Protein 5NKM (pdb70)

CATH classification: 3.40.50.300

Structure (mmCIF, N/CA/C/O backbone):
data_5NKM
#
_entry.id   5NKM
#
_cell.length_a   111.085
_cell.length_b   111.085
_cell.length_c   374.474
_cell.angle_alpha   90.000
_cell.angle_beta   90.000
_cell.angle_gamma   120.000
#
_symmetry.space_group_name_H-M   'P 32 2 1'
#
loop_
_entity.id
_entity.type
_entity.pdbx_description
1 polymer 'Protein smg-8'
2 polymer 'Protein smg-9'
3 polymer 'Protein smg-9'
4 polymer 'Protein smg-8'
5 non-polymer 1,2-ETHANEDIOL
6 non-polymer 2-AMINO-2-HYDROXYMETHYL-PROPANE-1,3-DIOL
7 non-polymer DI(HYDROXYETHYL)ETHER
8 water water
#
loop_
_atom_site.group_PDB
_atom_site.id
_atom_site.type_symbol
_atom_site.label_atom_id
_atom_site.label_alt_id
_atom_site.label_comp_id
_atom_site.label_asym_id
_atom_site.label_entity_id
_atom_site.label_seq_id
_atom_site.pdbx_PDB_ins_code
_atom_site.Cartn_x
_atom_site.Cartn_y
_atom_site.Cartn_z
_atom_site.occupancy
_atom_site.B_iso_or_equiv
_atom_site.auth_seq_id
_atom_site.auth_comp_id
_atom_site.auth_asym_id
_atom_site.auth_atom_id
_atom_site.pdbx_PDB_model_num
ATOM 20 N N . ASP A 1 2 ? 102.995 194.194 419.199 1.00 95.86 2 ASP A N 1
ATOM 21 C CA . ASP A 1 2 ? 102.189 193.326 420.048 1.00 90.30 2 ASP A CA 1
ATOM 22 C C . ASP A 1 2 ? 101.100 194.134 420.738 1.00 87.00 2 ASP A C 1
ATOM 23 O O . ASP A 1 2 ? 101.368 195.193 421.314 1.00 88.75 2 ASP A O 1
ATOM 32 N N . ILE A 1 3 ? 99.868 193.620 420.694 1.00 82.72 3 ILE A N 1
ATOM 33 C CA . ILE A 1 3 ? 98.741 194.360 421.251 1.00 83.99 3 ILE A CA 1
ATOM 34 C C . ILE A 1 3 ? 98.892 194.530 422.755 1.00 90.60 3 ILE A C 1
ATOM 35 O O . ILE A 1 3 ? 98.430 195.526 423.324 1.00 90.67 3 ILE A O 1
ATOM 51 N N . ALA A 1 4 ? 99.524 193.564 423.426 1.00 98.59 4 ALA A N 1
ATOM 52 C CA . ALA A 1 4 ? 99.745 193.690 424.863 1.00 109.44 4 ALA A CA 1
ATOM 53 C C . ALA A 1 4 ? 100.622 194.895 425.181 1.00 119.53 4 ALA A C 1
ATOM 54 O O . ALA A 1 4 ? 100.364 195.623 426.147 1.00 122.20 4 ALA A O 1
ATOM 61 N N . LYS A 1 5 ? 101.666 195.121 424.380 1.00 127.02 5 LYS A N 1
ATOM 62 C CA . LYS A 1 5 ? 102.522 196.287 424.573 1.00 131.80 5 LYS A CA 1
ATOM 63 C C . LYS A 1 5 ? 101.888 197.552 424.010 1.00 120.78 5 LYS A C 1
ATOM 64 O O . LYS A 1 5 ? 102.205 198.656 424.464 1.00 125.03 5 LYS A O 1
ATOM 68 N N . TRP A 1 6 ? 100.994 197.408 423.030 1.00 107.41 6 TRP A N 1
ATOM 69 C CA . TRP A 1 6 ? 100.379 198.570 422.399 1.00 101.65 6 TRP A CA 1
ATOM 70 C C . TRP A 1 6 ? 99.548 199.365 423.398 1.00 104.30 6 TRP A C 1
ATOM 71 O O . TRP A 1 6 ? 99.525 200.599 423.359 1.00 106.54 6 TRP A O 1
ATOM 92 N N . VAL A 1 7 ? 98.860 198.669 424.301 1.00 94.76 7 VAL A N 1
ATOM 93 C CA . VAL A 1 7 ? 97.971 199.327 425.253 1.00 100.03 7 VAL A CA 1
ATOM 94 C C . VAL A 1 7 ? 98.745 200.193 426.240 1.00 110.45 7 VAL A C 1
ATOM 95 O O . VAL A 1 7 ? 98.329 201.314 426.555 1.00 111.40 7 VAL A O 1
ATOM 108 N N . GLU A 1 8 ? 99.872 199.693 426.751 1.00 119.98 8 GLU A N 1
ATOM 109 C CA . GLU A 1 8 ? 100.568 200.404 427.820 1.00 131.34 8 GLU A CA 1
ATOM 110 C C . GLU A 1 8 ? 100.953 201.827 427.432 1.00 138.43 8 GLU A C 1
ATOM 111 O O . GLU A 1 8 ? 100.970 202.712 428.295 1.00 144.76 8 GLU A O 1
ATOM 115 N N . HIS A 1 9 ? 101.265 202.075 426.161 1.00 137.89 9 HIS A N 1
ATOM 116 C CA . HIS A 1 9 ? 101.720 203.393 425.737 1.00 143.80 9 HIS A CA 1
ATOM 117 C C . HIS A 1 9 ? 100.744 204.096 424.802 1.00 140.21 9 HIS A C 1
ATOM 118 O O . HIS A 1 9 ? 100.977 205.257 424.448 1.00 142.53 9 HIS A O 1
ATOM 132 N N . ALA A 1 10 ? 99.657 203.437 424.394 1.00 137.11 10 ALA A N 1
ATOM 133 C CA . ALA A 1 10 ? 98.763 204.035 423.407 1.00 133.41 10 ALA A CA 1
ATOM 134 C C . ALA A 1 10 ? 98.089 205.290 423.940 1.00 129.46 10 ALA A C 1
ATOM 135 O O . ALA A 1 10 ? 97.777 206.199 423.163 1.00 130.16 10 ALA A O 1
ATOM 142 N N . ARG A 1 11 ? 97.857 205.369 425.251 1.00 127.25 11 ARG A N 1
ATOM 143 C CA . ARG A 1 11 ? 97.106 206.500 425.779 1.00 126.99 11 ARG A CA 1
ATOM 144 C C . ARG A 1 11 ? 97.879 207.797 425.568 1.00 131.04 11 ARG A C 1
ATOM 145 O O . ARG A 1 11 ? 97.275 208.856 425.366 1.00 132.65 11 ARG A O 1
ATOM 166 N N . THR A 1 12 ? 99.212 207.733 425.614 1.00 133.86 12 THR A N 1
ATOM 167 C CA . THR A 1 12 ? 100.045 208.921 425.468 1.00 138.60 12 THR A CA 1
ATOM 168 C C . THR A 1 12 ? 100.521 209.146 424.039 1.00 137.47 12 THR A C 1
ATOM 169 O O . THR A 1 12 ? 100.677 210.301 423.626 1.00 142.95 12 THR A O 1
ATOM 180 N N . CYS A 1 13 ? 100.751 208.080 423.268 1.00 130.72 13 CYS A N 1
ATOM 181 C CA . CYS A 1 13 ? 101.203 208.258 421.891 1.00 127.66 13 CYS A CA 1
ATOM 182 C C . CYS A 1 13 ? 100.132 208.923 421.038 1.00 123.40 13 CYS A C 1
ATOM 183 O O . CYS A 1 13 ? 100.457 209.669 420.107 1.00 124.16 13 CYS A O 1
ATOM 191 N N . TYR A 1 14 ? 98.861 208.659 421.331 1.00 117.37 14 TYR A N 1
ATOM 192 C CA . TYR A 1 14 ? 97.733 209.270 420.637 1.00 112.30 14 TYR A CA 1
ATOM 193 C C . TYR A 1 14 ? 96.931 210.153 421.587 1.00 115.84 14 TYR A C 1
ATOM 194 O O . TYR A 1 14 ? 95.704 210.234 421.506 1.00 113.63 14 TYR A O 1
ATOM 212 N N . SER A 1 15 ? 97.634 210.824 422.504 1.00 121.39 15 SER A N 1
ATOM 213 C CA . SER A 1 15 ? 96.975 211.662 423.500 1.00 125.07 15 SER A CA 1
ATOM 214 C C . SER A 1 15 ? 96.068 212.697 422.850 1.00 125.19 15 SER A C 1
ATOM 215 O O . SER A 1 15 ? 95.106 213.159 423.473 1.00 126.17 15 SER A O 1
ATOM 223 N N . THR A 1 16 ? 96.359 213.077 421.607 1.00 124.66 16 THR A N 1
ATOM 224 C CA . THR A 1 16 ? 95.593 214.105 420.918 1.00 125.43 16 THR A CA 1
ATOM 225 C C . THR A 1 16 ? 94.373 213.547 420.198 1.00 119.81 16 THR A C 1
ATOM 226 O O . THR A 1 16 ? 93.534 214.330 419.740 1.00 121.21 16 THR A O 1
ATOM 237 N N . GLN A 1 17 ? 94.252 212.223 420.087 1.00 113.45 17 GLN A N 1
ATOM 238 C CA . GLN A 1 17 ? 93.171 211.600 419.334 1.00 107.82 17 GLN A CA 1
ATOM 239 C C . GLN A 1 17 ? 92.376 210.618 420.189 1.00 101.92 17 GLN A C 1
ATOM 240 O O . GLN A 1 17 ? 91.855 209.626 419.676 1.00 98.03 17 GLN A O 1
ATOM 254 N N . LEU A 1 18 ? 92.250 210.886 421.490 1.00 100.64 18 LEU A N 1
ATOM 255 C CA . LEU A 1 18 ? 91.538 209.950 422.353 1.00 95.73 18 LEU A CA 1
ATOM 256 C C . LEU A 1 18 ? 90.035 209.975 422.112 1.00 91.89 18 LEU A C 1
ATOM 257 O O . LEU A 1 18 ? 89.350 209.006 422.456 1.00 88.77 18 LEU A O 1
ATOM 273 N N . ASP A 1 19 ? 89.510 211.050 421.523 1.00 91.70 19 ASP A N 1
ATOM 274 C CA . ASP A 1 19 ? 88.090 211.174 421.233 1.00 89.67 19 ASP A CA 1
ATOM 275 C C . ASP A 1 19 ? 87.746 210.815 419.794 1.00 86.55 19 ASP A C 1
ATOM 276 O O . ASP A 1 19 ? 86.562 210.805 419.441 1.00 84.54 19 ASP A O 1
ATOM 285 N N . THR A 1 20 ? 88.746 210.517 418.965 1.00 87.92 20 THR A N 1
ATOM 286 C CA . THR A 1 20 ? 88.503 210.145 417.574 1.00 89.21 20 THR A CA 1
ATOM 287 C C . THR A 1 20 ? 87.710 208.847 417.495 1.00 86.58 20 THR A C 1
ATOM 288 O O . THR A 1 20 ? 87.983 207.892 418.227 1.00 81.53 20 THR A O 1
ATOM 299 N N . LYS A 1 21 ? 86.728 208.817 416.597 1.00 90.69 21 LYS A N 1
ATOM 300 C CA . LYS A 1 21 ? 85.904 207.634 416.369 1.00 90.15 21 LYS A CA 1
ATOM 301 C C . LYS A 1 21 ? 86.566 206.767 415.301 1.00 88.79 21 LYS A C 1
ATOM 302 O O . LYS A 1 21 ? 86.918 207.274 414.238 1.00 91.28 21 LYS A O 1
ATOM 321 N N . ILE A 1 22 ? 86.724 205.469 415.571 1.00 84.78 22 ILE A N 1
ATOM 322 C CA . ILE A 1 22 ? 87.492 204.564 414.718 1.00 81.61 22 ILE A CA 1
ATOM 323 C C . ILE A 1 22 ? 86.736 203.249 414.539 1.00 78.39 22 ILE A C 1
ATOM 324 O O . ILE A 1 22 ? 85.669 203.025 415.118 1.00 78.22 22 ILE A O 1
ATOM 340 N N . LYS A 1 23 ? 87.293 202.383 413.692 1.00 76.59 23 LYS A N 1
ATOM 341 C CA . LYS A 1 23 ? 86.899 200.988 413.584 1.00 74.87 23 LYS A CA 1
ATOM 342 C C . LYS A 1 23 ? 88.089 200.107 413.939 1.00 74.29 23 LYS A C 1
ATOM 343 O O . LYS A 1 23 ? 89.246 200.532 413.871 1.00 74.89 23 LYS A O 1
ATOM 362 N N . VAL A 1 24 ? 87.787 198.872 414.326 1.00 74.22 24 VAL A N 1
ATOM 363 C CA . VAL A 1 24 ? 88.790 197.855 414.618 1.00 73.66 24 VAL A CA 1
ATOM 364 C C . VAL A 1 24 ? 88.615 196.739 413.597 1.00 73.36 24 VAL A C 1
ATOM 365 O O . VAL A 1 24 ? 87.519 196.178 413.468 1.00 74.15 24 VAL A O 1
ATOM 378 N N . ILE A 1 25 ? 89.683 196.428 412.864 1.00 72.59 25 ILE A N 1
ATOM 379 C CA . ILE A 1 25 ? 89.641 195.468 411.762 1.00 69.84 25 ILE A CA 1
ATOM 380 C C . ILE A 1 25 ? 90.598 194.325 412.076 1.00 67.01 25 ILE A C 1
ATOM 381 O O . ILE A 1 25 ? 91.790 194.554 412.317 1.00 67.11 25 ILE A O 1
ATOM 397 N N . GLY A 1 26 ? 90.076 193.098 412.059 1.00 64.15 26 GLY A N 1
ATOM 398 C CA . GLY A 1 26 ? 90.891 191.916 412.258 1.00 59.33 26 GLY A CA 1
ATOM 399 C C . GLY A 1 26 ? 91.368 191.336 410.939 1.00 57.81 26 GLY A C 1
ATOM 400 O O . GLY A 1 26 ? 90.737 191.509 409.901 1.00 54.00 26 GLY A O 1
ATOM 404 N N . VAL A 1 27 ? 92.506 190.643 410.988 1.00 61.99 27 VAL A N 1
ATOM 405 C CA . VAL A 1 27 ? 93.152 190.129 409.784 1.00 61.54 27 VAL A CA 1
ATOM 406 C C . VAL A 1 27 ? 93.638 188.713 410.053 1.00 60.16 27 VAL A C 1
ATOM 407 O O . VAL A 1 27 ? 94.400 188.486 410.999 1.00 59.24 27 VAL A O 1
ATOM 420 N N . ILE A 1 28 ? 93.217 187.771 409.211 1.00 60.52 28 ILE A N 1
ATOM 421 C CA . ILE A 1 28 ? 93.610 186.368 409.308 1.00 58.91 28 ILE A CA 1
ATOM 422 C C . ILE A 1 28 ? 94.296 185.981 408.005 1.00 61.37 28 ILE A C 1
ATOM 423 O O . ILE A 1 28 ? 93.716 186.138 406.922 1.00 62.54 28 ILE A O 1
ATOM 439 N N . GLY A 1 29 ? 95.518 185.467 408.108 1.00 61.20 29 GLY A N 1
ATOM 440 C CA . GLY A 1 29 ? 96.250 185.036 406.931 1.00 62.41 29 GLY A CA 1
ATOM 441 C C . GLY A 1 29 ? 97.451 184.209 407.330 1.00 62.97 29 GLY A C 1
ATOM 442 O O . GLY A 1 29 ? 97.742 184.022 408.514 1.00 62.35 29 GLY A O 1
ATOM 446 N N . LYS A 1 30 ? 98.151 183.709 406.312 1.00 64.70 30 LYS A N 1
ATOM 447 C CA . LYS A 1 30 ? 99.361 182.921 406.494 1.00 66.24 30 LYS A CA 1
ATOM 448 C C . LYS A 1 30 ? 100.525 183.576 405.764 1.00 66.50 30 LYS A C 1
ATOM 449 O O . LYS A 1 30 ? 100.344 184.226 404.732 1.00 68.27 30 LYS A O 1
ATOM 468 N N . ASP A 1 31 ? 101.727 183.378 406.299 1.00 66.56 31 ASP A N 1
ATOM 469 C CA . ASP A 1 31 ? 102.934 183.860 405.644 1.00 66.81 31 ASP A CA 1
ATOM 470 C C . ASP A 1 31 ? 103.302 182.960 404.472 1.00 65.57 31 ASP A C 1
ATOM 471 O O . ASP A 1 31 ? 103.059 181.751 404.485 1.00 64.57 31 ASP A O 1
ATOM 480 N N . TYR A 1 32 ? 103.888 183.569 403.452 1.00 67.36 32 TYR A N 1
ATOM 481 C CA . TYR A 1 32 ? 104.383 182.847 402.290 1.00 71.85 32 TYR A CA 1
ATOM 482 C C . TYR A 1 32 ? 105.717 183.449 401.865 1.00 76.86 32 TYR A C 1
ATOM 483 O O . TYR A 1 32 ? 106.093 184.524 402.352 1.00 75.72 32 TYR A O 1
ATOM 501 N N . PRO A 1 33 ? 106.474 182.785 400.994 1.00 84.84 33 PRO A N 1
ATOM 502 C CA . PRO A 1 33 ? 107.743 183.370 400.538 1.00 91.45 33 PRO A CA 1
ATOM 503 C C . PRO A 1 33 ? 107.509 184.715 399.869 1.00 95.79 33 PRO A C 1
ATOM 504 O O . PRO A 1 33 ? 106.753 184.826 398.902 1.00 96.87 33 PRO A O 1
ATOM 515 N N . ASP A 1 34 ? 108.164 185.745 400.402 1.00 101.09 34 ASP A N 1
ATOM 516 C CA . ASP A 1 34 ? 108.083 187.096 399.850 1.00 105.89 34 ASP A CA 1
ATOM 517 C C . ASP A 1 34 ? 106.652 187.631 399.859 1.00 104.42 34 ASP A C 1
ATOM 518 O O . ASP A 1 34 ? 106.266 188.412 398.986 1.00 107.85 34 ASP A O 1
ATOM 527 N N . HIS A 1 35 ? 105.846 187.222 400.844 1.00 97.20 35 HIS A N 1
ATOM 528 C CA . HIS A 1 35 ? 104.467 187.706 400.939 1.00 93.54 35 HIS A CA 1
ATOM 529 C C . HIS A 1 35 ? 103.944 187.378 402.338 1.00 87.14 35 HIS A C 1
ATOM 530 O O . HIS A 1 35 ? 103.590 186.228 402.613 1.00 84.25 35 HIS A O 1
ATOM 544 N N . GLY A 1 36 ? 103.902 188.391 403.204 1.00 85.64 36 GLY A N 1
ATOM 545 C CA . GLY A 1 36 ? 103.354 188.219 404.532 1.00 82.26 36 GLY A CA 1
ATOM 546 C C . GLY A 1 36 ? 101.844 188.381 404.569 1.00 77.97 36 GLY A C 1
ATOM 547 O O . GLY A 1 36 ? 101.207 188.806 403.606 1.00 78.97 36 GLY A O 1
ATOM 551 N N . LYS A 1 37 ? 101.275 188.031 405.725 1.00 73.21 37 LYS A N 1
ATOM 552 C CA . LYS A 1 37 ? 99.828 188.094 405.915 1.00 71.29 37 LYS A CA 1
ATOM 553 C C . LYS A 1 37 ? 99.272 189.451 405.507 1.00 72.76 37 LYS A C 1
ATOM 554 O O . LYS A 1 37 ? 98.366 189.547 404.672 1.00 72.01 37 LYS A O 1
ATOM 573 N N . GLY A 1 38 ? 99.809 190.514 406.100 1.00 74.84 38 GLY A N 1
ATOM 574 C CA . GLY A 1 38 ? 99.255 191.844 405.948 1.00 76.84 38 GLY A CA 1
ATOM 575 C C . GLY A 1 38 ? 99.868 192.641 404.820 1.00 79.53 38 GLY A C 1
ATOM 576 O O . GLY A 1 38 ? 99.822 193.874 404.832 1.00 81.76 38 GLY A O 1
ATOM 580 N N . ASP A 1 39 ? 100.464 191.955 403.843 1.00 81.01 39 ASP A N 1
ATOM 581 C CA . ASP A 1 39 ? 101.047 192.667 402.712 1.00 84.98 39 ASP A CA 1
ATOM 582 C C . ASP A 1 39 ? 99.988 193.400 401.894 1.00 87.63 39 ASP A C 1
ATOM 583 O O . ASP A 1 39 ? 100.274 194.457 401.323 1.00 90.18 39 ASP A O 1
ATOM 592 N N . ASN A 1 40 ? 98.769 192.859 401.812 1.00 89.63 40 ASN A N 1
ATOM 593 C CA . ASN A 1 40 ? 97.690 193.587 401.150 1.00 93.18 40 ASN A CA 1
ATOM 594 C C . ASN A 1 40 ? 97.140 194.721 402.007 1.00 93.69 40 ASN A C 1
ATOM 595 O O . ASN A 1 40 ? 96.712 195.746 401.463 1.00 95.49 40 ASN A O 1
ATOM 606 N N . ILE A 1 41 ? 97.146 194.571 403.333 1.00 93.07 41 ILE A N 1
ATOM 607 C CA . ILE A 1 41 ? 96.628 195.634 404.189 1.00 92.95 41 ILE A CA 1
ATOM 608 C C . ILE A 1 41 ? 97.650 196.746 404.386 1.00 94.77 41 ILE A C 1
ATOM 609 O O . ILE A 1 41 ? 97.301 197.931 404.350 1.00 95.80 41 ILE A O 1
ATOM 625 N N . ASN A 1 42 ? 98.923 196.411 404.598 1.00 92.62 42 ASN A N 1
ATOM 626 C CA . ASN A 1 42 ? 99.921 197.474 404.637 1.00 94.38 42 ASN A CA 1
ATOM 627 C C . ASN A 1 42 ? 100.009 198.166 403.283 1.00 96.99 42 ASN A C 1
ATOM 628 O O . ASN A 1 42 ? 100.354 199.351 403.208 1.00 98.45 42 ASN A O 1
ATOM 639 N N . CYS A 1 43 ? 99.694 197.441 402.205 1.00 97.17 43 CYS A N 1
ATOM 640 C CA . CYS A 1 43 ? 99.591 198.055 400.886 1.00 100.65 43 CYS A CA 1
ATOM 641 C C . CYS A 1 43 ? 98.414 199.022 400.818 1.00 99.48 43 CYS A C 1
ATOM 642 O O . CYS A 1 43 ? 98.451 199.994 400.054 1.00 100.84 43 CYS A O 1
ATOM 650 N N . TYR A 1 44 ? 97.356 198.754 401.588 1.00 96.34 44 TYR A N 1
ATOM 651 C CA . TYR A 1 44 ? 96.245 199.694 401.701 1.00 96.89 44 TYR A CA 1
ATOM 652 C C . TYR A 1 44 ? 96.674 200.947 402.449 1.00 96.95 44 TYR A C 1
ATOM 653 O O . TYR A 1 44 ? 96.222 202.053 402.133 1.00 98.65 44 TYR A O 1
ATOM 671 N N . LEU A 1 45 ? 97.541 200.790 403.447 1.00 96.07 45 LEU A N 1
ATOM 672 C CA . LEU A 1 45 ? 98.116 201.918 404.164 1.00 97.54 45 LEU A CA 1
ATOM 673 C C . LEU A 1 45 ? 99.254 202.582 403.401 1.00 102.85 45 LEU A C 1
ATOM 674 O O . LEU A 1 45 ? 99.705 203.656 403.811 1.00 107.11 45 LEU A O 1
ATOM 690 N N . ARG A 1 46 ? 99.729 201.975 402.312 1.00 104.22 46 ARG A N 1
ATOM 691 C CA . ARG A 1 46 ? 100.895 202.481 401.589 1.00 110.40 46 ARG A CA 1
ATOM 692 C C . ARG A 1 46 ? 102.063 202.712 402.541 1.00 113.17 46 ARG A C 1
ATOM 693 O O . ARG A 1 46 ? 102.808 203.689 402.434 1.00 117.69 46 ARG A O 1
ATOM 714 N N . GLU A 1 47 ? 102.225 201.783 403.478 1.00 111.97 47 GLU A N 1
ATOM 715 C CA . GLU A 1 47 ? 103.302 201.825 404.461 1.00 115.23 47 GLU A CA 1
ATOM 716 C C . GLU A 1 47 ? 103.549 200.395 404.904 1.00 113.10 47 GLU A C 1
ATOM 717 O O . GLU A 1 47 ? 102.666 199.782 405.510 1.00 109.37 47 GLU A O 1
ATOM 729 N N . ASN A 1 48 ? 104.734 199.864 404.615 1.00 115.51 48 ASN A N 1
ATOM 730 C CA . ASN A 1 48 ? 105.025 198.481 404.969 1.00 114.37 48 ASN A CA 1
ATOM 731 C C . ASN A 1 48 ? 105.119 198.338 406.482 1.00 112.71 48 ASN A C 1
ATOM 732 O O . ASN A 1 48 ? 106.209 198.412 407.058 1.00 115.77 48 ASN A O 1
ATOM 743 N N . VAL A 1 49 ? 103.975 198.127 407.126 1.00 104.65 49 VAL A N 1
ATOM 744 C CA . VAL A 1 49 ? 103.904 198.048 408.582 1.00 98.84 49 VAL A CA 1
ATOM 745 C C . VAL A 1 49 ? 104.203 196.639 409.071 1.00 93.25 49 VAL A C 1
ATOM 746 O O . VAL A 1 49 ? 104.996 196.446 409.996 1.00 94.57 49 VAL A O 1
ATOM 759 N N . PHE A 1 50 ? 103.576 195.632 408.460 1.00 86.08 50 PHE A N 1
ATOM 760 C CA . PHE A 1 50 ? 103.750 194.282 408.966 1.00 80.63 50 PHE A CA 1
ATOM 761 C C . PHE A 1 50 ? 104.827 193.544 408.175 1.00 80.48 50 PHE A C 1
ATOM 762 O O . PHE A 1 50 ? 105.051 193.834 406.996 1.00 80.75 50 PHE A O 1
ATOM 779 N N . PRO A 1 51 ? 105.519 192.589 408.791 1.00 80.40 51 PRO A N 1
ATOM 780 C CA . PRO A 1 51 ? 106.682 191.977 408.141 1.00 83.36 51 PRO A CA 1
ATOM 781 C C . PRO A 1 51 ? 106.302 190.966 407.069 1.00 81.65 51 PRO A C 1
ATOM 782 O O . PRO A 1 51 ? 105.168 190.492 406.985 1.00 78.69 51 PRO A O 1
ATOM 793 N N . VAL A 1 52 ? 107.296 190.643 406.237 1.00 84.37 52 VAL A N 1
ATOM 794 C CA . VAL A 1 52 ? 107.144 189.565 405.265 1.00 85.42 52 VAL A CA 1
ATOM 795 C C . VAL A 1 52 ? 106.961 188.234 405.978 1.00 83.25 52 VAL A C 1
ATOM 796 O O . VAL A 1 52 ? 106.262 187.342 405.482 1.00 83.12 52 VAL A O 1
ATOM 809 N N . ALA A 1 53 ? 107.599 188.068 407.132 1.00 82.72 53 ALA A N 1
ATOM 810 C CA . ALA A 1 53 ? 107.479 186.850 407.918 1.00 81.69 53 ALA A CA 1
ATOM 811 C C . ALA A 1 53 ? 107.626 187.219 409.384 1.00 80.73 53 ALA A C 1
ATOM 812 O O . ALA A 1 53 ? 108.547 187.955 409.748 1.00 84.00 53 ALA A O 1
ATOM 819 N N . ALA A 1 54 ? 106.726 186.712 410.217 1.00 77.40 54 ALA A N 1
ATOM 820 C CA . ALA A 1 54 ? 106.792 187.001 411.641 1.00 77.05 54 ALA A CA 1
ATOM 821 C C . ALA A 1 54 ? 108.038 186.360 412.244 1.00 78.44 54 ALA A C 1
ATOM 822 O O . ALA A 1 54 ? 108.326 185.186 411.997 1.00 76.83 54 ALA A O 1
ATOM 829 N N . THR A 1 55 ? 108.780 187.137 413.028 1.00 81.43 55 THR A N 1
ATOM 830 C CA . THR A 1 55 ? 109.958 186.627 413.709 1.00 84.37 55 THR A CA 1
ATOM 831 C C . THR A 1 55 ? 109.552 185.854 414.962 1.00 84.74 55 THR A C 1
ATOM 832 O O . THR A 1 55 ? 108.392 185.854 415.379 1.00 81.60 55 THR A O 1
ATOM 843 N N . GLU A 1 56 ? 110.535 185.187 415.569 1.00 90.25 56 GLU A N 1
ATOM 844 C CA . GLU A 1 56 ? 110.247 184.362 416.738 1.00 91.98 56 GLU A CA 1
ATOM 845 C C . GLU A 1 56 ? 109.618 185.185 417.855 1.00 91.34 56 GLU A C 1
ATOM 846 O O . GLU A 1 56 ? 108.700 184.717 418.538 1.00 89.73 56 GLU A O 1
ATOM 858 N N . ASP A 1 57 ? 110.091 186.416 418.054 1.00 93.71 57 ASP A N 1
ATOM 859 C CA . ASP A 1 57 ? 109.538 187.261 419.105 1.00 94.59 57 ASP A CA 1
ATOM 860 C C . ASP A 1 57 ? 108.095 187.660 418.828 1.00 89.67 57 ASP A C 1
ATOM 861 O O . ASP A 1 57 ? 107.380 188.036 419.764 1.00 89.63 57 ASP A O 1
ATOM 870 N N . GLU A 1 58 ? 107.646 187.570 417.577 1.00 85.59 58 GLU A N 1
ATOM 871 C CA . GLU A 1 58 ? 106.308 187.997 417.192 1.00 81.37 58 GLU A CA 1
ATOM 872 C C . GLU A 1 58 ? 105.318 186.848 417.064 1.00 77.54 58 GLU A C 1
ATOM 873 O O . GLU A 1 58 ? 104.147 187.097 416.754 1.00 74.59 58 GLU A O 1
ATOM 885 N N . THR A 1 59 ? 105.748 185.606 417.287 1.00 77.11 59 THR A N 1
ATOM 886 C CA . THR A 1 59 ? 104.864 184.464 417.094 1.00 75.15 59 THR A CA 1
ATOM 887 C C . THR A 1 59 ? 103.763 184.439 418.150 1.00 72.39 59 THR A C 1
ATOM 888 O O . THR A 1 59 ? 103.956 184.853 419.296 1.00 72.37 59 THR A O 1
ATOM 899 N N . CYS A 1 60 ? 102.601 183.927 417.750 1.00 73.66 60 CYS A N 1
ATOM 900 C CA . CYS A 1 60 ? 101.457 183.755 418.647 1.00 73.60 60 CYS A CA 1
ATOM 901 C C . CYS A 1 60 ? 101.111 185.055 419.367 1.00 72.39 60 CYS A C 1
ATOM 902 O O . CYS A 1 60 ? 100.902 185.089 420.581 1.00 74.41 60 CYS A O 1
ATOM 910 N N . THR A 1 61 ? 101.065 186.141 418.603 1.00 68.67 61 THR A N 1
ATOM 911 C CA . THR A 1 61 ? 100.651 187.430 419.132 1.00 68.04 61 THR A CA 1
ATOM 912 C C . THR A 1 61 ? 99.777 188.134 418.107 1.00 64.42 61 THR A C 1
ATOM 913 O O . THR A 1 61 ? 99.921 187.927 416.899 1.00 61.51 61 THR A O 1
ATOM 924 N N . ILE A 1 62 ? 98.870 188.971 418.599 1.00 65.40 62 ILE A N 1
ATOM 925 C CA . ILE A 1 62 ? 98.127 189.881 417.738 1.00 65.22 62 ILE A CA 1
ATOM 926 C C . ILE A 1 62 ? 98.962 191.142 417.589 1.00 67.41 62 ILE A C 1
ATOM 927 O O . ILE A 1 62 ? 99.406 191.725 418.586 1.00 67.81 62 ILE A O 1
ATOM 943 N N . ARG A 1 63 ? 99.177 191.567 416.350 1.00 70.14 63 ARG A N 1
ATOM 944 C CA . ARG A 1 63 ? 100.002 192.729 416.055 1.00 76.55 63 ARG A CA 1
ATOM 945 C C . ARG A 1 63 ? 99.084 193.858 415.614 1.00 78.31 63 ARG A C 1
ATOM 946 O O . ARG A 1 63 ? 98.366 193.726 414.617 1.00 75.89 63 ARG A O 1
ATOM 967 N N . GLY A 1 64 ? 99.108 194.956 416.357 1.00 82.28 64 GLY A N 1
ATOM 968 C CA . GLY A 1 64 ? 98.220 196.083 416.125 1.00 82.44 64 GLY A CA 1
ATOM 969 C C . GLY A 1 64 ? 98.968 197.266 415.538 1.00 85.04 64 GLY A C 1
ATOM 970 O O . GLY A 1 64 ? 100.101 197.556 415.932 1.00 86.13 64 GLY A O 1
ATOM 974 N N . HIS A 1 65 ? 98.323 197.938 414.589 1.00 83.29 65 HIS A N 1
ATOM 975 C CA . HIS A 1 65 ? 98.805 199.202 414.055 1.00 84.09 65 HIS A CA 1
ATOM 976 C C . HIS A 1 65 ? 97.607 200.108 413.836 1.00 83.92 65 HIS A C 1
ATOM 977 O O . HIS A 1 65 ? 96.643 199.714 413.173 1.00 81.31 65 HIS A O 1
ATOM 991 N N . PHE A 1 66 ? 97.672 201.314 414.390 1.00 84.51 66 PHE A N 1
ATOM 992 C CA . PHE A 1 66 ? 96.595 202.286 414.271 1.00 83.53 66 PHE A CA 1
ATOM 993 C C . PHE A 1 66 ? 96.949 203.282 413.175 1.00 83.99 66 PHE A C 1
ATOM 994 O O . PHE A 1 66 ? 97.923 204.031 413.299 1.00 86.94 66 PHE A O 1
ATOM 1011 N N . SER A 1 67 ? 96.168 203.275 412.099 1.00 82.28 67 SER A N 1
ATOM 1012 C CA . SER A 1 67 ? 96.317 204.266 411.044 1.00 84.91 67 SER A CA 1
ATOM 1013 C C . SER A 1 67 ? 95.525 205.509 411.434 1.00 85.24 67 SER A C 1
ATOM 1014 O O . SER A 1 67 ? 94.296 205.456 411.554 1.00 82.65 67 SER A O 1
ATOM 1022 N N . GLU A 1 68 ? 96.225 206.627 411.635 1.00 89.49 68 GLU A N 1
ATOM 1023 C CA . GLU A 1 68 ? 95.551 207.839 412.087 1.00 92.77 68 GLU A CA 1
ATOM 1024 C C . GLU A 1 68 ? 94.749 208.489 410.968 1.00 93.45 68 GLU A C 1
ATOM 1025 O O . GLU A 1 68 ? 93.691 209.074 411.227 1.00 92.57 68 GLU A O 1
ATOM 1037 N N . ASP A 1 69 ? 95.222 208.382 409.725 1.00 95.49 69 ASP A N 1
ATOM 1038 C CA . ASP A 1 69 ? 94.504 208.976 408.602 1.00 97.87 69 ASP A CA 1
ATOM 1039 C C . ASP A 1 69 ? 93.204 208.234 408.318 1.00 94.89 69 ASP A C 1
ATOM 1040 O O . ASP A 1 69 ? 92.188 208.856 407.988 1.00 95.69 69 ASP A O 1
ATOM 1049 N N . ASP A 1 70 ? 93.212 206.910 408.450 1.00 91.86 70 ASP A N 1
ATOM 1050 C CA . ASP A 1 70 ? 92.048 206.095 408.134 1.00 90.22 70 ASP A CA 1
ATOM 1051 C C . ASP A 1 70 ? 91.151 205.852 409.340 1.00 86.01 70 ASP A C 1
ATOM 1052 O O . ASP A 1 70 ? 90.045 205.328 409.173 1.00 82.91 70 ASP A O 1
ATOM 1061 N N . GLN A 1 71 ? 91.595 206.217 410.541 1.00 85.49 71 GLN A N 1
ATOM 1062 C CA . GLN A 1 71 ? 90.831 205.976 411.761 1.00 82.46 71 GLN A CA 1
ATOM 1063 C C . GLN A 1 71 ? 90.474 204.496 411.885 1.00 77.86 71 GLN A C 1
ATOM 1064 O O . GLN A 1 71 ? 89.328 204.122 412.147 1.00 75.75 71 GLN A O 1
ATOM 1078 N N . ILE A 1 72 ? 91.484 203.648 411.699 1.00 76.14 72 ILE A N 1
ATOM 1079 C CA . ILE A 1 72 ? 91.325 202.200 411.754 1.00 74.22 72 ILE A CA 1
ATOM 1080 C C . ILE A 1 72 ? 92.454 201.615 412.588 1.00 74.85 72 ILE A C 1
ATOM 1081 O O . ILE A 1 72 ? 93.625 201.959 412.388 1.00 76.61 72 ILE A O 1
ATOM 1097 N N . LEU A 1 73 ? 92.100 200.735 413.518 1.00 72.75 73 LEU A N 1
ATOM 1098 C CA . LEU A 1 73 ? 93.066 199.921 414.242 1.00 72.18 73 LEU A CA 1
ATOM 1099 C C . LEU A 1 73 ? 93.055 198.532 413.616 1.00 69.57 73 LEU A C 1
ATOM 1100 O O . LEU A 1 73 ? 92.078 197.790 413.759 1.00 68.62 73 LEU A O 1
ATOM 1116 N N . PHE A 1 74 ? 94.132 198.184 412.920 1.00 69.59 74 PHE A N 1
ATOM 1117 C CA . PHE A 1 74 ? 94.247 196.875 412.294 1.00 67.67 74 PHE A CA 1
ATOM 1118 C C . PHE A 1 74 ? 94.854 195.883 413.274 1.00 68.10 74 PHE A C 1
ATOM 1119 O O . PHE A 1 74 ? 95.779 196.214 414.020 1.00 69.58 74 PHE A O 1
ATOM 1136 N N . LEU A 1 75 ? 94.319 194.665 413.267 1.00 67.19 75 LEU A N 1
ATOM 1137 C CA . LEU A 1 75 ? 94.809 193.572 414.101 1.00 66.92 75 LEU A CA 1
ATOM 1138 C C . LEU A 1 75 ? 95.152 192.403 413.188 1.00 65.85 75 LEU A C 1
ATOM 1139 O O . LEU A 1 75 ? 94.258 191.791 412.594 1.00 64.08 75 LEU A O 1
ATOM 1155 N N . VAL A 1 76 ? 96.445 192.108 413.074 1.00 66.22 76 VAL A N 1
ATOM 1156 C CA . VAL A 1 76 ? 96.943 190.992 412.281 1.00 66.42 76 VAL A CA 1
ATOM 1157 C C . VAL A 1 76 ? 97.379 189.900 413.244 1.00 64.60 76 VAL A C 1
ATOM 1158 O O . VAL A 1 76 ? 98.130 190.161 414.192 1.00 63.96 76 VAL A O 1
ATOM 1188 N N . ASN A 1 78 ? 99.346 186.526 414.281 1.00 60.59 78 ASN A N 1
ATOM 1189 C CA . ASN A 1 78 ? 100.438 185.595 414.025 1.00 61.74 78 ASN A CA 1
ATOM 1190 C C . ASN A 1 78 ? 100.045 184.250 414.619 1.00 61.89 78 ASN A C 1
ATOM 1191 O O . ASN A 1 78 ? 100.076 184.070 415.840 1.00 60.00 78 ASN A O 1
ATOM 1202 N N . GLY A 1 79 ? 99.681 183.308 413.754 1.00 63.86 79 GLY A N 1
ATOM 1203 C CA . GLY A 1 79 ? 99.078 182.062 414.163 1.00 65.40 79 GLY A CA 1
ATOM 1204 C C . GLY A 1 79 ? 100.047 180.899 414.171 1.00 67.92 79 GLY A C 1
ATOM 1205 O O . GLY A 1 79 ? 101.272 181.066 414.151 1.00 67.42 79 GLY A O 1
ATOM 1209 N N . VAL A 1 80 ? 99.474 179.692 414.188 1.00 67.51 80 VAL A N 1
ATOM 1210 C CA . VAL A 1 80 ? 100.260 178.472 414.322 1.00 69.86 80 VAL A CA 1
ATOM 1211 C C . VAL A 1 80 ? 101.037 178.143 413.056 1.00 67.80 80 VAL A C 1
ATOM 1212 O O . VAL A 1 80 ? 101.980 177.346 413.108 1.00 68.15 80 VAL A O 1
ATOM 1225 N N . ASP A 1 81 ? 100.666 178.721 411.914 1.00 65.53 81 ASP A N 1
ATOM 1226 C CA . ASP A 1 81 ? 101.262 178.347 410.639 1.00 67.58 81 ASP A CA 1
ATOM 1227 C C . ASP A 1 81 ? 102.557 179.086 410.324 1.00 69.91 81 ASP A C 1
ATOM 1228 O O . ASP A 1 81 ? 103.224 178.736 409.343 1.00 72.55 81 ASP A O 1
ATOM 1237 N N . ASP A 1 82 ? 102.943 180.075 411.127 1.00 68.38 82 ASP A N 1
ATOM 1238 C CA . ASP A 1 82 ? 104.177 180.800 410.856 1.00 67.72 82 ASP A CA 1
ATOM 1239 C C . ASP A 1 82 ? 105.375 179.870 410.981 1.00 69.85 82 ASP A C 1
ATOM 1240 O O . ASP A 1 82 ? 105.474 179.084 411.927 1.00 69.41 82 ASP A O 1
ATOM 1249 N N . VAL A 1 83 ? 106.296 179.969 410.018 1.00 72.43 83 VAL A N 1
ATOM 1250 C CA . VAL A 1 83 ? 107.495 179.136 410.048 1.00 76.14 83 VAL A CA 1
ATOM 1251 C C . VAL A 1 83 ? 108.207 179.299 411.383 1.00 79.39 83 VAL A C 1
ATOM 1252 O O . VAL A 1 83 ? 108.704 178.328 411.965 1.00 82.47 83 VAL A O 1
ATOM 1265 N N . ALA A 1 84 ? 108.268 180.534 411.887 1.00 79.25 84 ALA A N 1
ATOM 1266 C CA . ALA A 1 84 ? 108.989 180.795 413.127 1.00 79.22 84 ALA A CA 1
ATOM 1267 C C . ALA A 1 84 ? 108.299 180.158 414.325 1.00 77.10 84 ALA A C 1
ATOM 1268 O O . ALA A 1 84 ? 108.964 179.805 415.304 1.00 78.10 84 ALA A O 1
ATOM 1275 N N . ASN A 1 85 ? 106.976 179.996 414.273 1.00 75.32 85 ASN A N 1
ATOM 1276 C CA . ASN A 1 85 ? 106.274 179.361 415.382 1.00 73.34 85 ASN A CA 1
ATOM 1277 C C . ASN A 1 85 ? 106.487 177.854 415.383 1.00 72.21 85 ASN A C 1
ATOM 1278 O O . ASN A 1 85 ? 106.667 177.248 416.445 1.00 72.48 85 ASN A O 1
ATOM 1289 N N . ILE A 1 86 ? 106.466 177.234 414.204 1.00 70.71 86 ILE A N 1
ATOM 1290 C CA . ILE A 1 86 ? 106.700 175.799 414.122 1.00 71.65 86 ILE A CA 1
ATOM 1291 C C . ILE A 1 86 ? 108.131 175.477 414.534 1.00 74.43 86 ILE A C 1
ATOM 1292 O O . ILE A 1 86 ? 108.384 174.481 415.222 1.00 76.58 86 ILE A O 1
ATOM 1308 N N . ARG A 1 87 ? 109.087 176.313 414.128 1.00 75.33 87 ARG A N 1
ATOM 1309 C CA . ARG A 1 87 ? 110.458 176.155 414.599 1.00 79.01 87 ARG A CA 1
ATOM 1310 C C . ARG A 1 87 ? 110.534 176.278 416.117 1.00 78.87 87 ARG A C 1
ATOM 1311 O O . ARG A 1 87 ? 111.155 175.449 416.791 1.00 80.10 87 ARG A O 1
ATOM 1332 N N . LYS A 1 88 ? 109.911 177.319 416.674 1.00 77.38 88 LYS A N 1
ATOM 1333 C CA . LYS A 1 88 ? 109.994 177.550 418.112 1.00 79.52 88 LYS A CA 1
ATOM 1334 C C . LYS A 1 88 ? 109.381 176.396 418.901 1.00 80.99 88 LYS A C 1
ATOM 1335 O O . LYS A 1 88 ? 109.948 175.954 419.908 1.00 84.12 88 LYS A O 1
ATOM 1354 N N . CYS A 1 89 ? 108.229 175.887 418.456 1.00 76.30 89 CYS A N 1
ATOM 1355 C CA . CYS A 1 89 ? 107.525 174.858 419.219 1.00 76.28 89 CYS A CA 1
ATOM 1356 C C . CYS A 1 89 ? 108.314 173.554 419.250 1.00 75.16 89 CYS A C 1
ATOM 1357 O O . CYS A 1 89 ? 108.466 172.932 420.308 1.00 74.69 89 CYS A O 1
ATOM 1365 N N . LEU A 1 90 ? 108.794 173.108 418.092 1.00 75.33 90 LEU A N 1
ATOM 1366 C CA . LEU A 1 90 ? 109.455 171.815 417.967 1.00 80.33 90 LEU A CA 1
ATOM 1367 C C . LEU A 1 90 ? 110.926 171.832 418.379 1.00 86.69 90 LEU A C 1
ATOM 1368 O O . LEU A 1 90 ? 111.568 170.779 418.327 1.00 89.41 90 LEU A O 1
ATOM 1384 N N . LYS A 1 91 ? 111.478 172.980 418.783 1.00 91.64 91 LYS A N 1
ATOM 1385 C CA . LYS A 1 91 ? 112.849 173.045 419.277 1.00 98.67 91 LYS A CA 1
ATOM 1386 C C . LYS A 1 91 ? 112.957 173.399 420.754 1.00 104.79 91 LYS A C 1
ATOM 1387 O O . LYS A 1 91 ? 114.046 173.259 421.322 1.00 106.73 91 LYS A O 1
ATOM 1406 N N . SER A 1 92 ? 111.875 173.855 421.389 1.00 109.32 92 SER A N 1
ATOM 1407 C CA . SER A 1 92 ? 111.967 174.273 422.785 1.00 118.88 92 SER A CA 1
ATOM 1408 C C . SER A 1 92 ? 112.471 173.140 423.669 1.00 130.23 92 SER A C 1
ATOM 1409 O O . SER A 1 92 ? 113.335 173.350 424.529 1.00 134.65 92 SER A O 1
ATOM 1417 N N . ASN A 1 93 ? 111.945 171.934 423.478 1.00 129.88 93 ASN A N 1
ATOM 1418 C CA . ASN A 1 93 ? 112.405 170.782 424.242 1.00 136.82 93 ASN A CA 1
ATOM 1419 C C . ASN A 1 93 ? 112.125 169.506 423.457 1.00 138.39 93 ASN A C 1
ATOM 1420 O O . ASN A 1 93 ? 110.990 169.012 423.466 1.00 136.83 93 ASN A O 1
ATOM 1431 N N . PRO A 1 94 ? 113.124 168.937 422.773 1.00 140.34 94 PRO A N 1
ATOM 1432 C CA . PRO A 1 94 ? 112.903 167.660 422.073 1.00 137.88 94 PRO A CA 1
ATOM 1433 C C . PRO A 1 94 ? 112.602 166.490 422.997 1.00 137.42 94 PRO A C 1
ATOM 1434 O O . PRO A 1 94 ? 112.272 165.407 422.496 1.00 135.26 94 PRO A O 1
ATOM 1445 N N . LYS A 1 95 ? 112.699 166.662 424.315 1.00 137.69 95 LYS A N 1
ATOM 1446 C CA . LYS A 1 95 ? 112.284 165.614 425.238 1.00 132.59 95 LYS A CA 1
ATOM 1447 C C . LYS A 1 95 ? 110.770 165.541 425.382 1.00 123.43 95 LYS A C 1
ATOM 1448 O O . LYS A 1 95 ? 110.270 164.667 426.099 1.00 123.80 95 LYS A O 1
ATOM 1452 N N . SER A 1 96 ? 110.041 166.436 424.723 1.00 113.93 96 SER A N 1
ATOM 1453 C CA . SER A 1 96 ? 108.589 166.394 424.680 1.00 103.52 96 SER A CA 1
ATOM 1454 C C . SER A 1 96 ? 108.174 165.634 423.419 1.00 95.17 96 SER A C 1
ATOM 1455 O O . SER A 1 96 ? 108.941 164.827 422.888 1.00 96.52 96 SER A O 1
ATOM 1463 N N . ASN A 1 97 ? 106.967 165.884 422.919 1.00 85.83 97 ASN A N 1
ATOM 1464 C CA . ASN A 1 97 ? 106.495 165.240 421.704 1.00 78.89 97 ASN A CA 1
ATOM 1465 C C . ASN A 1 97 ? 105.796 166.268 420.827 1.00 71.84 97 ASN A C 1
ATOM 1466 O O . ASN A 1 97 ? 105.517 167.393 421.247 1.00 68.90 97 ASN A O 1
ATOM 1477 N N . TYR A 1 98 ? 105.510 165.856 419.590 1.00 70.21 98 TYR A N 1
ATOM 1478 C CA . TYR A 1 98 ? 104.919 166.764 418.613 1.00 68.96 98 TYR A CA 1
ATOM 1479 C C . TYR A 1 98 ? 103.568 167.287 419.085 1.00 68.50 98 TYR A C 1
ATOM 1480 O O . TYR A 1 98 ? 103.265 168.476 418.933 1.00 68.35 98 TYR A O 1
ATOM 1498 N N . PHE A 1 99 ? 102.741 166.412 419.660 1.00 68.21 99 PHE A N 1
ATOM 1499 C CA . PHE A 1 99 ? 101.371 166.789 419.994 1.00 65.54 99 PHE A CA 1
ATOM 1500 C C . PHE A 1 99 ? 101.341 167.834 421.101 1.00 67.23 99 PHE A C 1
ATOM 1501 O O . PHE A 1 99 ? 100.693 168.877 420.965 1.00 67.16 99 PHE A O 1
ATOM 1518 N N . ASP A 1 100 ? 102.032 167.570 422.212 1.00 70.76 100 ASP A N 1
ATOM 1519 C CA . ASP A 1 100 ? 102.074 168.540 423.299 1.00 73.90 100 ASP A CA 1
ATOM 1520 C C . ASP A 1 100 ? 102.809 169.813 422.904 1.00 75.76 100 ASP A C 1
ATOM 1521 O O . ASP A 1 100 ? 102.562 170.866 423.501 1.00 76.63 100 ASP A O 1
ATOM 1530 N N . ALA A 1 101 ? 103.692 169.744 421.905 1.00 76.98 101 ALA A N 1
ATOM 1531 C CA . ALA A 1 101 ? 104.440 170.925 421.486 1.00 79.03 101 ALA A CA 1
ATOM 1532 C C . ALA A 1 101 ? 103.559 171.885 420.695 1.00 78.25 101 ALA A C 1
ATOM 1533 O O . ALA A 1 101 ? 103.557 173.095 420.951 1.00 80.07 101 ALA A O 1
ATOM 1557 N N . ALA A 1 103 ? 100.249 171.786 420.550 1.00 71.92 103 ALA A N 1
ATOM 1558 C CA . ALA A 1 103 ? 98.992 172.046 421.248 1.00 68.90 103 ALA A CA 1
ATOM 1559 C C . ALA A 1 103 ? 98.963 173.446 421.849 1.00 67.22 103 ALA A C 1
ATOM 1560 O O . ALA A 1 103 ? 97.952 174.151 421.747 1.00 67.01 103 ALA A O 1
ATOM 1567 N N . GLU A 1 104 ? 100.061 173.869 422.478 1.00 67.65 104 GLU A N 1
ATOM 1568 C CA . GLU A 1 104 ? 100.059 175.151 423.179 1.00 69.15 104 GLU A CA 1
ATOM 1569 C C . GLU A 1 104 ? 99.812 176.310 422.220 1.00 68.56 104 GLU A C 1
ATOM 1570 O O . GLU A 1 104 ? 99.055 177.233 422.537 1.00 69.96 104 GLU A O 1
ATOM 1574 N N . SER A 1 105 ? 100.447 176.287 421.044 1.00 68.57 105 SER A N 1
ATOM 1575 C CA . SER A 1 105 ? 100.212 177.339 420.060 1.00 69.88 105 SER A CA 1
ATOM 1576 C C . SER A 1 105 ? 98.808 177.246 419.474 1.00 69.54 105 SER A C 1
ATOM 1577 O O . SER A 1 105 ? 98.203 178.274 419.149 1.00 72.21 105 SER A O 1
ATOM 1585 N N . GLU A 1 106 ? 98.279 176.031 419.325 1.00 68.21 106 GLU A N 1
ATOM 1586 C CA . GLU A 1 106 ? 96.897 175.870 418.883 1.00 68.36 106 GLU A CA 1
ATOM 1587 C C . GLU A 1 106 ? 95.932 176.559 419.837 1.00 66.02 106 GLU A C 1
ATOM 1588 O O . GLU A 1 106 ? 94.995 177.239 419.404 1.00 64.49 106 GLU A O 1
ATOM 1600 N N . CYS A 1 107 ? 96.139 176.381 421.144 1.00 65.15 107 CYS A N 1
ATOM 1601 C CA . CYS A 1 107 ? 95.264 177.007 422.128 1.00 65.23 107 CYS A CA 1
ATOM 1602 C C . CYS A 1 107 ? 95.338 178.525 422.048 1.00 66.72 107 CYS A C 1
ATOM 1603 O O . CYS A 1 107 ? 94.313 179.211 422.139 1.00 66.64 107 CYS A O 1
ATOM 1611 N N . GLN A 1 108 ? 96.545 179.070 421.876 1.00 66.49 108 GLN A N 1
ATOM 1612 C CA . GLN A 1 108 ? 96.698 180.517 421.800 1.00 67.22 108 GLN A CA 1
ATOM 1613 C C . GLN A 1 108 ? 96.037 181.083 420.551 1.00 67.80 108 GLN A C 1
ATOM 1614 O O . GLN A 1 108 ? 95.516 182.204 420.581 1.00 65.21 108 GLN A O 1
ATOM 1628 N N . GLN A 1 109 ? 96.044 180.330 419.448 1.00 64.77 109 GLN A N 1
ATOM 1629 C CA . GLN A 1 109 ? 95.351 180.790 418.249 1.00 66.52 109 GLN A CA 1
ATOM 1630 C C . GLN A 1 109 ? 93.841 180.795 418.454 1.00 66.48 109 GLN A C 1
ATOM 1631 O O . GLN A 1 109 ? 93.141 181.633 417.876 1.00 67.79 109 GLN A O 1
ATOM 1645 N N . ILE A 1 110 ? 93.324 179.877 419.275 1.00 60.92 110 ILE A N 1
ATOM 1646 C CA . ILE A 1 110 ? 91.912 179.922 419.642 1.00 60.57 110 ILE A CA 1
ATOM 1647 C C . ILE A 1 110 ? 91.632 181.143 420.511 1.00 61.90 110 ILE A C 1
ATOM 1648 O O . ILE A 1 110 ? 90.637 181.850 420.314 1.00 55.53 110 ILE A O 1
ATOM 1664 N N . ARG A 1 111 ? 92.512 181.419 421.477 1.00 65.20 111 ARG A N 1
ATOM 1665 C CA . ARG A 1 111 ? 92.325 182.576 422.345 1.00 67.84 111 ARG A CA 1
ATOM 1666 C C . ARG A 1 111 ? 92.337 183.874 421.549 1.00 69.69 111 ARG A C 1
ATOM 1667 O O . ARG A 1 111 ? 91.539 184.782 421.811 1.00 70.46 111 ARG A O 1
ATOM 1705 N N . LEU A 1 113 ? 91.835 184.297 418.151 1.00 62.85 113 LEU A N 1
ATOM 1706 C CA . LEU A 1 113 ? 90.655 184.379 417.295 1.00 60.19 113 LEU A CA 1
ATOM 1707 C C . LEU A 1 113 ? 89.428 184.759 418.113 1.00 59.97 113 LEU A C 1
ATOM 1708 O O . LEU A 1 113 ? 88.598 185.565 417.671 1.00 58.46 113 LEU A O 1
ATOM 1724 N N . HIS A 1 114 ? 89.296 184.184 419.309 1.00 60.43 114 HIS A N 1
ATOM 1725 C CA . HIS A 1 114 ? 88.252 184.618 420.229 1.00 59.16 114 HIS A CA 1
ATOM 1726 C C . HIS A 1 114 ? 88.382 186.108 420.523 1.00 60.28 114 HIS A C 1
ATOM 1727 O O . HIS A 1 114 ? 87.379 186.829 420.580 1.00 59.58 114 HIS A O 1
ATOM 1741 N N . PHE A 1 115 ? 89.617 186.584 420.706 1.00 62.26 115 PHE A N 1
ATOM 1742 C CA . PHE A 1 115 ? 89.862 188.004 420.946 1.00 63.76 115 PHE A CA 1
ATOM 1743 C C . PHE A 1 115 ? 89.320 188.857 419.804 1.00 62.10 115 PHE A C 1
ATOM 1744 O O . PHE A 1 115 ? 88.607 189.842 420.032 1.00 63.05 115 PHE A O 1
ATOM 1761 N N . LEU A 1 116 ? 89.651 188.492 418.562 1.00 59.81 116 LEU A N 1
ATOM 1762 C CA . LEU A 1 116 ? 89.247 189.303 417.416 1.00 59.73 116 LEU A CA 1
ATOM 1763 C C . LEU A 1 116 ? 87.736 189.267 417.212 1.00 58.67 116 LEU A C 1
ATOM 1764 O O . LEU A 1 116 ? 87.101 190.312 417.032 1.00 61.09 116 LEU A O 1
ATOM 1780 N N . PHE A 1 117 ? 87.139 188.075 417.240 1.00 57.37 117 PHE A N 1
ATOM 1781 C CA . PHE A 1 117 ? 85.736 187.933 416.863 1.00 57.28 117 PHE A CA 1
ATOM 1782 C C . PHE A 1 117 ? 84.771 188.532 417.876 1.00 57.80 117 PHE A C 1
ATOM 1783 O O . PHE A 1 117 ? 83.560 188.471 417.644 1.00 59.18 117 PHE A O 1
ATOM 1800 N N . ILE A 1 118 ? 85.256 189.109 418.976 1.00 59.24 118 ILE A N 1
ATOM 1801 C CA . ILE A 1 118 ? 84.405 189.826 419.915 1.00 60.34 118 ILE A CA 1
ATOM 1802 C C . ILE A 1 118 ? 84.780 191.301 420.009 1.00 61.89 118 ILE A C 1
ATOM 1803 O O . ILE A 1 118 ? 84.276 192.008 420.884 1.00 62.67 118 ILE A O 1
ATOM 1819 N N . SER A 1 119 ? 85.653 191.788 419.116 1.00 62.18 119 SER A N 1
ATOM 1820 C CA . SER A 1 119 ? 86.137 193.158 419.246 1.00 67.48 119 SER A CA 1
ATOM 1821 C C . SER A 1 119 ? 86.444 193.841 417.916 1.00 67.90 119 SER A C 1
ATOM 1822 O O . SER A 1 119 ? 87.051 194.918 417.935 1.00 69.86 119 SER A O 1
ATOM 1830 N N . CYS A 1 120 ? 86.051 193.282 416.774 1.00 66.73 120 CYS A N 1
ATOM 1831 C CA . CYS A 1 120 ? 86.301 193.894 415.476 1.00 68.15 120 CYS A CA 1
ATOM 1832 C C . CYS A 1 120 ? 84.987 194.153 414.753 1.00 67.59 120 CYS A C 1
ATOM 1833 O O . CYS A 1 120 ? 84.077 193.319 414.782 1.00 65.79 120 CYS A O 1
ATOM 1841 N N . HIS A 1 121 ? 84.893 195.315 414.102 1.00 70.24 121 HIS A N 1
ATOM 1842 C CA . HIS A 1 121 ? 83.736 195.593 413.256 1.00 71.49 121 HIS A CA 1
ATOM 1843 C C . HIS A 1 121 ? 83.720 194.676 412.041 1.00 68.00 121 HIS A C 1
ATOM 1844 O O . HIS A 1 121 ? 82.663 194.162 411.655 1.00 67.26 121 HIS A O 1
ATOM 1858 N N . PHE A 1 122 ? 84.880 194.465 411.425 1.00 65.94 122 PHE A N 1
ATOM 1859 C CA . PHE A 1 122 ? 85.028 193.540 410.314 1.00 64.48 122 PHE A CA 1
ATOM 1860 C C . PHE A 1 122 ? 86.255 192.670 410.542 1.00 62.30 122 PHE A C 1
ATOM 1861 O O . PHE A 1 122 ? 87.247 193.106 411.135 1.00 60.65 122 PHE A O 1
ATOM 1878 N N . ILE A 1 123 ? 86.179 191.437 410.051 1.00 60.31 123 ILE A N 1
ATOM 1879 C CA . ILE A 1 123 ? 87.324 190.537 409.991 1.00 58.35 123 ILE A CA 1
ATOM 1880 C C . ILE A 1 123 ? 87.443 190.044 408.558 1.00 59.33 123 ILE A C 1
ATOM 1881 O O . ILE A 1 123 ? 86.448 189.626 407.957 1.00 60.87 123 ILE A O 1
ATOM 1897 N N . ILE A 1 124 ? 88.649 190.112 408.007 1.00 60.42 124 ILE A N 1
ATOM 1898 C CA . ILE A 1 124 ? 88.914 189.695 406.637 1.00 63.59 124 ILE A CA 1
ATOM 1899 C C . ILE A 1 124 ? 89.879 188.520 406.672 1.00 65.47 124 ILE A C 1
ATOM 1900 O O . ILE A 1 124 ? 90.933 188.591 407.316 1.00 67.49 124 ILE A O 1
ATOM 1916 N N . ILE A 1 125 ? 89.518 187.447 405.976 1.00 64.16 125 ILE A N 1
ATOM 1917 C CA . ILE A 1 125 ? 90.369 186.277 405.819 1.00 63.34 125 ILE A CA 1
ATOM 1918 C C . ILE A 1 125 ? 91.082 186.391 404.483 1.00 67.41 125 ILE A C 1
ATOM 1919 O O . ILE A 1 125 ? 90.438 186.564 403.441 1.00 69.62 125 ILE A O 1
ATOM 1935 N N . PHE A 1 126 ? 92.407 186.310 404.508 1.00 69.28 126 PHE A N 1
ATOM 1936 C CA . PHE A 1 126 ? 93.194 186.213 403.288 1.00 74.06 126 PHE A CA 1
ATOM 1937 C C . PHE A 1 126 ? 93.558 184.756 403.053 1.00 76.31 126 PHE A C 1
ATOM 1938 O O . PHE A 1 126 ? 94.072 184.085 403.954 1.00 75.12 126 PHE A O 1
ATOM 1955 N N . GLU A 1 127 ? 93.281 184.272 401.848 1.00 81.47 127 GLU A N 1
ATOM 1956 C CA . GLU A 1 127 ? 93.542 182.889 401.488 1.00 86.94 127 GLU A CA 1
ATOM 1957 C C . GLU A 1 127 ? 94.109 182.862 400.078 1.00 93.38 127 GLU A C 1
ATOM 1958 O O . GLU A 1 127 ? 93.633 183.585 399.199 1.00 93.82 127 GLU A O 1
ATOM 1970 N N . GLN A 1 128 ? 95.129 182.029 399.865 1.00 99.98 128 GLN A N 1
ATOM 1971 C CA . GLN A 1 128 ? 95.823 181.976 398.587 1.00 108.14 128 GLN A CA 1
ATOM 1972 C C . GLN A 1 128 ? 95.570 180.701 397.797 1.00 115.53 128 GLN A C 1
ATOM 1973 O O . GLN A 1 128 ? 95.942 180.644 396.620 1.00 120.69 128 GLN A O 1
ATOM 1987 N N . THR A 1 129 ? 94.956 179.683 398.399 1.00 119.05 129 THR A N 1
ATOM 1988 C CA . THR A 1 129 ? 94.865 178.381 397.747 1.00 125.30 129 THR A CA 1
ATOM 1989 C C . THR A 1 129 ? 93.801 178.347 396.655 1.00 127.67 129 THR A C 1
ATOM 1990 O O . THR A 1 129 ? 93.915 177.547 395.720 1.00 132.58 129 THR A O 1
ATOM 2001 N N . SER A 1 130 ? 92.767 179.183 396.755 1.00 125.10 130 SER A N 1
ATOM 2002 C CA . SER A 1 130 ? 91.598 179.232 395.878 1.00 124.28 130 SER A CA 1
ATOM 2003 C C . SER A 1 130 ? 90.469 178.355 396.406 1.00 118.41 130 SER A C 1
ATOM 2004 O O . SER A 1 130 ? 89.342 178.477 395.930 1.00 122.06 130 SER A O 1
ATOM 2012 N N . ARG A 1 131 ? 90.739 177.473 397.363 1.00 110.09 131 ARG A N 1
ATOM 2013 C CA . ARG A 1 131 ? 89.711 176.717 398.059 1.00 103.25 131 ARG A CA 1
ATOM 2014 C C . ARG A 1 131 ? 89.601 177.225 399.490 1.00 99.72 131 ARG A C 1
ATOM 2015 O O . ARG A 1 131 ? 90.584 177.673 400.085 1.00 97.60 131 ARG A O 1
ATOM 2019 N N . ILE A 1 132 ? 88.393 177.149 400.044 1.00 98.39 132 ILE A N 1
ATOM 2020 C CA . ILE A 1 132 ? 88.171 177.653 401.392 1.00 93.45 132 ILE A CA 1
ATOM 2021 C C . ILE A 1 132 ? 88.868 176.739 402.389 1.00 93.68 132 ILE A C 1
ATOM 2022 O O . ILE A 1 132 ? 88.746 175.508 402.326 1.00 96.62 132 ILE A O 1
ATOM 2038 N N . ASP A 1 133 ? 89.615 177.342 403.311 1.00 92.48 133 ASP A N 1
ATOM 2039 C CA . ASP A 1 133 ? 90.411 176.600 404.283 1.00 92.92 133 ASP A CA 1
ATOM 2040 C C . ASP A 1 133 ? 89.489 176.030 405.354 1.00 86.42 133 ASP A C 1
ATOM 2041 O O . ASP A 1 133 ? 89.016 176.766 406.227 1.00 84.61 133 ASP A O 1
ATOM 2050 N N . LEU A 1 134 ? 89.243 174.717 405.307 1.00 79.56 134 LEU A N 1
ATOM 2051 C CA . LEU A 1 134 ? 88.377 174.104 406.308 1.00 74.84 134 LEU A CA 1
ATOM 2052 C C . LEU A 1 134 ? 89.062 173.959 407.658 1.00 70.09 134 LEU A C 1
ATOM 2053 O O . LEU A 1 134 ? 88.372 173.930 408.683 1.00 68.94 134 LEU A O 1
ATOM 2069 N N . GLU A 1 135 ? 90.397 173.876 407.686 1.00 67.64 135 GLU A N 1
ATOM 2070 C CA . GLU A 1 135 ? 91.103 173.868 408.965 1.00 64.28 135 GLU A CA 1
ATOM 2071 C C . GLU A 1 135 ? 90.834 175.157 409.732 1.00 60.84 135 GLU A C 1
ATOM 2072 O O . GLU A 1 135 ? 90.708 175.143 410.962 1.00 58.81 135 GLU A O 1
ATOM 2084 N N . LEU A 1 136 ? 90.751 176.285 409.025 1.00 60.86 136 LEU A N 1
ATOM 2085 C CA . LEU A 1 136 ? 90.349 177.527 409.673 1.00 61.78 136 LEU A CA 1
ATOM 2086 C C . LEU A 1 136 ? 88.925 177.415 410.199 1.00 60.79 136 LEU A C 1
ATOM 2087 O O . LEU A 1 136 ? 88.638 177.786 411.343 1.00 59.32 136 LEU A O 1
ATOM 2120 N N . ARG A 1 138 ? 87.302 174.767 411.055 1.00 63.94 138 ARG A N 1
ATOM 2121 C CA . ARG A 1 138 ? 87.319 173.927 412.247 1.00 66.12 138 ARG A CA 1
ATOM 2122 C C . ARG A 1 138 ? 87.840 174.705 413.447 1.00 64.66 138 ARG A C 1
ATOM 2123 O O . ARG A 1 138 ? 87.337 174.550 414.566 1.00 65.42 138 ARG A O 1
ATOM 2144 N N . PHE A 1 139 ? 88.842 175.560 413.232 1.00 63.52 139 PHE A N 1
ATOM 2145 C CA . PHE A 1 139 ? 89.321 176.427 414.303 1.00 61.61 139 PHE A CA 1
ATOM 2146 C C . PHE A 1 139 ? 88.217 177.364 414.781 1.00 60.22 139 PHE A C 1
ATOM 2147 O O . PHE A 1 139 ? 87.964 177.482 415.986 1.00 59.89 139 PHE A O 1
ATOM 2164 N N . LEU A 1 140 ? 87.533 178.028 413.844 1.00 59.14 140 LEU A N 1
ATOM 2165 C CA . LEU A 1 140 ? 86.486 178.971 414.221 1.00 59.33 140 LEU A CA 1
ATOM 2166 C C . LEU A 1 140 ? 85.370 178.288 414.998 1.00 60.86 140 LEU A C 1
ATOM 2167 O O . LEU A 1 140 ? 84.755 178.908 415.874 1.00 60.04 140 LEU A O 1
ATOM 2183 N N . LYS A 1 141 ? 85.084 177.023 414.688 1.00 62.55 141 LYS A N 1
ATOM 2184 C CA . LYS A 1 141 ? 84.060 176.302 415.435 1.00 63.93 141 LYS A CA 1
ATOM 2185 C C . LYS A 1 141 ? 84.502 176.067 416.874 1.00 64.03 141 LYS A C 1
ATOM 2186 O O . LYS A 1 141 ? 83.700 176.201 417.805 1.00 63.73 141 LYS A O 1
ATOM 2205 N N . LYS A 1 142 ? 85.780 175.730 417.076 1.00 63.81 142 LYS A N 1
ATOM 2206 C CA . LYS A 1 142 ? 86.317 175.630 418.429 1.00 64.95 142 LYS A CA 1
ATOM 2207 C C . LYS A 1 142 ? 86.376 176.996 419.102 1.00 64.03 142 LYS A C 1
ATOM 2208 O O . LYS A 1 142 ? 86.183 177.098 420.319 1.00 63.54 142 LYS A O 1
ATOM 2227 N N . VAL A 1 143 ? 86.643 178.052 418.333 1.00 63.32 143 VAL A N 1
ATOM 2228 C CA . VAL A 1 143 ? 86.605 179.402 418.887 1.00 63.02 143 VAL A CA 1
ATOM 2229 C C . VAL A 1 143 ? 85.199 179.721 419.377 1.00 63.29 143 VAL A C 1
ATOM 2230 O O . VAL A 1 143 ? 85.000 180.170 420.513 1.00 62.70 143 VAL A O 1
ATOM 2243 N N . ASN A 1 144 ? 84.201 179.506 418.518 1.00 62.57 144 ASN A N 1
ATOM 2244 C CA . ASN A 1 144 ? 82.824 179.788 418.901 1.00 62.85 144 ASN A CA 1
ATOM 2245 C C . ASN A 1 144 ? 82.405 178.980 420.123 1.00 62.72 144 ASN A C 1
ATOM 2246 O O . ASN A 1 144 ? 81.636 179.471 420.957 1.00 63.98 144 ASN A O 1
ATOM 2257 N N . SER A 1 145 ? 82.915 177.755 420.262 1.00 63.21 145 SER A N 1
ATOM 2258 C CA . SER A 1 145 ? 82.570 176.938 421.421 1.00 63.68 145 SER A CA 1
ATOM 2259 C C . SER A 1 145 ? 83.191 177.499 422.694 1.00 63.51 145 SER A C 1
ATOM 2260 O O . SER A 1 145 ? 82.513 177.643 423.717 1.00 64.19 145 SER A O 1
ATOM 2268 N N . ALA A 1 146 ? 84.486 177.820 422.651 1.00 63.31 146 ALA A N 1
ATOM 2269 C CA . ALA A 1 146 ? 85.127 178.441 423.805 1.00 64.39 146 ALA A CA 1
ATOM 2270 C C . ALA A 1 146 ? 84.449 179.759 424.158 1.00 64.65 146 ALA A C 1
ATOM 2271 O O . ALA A 1 146 ? 84.278 180.085 425.339 1.00 64.85 146 ALA A O 1
ATOM 2278 N N . ARG A 1 147 ? 84.044 180.524 423.142 1.00 64.53 147 ARG A N 1
ATOM 2279 C CA . ARG A 1 147 ? 83.356 181.786 423.388 1.00 65.38 147 ARG A CA 1
ATOM 2280 C C . ARG A 1 147 ? 82.099 181.577 424.220 1.00 69.22 147 ARG A C 1
ATOM 2281 O O . ARG A 1 147 ? 81.808 182.365 425.128 1.00 69.46 147 ARG A O 1
ATOM 2302 N N . ILE A 1 148 ? 81.334 180.524 423.919 1.00 72.36 148 ILE A N 1
ATOM 2303 C CA . ILE A 1 148 ? 80.054 180.320 424.591 1.00 76.20 148 ILE A CA 1
ATOM 2304 C C . ILE A 1 148 ? 80.244 179.976 426.064 1.00 79.16 148 ILE A C 1
ATOM 2305 O O . ILE A 1 148 ? 79.384 180.294 426.893 1.00 81.68 148 ILE A O 1
ATOM 2321 N N . GLN A 1 149 ? 81.348 179.322 426.424 1.00 79.52 149 GLN A N 1
ATOM 2322 C CA . GLN A 1 149 ? 81.568 178.961 427.818 1.00 82.08 149 GLN A CA 1
ATOM 2323 C C . GLN A 1 149 ? 82.287 180.037 428.618 1.00 79.19 149 GLN A C 1
ATOM 2324 O O . GLN A 1 149 ? 82.284 179.966 429.852 1.00 80.34 149 GLN A O 1
ATOM 2338 N N . LEU A 1 150 ? 82.900 181.023 427.964 1.00 75.83 150 LEU A N 1
ATOM 2339 C CA . LEU A 1 150 ? 83.544 182.118 428.672 1.00 76.23 150 LEU A CA 1
ATOM 2340 C C . LEU A 1 150 ? 82.838 183.456 428.490 1.00 76.28 150 LEU A C 1
ATOM 2341 O O . LEU A 1 150 ? 83.289 184.454 429.064 1.00 77.20 150 LEU A O 1
ATOM 2357 N N . ARG A 1 151 ? 81.742 183.512 427.727 1.00 75.39 151 ARG A N 1
ATOM 2358 C CA . ARG A 1 151 ? 81.052 184.785 427.533 1.00 74.59 151 ARG A CA 1
ATOM 2359 C C . ARG A 1 151 ? 80.589 185.368 428.864 1.00 76.71 151 ARG A C 1
ATOM 2360 O O . ARG A 1 151 ? 80.703 186.578 429.091 1.00 76.72 151 ARG A O 1
ATOM 2381 N N . LYS A 1 152 ? 80.067 184.528 429.761 1.00 78.96 152 LYS A N 1
ATOM 2382 C CA . LYS A 1 152 ? 79.548 185.039 431.025 1.00 81.92 152 LYS A CA 1
ATOM 2383 C C . LYS A 1 152 ? 80.657 185.671 431.858 1.00 83.38 152 LYS A C 1
ATOM 2384 O O . LYS A 1 152 ? 80.464 186.740 432.448 1.00 86.46 152 LYS A O 1
ATOM 2403 N N . LYS A 1 153 ? 81.829 185.033 431.920 1.00 81.76 153 LYS A N 1
ATOM 2404 C CA . LYS A 1 153 ? 82.926 185.599 432.698 1.00 81.10 153 LYS A CA 1
ATOM 2405 C C . LYS A 1 153 ? 83.509 186.830 432.014 1.00 77.28 153 LYS A C 1
ATOM 2406 O O . LYS A 1 153 ? 83.865 187.807 432.682 1.00 77.83 153 LYS A O 1
ATOM 2425 N N . ILE A 1 154 ? 83.632 186.794 430.685 1.00 73.48 154 ILE A N 1
ATOM 2426 C CA . ILE A 1 154 ? 84.148 187.945 429.947 1.00 71.56 154 ILE A CA 1
ATOM 2427 C C . ILE A 1 154 ? 83.207 189.137 430.082 1.00 73.02 154 ILE A C 1
ATOM 2428 O O . ILE A 1 154 ? 83.652 190.282 430.223 1.00 73.19 154 ILE A O 1
ATOM 2444 N N . ASN A 1 155 ? 81.894 188.892 430.039 1.00 73.58 155 ASN A N 1
ATOM 2445 C CA . ASN A 1 155 ? 80.936 189.983 430.185 1.00 73.25 155 ASN A CA 1
ATOM 2446 C C . ASN A 1 155 ? 81.086 190.656 431.542 1.00 77.18 155 ASN A C 1
ATOM 2447 O O . ASN A 1 155 ? 80.934 191.878 431.661 1.00 77.41 155 ASN A O 1
ATOM 2458 N N . GLN A 1 156 ? 81.385 189.870 432.580 1.00 80.22 156 GLN A N 1
ATOM 2459 C CA . GLN A 1 156 ? 81.655 190.443 433.893 1.00 84.01 156 GLN A CA 1
ATOM 2460 C C . GLN A 1 156 ? 82.827 191.412 433.842 1.00 83.94 156 GLN A C 1
ATOM 2461 O O . GLN A 1 156 ? 82.833 192.420 434.558 1.00 85.31 156 GLN A O 1
ATOM 2475 N N . ARG A 1 157 ? 83.825 191.125 433.003 1.00 82.22 157 ARG A N 1
ATOM 2476 C CA . ARG A 1 157 ? 84.991 191.993 432.890 1.00 83.11 157 ARG A CA 1
ATOM 2477 C C . ARG A 1 157 ? 84.703 193.228 432.045 1.00 81.39 157 ARG A C 1
ATOM 2478 O O . ARG A 1 157 ? 85.317 194.278 432.265 1.00 82.95 157 ARG A O 1
ATOM 2499 N N . LEU A 1 158 ? 83.787 193.125 431.078 1.00 77.81 158 LEU A N 1
ATOM 2500 C CA . LEU A 1 158 ? 83.337 194.315 430.363 1.00 76.62 158 LEU A CA 1
ATOM 2501 C C . LEU A 1 158 ? 82.565 195.246 431.287 1.00 79.10 158 LEU A C 1
ATOM 2502 O O . LEU A 1 158 ? 82.624 196.471 431.125 1.00 78.49 158 LEU A O 1
ATOM 2518 N N . VAL A 1 159 ? 81.842 194.685 432.257 1.00 83.77 159 VAL A N 1
ATOM 2519 C CA . VAL A 1 159 ? 81.127 195.503 433.229 1.00 89.73 159 VAL A CA 1
ATOM 2520 C C . VAL A 1 159 ? 82.105 196.137 434.211 1.00 90.51 159 VAL A C 1
ATOM 2521 O O . VAL A 1 159 ? 81.983 197.319 434.555 1.00 94.39 159 VAL A O 1
ATOM 2534 N N . ALA A 1 160 ? 83.094 195.368 434.669 1.00 87.22 160 ALA A N 1
ATOM 2535 C CA . ALA A 1 160 ? 84.047 195.883 435.647 1.00 88.46 160 ALA A CA 1
ATOM 2536 C C . ALA A 1 160 ? 84.914 196.989 435.055 1.00 89.49 160 ALA A C 1
ATOM 2537 O O . ALA A 1 160 ? 85.194 197.988 435.726 1.00 91.26 160 ALA A O 1
ATOM 2544 N N . SER A 1 161 ? 85.354 196.826 433.808 1.00 88.03 161 SER A N 1
ATOM 2545 C CA . SER A 1 161 ? 86.145 197.847 433.130 1.00 89.28 161 SER A CA 1
ATOM 2546 C C . SER A 1 161 ? 85.308 199.014 432.618 1.00 90.36 161 SER A C 1
ATOM 2547 O O . SER A 1 161 ? 85.875 199.965 432.070 1.00 90.77 161 SER A O 1
ATOM 2555 N N . ASP A 1 162 ? 83.984 198.967 432.779 1.00 91.20 162 ASP A N 1
ATOM 2556 C CA . ASP A 1 162 ? 83.101 200.083 432.429 1.00 93.32 162 ASP A CA 1
ATOM 2557 C C . ASP A 1 162 ? 83.037 200.307 430.914 1.00 91.59 162 ASP A C 1
ATOM 2558 O O . ASP A 1 162 ? 83.125 201.436 430.428 1.00 92.83 162 ASP A O 1
ATOM 2567 N N . LEU A 1 163 ? 82.880 199.212 430.167 1.00 89.48 163 LEU A N 1
ATOM 2568 C CA . LEU A 1 163 ? 82.697 199.263 428.721 1.00 88.30 163 LEU A CA 1
ATOM 2569 C C . LEU A 1 163 ? 81.400 198.621 428.250 1.00 86.56 163 LEU A C 1
ATOM 2570 O O . LEU A 1 163 ? 81.110 198.667 427.049 1.00 84.83 163 LEU A O 1
ATOM 2586 N N . ARG A 1 164 ? 80.612 198.025 429.146 1.00 86.78 164 ARG A N 1
ATOM 2587 C CA . ARG A 1 164 ? 79.467 197.240 428.698 1.00 86.57 164 ARG A CA 1
ATOM 2588 C C . ARG A 1 164 ? 78.389 198.113 428.068 1.00 87.68 164 ARG A C 1
ATOM 2589 O O . ARG A 1 164 ? 77.668 197.650 427.177 1.00 85.76 164 ARG A O 1
ATOM 2610 N N . ASP A 1 165 ? 78.266 199.370 428.501 1.00 90.59 165 ASP A N 1
ATOM 2611 C CA . ASP A 1 165 ? 77.258 200.283 427.977 1.00 92.31 165 ASP A CA 1
ATOM 2612 C C . ASP A 1 165 ? 77.810 201.202 426.894 1.00 91.75 165 ASP A C 1
ATOM 2613 O O . ASP A 1 165 ? 77.217 202.249 426.615 1.00 93.82 165 ASP A O 1
ATOM 2622 N N . VAL A 1 166 ? 78.927 200.829 426.278 1.00 88.24 166 VAL A N 1
ATOM 2623 C CA . VAL A 1 166 ? 79.549 201.609 425.216 1.00 88.01 166 VAL A CA 1
ATOM 2624 C C . VAL A 1 166 ? 79.157 200.983 423.887 1.00 86.80 166 VAL A C 1
ATOM 2625 O O . VAL A 1 166 ? 79.406 199.795 423.654 1.00 85.15 166 VAL A O 1
ATOM 2638 N N . SER A 1 167 ? 78.540 201.773 423.014 1.00 88.92 167 SER A N 1
ATOM 2639 C CA . SER A 1 167 ? 78.115 201.246 421.728 1.00 87.20 167 SER A CA 1
ATOM 2640 C C . SER A 1 167 ? 79.324 201.067 420.820 1.00 84.38 167 SER A C 1
ATOM 2641 O O . SER A 1 167 ? 80.240 201.895 420.800 1.00 85.19 167 SER A O 1
ATOM 2649 N N . PHE A 1 168 ? 79.317 199.973 420.063 1.00 80.41 168 PHE A N 1
ATOM 2650 C CA . PHE A 1 168 ? 80.359 199.690 419.086 1.00 78.98 168 PHE A CA 1
ATOM 2651 C C . PHE A 1 168 ? 80.000 200.191 417.696 1.00 83.01 168 PHE A C 1
ATOM 2652 O O . PHE A 1 168 ? 80.895 200.485 416.896 1.00 81.75 168 PHE A O 1
ATOM 2669 N N . ASN A 1 169 ? 78.714 200.299 417.405 1.00 89.03 169 ASN A N 1
ATOM 2670 C CA . ASN A 1 169 ? 78.198 200.796 416.135 1.00 94.75 169 ASN A CA 1
ATOM 2671 C C . ASN A 1 169 ? 76.712 201.054 416.348 1.00 103.89 169 ASN A C 1
ATOM 2672 O O . ASN A 1 169 ? 76.233 201.082 417.488 1.00 103.17 169 ASN A O 1
ATOM 2683 N N . ASN A 1 170 ? 75.974 201.248 415.259 1.00 114.60 170 ASN A N 1
ATOM 2684 C CA . ASN A 1 170 ? 74.570 201.600 415.394 1.00 119.01 170 ASN A CA 1
ATOM 2685 C C . ASN A 1 170 ? 73.687 200.402 415.701 1.00 115.82 170 ASN A C 1
ATOM 2686 O O . ASN A 1 170 ? 72.527 200.593 416.086 1.00 116.98 170 ASN A O 1
ATOM 2697 N N . ARG A 1 171 ? 74.194 199.183 415.543 1.00 105.69 171 ARG A N 1
ATOM 2698 C CA . ARG A 1 171 ? 73.358 198.010 415.725 1.00 99.05 171 ARG A CA 1
ATOM 2699 C C . ARG A 1 171 ? 73.134 197.744 417.207 1.00 95.01 171 ARG A C 1
ATOM 2700 O O . ARG A 1 171 ? 74.041 197.905 418.028 1.00 92.94 171 ARG A O 1
ATOM 2721 N N . ILE A 1 172 ? 71.915 197.350 417.542 1.00 94.07 172 ILE A N 1
ATOM 2722 C CA . ILE A 1 172 ? 71.535 197.006 418.907 1.00 92.79 172 ILE A CA 1
ATOM 2723 C C . ILE A 1 172 ? 71.542 195.490 419.028 1.00 90.44 172 ILE A C 1
ATOM 2724 O O . ILE A 1 172 ? 71.130 194.780 418.102 1.00 91.44 172 ILE A O 1
ATOM 2740 N N . LEU A 1 173 ? 72.014 194.989 420.165 1.00 87.25 173 LEU A N 1
ATOM 2741 C CA . LEU A 1 173 ? 72.047 193.559 420.427 1.00 84.86 173 LEU A CA 1
ATOM 2742 C C . LEU A 1 173 ? 71.392 193.268 421.768 1.00 86.46 173 LEU A C 1
ATOM 2743 O O . LEU A 1 173 ? 71.564 194.022 422.731 1.00 86.01 173 LEU A O 1
ATOM 2759 N N . SER A 1 174 ? 70.638 192.174 421.821 1.00 87.33 174 SER A N 1
ATOM 2760 C CA . SER A 1 174 ? 70.043 191.723 423.067 1.00 89.16 174 SER A CA 1
ATOM 2761 C C . SER A 1 174 ? 71.128 191.297 424.055 1.00 86.09 174 SER A C 1
ATOM 2762 O O . SER A 1 174 ? 72.300 191.119 423.705 1.00 82.29 174 SER A O 1
ATOM 2770 N N . SER A 1 175 ? 70.716 191.127 425.315 1.00 86.51 175 SER A N 1
ATOM 2771 C CA . SER A 1 175 ? 71.655 190.714 426.352 1.00 86.99 175 SER A CA 1
ATOM 2772 C C . SER A 1 175 ? 72.300 189.374 426.030 1.00 87.32 175 SER A C 1
ATOM 2773 O O . SER A 1 175 ? 73.455 189.135 426.404 1.00 85.83 175 SER A O 1
ATOM 2781 N N . ALA A 1 176 ? 71.584 188.493 425.329 1.00 88.89 176 ALA A N 1
ATOM 2782 C CA . ALA A 1 176 ? 72.148 187.195 424.987 1.00 88.97 176 ALA A CA 1
ATOM 2783 C C . ALA A 1 176 ? 73.088 187.298 423.792 1.00 86.22 176 ALA A C 1
ATOM 2784 O O . ALA A 1 176 ? 74.143 186.654 423.770 1.00 84.23 176 ALA A O 1
ATOM 2791 N N . GLU A 1 177 ? 72.721 188.103 422.791 1.00 84.96 177 GLU A N 1
ATOM 2792 C CA . GLU A 1 177 ? 73.586 188.291 421.632 1.00 81.43 177 GLU A CA 1
ATOM 2793 C C . GLU A 1 177 ? 74.890 188.982 422.006 1.00 77.58 177 GLU A C 1
ATOM 2794 O O . GLU A 1 177 ? 75.932 188.699 421.407 1.00 76.51 177 GLU A O 1
ATOM 2806 N N . SER A 1 178 ? 74.856 189.889 422.983 1.00 78.13 178 SER A N 1
ATOM 2807 C CA . SER A 1 178 ? 76.008 190.717 423.318 1.00 76.43 178 SER A CA 1
ATOM 2808 C C . SER A 1 178 ? 76.834 190.181 424.480 1.00 75.89 178 SER A C 1
ATOM 2809 O O . SER A 1 178 ? 77.912 190.725 424.747 1.00 74.26 178 SER A O 1
ATOM 2817 N N . GLU A 1 179 ? 76.366 189.149 425.179 1.00 76.76 179 GLU A N 1
ATOM 2818 C CA . GLU A 1 179 ? 77.082 188.665 426.352 1.00 76.80 179 GLU A CA 1
ATOM 2819 C C . GLU A 1 179 ? 78.499 188.259 425.971 1.00 74.08 179 GLU A C 1
ATOM 2820 O O . GLU A 1 179 ? 78.698 187.433 425.075 1.00 71.72 179 GLU A O 1
ATOM 2832 N N . GLY A 1 180 ? 79.484 188.850 426.649 1.00 74.02 180 GLY A N 1
ATOM 2833 C CA . GLY A 1 180 ? 80.868 188.491 426.447 1.00 72.32 180 GLY A CA 1
ATOM 2834 C C . GLY A 1 180 ? 81.523 189.127 425.245 1.00 69.94 180 GLY A C 1
ATOM 2835 O O . GLY A 1 180 ? 82.740 188.977 425.073 1.00 69.39 180 GLY A O 1
ATOM 2839 N N . ARG A 1 181 ? 80.769 189.839 424.412 1.00 69.50 181 ARG A N 1
ATOM 2840 C CA . ARG A 1 181 ? 81.294 190.418 423.187 1.00 69.83 181 ARG A CA 1
ATOM 2841 C C . ARG A 1 181 ? 80.849 191.870 423.071 1.00 70.30 181 ARG A C 1
ATOM 2842 O O . ARG A 1 181 ? 79.999 192.352 423.824 1.00 72.61 181 ARG A O 1
ATOM 2880 N N . VAL A 1 183 ? 80.447 193.104 419.723 1.00 70.34 183 VAL A N 1
ATOM 2881 C CA . VAL A 1 183 ? 79.965 193.194 418.352 1.00 71.59 183 VAL A CA 1
ATOM 2882 C C . VAL A 1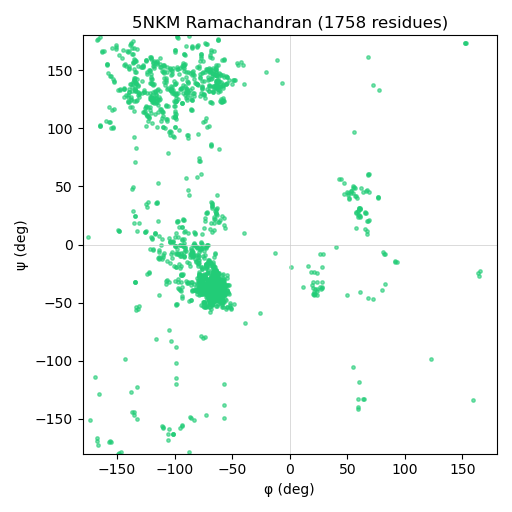 183 ? 79.894 191.798 417.751 1.00 70.70 183 VAL A C 1
ATOM 2883 O O . VAL A 1 183 ? 80.603 190.883 418.187 1.00 71.33 183 VAL A O 1
ATOM 2896 N N . VAL A 1 184 ? 79.029 191.622 416.758 1.00 70.19 184 VAL A N 1
ATOM 2897 C CA . VAL A 1 184 ? 79.060 190.438 415.904 1.00 68.15 184 VAL A CA 1
ATOM 2898 C C . VAL A 1 184 ? 79.767 190.840 414.615 1.00 65.20 184 VAL A C 1
ATOM 2899 O O . VAL A 1 184 ? 79.152 191.488 413.755 1.00 65.24 184 VAL A O 1
ATOM 2912 N N . PRO A 1 185 ? 81.045 190.502 414.439 1.00 61.53 185 PRO A N 1
ATOM 2913 C CA . PRO A 1 185 ? 81.792 191.043 413.297 1.00 60.22 185 PRO A CA 1
ATOM 2914 C C . PRO A 1 185 ? 81.235 190.570 411.965 1.00 59.46 185 PRO A C 1
ATOM 2915 O O . PRO A 1 185 ? 80.656 189.487 411.850 1.00 59.52 185 PRO A O 1
ATOM 2926 N N . ARG A 1 186 ? 81.412 191.415 410.955 1.00 59.30 186 ARG A N 1
ATOM 2927 C CA . ARG A 1 186 ? 81.041 191.085 409.587 1.00 60.97 186 ARG A CA 1
ATOM 2928 C C . ARG A 1 186 ? 82.269 190.512 408.892 1.00 62.93 186 ARG A C 1
ATOM 2929 O O . ARG A 1 186 ? 83.311 191.172 408.816 1.00 63.42 186 ARG A O 1
ATOM 2950 N N . LEU A 1 187 ? 82.148 189.284 408.395 1.00 63.94 187 LEU A N 1
ATOM 2951 C CA . LEU A 1 187 ? 83.294 188.511 407.934 1.00 61.47 187 LEU A CA 1
ATOM 2952 C C . LEU A 1 187 ? 83.478 188.683 406.433 1.00 61.49 187 LEU A C 1
ATOM 2953 O O . LEU A 1 187 ? 82.516 188.585 405.665 1.00 63.30 187 LEU A O 1
ATOM 2969 N N . LEU A 1 188 ? 84.716 188.927 406.024 1.00 61.75 188 LEU A N 1
ATOM 2970 C CA . LEU A 1 188 ? 85.081 189.056 404.624 1.00 63.56 188 LEU A CA 1
ATOM 2971 C C . LEU A 1 188 ? 86.199 188.072 404.313 1.00 62.64 188 LEU A C 1
ATOM 2972 O O . LEU A 1 188 ? 86.904 187.602 405.210 1.00 60.40 188 LEU A O 1
ATOM 2988 N N . ILE A 1 189 ? 86.349 187.746 403.033 1.00 64.56 189 ILE A N 1
ATOM 2989 C CA . ILE A 1 189 ? 87.397 186.832 402.595 1.00 66.30 189 ILE A CA 1
ATOM 2990 C C . ILE A 1 189 ? 87.909 187.301 401.241 1.00 67.48 189 ILE A C 1
ATOM 2991 O O . ILE A 1 189 ? 87.118 187.634 400.352 1.00 65.58 189 ILE A O 1
ATOM 3007 N N . ALA A 1 190 ? 89.230 187.335 401.091 1.00 70.12 190 ALA A N 1
ATOM 3008 C CA . ALA A 1 190 ? 89.879 187.726 399.848 1.00 73.45 190 ALA A CA 1
ATOM 3009 C C . ALA A 1 190 ? 90.732 186.566 399.364 1.00 74.61 190 ALA A C 1
ATOM 3010 O O . ALA A 1 190 ? 91.573 186.056 400.111 1.00 72.81 190 ALA A O 1
ATOM 3017 N N . PHE A 1 191 ? 90.504 186.146 398.125 1.00 78.03 191 PHE A N 1
ATOM 3018 C CA . PHE A 1 191 ? 91.223 185.026 397.538 1.00 81.20 191 PHE A CA 1
ATOM 3019 C C . PHE A 1 191 ? 92.300 185.542 396.594 1.00 86.11 191 PHE A C 1
ATOM 3020 O O . PHE A 1 191 ? 92.028 186.391 395.738 1.00 88.10 191 PHE A O 1
ATOM 3037 N N . GLN A 1 192 ? 93.518 185.034 396.755 1.00 93.45 192 GLN A N 1
ATOM 3038 C CA . GLN A 1 192 ? 94.623 185.388 395.880 1.00 95.91 192 GLN A CA 1
ATOM 3039 C C . GLN A 1 192 ? 94.631 184.473 394.662 1.00 101.52 192 GLN A C 1
ATOM 3040 O O . GLN A 1 192 ? 94.252 183.301 394.739 1.00 101.81 192 GLN A O 1
ATOM 3054 N N . ARG A 1 193 ? 95.063 185.020 393.532 1.00 107.01 193 ARG A N 1
ATOM 3055 C CA . ARG A 1 193 ? 95.112 184.263 392.286 1.00 111.71 193 ARG A CA 1
ATOM 3056 C C . ARG A 1 193 ? 96.400 184.564 391.528 1.00 115.46 193 ARG A C 1
ATOM 3057 O O . ARG A 1 193 ? 97.062 185.570 391.786 1.00 116.88 193 ARG A O 1
ATOM 3061 N N . LEU A 1 210 ? 83.773 186.583 382.945 1.00 136.33 210 LEU A N 1
ATOM 3062 C CA . LEU A 1 210 ? 83.359 185.386 383.671 1.00 133.58 210 LEU A CA 1
ATOM 3063 C C . LEU A 1 210 ? 83.794 185.445 385.134 1.00 127.14 210 LEU A C 1
ATOM 3064 O O . LEU A 1 210 ? 83.494 184.541 385.915 1.00 124.68 210 LEU A O 1
ATOM 3067 N N . TYR A 1 211 ? 84.504 186.515 385.500 1.00 124.98 211 TYR A N 1
ATOM 3068 C CA . TYR A 1 211 ? 84.953 186.678 386.880 1.00 120.19 211 TYR A CA 1
ATOM 3069 C C . TYR A 1 211 ? 83.781 186.822 387.842 1.00 119.94 211 TYR A C 1
ATOM 3070 O O . TYR A 1 211 ? 83.894 186.452 389.016 1.00 116.67 211 TYR A O 1
ATOM 3074 N N . GLU A 1 212 ? 82.653 187.358 387.370 1.00 124.08 212 GLU A N 1
ATOM 3075 C CA . GLU A 1 212 ? 81.505 187.568 388.247 1.00 123.91 212 GLU A CA 1
ATOM 3076 C C . GLU A 1 212 ? 80.872 186.245 388.666 1.00 123.96 212 GLU A C 1
ATOM 3077 O O . GLU A 1 212 ? 80.390 186.113 389.797 1.00 122.21 212 GLU A O 1
ATOM 3081 N N . LYS A 1 213 ? 80.855 185.258 387.767 1.00 126.38 213 LYS A N 1
ATOM 3082 C CA . LYS A 1 213 ? 80.254 183.967 388.091 1.00 126.28 213 LYS A CA 1
ATOM 3083 C C . LYS A 1 213 ? 81.016 183.250 389.200 1.00 122.25 213 LYS A C 1
ATOM 3084 O O . LYS A 1 213 ? 80.416 182.497 389.976 1.00 121.75 213 LYS A O 1
ATOM 3088 N N . LEU A 1 214 ? 82.329 183.470 389.295 1.00 119.40 214 LEU A N 1
ATOM 3089 C CA . LEU A 1 214 ? 83.129 182.789 390.308 1.00 115.44 214 LEU A CA 1
ATOM 3090 C C . LEU A 1 214 ? 82.930 183.398 391.692 1.00 111.63 214 LEU A C 1
ATOM 3091 O O . LEU A 1 214 ? 82.938 182.675 392.695 1.00 111.02 214 LEU A O 1
ATOM 3107 N N . GLU A 1 215 ? 82.764 184.720 391.771 1.00 109.11 215 GLU A N 1
ATOM 3108 C CA . GLU A 1 215 ? 82.519 185.353 393.064 1.0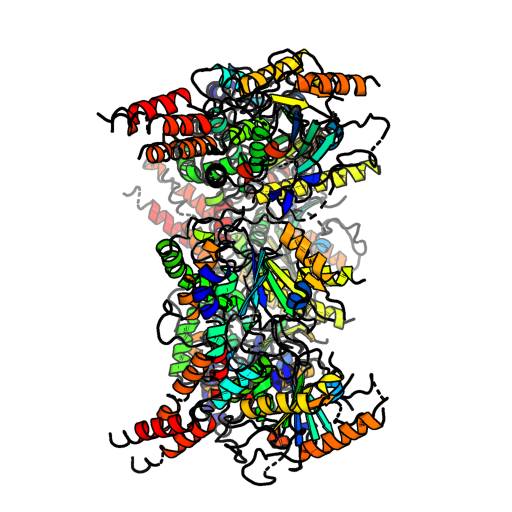0 106.12 215 GLU A CA 1
ATOM 3109 C C . GLU A 1 215 ? 81.181 184.917 393.651 1.00 108.22 215 GLU A C 1
ATOM 3110 O O . GLU A 1 215 ? 81.096 184.596 394.842 1.00 104.90 215 GLU A O 1
ATOM 3122 N N . LYS A 1 216 ? 80.124 184.897 392.833 1.00 114.16 216 LYS A N 1
ATOM 3123 C CA . LYS A 1 216 ? 78.824 184.450 393.322 1.00 118.79 216 LYS A CA 1
ATOM 3124 C C . LYS A 1 216 ? 78.878 182.996 393.777 1.00 116.22 216 LYS A C 1
ATOM 3125 O O . LYS A 1 216 ? 78.217 182.619 394.752 1.00 119.14 216 LYS A O 1
ATOM 3129 N N . ASN A 1 217 ? 79.663 182.166 393.087 1.00 110.83 217 ASN A N 1
ATOM 3130 C CA . ASN A 1 217 ? 79.773 180.761 393.470 1.00 110.13 217 ASN A CA 1
ATOM 3131 C C . ASN A 1 217 ? 80.489 180.617 394.807 1.00 106.70 217 ASN A C 1
ATOM 3132 O O . ASN A 1 217 ? 80.031 179.886 395.693 1.00 106.51 217 ASN A O 1
ATOM 3143 N N . LEU A 1 218 ? 81.615 181.316 394.975 1.00 102.57 218 LEU A N 1
ATOM 3144 C CA . LEU A 1 218 ? 82.343 181.249 396.236 1.00 99.02 218 LEU A CA 1
ATOM 3145 C C . LEU A 1 218 ? 81.560 181.909 397.362 1.00 97.95 218 LEU A C 1
ATOM 3146 O O . LEU A 1 218 ? 81.673 181.495 398.521 1.00 97.02 218 LEU A O 1
ATOM 3162 N N . ASP A 1 219 ? 80.766 182.934 397.044 1.00 98.18 219 ASP A N 1
ATOM 3163 C CA . ASP A 1 219 ? 79.886 183.521 398.047 1.00 99.12 219 ASP A CA 1
ATOM 3164 C C . ASP A 1 219 ? 78.903 182.485 398.576 1.00 102.25 219 ASP A C 1
ATOM 3165 O O . ASP A 1 219 ? 78.673 182.397 399.788 1.00 103.23 219 ASP A O 1
ATOM 3174 N N . ASN A 1 220 ? 78.314 181.688 397.681 1.00 104.64 220 ASN A N 1
ATOM 3175 C CA . ASN A 1 220 ? 77.405 180.631 398.113 1.00 108.26 220 ASN A CA 1
ATOM 3176 C C . ASN A 1 220 ? 78.143 179.580 398.932 1.00 106.65 220 ASN A C 1
ATOM 3177 O O . ASN A 1 220 ? 77.699 179.199 400.021 1.00 106.82 220 ASN A O 1
ATOM 3188 N N . GLN A 1 221 ? 79.282 179.102 398.423 1.00 105.51 221 GLN A N 1
ATOM 3189 C CA . GLN A 1 221 ? 80.101 178.164 399.183 1.00 107.37 221 GLN A CA 1
ATOM 3190 C C . GLN A 1 221 ? 80.443 178.731 400.554 1.00 107.11 221 GLN A C 1
ATOM 3191 O O . GLN A 1 221 ? 80.210 178.090 401.585 1.00 109.49 221 GLN A O 1
ATOM 3205 N N . PHE A 1 222 ? 81.016 179.935 400.576 1.00 75.28 222 PHE A N 1
ATOM 3206 C CA . PHE A 1 222 ? 81.445 180.545 401.829 1.00 74.66 222 PHE A CA 1
ATOM 3207 C C . PHE A 1 222 ? 80.316 180.552 402.855 1.00 73.52 222 PHE A C 1
ATOM 3208 O O . PHE A 1 222 ? 80.481 180.079 403.985 1.00 73.19 222 PHE A O 1
ATOM 3225 N N . SER A 1 223 ? 79.148 181.065 402.467 1.00 73.29 223 SER A N 1
ATOM 3226 C CA . SER A 1 223 ? 78.011 181.077 403.381 1.00 71.63 223 SER A CA 1
ATOM 3227 C C . SER A 1 223 ? 77.579 179.662 403.751 1.00 70.71 223 SER A C 1
ATOM 3228 O O . SER A 1 223 ? 77.251 179.389 404.912 1.00 68.72 223 SER A O 1
ATOM 3236 N N . ASP A 1 224 ? 77.561 178.749 402.777 1.00 71.51 224 ASP A N 1
ATOM 3237 C CA . ASP A 1 224 ? 77.146 177.381 403.067 1.00 72.31 224 ASP A CA 1
ATOM 3238 C C . ASP A 1 224 ? 78.080 176.734 404.079 1.00 70.77 224 ASP A C 1
ATOM 3239 O O . ASP A 1 224 ? 77.628 176.080 405.027 1.00 70.17 224 ASP A O 1
ATOM 3248 N N . ILE A 1 225 ? 79.388 176.909 403.897 1.00 70.32 225 ILE A N 1
ATOM 3249 C CA . ILE A 1 225 ? 80.350 176.334 404.831 1.00 70.22 225 ILE A CA 1
ATOM 3250 C C . ILE A 1 225 ? 80.188 176.962 406.210 1.00 69.53 225 ILE A C 1
ATOM 3251 O O . ILE A 1 225 ? 80.168 176.265 407.231 1.00 70.00 225 ILE A O 1
ATOM 3267 N N . LEU A 1 226 ? 80.081 178.294 406.262 1.00 68.40 226 LEU A N 1
ATOM 3268 C CA . LEU A 1 226 ? 79.895 178.967 407.544 1.00 69.77 226 LEU A CA 1
ATOM 3269 C C . LEU A 1 226 ? 78.642 178.466 408.249 1.00 72.13 226 LEU A C 1
ATOM 3270 O O . LEU A 1 226 ? 78.640 178.281 409.472 1.00 72.94 226 LEU A O 1
ATOM 3286 N N . LYS A 1 227 ? 77.562 178.247 407.495 1.00 73.08 227 LYS A N 1
ATOM 3287 C CA . LYS A 1 227 ? 76.350 177.678 408.077 1.00 75.11 227 LYS A CA 1
ATOM 3288 C C . LYS A 1 227 ? 76.595 176.255 408.553 1.00 75.86 227 LYS A C 1
ATOM 3289 O O . LYS A 1 227 ? 76.094 175.848 409.608 1.00 76.49 227 LYS A O 1
ATOM 3308 N N . LEU A 1 228 ? 77.365 175.486 407.782 1.00 76.19 228 LEU A N 1
ATOM 3309 C CA . LEU A 1 228 ? 77.568 174.077 408.090 1.00 76.92 228 LEU A CA 1
ATOM 3310 C C . LEU A 1 228 ? 78.320 173.898 409.404 1.00 74.16 228 LEU A C 1
ATOM 3311 O O . LEU A 1 228 ? 78.102 172.908 410.111 1.00 72.27 228 LEU A O 1
ATOM 3327 N N . TYR A 1 229 ? 79.203 174.837 409.746 1.00 73.51 229 TYR A N 1
ATOM 3328 C CA . TYR A 1 229 ? 79.885 174.850 411.034 1.00 71.94 229 TYR A CA 1
ATOM 3329 C C . TYR A 1 229 ? 79.145 175.672 412.087 1.00 70.21 229 TYR A C 1
ATOM 3330 O O . TYR A 1 229 ? 79.700 175.924 413.162 1.00 67.56 229 TYR A O 1
ATOM 3348 N N . ASP A 1 230 ? 77.909 176.087 411.809 1.00 73.15 230 ASP A N 1
ATOM 3349 C CA . ASP A 1 230 ? 77.097 176.833 412.774 1.00 74.26 230 ASP A CA 1
ATOM 3350 C C . ASP A 1 230 ? 77.796 178.116 413.217 1.00 72.23 230 ASP A C 1
ATOM 3351 O O . ASP A 1 230 ? 77.777 178.484 414.394 1.00 71.36 230 ASP A O 1
ATOM 3360 N N . LEU A 1 231 ? 78.414 178.810 412.263 1.00 70.39 231 LEU A N 1
ATOM 3361 C CA . LEU A 1 231 ? 79.097 180.062 412.545 1.00 70.65 231 LEU A CA 1
ATOM 3362 C C . LEU A 1 231 ? 78.253 181.281 412.202 1.00 71.61 231 LEU A C 1
ATOM 3363 O O . LEU A 1 231 ? 78.545 182.378 412.696 1.00 70.29 231 LEU A O 1
ATOM 3379 N N . ILE A 1 232 ? 77.224 181.114 411.365 1.00 71.91 232 ILE A N 1
ATOM 3380 C CA . ILE A 1 232 ? 76.274 182.173 411.051 1.00 72.00 232 ILE A CA 1
ATOM 3381 C C . ILE A 1 232 ? 74.864 181.594 411.063 1.00 75.44 232 ILE A C 1
ATOM 3382 O O . ILE A 1 232 ? 74.663 180.381 410.987 1.00 75.07 232 ILE A O 1
ATOM 3398 N N . ASP A 1 233 ? 73.879 182.490 411.132 1.00 78.31 233 ASP A N 1
ATOM 3399 C CA . ASP A 1 233 ? 72.467 182.112 411.235 1.00 82.52 233 ASP A CA 1
ATOM 3400 C C . ASP A 1 233 ? 72.212 181.210 412.444 1.00 81.90 233 ASP A C 1
ATOM 3401 O O . ASP A 1 233 ? 71.565 180.166 412.344 1.00 82.96 233 ASP A O 1
ATOM 3410 N N . CYS A 1 234 ? 72.722 181.632 413.607 1.00 78.49 234 CYS A N 1
ATOM 3411 C CA . CYS A 1 234 ? 72.486 180.903 414.849 1.00 77.15 234 CYS A CA 1
ATOM 3412 C C . CYS A 1 234 ? 72.113 181.833 415.998 1.00 74.60 234 CYS A C 1
ATOM 3413 O O . CYS A 1 234 ? 72.222 181.436 417.164 1.00 75.13 234 CYS A O 1
ATOM 3421 N N . GLY A 1 235 ? 71.683 183.055 415.701 1.00 72.00 235 GLY A N 1
ATOM 3422 C CA . GLY A 1 235 ? 71.260 183.961 416.754 1.00 71.61 235 GLY A CA 1
ATOM 3423 C C . GLY A 1 235 ? 72.414 184.298 417.674 1.00 70.46 235 GLY A C 1
ATOM 3424 O O . GLY A 1 235 ? 73.518 184.626 417.225 1.00 70.51 235 GLY A O 1
ATOM 3428 N N . ALA A 1 236 ? 72.170 184.220 418.984 1.00 70.62 236 ALA A N 1
ATOM 3429 C CA . ALA A 1 236 ? 73.206 184.570 419.949 1.00 71.42 236 ALA A CA 1
ATOM 3430 C C . ALA A 1 236 ? 74.381 183.599 419.921 1.00 70.73 236 ALA A C 1
ATOM 3431 O O . ALA A 1 236 ? 75.465 183.943 420.408 1.00 69.22 236 ALA A O 1
ATOM 3438 N N . SER A 1 237 ? 74.195 182.404 419.366 1.00 70.46 237 SER A N 1
ATOM 3439 C CA . SER A 1 237 ? 75.263 181.419 419.274 1.00 70.66 237 SER A CA 1
ATOM 3440 C C . SER A 1 237 ? 76.140 181.603 418.043 1.00 70.52 237 SER A C 1
ATOM 3441 O O . SER A 1 237 ? 77.107 180.853 417.875 1.00 70.36 237 SER A O 1
ATOM 3449 N N . SER A 1 238 ? 75.827 182.565 417.180 1.00 70.65 238 SER A N 1
ATOM 3450 C CA . SER A 1 238 ? 76.657 182.807 416.011 1.00 68.83 238 SER A CA 1
ATOM 3451 C C . SER A 1 238 ? 77.992 183.412 416.427 1.00 66.66 238 SER A C 1
ATOM 3452 O O . SER A 1 238 ? 78.095 184.112 417.438 1.00 66.32 238 SER A O 1
ATOM 3460 N N . LEU A 1 239 ? 79.023 183.129 415.634 1.00 65.63 239 LEU A N 1
ATOM 3461 C CA . LEU A 1 239 ? 80.330 183.737 415.840 1.00 65.71 239 LEU A CA 1
ATOM 3462 C C . LEU A 1 239 ? 80.493 185.041 415.074 1.00 66.24 239 LEU A C 1
ATOM 3463 O O . LEU A 1 239 ? 81.204 185.941 415.539 1.00 65.85 239 LEU A O 1
ATOM 3479 N N . CYS A 1 240 ? 79.853 185.162 413.918 1.00 65.93 240 CYS A N 1
ATOM 3480 C CA . CYS A 1 240 ? 80.023 186.324 413.060 1.00 65.32 240 CYS A CA 1
ATOM 3481 C C . CYS A 1 240 ? 78.779 186.462 412.192 1.00 65.58 240 CYS A C 1
ATOM 3482 O O . CYS A 1 240 ? 77.766 185.790 412.416 1.00 65.97 240 CYS A O 1
ATOM 3490 N N . GLN A 1 241 ? 78.855 187.343 411.200 1.00 66.05 241 GLN A N 1
ATOM 3491 C CA . GLN A 1 241 ? 77.762 187.532 410.263 1.00 66.66 241 GLN A CA 1
ATOM 3492 C C . GLN A 1 241 ? 78.330 187.992 408.929 1.00 66.15 241 GLN A C 1
ATOM 3493 O O . GLN A 1 241 ? 79.506 188.350 408.817 1.00 66.34 241 GLN A O 1
ATOM 3507 N N . LEU A 1 242 ? 77.476 187.968 407.912 1.00 65.50 242 LEU A N 1
ATOM 3508 C CA . LEU A 1 242 ? 77.841 188.388 406.571 1.00 66.31 242 LEU A CA 1
ATOM 3509 C C . LEU A 1 242 ? 76.975 189.562 406.146 1.00 66.97 242 LEU A C 1
ATOM 3510 O O . LEU A 1 242 ? 75.847 189.726 406.619 1.00 67.18 242 LEU A O 1
ATOM 3526 N N . ASN A 1 243 ? 77.514 190.378 405.245 1.00 67.51 243 ASN A N 1
ATOM 3527 C CA . ASN A 1 243 ? 76.751 191.493 404.717 1.00 68.01 243 ASN A CA 1
ATOM 3528 C C . ASN A 1 243 ? 75.463 190.988 404.081 1.00 68.39 243 ASN A C 1
ATOM 3529 O O . ASN A 1 243 ? 75.337 189.820 403.704 1.00 67.74 243 ASN A O 1
ATOM 3540 N N . GLU A 1 244 ? 74.495 191.893 403.961 1.00 69.40 244 GLU A N 1
ATOM 3541 C CA . GLU A 1 244 ? 73.236 191.533 403.324 1.00 70.47 244 GLU A CA 1
ATOM 3542 C C . GLU A 1 244 ? 73.334 191.665 401.807 1.00 69.63 244 GLU A C 1
ATOM 3543 O O . GLU A 1 244 ? 72.806 190.821 401.074 1.00 68.99 244 GLU A O 1
ATOM 3555 N N . THR A 1 245 ? 74.023 192.699 401.319 1.00 70.51 245 THR A N 1
ATOM 3556 C CA . THR A 1 245 ? 74.147 192.928 399.884 1.00 72.76 245 THR A CA 1
ATOM 3557 C C . THR A 1 245 ? 75.577 193.265 399.482 1.00 71.19 245 THR A C 1
ATOM 3558 O O . THR A 1 245 ? 76.010 192.921 398.379 1.00 71.52 245 THR A O 1
ATOM 3569 N N . ILE A 1 246 ? 76.314 193.936 400.358 1.00 70.13 246 ILE A N 1
ATOM 3570 C CA . ILE A 1 246 ? 77.668 194.382 400.003 1.00 70.60 246 ILE A CA 1
ATOM 3571 C C . ILE A 1 246 ? 78.567 193.164 399.822 1.00 71.47 246 ILE A C 1
ATOM 3572 O O . ILE A 1 246 ? 78.493 192.222 400.632 1.00 68.41 246 ILE A O 1
ATOM 3588 N N . PRO A 1 247 ? 79.411 193.126 398.789 1.00 74.87 247 PRO A N 1
ATOM 3589 C CA . PRO A 1 247 ? 80.232 191.932 398.549 1.00 74.84 247 PRO A CA 1
ATOM 3590 C C . PRO A 1 247 ? 80.931 191.447 399.811 1.00 74.31 247 PRO A C 1
ATOM 3591 O O . PRO A 1 247 ? 81.402 192.239 400.630 1.00 74.47 247 PRO A O 1
ATOM 3602 N N . VAL A 1 248 ? 80.995 190.124 399.957 1.00 74.82 248 VAL A N 1
ATOM 3603 C CA . VAL A 1 248 ? 81.728 189.498 401.045 1.00 74.74 248 VAL A CA 1
ATOM 3604 C C . VAL A 1 248 ? 83.014 188.832 400.564 1.00 75.95 248 VAL A C 1
ATOM 3605 O O . VAL A 1 248 ? 83.989 188.779 401.325 1.00 74.71 248 VAL A O 1
ATOM 3618 N N . VAL A 1 249 ? 83.051 188.328 399.333 1.00 78.08 249 VAL A N 1
ATOM 3619 C CA . VAL A 1 249 ? 84.227 187.668 398.780 1.00 79.15 249 VAL A CA 1
ATOM 3620 C C . VAL A 1 249 ? 84.849 188.599 397.750 1.00 79.55 249 VAL A C 1
ATOM 3621 O O . VAL A 1 249 ? 84.137 189.299 397.020 1.00 80.32 249 VAL A O 1
ATOM 3634 N N . HIS A 1 250 ? 86.179 188.609 397.696 1.00 79.10 250 HIS A N 1
ATOM 3635 C CA . HIS A 1 250 ? 86.921 189.403 396.727 1.00 79.71 250 HIS A CA 1
ATOM 3636 C C . HIS A 1 250 ? 88.018 188.559 396.098 1.00 77.71 250 HIS A C 1
ATOM 3637 O O . HIS A 1 250 ? 88.634 187.722 396.765 1.00 74.21 250 HIS A O 1
ATOM 3651 N N . LEU A 1 251 ? 88.256 188.785 394.809 1.00 79.07 251 LEU A N 1
ATOM 3652 C CA . LEU A 1 251 ? 89.312 188.106 394.068 1.00 79.41 251 LEU A CA 1
ATOM 3653 C C . LEU A 1 251 ? 90.443 189.094 393.816 1.00 82.30 251 LEU A C 1
ATOM 3654 O O . LEU A 1 251 ? 90.318 189.990 392.974 1.00 84.50 251 LEU A O 1
ATOM 3670 N N . LEU A 1 252 ? 91.546 188.923 394.537 1.00 82.52 252 LEU A N 1
ATOM 3671 C CA . LEU A 1 252 ? 92.693 189.800 394.367 1.00 85.23 252 LEU A CA 1
ATOM 3672 C C . LEU A 1 252 ? 93.364 189.514 393.032 1.00 90.15 252 LEU A C 1
ATOM 3673 O O . LEU A 1 252 ? 93.417 188.368 392.578 1.00 89.37 252 LEU A O 1
ATOM 3689 N N . ASN A 1 253 ? 93.870 190.562 392.399 1.00 96.88 253 ASN A N 1
ATOM 3690 C CA . ASN A 1 253 ? 94.573 190.398 391.142 1.00 104.07 253 ASN A CA 1
ATOM 3691 C C . ASN A 1 253 ? 95.963 189.820 391.387 1.00 107.84 253 ASN A C 1
ATOM 3692 O O . ASN A 1 253 ? 96.509 189.932 392.488 1.00 105.58 253 ASN A O 1
ATOM 3703 N N . PRO A 1 254 ? 96.566 189.190 390.368 1.00 113.66 254 PRO A N 1
ATOM 3704 C CA . PRO A 1 254 ? 97.908 188.619 390.531 1.00 115.49 254 PRO A CA 1
ATOM 3705 C C . PRO A 1 254 ? 98.984 189.683 390.727 1.00 118.17 254 PRO A C 1
ATOM 3706 O O . PRO A 1 254 ? 99.712 189.617 391.718 1.00 117.88 254 PRO A O 1
ATOM 3717 N N . ASN A 1 289 ? 92.070 201.023 392.642 1.00 113.01 289 ASN A N 1
ATOM 3718 C CA . ASN A 1 289 ? 92.475 199.715 393.146 1.00 110.50 289 ASN A CA 1
ATOM 3719 C C . ASN A 1 289 ? 91.247 198.881 393.508 1.00 106.85 289 ASN A C 1
ATOM 3720 O O . ASN A 1 289 ? 90.455 199.266 394.368 1.00 106.47 289 ASN A O 1
ATOM 3730 N N . SER A 1 290 ? 91.098 197.733 392.839 1.00 103.66 290 SER A N 1
ATOM 3731 C CA . SER A 1 290 ? 89.902 196.915 393.020 1.00 98.01 290 SER A CA 1
ATOM 3732 C C . SER A 1 290 ? 89.716 196.519 394.478 1.00 92.94 290 SER A C 1
ATOM 3733 O O . SER A 1 290 ? 88.585 196.481 394.979 1.00 90.96 290 SER A O 1
ATOM 3741 N N . PHE A 1 291 ? 90.812 196.221 395.179 1.00 88.30 291 PHE A N 1
ATOM 3742 C CA . PHE A 1 291 ? 90.708 195.753 396.555 1.00 83.32 291 PHE A CA 1
ATOM 3743 C C . PHE A 1 291 ? 90.386 196.887 397.518 1.00 82.28 291 PHE A C 1
ATOM 3744 O O . PHE A 1 291 ? 89.686 196.668 398.513 1.00 79.70 291 PHE A O 1
ATOM 3761 N N . VAL A 1 292 ? 90.881 198.097 397.248 1.00 84.89 292 VAL A N 1
ATOM 3762 C CA . VAL A 1 292 ? 90.536 199.238 398.091 1.00 85.80 292 VAL A CA 1
ATOM 3763 C C . VAL A 1 292 ? 89.041 199.517 398.012 1.00 84.75 292 VAL A C 1
ATOM 3764 O O . VAL A 1 292 ? 88.391 199.782 399.029 1.00 82.04 292 VAL A O 1
ATOM 3777 N N . LYS A 1 293 ? 88.466 199.441 396.809 1.00 87.39 293 LYS A N 1
ATOM 3778 C CA . LYS A 1 293 ? 87.026 199.636 396.674 1.00 86.91 293 LYS A CA 1
ATOM 3779 C C . LYS A 1 293 ? 86.255 198.560 397.428 1.00 83.91 293 LYS A C 1
ATOM 3780 O O . LYS A 1 293 ? 85.195 198.834 398.005 1.00 82.57 293 LYS A O 1
ATOM 3784 N N . PHE A 1 294 ? 86.770 197.327 397.435 1.00 81.69 294 PHE A N 1
ATOM 3785 C CA . PHE A 1 294 ? 86.111 196.254 398.172 1.00 80.00 294 PHE A CA 1
ATOM 3786 C C . PHE A 1 294 ? 86.032 196.573 399.660 1.00 80.32 294 PHE A C 1
ATOM 3787 O O . PHE A 1 294 ? 85.021 196.288 400.310 1.00 79.05 294 PHE A O 1
ATOM 3804 N N . LEU A 1 295 ? 87.094 197.155 400.221 1.00 83.13 295 LEU A N 1
ATOM 3805 C CA . LEU A 1 295 ? 87.092 197.488 401.642 1.00 84.86 295 LEU A CA 1
ATOM 3806 C C . LEU A 1 295 ? 86.306 198.760 401.925 1.00 90.04 295 LEU A C 1
ATOM 3807 O O . LEU A 1 295 ? 85.616 198.850 402.946 1.00 90.17 295 LEU A O 1
ATOM 3823 N N . GLU A 1 296 ? 86.393 199.752 401.036 1.00 93.84 296 GLU A N 1
ATOM 3824 C CA . GLU A 1 296 ? 85.695 201.011 401.274 1.00 96.87 296 GLU A CA 1
ATOM 3825 C C . GLU A 1 296 ? 84.186 200.810 401.259 1.00 96.19 296 GLU A C 1
ATOM 3826 O O . GLU A 1 296 ? 83.473 201.362 402.105 1.00 97.66 296 GLU A O 1
ATOM 3838 N N . ASP A 1 297 ? 83.677 200.022 400.310 1.00 93.22 297 ASP A N 1
ATOM 3839 C CA . ASP A 1 297 ? 82.247 199.736 400.294 1.00 91.85 297 ASP A CA 1
ATOM 3840 C C . ASP A 1 297 ? 81.807 199.116 401.614 1.00 87.74 297 ASP A C 1
ATOM 3841 O O . ASP A 1 297 ? 80.707 199.397 402.104 1.00 87.67 297 ASP A O 1
ATOM 3850 N N . ASN A 1 298 ? 82.663 198.285 402.216 1.00 83.45 298 ASN A N 1
ATOM 3851 C CA . ASN A 1 298 ? 82.348 197.704 403.517 1.00 79.67 298 ASN A CA 1
ATOM 3852 C C . ASN A 1 298 ? 82.477 198.742 404.627 1.00 79.23 298 ASN A C 1
ATOM 3853 O O . ASN A 1 298 ? 81.534 198.967 405.394 1.00 79.49 298 ASN A O 1
ATOM 3864 N N . PHE A 1 299 ? 83.637 199.399 404.715 1.00 78.08 299 PHE A N 1
ATOM 3865 C CA . PHE A 1 299 ? 83.886 200.333 405.811 1.00 78.05 299 PHE A CA 1
ATOM 3866 C C . PHE A 1 299 ? 82.904 201.499 405.792 1.00 78.17 299 PHE A C 1
ATOM 3867 O O . PHE A 1 299 ? 82.402 201.912 406.845 1.00 74.81 299 PHE A O 1
ATOM 3884 N N . ARG A 1 300 ? 82.627 202.055 404.614 1.00 81.75 300 ARG A N 1
ATOM 3885 C CA . ARG A 1 300 ? 81.760 203.223 404.522 1.00 72.26 300 ARG A CA 1
ATOM 3886 C C . ARG A 1 300 ? 80.282 202.892 404.691 1.00 80.01 300 ARG A C 1
ATOM 3887 O O . ARG A 1 300 ? 79.452 203.806 404.632 1.00 83.29 300 ARG A O 1
ATOM 3891 N N . SER A 1 301 ? 79.928 201.626 404.905 1.00 76.36 301 SER A N 1
ATOM 3892 C CA . SER A 1 301 ? 78.553 201.268 405.226 1.00 74.30 301 SER A CA 1
ATOM 3893 C C . SER A 1 301 ? 78.235 201.415 406.707 1.00 74.14 301 SER A C 1
ATOM 3894 O O . SER A 1 301 ? 77.097 201.154 407.108 1.00 74.21 301 SER A O 1
ATOM 3902 N N . GLU A 1 302 ? 79.201 201.831 407.523 1.00 75.63 302 GLU A N 1
ATOM 3903 C CA . GLU A 1 302 ? 79.025 201.894 408.969 1.00 77.69 302 GLU A CA 1
ATOM 3904 C C . GLU A 1 302 ? 79.703 203.153 409.485 1.00 79.59 302 GLU A C 1
ATOM 3905 O O . GLU A 1 302 ? 80.899 203.353 409.255 1.00 80.72 302 GLU A O 1
ATOM 3917 N N . LYS A 1 303 ? 78.942 204.005 410.165 1.00 81.79 303 LYS A N 1
ATOM 3918 C CA . LYS A 1 303 ? 79.477 205.248 410.703 1.00 86.13 303 LYS A CA 1
ATOM 3919 C C . LYS A 1 303 ? 80.292 204.969 411.961 1.00 84.49 303 LYS A C 1
ATOM 3920 O O . LYS A 1 303 ? 79.836 204.257 412.862 1.00 83.62 303 LYS A O 1
ATOM 3939 N N . ASN A 1 304 ? 81.507 205.511 412.011 1.00 84.71 304 ASN A N 1
ATOM 3940 C CA . ASN A 1 304 ? 82.357 205.350 413.183 1.00 84.42 304 ASN A CA 1
ATOM 3941 C C . ASN A 1 304 ? 81.631 205.818 414.437 1.00 85.01 304 ASN A C 1
ATOM 3942 O O . ASN A 1 304 ? 80.939 206.839 414.426 1.00 86.82 304 ASN A O 1
ATOM 3953 N N . GLU A 1 305 ? 81.793 205.064 415.526 1.00 83.98 305 GLU A N 1
ATOM 3954 C CA . GLU A 1 305 ? 81.025 205.326 416.738 1.00 87.00 305 GLU A CA 1
ATOM 3955 C C . GLU A 1 305 ? 81.929 205.306 417.968 1.00 90.56 305 GLU A C 1
ATOM 3956 O O . GLU A 1 305 ? 81.966 206.276 418.733 1.00 97.38 305 GLU A O 1
ATOM 3968 N N . ILE A 1 306 ? 82.679 204.212 418.152 1.00 86.47 306 ILE A N 1
ATOM 3969 C CA . ILE A 1 306 ? 83.453 203.998 419.373 1.00 84.61 306 ILE A CA 1
ATOM 3970 C C . ILE A 1 306 ? 84.740 204.807 419.320 1.00 84.35 306 ILE A C 1
ATOM 3971 O O . ILE A 1 306 ? 85.429 204.854 418.294 1.00 83.08 306 ILE A O 1
ATOM 3987 N N . SER A 1 307 ? 85.077 205.433 420.443 1.00 85.09 307 SER A N 1
ATOM 3988 C CA . SER A 1 307 ? 86.267 206.263 420.528 1.00 86.99 307 SER A CA 1
ATOM 3989 C C . SER A 1 307 ? 87.519 205.416 420.732 1.00 84.45 307 SER A C 1
ATOM 3990 O O . SER A 1 307 ? 87.473 204.316 421.290 1.00 80.90 307 SER A O 1
ATOM 3998 N N . LEU A 1 308 ? 88.652 205.953 420.273 1.00 85.40 308 LEU A N 1
ATOM 3999 C CA . LEU A 1 308 ? 89.931 205.290 420.500 1.00 85.48 308 LEU A CA 1
ATOM 4000 C C . LEU A 1 308 ? 90.183 205.061 421.985 1.00 87.48 308 LEU A C 1
ATOM 4001 O O . LEU A 1 308 ? 90.784 204.048 422.363 1.00 86.53 308 LEU A O 1
ATOM 4017 N N . GLU A 1 309 ? 89.733 205.983 422.839 1.00 90.89 309 GLU A N 1
ATOM 4018 C CA . GLU A 1 309 ? 89.940 205.825 424.275 1.00 92.16 309 GLU A CA 1
ATOM 4019 C C . GLU A 1 309 ? 89.271 204.557 424.792 1.00 88.62 309 GLU A C 1
ATOM 4020 O O . GLU A 1 309 ? 89.850 203.830 425.608 1.00 88.15 309 GLU A O 1
ATOM 4032 N N . ASN A 1 310 ? 88.048 204.275 424.333 1.00 85.66 310 ASN A N 1
ATOM 4033 C CA . ASN A 1 310 ? 87.360 203.063 424.768 1.00 83.83 310 ASN A CA 1
ATOM 4034 C C . ASN A 1 310 ? 87.953 201.817 424.126 1.00 80.90 310 ASN A C 1
ATOM 4035 O O . ASN A 1 310 ? 87.985 200.755 424.756 1.00 79.56 310 ASN A O 1
ATOM 4046 N N . VAL A 1 311 ? 88.423 201.920 422.880 1.00 80.17 311 VAL A N 1
ATOM 4047 C CA . VAL A 1 311 ? 89.103 200.791 422.254 1.00 78.07 311 VAL A CA 1
ATOM 4048 C C . VAL A 1 311 ? 90.356 200.428 423.041 1.00 79.31 311 VAL A C 1
ATOM 4049 O O . VAL A 1 311 ? 90.639 199.247 423.276 1.00 79.15 311 VAL A O 1
ATOM 4062 N N . ILE A 1 312 ? 91.122 201.435 423.468 1.00 81.93 312 ILE A N 1
ATOM 4063 C CA . ILE A 1 312 ? 92.327 201.175 424.254 1.00 82.03 312 ILE A CA 1
ATOM 4064 C C . ILE A 1 312 ? 91.969 200.426 425.531 1.00 81.66 312 ILE A C 1
ATOM 4065 O O . ILE A 1 312 ? 92.583 199.407 425.868 1.00 80.79 312 ILE A O 1
ATOM 4081 N N . GLU A 1 313 ? 90.976 200.928 426.268 1.00 82.63 313 GLU A N 1
ATOM 4082 C CA . GLU A 1 313 ? 90.544 200.246 427.482 1.00 83.59 313 GLU A CA 1
ATOM 4083 C C . GLU A 1 313 ? 90.012 198.857 427.167 1.00 81.29 313 GLU A C 1
ATOM 4084 O O . GLU A 1 313 ? 90.098 197.951 428.005 1.00 80.62 313 GLU A O 1
ATOM 4096 N N . LEU A 1 314 ? 89.470 198.664 425.962 1.00 80.05 314 LEU A N 1
ATOM 4097 C CA . LEU A 1 314 ? 88.958 197.354 425.582 1.00 77.96 314 LEU A CA 1
ATOM 4098 C C . LEU A 1 314 ? 90.090 196.364 425.349 1.00 74.92 314 LEU A C 1
ATOM 4099 O O . LEU A 1 314 ? 89.985 195.193 425.731 1.00 72.91 314 LEU A O 1
ATOM 4132 N N . ASN A 1 316 ? 92.911 196.534 426.800 1.00 78.22 316 ASN A N 1
ATOM 4133 C CA . ASN A 1 316 ? 93.386 196.248 428.148 1.00 79.71 316 ASN A CA 1
ATOM 4134 C C . ASN A 1 316 ? 92.470 195.256 428.849 1.00 78.56 316 ASN A C 1
ATOM 4135 O O . ASN A 1 316 ? 92.942 194.315 429.498 1.00 77.82 316 ASN A O 1
ATOM 4146 N N . CYS A 1 317 ? 91.155 195.448 428.722 1.00 78.21 317 CYS A N 1
ATOM 4147 C CA . CYS A 1 317 ? 90.205 194.572 429.398 1.00 77.57 317 CYS A CA 1
ATOM 4148 C C . CYS A 1 317 ? 90.300 193.141 428.884 1.00 76.19 317 CYS A C 1
ATOM 4149 O O . CYS A 1 317 ? 90.291 192.190 429.674 1.00 75.78 317 CYS A O 1
ATOM 4157 N N . LEU A 1 318 ? 90.408 192.967 427.568 1.00 76.19 318 LEU A N 1
ATOM 4158 C CA . LEU A 1 318 ? 90.350 191.644 426.959 1.00 76.15 318 LEU A CA 1
ATOM 4159 C C . LEU A 1 318 ? 91.679 190.899 427.000 1.00 77.43 318 LEU A C 1
ATOM 4160 O O . LEU A 1 318 ? 91.795 189.844 426.368 1.00 76.25 318 LEU A O 1
ATOM 4176 N N . GLN A 1 319 ? 92.681 191.404 427.722 1.00 79.59 319 GLN A N 1
ATOM 4177 C CA . GLN A 1 319 ? 93.932 190.663 427.843 1.00 80.54 319 GLN A CA 1
ATOM 4178 C C . GLN A 1 319 ? 93.745 189.371 428.627 1.00 79.23 319 GLN A C 1
ATOM 4179 O O . GLN A 1 319 ? 94.514 188.420 428.442 1.00 77.98 319 GLN A O 1
ATOM 4193 N N . CYS A 1 320 ? 92.737 189.314 429.502 1.00 79.15 320 CYS A N 1
ATOM 4194 C CA . CYS A 1 320 ? 92.474 188.085 430.242 1.00 78.88 320 CYS A CA 1
ATOM 4195 C C . CYS A 1 320 ? 92.108 186.941 429.306 1.00 77.58 320 CYS A C 1
ATOM 4196 O O . CYS A 1 320 ? 92.323 185.770 429.641 1.00 77.52 320 CYS A O 1
ATOM 4204 N N . VAL A 1 321 ? 91.561 187.258 428.131 1.00 76.03 321 VAL A N 1
ATOM 4205 C CA . VAL A 1 321 ? 91.281 186.227 427.137 1.00 73.73 321 VAL A CA 1
ATOM 4206 C C . VAL A 1 321 ? 92.584 185.644 426.604 1.00 73.20 321 VAL A C 1
ATOM 4207 O O . VAL A 1 321 ? 92.733 184.422 426.481 1.00 72.00 321 VAL A O 1
ATOM 4220 N N . LEU A 1 322 ? 93.544 186.510 426.270 1.00 74.46 322 LEU A N 1
ATOM 4221 C CA . LEU A 1 322 ? 94.823 186.035 425.755 1.00 76.36 322 LEU A CA 1
ATOM 4222 C C . LEU A 1 322 ? 95.648 185.357 426.840 1.00 78.98 322 LEU A C 1
ATOM 4223 O O . LEU A 1 322 ? 96.432 184.450 426.545 1.00 76.88 322 LEU A O 1
ATOM 4239 N N . ASP A 1 323 ? 95.491 185.784 428.093 1.00 83.90 323 ASP A N 1
ATOM 4240 C CA . ASP A 1 323 ? 96.220 185.185 429.203 1.00 87.43 323 ASP A CA 1
ATOM 4241 C C . ASP A 1 323 ? 95.550 183.928 429.741 1.00 88.81 323 ASP A C 1
ATOM 4242 O O . ASP A 1 323 ? 96.154 183.230 430.563 1.00 88.83 323 ASP A O 1
ATOM 4251 N N . GLY A 1 324 ? 94.327 183.630 429.310 1.00 90.45 324 GLY A N 1
ATOM 4252 C CA . GLY A 1 324 ? 93.618 182.462 429.798 1.00 92.68 324 GLY A CA 1
ATOM 4253 C C . GLY A 1 324 ? 93.272 182.513 431.268 1.00 91.26 324 GLY A C 1
ATOM 4254 O O . GLY A 1 324 ? 93.133 181.462 431.900 1.00 95.58 324 GLY A O 1
ATOM 4258 N N . ASP A 1 325 ? 93.117 183.712 431.832 1.00 87.55 325 ASP A N 1
ATOM 4259 C CA . ASP A 1 325 ? 92.843 183.837 433.258 1.00 87.29 325 ASP A CA 1
ATOM 4260 C C . ASP A 1 325 ? 91.456 183.333 433.632 1.00 87.71 325 ASP A C 1
ATOM 4261 O O . ASP A 1 325 ? 91.200 183.090 434.816 1.00 90.34 325 ASP A O 1
ATOM 4270 N N . LEU A 1 326 ? 90.563 183.163 432.659 1.00 85.07 326 LEU A N 1
ATOM 4271 C CA . LEU A 1 326 ? 89.194 182.751 432.931 1.00 84.94 326 LEU A CA 1
ATOM 4272 C C . LEU A 1 326 ? 88.936 181.289 432.597 1.00 84.09 326 LEU A C 1
ATOM 4273 O O . LEU A 1 326 ? 87.804 180.821 432.758 1.00 83.68 326 LEU A O 1
ATOM 4289 N N . GLU A 1 327 ? 89.950 180.558 432.148 1.00 84.12 327 GLU A N 1
ATOM 4290 C CA . GLU A 1 327 ? 89.776 179.173 431.742 1.00 85.04 327 GLU A CA 1
ATOM 4291 C C . GLU A 1 327 ? 90.046 178.241 432.914 1.00 89.79 327 GLU A C 1
ATOM 4292 O O . GLU A 1 327 ? 90.787 178.575 433.842 1.00 91.60 327 GLU A O 1
ATOM 4304 N N . GLU A 1 328 ? 89.434 177.062 432.863 1.00 92.32 328 GLU A N 1
ATOM 4305 C CA . GLU A 1 328 ? 89.714 176.037 433.858 1.00 97.38 328 GLU A CA 1
ATOM 4306 C C . GLU A 1 328 ? 91.117 175.481 433.655 1.00 96.93 328 GLU A C 1
ATOM 4307 O O . GLU A 1 328 ? 91.544 175.221 432.526 1.00 95.67 328 GLU A O 1
ATOM 4319 N N . LYS A 1 329 ? 91.838 175.302 434.758 1.00 99.17 329 LYS A N 1
ATOM 4320 C CA . LYS A 1 329 ? 93.221 174.858 434.674 1.00 100.52 329 LYS A CA 1
ATOM 4321 C C . LYS A 1 329 ? 93.297 173.462 434.071 1.00 101.40 329 LYS A C 1
ATOM 4322 O O . LYS A 1 329 ? 92.460 172.598 434.350 1.00 102.98 329 LYS A O 1
ATOM 4326 N N . HIS A 1 330 ? 94.306 173.250 433.228 1.00 135.33 330 HIS A N 1
ATOM 4327 C CA . HIS A 1 330 ? 94.611 171.931 432.688 1.00 128.74 330 HIS A CA 1
ATOM 4328 C C . HIS A 1 330 ? 93.529 171.441 431.732 1.00 124.77 330 HIS A C 1
ATOM 4329 O O . HIS A 1 330 ? 92.919 170.393 431.962 1.00 123.43 330 HIS A O 1
ATOM 4343 N N . GLU A 1 331 ? 93.287 172.188 430.658 1.00 123.85 331 GLU A N 1
ATOM 4344 C CA . GLU A 1 331 ? 92.393 171.761 429.591 1.00 120.80 331 GLU A CA 1
ATOM 4345 C C . GLU A 1 331 ? 93.232 171.299 428.407 1.00 113.91 331 GLU A C 1
ATOM 4346 O O . GLU A 1 331 ? 94.170 171.992 427.999 1.00 113.68 331 GLU A O 1
ATOM 4358 N N . LYS A 1 332 ? 92.888 170.140 427.855 1.00 102.83 332 LYS A N 1
ATOM 4359 C CA . LYS A 1 332 ? 93.636 169.550 426.757 1.00 91.75 332 LYS A CA 1
ATOM 4360 C C . LYS A 1 332 ? 92.828 169.612 425.468 1.00 86.06 332 LYS A C 1
ATOM 4361 O O . LYS A 1 332 ? 91.595 169.637 425.487 1.00 86.12 332 LYS A O 1
ATOM 4380 N N . THR A 1 333 ? 93.541 169.634 424.345 1.00 81.28 333 THR A N 1
ATOM 4381 C CA . THR A 1 333 ? 92.893 169.635 423.044 1.00 77.74 333 THR A CA 1
ATOM 4382 C C . THR A 1 333 ? 92.314 168.255 422.747 1.00 76.09 333 THR A C 1
ATOM 4383 O O . THR A 1 333 ? 92.515 167.289 423.488 1.00 77.61 333 THR A O 1
ATOM 4394 N N . ALA A 1 334 ? 91.581 168.166 421.638 1.00 74.39 334 ALA A N 1
ATOM 4395 C CA . ALA A 1 334 ? 90.959 166.898 421.274 1.00 73.64 334 ALA A CA 1
ATOM 4396 C C . ALA A 1 334 ? 92.012 165.837 420.981 1.00 70.72 334 ALA A C 1
ATOM 4397 O O . ALA A 1 334 ? 91.859 164.675 421.372 1.00 71.96 334 ALA A O 1
ATOM 4404 N N . ILE A 1 335 ? 93.092 166.217 420.298 1.00 68.99 335 ILE A N 1
ATOM 4405 C CA . ILE A 1 335 ? 94.133 165.250 419.967 1.00 67.20 335 ILE A CA 1
ATOM 4406 C C . ILE A 1 335 ? 94.855 164.782 421.226 1.00 67.69 335 ILE A C 1
ATOM 4407 O O . ILE A 1 335 ? 95.158 163.593 421.375 1.00 65.59 335 ILE A O 1
ATOM 4423 N N . GLN A 1 336 ? 95.131 165.699 422.156 1.00 69.05 336 GLN A N 1
ATOM 4424 C CA . GLN A 1 336 ? 95.790 165.300 423.397 1.00 70.28 336 GLN A CA 1
ATOM 4425 C C . GLN A 1 336 ? 94.932 164.324 424.192 1.00 71.80 336 GLN A C 1
ATOM 4426 O O . GLN A 1 336 ? 95.445 163.337 424.734 1.00 72.30 336 GLN A O 1
ATOM 4440 N N . THR A 1 337 ? 93.624 164.576 424.276 1.00 72.88 337 THR A N 1
ATOM 4441 C CA . THR A 1 337 ? 92.751 163.646 424.984 1.00 75.17 337 THR A CA 1
ATOM 4442 C C . THR A 1 337 ? 92.670 162.318 424.247 1.00 72.10 337 THR A C 1
ATOM 4443 O O . THR A 1 337 ? 92.604 161.255 424.874 1.00 72.47 337 THR A O 1
ATOM 4454 N N . PHE A 1 338 ? 92.695 162.356 422.913 1.00 69.30 338 PHE A N 1
ATOM 4455 C CA . PHE A 1 338 ? 92.748 161.118 422.145 1.00 67.19 338 PHE A CA 1
ATOM 4456 C C . PHE A 1 338 ? 94.009 160.334 422.471 1.00 66.46 338 PHE A C 1
ATOM 4457 O O . PHE A 1 338 ? 93.953 159.125 422.727 1.00 67.72 338 PHE A O 1
ATOM 4474 N N . ILE A 1 339 ? 95.161 161.007 422.467 1.00 65.76 339 ILE A N 1
ATOM 4475 C CA . ILE A 1 339 ? 96.409 160.335 422.811 1.00 66.38 339 ILE A CA 1
ATOM 4476 C C . ILE A 1 339 ? 96.307 159.735 424.206 1.00 69.21 339 ILE A C 1
ATOM 4477 O O . ILE A 1 339 ? 96.539 158.538 424.403 1.00 69.41 339 ILE A O 1
ATOM 4493 N N . LYS A 1 340 ? 95.942 160.554 425.194 1.00 72.03 340 LYS A N 1
ATOM 4494 C CA . LYS A 1 340 ? 95.937 160.069 426.569 1.00 76.47 340 LYS A CA 1
ATOM 4495 C C . LYS A 1 340 ? 94.957 158.916 426.763 1.00 78.19 340 LYS A C 1
ATOM 4496 O O . LYS A 1 340 ? 95.189 158.044 427.609 1.00 79.16 340 LYS A O 1
ATOM 4515 N N . ARG A 1 341 ? 93.861 158.886 426.000 1.00 78.03 341 ARG A N 1
ATOM 4516 C CA . ARG A 1 341 ? 92.883 157.815 426.167 1.00 80.87 341 ARG A CA 1
ATOM 4517 C C . ARG A 1 341 ? 93.422 156.495 425.629 1.00 79.11 341 ARG A C 1
ATOM 4518 O O . ARG A 1 341 ? 93.319 155.457 426.293 1.00 80.15 341 ARG A O 1
ATOM 4539 N N . ILE A 1 342 ? 93.994 156.512 424.424 1.00 75.88 342 ILE A N 1
ATOM 4540 C CA . ILE A 1 342 ? 94.479 155.270 423.834 1.00 75.73 342 ILE A CA 1
ATOM 4541 C C . ILE A 1 342 ? 95.653 154.717 424.632 1.00 76.48 342 ILE A C 1
ATOM 4542 O O . ILE A 1 342 ? 95.825 153.496 424.728 1.00 77.80 342 ILE A O 1
ATOM 4558 N N . GLN A 1 343 ? 96.478 155.588 425.218 1.00 76.28 343 GLN A N 1
ATOM 4559 C CA . GLN A 1 343 ? 97.575 155.101 426.046 1.00 77.71 343 GLN A CA 1
ATOM 4560 C C . GLN A 1 343 ? 97.068 154.569 427.380 1.00 78.23 343 GLN A C 1
ATOM 4561 O O . GLN A 1 343 ? 97.638 153.615 427.920 1.00 78.08 343 GLN A O 1
ATOM 4575 N N . ASN A 1 344 ? 96.000 155.158 427.920 1.00 79.59 344 ASN A N 1
ATOM 4576 C CA . ASN A 1 344 ? 95.388 154.599 429.121 1.00 82.71 344 ASN A CA 1
ATOM 4577 C C . ASN A 1 344 ? 94.788 153.229 428.830 1.00 81.57 344 ASN A C 1
ATOM 4578 O O . ASN A 1 344 ? 94.830 152.333 429.682 1.00 81.87 344 ASN A O 1
ATOM 4589 N N . ASP A 1 345 ? 94.228 153.047 427.630 1.00 80.25 345 ASP A N 1
ATOM 4590 C CA . ASP A 1 345 ? 93.742 151.729 427.236 1.00 81.17 345 ASP A CA 1
ATOM 4591 C C . ASP A 1 345 ? 94.905 150.778 426.972 1.00 79.30 345 ASP A C 1
ATOM 4592 O O . ASP A 1 345 ? 94.880 149.621 427.410 1.00 80.92 345 ASP A O 1
ATOM 4601 N N . HIS A 1 346 ? 95.933 151.248 426.259 1.00 76.03 346 HIS A N 1
ATOM 4602 C CA . HIS A 1 346 ? 97.090 150.404 425.978 1.00 75.52 346 HIS A CA 1
ATOM 4603 C C . HIS A 1 346 ? 97.755 149.918 427.259 1.00 77.29 346 HIS A C 1
ATOM 4604 O O . HIS A 1 346 ? 98.278 148.799 427.300 1.00 77.96 346 HIS A O 1
ATOM 4635 N N . GLU A 1 348 ? 96.120 149.632 430.266 1.00 86.47 348 GLU A N 1
ATOM 4636 C CA . GLU A 1 348 ? 95.171 148.737 430.917 1.00 90.73 348 GLU A CA 1
ATOM 4637 C C . GLU A 1 348 ? 95.151 147.369 430.252 1.00 92.38 348 GLU A C 1
ATOM 4638 O O . GLU A 1 348 ? 94.931 146.356 430.926 1.00 96.48 348 GLU A O 1
ATOM 4642 N N . GLU A 1 349 ? 95.390 147.315 428.941 1.00 89.68 349 GLU A N 1
ATOM 4643 C CA . GLU A 1 349 ? 95.461 146.033 428.250 1.00 91.95 349 GLU A CA 1
ATOM 4644 C C . GLU A 1 349 ? 96.773 145.316 428.548 1.00 91.57 349 GLU A C 1
ATOM 4645 O O . GLU A 1 349 ? 96.786 144.096 428.745 1.00 94.40 349 GLU A O 1
ATOM 4657 N N . ALA A 1 350 ? 97.885 146.055 428.580 1.00 88.67 350 ALA A N 1
ATOM 4658 C CA . ALA A 1 350 ? 99.172 145.442 428.893 1.00 88.61 350 ALA A CA 1
ATOM 4659 C C . ALA A 1 350 ? 99.173 144.825 430.287 1.00 91.14 350 ALA A C 1
ATOM 4660 O O . ALA A 1 350 ? 99.797 143.781 430.509 1.00 93.88 350 ALA A O 1
ATOM 4667 N N . ARG A 1 351 ? 98.482 145.453 431.243 1.00 90.75 351 ARG A N 1
ATOM 4668 C CA . ARG A 1 351 ? 98.336 144.840 432.560 1.00 93.50 351 ARG A CA 1
ATOM 4669 C C . ARG A 1 351 ? 97.469 143.590 432.496 1.00 96.88 351 ARG A C 1
ATOM 4670 O O . ARG A 1 351 ? 97.642 142.673 433.309 1.00 98.81 351 ARG A O 1
ATOM 4691 N N . ARG A 1 352 ? 96.532 143.537 431.547 1.00 98.69 352 ARG A N 1
ATOM 4692 C CA . ARG A 1 352 ? 95.722 142.338 431.364 1.00 103.98 352 ARG A CA 1
ATOM 4693 C C . ARG A 1 352 ? 96.560 141.162 430.881 1.00 106.79 352 ARG A C 1
ATOM 4694 O O . ARG A 1 352 ? 96.278 140.014 431.243 1.00 111.48 352 ARG A O 1
ATOM 4698 N N . LEU A 1 353 ? 97.600 141.420 430.083 1.00 104.34 353 LEU A N 1
ATOM 4699 C CA . LEU A 1 353 ? 98.438 140.329 429.594 1.00 105.58 353 LEU A CA 1
ATOM 4700 C C . LEU A 1 353 ? 99.236 139.687 430.721 1.00 107.73 353 LEU A C 1
ATOM 4701 O O . LEU A 1 353 ? 99.349 138.457 430.778 1.00 110.29 353 LEU A O 1
ATOM 4717 N N . TYR A 1 354 ? 99.797 140.489 431.629 1.00 107.67 354 TYR A N 1
ATOM 4718 C CA . TYR A 1 354 ? 100.602 139.907 432.697 1.00 110.76 354 TYR A CA 1
ATOM 4719 C C . TYR A 1 354 ? 99.789 138.927 433.532 1.00 114.82 354 TYR A C 1
ATOM 4720 O O . TYR A 1 354 ? 100.332 137.932 434.026 1.00 116.57 354 TYR A O 1
ATOM 4738 N N . THR A 1 355 ? 98.495 139.184 433.696 1.00 116.76 355 THR A N 1
ATOM 4739 C CA . THR A 1 355 ? 97.619 138.287 434.438 1.00 121.14 355 THR A CA 1
ATOM 4740 C C . THR A 1 355 ? 97.360 137.005 433.650 1.00 123.28 355 THR A C 1
ATOM 4741 O O . THR A 1 355 ? 96.214 136.582 433.492 1.00 126.72 355 THR A O 1
ATOM 4752 N N . LYS A 1 381 ? 103.760 131.087 438.560 1.00 145.77 381 LYS A N 1
ATOM 4753 C CA . LYS A 1 381 ? 104.311 132.147 439.395 1.00 143.75 381 LYS A CA 1
ATOM 4754 C C . LYS A 1 381 ? 105.779 132.398 439.062 1.00 143.16 381 LYS A C 1
ATOM 4755 O O . LYS A 1 381 ? 106.213 133.546 438.964 1.00 135.27 381 LYS A O 1
ATOM 4758 N N . GLU A 1 382 ? 106.546 131.316 438.896 1.00 149.29 382 GLU A N 1
ATOM 4759 C CA . GLU A 1 382 ? 107.974 131.459 438.634 1.00 152.41 382 GLU A CA 1
ATOM 4760 C C . GLU A 1 382 ? 108.222 132.252 437.357 1.00 149.62 382 GLU A C 1
ATOM 4761 O O . GLU A 1 382 ? 109.105 133.118 437.316 1.00 148.99 382 GLU A O 1
ATOM 4765 N N . GLU A 1 383 ? 107.456 131.970 436.303 1.00 145.19 383 GLU A N 1
ATOM 4766 C CA . GLU A 1 383 ? 107.611 132.652 435.019 1.00 141.97 383 GLU A CA 1
ATOM 4767 C C . GLU A 1 383 ? 106.990 134.051 435.079 1.00 139.61 383 GLU A C 1
ATOM 4768 O O . GLU A 1 383 ? 106.072 134.395 434.335 1.00 140.08 383 GLU A O 1
ATOM 4772 N N . HIS A 1 384 ? 107.520 134.871 435.988 1.00 134.61 384 HIS A N 1
ATOM 4773 C CA . HIS A 1 384 ? 107.099 136.266 436.052 1.00 128.35 384 HIS A CA 1
ATOM 4774 C C . HIS A 1 384 ? 107.742 137.082 434.940 1.00 122.54 384 HIS A C 1
ATOM 4775 O O . HIS A 1 384 ? 107.117 138.002 434.402 1.00 121.85 384 HIS A O 1
ATOM 4779 N N . LEU A 1 385 ? 108.987 136.759 434.583 1.00 119.24 385 LEU A N 1
ATOM 4780 C CA . LEU A 1 385 ? 109.627 137.420 433.452 1.00 114.08 385 LEU A CA 1
ATOM 4781 C C . LEU A 1 385 ? 108.958 137.037 432.138 1.00 113.85 385 LEU A C 1
ATOM 4782 O O . LEU A 1 385 ? 108.911 137.849 431.206 1.00 111.61 385 LEU A O 1
ATOM 4793 N N . ARG A 1 387 ? 105.641 136.341 431.568 1.00 115.05 387 ARG A N 1
ATOM 4794 C CA . ARG A 1 387 ? 104.438 137.150 431.422 1.00 113.43 387 ARG A CA 1
ATOM 4795 C C . ARG A 1 387 ? 104.723 138.644 431.525 1.00 111.44 387 ARG A C 1
ATOM 4796 O O . ARG A 1 387 ? 103.903 139.449 431.071 1.00 110.01 387 ARG A O 1
ATOM 4800 N N . PHE A 1 388 ? 105.864 139.031 432.100 1.00 111.36 388 PHE A N 1
ATOM 4801 C CA . PHE A 1 388 ? 106.229 140.442 432.155 1.00 106.70 388 PHE A CA 1
ATOM 4802 C C . PHE A 1 388 ? 106.750 140.933 430.812 1.00 102.93 388 PHE A C 1
ATOM 4803 O O . PHE A 1 388 ? 106.533 142.096 430.454 1.00 100.94 388 PHE A O 1
ATOM 4807 N N . ASN A 1 389 ? 107.433 140.068 430.062 1.00 139.09 389 ASN A N 1
ATOM 4808 C CA . ASN A 1 389 ? 108.073 140.488 428.822 1.00 131.28 389 ASN A CA 1
ATOM 4809 C C . ASN A 1 389 ? 107.056 140.599 427.693 1.00 123.01 389 ASN A C 1
ATOM 4810 O O . ASN A 1 389 ? 107.155 141.498 426.851 1.00 115.03 389 ASN A O 1
ATOM 4821 N N . GLU A 1 390 ? 106.074 139.695 427.658 1.00 124.67 390 GLU A N 1
ATOM 4822 C CA . GLU A 1 390 ? 105.071 139.743 426.601 1.00 121.00 390 GLU A CA 1
ATOM 4823 C C . GLU A 1 390 ? 104.283 141.047 426.643 1.00 112.64 390 GLU A C 1
ATOM 4824 O O . GLU A 1 390 ? 103.865 141.552 425.596 1.00 107.93 390 GLU A O 1
ATOM 4828 N N . ALA A 1 391 ? 104.061 141.598 427.839 1.00 108.21 391 ALA A N 1
ATOM 4829 C CA . ALA A 1 391 ? 103.384 142.887 427.952 1.00 100.45 391 ALA A CA 1
ATOM 4830 C C . ALA A 1 391 ? 104.243 144.018 427.397 1.00 97.27 391 ALA A C 1
ATOM 4831 O O . ALA A 1 391 ? 103.738 144.899 426.693 1.00 91.87 391 ALA A O 1
ATOM 4838 N N . THR A 1 392 ? 105.543 144.014 427.706 1.00 99.79 392 THR A N 1
ATOM 4839 C CA . THR A 1 392 ? 106.435 145.032 427.156 1.00 97.87 392 THR A CA 1
ATOM 4840 C C . THR A 1 392 ? 106.448 144.991 425.635 1.00 95.96 392 THR A C 1
ATOM 4841 O O . THR A 1 392 ? 106.462 146.040 424.979 1.00 91.11 392 THR A O 1
ATOM 4852 N N . HIS A 1 393 ? 106.443 143.790 425.052 1.00 96.76 393 HIS A N 1
ATOM 4853 C CA . HIS A 1 393 ? 106.408 143.693 423.598 1.00 94.51 393 HIS A CA 1
ATOM 4854 C C . HIS A 1 393 ? 105.151 144.340 423.039 1.00 90.55 393 HIS A C 1
ATOM 4855 O O . HIS A 1 393 ? 105.173 144.881 421.928 1.00 88.33 393 HIS A O 1
ATOM 4869 N N . TYR A 1 394 ? 104.050 144.299 423.791 1.00 89.63 394 TYR A N 1
ATOM 4870 C CA . TYR A 1 394 ? 102.834 144.985 423.368 1.00 85.34 394 TYR A CA 1
ATOM 4871 C C . TYR A 1 394 ? 103.021 146.498 423.427 1.00 80.58 394 TYR A C 1
ATOM 4872 O O . TYR A 1 394 ? 102.814 147.199 422.430 1.00 75.52 394 TYR A O 1
ATOM 4890 N N . ILE A 1 395 ? 103.434 147.018 424.587 1.00 82.94 395 ILE A N 1
ATOM 4891 C CA . ILE A 1 395 ? 103.568 148.463 424.758 1.00 82.97 395 ILE A CA 1
ATOM 4892 C C . ILE A 1 395 ? 104.597 149.030 423.792 1.00 83.97 395 ILE A C 1
ATOM 4893 O O . ILE A 1 395 ? 104.455 150.162 423.313 1.00 80.55 395 ILE A O 1
ATOM 4909 N N . ASP A 1 396 ? 105.639 148.264 423.484 1.00 91.08 396 ASP A N 1
ATOM 4910 C CA . ASP A 1 396 ? 106.615 148.683 422.490 1.00 93.47 396 ASP A CA 1
ATOM 4911 C C . ASP A 1 396 ? 106.088 148.551 421.068 1.00 90.76 396 ASP A C 1
ATOM 4912 O O . ASP A 1 396 ? 106.735 149.040 420.135 1.00 91.54 396 ASP A O 1
ATOM 4921 N N . SER A 1 397 ? 104.934 147.909 420.885 1.00 87.71 397 SER A N 1
ATOM 4922 C CA . SER A 1 397 ? 104.344 147.736 419.566 1.00 85.14 397 SER A CA 1
ATOM 4923 C C . SER A 1 397 ? 103.329 148.811 419.213 1.00 79.49 397 SER A C 1
ATOM 4924 O O . SER A 1 397 ? 103.120 149.085 418.025 1.00 77.83 397 SER A O 1
ATOM 4932 N N . VAL A 1 398 ? 102.700 149.430 420.208 1.00 77.29 398 VAL A N 1
ATOM 4933 C CA . VAL A 1 398 ? 101.506 150.228 419.971 1.00 74.84 398 VAL A CA 1
ATOM 4934 C C . VAL A 1 398 ? 101.644 151.670 420.439 1.00 72.57 398 VAL A C 1
ATOM 4935 O O . VAL A 1 398 ? 100.938 152.543 419.909 1.00 70.18 398 VAL A O 1
ATOM 4948 N N . VAL A 1 399 ? 102.514 151.966 421.398 1.00 74.63 399 VAL A N 1
ATOM 4949 C CA . VAL A 1 399 ? 102.613 153.303 421.971 1.00 76.02 399 VAL A CA 1
ATOM 4950 C C . VAL A 1 399 ? 103.625 154.107 421.167 1.00 77.30 399 VAL A C 1
ATOM 4951 O O . VAL A 1 399 ? 104.775 153.685 420.995 1.00 78.41 399 VAL A O 1
ATOM 4964 N N . GLY A 1 400 ? 103.203 155.273 420.686 1.00 78.02 400 GLY A N 1
ATOM 4965 C CA . GLY A 1 400 ? 104.049 156.098 419.847 1.00 80.60 400 GLY A CA 1
ATOM 4966 C C . GLY A 1 400 ? 104.747 157.198 420.616 1.00 85.29 400 GLY A C 1
ATOM 4967 O O . GLY A 1 400 ? 105.968 157.348 420.517 1.00 88.84 400 GLY A O 1
ATOM 4971 N N . VAL A 1 401 ? 103.992 157.974 421.383 1.00 88.78 401 VAL A N 1
ATOM 4972 C CA . VAL A 1 401 ? 104.550 159.073 422.160 1.00 93.44 401 VAL A CA 1
ATOM 4973 C C . VAL A 1 401 ? 104.660 158.654 423.618 1.00 97.94 401 VAL A C 1
ATOM 4974 O O . VAL A 1 401 ? 103.866 157.852 424.124 1.00 96.98 401 VAL A O 1
ATOM 4987 N N . ASN A 1 402 ? 105.662 159.207 424.303 1.00 103.96 402 ASN A N 1
ATOM 4988 C CA . ASN A 1 402 ? 105.928 158.885 425.705 1.00 105.79 402 ASN A CA 1
ATOM 4989 C C . ASN A 1 402 ? 106.166 157.392 425.907 1.00 104.10 402 ASN A C 1
ATOM 4990 O O . ASN A 1 402 ? 105.912 156.853 426.986 1.00 104.60 402 ASN A O 1
ATOM 5001 N N . SER A 1 403 ? 106.648 156.708 424.867 1.00 102.15 403 SER A N 1
ATOM 5002 C CA . SER A 1 403 ? 106.838 155.264 424.957 1.00 101.38 403 SER A CA 1
ATOM 5003 C C . SER A 1 403 ? 107.842 154.911 426.046 1.00 102.17 403 SER A C 1
ATOM 5004 O O . SER A 1 403 ? 107.641 153.950 426.799 1.00 102.91 403 SER A O 1
ATOM 5012 N N . ARG A 1 404 ? 108.931 155.677 426.148 1.00 101.58 404 ARG A N 1
ATOM 5013 C CA . ARG A 1 404 ? 109.934 155.413 427.175 1.00 103.63 404 ARG A CA 1
ATOM 5014 C C . ARG A 1 404 ? 109.322 155.482 428.569 1.00 105.53 404 ARG A C 1
ATOM 5015 O O . ARG A 1 404 ? 109.540 154.590 429.397 1.00 107.41 404 ARG A O 1
ATOM 5019 N N . GLU A 1 405 ? 108.553 156.541 428.852 1.00 104.96 405 GLU A N 1
ATOM 5020 C CA . GLU A 1 405 ? 107.904 156.651 430.156 1.00 107.62 405 GLU A CA 1
ATOM 5021 C C . GLU A 1 405 ? 106.818 155.594 430.328 1.00 108.73 405 GLU A C 1
ATOM 5022 O O . GLU A 1 405 ? 106.586 155.122 431.447 1.00 106.64 405 GLU A O 1
ATOM 5034 N N . ALA A 1 406 ? 106.153 155.202 429.237 1.00 109.66 406 ALA A N 1
ATOM 5035 C CA . ALA A 1 406 ? 105.105 154.191 429.327 1.00 114.73 406 ALA A CA 1
ATOM 5036 C C . ALA A 1 406 ? 105.690 152.845 429.738 1.00 118.41 406 ALA A C 1
ATOM 5037 O O . ALA A 1 406 ? 105.150 152.159 430.615 1.00 123.88 406 ALA A O 1
ATOM 5044 N N . LEU A 1 407 ? 106.805 152.453 429.120 1.00 113.25 407 LEU A N 1
ATOM 5045 C CA . LEU A 1 407 ? 107.429 151.185 429.468 1.00 117.40 407 LEU A CA 1
ATOM 5046 C C . LEU A 1 407 ? 107.909 151.189 430.913 1.00 122.81 407 LEU A C 1
ATOM 5047 O O . LEU A 1 407 ? 107.720 150.205 431.641 1.00 124.87 407 LEU A O 1
ATOM 5063 N N . SER A 1 408 ? 108.529 152.291 431.350 1.00 124.28 408 SER A N 1
ATOM 5064 C CA . SER A 1 408 ? 109.014 152.360 432.725 1.00 128.58 408 SER A CA 1
ATOM 5065 C C . SER A 1 408 ? 107.857 152.310 433.717 1.00 129.55 408 SER A C 1
ATOM 5066 O O . SER A 1 408 ? 107.972 151.702 434.786 1.00 136.79 408 SER A O 1
ATOM 5074 N N . GLN A 1 409 ? 106.725 152.927 433.375 1.00 124.03 409 GLN A N 1
ATOM 5075 C CA . GLN A 1 409 ? 105.592 152.957 434.295 1.00 125.83 409 GLN A CA 1
ATOM 5076 C C . GLN A 1 409 ? 104.942 151.586 434.433 1.00 126.85 409 GLN A C 1
ATOM 5077 O O . GLN A 1 409 ? 104.573 151.180 435.541 1.00 131.20 409 GLN A O 1
ATOM 5091 N N . LEU A 1 410 ? 104.788 150.858 433.325 1.00 123.46 410 LEU A N 1
ATOM 5092 C CA . LEU A 1 410 ? 104.115 149.565 433.386 1.00 124.19 410 LEU A CA 1
ATOM 5093 C C . LEU A 1 410 ? 104.940 148.549 434.164 1.00 127.96 410 LEU A C 1
ATOM 5094 O O . LEU A 1 410 ? 104.428 147.889 435.075 1.00 132.01 410 LEU A O 1
ATOM 5110 N N . GLN A 1 411 ? 106.218 148.401 433.815 1.00 127.18 411 GLN A N 1
ATOM 5111 C CA . GLN A 1 411 ? 107.052 147.412 434.489 1.00 132.38 411 GLN A CA 1
ATOM 5112 C C . GLN A 1 411 ? 107.136 147.692 435.983 1.00 134.86 411 GLN A C 1
ATOM 5113 O O . GLN A 1 411 ? 107.260 146.758 436.783 1.00 139.96 411 GLN A O 1
ATOM 5127 N N . ALA A 1 412 ? 107.078 148.965 436.381 1.00 131.41 412 ALA A N 1
ATOM 5128 C CA . ALA A 1 412 ? 106.921 149.273 437.797 1.00 134.31 412 ALA A CA 1
ATOM 5129 C C . ALA A 1 412 ? 105.605 148.710 438.314 1.00 136.26 412 ALA A C 1
ATOM 5130 O O . ALA A 1 412 ? 105.517 148.264 439.464 1.00 143.01 412 ALA A O 1
ATOM 5137 N N . GLN A 1 413 ? 104.568 148.724 437.472 1.00 129.89 413 GLN A N 1
ATOM 5138 C CA . GLN A 1 413 ? 103.289 148.133 437.849 1.00 130.30 413 GLN A CA 1
ATOM 5139 C C . GLN A 1 413 ? 103.379 146.612 437.878 1.00 133.66 413 GLN A C 1
ATOM 5140 O O . GLN A 1 413 ? 102.796 145.966 438.757 1.00 137.40 413 GLN A O 1
ATOM 5144 N N . CYS A 1 414 ? 104.103 146.021 436.923 1.00 156.37 414 CYS A N 1
ATOM 5145 C CA . CYS A 1 414 ? 104.217 144.567 436.867 1.00 156.65 414 CYS A CA 1
ATOM 5146 C C . CYS A 1 414 ? 105.062 144.037 438.018 1.00 152.90 414 CYS A C 1
ATOM 5147 O O . CYS A 1 414 ? 104.718 143.020 438.633 1.00 158.69 414 CYS A O 1
ATOM 5155 N N . ASN A 1 415 ? 106.174 144.710 438.324 1.00 145.12 415 ASN A N 1
ATOM 5156 C CA . ASN A 1 415 ? 106.998 144.297 439.454 1.00 142.75 415 ASN A CA 1
ATOM 5157 C C . ASN A 1 415 ? 106.234 144.405 440.766 1.00 148.66 415 ASN A C 1
ATOM 5158 O O . ASN A 1 415 ? 106.465 143.613 441.686 1.00 149.30 415 ASN A O 1
ATOM 5169 N N . GLU A 1 416 ? 105.323 145.374 440.872 1.00 155.92 416 GLU A N 1
ATOM 5170 C CA . GLU A 1 416 ? 104.498 145.487 442.070 1.00 161.99 416 GLU A CA 1
ATOM 5171 C C . GLU A 1 416 ? 103.572 144.285 442.209 1.00 164.31 416 GLU A C 1
ATOM 5172 O O . GLU A 1 416 ? 103.471 143.687 443.286 1.00 166.78 416 GLU A O 1
ATOM 5193 N N . TRP A 1 418 ? 104.022 141.488 440.694 1.00 161.58 418 TRP A N 1
ATOM 5194 C CA . TRP A 1 418 ? 104.894 140.320 440.748 1.00 156.99 418 TRP A CA 1
ATOM 5195 C C . TRP A 1 418 ? 105.461 140.073 442.139 1.00 155.70 418 TRP A C 1
ATOM 5196 O O . TRP A 1 418 ? 106.091 139.032 442.355 1.00 154.13 418 TRP A O 1
ATOM 5200 N N . GLN A 1 419 ? 105.257 140.997 443.078 1.00 157.88 419 GLN A N 1
ATOM 5201 C CA . GLN A 1 419 ? 105.574 140.755 444.479 1.00 158.80 419 GLN A CA 1
ATOM 5202 C C . GLN A 1 419 ? 104.364 140.245 445.249 1.00 157.44 419 GLN A C 1
ATOM 5203 O O . GLN A 1 419 ? 104.507 139.396 446.136 1.00 159.44 419 GLN A O 1
ATOM 5207 N N . SER A 1 420 ? 103.175 140.743 444.921 1.00 153.91 420 SER A N 1
ATOM 5208 C CA . SER A 1 420 ? 101.940 140.294 445.553 1.00 152.93 420 SER A CA 1
ATOM 5209 C C . SER A 1 420 ? 101.058 139.558 444.550 1.00 151.56 420 SER A C 1
ATOM 5210 O O . SER A 1 420 ? 100.725 138.388 444.740 1.00 151.66 420 SER A O 1
ATOM 5234 N N . LYS B 2 2 ? 97.778 145.943 382.766 1.00 117.47 60 LYS B N 1
ATOM 5235 C CA . LYS B 2 2 ? 97.688 147.064 381.837 1.00 116.04 60 LYS B CA 1
ATOM 5236 C C . LYS B 2 2 ? 97.424 148.387 382.543 1.00 108.11 60 LYS B C 1
ATOM 5237 O O . LYS B 2 2 ? 98.011 149.411 382.178 1.00 105.58 60 LYS B O 1
ATOM 5241 N N . GLU B 2 3 ? 96.556 148.387 383.550 1.00 103.78 61 GLU B N 1
ATOM 5242 C CA . GLU B 2 3 ? 96.176 149.607 384.244 1.00 98.70 61 GLU B CA 1
ATOM 5243 C C . GLU B 2 3 ? 95.916 149.266 385.705 1.00 97.63 61 GLU B C 1
ATOM 5244 O O . GLU B 2 3 ? 96.058 148.116 386.131 1.00 99.06 61 GLU B O 1
ATOM 5256 N N . SER B 2 4 ? 95.529 150.277 386.476 1.00 95.43 62 SER B N 1
ATOM 5257 C CA . SER B 2 4 ? 95.252 150.064 387.886 1.00 94.82 62 SER B CA 1
ATOM 5258 C C . SER B 2 4 ? 94.009 149.199 388.075 1.00 95.86 62 SER B C 1
ATOM 5259 O O . SER B 2 4 ? 93.169 149.051 387.183 1.00 100.22 62 SER B O 1
ATOM 5267 N N . VAL B 2 5 ? 93.912 148.620 389.272 1.00 92.54 63 VAL B N 1
ATOM 5268 C CA . VAL B 2 5 ? 92.773 147.819 389.695 1.00 91.12 63 VAL B CA 1
ATOM 5269 C C . VAL B 2 5 ? 92.443 148.256 391.114 1.00 84.98 63 VAL B C 1
ATOM 5270 O O . VAL B 2 5 ? 93.281 148.821 391.818 1.00 81.60 63 VAL B O 1
ATOM 5283 N N . ARG B 2 6 ? 91.197 148.038 391.524 1.00 83.56 64 ARG B N 1
ATOM 5284 C CA . ARG B 2 6 ? 90.804 148.439 392.867 1.00 80.18 64 ARG B CA 1
ATOM 5285 C C . ARG B 2 6 ? 91.316 147.427 393.886 1.00 77.79 64 ARG B C 1
ATOM 5286 O O . ARG B 2 6 ? 91.090 146.221 393.753 1.00 79.68 64 ARG B O 1
ATOM 5307 N N . PHE B 2 7 ? 92.014 147.933 394.904 1.00 74.99 65 PHE B N 1
ATOM 5308 C CA . PHE B 2 7 ? 92.598 147.089 395.938 1.00 73.70 65 PHE B CA 1
ATOM 5309 C C . PHE B 2 7 ? 91.554 146.617 396.939 1.00 71.53 65 PHE B C 1
ATOM 5310 O O . PHE B 2 7 ? 91.701 145.535 397.518 1.00 73.07 65 PHE B O 1
ATOM 5327 N N . LEU B 2 8 ? 90.499 147.400 397.145 1.00 68.47 66 LEU B N 1
ATOM 5328 C CA . LEU B 2 8 ? 89.440 147.067 398.082 1.00 66.68 66 LEU B CA 1
ATOM 5329 C C . LEU B 2 8 ? 88.146 146.795 397.329 1.00 67.14 66 LEU B C 1
ATOM 5330 O O . LEU B 2 8 ? 87.935 147.274 396.211 1.00 67.91 66 LEU B O 1
ATOM 5346 N N . THR B 2 9 ? 87.276 146.012 397.964 1.00 70.82 67 THR B N 1
ATOM 5347 C CA . THR B 2 9 ? 85.910 145.819 397.517 1.00 70.51 67 THR B CA 1
ATOM 5348 C C . THR B 2 9 ? 84.991 146.514 398.526 1.00 71.36 67 THR B C 1
ATOM 5349 O O . THR B 2 9 ? 85.424 147.427 399.244 1.00 72.22 67 THR B O 1
ATOM 5360 N N . ASP B 2 10 ? 83.734 146.087 398.590 1.00 72.48 68 ASP B N 1
ATOM 5361 C CA . ASP B 2 10 ? 82.778 146.775 399.445 1.00 73.45 68 ASP B CA 1
ATOM 5362 C C . ASP B 2 10 ? 83.230 146.736 400.901 1.00 71.51 68 ASP B C 1
ATOM 5363 O O . ASP B 2 10 ? 83.849 145.774 401.361 1.00 71.05 68 ASP B O 1
ATOM 5372 N N . PHE B 2 11 ? 82.915 147.809 401.626 1.00 71.23 69 PHE B N 1
ATOM 5373 C CA . PHE B 2 11 ? 83.174 147.904 403.062 1.00 72.14 69 PHE B CA 1
ATOM 5374 C C . PHE B 2 11 ? 84.661 147.792 403.389 1.00 76.12 69 PHE B C 1
ATOM 5375 O O . PHE B 2 11 ? 85.035 147.305 404.458 1.00 77.99 69 PHE B O 1
ATOM 5392 N N . GLY B 2 12 ? 85.520 148.247 402.480 1.00 77.59 70 GLY B N 1
ATOM 5393 C CA . GLY B 2 12 ? 86.941 148.307 402.759 1.00 77.69 70 GLY B CA 1
ATOM 5394 C C . GLY B 2 12 ? 87.632 146.969 402.900 1.00 78.34 70 GLY B C 1
ATOM 5395 O O . GLY B 2 12 ? 88.713 146.901 403.491 1.00 79.67 70 GLY B O 1
ATOM 5399 N N . GLU B 2 13 ? 87.044 145.900 402.371 1.00 77.21 71 GLU B N 1
ATOM 5400 C CA . GLU B 2 13 ? 87.693 144.598 402.365 1.00 77.26 71 GLU B CA 1
ATOM 5401 C C . GLU B 2 13 ? 88.628 144.488 401.164 1.00 75.38 71 GLU B C 1
ATOM 5402 O O . GLU B 2 13 ? 88.367 145.052 400.098 1.00 74.25 71 GLU B O 1
ATOM 5414 N N . ILE B 2 14 ? 89.734 143.760 401.345 1.00 74.33 72 ILE B N 1
ATOM 5415 C CA . ILE B 2 14 ? 90.643 143.507 400.231 1.00 74.34 72 ILE B CA 1
ATOM 5416 C C . ILE B 2 14 ? 89.912 142.754 399.135 1.00 75.40 72 ILE B C 1
ATOM 5417 O O . ILE B 2 14 ? 89.227 141.754 399.388 1.00 74.87 72 ILE B O 1
ATOM 5433 N N . SER B 2 15 ? 90.059 143.233 397.904 1.00 77.01 73 SER B N 1
ATOM 5434 C CA . SER B 2 15 ? 89.454 142.555 396.769 1.00 78.78 73 SER B CA 1
ATOM 5435 C C . SER B 2 15 ? 89.951 141.118 396.687 1.00 79.58 73 SER B C 1
ATOM 5436 O O . SER B 2 15 ? 91.098 140.812 397.021 1.00 79.27 73 SER B O 1
ATOM 5444 N N . ASP B 2 16 ? 89.064 140.227 396.242 1.00 80.99 74 ASP B N 1
ATOM 5445 C CA . ASP B 2 16 ? 89.412 138.822 396.079 1.00 82.71 74 ASP B CA 1
ATOM 5446 C C . ASP B 2 16 ? 90.376 138.585 394.923 1.00 83.23 74 ASP B C 1
ATOM 5447 O O . ASP B 2 16 ? 90.964 137.501 394.843 1.00 82.91 74 ASP B O 1
ATOM 5456 N N . ALA B 2 17 ? 90.565 139.569 394.048 1.00 83.37 75 ALA B N 1
ATOM 5457 C CA . ALA B 2 17 ? 91.340 139.399 392.826 1.00 84.65 75 ALA B CA 1
ATOM 5458 C C . ALA B 2 17 ? 92.809 139.779 392.974 1.00 86.85 75 ALA B C 1
ATOM 5459 O O . ALA B 2 17 ? 93.559 139.659 391.999 1.00 86.33 75 ALA B O 1
ATOM 5466 N N . ILE B 2 18 ? 93.241 140.228 394.152 1.00 91.61 76 ILE B N 1
ATOM 5467 C CA . ILE B 2 18 ? 94.590 140.770 394.281 1.00 95.76 76 ILE B CA 1
ATOM 5468 C C . ILE B 2 18 ? 95.616 139.655 394.427 1.00 94.44 76 ILE B C 1
ATOM 5469 O O . ILE B 2 18 ? 96.711 139.725 393.856 1.00 90.99 76 ILE B O 1
ATOM 5485 N N . SER B 2 19 ? 95.287 138.610 395.187 1.00 98.08 77 SER B N 1
ATOM 5486 C CA . SER B 2 19 ? 96.258 137.552 395.441 1.00 101.60 77 SER B CA 1
ATOM 5487 C C . SER B 2 19 ? 96.750 136.914 394.148 1.00 103.68 77 SER B C 1
ATOM 5488 O O . SER B 2 19 ? 97.927 136.555 394.046 1.00 104.90 77 SER B O 1
ATOM 5496 N N . ASP B 2 20 ? 95.885 136.800 393.138 1.00 103.60 78 ASP B N 1
ATOM 5497 C CA . ASP B 2 20 ? 96.285 136.164 391.887 1.00 105.07 78 ASP B CA 1
ATOM 5498 C C . ASP B 2 20 ? 97.257 137.007 391.071 1.00 104.74 78 ASP B C 1
ATOM 5499 O O . ASP B 2 20 ? 97.910 136.471 390.170 1.00 106.67 78 ASP B O 1
ATOM 5508 N N . LEU B 2 21 ? 97.370 138.302 391.356 1.00 102.41 79 LEU B N 1
ATOM 5509 C CA . LEU B 2 21 ? 98.291 139.175 390.637 1.00 101.69 79 LEU B CA 1
ATOM 5510 C C . LEU B 2 21 ? 99.660 139.277 391.293 1.00 99.22 79 LEU B C 1
ATOM 5511 O O . LEU B 2 21 ? 100.522 139.999 390.783 1.00 100.26 79 LEU B O 1
ATOM 5527 N N . LEU B 2 22 ? 99.883 138.578 392.396 1.00 96.68 80 LEU B N 1
ATOM 5528 C CA . LEU B 2 22 ? 101.124 138.682 393.143 1.00 96.91 80 LEU B CA 1
ATOM 5529 C C . LEU B 2 22 ? 101.994 137.475 392.824 1.00 98.53 80 LEU B C 1
ATOM 5530 O O . LEU B 2 22 ? 101.504 136.346 392.752 1.00 98.74 80 LEU B O 1
ATOM 5546 N N . THR B 2 23 ? 103.282 137.723 392.598 1.00 98.53 81 THR B N 1
ATOM 5547 C CA . THR B 2 23 ? 104.203 136.631 392.324 1.00 100.47 81 THR B CA 1
ATOM 5548 C C . THR B 2 23 ? 104.645 136.029 393.647 1.00 102.34 81 THR B C 1
ATOM 5549 O O . THR B 2 23 ? 103.900 136.080 394.631 1.00 100.86 81 THR B O 1
ATOM 5553 N N . SER B 2 24 ? 105.852 135.467 393.698 1.00 105.16 82 SER B N 1
ATOM 5554 C CA . SER B 2 24 ? 106.304 134.793 394.907 1.00 106.52 82 SER B CA 1
ATOM 5555 C C . SER B 2 24 ? 107.730 135.184 395.274 1.00 105.74 82 SER B C 1
ATOM 5556 O O . SER B 2 24 ? 108.413 134.429 395.972 1.00 105.61 82 SER B O 1
ATOM 5564 N N . SER B 2 25 ? 108.185 136.357 394.834 1.00 104.93 83 SER B N 1
ATOM 5565 C CA . SER B 2 25 ? 109.544 136.744 395.167 1.00 106.34 83 SER B CA 1
ATOM 5566 C C . SER B 2 25 ? 109.574 137.548 396.460 1.00 104.83 83 SER B C 1
ATOM 5567 O O . SER B 2 25 ? 108.621 138.267 396.777 1.00 103.02 83 SER B O 1
ATOM 5570 N N . PRO B 2 26 ? 110.670 137.436 397.211 1.00 106.82 84 PRO B N 1
ATOM 5571 C CA . PRO B 2 26 ? 110.875 138.301 398.377 1.00 105.59 84 PRO B CA 1
ATOM 5572 C C . PRO B 2 26 ? 111.344 139.703 398.027 1.00 104.14 84 PRO B C 1
ATOM 5573 O O . PRO B 2 26 ? 111.473 140.536 398.931 1.00 105.68 84 PRO B O 1
ATOM 5584 N N . ASN B 2 27 ? 111.611 139.983 396.752 1.00 95.27 85 ASN B N 1
ATOM 5585 C CA . ASN B 2 27 ? 112.112 141.285 396.315 1.00 95.67 85 ASN B CA 1
ATOM 5586 C C . ASN B 2 27 ? 110.937 142.074 395.750 1.00 93.17 85 ASN B C 1
ATOM 5587 O O . ASN B 2 27 ? 110.617 141.982 394.565 1.00 94.35 85 ASN B O 1
ATOM 5598 N N . PHE B 2 28 ? 110.293 142.864 396.607 1.00 88.41 86 PHE B N 1
ATOM 5599 C CA . PHE B 2 28 ? 109.190 143.710 396.178 1.00 84.43 86 PHE B CA 1
ATOM 5600 C C . PHE B 2 28 ? 109.226 145.020 396.950 1.00 82.52 86 PHE B C 1
ATOM 5601 O O . PHE B 2 28 ? 109.727 145.084 398.075 1.00 82.47 86 PHE B O 1
ATOM 5618 N N . ASN B 2 29 ? 108.668 146.061 396.337 1.00 81.90 87 ASN B N 1
ATOM 5619 C CA . ASN B 2 29 ? 108.697 147.413 396.879 1.00 80.53 87 ASN B CA 1
ATOM 5620 C C . ASN B 2 29 ? 107.289 147.984 396.835 1.00 76.90 87 ASN B C 1
ATOM 5621 O O . ASN B 2 29 ? 106.628 147.932 395.793 1.00 76.94 87 ASN B O 1
ATOM 5632 N N . VAL B 2 30 ? 106.834 148.523 397.963 1.00 74.09 88 VAL B N 1
ATOM 5633 C CA . VAL B 2 30 ? 105.479 149.047 398.107 1.00 71.45 88 VAL B CA 1
ATOM 5634 C C . VAL B 2 30 ? 105.574 150.560 398.262 1.00 70.00 88 VAL B C 1
ATOM 5635 O O . VAL B 2 30 ? 106.147 151.059 399.239 1.00 69.59 88 VAL B O 1
ATOM 5648 N N . ILE B 2 31 ? 105.009 151.286 397.299 1.00 69.13 89 ILE B N 1
ATOM 5649 C CA . ILE B 2 31 ? 104.961 152.743 397.324 1.00 68.51 89 ILE B CA 1
ATOM 5650 C C . ILE B 2 31 ? 103.500 153.166 397.293 1.00 67.37 89 ILE B C 1
ATOM 5651 O O . ILE B 2 31 ? 102.747 152.744 396.408 1.00 68.27 89 ILE B O 1
ATOM 5667 N N . SER B 2 32 ? 103.107 154.002 398.248 1.00 65.54 90 SER B N 1
ATOM 5668 C CA . SER B 2 32 ? 101.757 154.532 398.311 1.00 64.96 90 SER B CA 1
ATOM 5669 C C . SER B 2 32 ? 101.781 156.039 398.097 1.00 64.93 90 SER B C 1
ATOM 5670 O O . SER B 2 32 ? 102.795 156.704 398.320 1.00 66.96 90 SER B O 1
ATOM 5678 N N . ALA B 2 33 ? 100.640 156.575 397.670 1.00 64.22 91 ALA B N 1
ATOM 5679 C CA . ALA B 2 33 ? 100.489 158.003 397.429 1.00 65.97 91 ALA B CA 1
ATOM 5680 C C . ALA B 2 33 ? 99.224 158.491 398.115 1.00 66.49 91 ALA B C 1
ATOM 5681 O O . ALA B 2 33 ? 98.154 157.895 397.953 1.00 68.11 91 ALA B O 1
ATOM 5688 N N . ILE B 2 34 ? 99.352 159.574 398.880 1.00 64.67 92 ILE B N 1
ATOM 5689 C CA . ILE B 2 34 ? 98.231 160.174 399.585 1.00 63.02 92 ILE B CA 1
ATOM 5690 C C . ILE B 2 34 ? 98.294 161.679 399.374 1.00 64.09 92 ILE B C 1
ATOM 5691 O O . ILE B 2 34 ? 99.347 162.242 399.066 1.00 64.31 92 ILE B O 1
ATOM 5707 N N . GLY B 2 35 ? 97.147 162.330 399.550 1.00 64.81 93 GLY B N 1
ATOM 5708 C CA . GLY B 2 35 ? 97.093 163.768 399.468 1.00 68.73 93 GLY B CA 1
ATOM 5709 C C . GLY B 2 35 ? 95.745 164.311 399.043 1.00 69.73 93 GLY B C 1
ATOM 5710 O O . GLY B 2 35 ? 94.829 163.566 398.684 1.00 69.36 93 GLY B O 1
ATOM 5714 N N . PRO B 2 36 ? 95.603 165.640 399.077 1.00 71.21 94 PRO B N 1
ATOM 5715 C CA . PRO B 2 36 ? 94.334 166.262 398.665 1.00 71.83 94 PRO B CA 1
ATOM 5716 C C . PRO B 2 36 ? 93.991 165.989 397.208 1.00 72.38 94 PRO B C 1
ATOM 5717 O O . PRO B 2 36 ? 94.783 165.392 396.475 1.00 73.93 94 PRO B O 1
ATOM 5728 N N . GLN B 2 37 ? 92.813 166.446 396.778 1.00 73.07 95 GLN B N 1
ATOM 5729 C CA . GLN B 2 37 ? 92.281 166.045 395.479 1.00 72.09 95 GLN B CA 1
ATOM 5730 C C . GLN B 2 37 ? 93.032 166.700 394.324 1.00 75.88 95 GLN B C 1
ATOM 5731 O O . GLN B 2 37 ? 93.281 166.057 393.298 1.00 74.37 95 GLN B O 1
ATOM 5735 N N . GLY B 2 38 ? 93.389 167.978 394.459 1.00 79.67 96 GLY B N 1
ATOM 5736 C CA . GLY B 2 38 ? 93.874 168.728 393.313 1.00 84.34 96 GLY B CA 1
ATOM 5737 C C . GLY B 2 38 ? 95.324 168.495 392.943 1.00 81.84 96 GLY B C 1
ATOM 5738 O O . GLY B 2 38 ? 95.721 168.828 391.822 1.00 86.25 96 GLY B O 1
ATOM 5742 N N . ALA B 2 39 ? 96.124 167.923 393.846 1.00 78.98 97 ALA B N 1
ATOM 5743 C CA . ALA B 2 39 ? 97.567 167.868 393.629 1.00 78.34 97 ALA B CA 1
ATOM 5744 C C . ALA B 2 39 ? 97.955 167.023 392.421 1.00 81.04 97 ALA B C 1
ATOM 5745 O O . ALA B 2 39 ? 99.044 167.217 391.871 1.00 83.30 97 ALA B O 1
ATOM 5752 N N . GLY B 2 40 ? 97.104 166.095 391.998 1.00 82.30 98 GLY B N 1
ATOM 5753 C CA . GLY B 2 40 ? 97.415 165.271 390.844 1.00 82.53 98 GLY B CA 1
ATOM 5754 C C . GLY B 2 40 ? 98.406 164.160 391.111 1.00 82.65 98 GLY B C 1
ATOM 5755 O O . GLY B 2 40 ? 99.283 163.902 390.277 1.00 82.38 98 GLY B O 1
ATOM 5759 N N . LYS B 2 41 ? 98.295 163.490 392.259 1.00 82.89 99 LYS B N 1
ATOM 5760 C CA . LYS B 2 41 ? 99.203 162.390 392.560 1.00 83.32 99 LYS B CA 1
ATOM 5761 C C . LYS B 2 41 ? 98.948 161.187 391.663 1.00 84.98 99 LYS B C 1
ATOM 5762 O O . LYS B 2 41 ? 99.886 160.450 391.337 1.00 86.32 99 LYS B O 1
ATOM 5781 N N . SER B 2 42 ? 97.696 160.972 391.253 1.00 84.75 100 SER B N 1
ATOM 5782 C CA . SER B 2 42 ? 97.384 159.822 390.412 1.00 84.74 100 SER B CA 1
ATOM 5783 C C . SER B 2 42 ? 98.197 159.846 389.124 1.00 86.46 100 SER B C 1
ATOM 5784 O O . SER B 2 42 ? 98.734 158.816 388.701 1.00 88.01 100 SER B O 1
ATOM 5792 N N . THR B 2 43 ? 98.308 161.014 388.489 1.00 87.00 101 THR B N 1
ATOM 5793 C CA . THR B 2 43 ? 99.124 161.111 387.285 1.00 89.63 101 THR B CA 1
ATOM 5794 C C . THR B 2 43 ? 100.604 160.997 387.626 1.00 90.09 101 THR B C 1
ATOM 5795 O O . THR B 2 43 ? 101.369 160.367 386.889 1.00 91.55 101 THR B O 1
ATOM 5806 N N . LEU B 2 44 ? 101.018 161.580 388.753 1.00 88.92 102 LEU B N 1
ATOM 5807 C CA . LEU B 2 44 ? 102.422 161.530 389.149 1.00 89.32 102 LEU B CA 1
ATOM 5808 C C . LEU B 2 44 ? 102.842 160.114 389.527 1.00 89.23 102 LEU B C 1
ATOM 5809 O O . LEU B 2 44 ? 103.910 159.646 389.118 1.00 90.07 102 LEU B O 1
ATOM 5825 N N . LEU B 2 45 ? 102.014 159.419 390.310 1.00 88.43 103 LEU B N 1
ATOM 5826 C CA . LEU B 2 45 ? 102.353 158.062 390.727 1.00 89.07 103 LEU B CA 1
ATOM 5827 C C . LEU B 2 45 ? 102.457 157.124 389.532 1.00 93.21 103 LEU B C 1
ATOM 5828 O O . LEU B 2 45 ? 103.292 156.213 389.520 1.00 95.94 103 LEU B O 1
ATOM 5844 N N . SER B 2 46 ? 101.620 157.331 388.513 1.00 94.50 104 SER B N 1
ATOM 5845 C CA . SER B 2 46 ? 101.697 156.499 387.317 1.00 97.53 104 SER B CA 1
ATOM 5846 C C . SER B 2 46 ? 102.992 156.740 386.552 1.00 99.92 104 SER B C 1
ATOM 5847 O O . SER B 2 46 ? 103.572 155.800 385.995 1.00 101.55 104 SER B O 1
ATOM 5872 N N . LEU B 2 48 ? 105.836 157.350 387.778 1.00 99.92 106 LEU B N 1
ATOM 5873 C CA . LEU B 2 48 ? 106.780 156.488 388.476 1.00 98.82 106 LEU B CA 1
ATOM 5874 C C . LEU B 2 48 ? 106.495 155.014 388.233 1.00 97.18 106 LEU B C 1
ATOM 5875 O O . LEU B 2 48 ? 107.400 154.187 388.381 1.00 99.25 106 LEU B O 1
ATOM 5891 N N . ALA B 2 49 ? 105.258 154.669 387.875 1.00 92.28 107 ALA B N 1
ATOM 5892 C CA . ALA B 2 49 ? 104.910 153.280 387.604 1.00 89.90 107 ALA B CA 1
ATOM 5893 C C . ALA B 2 49 ? 105.407 152.807 386.243 1.00 96.03 107 ALA B C 1
ATOM 5894 O O . ALA B 2 49 ? 105.700 151.617 386.082 1.00 94.54 107 ALA B O 1
ATOM 5901 N N . GLY B 2 50 ? 105.501 153.697 385.254 1.00 101.21 108 GLY B N 1
ATOM 5902 C CA . GLY B 2 50 ? 105.995 153.278 383.956 1.00 108.98 108 GLY B CA 1
ATOM 5903 C C . GLY B 2 50 ? 105.752 154.229 382.801 1.00 110.18 108 GLY B C 1
ATOM 5904 O O . GLY B 2 50 ? 106.466 154.169 381.796 1.00 115.56 108 GLY B O 1
ATOM 5908 N N . ASN B 2 51 ? 104.759 155.106 382.915 1.00 106.87 109 ASN B N 1
ATOM 5909 C CA . ASN B 2 51 ? 104.398 155.963 381.794 1.00 108.52 109 ASN B CA 1
ATOM 5910 C C . ASN B 2 51 ? 105.562 156.871 381.413 1.00 117.98 109 ASN B C 1
ATOM 5911 O O . ASN B 2 51 ? 106.423 157.196 382.235 1.00 117.97 109 ASN B O 1
ATOM 5922 N N . ASN B 2 52 ? 105.572 157.295 380.144 1.00 130.72 110 ASN B N 1
ATOM 5923 C CA . ASN B 2 52 ? 106.764 157.860 379.504 1.00 134.66 110 ASN B CA 1
ATOM 5924 C C . ASN B 2 52 ? 106.381 159.142 378.764 1.00 136.70 110 ASN B C 1
ATOM 5925 O O . ASN B 2 52 ? 106.137 159.143 377.555 1.00 138.46 110 ASN B O 1
ATOM 5929 N N . SER B 2 53 ? 106.332 160.237 379.518 1.00 136.73 111 SER B N 1
ATOM 5930 C CA . SER B 2 53 ? 106.203 161.604 379.001 1.00 139.06 111 SER B CA 1
ATOM 5931 C C . SER B 2 53 ? 104.909 161.744 378.202 1.00 138.94 111 SER B C 1
ATOM 5932 O O . SER B 2 53 ? 103.828 161.544 378.775 1.00 135.85 111 SER B O 1
ATOM 5936 N N . ARG B 2 54 ? 104.968 162.054 376.904 1.00 142.62 112 ARG B N 1
ATOM 5937 C CA . ARG B 2 54 ? 103.788 162.399 376.104 1.00 142.86 112 ARG B CA 1
ATOM 5938 C C . ARG B 2 54 ? 103.003 161.171 375.630 1.00 142.84 112 ARG B C 1
ATOM 5939 O O . ARG B 2 54 ? 102.821 160.938 374.435 1.00 145.35 112 ARG B O 1
ATOM 5943 N N . GLN B 2 55 ? 102.552 160.363 376.584 1.00 139.29 113 GLN B N 1
ATOM 5944 C CA . GLN B 2 55 ? 101.685 159.234 376.274 1.00 138.18 113 GLN B CA 1
ATOM 5945 C C . GLN B 2 55 ? 100.242 159.636 376.554 1.00 133.56 113 GLN B C 1
ATOM 5946 O O . GLN B 2 55 ? 99.958 160.311 377.548 1.00 130.06 113 GLN B O 1
ATOM 5967 N N . TYR B 2 57 ? 96.547 160.344 377.611 1.00 118.30 115 TYR B N 1
ATOM 5968 C CA . TYR B 2 57 ? 95.947 160.230 378.936 1.00 111.80 115 TYR B CA 1
ATOM 5969 C C . TYR B 2 57 ? 95.175 158.926 379.091 1.00 110.34 115 TYR B C 1
ATOM 5970 O O . TYR B 2 57 ? 95.102 158.376 380.194 1.00 107.68 115 TYR B O 1
ATOM 5974 N N . ARG B 2 58 ? 94.595 158.415 378.003 1.00 112.67 116 ARG B N 1
ATOM 5975 C CA . ARG B 2 58 ? 93.867 157.153 378.065 1.00 112.90 116 ARG B CA 1
ATOM 5976 C C . ARG B 2 58 ? 94.763 155.988 378.469 1.00 110.98 116 ARG B C 1
ATOM 5977 O O . ARG B 2 58 ? 94.261 154.986 378.989 1.00 110.89 116 ARG B O 1
ATOM 5981 N N . GLU B 2 59 ? 96.069 156.094 378.239 1.00 109.02 117 GLU B N 1
ATOM 5982 C CA . GLU B 2 59 ? 97.014 155.026 378.542 1.00 107.02 117 GLU B CA 1
ATOM 5983 C C . GLU B 2 59 ? 97.608 155.115 379.944 1.00 102.96 117 GLU B C 1
ATOM 5984 O O . GLU B 2 59 ? 98.378 154.225 380.326 1.00 102.92 117 GLU B O 1
ATOM 5988 N N . TYR B 2 60 ? 97.285 156.152 380.717 1.00 121.81 118 TYR B N 1
ATOM 5989 C CA . TYR B 2 60 ? 97.832 156.261 382.064 1.00 116.25 118 TYR B CA 1
ATOM 5990 C C . TYR B 2 60 ? 97.340 155.117 382.939 1.00 110.27 118 TYR B C 1
ATOM 5991 O O . TYR B 2 60 ? 96.226 154.612 382.782 1.00 109.97 118 TYR B O 1
ATOM 6009 N N . VAL B 2 61 ? 98.198 154.714 383.875 1.00 105.69 119 VAL B N 1
ATOM 6010 C CA . VAL B 2 61 ? 97.931 153.536 384.689 1.00 100.95 119 VAL B CA 1
ATOM 6011 C C . VAL B 2 61 ? 96.987 153.858 385.840 1.00 94.08 119 VAL B C 1
ATOM 6012 O O . VAL B 2 61 ? 96.151 153.029 386.215 1.00 90.54 119 VAL B O 1
ATOM 6025 N N . PHE B 2 62 ? 97.105 155.045 386.429 1.00 93.26 120 PHE B N 1
ATOM 6026 C CA . PHE B 2 62 ? 96.189 155.492 387.474 1.00 90.80 120 PHE B CA 1
ATOM 6027 C C . PHE B 2 62 ? 95.363 156.638 386.906 1.00 96.56 120 PHE B C 1
ATOM 6028 O O . PHE B 2 62 ? 95.870 157.751 386.727 1.00 98.38 120 PHE B O 1
ATOM 6045 N N . ARG B 2 63 ? 94.097 156.355 386.620 1.00 100.46 121 ARG B N 1
ATOM 6046 C CA . ARG B 2 63 ? 93.140 157.356 386.153 1.00 105.49 121 ARG B CA 1
ATOM 6047 C C . ARG B 2 63 ? 91.942 157.339 387.090 1.00 106.60 121 ARG B C 1
ATOM 6048 O O . ARG B 2 63 ? 91.081 156.447 386.981 1.00 106.22 121 ARG B O 1
ATOM 6069 N N . PRO B 2 64 ? 91.826 158.291 388.017 1.00 109.61 122 PRO B N 1
ATOM 6070 C CA . PRO B 2 64 ? 90.658 158.302 388.905 1.00 111.21 122 PRO B CA 1
ATOM 6071 C C . PRO B 2 64 ? 89.365 158.541 388.142 1.00 116.15 122 PRO B C 1
ATOM 6072 O O . PRO B 2 64 ? 89.325 159.273 387.149 1.00 119.09 122 PRO B O 1
ATOM 6083 N N . VAL B 2 65 ? 88.300 157.906 388.623 1.00 117.82 123 VAL B N 1
ATOM 6084 C CA . VAL B 2 65 ? 86.985 158.014 388.004 1.00 122.58 123 VAL B CA 1
ATOM 6085 C C . VAL B 2 65 ? 86.134 159.032 388.755 1.00 122.96 123 VAL B C 1
ATOM 6086 O O . VAL B 2 65 ? 86.602 160.119 389.095 1.00 122.70 123 VAL B O 1
ATOM 6099 N N . GLN B 2 76 ? 81.136 153.183 396.741 1.00 96.30 134 GLN B N 1
ATOM 6100 C CA . GLN B 2 76 ? 82.093 152.671 397.715 1.00 94.96 134 GLN B CA 1
ATOM 6101 C C . GLN B 2 76 ? 82.628 153.806 398.584 1.00 95.84 134 GLN B C 1
ATOM 6102 O O . GLN B 2 76 ? 82.954 154.883 398.087 1.00 94.31 134 GLN B O 1
ATOM 6115 N N . THR B 2 77 ? 82.734 153.544 399.888 1.00 100.38 135 THR B N 1
ATOM 6116 C CA . THR B 2 77 ? 83.125 154.587 400.831 1.00 101.49 135 THR B CA 1
ATOM 6117 C C . THR B 2 77 ? 84.605 154.922 400.702 1.00 98.05 135 THR B C 1
ATOM 6118 O O . THR B 2 77 ? 84.975 156.087 400.514 1.00 97.28 135 THR B O 1
ATOM 6129 N N . ILE B 2 78 ? 85.464 153.912 400.799 1.00 94.47 136 ILE B N 1
ATOM 6130 C CA . ILE B 2 78 ? 86.909 154.083 400.747 1.00 89.87 136 ILE B CA 1
ATOM 6131 C C . ILE B 2 78 ? 87.452 153.210 399.628 1.00 84.54 136 ILE B C 1
ATOM 6132 O O . ILE B 2 78 ? 86.909 152.141 399.332 1.00 84.12 136 ILE B O 1
ATOM 6148 N N . GLN B 2 79 ? 88.533 153.666 399.001 1.00 80.71 137 GLN B N 1
ATOM 6149 C CA . GLN B 2 79 ? 89.085 152.915 397.886 1.00 79.61 137 GLN B CA 1
ATOM 6150 C C . GLN B 2 79 ? 90.565 153.218 397.722 1.00 76.13 137 GLN B C 1
ATOM 6151 O O . GLN B 2 79 ? 91.020 154.342 397.952 1.00 75.04 137 GLN B O 1
ATOM 6165 N N . ILE B 2 80 ? 91.304 152.190 397.313 1.00 76.25 138 ILE B N 1
ATOM 6166 C CA . ILE B 2 80 ? 92.718 152.284 396.983 1.00 75.76 138 ILE B CA 1
ATOM 6167 C C . ILE B 2 80 ? 92.927 151.556 395.665 1.00 76.82 138 ILE B C 1
ATOM 6168 O O . ILE B 2 80 ? 92.371 150.474 395.449 1.00 75.87 138 ILE B O 1
ATOM 6184 N N . ASP B 2 81 ? 93.739 152.138 394.791 1.00 82.12 139 ASP B N 1
ATOM 6185 C CA . ASP B 2 81 ? 94.068 151.523 393.515 1.00 84.02 139 ASP B CA 1
ATOM 6186 C C . ASP B 2 81 ? 95.419 150.828 393.607 1.00 84.32 139 ASP B C 1
ATOM 6187 O O . ASP B 2 81 ? 96.358 151.347 394.216 1.00 84.34 139 ASP B O 1
ATOM 6196 N N . ILE B 2 82 ? 95.503 149.648 393.002 1.00 83.63 140 ILE B N 1
ATOM 6197 C CA . ILE B 2 82 ? 96.675 148.787 393.073 1.00 83.25 140 ILE B CA 1
ATOM 6198 C C . ILE B 2 82 ? 97.220 148.618 391.663 1.00 83.04 140 ILE B C 1
ATOM 6199 O O . ILE B 2 82 ? 96.454 148.447 390.707 1.00 83.71 140 ILE B O 1
ATOM 6215 N N . TYR B 2 83 ? 98.542 148.675 391.534 1.00 82.97 141 TYR B N 1
ATOM 6216 C CA . TYR B 2 83 ? 99.189 148.411 390.258 1.00 84.41 141 TYR B CA 1
ATOM 6217 C C . TYR B 2 83 ? 100.592 147.887 390.517 1.00 85.92 141 TYR B C 1
ATOM 6218 O O . TYR B 2 83 ? 101.286 148.376 391.411 1.00 84.93 141 TYR B O 1
ATOM 6236 N N . ILE B 2 84 ? 101.004 146.897 389.725 1.00 88.98 142 ILE B N 1
ATOM 6237 C CA . ILE B 2 84 ? 102.253 146.181 389.967 1.00 91.06 142 ILE B CA 1
ATOM 6238 C C . ILE B 2 84 ? 102.950 145.901 388.642 1.00 93.96 142 ILE B C 1
ATOM 6239 O O . ILE B 2 84 ? 102.336 145.369 387.711 1.00 95.31 142 ILE B O 1
ATOM 6255 N N . VAL B 2 85 ? 104.230 146.261 388.561 1.00 95.38 143 VAL B N 1
ATOM 6256 C CA . VAL B 2 85 ? 105.125 145.816 387.496 1.00 100.39 143 VAL B CA 1
ATOM 6257 C C . VAL B 2 85 ? 106.443 145.422 388.139 1.00 102.50 143 VAL B C 1
ATOM 6258 O O . VAL B 2 85 ? 106.941 146.118 389.030 1.00 100.02 143 VAL B O 1
ATOM 6271 N N . ASN B 2 86 ? 107.013 144.312 387.680 1.00 108.12 144 ASN B N 1
ATOM 6272 C CA . ASN B 2 86 ? 108.327 143.871 388.132 1.00 112.73 144 ASN B CA 1
ATOM 6273 C C . ASN B 2 86 ? 108.431 143.924 389.656 1.00 110.13 144 ASN B C 1
ATOM 6274 O O . ASN B 2 86 ? 109.361 144.500 390.225 1.00 110.60 144 ASN B O 1
ATOM 6285 N N . HIS B 2 87 ? 107.471 143.289 390.327 1.00 108.06 145 HIS B N 1
ATOM 6286 C CA . HIS B 2 87 ? 107.491 143.186 391.783 1.00 107.61 145 HIS B CA 1
ATOM 6287 C C . HIS B 2 87 ? 107.480 144.553 392.465 1.00 100.67 145 HIS B C 1
ATOM 6288 O O . HIS B 2 87 ? 107.913 144.680 393.613 1.00 101.04 145 HIS B O 1
ATOM 6302 N N . GLN B 2 88 ? 106.980 145.583 391.783 1.00 94.92 146 GLN B N 1
ATOM 6303 C CA . GLN B 2 88 ? 106.882 146.928 392.343 1.00 90.15 146 GLN B CA 1
ATOM 6304 C C . GLN B 2 88 ? 105.408 147.243 392.550 1.00 86.41 146 GLN B C 1
ATOM 6305 O O . GLN B 2 88 ? 104.657 147.382 391.581 1.00 86.12 146 GLN B O 1
ATOM 6319 N N . ILE B 2 89 ? 105.003 147.384 393.807 1.00 83.74 147 ILE B N 1
ATOM 6320 C CA . ILE B 2 89 ? 103.601 147.564 394.164 1.00 80.61 147 ILE B CA 1
ATOM 6321 C C . ILE B 2 89 ? 103.343 149.047 394.397 1.00 78.18 147 ILE B C 1
ATOM 6322 O O . ILE B 2 89 ? 103.994 149.678 395.238 1.00 78.67 147 ILE B O 1
ATOM 6338 N N . PHE B 2 90 ? 102.384 149.597 393.655 1.00 76.66 148 PHE B N 1
ATOM 6339 C CA . PHE B 2 90 ? 101.997 150.997 393.758 1.00 74.82 148 PHE B CA 1
ATOM 6340 C C . PHE B 2 90 ? 100.554 151.076 394.230 1.00 71.18 148 PHE B C 1
ATOM 6341 O O . PHE B 2 90 ? 99.666 150.463 393.628 1.00 69.80 148 PHE B O 1
ATOM 6358 N N . LEU B 2 91 ? 100.325 151.830 395.302 1.00 70.82 149 LEU B N 1
ATOM 6359 C CA . LEU B 2 91 ? 99.003 151.978 395.896 1.00 70.19 149 LEU B CA 1
ATOM 6360 C C . LEU B 2 91 ? 98.602 153.443 395.812 1.00 69.57 149 LEU B C 1
ATOM 6361 O O . LEU B 2 91 ? 99.305 154.310 396.341 1.00 69.81 149 LEU B O 1
ATOM 6377 N N . ASP B 2 92 ? 97.476 153.720 395.156 1.00 70.39 150 ASP B N 1
ATOM 6378 C CA . ASP B 2 92 ? 96.988 155.088 394.975 1.00 71.99 150 ASP B CA 1
ATOM 6379 C C . ASP B 2 92 ? 95.733 155.272 395.824 1.00 71.42 150 ASP B C 1
ATOM 6380 O O . ASP B 2 92 ? 94.641 154.843 395.442 1.00 70.39 150 ASP B O 1
ATOM 6389 N N . CYS B 2 93 ? 95.901 155.915 396.975 1.00 70.91 151 CYS B N 1
ATOM 6390 C CA . CYS B 2 93 ? 94.795 156.166 397.885 1.00 70.13 151 CYS B CA 1
ATOM 6391 C C . CYS B 2 93 ? 93.856 157.233 397.334 1.00 69.54 151 CYS B C 1
ATOM 6392 O O . CYS B 2 93 ? 94.268 158.141 396.607 1.00 69.31 151 CYS B O 1
ATOM 6400 N N . GLN B 2 94 ? 92.581 157.120 397.694 1.00 70.67 152 GLN B N 1
ATOM 6401 C CA . GLN B 2 94 ? 91.639 158.179 397.378 1.00 71.24 1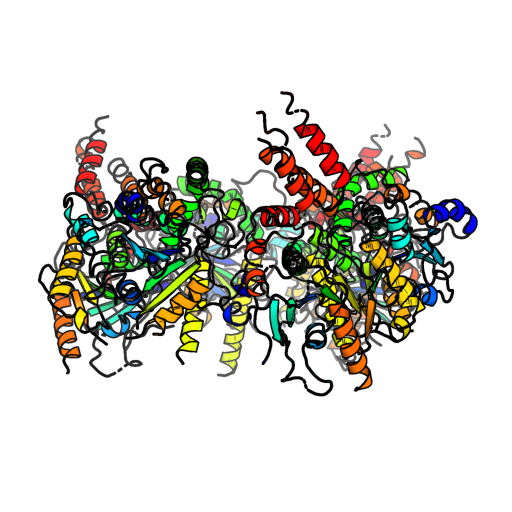52 GLN B CA 1
ATOM 6402 C C . GLN B 2 94 ? 92.049 159.454 398.118 1.00 69.83 152 GLN B C 1
ATOM 6403 O O . GLN B 2 94 ? 92.563 159.387 399.238 1.00 66.60 152 GLN B O 1
ATOM 6417 N N . PRO B 2 95 ? 91.836 160.628 397.522 1.00 73.37 153 PRO B N 1
ATOM 6418 C CA . PRO B 2 95 ? 92.300 161.870 398.156 1.00 78.48 153 PRO B CA 1
ATOM 6419 C C . PRO B 2 95 ? 91.736 162.048 399.559 1.00 82.18 153 PRO B C 1
ATOM 6420 O O . PRO B 2 95 ? 90.809 161.361 399.992 1.00 81.72 153 PRO B O 1
ATOM 6448 N N . TYR B 2 97 ? 90.018 164.354 402.724 1.00 103.65 155 TYR B N 1
ATOM 6449 C CA . TYR B 2 97 ? 88.972 165.360 402.903 1.00 110.04 155 TYR B CA 1
ATOM 6450 C C . TYR B 2 97 ? 89.111 166.040 404.262 1.00 114.88 155 TYR B C 1
ATOM 6451 O O . TYR B 2 97 ? 89.802 167.049 404.399 1.00 118.46 155 TYR B O 1
ATOM 6469 N N . ASP B 2 114 ? 79.474 164.231 406.392 1.00 149.19 172 ASP B N 1
ATOM 6470 C CA . ASP B 2 114 ? 79.852 164.778 407.689 1.00 148.58 172 ASP B CA 1
ATOM 6471 C C . ASP B 2 114 ? 81.357 165.014 407.751 1.00 142.03 172 ASP B C 1
ATOM 6472 O O . ASP B 2 114 ? 82.142 164.198 407.268 1.00 137.38 172 ASP B O 1
ATOM 6480 N N . ASP B 2 115 ? 81.756 166.140 408.347 1.00 135.67 173 ASP B N 1
ATOM 6481 C CA . ASP B 2 115 ? 83.178 166.413 408.524 1.00 125.38 173 ASP B CA 1
ATOM 6482 C C . ASP B 2 115 ? 83.827 165.359 409.413 1.00 116.60 173 ASP B C 1
ATOM 6483 O O . ASP B 2 115 ? 84.950 164.922 409.145 1.00 109.91 173 ASP B O 1
ATOM 6492 N N . SER B 2 116 ? 83.116 164.905 410.449 1.00 117.33 174 SER B N 1
ATOM 6493 C CA . SER B 2 116 ? 83.703 163.955 411.391 1.00 112.78 174 SER B CA 1
ATOM 6494 C C . SER B 2 116 ? 84.043 162.635 410.711 1.00 106.66 174 SER B C 1
ATOM 6495 O O . SER B 2 116 ? 85.128 162.081 410.923 1.00 101.59 174 SER B O 1
ATOM 6503 N N . THR B 2 117 ? 83.132 162.118 409.882 1.00 106.57 175 THR B N 1
ATOM 6504 C CA . THR B 2 117 ? 83.371 160.831 409.236 1.00 101.68 175 THR B CA 1
ATOM 6505 C C . THR B 2 117 ? 84.461 160.938 408.180 1.00 97.21 175 THR B C 1
ATOM 6506 O O . THR B 2 117 ? 85.207 159.978 407.959 1.00 95.00 175 THR B O 1
ATOM 6517 N N . ALA B 2 118 ? 84.568 162.091 407.518 1.00 97.04 176 ALA B N 1
ATOM 6518 C CA . ALA B 2 118 ? 85.618 162.280 406.525 1.00 94.63 176 ALA B CA 1
ATOM 6519 C C . ALA B 2 118 ? 87.004 162.246 407.157 1.00 88.95 176 ALA B C 1
ATOM 6520 O O . ALA B 2 118 ? 87.964 161.801 406.517 1.00 85.63 176 ALA B O 1
ATOM 6544 N N . SER B 2 120 ? 87.707 160.497 409.918 1.00 79.79 178 SER B N 1
ATOM 6545 C CA . SER B 2 120 ? 87.918 159.127 410.375 1.00 76.17 178 SER B CA 1
ATOM 6546 C C . SER B 2 120 ? 88.267 158.203 409.214 1.00 72.11 178 SER B C 1
ATOM 6547 O O . SER B 2 120 ? 89.101 157.302 409.361 1.00 68.87 178 SER B O 1
ATOM 6555 N N . ASP B 2 121 ? 87.647 158.411 408.050 1.00 73.23 179 ASP B N 1
ATOM 6556 C CA . ASP B 2 121 ? 87.964 157.585 406.889 1.00 72.54 179 ASP B CA 1
ATOM 6557 C C . ASP B 2 121 ? 89.334 157.928 406.315 1.00 68.81 179 ASP B C 1
ATOM 6558 O O . ASP B 2 121 ? 90.125 157.029 406.006 1.00 66.24 179 ASP B O 1
ATOM 6567 N N . THR B 2 122 ? 89.636 159.221 406.173 1.00 69.43 180 THR B N 1
ATOM 6568 C CA . THR B 2 122 ? 90.954 159.626 405.694 1.00 67.86 180 THR B CA 1
ATOM 6569 C C . THR B 2 122 ? 92.054 159.097 406.603 1.00 66.07 180 THR B C 1
ATOM 6570 O O . THR B 2 122 ? 93.129 158.705 406.130 1.00 64.54 180 THR B O 1
ATOM 6581 N N . LEU B 2 123 ? 91.813 159.095 407.913 1.00 66.76 181 LEU B N 1
ATOM 6582 C CA . LEU B 2 123 ? 92.822 158.623 408.851 1.00 66.77 181 LEU B CA 1
ATOM 6583 C C . LEU B 2 123 ? 92.972 157.109 408.792 1.00 67.52 181 LEU B C 1
ATOM 6584 O O . LEU B 2 123 ? 94.082 156.582 408.930 1.00 64.98 181 LEU B O 1
ATOM 6600 N N . ARG B 2 124 ? 91.867 156.392 408.592 1.00 70.22 182 ARG B N 1
ATOM 6601 C CA . ARG B 2 124 ? 91.933 154.939 408.513 1.00 71.00 182 ARG B CA 1
ATOM 6602 C C . ARG B 2 124 ? 92.781 154.494 407.329 1.00 69.09 182 ARG B C 1
ATOM 6603 O O . ARG B 2 124 ? 93.634 153.608 407.458 1.00 69.39 182 ARG B O 1
ATOM 6624 N N . LEU B 2 125 ? 92.567 155.105 406.162 1.00 66.74 183 LEU B N 1
ATOM 6625 C CA . LEU B 2 125 ? 93.352 154.735 404.991 1.00 66.12 183 LEU B CA 1
ATOM 6626 C C . LEU B 2 125 ? 94.809 155.140 405.162 1.00 65.70 183 LEU B C 1
ATOM 6627 O O . LEU B 2 125 ? 95.718 154.398 404.768 1.00 66.36 183 LEU B O 1
ATOM 6643 N N . THR B 2 126 ? 95.051 156.301 405.770 1.00 63.84 184 THR B N 1
ATOM 6644 C CA . THR B 2 126 ? 96.418 156.771 405.949 1.00 61.79 184 THR B CA 1
ATOM 6645 C C . THR B 2 126 ? 97.193 155.841 406.874 1.00 60.93 184 THR B C 1
ATOM 6646 O O . THR B 2 126 ? 98.321 155.441 406.565 1.00 60.96 184 THR B O 1
ATOM 6657 N N . ALA B 2 127 ? 96.600 155.478 408.014 1.00 60.68 185 ALA B N 1
ATOM 6658 C CA . ALA B 2 127 ? 97.271 154.566 408.933 1.00 61.60 185 ALA B CA 1
ATOM 6659 C C . ALA B 2 127 ? 97.534 153.214 408.278 1.00 62.69 185 ALA B C 1
ATOM 6660 O O . ALA B 2 127 ? 98.563 152.580 408.538 1.00 64.59 185 ALA B O 1
ATOM 6667 N N . PHE B 2 128 ? 96.619 152.754 407.423 1.00 62.40 186 PHE B N 1
ATOM 6668 C CA . PHE B 2 128 ? 96.813 151.460 406.777 1.00 61.68 186 PHE B CA 1
ATOM 6669 C C . PHE B 2 128 ? 97.975 151.499 405.795 1.00 62.54 186 PHE B C 1
ATOM 6670 O O . PHE B 2 128 ? 98.798 150.577 405.766 1.00 64.42 186 PHE B O 1
ATOM 6687 N N . LEU B 2 129 ? 98.067 152.559 404.989 1.00 62.23 187 LEU B N 1
ATOM 6688 C CA . LEU B 2 129 ? 99.117 152.627 403.979 1.00 63.68 187 LEU B CA 1
ATOM 6689 C C . LEU B 2 129 ? 100.485 152.887 404.596 1.00 62.46 187 LEU B C 1
ATOM 6690 O O . LEU B 2 129 ? 101.504 152.470 404.035 1.00 63.20 187 LEU B O 1
ATOM 6706 N N . LEU B 2 130 ? 100.534 153.572 405.739 1.00 60.76 188 LEU B N 1
ATOM 6707 C CA . LEU B 2 130 ? 101.803 153.744 406.435 1.00 62.31 188 LEU B CA 1
ATOM 6708 C C . LEU B 2 130 ? 102.360 152.403 406.899 1.00 63.48 188 LEU B C 1
ATOM 6709 O O . LEU B 2 130 ? 103.576 152.177 406.853 1.00 65.28 188 LEU B O 1
ATOM 6725 N N . TYR B 2 131 ? 101.486 151.498 407.345 1.00 61.85 189 TYR B N 1
ATOM 6726 C CA . TYR B 2 131 ? 101.934 150.228 407.905 1.00 60.94 189 TYR B CA 1
ATOM 6727 C C . TYR B 2 131 ? 102.317 149.216 406.833 1.00 62.43 189 TYR B C 1
ATOM 6728 O O . TYR B 2 131 ? 103.149 148.341 407.091 1.00 67.74 189 TYR B O 1
ATOM 6746 N N . VAL B 2 132 ? 101.732 149.311 405.637 1.00 61.29 190 VAL B N 1
ATOM 6747 C CA . VAL B 2 132 ? 101.944 148.309 404.594 1.00 62.51 190 VAL B CA 1
ATOM 6748 C C . VAL B 2 132 ? 102.925 148.768 403.526 1.00 62.84 190 VAL B C 1
ATOM 6749 O O . VAL B 2 132 ? 103.258 147.976 402.630 1.00 65.80 190 VAL B O 1
ATOM 6762 N N . SER B 2 133 ? 103.370 150.018 403.567 1.00 62.80 191 SER B N 1
ATOM 6763 C CA . SER B 2 133 ? 104.234 150.567 402.535 1.00 65.69 191 SER B CA 1
ATOM 6764 C C . SER B 2 133 ? 105.672 150.648 403.030 1.00 68.08 191 SER B C 1
ATOM 6765 O O . SER B 2 133 ? 105.930 150.794 404.226 1.00 68.48 191 SER B O 1
ATOM 6773 N N . HIS B 2 134 ? 106.610 150.541 402.092 1.00 71.42 192 HIS B N 1
ATOM 6774 C CA . HIS B 2 134 ? 107.996 150.878 402.393 1.00 76.19 192 HIS B CA 1
ATOM 6775 C C . HIS B 2 134 ? 108.170 152.390 402.453 1.00 74.88 192 HIS B C 1
ATOM 6776 O O . HIS B 2 134 ? 108.735 152.925 403.412 1.00 72.90 192 HIS B O 1
ATOM 6790 N N . THR B 2 135 ? 107.685 153.090 401.433 1.00 76.42 193 THR B N 1
ATOM 6791 C CA . THR B 2 135 ? 107.711 154.542 401.393 1.00 74.97 193 THR B CA 1
ATOM 6792 C C . THR B 2 135 ? 106.356 155.062 400.932 1.00 71.10 193 THR B C 1
ATOM 6793 O O . THR B 2 135 ? 105.734 154.488 400.033 1.00 71.12 193 THR B O 1
ATOM 6804 N N . VAL B 2 136 ? 105.903 156.148 401.554 1.00 67.32 194 VAL B N 1
ATOM 6805 C CA . VAL B 2 136 ? 104.644 156.800 401.207 1.00 65.66 194 VAL B CA 1
ATOM 6806 C C . VAL B 2 136 ? 104.953 158.180 400.647 1.00 65.80 194 VAL B C 1
ATOM 6807 O O . VAL B 2 136 ? 105.634 158.984 401.296 1.00 65.43 194 VAL B O 1
ATOM 6820 N N . LEU B 2 137 ? 104.449 158.456 399.448 1.00 67.35 195 LEU B N 1
ATOM 6821 C CA . LEU B 2 137 ? 104.549 159.780 398.851 1.00 67.39 195 LEU B CA 1
ATOM 6822 C C . LEU B 2 137 ? 103.391 160.632 399.361 1.00 68.19 195 LEU B C 1
ATOM 6823 O O . LEU B 2 137 ? 102.226 160.238 399.239 1.00 69.84 195 LEU B O 1
ATOM 6839 N N . VAL B 2 138 ? 103.710 161.783 399.946 1.00 67.30 196 VAL B N 1
ATOM 6840 C CA . VAL B 2 138 ? 102.714 162.712 400.466 1.00 65.27 196 VAL B CA 1
ATOM 6841 C C . VAL B 2 138 ? 102.637 163.866 399.473 1.00 66.58 196 VAL B C 1
ATOM 6842 O O . VAL B 2 138 ? 103.433 164.810 399.533 1.00 67.41 196 VAL B O 1
ATOM 6855 N N . VAL B 2 139 ? 101.661 163.808 398.574 1.00 67.45 197 VAL B N 1
ATOM 6856 C CA . VAL B 2 139 ? 101.558 164.733 397.452 1.00 68.87 197 VAL B CA 1
ATOM 6857 C C . VAL B 2 139 ? 100.548 165.816 397.801 1.00 70.20 197 VAL B C 1
ATOM 6858 O O . VAL B 2 139 ? 99.429 165.518 398.235 1.00 71.32 197 VAL B O 1
ATOM 6871 N N . SER B 2 140 ? 100.934 167.071 397.601 1.00 70.04 198 SER B N 1
ATOM 6872 C CA . SER B 2 140 ? 100.075 168.198 397.934 1.00 68.72 198 SER B CA 1
ATOM 6873 C C . SER B 2 140 ? 100.577 169.422 397.187 1.00 68.80 198 SER B C 1
ATOM 6874 O O . SER B 2 140 ? 101.673 169.426 396.625 1.00 69.58 198 SER B O 1
ATOM 6882 N N . GLU B 2 141 ? 99.738 170.453 397.158 1.00 69.59 199 GLU B N 1
ATOM 6883 C CA . GLU B 2 141 ? 100.122 171.754 396.637 1.00 71.50 199 GLU B CA 1
ATOM 6884 C C . GLU B 2 141 ? 100.483 172.741 397.739 1.00 71.54 199 GLU B C 1
ATOM 6885 O O . GLU B 2 141 ? 100.708 173.918 397.447 1.00 74.17 199 GLU B O 1
ATOM 6897 N N . THR B 2 142 ? 100.536 172.298 398.994 1.00 69.19 200 THR B N 1
ATOM 6898 C CA . THR B 2 142 ? 100.618 173.223 400.118 1.00 69.82 200 THR B CA 1
ATOM 6899 C C . THR B 2 142 ? 101.632 172.765 401.163 1.00 69.71 200 THR B C 1
ATOM 6900 O O . THR B 2 142 ? 101.383 172.851 402.364 1.00 71.36 200 THR B O 1
ATOM 6911 N N . HIS B 2 143 ? 102.834 172.390 400.748 1.00 69.22 201 HIS B N 1
ATOM 6912 C CA . HIS B 2 143 ? 103.870 172.062 401.719 1.00 67.17 201 HIS B CA 1
ATOM 6913 C C . HIS B 2 143 ? 104.686 173.324 401.972 1.00 67.48 201 HIS B C 1
ATOM 6914 O O . HIS B 2 143 ? 105.031 174.041 401.028 1.00 68.84 201 HIS B O 1
ATOM 6928 N N . TYR B 2 144 ? 104.979 173.622 403.242 1.00 66.60 202 TYR B N 1
ATOM 6929 C CA . TYR B 2 144 ? 104.591 172.863 404.439 1.00 64.09 202 TYR B CA 1
ATOM 6930 C C . TYR B 2 144 ? 103.118 173.062 404.841 1.00 64.45 202 TYR B C 1
ATOM 6931 O O . TYR B 2 144 ? 102.629 174.192 404.856 1.00 65.51 202 TYR B O 1
ATOM 6949 N N . ASP B 2 145 ? 102.419 171.974 405.182 1.00 62.93 203 ASP B N 1
ATOM 6950 C CA . ASP B 2 145 ? 101.009 172.032 405.580 1.00 63.66 203 ASP B CA 1
ATOM 6951 C C . ASP B 2 145 ? 100.849 171.349 406.931 1.00 62.85 203 ASP B C 1
ATOM 6952 O O . ASP B 2 145 ? 101.006 170.126 407.030 1.00 61.95 203 ASP B O 1
ATOM 6961 N N . LYS B 2 146 ? 100.490 172.121 407.961 1.00 64.82 204 LYS B N 1
ATOM 6962 C CA . LYS B 2 146 ? 100.393 171.546 409.300 1.00 65.01 204 LYS B CA 1
ATOM 6963 C C . LYS B 2 146 ? 99.287 170.499 409.375 1.00 66.82 204 LYS B C 1
ATOM 6964 O O . LYS B 2 146 ? 99.454 169.467 410.034 1.00 68.63 204 LYS B O 1
ATOM 6983 N N . VAL B 2 147 ? 98.147 170.743 408.722 1.00 66.90 205 VAL B N 1
ATOM 6984 C CA . VAL B 2 147 ? 97.037 169.800 408.830 1.00 68.21 205 VAL B CA 1
ATOM 6985 C C . VAL B 2 147 ? 97.430 168.457 408.228 1.00 65.11 205 VAL B C 1
ATOM 6986 O O . VAL B 2 147 ? 97.052 167.397 408.741 1.00 63.17 205 VAL B O 1
ATOM 6999 N N . ILE B 2 148 ? 98.186 168.478 407.126 1.00 65.07 206 ILE B N 1
ATOM 7000 C CA . ILE B 2 148 ? 98.692 167.235 406.551 1.00 64.18 206 ILE B CA 1
ATOM 7001 C C . ILE B 2 148 ? 99.632 166.551 407.535 1.00 63.86 206 ILE B C 1
ATOM 7002 O O . ILE B 2 148 ? 99.592 165.327 407.713 1.00 63.37 206 ILE B O 1
ATOM 7018 N N . ILE B 2 149 ? 100.497 167.332 408.182 1.00 64.43 207 ILE B N 1
ATOM 7019 C CA . ILE B 2 149 ? 101.433 166.775 409.151 1.00 63.44 207 ILE B CA 1
ATOM 7020 C C . ILE B 2 149 ? 100.684 166.268 410.376 1.00 63.52 207 ILE B C 1
ATOM 7021 O O . ILE B 2 149 ? 101.026 165.223 410.943 1.00 63.58 207 ILE B O 1
ATOM 7037 N N . ASP B 2 150 ? 99.659 167.004 410.809 1.00 63.52 208 ASP B N 1
ATOM 7038 C CA . ASP B 2 150 ? 98.812 166.534 411.900 1.00 63.49 208 ASP B CA 1
ATOM 7039 C C . ASP B 2 150 ? 98.200 165.178 411.574 1.00 60.42 208 ASP B C 1
ATOM 7040 O O . ASP B 2 150 ? 98.139 164.290 412.433 1.00 59.97 208 ASP B O 1
ATOM 7049 N N . THR B 2 151 ? 97.746 164.997 410.332 1.00 58.46 209 THR B N 1
ATOM 7050 C CA . THR B 2 151 ? 97.116 163.740 409.946 1.00 57.81 209 THR B CA 1
ATOM 7051 C C . THR B 2 151 ? 98.108 162.583 410.009 1.00 54.99 209 THR B C 1
ATOM 7052 O O . THR B 2 151 ? 97.761 161.482 410.452 1.00 52.77 209 THR B O 1
ATOM 7063 N N . LEU B 2 152 ? 99.347 162.813 409.574 1.00 54.02 210 LEU B N 1
ATOM 7064 C CA . LEU B 2 152 ? 100.327 161.732 409.528 1.00 53.57 210 LEU B CA 1
ATOM 7065 C C . LEU B 2 152 ? 100.704 161.265 410.930 1.00 54.47 210 LEU B C 1
ATOM 7066 O O . LEU B 2 152 ? 100.713 160.060 411.211 1.00 54.17 210 LEU B O 1
ATOM 7082 N N . ARG B 2 153 ? 100.989 162.204 411.836 1.00 55.33 211 ARG B N 1
ATOM 7083 C CA . ARG B 2 153 ? 101.423 161.824 413.176 1.00 57.31 211 ARG B CA 1
ATOM 7084 C C . ARG B 2 153 ? 100.291 161.238 414.008 1.00 59.49 211 ARG B C 1
ATOM 7085 O O . ARG B 2 153 ? 100.559 160.465 414.934 1.00 61.70 211 ARG B O 1
ATOM 7106 N N . VAL B 2 154 ? 99.040 161.575 413.702 1.00 60.02 212 VAL B N 1
ATOM 7107 C CA . VAL B 2 154 ? 97.925 160.911 414.366 1.00 60.54 212 VAL B CA 1
ATOM 7108 C C . VAL B 2 154 ? 97.724 159.517 413.786 1.00 59.13 212 VAL B C 1
ATOM 7109 O O . VAL B 2 154 ? 97.491 158.554 414.523 1.00 58.66 212 VAL B O 1
ATOM 7122 N N . ALA B 2 155 ? 97.829 159.383 412.461 1.00 59.38 213 ALA B N 1
ATOM 7123 C CA . ALA B 2 155 ? 97.734 158.069 411.836 1.00 60.86 213 ALA B CA 1
ATOM 7124 C C . ALA B 2 155 ? 98.817 157.127 412.348 1.00 63.61 213 ALA B C 1
ATOM 7125 O O . ALA B 2 155 ? 98.599 155.912 412.421 1.00 64.21 213 ALA B O 1
ATOM 7132 N N . GLU B 2 156 ? 99.984 157.666 412.713 1.00 64.79 214 GLU B N 1
ATOM 7133 C CA . GLU B 2 156 ? 101.063 156.837 413.242 1.00 66.97 214 GLU B CA 1
ATOM 7134 C C . GLU B 2 156 ? 100.625 156.058 414.473 1.00 68.29 214 GLU B C 1
ATOM 7135 O O . GLU B 2 156 ? 101.111 154.945 414.708 1.00 69.58 214 GLU B O 1
ATOM 7147 N N . GLN B 2 157 ? 99.706 156.613 415.262 1.00 67.40 215 GLN B N 1
ATOM 7148 C CA . GLN B 2 157 ? 99.298 155.988 416.512 1.00 67.52 215 GLN B CA 1
ATOM 7149 C C . GLN B 2 157 ? 98.214 154.938 416.316 1.00 65.02 215 GLN B C 1
ATOM 7150 O O . GLN B 2 157 ? 97.870 154.239 417.276 1.00 64.85 215 GLN B O 1
ATOM 7164 N N . ILE B 2 158 ? 97.675 154.809 415.105 1.00 63.13 216 ILE B N 1
ATOM 7165 C CA . ILE B 2 158 ? 96.646 153.810 414.810 1.00 63.85 216 ILE B CA 1
ATOM 7166 C C . ILE B 2 158 ? 97.392 152.542 414.410 1.00 62.37 216 ILE B C 1
ATOM 7167 O O . ILE B 2 158 ? 97.710 152.321 413.241 1.00 60.95 216 ILE B O 1
ATOM 7183 N N . ARG B 2 159 ? 97.653 151.686 415.397 1.00 64.50 217 ARG B N 1
ATOM 7184 C CA . ARG B 2 159 ? 98.537 150.553 415.205 1.00 68.12 217 ARG B CA 1
ATOM 7185 C C . ARG B 2 159 ? 97.815 149.241 415.484 1.00 72.15 217 ARG B C 1
ATOM 7186 O O . ARG B 2 159 ? 97.002 149.172 416.413 1.00 73.27 217 ARG B O 1
ATOM 7207 N N . PRO B 2 160 ? 98.087 148.188 414.720 1.00 73.59 218 PRO B N 1
ATOM 7208 C CA . PRO B 2 160 ? 97.628 146.856 415.109 1.00 75.39 218 PRO B CA 1
ATOM 7209 C C . PRO B 2 160 ? 98.675 146.149 415.964 1.00 76.15 218 PRO B C 1
ATOM 7210 O O . PRO B 2 160 ? 99.804 146.613 416.119 1.00 75.35 218 PRO B O 1
ATOM 7221 N N . TYR B 2 161 ? 98.269 145.015 416.530 1.00 77.31 219 TYR B N 1
ATOM 7222 C CA . TYR B 2 161 ? 99.174 144.123 417.253 1.00 80.05 219 TYR B CA 1
ATOM 7223 C C . TYR B 2 161 ? 99.231 142.814 416.468 1.00 81.35 219 TYR B C 1
ATOM 7224 O O . TYR B 2 161 ? 98.319 141.988 416.571 1.00 82.21 219 TYR B O 1
ATOM 7242 N N . LEU B 2 162 ? 100.293 142.615 415.690 1.00 81.63 220 LEU B N 1
ATOM 7243 C CA . LEU B 2 162 ? 100.469 141.378 414.933 1.00 82.43 220 LEU B CA 1
ATOM 7244 C C . LEU B 2 162 ? 101.677 140.588 415.424 1.00 83.78 220 LEU B C 1
ATOM 7245 O O . LEU B 2 162 ? 102.546 140.212 414.631 1.00 84.12 220 LEU B O 1
ATOM 7261 N N . ALA B 2 163 ? 101.733 140.318 416.729 1.00 84.95 221 ALA B N 1
ATOM 7262 C CA . ALA B 2 163 ? 102.853 139.561 417.278 1.00 89.43 221 ALA B CA 1
ATOM 7263 C C . ALA B 2 163 ? 102.772 138.082 416.924 1.00 92.33 221 ALA B C 1
ATOM 7264 O O . ALA B 2 163 ? 103.808 137.411 416.846 1.00 96.99 221 ALA B O 1
ATOM 7271 N N . ILE B 2 164 ? 101.566 137.550 416.706 1.00 90.02 222 ILE B N 1
ATOM 7272 C CA . ILE B 2 164 ? 101.433 136.146 416.324 1.00 93.33 222 ILE B CA 1
ATOM 7273 C C . ILE B 2 164 ? 101.718 135.922 414.849 1.00 91.46 222 ILE B C 1
ATOM 7274 O O . ILE B 2 164 ? 101.901 134.772 414.429 1.00 95.17 222 ILE B O 1
ATOM 7290 N N . PHE B 2 165 ? 101.774 136.989 414.055 1.00 85.79 223 PHE B N 1
ATOM 7291 C CA . PHE B 2 165 ? 102.011 136.864 412.623 1.00 84.82 223 PHE B CA 1
ATOM 7292 C C . PHE B 2 165 ? 103.373 136.235 412.344 1.00 87.98 223 PHE B C 1
ATOM 7293 O O . PHE B 2 165 ? 104.358 136.503 413.038 1.00 89.55 223 PHE B O 1
ATOM 7310 N N . ARG B 2 166 ? 103.416 135.385 411.318 1.00 89.15 224 ARG B N 1
ATOM 7311 C CA . ARG B 2 166 ? 104.612 134.629 410.948 1.00 94.35 224 ARG B CA 1
ATOM 7312 C C . ARG B 2 166 ? 104.738 134.740 409.434 1.00 95.75 224 ARG B C 1
ATOM 7313 O O . ARG B 2 166 ? 103.860 134.232 408.707 1.00 97.84 224 ARG B O 1
ATOM 7334 N N . PRO B 2 167 ? 105.787 135.387 408.897 1.00 95.39 225 PRO B N 1
ATOM 7335 C CA . PRO B 2 167 ? 107.070 135.654 409.557 1.00 96.59 225 PRO B CA 1
ATOM 7336 C C . PRO B 2 167 ? 107.074 136.886 410.444 1.00 91.59 225 PRO B C 1
ATOM 7337 O O . PRO B 2 167 ? 106.452 137.899 410.127 1.00 86.53 225 PRO B O 1
ATOM 7348 N N . LYS B 2 168 ? 107.784 136.767 411.564 1.00 93.94 226 LYS B N 1
ATOM 7349 C CA . LYS B 2 168 ? 107.829 137.827 412.559 1.00 92.24 226 LYS B CA 1
ATOM 7350 C C . LYS B 2 168 ? 108.151 139.161 411.902 1.00 91.62 226 LYS B C 1
ATOM 7351 O O . LYS B 2 168 ? 109.007 139.250 411.018 1.00 94.83 226 LYS B O 1
ATOM 7370 N N . LEU B 2 169 ? 107.453 140.199 412.341 1.00 88.18 227 LEU B N 1
ATOM 7371 C CA . LEU B 2 169 ? 107.506 141.502 411.702 1.00 87.32 227 LEU B CA 1
ATOM 7372 C C . LEU B 2 169 ? 108.393 142.442 412.504 1.00 90.93 227 LEU B C 1
ATOM 7373 O O . LEU B 2 169 ? 108.465 142.362 413.733 1.00 92.55 227 LEU B O 1
ATOM 7389 N N . ALA B 2 170 ? 109.069 143.340 411.795 1.00 91.70 228 ALA B N 1
ATOM 7390 C CA . ALA B 2 170 ? 109.932 144.311 412.452 1.00 95.16 228 ALA B CA 1
ATOM 7391 C C . ALA B 2 170 ? 109.071 145.274 413.257 1.00 93.51 228 ALA B C 1
ATOM 7392 O O . ALA B 2 170 ? 108.188 145.939 412.706 1.00 90.32 228 ALA B O 1
ATOM 7399 N N . ILE B 2 171 ? 109.322 145.344 414.561 1.00 96.84 229 ILE B N 1
ATOM 7400 C CA . ILE B 2 171 ? 108.475 146.146 415.432 1.00 94.45 229 ILE B CA 1
ATOM 7401 C C . ILE B 2 171 ? 108.911 147.609 415.476 1.00 92.12 229 ILE B C 1
ATOM 7402 O O . ILE B 2 171 ? 108.066 148.499 415.622 1.00 88.16 229 ILE B O 1
ATOM 7418 N N . ASP B 2 172 ? 110.209 147.882 415.347 1.00 93.72 230 ASP B N 1
ATOM 7419 C CA . ASP B 2 172 ? 110.721 149.244 415.339 1.00 91.41 230 ASP B CA 1
ATOM 7420 C C . ASP B 2 172 ? 110.853 149.798 413.925 1.00 86.04 230 ASP B C 1
ATOM 7421 O O . ASP B 2 172 ? 111.497 150.834 413.725 1.00 87.51 230 ASP B O 1
ATOM 7430 N N . ARG B 2 173 ? 110.230 149.140 412.952 1.00 81.76 231 ARG B N 1
ATOM 7431 C CA . ARG B 2 173 ? 110.288 149.572 411.563 1.00 79.64 231 ARG B CA 1
ATOM 7432 C C . ARG B 2 173 ? 109.763 150.993 411.397 1.00 76.65 231 ARG B C 1
ATOM 7433 O O . ARG B 2 173 ? 108.743 151.370 411.980 1.00 74.62 231 ARG B O 1
ATOM 7454 N N . LYS B 2 174 ? 110.457 151.773 410.571 1.00 76.51 232 LYS B N 1
ATOM 7455 C CA . LYS B 2 174 ? 110.051 153.128 410.219 1.00 72.97 232 LYS B CA 1
ATOM 7456 C C . LYS B 2 174 ? 109.701 153.189 408.738 1.00 71.24 232 LYS B C 1
ATOM 7457 O O . LYS B 2 174 ? 110.448 152.680 407.897 1.00 73.53 232 LYS B O 1
ATOM 7476 N N . THR B 2 175 ? 108.567 153.812 408.425 1.00 69.40 233 THR B N 1
ATOM 7477 C CA . THR B 2 175 ? 108.143 154.016 407.045 1.00 68.44 233 THR B CA 1
ATOM 7478 C C . THR B 2 175 ? 108.680 155.337 406.508 1.00 70.25 233 THR B C 1
ATOM 7479 O O . THR B 2 175 ? 108.600 156.376 407.172 1.00 69.17 233 THR B O 1
ATOM 7490 N N . ASN B 2 176 ? 109.208 155.293 405.288 1.00 71.43 234 ASN B N 1
ATOM 7491 C CA . ASN B 2 176 ? 109.788 156.476 404.672 1.00 71.83 234 ASN B CA 1
ATOM 7492 C C . ASN B 2 176 ? 108.696 157.358 404.081 1.00 68.82 234 ASN B C 1
ATOM 7493 O O . ASN B 2 176 ? 107.744 156.868 403.468 1.00 67.76 234 ASN B O 1
ATOM 7504 N N . LEU B 2 177 ? 108.833 158.668 404.283 1.00 67.83 235 LEU B N 1
ATOM 7505 C CA . LEU B 2 177 ? 107.915 159.656 403.732 1.00 64.94 235 LEU B CA 1
ATOM 7506 C C . LEU B 2 177 ? 108.676 160.597 402.810 1.00 65.90 235 LEU B C 1
ATOM 7507 O O . LEU B 2 177 ? 109.728 161.121 403.187 1.00 69.52 235 LEU B O 1
ATOM 7523 N N . VAL B 2 178 ? 108.141 160.813 401.612 1.00 64.19 236 VAL B N 1
ATOM 7524 C CA . VAL B 2 178 ? 108.687 161.773 400.659 1.00 65.07 236 VAL B CA 1
ATOM 7525 C C . VAL B 2 178 ? 107.573 162.753 400.322 1.00 65.29 236 VAL B C 1
ATOM 7526 O O . VAL B 2 178 ? 106.592 162.389 399.659 1.00 65.04 236 VAL B O 1
ATOM 7539 N N . PHE B 2 179 ? 107.718 163.991 400.784 1.00 64.29 237 PHE B N 1
ATOM 7540 C CA . PHE B 2 179 ? 106.736 165.028 400.515 1.00 62.43 237 PHE B CA 1
ATOM 7541 C C . PHE B 2 179 ? 106.993 165.648 399.148 1.00 64.72 237 PHE B C 1
ATOM 7542 O O . PHE B 2 179 ? 108.121 166.045 398.836 1.00 66.70 237 PHE B O 1
ATOM 7559 N N . ILE B 2 180 ? 105.942 165.736 398.338 1.00 64.35 238 ILE B N 1
ATOM 7560 C CA . ILE B 2 180 ? 106.034 166.213 396.963 1.00 67.69 238 ILE B CA 1
ATOM 7561 C C . ILE B 2 180 ? 105.080 167.387 396.810 1.00 69.56 238 ILE B C 1
ATOM 7562 O O . ILE B 2 180 ? 103.865 167.233 396.992 1.00 69.79 238 ILE B O 1
ATOM 7578 N N . LYS B 2 181 ? 105.625 168.559 396.483 1.00 71.00 239 LYS B N 1
ATOM 7579 C CA . LYS B 2 181 ? 104.818 169.746 396.223 1.00 72.12 239 LYS B CA 1
ATOM 7580 C C . LYS B 2 181 ? 104.687 169.905 394.715 1.00 74.77 239 LYS B C 1
ATOM 7581 O O . LYS B 2 181 ? 105.662 170.234 394.031 1.00 74.91 239 LYS B O 1
ATOM 7600 N N . THR B 2 182 ? 103.487 169.672 394.202 1.00 77.23 240 THR B N 1
ATOM 7601 C CA . THR B 2 182 ? 103.229 169.692 392.772 1.00 82.16 240 THR B CA 1
ATOM 7602 C C . THR B 2 182 ? 102.600 171.021 392.370 1.00 85.28 240 THR B C 1
ATOM 7603 O O . THR B 2 182 ? 102.170 171.817 393.208 1.00 83.70 240 THR B O 1
ATOM 7614 N N . LYS B 2 183 ? 102.559 171.258 391.059 1.00 90.35 241 LYS B N 1
ATOM 7615 C CA . LYS B 2 183 ? 101.966 172.477 390.515 1.00 95.54 241 LYS B CA 1
ATOM 7616 C C . LYS B 2 183 ? 102.541 173.703 391.218 1.00 94.62 241 LYS B C 1
ATOM 7617 O O . LYS B 2 183 ? 101.823 174.632 391.589 1.00 95.79 241 LYS B O 1
ATOM 7636 N N . ALA B 2 184 ? 103.857 173.700 391.400 1.00 92.97 242 ALA B N 1
ATOM 7637 C CA . ALA B 2 184 ? 104.527 174.698 392.216 1.00 92.51 242 ALA B CA 1
ATOM 7638 C C . ALA B 2 184 ? 104.963 175.893 391.375 1.00 95.54 242 ALA B C 1
ATOM 7639 O O . ALA B 2 184 ? 105.028 175.834 390.145 1.00 97.90 242 ALA B O 1
ATOM 7646 N N . SER B 2 185 ? 105.264 176.989 392.065 1.00 94.67 243 SER B N 1
ATOM 7647 C CA . SER B 2 185 ? 105.638 178.240 391.431 1.00 97.01 243 SER B CA 1
ATOM 7648 C C . SER B 2 185 ? 107.157 178.382 391.398 1.00 95.94 243 SER B C 1
ATOM 7649 O O . SER B 2 185 ? 107.905 177.535 391.892 1.00 94.32 243 SER B O 1
ATOM 7657 N N . SER B 2 186 ? 107.615 179.486 390.805 1.00 96.11 244 SER B N 1
ATOM 7658 C CA . SER B 2 186 ? 109.049 179.710 390.668 1.00 95.20 244 SER B CA 1
ATOM 7659 C C . SER B 2 186 ? 109.714 179.881 392.028 1.00 92.15 244 SER B C 1
ATOM 7660 O O . SER B 2 186 ? 110.839 179.411 392.238 1.00 93.10 244 SER B O 1
ATOM 7668 N N . ILE B 2 187 ? 109.036 180.541 392.969 1.00 88.96 245 ILE B N 1
ATOM 7669 C CA . ILE B 2 187 ? 109.636 180.772 394.277 1.00 86.73 245 ILE B CA 1
ATOM 7670 C C . ILE B 2 187 ? 109.614 179.511 395.129 1.00 83.10 245 ILE B C 1
ATOM 7671 O O . ILE B 2 187 ? 110.399 179.398 396.079 1.00 82.19 245 ILE B O 1
ATOM 7687 N N . ASP B 2 188 ? 108.734 178.556 394.817 1.00 81.29 246 ASP B N 1
ATOM 7688 C CA . ASP B 2 188 ? 108.764 177.263 395.489 1.00 78.86 246 ASP B CA 1
ATOM 7689 C C . ASP B 2 188 ? 110.013 176.466 395.135 1.00 78.72 246 ASP B C 1
ATOM 7690 O O . ASP B 2 188 ? 110.402 175.575 395.898 1.00 76.58 246 ASP B O 1
ATOM 7699 N N . LEU B 2 189 ? 110.648 176.766 394.003 1.00 81.49 247 LEU B N 1
ATOM 7700 C CA . LEU B 2 189 ? 111.876 176.095 393.596 1.00 83.93 247 LEU B CA 1
ATOM 7701 C C . LEU B 2 189 ? 113.123 176.716 394.207 1.00 85.23 247 LEU B C 1
ATOM 7702 O O . LEU B 2 189 ? 114.200 176.121 394.108 1.00 87.12 247 LEU B O 1
ATOM 7718 N N . ALA B 2 190 ? 113.006 177.877 394.838 1.00 88.46 248 ALA B N 1
ATOM 7719 C CA . ALA B 2 190 ? 114.159 178.528 395.443 1.00 89.39 248 ALA B CA 1
ATOM 7720 C C . ALA B 2 190 ? 114.785 177.606 396.485 1.00 88.73 248 ALA B C 1
ATOM 7721 O O . ALA B 2 190 ? 114.081 177.165 397.408 1.00 88.27 248 ALA B O 1
ATOM 7728 N N . PRO B 2 191 ? 116.075 177.274 396.378 1.00 87.72 249 PRO B N 1
ATOM 7729 C CA . PRO B 2 191 ? 116.675 176.384 397.386 1.00 85.06 249 PRO B CA 1
ATOM 7730 C C . PRO B 2 191 ? 116.467 176.873 398.806 1.00 82.41 249 PRO B C 1
ATOM 7731 O O . PRO B 2 191 ? 116.301 176.058 399.721 1.00 81.48 249 PRO B O 1
ATOM 7742 N N . THR B 2 192 ? 116.467 178.189 399.019 1.00 82.44 250 THR B N 1
ATOM 7743 C CA . THR B 2 192 ? 116.276 178.728 400.360 1.00 81.19 250 THR B CA 1
ATOM 7744 C C . THR B 2 192 ? 114.871 178.449 400.884 1.00 76.73 250 THR B C 1
ATOM 7745 O O . THR B 2 192 ? 114.681 178.310 402.098 1.00 74.98 250 THR B O 1
ATOM 7756 N N . VAL B 2 193 ? 113.877 178.378 399.997 1.00 75.43 251 VAL B N 1
ATOM 7757 C CA . VAL B 2 193 ? 112.518 178.073 400.435 1.00 73.74 251 VAL B CA 1
ATOM 7758 C C . VAL B 2 193 ? 112.368 176.580 400.703 1.00 71.81 251 VAL B C 1
ATOM 7759 O O . VAL B 2 193 ? 111.692 176.174 401.655 1.00 69.59 251 VAL B O 1
ATOM 7772 N N . ILE B 2 194 ? 112.985 175.741 399.867 1.00 71.86 252 ILE B N 1
ATOM 7773 C CA . ILE B 2 194 ? 112.932 174.299 400.091 1.00 70.01 252 ILE B CA 1
ATOM 7774 C C . ILE B 2 194 ? 113.627 173.941 401.397 1.00 69.96 252 ILE B C 1
ATOM 7775 O O . ILE B 2 194 ? 113.142 173.102 402.166 1.00 70.62 252 ILE B O 1
ATOM 7791 N N . ARG B 2 195 ? 114.771 174.568 401.673 1.00 71.05 253 ARG B N 1
ATOM 7792 C CA . ARG B 2 195 ? 115.478 174.281 402.917 1.00 72.58 253 ARG B CA 1
ATOM 7793 C C . ARG B 2 195 ? 114.637 174.672 404.125 1.00 70.28 253 ARG B C 1
ATOM 7794 O O . ARG B 2 195 ? 114.544 173.916 405.099 1.00 69.61 253 ARG B O 1
ATOM 7815 N N . GLU B 2 196 ? 114.014 175.848 404.079 1.00 69.94 254 GLU B N 1
ATOM 7816 C CA . GLU B 2 196 ? 113.161 176.275 405.182 1.00 70.27 254 GLU B CA 1
ATOM 7817 C C . GLU B 2 196 ? 112.019 175.291 405.412 1.00 67.32 254 GLU B C 1
ATOM 7818 O O . GLU B 2 196 ? 111.720 174.932 406.556 1.00 66.25 254 GLU B O 1
ATOM 7830 N N . ARG B 2 197 ? 111.377 174.833 404.337 1.00 66.23 255 ARG B N 1
ATOM 7831 C CA . ARG B 2 197 ? 110.258 173.909 404.487 1.00 65.56 255 ARG B CA 1
ATOM 7832 C C . ARG B 2 197 ? 110.728 172.514 404.891 1.00 66.89 255 ARG B C 1
ATOM 7833 O O . ARG B 2 197 ? 110.085 171.858 405.718 1.00 67.49 255 ARG B O 1
ATOM 7854 N N . GLU B 2 198 ? 111.846 172.043 404.331 1.00 69.71 256 GLU B N 1
ATOM 7855 C CA . GLU B 2 198 ? 112.367 170.733 404.719 1.00 71.89 256 GLU B CA 1
ATOM 7856 C C . GLU B 2 198 ? 112.723 170.684 406.199 1.00 71.78 256 GLU B C 1
ATOM 7857 O O . GLU B 2 198 ? 112.552 169.648 406.851 1.00 73.30 256 GLU B O 1
ATOM 7869 N N . GLU B 2 199 ? 113.243 171.785 406.745 1.00 71.63 257 GLU B N 1
ATOM 7870 C CA . GLU B 2 199 ? 113.567 171.811 408.167 1.00 71.62 257 GLU B CA 1
ATOM 7871 C C . GLU B 2 199 ? 112.324 171.542 409.005 1.00 69.49 257 GLU B C 1
ATOM 7872 O O . GLU B 2 199 ? 112.356 170.744 409.951 1.00 70.79 257 GLU B O 1
ATOM 7884 N N . LEU B 2 200 ? 111.216 172.208 408.673 1.00 69.03 258 LEU B N 1
ATOM 7885 C CA . LEU B 2 200 ? 109.965 171.976 409.389 1.00 67.54 258 LEU B CA 1
ATOM 7886 C C . LEU B 2 200 ? 109.534 170.521 409.269 1.00 62.96 258 LEU B C 1
ATOM 7887 O O . LEU B 2 200 ? 109.048 169.926 410.238 1.00 61.48 258 LEU B O 1
ATOM 7903 N N . LEU B 2 201 ? 109.700 169.933 408.083 1.00 60.10 259 LEU B N 1
ATOM 7904 C CA . LEU B 2 201 ? 109.340 168.535 407.890 1.00 58.66 259 LEU B CA 1
ATOM 7905 C C . LEU B 2 201 ? 110.192 167.622 408.764 1.00 62.92 259 LEU B C 1
ATOM 7906 O O . LEU B 2 201 ? 109.677 166.676 409.371 1.00 64.36 259 LEU B O 1
ATOM 7922 N N . ARG B 2 202 ? 111.497 167.888 408.845 1.00 65.44 260 ARG B N 1
ATOM 7923 C CA . ARG B 2 202 ? 112.360 167.075 409.695 1.00 66.76 260 ARG B CA 1
ATOM 7924 C C . ARG B 2 202 ? 112.033 167.266 411.171 1.00 66.99 260 ARG B C 1
ATOM 7925 O O . ARG B 2 202 ? 112.116 166.310 411.950 1.00 67.06 260 ARG B O 1
ATOM 7946 N N . LEU B 2 203 ? 111.634 168.476 411.567 1.00 68.24 261 LEU B N 1
ATOM 7947 C CA . LEU B 2 203 ? 111.216 168.707 412.945 1.00 69.50 261 LEU B CA 1
ATOM 7948 C C . LEU B 2 203 ? 109.916 167.985 413.267 1.00 67.62 261 LEU B C 1
ATOM 7949 O O . LEU B 2 203 ? 109.694 167.595 414.419 1.00 67.78 261 LEU B O 1
ATOM 7965 N N . SER B 2 204 ? 109.052 167.795 412.269 1.00 67.23 262 SER B N 1
ATOM 7966 C CA . SER B 2 204 ? 107.745 167.192 412.504 1.00 66.18 262 SER B CA 1
ATOM 7967 C C . SER B 2 204 ? 107.830 165.698 412.782 1.00 66.36 262 SER B C 1
ATOM 7968 O O . SER B 2 204 ? 106.869 165.123 413.303 1.00 65.16 262 SER B O 1
ATOM 7976 N N . PHE B 2 205 ? 108.953 165.057 412.457 1.00 69.09 263 PHE B N 1
ATOM 7977 C CA . PHE B 2 205 ? 109.093 163.618 412.626 1.00 69.16 263 PHE B CA 1
ATOM 7978 C C . PHE B 2 205 ? 110.305 163.237 413.465 1.00 69.55 263 PHE B C 1
ATOM 7979 O O . PHE B 2 205 ? 110.651 162.053 413.523 1.00 70.47 263 PHE B O 1
ATOM 7996 N N . GLN B 2 206 ? 110.943 164.201 414.133 1.00 71.15 264 GLN B N 1
ATOM 7997 C CA . GLN B 2 206 ? 112.133 163.900 414.924 1.00 73.68 264 GLN B CA 1
ATOM 7998 C C . GLN B 2 206 ? 111.820 163.015 416.126 1.00 73.43 264 GLN B C 1
ATOM 7999 O O . GLN B 2 206 ? 112.701 162.292 416.601 1.00 76.90 264 GLN B O 1
ATOM 8013 N N . ASP B 2 207 ? 110.590 163.057 416.634 1.00 71.18 265 ASP B N 1
ATOM 8014 C CA . ASP B 2 207 ? 110.170 162.200 417.736 1.00 70.84 265 ASP B CA 1
ATOM 8015 C C . ASP B 2 207 ? 109.321 161.022 417.277 1.00 69.28 265 ASP B C 1
ATOM 8016 O O . ASP B 2 207 ? 108.866 160.238 418.116 1.00 69.10 265 ASP B O 1
ATOM 8025 N N . SER B 2 208 ? 109.104 160.879 415.973 1.00 68.99 266 SER B N 1
ATOM 8026 C CA . SER B 2 208 ? 108.273 159.804 415.452 1.00 69.05 266 SER B CA 1
ATOM 8027 C C . SER B 2 208 ? 108.935 158.449 415.674 1.00 72.29 266 SER B C 1
ATOM 8028 O O . SER B 2 208 ? 110.160 158.320 415.608 1.00 74.81 266 SER B O 1
ATOM 8036 N N . ARG B 2 209 ? 108.115 157.431 415.941 1.00 72.67 267 ARG B N 1
ATOM 8037 C CA . ARG B 2 209 ? 108.609 156.080 416.184 1.00 75.72 267 ARG B CA 1
ATOM 8038 C C . ARG B 2 209 ? 108.604 155.205 414.940 1.00 73.71 267 ARG B C 1
ATOM 8039 O O . ARG B 2 209 ? 109.542 154.431 414.730 1.00 75.72 267 ARG B O 1
ATOM 8060 N N . TRP B 2 210 ? 107.571 155.312 414.106 1.00 71.80 268 TRP B N 1
ATOM 8061 C CA . TRP B 2 210 ? 107.406 154.438 412.951 1.00 71.06 268 TRP B CA 1
ATOM 8062 C C . TRP B 2 210 ? 107.363 155.203 411.632 1.00 71.43 268 TRP B C 1
ATOM 8063 O O . TRP B 2 210 ? 107.091 154.597 410.587 1.00 72.42 268 TRP B O 1
ATOM 8084 N N . LEU B 2 211 ? 107.606 156.512 411.650 1.00 69.45 269 LEU B N 1
ATOM 8085 C CA . LEU B 2 211 ? 107.763 157.301 410.439 1.00 69.48 269 LEU B CA 1
ATOM 8086 C C . LEU B 2 211 ? 109.141 157.951 410.423 1.00 72.53 269 LEU B C 1
ATOM 8087 O O . LEU B 2 211 ? 109.804 158.084 411.456 1.00 74.20 269 LEU B O 1
ATOM 8103 N N . LYS B 2 212 ? 109.574 158.357 409.232 1.00 73.04 270 LYS B N 1
ATOM 8104 C CA . LYS B 2 212 ? 110.865 159.014 409.093 1.00 74.04 270 LYS B CA 1
ATOM 8105 C C . LYS B 2 212 ? 110.887 159.813 407.799 1.00 74.90 270 LYS B C 1
ATOM 8106 O O . LYS B 2 212 ? 110.150 159.524 406.852 1.00 74.24 270 LYS B O 1
ATOM 8125 N N . VAL B 2 213 ? 111.747 160.829 407.780 1.00 76.70 271 VAL B N 1
ATOM 8126 C CA . VAL B 2 213 ? 112.038 161.593 406.577 1.00 76.20 271 VAL B CA 1
ATOM 8127 C C . VAL B 2 213 ? 113.545 161.603 406.395 1.00 78.15 271 VAL B C 1
ATOM 8128 O O . VAL B 2 213 ? 114.306 161.479 407.360 1.00 81.40 271 VAL B O 1
ATOM 8141 N N . SER B 2 214 ? 113.977 161.743 405.146 1.00 78.32 272 SER B N 1
ATOM 8142 C CA . SER B 2 214 ? 115.403 161.798 404.860 1.00 81.64 272 SER B CA 1
ATOM 8143 C C . SER B 2 214 ? 116.031 163.018 405.521 1.00 82.61 272 SER B C 1
ATOM 8144 O O . SER B 2 214 ? 115.449 164.106 405.538 1.00 81.11 272 SER B O 1
ATOM 8152 N N . GLN B 2 215 ? 117.231 162.834 406.064 1.00 85.50 273 GLN B N 1
ATOM 8153 C CA . GLN B 2 215 ? 117.985 163.933 406.648 1.00 86.19 273 GLN B CA 1
ATOM 8154 C C . GLN B 2 215 ? 118.918 164.587 405.638 1.00 88.78 273 GLN B C 1
ATOM 8155 O O . GLN B 2 215 ? 119.685 165.481 406.007 1.00 89.27 273 GLN B O 1
ATOM 8169 N N . GLU B 2 216 ? 118.858 164.168 404.372 1.00 92.10 274 GLU B N 1
ATOM 8170 C CA . GLU B 2 216 ? 119.695 164.724 403.316 1.00 94.94 274 GLU B CA 1
ATOM 8171 C C . GLU B 2 216 ? 118.970 165.887 402.644 1.00 91.68 274 GLU B C 1
ATOM 8172 O O . GLU B 2 216 ? 117.808 165.733 402.248 1.00 89.46 274 GLU B O 1
ATOM 8184 N N . PRO B 2 217 ? 119.600 167.054 402.501 1.00 92.92 275 PRO B N 1
ATOM 8185 C CA . PRO B 2 217 ? 118.905 168.194 401.887 1.00 90.33 275 PRO B CA 1
ATOM 8186 C C . PRO B 2 217 ? 118.342 167.845 400.516 1.00 88.17 275 PRO B C 1
ATOM 8187 O O . PRO B 2 217 ? 118.937 167.083 399.753 1.00 91.25 275 PRO B O 1
ATOM 8198 N N . PHE B 2 218 ? 117.171 168.404 400.214 1.00 84.89 276 PHE B N 1
ATOM 8199 C CA . PHE B 2 218 ? 116.507 168.276 398.921 1.00 84.64 276 PHE B CA 1
ATOM 8200 C C . PHE B 2 218 ? 116.036 166.858 398.615 1.00 85.31 276 PHE B C 1
ATOM 8201 O O . PHE B 2 218 ? 115.649 166.578 397.471 1.00 86.98 276 PHE B O 1
ATOM 8218 N N . LYS B 2 219 ? 116.037 165.956 399.599 1.00 83.80 277 LYS B N 1
ATOM 8219 C CA . LYS B 2 219 ? 115.497 164.617 399.413 1.00 83.09 277 LYS B CA 1
ATOM 8220 C C . LYS B 2 219 ? 114.209 164.374 400.186 1.00 80.81 277 LYS B C 1
ATOM 8221 O O . LYS B 2 219 ? 113.563 163.342 399.971 1.00 80.42 277 LYS B O 1
ATOM 8225 N N . THR B 2 220 ? 113.812 165.297 401.060 1.00 79.44 278 THR B N 1
ATOM 8226 C CA . THR B 2 220 ? 112.579 165.175 401.828 1.00 77.82 278 THR B CA 1
ATOM 8227 C C . THR B 2 220 ? 111.419 165.890 401.151 1.00 76.63 278 THR B C 1
ATOM 8228 O O . THR B 2 220 ? 110.291 165.386 401.156 1.00 73.99 278 THR B O 1
ATOM 8239 N N . LEU B 2 221 ? 111.670 167.068 400.585 1.00 77.54 279 LEU B N 1
ATOM 8240 C CA . LEU B 2 221 ? 110.642 167.841 399.897 1.00 74.77 279 LEU B CA 1
ATOM 8241 C C . LEU B 2 221 ? 111.049 167.973 398.436 1.00 77.01 279 LEU B C 1
ATOM 8242 O O . LEU B 2 221 ? 112.034 168.646 398.115 1.00 80.88 279 LEU B O 1
ATOM 8258 N N . ILE B 2 222 ? 110.281 167.328 397.564 1.00 75.53 280 ILE B N 1
ATOM 8259 C CA . ILE B 2 222 ? 110.483 167.354 396.120 1.00 75.76 280 ILE B CA 1
ATOM 8260 C C . ILE B 2 222 ? 109.446 168.304 395.542 1.00 74.40 280 ILE B C 1
ATOM 8261 O O . ILE B 2 222 ? 108.264 168.226 395.897 1.00 71.25 280 ILE B O 1
ATOM 8277 N N . VAL B 2 223 ? 109.878 169.214 394.677 1.00 78.29 281 VAL B N 1
ATOM 8278 C CA . VAL B 2 223 ? 109.003 170.236 394.117 1.00 80.67 281 VAL B CA 1
ATOM 8279 C C . VAL B 2 223 ? 109.011 170.105 392.599 1.00 86.91 281 VAL B C 1
ATOM 8280 O O . VAL B 2 223 ? 110.079 170.016 391.983 1.00 90.04 281 VAL B O 1
ATOM 8293 N N . LEU B 2 224 ? 107.820 170.080 392.004 1.00 91.46 282 LEU B N 1
ATOM 8294 C CA . LEU B 2 224 ? 107.656 169.974 390.562 1.00 98.06 282 LEU B CA 1
ATOM 8295 C C . LEU B 2 224 ? 106.739 171.094 390.093 1.00 106.12 282 LEU B C 1
ATOM 8296 O O . LEU B 2 224 ? 105.886 171.571 390.846 1.00 102.94 282 LEU B O 1
ATOM 8312 N N . GLU B 2 225 ? 106.917 171.506 388.841 1.00 120.79 283 GLU B N 1
ATOM 8313 C CA . GLU B 2 225 ? 106.179 172.626 388.270 1.00 124.42 283 GLU B CA 1
ATOM 8314 C C . GLU B 2 225 ? 105.263 172.142 387.153 1.00 124.79 283 GLU B C 1
ATOM 8315 O O . GLU B 2 225 ? 105.736 171.568 386.167 1.00 126.85 283 GLU B O 1
ATOM 8327 N N . GLU B 2 226 ? 103.961 172.376 387.322 1.00 121.19 284 GLU B N 1
ATOM 8328 C CA . GLU B 2 226 ? 102.946 172.234 386.272 1.00 121.27 284 GLU B CA 1
ATOM 8329 C C . GLU B 2 226 ? 101.571 172.076 386.906 1.00 120.21 284 GLU B C 1
ATOM 8330 O O . GLU B 2 226 ? 100.555 172.405 386.295 1.00 122.14 284 GLU B O 1
ATOM 8342 N N . LEU B 2 247 ? 110.020 168.453 378.578 1.00 144.26 305 LEU B N 1
ATOM 8343 C CA . LEU B 2 247 ? 109.445 167.123 378.407 1.00 143.00 305 LEU B CA 1
ATOM 8344 C C . LEU B 2 247 ? 110.420 166.050 378.880 1.00 145.46 305 LEU B C 1
ATOM 8345 O O . LEU B 2 247 ? 110.302 165.541 379.994 1.00 138.96 305 LEU B O 1
ATOM 8348 N N . ASN B 2 248 ? 111.385 165.709 378.022 1.00 153.03 306 ASN B N 1
ATOM 8349 C CA . ASN B 2 248 ? 112.373 164.699 378.384 1.00 156.33 306 ASN B CA 1
ATOM 8350 C C . ASN B 2 248 ? 113.121 165.077 379.655 1.00 151.51 306 ASN B C 1
ATOM 8351 O O . ASN B 2 248 ? 113.480 164.198 380.447 1.00 152.69 306 ASN B O 1
ATOM 8355 N N . GLU B 2 249 ? 113.369 166.372 379.868 1.00 146.60 307 GLU B N 1
ATOM 8356 C CA . GLU B 2 249 ? 114.019 166.800 381.101 1.00 144.10 307 GLU B CA 1
ATOM 8357 C C . GLU B 2 249 ? 113.163 166.498 382.325 1.00 138.76 307 GLU B C 1
ATOM 8358 O O . GLU B 2 249 ? 113.700 166.294 383.420 1.00 138.20 307 GLU B O 1
ATOM 8362 N N . PHE B 2 250 ? 111.838 166.463 382.166 1.00 159.38 308 PHE B N 1
ATOM 8363 C CA . PHE B 2 250 ? 110.965 166.162 383.298 1.00 148.87 308 PHE B CA 1
ATOM 8364 C C . PHE B 2 250 ? 111.093 164.704 383.719 1.00 145.87 308 PHE B C 1
ATOM 8365 O O . PHE B 2 250 ? 111.185 164.397 384.913 1.00 140.39 308 PHE B O 1
ATOM 8382 N N . ASP B 2 251 ? 111.092 163.790 382.747 1.00 149.56 309 ASP B N 1
ATOM 8383 C CA . ASP B 2 251 ? 111.137 162.368 383.064 1.00 146.20 309 ASP B CA 1
ATOM 8384 C C . ASP B 2 251 ? 112.470 161.977 383.685 1.00 142.78 309 ASP B C 1
ATOM 8385 O O . ASP B 2 251 ? 112.530 161.015 384.459 1.00 138.01 309 ASP B O 1
ATOM 8394 N N . GLU B 2 252 ? 113.545 162.697 383.356 1.00 144.62 310 GLU B N 1
ATOM 8395 C CA . GLU B 2 252 ? 114.828 162.429 383.995 1.00 142.03 310 GLU B CA 1
ATOM 8396 C C . GLU B 2 252 ? 114.711 162.534 385.511 1.00 133.05 310 GLU B C 1
ATOM 8397 O O . GLU B 2 252 ? 115.344 161.764 386.243 1.00 130.53 310 GLU B O 1
ATOM 8401 N N . GLN B 2 253 ? 113.902 163.478 386.004 1.00 127.46 311 GLN B N 1
ATOM 8402 C CA . GLN B 2 253 ? 113.660 163.556 387.442 1.00 118.59 311 GLN B CA 1
ATOM 8403 C C . GLN B 2 253 ? 112.864 162.353 387.927 1.00 112.51 311 GLN B C 1
ATOM 8404 O O . GLN B 2 253 ? 113.155 161.798 388.994 1.00 109.48 311 GLN B O 1
ATOM 8418 N N . ILE B 2 254 ? 111.853 161.939 387.162 1.00 110.97 312 ILE B N 1
ATOM 8419 C CA . ILE B 2 254 ? 111.049 160.788 387.559 1.00 105.91 312 ILE B CA 1
ATOM 8420 C C . ILE B 2 254 ? 111.920 159.541 387.623 1.00 107.71 312 ILE B C 1
ATOM 8421 O O . ILE B 2 254 ? 111.794 158.722 388.541 1.00 100.74 312 ILE B O 1
ATOM 8437 N N . ALA B 2 255 ? 112.822 159.379 386.654 1.00 114.78 313 ALA B N 1
ATOM 8438 C CA . ALA B 2 255 ? 113.747 158.255 386.697 1.00 118.26 313 ALA B CA 1
ATOM 8439 C C . ALA B 2 255 ? 114.687 158.369 387.890 1.00 113.22 313 ALA B C 1
ATOM 8440 O O . ALA B 2 255 ? 114.960 157.373 388.571 1.00 114.35 313 ALA B O 1
ATOM 8447 N N . GLU B 2 256 ? 115.195 159.575 388.155 1.00 108.64 314 GLU B N 1
ATOM 8448 C CA . GLU B 2 256 ? 116.062 159.775 389.310 1.00 104.42 314 GLU B CA 1
ATOM 8449 C C . GLU B 2 256 ? 115.290 159.611 390.614 1.00 99.02 314 GLU B C 1
ATOM 8450 O O . GLU B 2 256 ? 115.772 158.961 391.549 1.00 97.15 314 GLU B O 1
ATOM 8454 N N . LEU B 2 257 ? 114.085 160.178 390.693 1.00 98.48 315 LEU B N 1
ATOM 8455 C CA . LEU B 2 257 ? 113.269 160.002 391.891 1.00 93.28 315 LEU B CA 1
ATOM 8456 C C . LEU B 2 257 ? 112.883 158.540 392.071 1.00 92.49 315 LEU B C 1
ATOM 8457 O O . LEU B 2 257 ? 112.952 158.002 393.182 1.00 88.49 315 LEU B O 1
ATOM 8473 N N . ARG B 2 258 ? 112.480 157.881 390.984 1.00 96.47 316 ARG B N 1
ATOM 8474 C CA . ARG B 2 258 ? 112.144 156.464 391.040 1.00 96.99 316 ARG B CA 1
ATOM 8475 C C . ARG B 2 258 ? 113.292 155.642 391.614 1.00 98.22 316 ARG B C 1
ATOM 8476 O O . ARG B 2 258 ? 113.069 154.698 392.380 1.00 95.72 316 ARG B O 1
ATOM 8497 N N . GLU B 2 259 ? 114.532 155.985 391.255 1.00 102.88 317 GLU B N 1
ATOM 8498 C CA . GLU B 2 259 ? 115.679 155.251 391.780 1.00 105.62 317 GLU B CA 1
ATOM 8499 C C . GLU B 2 259 ? 115.876 155.518 393.268 1.00 102.73 317 GLU B C 1
ATOM 8500 O O . GLU B 2 259 ? 116.231 154.607 394.025 1.00 102.23 317 GLU B O 1
ATOM 8504 N N . GLU B 2 260 ? 115.644 156.756 393.708 1.00 101.17 318 GLU B N 1
ATOM 8505 C CA . GLU B 2 260 ? 115.841 157.084 395.116 1.00 99.01 318 GLU B CA 1
ATOM 8506 C C . GLU B 2 260 ? 114.810 156.398 396.003 1.00 94.89 318 GLU B C 1
ATOM 8507 O O . GLU B 2 260 ? 115.095 156.111 397.171 1.00 92.56 318 GLU B O 1
ATOM 8511 N N . LEU B 2 261 ? 113.619 156.119 395.470 1.00 94.80 319 LEU B N 1
ATOM 8512 C CA . LEU B 2 261 ? 112.570 155.474 396.253 1.00 93.81 319 LEU B CA 1
ATOM 8513 C C . LEU B 2 261 ? 112.840 153.999 396.507 1.00 102.28 319 LEU B C 1
ATOM 8514 O O . LEU B 2 261 ? 112.034 153.355 397.190 1.00 94.40 319 LEU B O 1
ATOM 8530 N N . GLN B 2 262 ? 113.932 153.449 395.975 1.00 116.35 320 GLN B N 1
ATOM 8531 C CA . GLN B 2 262 ? 114.358 152.099 396.309 1.00 127.89 320 GLN B CA 1
ATOM 8532 C C . GLN B 2 262 ? 115.429 152.076 397.389 1.00 133.27 320 GLN B C 1
ATOM 8533 O O . GLN B 2 262 ? 115.766 150.996 397.884 1.00 138.09 320 GLN B O 1
ATOM 8537 N N . LYS B 2 263 ? 115.964 153.238 397.764 1.00 153.94 321 LYS B N 1
ATOM 8538 C CA . LYS B 2 263 ? 117.054 153.326 398.727 1.00 157.37 321 LYS B CA 1
ATOM 8539 C C . LYS B 2 263 ? 116.573 153.135 400.161 1.00 152.80 321 LYS B C 1
ATOM 8540 O O . LYS B 2 263 ? 116.723 152.051 400.735 1.00 153.64 321 LYS B O 1
ATOM 8544 N N . ASN B 2 264 ? 115.991 154.185 400.745 1.00 139.14 322 ASN B N 1
ATOM 8545 C CA . ASN B 2 264 ? 115.682 154.221 402.175 1.00 126.58 322 ASN B CA 1
ATOM 8546 C C . ASN B 2 264 ? 114.426 153.398 402.468 1.00 116.54 322 ASN B C 1
ATOM 8547 O O . ASN B 2 264 ? 113.349 153.917 402.770 1.00 114.47 322 ASN B O 1
ATOM 8558 N N . ARG B 2 265 ? 114.585 152.080 402.383 1.00 110.69 323 ARG B N 1
ATOM 8559 C CA . ARG B 2 265 ? 113.540 151.135 402.749 1.00 101.24 323 ARG B CA 1
ATOM 8560 C C . ARG B 2 265 ? 113.941 150.338 403.983 1.00 99.62 323 ARG B C 1
ATOM 8561 O O . ARG B 2 265 ? 115.127 150.140 404.260 1.00 105.44 323 ARG B O 1
ATOM 8582 N N . GLU B 2 266 ? 112.933 149.885 404.723 1.00 95.24 324 GLU B N 1
ATOM 8583 C CA . GLU B 2 266 ? 113.119 148.992 405.861 1.00 94.29 324 GLU B CA 1
ATOM 8584 C C . GLU B 2 266 ? 112.103 147.865 405.741 1.00 94.12 324 GLU B C 1
ATOM 8585 O O . GLU B 2 266 ? 110.897 148.122 405.663 1.00 86.98 324 GLU B O 1
ATOM 8597 N N . ASP B 2 267 ? 112.589 146.625 405.721 1.00 104.36 325 ASP B N 1
ATOM 8598 C CA . ASP B 2 267 ? 111.723 145.476 405.483 1.00 102.10 325 ASP B CA 1
ATOM 8599 C C . ASP B 2 267 ? 110.709 145.305 406.608 1.00 96.06 325 ASP B C 1
ATOM 8600 O O . ASP B 2 267 ? 110.957 145.664 407.762 1.00 95.30 325 ASP B O 1
ATOM 8609 N N . PHE B 2 268 ? 109.549 144.741 406.257 1.00 88.74 326 PHE B N 1
ATOM 8610 C CA . PHE B 2 268 ? 108.535 144.429 407.257 1.00 81.50 326 PHE B CA 1
ATOM 8611 C C . PHE B 2 268 ? 108.954 143.279 408.159 1.00 79.43 326 PHE B C 1
ATOM 8612 O O . PHE B 2 268 ? 108.456 143.176 409.286 1.00 77.33 326 PHE B O 1
ATOM 8629 N N . THR B 2 269 ? 109.847 142.416 407.689 1.00 80.81 327 THR B N 1
ATOM 8630 C CA . THR B 2 269 ? 110.248 141.223 408.418 1.00 81.44 327 THR B CA 1
ATOM 8631 C C . THR B 2 269 ? 111.482 141.471 409.276 1.00 83.70 327 THR B C 1
ATOM 8632 O O . THR B 2 269 ? 112.294 142.360 409.002 1.00 82.97 327 THR B O 1
ATOM 8643 N N . VAL B 2 270 ? 111.603 140.670 410.336 1.00 85.92 328 VAL B N 1
ATOM 8644 C CA . VAL B 2 270 ? 112.838 140.627 411.111 1.00 90.58 328 VAL B CA 1
ATOM 8645 C C . VAL B 2 270 ? 113.945 139.972 410.292 1.00 97.23 328 VAL B C 1
ATOM 8646 O O . VAL B 2 270 ? 115.102 140.408 410.325 1.00 101.55 328 VAL B O 1
ATOM 8659 N N . GLU B 2 271 ? 113.610 138.922 409.546 1.00 99.41 329 GLU B N 1
ATOM 8660 C CA . GLU B 2 271 ? 114.569 138.222 408.704 1.00 106.70 329 GLU B CA 1
ATOM 8661 C C . GLU B 2 271 ? 114.592 138.829 407.311 1.00 107.14 329 GLU B C 1
ATOM 8662 O O . GLU B 2 271 ? 113.559 139.255 406.787 1.00 103.75 329 GLU B O 1
ATOM 8674 N N . THR B 2 272 ? 115.778 138.870 406.713 1.00 112.49 330 THR B N 1
ATOM 8675 C CA . THR B 2 272 ? 115.889 139.345 405.343 1.00 114.34 330 THR B CA 1
ATOM 8676 C C . THR B 2 272 ? 115.146 138.382 404.425 1.00 113.77 330 THR B C 1
ATOM 8677 O O . THR B 2 272 ? 115.281 137.161 404.550 1.00 116.82 330 THR B O 1
ATOM 8688 N N . ALA B 2 273 ? 114.357 138.930 403.503 1.00 106.65 331 ALA B N 1
ATOM 8689 C CA . ALA B 2 273 ? 113.734 138.137 402.442 1.00 105.12 331 ALA B CA 1
ATOM 8690 C C . ALA B 2 273 ? 112.840 137.031 402.998 1.00 103.06 331 ALA B C 1
ATOM 8691 O O . ALA B 2 273 ? 112.662 135.988 402.364 1.00 105.98 331 ALA B O 1
ATOM 8698 N N . ALA B 2 274 ? 112.264 137.241 404.180 1.00 99.01 332 ALA B N 1
ATOM 8699 C CA . ALA B 2 274 ? 111.402 136.236 404.786 1.00 99.24 332 ALA B CA 1
ATOM 8700 C C . ALA B 2 274 ? 109.951 136.360 404.354 1.00 98.21 332 ALA B C 1
ATOM 8701 O O . ALA B 2 274 ? 109.206 135.378 404.448 1.00 100.62 332 ALA B O 1
ATOM 8725 N N . ASP B 2 276 ? 107.088 136.965 401.458 1.00 90.04 334 ASP B N 1
ATOM 8726 C CA . ASP B 2 276 ? 106.703 137.006 400.060 1.00 93.02 334 ASP B CA 1
ATOM 8727 C C . ASP B 2 276 ? 105.655 138.095 399.844 1.00 89.25 334 ASP B C 1
ATOM 8728 O O . ASP B 2 276 ? 105.004 138.559 400.784 1.00 85.49 334 ASP B O 1
ATOM 8737 N N . GLU B 2 277 ? 105.502 138.514 398.584 1.00 88.70 335 GLU B N 1
ATOM 8738 C CA . GLU B 2 277 ? 104.531 139.565 398.295 1.00 84.78 335 GLU B CA 1
ATOM 8739 C C . GLU B 2 277 ? 103.114 139.076 398.545 1.00 84.89 335 GLU B C 1
ATOM 8740 O O . GLU B 2 277 ? 102.223 139.886 398.817 1.00 82.76 335 GLU B O 1
ATOM 8752 N N . LYS B 2 278 ? 102.871 137.771 398.419 1.00 87.20 336 LYS B N 1
ATOM 8753 C CA . LYS B 2 278 ? 101.568 137.250 398.820 1.00 87.89 336 LYS B CA 1
ATOM 8754 C C . LYS B 2 278 ? 101.425 137.223 400.337 1.00 86.46 336 LYS B C 1
ATOM 8755 O O . LYS B 2 278 ? 100.331 137.451 400.863 1.00 85.80 336 LYS B O 1
ATOM 8774 N N . LYS B 2 279 ? 102.500 136.929 401.064 1.00 86.82 337 LYS B N 1
ATOM 8775 C CA . LYS B 2 279 ? 102.441 137.054 402.511 1.00 85.81 337 LYS B CA 1
ATOM 8776 C C . LYS B 2 279 ? 102.290 138.505 402.939 1.00 81.00 337 LYS B C 1
ATOM 8777 O O . LYS B 2 279 ? 101.820 138.767 404.053 1.00 79.82 337 LYS B O 1
ATOM 8796 N N . TRP B 2 280 ? 102.709 139.444 402.084 1.00 78.57 338 TRP B N 1
ATOM 8797 C CA . TRP B 2 280 ? 102.438 140.855 402.327 1.00 75.25 338 TRP B CA 1
ATOM 8798 C C . TRP B 2 280 ? 100.945 141.133 402.243 1.00 74.18 338 TRP B C 1
ATOM 8799 O O . TRP B 2 280 ? 100.408 141.920 403.030 1.00 70.54 338 TRP B O 1
ATOM 8820 N N . LEU B 2 281 ? 100.258 140.498 401.294 1.00 76.89 339 LEU B N 1
ATOM 8821 C CA . LEU B 2 281 ? 98.811 140.652 401.217 1.00 76.31 339 LEU B CA 1
ATOM 8822 C C . LEU B 2 281 ? 98.133 140.034 402.431 1.00 76.04 339 LEU B C 1
ATOM 8823 O O . LEU B 2 281 ? 97.090 140.525 402.876 1.00 74.00 339 LEU B O 1
ATOM 8839 N N . ASP B 2 282 ? 98.710 138.963 402.984 1.00 78.70 340 ASP B N 1
ATOM 8840 C CA . ASP B 2 282 ? 98.172 138.398 404.215 1.00 79.26 340 ASP B CA 1
ATOM 8841 C C . ASP B 2 282 ? 98.360 139.351 405.387 1.00 77.00 340 ASP B C 1
ATOM 8842 O O . ASP B 2 282 ? 97.498 139.422 406.268 1.00 74.72 340 ASP B O 1
ATOM 8868 N N . CYS B 2 284 ? 98.333 142.585 405.075 1.00 71.22 342 CYS B N 1
ATOM 8869 C CA . CYS B 2 284 ? 97.344 143.633 404.841 1.00 68.14 342 CYS B CA 1
ATOM 8870 C C . CYS B 2 284 ? 95.975 143.233 405.375 1.00 71.44 342 CYS B C 1
ATOM 8871 O O . CYS B 2 284 ? 95.234 144.074 405.898 1.00 72.20 342 CYS B O 1
ATOM 8879 N N . ARG B 2 285 ? 95.611 141.956 405.240 1.00 73.33 343 ARG B N 1
ATOM 8880 C CA . ARG B 2 285 ? 94.336 141.501 405.777 1.00 73.10 343 ARG B CA 1
ATOM 8881 C C . ARG B 2 285 ? 94.347 141.487 407.300 1.00 73.92 343 ARG B C 1
ATOM 8882 O O . ARG B 2 285 ? 93.303 141.710 407.925 1.00 74.07 343 ARG B O 1
ATOM 8903 N N . GLU B 2 286 ? 95.509 141.238 407.911 1.00 75.09 344 GLU B N 1
ATOM 8904 C CA . GLU B 2 286 ? 95.584 141.153 409.366 1.00 78.26 344 GLU B CA 1
ATOM 8905 C C . GLU B 2 286 ? 95.593 142.526 410.033 1.00 78.97 344 GLU B C 1
ATOM 8906 O O . GLU B 2 286 ? 95.151 142.644 411.182 1.00 81.00 344 GLU B O 1
ATOM 8918 N N . VAL B 2 287 ? 96.087 143.570 409.358 1.00 77.92 345 VAL B N 1
ATOM 8919 C CA . VAL B 2 287 ? 96.004 144.912 409.935 1.00 77.17 345 VAL B CA 1
ATOM 8920 C C . VAL B 2 287 ? 94.553 145.397 409.944 1.00 75.39 345 VAL B C 1
ATOM 8921 O O . VAL B 2 287 ? 94.050 145.884 410.964 1.00 72.96 345 VAL B O 1
ATOM 8934 N N . ILE B 2 288 ? 93.855 145.258 408.815 1.00 77.41 346 ILE B N 1
ATOM 8935 C CA . ILE B 2 288 ? 92.478 145.727 408.717 1.00 79.97 346 ILE B CA 1
ATOM 8936 C C . ILE B 2 288 ? 91.567 144.942 409.640 1.00 78.93 346 ILE B C 1
ATOM 8937 O O . ILE B 2 288 ? 90.485 145.418 409.994 1.00 78.17 346 ILE B O 1
ATOM 8953 N N . ARG B 2 289 ? 91.999 143.763 410.075 1.00 79.73 347 ARG B N 1
ATOM 8954 C CA . ARG B 2 289 ? 91.202 142.940 410.968 1.00 80.77 347 ARG B CA 1
ATOM 8955 C C . ARG B 2 289 ? 91.554 143.139 412.437 1.00 78.47 347 ARG B C 1
ATOM 8956 O O . ARG B 2 289 ? 90.734 142.811 413.301 1.00 77.74 347 ARG B O 1
ATOM 8977 N N . ASP B 2 290 ? 92.743 143.658 412.746 1.00 77.46 348 ASP B N 1
ATOM 8978 C CA . ASP B 2 290 ? 93.204 143.675 414.129 1.00 78.45 348 ASP B CA 1
ATOM 8979 C C . ASP B 2 290 ? 92.256 144.480 415.012 1.00 78.46 348 ASP B C 1
ATOM 8980 O O . ASP B 2 290 ? 91.837 145.587 414.662 1.00 75.62 348 ASP B O 1
ATOM 8989 N N . LYS B 2 291 ? 91.940 143.919 416.183 1.00 81.60 349 LYS B N 1
ATOM 8990 C CA . LYS B 2 291 ? 90.947 144.512 417.074 1.00 83.50 349 LYS B CA 1
ATOM 8991 C C . LYS B 2 291 ? 91.478 145.732 417.820 1.00 82.09 349 LYS B C 1
ATOM 8992 O O . LYS B 2 291 ? 90.734 146.699 418.024 1.00 81.86 349 LYS B O 1
ATOM 9011 N N . THR B 2 292 ? 92.742 145.710 418.259 1.00 79.81 350 THR B N 1
ATOM 9012 C CA . THR B 2 292 ? 93.287 146.876 418.953 1.00 79.61 350 THR B CA 1
ATOM 9013 C C . THR B 2 292 ? 93.300 148.093 418.036 1.00 75.74 350 THR B C 1
ATOM 9014 O O . THR B 2 292 ? 93.022 149.215 418.476 1.00 74.16 350 THR B O 1
ATOM 9025 N N . LEU B 2 293 ? 93.612 147.888 416.755 1.00 74.30 351 LEU B N 1
ATOM 9026 C CA . LEU B 2 293 ? 93.547 148.981 415.792 1.00 73.22 351 LEU B CA 1
ATOM 9027 C C . LEU B 2 293 ? 92.130 149.525 415.699 1.00 74.64 351 LEU B C 1
ATOM 9028 O O . LEU B 2 293 ? 91.920 150.743 415.663 1.00 73.01 351 LEU B O 1
ATOM 9044 N N . HIS B 2 294 ? 91.143 148.632 415.660 1.00 77.12 352 HIS B N 1
ATOM 9045 C CA . HIS B 2 294 ? 89.755 149.065 415.583 1.00 79.17 352 HIS B CA 1
ATOM 9046 C C . HIS B 2 294 ? 89.368 149.869 416.817 1.00 76.86 352 HIS B C 1
ATOM 9047 O O . HIS B 2 294 ? 88.719 150.914 416.707 1.00 75.44 352 HIS B O 1
ATOM 9061 N N . LYS B 2 295 ? 89.777 149.406 418.003 1.00 77.87 353 LYS B N 1
ATOM 9062 C CA . LYS B 2 295 ? 89.426 150.105 419.235 1.00 80.21 353 LYS B CA 1
ATOM 9063 C C . LYS B 2 295 ? 90.013 151.512 419.265 1.00 79.20 353 LYS B C 1
ATOM 9064 O O . LYS B 2 295 ? 89.349 152.459 419.701 1.00 79.28 353 LYS B O 1
ATOM 9068 N N . THR B 2 296 ? 91.255 151.672 418.798 1.00 77.61 354 THR B N 1
ATOM 9069 C CA . THR B 2 296 ? 91.887 152.987 418.831 1.00 79.35 354 THR B CA 1
ATOM 9070 C C . THR B 2 296 ? 91.281 153.927 417.799 1.00 77.34 354 THR B C 1
ATOM 9071 O O . THR B 2 296 ? 91.184 155.134 418.048 1.00 78.14 354 THR B O 1
ATOM 9082 N N . LEU B 2 297 ? 90.870 153.404 416.641 1.00 75.09 355 LEU B N 1
ATOM 9083 C CA . LEU B 2 297 ? 90.169 154.236 415.668 1.00 75.04 355 LEU B CA 1
ATOM 9084 C C . LEU B 2 297 ? 88.889 154.806 416.265 1.00 75.91 355 LEU B C 1
ATOM 9085 O O . LEU B 2 297 ? 88.589 155.994 416.102 1.00 77.00 355 LEU B O 1
ATOM 9101 N N . LYS B 2 298 ? 88.114 153.968 416.956 1.00 77.68 356 LYS B N 1
ATOM 9102 C CA . LYS B 2 298 ? 86.845 154.429 417.509 1.00 81.70 356 LYS B CA 1
ATOM 9103 C C . LYS B 2 298 ? 87.054 155.523 418.547 1.00 82.13 356 LYS B C 1
ATOM 9104 O O . LYS B 2 298 ? 86.308 156.508 418.578 1.00 81.21 356 LYS B O 1
ATOM 9123 N N . GLU B 2 299 ? 88.065 155.374 419.407 1.00 83.59 357 GLU B N 1
ATOM 9124 C CA . GLU B 2 299 ? 88.332 156.409 420.400 1.00 86.08 357 GLU B CA 1
ATOM 9125 C C . GLU B 2 299 ? 88.752 157.712 419.735 1.00 84.30 357 GLU B C 1
ATOM 9126 O O . GLU B 2 299 ? 88.557 158.792 420.306 1.00 87.04 357 GLU B O 1
ATOM 9138 N N . TYR B 2 300 ? 89.326 157.632 418.533 1.00 78.13 358 TYR B N 1
ATOM 9139 C CA . TYR B 2 300 ? 89.625 158.841 417.775 1.00 75.27 358 TYR B CA 1
ATOM 9140 C C . TYR B 2 300 ? 88.341 159.489 417.282 1.00 73.67 358 TYR B C 1
ATOM 9141 O O . TYR B 2 300 ? 88.162 160.706 417.401 1.00 74.38 358 TYR B O 1
ATOM 9159 N N . GLN B 2 301 ? 87.440 158.688 416.708 1.00 114.99 359 GLN B N 1
ATOM 9160 C CA . GLN B 2 301 ? 86.161 159.220 416.256 1.00 113.07 359 GLN B CA 1
ATOM 9161 C C . GLN B 2 301 ? 85.419 159.893 417.402 1.00 108.97 359 GLN B C 1
ATOM 9162 O O . GLN B 2 301 ? 84.798 160.945 417.219 1.00 110.83 359 GLN B O 1
ATOM 9176 N N . ARG B 2 302 ? 85.491 159.309 418.601 1.00 102.64 360 ARG B N 1
ATOM 9177 C CA . ARG B 2 302 ? 84.861 159.924 419.764 1.00 103.13 360 ARG B CA 1
ATOM 9178 C C . ARG B 2 302 ? 85.543 161.235 420.138 1.00 107.86 360 ARG B C 1
ATOM 9179 O O . ARG B 2 302 ? 84.871 162.217 420.471 1.00 109.80 360 ARG B O 1
ATOM 9200 N N . ALA B 2 303 ? 86.875 161.270 420.092 1.00 112.15 361 ALA B N 1
ATOM 9201 C CA . ALA B 2 303 ? 87.595 162.484 420.460 1.00 118.88 361 ALA B CA 1
ATOM 9202 C C . ALA B 2 303 ? 87.283 163.640 419.520 1.00 125.26 361 ALA B C 1
ATOM 9203 O O . ALA B 2 303 ? 87.397 164.806 419.915 1.00 130.77 361 ALA B O 1
ATOM 9227 N N . THR B 2 305 ? 84.262 164.079 417.824 1.00 155.03 363 THR B N 1
ATOM 9228 C CA . THR B 2 305 ? 82.877 164.511 417.983 1.00 160.22 363 THR B CA 1
ATOM 9229 C C . THR B 2 305 ? 82.653 165.200 419.323 1.00 165.27 363 THR B C 1
ATOM 9230 O O . THR B 2 305 ? 81.875 166.156 419.410 1.00 169.92 363 THR B O 1
ATOM 9241 N N . ASP B 2 306 ? 83.321 164.728 420.372 1.00 158.72 364 ASP B N 1
ATOM 9242 C CA . ASP B 2 306 ? 83.134 165.263 421.716 1.00 164.11 364 ASP B CA 1
ATOM 9243 C C . ASP B 2 306 ? 83.329 166.776 421.743 1.00 169.32 364 ASP B C 1
ATOM 9244 O O . ASP B 2 306 ? 82.426 167.520 422.124 1.00 175.34 364 ASP B O 1
ATOM 9272 N N . ASP C 1 2 ? 67.233 119.888 411.606 1.00 77.84 2 ASP C N 1
ATOM 9273 C CA . ASP C 1 2 ? 66.858 120.879 412.606 1.00 76.51 2 ASP C CA 1
ATOM 9274 C C . ASP C 1 2 ? 68.108 121.459 413.256 1.00 74.83 2 ASP C C 1
ATOM 9275 O O . ASP C 1 2 ? 69.025 120.723 413.629 1.00 74.24 2 ASP C O 1
ATOM 9284 N N . ILE C 1 3 ? 68.145 122.786 413.394 1.00 74.43 3 ILE C N 1
ATOM 9285 C CA . ILE C 1 3 ? 69.346 123.426 413.922 1.00 75.84 3 ILE C CA 1
ATOM 9286 C C . ILE C 1 3 ? 69.622 122.977 415.349 1.00 80.47 3 ILE C C 1
ATOM 9287 O O . ILE C 1 3 ? 70.781 122.910 415.773 1.00 79.47 3 ILE C O 1
ATOM 9303 N N . ALA C 1 4 ? 68.575 122.668 416.114 1.00 87.92 4 ALA C N 1
ATOM 9304 C CA . ALA C 1 4 ? 68.776 122.188 417.476 1.00 92.23 4 ALA C CA 1
ATOM 9305 C C . ALA C 1 4 ? 69.555 120.881 417.487 1.00 94.05 4 ALA C C 1
ATOM 9306 O O . ALA C 1 4 ? 70.430 120.676 418.337 1.00 95.63 4 ALA C O 1
ATOM 9313 N N . LYS C 1 5 ? 69.253 119.983 416.548 1.00 93.15 5 LYS C N 1
ATOM 9314 C CA . LYS C 1 5 ? 69.972 118.718 416.461 1.00 95.87 5 LYS C CA 1
ATOM 9315 C C . LYS C 1 5 ? 71.326 118.872 415.781 1.00 95.85 5 LYS C C 1
ATOM 9316 O O . LYS C 1 5 ? 72.230 118.067 416.027 1.00 101.14 5 LYS C O 1
ATOM 9320 N N . TRP C 1 6 ? 71.488 119.886 414.928 1.00 90.97 6 TRP C N 1
ATOM 9321 C CA . TRP C 1 6 ? 72.739 120.039 414.188 1.00 89.04 6 TRP C CA 1
ATOM 9322 C C . TRP C 1 6 ? 73.913 120.288 415.127 1.00 91.58 6 TRP C C 1
ATOM 9323 O O . TRP C 1 6 ? 75.019 119.787 414.892 1.00 92.71 6 TRP C O 1
ATOM 9344 N N . VAL C 1 7 ? 73.696 121.055 416.198 1.00 92.92 7 VAL C N 1
ATOM 9345 C CA . VAL C 1 7 ? 74.785 121.344 417.127 1.00 96.31 7 VAL C CA 1
ATOM 9346 C C . VAL C 1 7 ? 75.246 120.059 417.798 1.00 101.86 7 VAL C C 1
ATOM 9347 O O . VAL C 1 7 ? 76.449 119.813 417.946 1.00 103.24 7 VAL C O 1
ATOM 9360 N N . GLU C 1 8 ? 74.295 119.221 418.216 1.00 107.02 8 GLU C N 1
ATOM 9361 C CA . GLU C 1 8 ? 74.634 117.933 418.814 1.00 114.58 8 GLU C CA 1
ATOM 9362 C C . GLU C 1 8 ? 75.459 117.089 417.852 1.00 116.57 8 GLU C C 1
ATOM 9363 O O . GLU C 1 8 ? 76.233 116.225 418.281 1.00 121.07 8 GLU C O 1
ATOM 9375 N N . HIS C 1 9 ? 75.315 117.343 416.550 1.00 113.33 9 HIS C N 1
ATOM 9376 C CA . HIS C 1 9 ? 75.949 116.563 415.498 1.00 114.75 9 HIS C CA 1
ATOM 9377 C C . HIS C 1 9 ? 77.147 117.259 414.868 1.00 113.75 9 HIS C C 1
ATOM 9378 O O . HIS C 1 9 ? 77.954 116.593 414.210 1.00 115.32 9 HIS C O 1
ATOM 9392 N N . ALA C 1 10 ? 77.300 118.567 415.073 1.00 111.72 10 ALA C N 1
ATOM 9393 C CA . ALA C 1 10 ? 78.453 119.276 414.532 1.00 110.30 10 ALA C CA 1
ATOM 9394 C C . ALA C 1 10 ? 79.706 119.062 415.373 1.00 112.27 10 ALA C C 1
ATOM 9395 O O . ALA C 1 10 ? 80.815 119.033 414.830 1.00 111.62 10 ALA C O 1
ATOM 9402 N N . ARG C 1 11 ? 79.549 118.901 416.691 1.00 116.75 11 ARG C N 1
ATOM 9403 C CA . ARG C 1 11 ? 80.697 118.882 417.594 1.00 122.82 11 ARG C CA 1
ATOM 9404 C C . ARG C 1 11 ? 81.598 117.679 417.350 1.00 130.05 11 ARG C C 1
ATOM 9405 O O . ARG C 1 11 ? 82.828 117.796 417.414 1.00 133.48 11 ARG C O 1
ATOM 9426 N N . THR C 1 12 ? 81.015 116.516 417.070 1.00 134.03 12 THR C N 1
ATOM 9427 C CA . THR C 1 12 ? 81.797 115.307 416.850 1.00 139.56 12 THR C CA 1
ATOM 9428 C C . THR C 1 12 ? 82.033 115.009 415.378 1.00 135.69 12 THR C C 1
ATOM 9429 O O . THR C 1 12 ? 83.081 114.455 415.029 1.00 138.35 12 THR C O 1
ATOM 9440 N N . CYS C 1 13 ? 81.090 115.370 414.507 1.00 125.55 13 CYS C N 1
ATOM 9441 C CA . CYS C 1 13 ? 81.253 115.095 413.085 1.00 119.20 13 CYS C CA 1
ATOM 9442 C C . CYS C 1 13 ? 82.406 115.888 412.481 1.00 112.20 13 CYS C C 1
ATOM 9443 O O . CYS C 1 13 ? 83.051 115.416 411.539 1.00 113.31 13 CYS C O 1
ATOM 9451 N N . TYR C 1 14 ? 82.672 117.087 412.992 1.00 104.12 14 TYR C N 1
ATOM 9452 C CA . TYR C 1 14 ? 83.741 117.952 412.506 1.00 98.47 14 TYR C CA 1
ATOM 9453 C C . TYR C 1 14 ? 84.798 118.171 413.584 1.00 98.55 14 TYR C C 1
ATOM 9454 O O . TYR C 1 14 ? 85.384 119.249 413.700 1.00 95.95 14 TYR C O 1
ATOM 9472 N N . SER C 1 15 ? 85.048 117.137 414.389 1.00 100.97 15 SER C N 1
ATOM 9473 C CA . SER C 1 15 ? 85.969 117.258 415.517 1.00 103.04 15 SER C CA 1
ATOM 9474 C C . SER C 1 15 ? 87.363 117.715 415.096 1.00 102.10 15 SER C C 1
ATOM 9475 O O . SER C 1 15 ? 88.066 118.357 415.886 1.00 101.78 15 SER C O 1
ATOM 9483 N N . THR C 1 16 ? 87.794 117.384 413.881 1.00 103.47 16 THR C N 1
ATOM 9484 C CA . THR C 1 16 ? 89.142 117.722 413.436 1.00 105.50 16 THR C CA 1
ATOM 9485 C C . THR C 1 16 ? 89.228 119.061 412.713 1.00 99.25 16 THR C C 1
ATOM 9486 O O . THR C 1 16 ? 90.340 119.530 412.447 1.00 99.74 16 THR C O 1
ATOM 9497 N N . GLN C 1 17 ? 88.099 119.679 412.383 1.00 92.41 17 GLN C N 1
ATOM 9498 C CA . GLN C 1 17 ? 88.058 120.888 411.568 1.00 89.33 17 GLN C CA 1
ATOM 9499 C C . GLN C 1 17 ? 87.343 122.021 412.298 1.00 83.78 17 GLN C C 1
ATOM 9500 O O . GLN C 1 17 ? 86.634 122.831 411.694 1.00 78.10 17 GLN C O 1
ATOM 9514 N N . LEU C 1 18 ? 87.532 122.092 413.616 1.00 85.92 18 LEU C N 1
ATOM 9515 C CA . LEU C 1 18 ? 86.843 123.086 414.428 1.00 83.89 18 LEU C CA 1
ATOM 9516 C C . LEU C 1 18 ? 87.363 124.498 414.190 1.00 82.76 18 LEU C C 1
ATOM 9517 O O . LEU C 1 18 ? 86.665 125.461 414.523 1.00 80.69 18 LEU C O 1
ATOM 9533 N N . ASP C 1 19 ? 88.558 124.644 413.620 1.00 84.13 19 ASP C N 1
ATOM 9534 C CA . ASP C 1 19 ? 89.142 125.951 413.351 1.00 82.98 19 ASP C CA 1
ATOM 9535 C C . ASP C 1 19 ? 88.882 126.440 411.934 1.00 80.16 19 ASP C C 1
ATOM 9536 O O . ASP C 1 19 ? 89.321 127.539 411.584 1.00 80.08 19 ASP C O 1
ATOM 9545 N N . THR C 1 20 ? 88.191 125.661 411.110 1.00 79.91 20 THR C N 1
ATOM 9546 C CA . THR C 1 20 ? 87.886 126.111 409.761 1.00 80.34 20 THR C CA 1
ATOM 9547 C C . THR C 1 20 ? 87.053 127.388 409.816 1.00 76.47 20 THR C C 1
ATOM 9548 O O . THR C 1 20 ? 86.111 127.505 410.605 1.00 73.52 20 THR C O 1
ATOM 9559 N N . LYS C 1 21 ? 87.409 128.352 408.971 1.00 75.82 21 LYS C N 1
ATOM 9560 C CA . LYS C 1 21 ? 86.692 129.617 408.892 1.00 74.13 21 LYS C CA 1
ATOM 9561 C C . LYS C 1 21 ? 85.582 129.492 407.857 1.00 72.77 21 LYS C C 1
ATOM 9562 O O . LYS C 1 21 ? 85.822 129.050 406.727 1.00 74.03 21 LYS C O 1
ATOM 9581 N N . ILE C 1 22 ? 84.369 129.892 408.241 1.00 70.87 22 ILE C N 1
ATOM 9582 C CA . ILE C 1 22 ? 83.177 129.648 407.440 1.00 70.86 22 ILE C CA 1
ATOM 9583 C C . ILE C 1 22 ? 82.299 130.891 407.443 1.00 69.20 22 ILE C C 1
ATOM 9584 O O . ILE C 1 22 ? 82.553 131.865 408.154 1.00 69.66 22 ILE C O 1
ATOM 9600 N N . LYS C 1 23 ? 81.250 130.834 406.631 1.00 68.42 23 LYS C N 1
ATOM 9601 C CA . LYS C 1 23 ? 80.159 131.791 406.661 1.00 68.37 23 LYS C CA 1
ATOM 9602 C C . LYS C 1 23 ? 78.858 131.077 406.996 1.00 67.02 23 LYS C C 1
ATOM 9603 O O . LYS C 1 23 ? 78.720 129.866 406.803 1.00 67.32 23 LYS C O 1
ATOM 9622 N N . VAL C 1 24 ? 77.907 131.849 407.508 1.00 65.47 24 VAL C N 1
ATOM 9623 C CA . VAL C 1 24 ? 76.560 131.376 407.793 1.00 65.73 24 VAL C CA 1
ATOM 9624 C C . VAL C 1 24 ? 75.627 132.155 406.880 1.00 64.95 24 VAL C C 1
ATOM 9625 O O . VAL C 1 24 ? 75.612 133.392 406.913 1.00 64.66 24 VAL C O 1
ATOM 9638 N N . ILE C 1 25 ? 74.869 131.440 406.053 1.00 64.28 25 ILE C N 1
ATOM 9639 C CA . ILE C 1 25 ? 74.017 132.052 405.040 1.00 63.85 25 ILE C CA 1
ATOM 9640 C C . ILE C 1 25 ? 72.578 131.651 405.333 1.00 63.99 25 ILE C C 1
ATOM 9641 O O . ILE C 1 25 ? 72.261 130.455 405.394 1.00 64.01 25 ILE C O 1
ATOM 9657 N N . GLY C 1 26 ? 71.714 132.644 405.514 1.00 62.95 26 GLY C N 1
ATOM 9658 C CA . GLY C 1 26 ? 70.299 132.414 405.727 1.00 62.31 26 GLY C CA 1
ATOM 9659 C C . GLY C 1 26 ? 69.501 132.509 404.440 1.00 61.67 26 GLY C C 1
ATOM 9660 O O . GLY C 1 26 ? 69.874 133.219 403.508 1.00 61.12 26 GLY C O 1
ATOM 9664 N N . VAL C 1 27 ? 68.388 131.780 404.402 1.00 61.21 27 VAL C N 1
ATOM 9665 C CA . VAL C 1 27 ? 67.539 131.700 403.218 1.00 61.94 27 VAL C CA 1
ATOM 9666 C C . VAL C 1 27 ? 66.084 131.771 403.659 1.00 61.31 27 VAL C C 1
ATOM 9667 O O . VAL C 1 27 ? 65.657 131.017 404.540 1.00 60.64 27 VAL C O 1
ATOM 9680 N N . ILE C 1 28 ? 65.336 132.695 403.062 1.00 60.59 28 ILE C N 1
ATOM 9681 C CA . ILE C 1 28 ? 63.916 132.884 403.330 1.00 60.03 28 ILE C CA 1
ATOM 9682 C C . ILE C 1 28 ? 63.176 132.640 402.023 1.00 60.05 28 ILE C C 1
ATOM 9683 O O . ILE C 1 28 ? 63.493 133.262 401.002 1.00 58.91 28 ILE C O 1
ATOM 9699 N N . GLY C 1 29 ? 62.194 131.744 402.054 1.00 61.91 29 GLY C N 1
ATOM 9700 C CA . GLY C 1 29 ? 61.457 131.423 400.845 1.00 63.59 29 GLY C CA 1
ATOM 9701 C C . GLY C 1 29 ? 60.177 130.680 401.156 1.00 64.26 29 GLY C C 1
ATOM 9702 O O . GLY C 1 29 ? 59.865 130.381 402.312 1.00 63.59 29 GLY C O 1
ATOM 9706 N N . LYS C 1 30 ? 59.433 130.384 400.091 1.00 66.70 30 LYS C N 1
ATOM 9707 C CA . LYS C 1 30 ? 58.158 129.689 400.178 1.00 70.20 30 LYS C CA 1
ATOM 9708 C C . LYS C 1 30 ? 58.206 128.401 399.366 1.00 67.58 30 LYS C C 1
ATOM 9709 O O . LYS C 1 30 ? 58.894 128.323 398.345 1.00 65.75 30 LYS C O 1
ATOM 9728 N N . ASP C 1 31 ? 57.459 127.394 399.813 1.00 68.19 31 ASP C N 1
ATOM 9729 C CA . ASP C 1 31 ? 57.333 126.162 399.045 1.00 68.90 31 ASP C CA 1
ATOM 9730 C C . ASP C 1 31 ? 56.353 126.345 397.893 1.00 69.64 31 ASP C C 1
ATOM 9731 O O . ASP C 1 31 ? 55.366 127.079 397.998 1.00 70.10 31 ASP C O 1
ATOM 9740 N N . TYR C 1 32 ? 56.630 125.660 396.790 1.00 70.84 32 TYR C N 1
ATOM 9741 C CA . TYR C 1 32 ? 55.731 125.662 395.643 1.00 73.42 32 TYR C CA 1
ATOM 9742 C C . TYR C 1 32 ? 55.669 124.274 395.017 1.00 76.02 32 TYR C C 1
ATOM 9743 O O . TYR C 1 32 ? 56.501 123.413 395.331 1.00 74.47 32 TYR C O 1
ATOM 9761 N N . PRO C 1 33 ? 54.698 124.015 394.141 1.00 80.49 33 PRO C N 1
ATOM 9762 C CA . PRO C 1 33 ? 54.631 122.703 393.478 1.00 84.05 33 PRO C CA 1
ATOM 9763 C C . PRO C 1 33 ? 55.896 122.425 392.682 1.00 86.96 33 PRO C C 1
ATOM 9764 O O . PRO C 1 33 ? 56.279 123.196 391.799 1.00 88.44 33 PRO C O 1
ATOM 9775 N N . ASP C 1 34 ? 56.550 121.310 393.006 1.00 88.62 34 ASP C N 1
ATOM 9776 C CA . ASP C 1 34 ? 57.767 120.888 392.316 1.00 94.61 34 ASP C CA 1
ATOM 9777 C C . ASP C 1 34 ? 58.879 121.927 392.440 1.00 96.35 34 ASP C C 1
ATOM 9778 O O . ASP C 1 34 ? 59.721 122.058 391.549 1.00 99.66 34 ASP C O 1
ATOM 9787 N N . HIS C 1 35 ? 58.896 122.676 393.544 1.00 93.73 35 HIS C N 1
ATOM 9788 C CA . HIS C 1 35 ? 59.951 123.656 393.773 1.00 92.80 35 HIS C CA 1
ATOM 9789 C C . HIS C 1 35 ? 59.945 124.099 395.230 1.00 88.12 35 HIS C C 1
ATOM 9790 O O . HIS C 1 35 ? 59.111 124.915 395.633 1.00 85.60 35 HIS C O 1
ATOM 9804 N N . GLY C 1 36 ? 60.869 123.562 396.026 1.00 88.43 36 GLY C N 1
ATOM 9805 C CA . GLY C 1 36 ? 60.990 123.951 397.414 1.00 87.08 36 GLY C CA 1
ATOM 9806 C C . GLY C 1 36 ? 61.841 125.193 397.609 1.00 85.04 36 GLY C C 1
ATOM 9807 O O . GLY C 1 36 ? 62.494 125.687 396.690 1.00 86.92 36 GLY C O 1
ATOM 9811 N N . LYS C 1 37 ? 61.819 125.699 398.845 1.00 81.08 37 LYS C N 1
ATOM 9812 C CA . LYS C 1 37 ? 62.556 126.919 399.172 1.00 77.80 37 LYS C CA 1
ATOM 9813 C C . LYS C 1 37 ? 64.002 126.830 398.708 1.00 77.75 37 LYS C C 1
ATOM 9814 O O . LYS C 1 37 ? 64.496 127.708 397.991 1.00 78.32 37 LYS C O 1
ATOM 9833 N N . GLY C 1 38 ? 64.702 125.777 399.127 1.00 77.30 38 GLY C N 1
ATOM 9834 C CA . GLY C 1 38 ? 66.129 125.679 398.907 1.00 76.46 38 GLY C CA 1
ATOM 9835 C C . GLY C 1 38 ? 66.510 124.955 397.634 1.00 79.31 38 GLY C C 1
ATOM 9836 O O . GLY C 1 38 ? 67.635 124.461 397.518 1.00 80.95 38 GLY C O 1
ATOM 9840 N N . ASP C 1 39 ? 65.590 124.874 396.671 1.00 79.63 39 ASP C N 1
ATOM 9841 C CA . ASP C 1 39 ? 65.933 124.243 395.402 1.00 82.65 39 ASP C CA 1
ATOM 9842 C C . ASP C 1 39 ? 67.024 125.022 394.683 1.00 81.97 39 ASP C C 1
ATOM 9843 O O . ASP C 1 39 ? 67.836 124.433 393.962 1.00 84.61 39 ASP C O 1
ATOM 9852 N N . ASN C 1 40 ? 67.067 126.341 394.873 1.00 78.65 40 ASN C N 1
ATOM 9853 C CA . ASN C 1 40 ? 68.159 127.128 394.317 1.00 78.39 40 ASN C CA 1
ATOM 9854 C C . ASN C 1 40 ? 69.447 126.882 395.088 1.00 75.87 40 ASN C C 1
ATOM 9855 O O . ASN C 1 40 ? 70.541 126.977 394.518 1.00 76.87 40 ASN C O 1
ATOM 9866 N N . ILE C 1 41 ? 69.335 126.563 396.378 1.00 72.84 41 ILE C N 1
ATOM 9867 C CA . ILE C 1 41 ? 70.508 126.245 397.182 1.00 72.25 41 ILE C CA 1
ATOM 9868 C C . ILE C 1 41 ? 70.980 124.829 396.885 1.00 74.89 41 ILE C C 1
ATOM 9869 O O . ILE C 1 41 ? 72.185 124.566 396.814 1.00 76.68 41 ILE C O 1
ATOM 9885 N N . ASN C 1 42 ? 70.043 123.895 396.709 1.00 76.79 42 ASN C N 1
ATOM 9886 C CA . ASN C 1 42 ? 70.421 122.548 396.301 1.00 80.48 42 ASN C CA 1
ATOM 9887 C C . ASN C 1 42 ? 71.097 122.558 394.939 1.00 83.74 42 ASN C C 1
ATOM 9888 O O . ASN C 1 42 ? 72.001 121.755 394.687 1.00 85.48 42 ASN C O 1
ATOM 9899 N N . CYS C 1 43 ? 70.688 123.474 394.057 1.00 85.12 43 CYS C N 1
ATOM 9900 C CA . CYS C 1 43 ? 71.359 123.621 392.771 1.00 90.08 43 CYS C CA 1
ATOM 9901 C C . CYS C 1 43 ? 72.761 124.189 392.935 1.00 90.30 43 CYS C C 1
ATOM 9902 O O . CYS C 1 43 ? 73.663 123.841 392.165 1.00 93.93 43 CYS C O 1
ATOM 9910 N N . TYR C 1 44 ? 72.965 125.051 393.932 1.00 86.56 44 TYR C N 1
ATOM 9911 C CA . TYR C 1 44 ? 74.301 125.573 394.194 1.00 87.87 44 TYR C CA 1
ATOM 9912 C C . TYR C 1 44 ? 75.200 124.491 394.784 1.00 88.36 44 TYR C C 1
ATOM 9913 O O . TYR C 1 44 ? 76.387 124.407 394.447 1.00 89.62 44 TYR C O 1
ATOM 9931 N N . LEU C 1 45 ? 74.646 123.648 395.657 1.00 86.68 45 LEU C N 1
ATOM 9932 C CA . LEU C 1 45 ? 75.366 122.504 396.198 1.00 87.81 45 LEU C CA 1
ATOM 9933 C C . LEU C 1 45 ? 75.366 121.309 395.252 1.00 93.53 45 LEU C C 1
ATOM 9934 O O . LEU C 1 45 ? 76.149 120.375 395.457 1.00 97.58 45 LEU C O 1
ATOM 9950 N N . ARG C 1 46 ? 74.512 121.325 394.227 1.00 94.62 46 ARG C N 1
ATOM 9951 C CA . ARG C 1 46 ? 74.279 120.164 393.366 1.00 99.60 46 ARG C CA 1
ATOM 9952 C C . ARG C 1 46 ? 74.070 118.913 394.215 1.00 100.12 46 ARG C C 1
ATOM 9953 O O . ARG C 1 46 ? 74.611 117.840 393.937 1.00 103.38 46 ARG C O 1
ATOM 9974 N N . GLU C 1 47 ? 73.280 119.072 395.274 1.00 97.85 47 GLU C N 1
ATOM 9975 C CA . GLU C 1 47 ? 72.944 117.987 396.189 1.00 99.05 47 GLU C CA 1
ATOM 9976 C C . GLU C 1 47 ? 71.586 118.322 396.782 1.00 96.28 47 GLU C C 1
ATOM 9977 O O . GLU C 1 47 ? 71.443 119.340 397.466 1.00 93.83 47 GLU C O 1
ATOM 9989 N N . ASN C 1 48 ? 70.588 117.484 396.503 1.00 96.85 48 ASN C N 1
ATOM 9990 C CA . ASN C 1 48 ? 69.238 117.751 396.981 1.00 93.83 48 ASN C CA 1
ATOM 9991 C C . ASN C 1 48 ? 69.188 117.613 398.496 1.00 91.28 48 ASN C C 1
ATOM 9992 O O . ASN C 1 48 ? 68.829 116.554 399.021 1.00 93.66 48 ASN C O 1
ATOM 10003 N N . VAL C 1 49 ? 69.533 118.686 399.201 1.00 86.41 49 VAL C N 1
ATOM 10004 C CA . VAL C 1 49 ? 69.604 118.655 400.657 1.00 83.61 49 VAL C CA 1
ATOM 10005 C C . VAL C 1 49 ? 68.244 118.935 401.278 1.00 81.45 49 VAL C C 1
ATOM 10006 O O . VAL C 1 49 ? 67.805 118.226 402.186 1.00 82.47 49 VAL C O 1
ATOM 10019 N N . PHE C 1 50 ? 67.571 119.960 400.810 1.00 78.58 50 PHE C N 1
ATOM 10020 C CA . PHE C 1 50 ? 66.318 120.351 401.427 1.00 77.30 50 PHE C CA 1
ATOM 10021 C C . PHE C 1 50 ? 65.135 119.786 400.646 1.00 77.69 50 PHE C C 1
ATOM 10022 O O . PHE C 1 50 ? 65.225 119.592 399.430 1.00 76.73 50 PHE C O 1
ATOM 10039 N N . PRO C 1 51 ? 64.006 119.516 401.297 1.00 79.04 51 PRO C N 1
ATOM 10040 C CA . PRO C 1 51 ? 62.906 118.835 400.610 1.00 81.58 51 PRO C CA 1
ATOM 10041 C C . PRO C 1 51 ? 62.140 119.777 399.693 1.00 80.62 51 PRO C C 1
ATOM 10042 O O . PRO C 1 51 ? 62.247 121.001 399.775 1.00 77.41 51 PRO C O 1
ATOM 10053 N N . VAL C 1 52 ? 61.361 119.170 398.795 1.00 82.70 52 VAL C N 1
ATOM 10054 C CA . VAL C 1 52 ? 60.452 119.944 397.957 1.00 82.93 52 VAL C CA 1
ATOM 10055 C C . VAL C 1 52 ? 59.374 120.600 398.807 1.00 81.40 52 VAL C C 1
ATOM 10056 O O . VAL C 1 52 ? 58.902 121.699 398.487 1.00 80.79 52 VAL C O 1
ATOM 10069 N N . ALA C 1 53 ? 58.967 119.948 399.895 1.00 80.97 53 ALA C N 1
ATOM 10070 C CA . ALA C 1 53 ? 57.927 120.472 400.771 1.00 78.58 53 ALA C CA 1
ATOM 10071 C C . ALA C 1 53 ? 58.222 120.043 402.198 1.00 77.78 53 ALA C C 1
ATOM 10072 O O . ALA C 1 53 ? 58.503 118.868 402.451 1.00 79.73 53 ALA C O 1
ATOM 10079 N N . ALA C 1 54 ? 58.142 120.993 403.124 1.00 75.98 54 ALA C N 1
ATOM 10080 C CA . ALA C 1 54 ? 58.416 120.702 404.523 1.00 76.42 54 ALA C CA 1
ATOM 10081 C C . ALA C 1 54 ? 57.357 119.766 405.094 1.00 79.48 54 ALA C C 1
ATOM 10082 O O . ALA C 1 54 ? 56.156 119.989 404.920 1.00 80.39 54 ALA C O 1
ATOM 10089 N N . THR C 1 55 ? 57.805 118.715 405.773 1.00 82.25 55 THR C N 1
ATOM 10090 C CA . THR C 1 55 ? 56.892 117.809 406.445 1.00 86.37 55 THR C CA 1
ATOM 10091 C C . THR C 1 55 ? 56.468 118.403 407.786 1.00 87.15 55 THR C C 1
ATOM 10092 O O . THR C 1 55 ? 57.012 119.407 408.250 1.00 84.53 55 THR C O 1
ATOM 10103 N N . GLU C 1 56 ? 55.482 117.764 408.417 1.00 93.52 56 GLU C N 1
ATOM 10104 C CA . GLU C 1 56 ? 54.970 118.280 409.683 1.00 96.02 56 GLU C CA 1
ATOM 10105 C C . GLU C 1 56 ? 56.074 118.375 410.729 1.00 96.02 56 GLU C C 1
ATOM 10106 O O . GLU C 1 56 ? 56.142 119.355 411.481 1.00 96.23 56 GLU C O 1
ATOM 10118 N N . ASP C 1 57 ? 56.955 117.373 410.788 1.00 93.52 57 ASP C N 1
ATOM 10119 C CA . ASP C 1 57 ? 58.039 117.392 411.762 1.00 91.69 57 ASP C CA 1
ATOM 10120 C C . ASP C 1 57 ? 59.051 118.495 411.479 1.00 85.34 57 ASP C C 1
ATOM 10121 O O . ASP C 1 57 ? 59.805 118.872 412.383 1.00 86.52 57 ASP C O 1
ATOM 10130 N N . GLU C 1 58 ? 59.077 119.024 410.258 1.00 79.08 58 GLU C N 1
ATOM 10131 C CA . GLU C 1 58 ? 60.036 120.045 409.863 1.00 73.85 58 GLU C CA 1
ATOM 10132 C C . GLU C 1 58 ? 59.454 121.453 409.913 1.00 70.86 58 GLU C C 1
ATOM 10133 O O . GLU C 1 58 ? 60.171 122.415 409.626 1.00 68.93 58 GLU C O 1
ATOM 10145 N N . THR C 1 59 ? 58.180 121.598 410.269 1.00 70.54 59 THR C N 1
ATOM 10146 C CA . THR C 1 59 ? 57.544 122.908 410.274 1.00 70.29 59 THR C CA 1
ATOM 10147 C C . THR C 1 59 ? 58.085 123.787 411.400 1.00 68.19 59 THR C C 1
ATOM 10148 O O . THR C 1 59 ? 58.450 123.309 412.477 1.00 69.85 59 THR C O 1
ATOM 10159 N N . CYS C 1 60 ? 58.117 125.092 411.141 1.00 65.63 60 CYS C N 1
ATOM 10160 C CA . CYS C 1 60 ? 58.510 126.089 412.138 1.00 66.88 60 CYS C CA 1
ATOM 10161 C C . CYS C 1 60 ? 59.868 125.764 412.761 1.00 68.60 60 CYS C C 1
ATOM 10162 O O . CYS C 1 60 ? 60.064 125.860 413.975 1.00 71.56 60 CYS C O 1
ATOM 10170 N N . THR C 1 61 ? 60.824 125.393 411.911 1.00 64.79 61 THR C N 1
ATOM 10171 C CA . THR C 1 61 ? 62.188 125.130 412.345 1.00 65.80 61 THR C CA 1
ATOM 10172 C C . THR C 1 61 ? 63.155 125.693 411.317 1.00 62.26 61 THR C C 1
ATOM 10173 O O . THR C 1 61 ? 62.818 125.840 410.139 1.00 59.36 61 THR C O 1
ATOM 10184 N N . ILE C 1 62 ? 64.354 126.023 411.782 1.00 63.29 62 ILE C N 1
ATOM 10185 C CA . ILE C 1 62 ? 65.463 126.381 410.905 1.00 63.41 62 ILE C CA 1
ATOM 10186 C C . ILE C 1 62 ? 66.180 125.103 410.492 1.00 65.03 62 ILE C C 1
ATOM 10187 O O . ILE C 1 62 ? 66.471 124.241 411.331 1.00 66.14 62 ILE C O 1
ATOM 10203 N N . ARG C 1 63 ? 66.454 124.975 409.197 1.00 65.90 63 ARG C N 1
ATOM 10204 C CA . ARG C 1 63 ? 67.059 123.781 408.620 1.00 69.22 63 ARG C CA 1
ATOM 10205 C C . ARG C 1 63 ? 68.514 124.080 408.289 1.00 70.08 63 ARG C C 1
ATOM 10206 O O . ARG C 1 63 ? 68.795 124.951 407.458 1.00 69.39 63 ARG C O 1
ATOM 10227 N N . GLY C 1 64 ? 69.431 123.349 408.910 1.00 71.52 64 GLY C N 1
ATOM 10228 C CA . GLY C 1 64 ? 70.859 123.586 408.747 1.00 71.98 64 GLY C CA 1
ATOM 10229 C C . GLY C 1 64 ? 71.526 122.501 407.930 1.00 75.62 64 GLY C C 1
ATOM 10230 O O . GLY C 1 64 ? 71.246 121.308 408.106 1.00 78.00 64 GLY C O 1
ATOM 10234 N N . HIS C 1 65 ? 72.411 122.922 407.024 1.00 75.04 65 HIS C N 1
ATOM 10235 C CA . HIS C 1 65 ? 73.300 122.030 406.293 1.00 73.69 65 HIS C CA 1
ATOM 10236 C C . HIS C 1 65 ? 74.636 122.729 406.101 1.00 73.31 65 HIS C C 1
ATOM 10237 O O . HIS C 1 65 ? 74.681 123.848 405.582 1.00 71.57 65 HIS C O 1
ATOM 10251 N N . PHE C 1 66 ? 75.718 122.068 406.503 1.00 77.11 66 PHE C N 1
ATOM 10252 C CA . PHE C 1 66 ? 77.063 122.618 406.379 1.00 78.55 66 PHE C CA 1
ATOM 10253 C C . PHE C 1 66 ? 77.727 122.014 405.147 1.00 82.33 66 PHE C C 1
ATOM 10254 O O . PHE C 1 66 ? 78.015 120.813 405.115 1.00 86.86 66 PHE C O 1
ATOM 10271 N N . SER C 1 67 ? 77.976 122.847 404.141 1.00 80.00 67 SER C N 1
ATOM 10272 C CA . SER C 1 67 ? 78.687 122.424 402.943 1.00 81.90 67 SER C CA 1
ATOM 10273 C C . SER C 1 67 ? 80.185 122.548 403.185 1.00 84.51 67 SER C C 1
ATOM 10274 O O . SER C 1 67 ? 80.697 123.652 403.396 1.00 83.30 67 SER C O 1
ATOM 10282 N N . GLU C 1 68 ? 80.881 121.413 403.156 1.00 88.97 68 GLU C N 1
ATOM 10283 C CA . GLU C 1 68 ? 82.317 121.406 403.402 1.00 92.88 68 GLU C CA 1
ATOM 10284 C C . GLU C 1 68 ? 83.103 121.933 402.207 1.00 96.80 68 GLU C C 1
ATOM 10285 O O . GLU C 1 68 ? 84.186 122.501 402.391 1.00 95.50 68 GLU C O 1
ATOM 10297 N N . ASP C 1 69 ? 82.585 121.764 400.986 1.00 102.60 69 ASP C N 1
ATOM 10298 C CA . ASP C 1 69 ? 83.287 122.277 399.812 1.00 107.43 69 ASP C CA 1
ATOM 10299 C C . ASP C 1 69 ? 83.310 123.799 399.810 1.00 105.27 69 ASP C C 1
ATOM 10300 O O . ASP C 1 69 ? 84.322 124.411 399.450 1.00 107.26 69 ASP C O 1
ATOM 10309 N N . ASP C 1 70 ? 82.202 124.424 400.199 1.00 97.73 70 ASP C N 1
ATOM 10310 C CA . ASP C 1 70 ? 82.079 125.873 400.190 1.00 92.64 70 ASP C CA 1
ATOM 10311 C C . ASP C 1 70 ? 82.392 126.510 401.536 1.00 86.72 70 ASP C C 1
ATOM 10312 O O . ASP C 1 70 ? 82.510 127.736 401.607 1.00 85.21 70 ASP C O 1
ATOM 10321 N N . GLN C 1 71 ? 82.532 125.717 402.597 1.00 86.50 71 GLN C N 1
ATOM 10322 C CA . GLN C 1 71 ? 82.736 126.249 403.941 1.00 86.04 71 GLN C CA 1
ATOM 10323 C C . GLN C 1 71 ? 81.621 127.229 404.295 1.00 80.77 71 GLN C C 1
ATOM 10324 O O . GLN C 1 71 ? 81.856 128.353 404.747 1.00 79.05 71 GLN C O 1
ATOM 10338 N N . ILE C 1 72 ? 80.385 126.783 404.083 1.00 79.09 72 ILE C N 1
ATOM 10339 C CA . ILE C 1 72 ? 79.194 127.589 404.320 1.00 75.07 72 ILE C CA 1
ATOM 10340 C C . ILE C 1 72 ? 78.189 126.752 405.095 1.00 72.38 72 ILE C C 1
ATOM 10341 O O . ILE C 1 72 ? 77.916 125.603 404.732 1.00 71.72 72 ILE C O 1
ATOM 10357 N N . LEU C 1 73 ? 77.632 127.335 406.149 1.00 71.63 73 LEU C N 1
ATOM 10358 C CA . LEU C 1 73 ? 76.509 126.755 406.873 1.00 71.25 73 LEU C CA 1
ATOM 10359 C C . LEU C 1 73 ? 75.239 127.450 406.397 1.00 68.42 73 LEU C C 1
ATOM 10360 O O . LEU C 1 73 ? 75.024 128.629 406.691 1.00 68.13 73 LEU C O 1
ATOM 10376 N N . PHE C 1 74 ? 74.406 126.721 405.659 1.00 67.80 74 PHE C N 1
ATOM 10377 C CA . PHE C 1 74 ? 73.153 127.257 405.148 1.00 65.01 74 PHE C CA 1
ATOM 10378 C C . PHE C 1 74 ? 72.039 127.037 406.162 1.00 65.24 74 PHE C C 1
ATOM 10379 O O . PHE C 1 74 ? 71.974 125.990 406.814 1.00 66.40 74 PHE C O 1
ATOM 10396 N N . LEU C 1 75 ? 71.172 128.041 406.300 1.00 64.22 75 LEU C N 1
ATOM 10397 C CA . LEU C 1 75 ? 70.020 127.996 407.198 1.00 64.24 75 LEU C CA 1
ATOM 10398 C C . LEU C 1 75 ? 68.758 128.290 406.400 1.00 64.46 75 LEU C C 1
ATOM 10399 O O . LEU C 1 75 ? 68.565 129.417 405.929 1.00 65.93 75 LEU C O 1
ATOM 10415 N N . VAL C 1 76 ? 67.897 127.289 406.259 1.00 64.31 76 VAL C N 1
ATOM 10416 C CA . VAL C 1 76 ? 66.625 127.435 405.562 1.00 64.05 76 VAL C CA 1
ATOM 10417 C C . VAL C 1 76 ? 65.514 127.484 406.602 1.00 63.43 76 VAL C C 1
ATOM 10418 O O . VAL C 1 76 ? 65.384 126.574 407.430 1.00 63.40 76 VAL C O 1
ATOM 10448 N N . ASN C 1 78 ? 61.770 127.113 407.715 1.00 62.50 78 ASN C N 1
ATOM 10449 C CA . ASN C 1 78 ? 60.434 126.585 407.459 1.00 62.23 78 ASN C CA 1
ATOM 10450 C C . ASN C 1 78 ? 59.440 127.451 408.222 1.00 62.16 78 ASN C C 1
ATOM 10451 O O . ASN C 1 78 ? 59.333 127.352 409.448 1.00 62.76 78 ASN C O 1
ATOM 10462 N N . GLY C 1 79 ? 58.719 128.303 407.497 1.00 61.89 79 GLY C N 1
ATOM 10463 C CA . GLY C 1 79 ? 57.904 129.339 408.089 1.00 62.76 79 GLY C CA 1
ATOM 10464 C C . GLY C 1 79 ? 56.427 129.003 408.130 1.00 64.89 79 GLY C C 1
ATOM 10465 O O . GLY C 1 79 ? 56.012 127.845 407.996 1.00 65.49 79 GLY C O 1
ATOM 10469 N N . VAL C 1 80 ? 55.618 130.048 408.323 1.00 65.08 80 VAL C N 1
ATOM 10470 C CA . VAL C 1 80 ? 54.182 129.879 408.503 1.00 66.87 80 VAL C CA 1
ATOM 10471 C C . VAL C 1 80 ? 53.475 129.512 407.207 1.00 65.54 80 VAL C C 1
ATOM 10472 O O . VAL C 1 80 ? 52.343 129.017 407.245 1.00 65.73 80 VAL C O 1
ATOM 10485 N N . ASP C 1 81 ? 54.105 129.743 406.056 1.00 65.31 81 ASP C N 1
ATOM 10486 C CA . ASP C 1 81 ? 53.430 129.557 404.779 1.00 67.69 81 ASP C CA 1
ATOM 10487 C C . ASP C 1 81 ? 53.468 128.119 404.279 1.00 70.07 81 ASP C C 1
ATOM 10488 O O . ASP C 1 81 ? 52.805 127.814 403.282 1.00 73.04 81 ASP C O 1
ATOM 10497 N N . ASP C 1 82 ? 54.195 127.228 404.949 1.00 68.25 82 ASP C N 1
ATOM 10498 C CA . ASP C 1 82 ? 54.267 125.843 404.506 1.00 67.82 82 ASP C CA 1
ATOM 10499 C C . ASP C 1 82 ? 52.899 125.176 404.576 1.00 68.06 82 ASP C C 1
ATOM 10500 O O . ASP C 1 82 ? 52.142 125.364 405.532 1.00 69.49 82 ASP C O 1
ATOM 10509 N N . VAL C 1 83 ? 52.583 124.403 403.533 1.00 65.84 83 VAL C N 1
ATOM 10510 C CA . VAL C 1 83 ? 51.315 123.680 403.479 1.00 66.84 83 VAL C CA 1
ATOM 10511 C C . VAL C 1 83 ? 51.120 122.855 404.742 1.00 69.14 83 VAL C C 1
ATOM 10512 O O . VAL C 1 83 ? 50.025 122.817 405.318 1.00 71.93 83 VAL C O 1
ATOM 10525 N N . ALA C 1 84 ? 52.179 122.185 405.197 1.00 67.95 84 ALA C N 1
ATOM 10526 C CA . ALA C 1 84 ? 52.058 121.311 406.357 1.00 68.36 84 ALA C CA 1
ATOM 10527 C C . ALA C 1 84 ? 51.815 122.097 407.638 1.00 67.69 84 ALA C C 1
ATOM 10528 O O . ALA C 1 84 ? 51.200 121.574 408.574 1.00 71.19 84 ALA C O 1
ATOM 10535 N N . ASN C 1 85 ? 52.293 123.339 407.711 1.00 65.68 85 ASN C N 1
ATOM 10536 C CA . ASN C 1 85 ? 52.067 124.137 408.911 1.00 67.11 85 ASN C CA 1
ATOM 10537 C C . ASN C 1 85 ? 50.640 124.667 408.969 1.00 68.11 85 ASN C C 1
ATOM 10538 O O . ASN C 1 85 ? 50.010 124.645 410.032 1.00 69.37 85 ASN C O 1
ATOM 10549 N N . ILE C 1 86 ? 50.114 125.140 407.838 1.00 67.81 86 ILE C N 1
ATOM 10550 C CA . ILE C 1 86 ? 48.741 125.634 407.805 1.00 70.37 86 ILE C CA 1
ATOM 10551 C C . ILE C 1 86 ? 47.763 124.486 408.022 1.00 73.53 86 ILE C C 1
ATOM 10552 O O . ILE C 1 86 ? 46.772 124.624 408.749 1.00 75.90 86 ILE C O 1
ATOM 10568 N N . ARG C 1 87 ? 48.028 123.335 407.404 1.00 83.62 87 ARG C N 1
ATOM 10569 C CA . ARG C 1 87 ? 47.239 122.139 407.682 1.00 92.25 87 ARG C CA 1
ATOM 10570 C C . ARG C 1 87 ? 47.335 121.773 409.157 1.00 92.78 87 ARG C C 1
ATOM 10571 O O . ARG C 1 87 ? 46.327 121.464 409.804 1.00 94.42 87 ARG C O 1
ATOM 10592 N N . LYS C 1 88 ? 48.553 121.798 409.703 1.00 91.44 88 LYS C N 1
ATOM 10593 C CA . LYS C 1 88 ? 48.758 121.501 411.117 1.00 92.34 88 LYS C CA 1
ATOM 10594 C C . LYS C 1 88 ? 47.976 122.461 412.005 1.00 89.70 88 LYS C C 1
ATOM 10595 O O . LYS C 1 88 ? 47.334 122.039 412.975 1.00 92.95 88 LYS C O 1
ATOM 10614 N N . CYS C 1 89 ? 48.014 123.755 411.687 1.00 83.27 89 CYS C N 1
ATOM 10615 C CA . CYS C 1 89 ? 47.396 124.751 412.555 1.00 80.41 89 CYS C CA 1
ATOM 10616 C C . CYS C 1 89 ? 45.875 124.628 412.546 1.00 82.35 89 CYS C C 1
ATOM 10617 O O . CYS C 1 89 ? 45.238 124.609 413.606 1.00 83.45 89 CYS C O 1
ATOM 10625 N N . LEU C 1 90 ? 45.274 124.539 411.360 1.00 81.97 90 LEU C N 1
ATOM 10626 C CA . LEU C 1 90 ? 43.822 124.577 411.238 1.00 83.35 90 LEU C CA 1
ATOM 10627 C C . LEU C 1 90 ? 43.151 123.241 411.531 1.00 89.05 90 LEU C C 1
ATOM 10628 O O . LEU C 1 90 ? 41.917 123.170 411.496 1.00 90.87 90 LEU C O 1
ATOM 10644 N N . LYS C 1 91 ? 43.916 122.188 411.819 1.00 92.41 91 LYS C N 1
ATOM 10645 C CA . LYS C 1 91 ? 43.345 120.908 412.214 1.00 98.64 91 LYS C CA 1
ATOM 10646 C C . LYS C 1 91 ? 43.667 120.525 413.650 1.00 101.64 91 LYS C C 1
ATOM 10647 O O . LYS C 1 91 ? 43.075 119.570 414.164 1.00 106.77 91 LYS C O 1
ATOM 10666 N N . SER C 1 92 ? 44.580 121.241 414.311 1.00 100.99 92 SER C N 1
ATOM 10667 C CA . SER C 1 92 ? 44.968 120.880 415.670 1.00 108.29 92 SER C CA 1
ATOM 10668 C C . SER C 1 92 ? 43.758 120.835 416.596 1.00 116.64 92 SER C C 1
ATOM 10669 O O . SER C 1 92 ? 43.637 119.928 417.427 1.00 121.27 92 SER C O 1
ATOM 10677 N N . ASN C 1 93 ? 42.855 121.808 416.472 1.00 120.11 93 ASN C N 1
ATOM 10678 C CA . ASN C 1 93 ? 41.640 121.853 417.287 1.00 130.15 93 ASN C CA 1
ATOM 10679 C C . ASN C 1 93 ? 40.568 122.612 416.520 1.00 135.54 93 ASN C C 1
ATOM 10680 O O . ASN C 1 93 ? 40.569 123.855 416.499 1.00 130.21 93 ASN C O 1
ATOM 10691 N N . PRO C 1 94 ? 39.628 121.912 415.875 1.00 144.70 94 PRO C N 1
ATOM 10692 C CA . PRO C 1 94 ? 38.520 122.615 415.210 1.00 145.79 94 PRO C CA 1
ATOM 10693 C C . PRO C 1 94 ? 37.592 123.341 416.172 1.00 148.42 94 PRO C C 1
ATOM 10694 O O . PRO C 1 94 ? 36.746 124.121 415.715 1.00 146.39 94 PRO C O 1
ATOM 10705 N N . LYS C 1 95 ? 37.718 123.111 417.480 1.00 147.20 95 LYS C N 1
ATOM 10706 C CA . LYS C 1 95 ? 36.968 123.860 418.481 1.00 144.42 95 LYS C CA 1
ATOM 10707 C C . LYS C 1 95 ? 37.586 125.217 418.794 1.00 134.85 95 LYS C C 1
ATOM 10708 O O . LYS C 1 95 ? 37.010 125.972 419.586 1.00 134.17 95 LYS C O 1
ATOM 10712 N N . SER C 1 96 ? 38.731 125.543 418.200 1.00 126.90 96 SER C N 1
ATOM 10713 C CA . SER C 1 96 ? 39.373 126.837 418.379 1.00 116.48 96 SER C CA 1
ATOM 10714 C C . SER C 1 96 ? 38.928 127.772 417.252 1.00 108.90 96 SER C C 1
ATOM 10715 O O . SER C 1 96 ? 37.861 127.584 416.662 1.00 111.90 96 SER C O 1
ATOM 10723 N N . ASN C 1 97 ? 39.734 128.783 416.936 1.00 98.91 97 ASN C N 1
ATOM 10724 C CA . ASN C 1 97 ? 39.421 129.695 415.847 1.00 92.68 97 ASN C CA 1
ATOM 10725 C C . ASN C 1 97 ? 40.678 129.931 415.021 1.00 85.19 97 ASN C C 1
ATOM 10726 O O . ASN C 1 97 ? 41.789 129.570 415.414 1.00 83.60 97 ASN C O 1
ATOM 10737 N N . TYR C 1 98 ? 40.481 130.560 413.861 1.00 82.16 98 TYR C N 1
ATOM 10738 C CA . TYR C 1 98 ? 41.570 130.740 412.907 1.00 78.93 98 TYR C CA 1
ATOM 10739 C C . TYR C 1 98 ? 42.712 131.561 413.496 1.00 75.84 98 TYR C C 1
ATOM 10740 O O . TYR C 1 98 ? 43.886 131.218 413.317 1.00 76.35 98 TYR C O 1
ATOM 10758 N N . PHE C 1 99 ? 42.392 132.640 414.213 1.00 73.17 99 PHE C N 1
ATOM 10759 C CA . PHE C 1 99 ? 43.431 133.565 414.655 1.00 69.35 99 PHE C CA 1
ATOM 10760 C C . PHE C 1 99 ? 44.355 132.914 415.677 1.00 70.58 99 PHE C C 1
ATOM 10761 O O . PHE C 1 99 ? 45.582 132.961 415.536 1.00 70.06 99 PHE C O 1
ATOM 10778 N N . ASP C 1 100 ? 43.788 132.309 416.722 1.00 73.25 100 ASP C N 1
ATOM 10779 C CA . ASP C 1 100 ? 44.613 131.634 417.717 1.00 75.01 100 ASP C CA 1
ATOM 10780 C C . ASP C 1 100 ? 45.335 130.423 417.144 1.00 76.74 100 ASP C C 1
ATOM 10781 O O . ASP C 1 100 ? 46.344 129.994 417.714 1.00 77.66 100 ASP C O 1
ATOM 10790 N N . ALA C 1 101 ? 44.846 129.863 416.037 1.00 78.38 101 ALA C N 1
ATOM 10791 C CA . ALA C 1 101 ? 45.491 128.689 415.459 1.00 82.07 101 ALA C CA 1
ATOM 10792 C C . ALA C 1 101 ? 46.799 129.056 414.770 1.00 78.13 101 ALA C C 1
ATOM 10793 O O . ALA C 1 101 ? 47.777 128.304 414.844 1.00 78.66 101 ALA C O 1
ATOM 10817 N N . ALA C 1 103 ? 48.537 131.864 415.366 1.00 73.48 103 ALA C N 1
ATOM 10818 C CA . ALA C 1 103 ? 49.305 132.840 416.131 1.00 72.94 103 ALA C CA 1
ATOM 10819 C C . ALA C 1 103 ? 50.665 132.289 416.536 1.00 74.38 103 ALA C C 1
ATOM 10820 O O . ALA C 1 103 ? 51.689 132.965 416.388 1.00 73.10 103 ALA C O 1
ATOM 10827 N N . GLU C 1 104 ? 50.702 131.055 417.041 1.00 78.35 104 GLU C N 1
ATOM 10828 C CA . GLU C 1 104 ? 51.952 130.529 417.581 1.00 79.72 104 GLU C CA 1
ATOM 10829 C C . GLU C 1 104 ? 53.019 130.390 416.501 1.00 75.28 104 GLU C C 1
ATOM 10830 O O . GLU C 1 104 ? 54.192 130.706 416.736 1.00 72.99 104 GLU C O 1
ATOM 10842 N N . SER C 1 105 ? 52.640 129.912 415.313 1.00 73.28 105 SER C N 1
ATOM 10843 C CA . SER C 1 105 ? 53.620 129.790 414.239 1.00 70.97 105 SER C CA 1
ATOM 10844 C C . SER C 1 105 ? 54.078 131.159 413.749 1.00 67.43 105 SER C C 1
ATOM 10845 O O . SER C 1 105 ? 55.250 131.323 413.385 1.00 67.13 105 SER C O 1
ATOM 10853 N N . GLU C 1 106 ? 53.185 132.154 413.746 1.00 80.80 106 GLU C N 1
ATOM 10854 C CA . GLU C 1 106 ? 53.604 133.515 413.424 1.00 76.07 106 GLU C CA 1
ATOM 10855 C C . GLU C 1 106 ? 54.669 133.994 414.400 1.00 70.32 106 GLU C C 1
ATOM 10856 O O . GLU C 1 106 ? 55.694 134.555 413.996 1.00 65.34 106 GLU C O 1
ATOM 10868 N N . CYS C 1 107 ? 54.447 133.766 415.696 1.00 71.15 107 CYS C N 1
ATOM 10869 C CA . CYS C 1 107 ? 55.434 134.170 416.689 1.00 70.24 107 CYS C CA 1
ATOM 10870 C C . CYS C 1 107 ? 56.748 133.440 416.472 1.00 68.60 107 CYS C C 1
ATOM 10871 O O . CYS C 1 107 ? 57.824 134.042 416.555 1.00 66.55 107 CYS C O 1
ATOM 10879 N N . GLN C 1 108 ? 56.682 132.140 416.179 1.00 69.54 108 GLN C N 1
ATOM 10880 C CA . GLN C 1 108 ? 57.904 131.378 415.964 1.00 66.22 108 GLN C CA 1
ATOM 10881 C C . GLN C 1 108 ? 58.628 131.831 414.706 1.00 62.57 108 GLN C C 1
ATOM 10882 O O . GLN C 1 108 ? 59.862 131.790 414.657 1.00 61.48 108 GLN C O 1
ATOM 10896 N N . GLN C 1 109 ? 57.890 132.263 413.681 1.00 61.73 109 GLN C N 1
ATOM 10897 C CA . GLN C 1 109 ? 58.545 132.778 412.485 1.00 60.73 109 GLN C CA 1
ATOM 10898 C C . GLN C 1 109 ? 59.282 134.077 412.779 1.00 58.91 109 GLN C C 1
ATOM 10899 O O . GLN C 1 109 ? 60.326 134.346 412.175 1.00 57.73 109 GLN C O 1
ATOM 10913 N N . ILE C 1 110 ? 58.772 134.879 413.717 1.00 58.63 110 ILE C N 1
ATOM 10914 C CA . ILE C 1 110 ? 59.497 136.069 414.147 1.00 58.54 110 ILE C CA 1
ATOM 10915 C C . ILE C 1 110 ? 60.769 135.669 414.884 1.00 58.08 110 ILE C C 1
ATOM 10916 O O . ILE C 1 110 ? 61.837 136.254 414.669 1.00 55.01 110 ILE C O 1
ATOM 10932 N N . ARG C 1 111 ? 60.680 134.658 415.749 1.00 61.22 111 ARG C N 1
ATOM 10933 C CA . ARG C 1 111 ? 61.855 134.201 416.485 1.00 65.33 111 ARG C CA 1
ATOM 10934 C C . ARG C 1 111 ? 62.943 133.719 415.532 1.00 65.40 111 ARG C C 1
ATOM 10935 O O . ARG C 1 111 ? 64.117 134.075 415.680 1.00 64.46 111 ARG C O 1
ATOM 10973 N N . LEU C 1 113 ? 63.325 134.439 412.335 1.00 61.29 113 LEU C N 1
ATOM 10974 C CA . LEU C 1 113 ? 63.852 135.552 411.556 1.00 57.61 113 LEU C CA 1
ATOM 10975 C C . LEU C 1 113 ? 64.806 136.392 412.393 1.00 55.88 113 LEU C C 1
ATOM 10976 O O . LEU C 1 113 ? 65.867 136.804 411.912 1.00 55.16 113 LEU C O 1
ATOM 10992 N N . HIS C 1 114 ? 64.449 136.650 413.652 1.00 55.83 114 HIS C N 1
ATOM 10993 C CA . HIS C 1 114 ? 65.381 137.308 414.557 1.00 56.23 114 HIS C CA 1
ATOM 10994 C C . HIS C 1 114 ? 66.659 136.494 414.689 1.00 56.89 114 HIS C C 1
ATOM 10995 O O . HIS C 1 114 ? 67.763 137.049 414.688 1.00 55.02 114 HIS C O 1
ATOM 11009 N N . PHE C 1 115 ? 66.523 135.168 414.780 1.00 59.71 115 PHE C N 1
ATOM 11010 C CA . PHE C 1 115 ? 67.683 134.289 414.873 1.00 58.56 115 PHE C CA 1
ATOM 11011 C C . PHE C 1 115 ? 68.622 134.495 413.691 1.00 56.23 115 PHE C C 1
ATOM 11012 O O . PHE C 1 115 ? 69.829 134.692 413.871 1.00 56.87 115 PHE C O 1
ATOM 11029 N N . LEU C 1 116 ? 68.080 134.477 412.471 1.00 54.88 116 LEU C N 1
ATOM 11030 C CA . LEU C 1 116 ? 68.922 134.586 411.283 1.00 55.78 116 LEU C CA 1
ATOM 11031 C C . LEU C 1 116 ? 69.575 135.963 411.189 1.00 56.21 116 LEU C C 1
ATOM 11032 O O . LEU C 1 116 ? 70.777 136.071 410.917 1.00 57.47 116 LEU C O 1
ATOM 11048 N N . PHE C 1 117 ? 68.798 137.029 411.388 1.00 55.88 117 PHE C N 1
ATOM 11049 C CA . PHE C 1 117 ? 69.308 138.377 411.142 1.00 57.81 117 PHE C CA 1
ATOM 11050 C C . PHE C 1 117 ? 70.321 138.842 412.181 1.00 58.34 117 PHE C C 1
ATOM 11051 O O . PHE C 1 117 ? 70.832 139.959 412.049 1.00 58.95 117 PHE C O 1
ATOM 11068 N N . ILE C 1 118 ? 70.636 138.033 413.192 1.00 58.54 118 ILE C N 1
ATOM 11069 C CA . ILE C 1 118 ? 71.688 138.361 414.142 1.00 60.02 118 ILE C CA 1
ATOM 11070 C C . ILE C 1 118 ? 72.833 137.357 414.090 1.00 59.97 118 ILE C C 1
ATOM 11071 O O . ILE C 1 118 ? 73.724 137.396 414.939 1.00 61.60 118 ILE C O 1
ATOM 11087 N N . SER C 1 119 ? 72.835 136.457 413.097 1.00 57.71 119 SER C N 1
ATOM 11088 C CA . SER C 1 119 ? 73.830 135.392 413.081 1.00 59.89 119 SER C CA 1
ATOM 11089 C C . SER C 1 119 ? 74.235 134.940 411.681 1.00 59.44 119 SER C C 1
ATOM 11090 O O . SER C 1 119 ? 74.918 133.916 411.568 1.00 60.16 119 SER C O 1
ATOM 11098 N N . CYS C 1 120 ? 73.867 135.654 410.621 1.00 58.59 120 CYS C N 1
ATOM 11099 C CA . CYS C 1 120 ? 74.226 135.277 409.261 1.00 59.86 120 CYS C CA 1
ATOM 11100 C C . CYS C 1 120 ? 75.049 136.380 408.613 1.00 62.10 120 CYS C C 1
ATOM 11101 O O . CYS C 1 120 ? 74.759 137.566 408.786 1.00 62.38 120 CYS C O 1
ATOM 11109 N N . HIS C 1 121 ? 76.087 135.985 407.872 1.00 64.23 121 HIS C N 1
ATOM 11110 C CA . HIS C 1 121 ? 76.818 136.963 407.075 1.00 62.52 121 HIS C CA 1
ATOM 11111 C C . HIS C 1 121 ? 75.939 137.508 405.961 1.00 61.90 121 HIS C C 1
ATOM 11112 O O . HIS C 1 121 ? 75.960 138.711 405.673 1.00 61.28 121 HIS C O 1
ATOM 11126 N N . PHE C 1 122 ? 75.175 136.632 405.313 1.00 62.15 122 PHE C N 1
ATOM 11127 C CA . PHE C 1 122 ? 74.235 137.029 404.279 1.00 63.11 122 PHE C CA 1
ATOM 11128 C C . PHE C 1 122 ? 72.914 136.308 404.500 1.00 61.04 122 PHE C C 1
ATOM 11129 O O . PHE C 1 122 ? 72.874 135.207 405.054 1.00 60.84 122 PHE C O 1
ATOM 11146 N N . ILE C 1 123 ? 71.831 136.954 404.080 1.00 58.22 123 ILE C N 1
ATOM 11147 C CA . ILE C 1 123 ? 70.513 136.341 404.022 1.00 57.35 123 ILE C CA 1
ATOM 11148 C C . ILE C 1 123 ? 69.978 136.536 402.613 1.00 58.93 123 ILE C C 1
ATOM 11149 O O . ILE C 1 123 ? 70.043 137.645 402.070 1.00 60.48 123 ILE C O 1
ATOM 11165 N N . ILE C 1 124 ? 69.448 135.467 402.025 1.00 58.78 124 ILE C N 1
ATOM 11166 C CA . ILE C 1 124 ? 68.924 135.490 400.665 1.00 61.55 124 ILE C CA 1
ATOM 11167 C C . ILE C 1 124 ? 67.419 135.284 400.735 1.00 63.72 124 ILE C C 1
ATOM 11168 O O . ILE C 1 124 ? 66.948 134.312 401.340 1.00 65.76 124 ILE C O 1
ATOM 11184 N N . ILE C 1 125 ? 66.669 136.193 400.120 1.00 62.55 125 ILE C N 1
ATOM 11185 C CA . ILE C 1 125 ? 65.226 136.054 399.968 1.00 61.68 125 ILE C CA 1
ATOM 11186 C C . ILE C 1 125 ? 64.960 135.558 398.556 1.00 64.44 125 ILE C C 1
ATOM 11187 O O . ILE C 1 125 ? 65.391 136.183 397.580 1.00 65.43 125 ILE C O 1
ATOM 11203 N N . PHE C 1 126 ? 64.264 134.433 398.444 1.00 65.65 126 PHE C N 1
ATOM 11204 C CA . PHE C 1 126 ? 63.782 133.943 397.162 1.00 69.64 126 PHE C CA 1
ATOM 11205 C C . PHE C 1 126 ? 62.309 134.304 397.018 1.00 69.51 126 PHE C C 1
ATOM 11206 O O . PHE C 1 126 ? 61.516 134.078 397.937 1.00 67.46 126 PHE C O 1
ATOM 11223 N N . GLU C 1 127 ? 61.959 134.891 395.876 1.00 71.84 127 GLU C N 1
ATOM 11224 C CA . GLU C 1 127 ? 60.604 135.349 395.612 1.00 77.00 127 GLU C CA 1
ATOM 11225 C C . GLU C 1 127 ? 60.230 134.989 394.183 1.00 86.12 127 GLU C C 1
ATOM 11226 O O . GLU C 1 127 ? 61.045 135.137 393.269 1.00 81.68 127 GLU C O 1
ATOM 11238 N N . GLN C 1 128 ? 58.999 134.509 393.993 1.00 99.63 128 GLN C N 1
ATOM 11239 C CA . GLN C 1 128 ? 58.543 134.068 392.683 1.00 115.65 128 GLN C CA 1
ATOM 11240 C C . GLN C 1 128 ? 57.480 134.966 392.064 1.00 124.80 128 GLN C C 1
ATOM 11241 O O . GLN C 1 128 ? 57.196 134.819 390.871 1.00 132.64 128 GLN C O 1
ATOM 11245 N N . THR C 1 129 ? 56.893 135.888 392.829 1.00 120.98 129 THR C N 1
ATOM 11246 C CA . THR C 1 129 ? 55.733 136.633 392.343 1.00 128.13 129 THR C CA 1
ATOM 11247 C C . THR C 1 129 ? 56.108 137.755 391.377 1.00 130.69 129 THR C C 1
ATOM 11248 O O . THR C 1 129 ? 55.280 138.138 390.542 1.00 136.45 129 THR C O 1
ATOM 11259 N N . SER C 1 130 ? 57.326 138.295 391.476 1.00 127.63 130 SER C N 1
ATOM 11260 C CA . SER C 1 130 ? 57.856 139.438 390.727 1.00 126.67 130 SER C CA 1
ATOM 11261 C C . SER C 1 130 ? 57.657 140.757 391.470 1.00 118.94 130 SER C C 1
ATOM 11262 O O . SER C 1 130 ? 58.276 141.753 391.100 1.00 117.97 130 SER C O 1
ATOM 11270 N N . ARG C 1 131 ? 56.809 140.796 392.491 1.00 113.59 131 ARG C N 1
ATOM 11271 C CA . ARG C 1 131 ? 56.684 141.934 393.387 1.00 109.19 131 ARG C CA 1
ATOM 11272 C C . ARG C 1 131 ? 57.238 141.559 394.755 1.00 101.36 131 ARG C C 1
ATOM 11273 O O . ARG C 1 131 ? 57.167 140.402 395.174 1.00 100.46 131 ARG C O 1
ATOM 11294 N N . ILE C 1 132 ? 57.801 142.544 395.451 1.00 97.06 132 ILE C N 1
ATOM 11295 C CA . ILE C 1 132 ? 58.358 142.284 396.772 1.00 92.99 132 ILE C CA 1
ATOM 11296 C C . ILE C 1 132 ? 57.231 142.051 397.767 1.00 92.98 132 ILE C C 1
ATOM 11297 O O . ILE C 1 132 ? 56.249 142.803 397.811 1.00 96.61 132 ILE C O 1
ATOM 11313 N N . ASP C 1 133 ? 57.378 141.006 398.576 1.00 89.92 133 ASP C N 1
ATOM 11314 C CA . ASP C 1 133 ? 56.351 140.601 399.528 1.00 89.14 133 ASP C CA 1
ATOM 11315 C C . ASP C 1 133 ? 56.314 141.596 400.681 1.00 84.51 133 ASP C C 1
ATOM 11316 O O . ASP C 1 133 ? 57.230 141.632 401.509 1.00 82.89 133 ASP C O 1
ATOM 11325 N N . LEU C 1 134 ? 55.255 142.407 400.737 1.00 82.72 134 LEU C N 1
ATOM 11326 C CA . LEU C 1 134 ? 55.153 143.406 401.794 1.00 78.80 134 LEU C CA 1
ATOM 11327 C C . LEU C 1 134 ? 54.818 142.770 403.134 1.00 75.40 134 LEU C C 1
ATOM 11328 O O . LEU C 1 134 ? 55.170 143.321 404.184 1.00 74.43 134 LEU C O 1
ATOM 11344 N N . GLU C 1 135 ? 54.155 141.613 403.126 1.00 74.51 135 GLU C N 1
ATOM 11345 C CA . GLU C 1 135 ? 53.916 140.905 404.378 1.00 71.75 135 GLU C CA 1
ATOM 11346 C C . GLU C 1 135 ? 55.235 140.509 405.028 1.00 68.21 135 GLU C C 1
ATOM 11347 O O . GLU C 1 135 ? 55.376 140.568 406.255 1.00 66.70 135 GLU C O 1
ATOM 11359 N N . LEU C 1 136 ? 56.214 140.106 404.216 1.00 67.31 136 LEU C N 1
ATOM 11360 C CA . LEU C 1 136 ? 57.546 139.833 404.741 1.00 66.53 136 LEU C CA 1
ATOM 11361 C C . LEU C 1 136 ? 58.182 141.094 405.309 1.00 64.44 136 LEU C C 1
ATOM 11362 O O . LEU C 1 136 ? 58.780 141.064 406.391 1.00 61.46 136 LEU C O 1
ATOM 11395 N N . ARG C 1 138 ? 56.644 143.633 406.525 1.00 61.32 138 ARG C N 1
ATOM 11396 C CA . ARG C 1 138 ? 55.975 143.864 407.801 1.00 63.91 138 ARG C CA 1
ATOM 11397 C C . ARG C 1 138 ? 56.479 142.893 408.861 1.00 60.89 138 ARG C C 1
ATOM 11398 O O . ARG C 1 138 ? 56.645 143.270 410.028 1.00 60.17 138 ARG C O 1
ATOM 11419 N N . PHE C 1 139 ? 56.739 141.641 408.478 1.00 59.45 139 PHE C N 1
ATOM 11420 C CA . PHE C 1 139 ? 57.365 140.708 409.410 1.00 59.59 139 PHE C CA 1
ATOM 11421 C C . PHE C 1 139 ? 58.735 141.215 409.836 1.00 57.65 139 PHE C C 1
ATOM 11422 O O . PHE C 1 139 ? 59.058 141.240 411.029 1.00 57.93 139 PHE C O 1
ATOM 11439 N N . LEU C 1 140 ? 59.556 141.635 408.870 1.00 56.70 140 LEU C N 1
ATOM 11440 C CA . LEU C 1 140 ? 60.895 142.106 409.202 1.00 57.40 140 LEU C CA 1
ATOM 11441 C C . LEU C 1 140 ? 60.848 143.301 410.141 1.00 61.73 140 LEU C C 1
ATOM 11442 O O . LEU C 1 140 ? 61.725 143.448 411.001 1.00 64.38 140 LEU C O 1
ATOM 11458 N N . LYS C 1 141 ? 59.842 144.165 409.996 1.00 63.66 141 LYS C N 1
ATOM 11459 C CA . LYS C 1 141 ? 59.716 145.299 410.903 1.00 65.34 141 LYS C CA 1
ATOM 11460 C C . LYS C 1 141 ? 59.353 144.829 412.308 1.00 65.79 141 LYS C C 1
ATOM 11461 O O . LYS C 1 141 ? 59.849 145.376 413.299 1.00 68.35 141 LYS C O 1
ATOM 11480 N N . LYS C 1 142 ? 58.494 143.814 412.415 1.00 66.43 142 LYS C N 1
ATOM 11481 C CA . LYS C 1 142 ? 58.208 143.231 413.722 1.00 69.39 142 LYS C CA 1
ATOM 11482 C C . LYS C 1 142 ? 59.432 142.522 414.289 1.00 69.28 142 LYS C C 1
ATOM 11483 O O . LYS C 1 142 ? 59.667 142.549 415.503 1.00 71.41 142 LYS C O 1
ATOM 11502 N N . VAL C 1 143 ? 60.226 141.884 413.428 1.00 67.25 143 VAL C N 1
ATOM 11503 C CA . VAL C 1 143 ? 61.459 141.249 413.886 1.00 67.33 143 VAL C CA 1
ATOM 11504 C C . VAL C 1 143 ? 62.419 142.299 414.428 1.00 68.25 143 VAL C C 1
ATOM 11505 O O . VAL C 1 143 ? 62.905 142.201 415.562 1.00 70.58 143 VAL C O 1
ATOM 11518 N N . ASN C 1 144 ? 62.691 143.333 413.629 1.00 66.05 144 ASN C N 1
ATOM 11519 C CA . ASN C 1 144 ? 63.628 144.369 414.048 1.00 66.17 144 ASN C CA 1
ATOM 11520 C C . ASN C 1 144 ? 63.191 145.022 415.350 1.00 67.85 144 ASN C C 1
ATOM 11521 O O . ASN C 1 144 ? 64.036 145.432 416.153 1.00 70.55 144 ASN C O 1
ATOM 11532 N N . SER C 1 145 ? 61.882 145.130 415.577 1.00 66.34 145 SER C N 1
ATOM 11533 C CA . SER C 1 145 ? 61.389 145.687 416.831 1.00 67.25 145 SER C CA 1
ATOM 11534 C C . SER C 1 145 ? 61.653 144.737 417.993 1.00 67.44 145 SER C C 1
ATOM 11535 O O . SER C 1 145 ? 62.124 145.154 419.058 1.00 69.43 145 SER C O 1
ATOM 11543 N N . ALA C 1 146 ? 61.336 143.452 417.813 1.00 65.10 146 ALA C N 1
ATOM 11544 C CA . ALA C 1 146 ? 61.630 142.472 418.852 1.00 66.03 146 ALA C CA 1
ATOM 11545 C C . ALA C 1 146 ? 63.123 142.436 419.152 1.00 63.98 146 ALA C C 1
ATOM 11546 O O . ALA C 1 146 ? 63.532 142.295 420.312 1.00 64.44 146 ALA C O 1
ATOM 11553 N N . ARG C 1 147 ? 63.952 142.568 418.116 1.00 61.68 147 ARG C N 1
ATOM 11554 C CA . ARG C 1 147 ? 65.395 142.599 418.320 1.00 65.78 147 ARG C CA 1
ATOM 11555 C C . ARG C 1 147 ? 65.789 143.730 419.260 1.00 74.47 147 ARG C C 1
ATOM 11556 O O . ARG C 1 147 ? 66.610 143.536 420.163 1.00 77.92 147 ARG C O 1
ATOM 11577 N N . ILE C 1 148 ? 65.178 144.906 419.093 1.00 78.49 148 ILE C N 1
ATOM 11578 C CA . ILE C 1 148 ? 65.580 146.078 419.865 1.00 85.52 148 ILE C CA 1
ATOM 11579 C C . ILE C 1 148 ? 65.258 145.897 421.343 1.00 94.56 148 ILE C C 1
ATOM 11580 O O . ILE C 1 148 ? 65.955 146.444 422.206 1.00 98.53 148 ILE C O 1
ATOM 11596 N N . GLN C 1 149 ? 64.217 145.132 421.666 1.00 98.31 149 GLN C N 1
ATOM 11597 C CA . GLN C 1 149 ? 63.822 144.935 423.055 1.00 99.91 149 GLN C CA 1
ATOM 11598 C C . GLN C 1 149 ? 64.551 143.784 423.729 1.00 96.71 149 GLN C C 1
ATOM 11599 O O . GLN C 1 149 ? 64.533 143.697 424.962 1.00 99.84 149 GLN C O 1
ATOM 11613 N N . LEU C 1 150 ? 65.194 142.909 422.959 1.00 90.46 150 LEU C N 1
ATOM 11614 C CA . LEU C 1 150 ? 65.952 141.791 423.502 1.00 86.00 150 LEU C CA 1
ATOM 11615 C C . LEU C 1 150 ? 67.451 141.958 423.293 1.00 82.04 150 LEU C C 1
ATOM 11616 O O . LEU C 1 150 ? 68.221 141.059 423.649 1.00 82.07 150 LEU C O 1
ATOM 11632 N N . ARG C 1 151 ? 67.883 143.098 422.748 1.00 79.76 151 ARG C N 1
ATOM 11633 C CA . ARG C 1 151 ? 69.302 143.303 422.482 1.00 78.16 151 ARG C CA 1
ATOM 11634 C C . ARG C 1 151 ? 70.136 143.105 423.741 1.00 80.22 151 ARG C C 1
ATOM 11635 O O . ARG C 1 151 ? 71.152 142.401 423.719 1.00 79.22 151 ARG C O 1
ATOM 11656 N N . LYS C 1 152 ? 69.723 143.713 424.856 1.00 83.71 152 LYS C N 1
ATOM 11657 C CA . LYS C 1 152 ? 70.556 143.626 426.053 1.00 86.65 152 LYS C CA 1
ATOM 11658 C C . LYS C 1 152 ? 70.595 142.214 426.619 1.00 85.97 152 LYS C C 1
ATOM 11659 O O . LYS C 1 152 ? 71.655 141.753 427.058 1.00 85.47 152 LYS C O 1
ATOM 11678 N N . LYS C 1 153 ? 69.462 141.513 426.636 1.00 85.96 153 LYS C N 1
ATOM 11679 C CA . LYS C 1 153 ? 69.461 140.178 427.222 1.00 86.88 153 LYS C CA 1
ATOM 11680 C C . LYS C 1 153 ? 70.260 139.201 426.366 1.00 84.26 153 LYS C C 1
ATOM 11681 O O . LYS C 1 153 ? 71.012 138.374 426.896 1.00 84.05 153 LYS C O 1
ATOM 11700 N N . ILE C 1 154 ? 70.121 139.288 425.042 1.00 82.12 154 ILE C N 1
ATOM 11701 C CA . ILE C 1 154 ? 70.895 138.425 424.157 1.00 80.77 154 ILE C CA 1
ATOM 11702 C C . ILE C 1 154 ? 72.381 138.731 424.284 1.00 81.68 154 ILE C C 1
ATOM 11703 O O . ILE C 1 154 ? 73.219 137.822 424.277 1.00 81.55 154 ILE C O 1
ATOM 11719 N N . ASN C 1 155 ? 72.732 140.013 424.401 1.00 82.88 155 ASN C N 1
ATOM 11720 C CA . ASN C 1 155 ? 74.137 140.388 424.520 1.00 84.18 155 ASN C CA 1
ATOM 11721 C C . ASN C 1 155 ? 74.758 139.805 425.784 1.00 87.91 155 ASN C C 1
ATOM 11722 O O . ASN C 1 155 ? 75.920 139.383 425.774 1.00 88.42 155 ASN C O 1
ATOM 11733 N N . GLN C 1 156 ? 73.997 139.766 426.882 1.00 91.50 156 GLN C N 1
ATOM 11734 C CA . GLN C 1 156 ? 74.496 139.133 428.099 1.00 96.06 156 GLN C CA 1
ATOM 11735 C C . GLN C 1 156 ? 74.823 137.665 427.866 1.00 95.38 156 GLN C C 1
ATOM 11736 O O . GLN C 1 156 ? 75.775 137.140 428.455 1.00 97.42 156 GLN C O 1
ATOM 11750 N N . ARG C 1 157 ? 74.049 136.988 427.016 1.00 93.17 157 ARG C N 1
ATOM 11751 C CA . ARG C 1 157 ? 74.308 135.582 426.732 1.00 93.46 157 ARG C CA 1
ATOM 11752 C C . ARG C 1 157 ? 75.480 135.404 425.778 1.00 90.68 157 ARG C C 1
ATOM 11753 O O . ARG C 1 157 ? 76.179 134.387 425.849 1.00 92.82 157 ARG C O 1
ATOM 11774 N N . LEU C 1 158 ? 75.714 136.370 424.886 1.00 86.30 158 LEU C N 1
ATOM 11775 C CA . LEU C 1 158 ? 76.922 136.326 424.070 1.00 83.90 158 LEU C CA 1
ATOM 11776 C C . LEU C 1 158 ? 78.163 136.524 424.929 1.00 83.33 158 LEU C C 1
ATOM 11777 O O . LEU C 1 158 ? 79.219 135.951 424.637 1.00 82.43 158 LEU C O 1
ATOM 11793 N N . VAL C 1 159 ? 78.053 137.327 425.989 1.00 83.45 159 VAL C N 1
ATOM 11794 C CA . VAL C 1 159 ? 79.165 137.503 426.915 1.00 85.39 159 VAL C CA 1
ATOM 11795 C C . VAL C 1 159 ? 79.333 136.261 427.780 1.00 87.71 159 VAL C C 1
ATOM 11796 O O . VAL C 1 159 ? 80.455 135.797 428.016 1.00 89.55 159 VAL C O 1
ATOM 11809 N N . ALA C 1 160 ? 78.222 135.697 428.260 1.00 87.78 160 ALA C N 1
ATOM 11810 C CA . ALA C 1 160 ? 78.304 134.516 429.112 1.00 90.45 160 ALA C CA 1
ATOM 11811 C C . ALA C 1 160 ? 78.841 133.321 428.335 1.00 91.03 160 ALA C C 1
ATOM 11812 O O . ALA C 1 160 ? 79.659 132.552 428.855 1.00 92.58 160 ALA C O 1
ATOM 11819 N N . SER C 1 161 ? 78.401 133.153 427.089 1.00 89.99 161 SER C N 1
ATOM 11820 C CA . SER C 1 161 ? 78.925 132.101 426.228 1.00 91.78 161 SER C CA 1
ATOM 11821 C C . SER C 1 161 ? 80.297 132.444 425.663 1.00 92.17 161 SER C C 1
ATOM 11822 O O . SER C 1 161 ? 80.888 131.614 424.965 1.00 92.29 161 SER C O 1
ATOM 11830 N N . ASP C 1 162 ? 80.806 133.646 425.942 1.00 93.22 162 ASP C N 1
ATOM 11831 C CA . ASP C 1 162 ? 82.158 134.046 425.551 1.00 94.52 162 ASP C CA 1
ATOM 11832 C C . ASP C 1 162 ? 82.278 134.158 424.028 1.00 91.58 162 ASP C C 1
ATOM 11833 O O . ASP C 1 162 ? 83.230 133.669 423.421 1.00 92.39 162 ASP C O 1
ATOM 11842 N N . LEU C 1 163 ? 81.298 134.823 423.415 1.00 88.48 163 LEU C N 1
ATOM 11843 C CA . LEU C 1 163 ? 81.292 135.065 421.980 1.00 85.15 163 LEU C CA 1
ATOM 11844 C C . LEU C 1 163 ? 81.306 136.546 421.631 1.00 82.89 163 LEU C C 1
ATOM 11845 O O . LEU C 1 163 ? 81.386 136.886 420.445 1.00 80.60 163 LEU C O 1
ATOM 11861 N N . ARG C 1 164 ? 81.250 137.436 422.626 1.00 83.62 164 ARG C N 1
ATOM 11862 C CA . ARG C 1 164 ? 81.042 138.853 422.349 1.00 82.70 164 ARG C CA 1
ATOM 11863 C C . ARG C 1 164 ? 82.232 139.478 421.631 1.00 83.89 164 ARG C C 1
ATOM 11864 O O . ARG C 1 164 ? 82.054 140.417 420.847 1.00 81.42 164 ARG C O 1
ATOM 11885 N N . ASP C 1 165 ? 83.444 138.977 421.872 1.00 86.61 165 ASP C N 1
ATOM 11886 C CA . ASP C 1 165 ? 84.646 139.511 421.246 1.00 88.11 165 ASP C CA 1
ATOM 11887 C C . ASP C 1 165 ? 85.087 138.698 420.032 1.00 86.38 165 ASP C C 1
ATOM 11888 O O . ASP C 1 165 ? 86.253 138.783 419.629 1.00 85.68 165 ASP C O 1
ATOM 11897 N N . VAL C 1 166 ? 84.185 137.919 419.439 1.00 85.71 166 VAL C N 1
ATOM 11898 C CA . VAL C 1 166 ? 84.495 137.100 418.272 1.00 87.27 166 VAL C CA 1
ATOM 11899 C C . VAL C 1 166 ? 83.986 137.821 417.031 1.00 84.91 166 VAL C C 1
ATOM 11900 O O . VAL C 1 166 ? 82.782 138.063 416.892 1.00 83.20 166 VAL C O 1
ATOM 11913 N N . SER C 1 167 ? 84.900 138.141 416.120 1.00 88.26 167 SER C N 1
ATOM 11914 C CA . SER C 1 167 ? 84.549 138.859 414.903 1.00 87.69 167 SER C CA 1
ATOM 11915 C C . SER C 1 167 ? 83.900 137.933 413.883 1.00 85.83 167 SER C C 1
ATOM 11916 O O . SER C 1 167 ? 84.272 136.764 413.750 1.00 88.17 167 SER C O 1
ATOM 11924 N N . PHE C 1 168 ? 82.922 138.473 413.163 1.00 79.70 168 PHE C N 1
ATOM 11925 C CA . PHE C 1 168 ? 82.275 137.765 412.068 1.00 76.06 168 PHE C CA 1
ATOM 11926 C C . PHE C 1 168 ? 82.922 138.090 410.727 1.00 74.46 168 PHE C C 1
ATOM 11927 O O . PHE C 1 168 ? 82.880 137.264 409.808 1.00 71.93 168 PHE C O 1
ATOM 11944 N N . ASN C 1 169 ? 83.533 139.264 410.606 1.00 78.05 169 ASN C N 1
ATOM 11945 C CA . ASN C 1 169 ? 84.239 139.688 409.398 1.00 82.18 169 ASN C CA 1
ATOM 11946 C C . ASN C 1 169 ? 85.051 140.933 409.756 1.00 88.54 169 ASN C C 1
ATOM 11947 O O . ASN C 1 169 ? 85.184 141.284 410.935 1.00 90.73 169 ASN C O 1
ATOM 11958 N N . ASN C 1 170 ? 85.587 141.613 408.739 1.00 93.88 170 ASN C N 1
ATOM 11959 C CA . ASN C 1 170 ? 86.503 142.729 408.954 1.00 98.76 170 ASN C CA 1
ATOM 11960 C C . ASN C 1 170 ? 85.808 144.049 409.278 1.00 97.46 170 ASN C C 1
ATOM 11961 O O . ASN C 1 170 ? 86.496 145.012 409.636 1.00 99.67 170 ASN C O 1
ATOM 11972 N N . ARG C 1 171 ? 84.486 144.127 409.161 1.00 90.68 171 ARG C N 1
ATOM 11973 C CA . ARG C 1 171 ? 83.785 145.394 409.332 1.00 85.85 171 ARG C CA 1
ATOM 11974 C C . ARG C 1 171 ? 83.727 145.826 410.796 1.00 85.52 171 ARG C C 1
ATOM 11975 O O . ARG C 1 171 ? 83.671 145.004 411.715 1.00 85.55 171 ARG C O 1
ATOM 11996 N N . ILE C 1 172 ? 83.732 147.147 410.999 1.00 85.71 172 ILE C N 1
ATOM 11997 C CA . ILE C 1 172 ? 83.669 147.752 412.326 1.00 86.27 172 ILE C CA 1
ATOM 11998 C C . ILE C 1 172 ? 82.223 148.038 412.689 1.00 83.18 172 ILE C C 1
ATOM 11999 O O . ILE C 1 172 ? 81.437 148.528 411.867 1.00 83.30 172 ILE C O 1
ATOM 12015 N N . LEU C 1 173 ? 81.878 147.736 413.937 1.00 81.06 173 LEU C N 1
ATOM 12016 C CA . LEU C 1 173 ? 80.575 148.054 414.496 1.00 79.76 173 LEU C CA 1
ATOM 12017 C C . LEU C 1 173 ? 80.792 148.717 415.844 1.00 79.93 173 LEU C C 1
ATOM 12018 O O . LEU C 1 173 ? 81.618 148.260 416.640 1.00 79.70 173 LEU C O 1
ATOM 12034 N N . SER C 1 174 ? 80.049 149.788 416.101 1.00 79.63 174 SER C N 1
ATOM 12035 C CA . SER C 1 174 ? 80.074 150.393 417.419 1.00 80.58 174 SER C CA 1
ATOM 12036 C C . SER C 1 174 ? 79.429 149.448 418.431 1.00 77.30 174 SER C C 1
ATOM 12037 O O . SER C 1 174 ? 78.774 148.463 418.077 1.00 73.21 174 SER C O 1
ATOM 12045 N N . SER C 1 175 ? 79.623 149.755 419.714 1.00 79.50 175 SER C N 1
ATOM 12046 C CA . SER C 1 175 ? 79.008 148.940 420.754 1.00 81.07 175 SER C CA 1
ATOM 12047 C C . SER C 1 175 ? 77.491 148.922 420.615 1.00 81.12 175 SER C C 1
ATOM 12048 O O . SER C 1 175 ? 76.847 147.926 420.965 1.00 79.09 175 SER C O 1
ATOM 12056 N N . ALA C 1 176 ? 76.905 150.002 420.090 1.00 84.82 176 ALA C N 1
ATOM 12057 C CA . ALA C 1 176 ? 75.457 150.057 419.916 1.00 86.22 176 ALA C CA 1
ATOM 12058 C C . ALA C 1 176 ? 75.013 149.298 418.672 1.00 84.59 176 ALA C C 1
ATOM 12059 O O . ALA C 1 176 ? 73.982 148.618 418.693 1.00 84.16 176 ALA C O 1
ATOM 12066 N N . GLU C 1 177 ? 75.772 149.405 417.578 1.00 84.81 177 GLU C N 1
ATOM 12067 C CA . GLU C 1 177 ? 75.428 148.663 416.370 1.00 81.80 177 GLU C CA 1
ATOM 12068 C C . GLU C 1 177 ? 75.515 147.160 416.594 1.00 78.37 177 GLU C C 1
ATOM 12069 O O . GLU C 1 177 ? 74.750 146.398 415.993 1.00 76.36 177 GLU C O 1
ATOM 12081 N N . SER C 1 178 ? 76.430 146.713 417.453 1.00 79.17 178 SER C N 1
ATOM 12082 C CA . SER C 1 178 ? 76.690 145.291 417.632 1.00 77.34 178 SER C CA 1
ATOM 12083 C C . SER C 1 178 ? 75.908 144.679 418.787 1.00 76.18 178 SER C C 1
ATOM 12084 O O . SER C 1 178 ? 75.931 143.454 418.947 1.00 74.69 178 SER C O 1
ATOM 12092 N N . GLU C 1 179 ? 75.231 145.492 419.592 1.00 76.44 179 GLU C N 1
ATOM 12093 C CA . GLU C 1 179 ? 74.532 144.982 420.764 1.00 76.66 179 GLU C CA 1
ATOM 12094 C C . GLU C 1 179 ? 73.484 143.954 420.355 1.00 74.80 179 GLU C C 1
ATOM 12095 O O . GLU C 1 179 ? 72.610 144.234 419.529 1.00 74.61 179 GLU C O 1
ATOM 12107 N N . GLY C 1 180 ? 73.574 142.762 420.942 1.00 74.83 180 GLY C N 1
ATOM 12108 C CA . GLY C 1 180 ? 72.605 141.712 420.720 1.00 73.42 180 GLY C CA 1
ATOM 12109 C C . GLY C 1 180 ? 72.808 140.873 419.476 1.00 70.80 180 GLY C C 1
ATOM 12110 O O . GLY C 1 180 ? 72.112 139.862 419.319 1.00 70.64 180 GLY C O 1
ATOM 12114 N N . ARG C 1 181 ? 73.729 141.240 418.586 1.00 69.71 181 ARG C N 1
ATOM 12115 C CA . ARG C 1 181 ? 73.956 140.473 417.369 1.00 68.61 181 ARG C CA 1
ATOM 12116 C C . ARG C 1 181 ? 75.451 140.295 417.139 1.00 69.06 181 ARG C C 1
ATOM 12117 O O . ARG C 1 181 ? 76.287 140.910 417.806 1.00 71.39 181 ARG C O 1
ATOM 12155 N N . VAL C 1 183 ? 76.688 140.347 413.787 1.00 65.75 183 VAL C N 1
ATOM 12156 C CA . VAL C 1 183 ? 76.980 140.908 412.471 1.00 65.60 183 VAL C CA 1
ATOM 12157 C C . VAL C 1 183 ? 75.765 141.700 412.012 1.00 66.48 183 VAL C C 1
ATOM 12158 O O . VAL C 1 183 ? 74.645 141.468 412.494 1.00 66.86 183 VAL C O 1
ATOM 12171 N N . VAL C 1 184 ? 75.986 142.637 411.099 1.00 66.89 184 VAL C N 1
ATOM 12172 C CA . VAL C 1 184 ? 74.928 143.299 410.348 1.00 68.88 184 VAL C CA 1
ATOM 12173 C C . VAL C 1 184 ? 74.826 142.540 409.031 1.00 68.00 184 VAL C C 1
ATOM 12174 O O . VAL C 1 184 ? 75.653 142.725 408.137 1.00 65.59 184 VAL C O 1
ATOM 12187 N N . PRO C 1 185 ? 73.872 141.621 408.892 1.00 71.75 185 PRO C N 1
ATOM 12188 C CA . PRO C 1 185 ? 73.851 140.763 407.699 1.00 77.09 185 PRO C CA 1
ATOM 12189 C C . PRO C 1 185 ? 73.556 141.572 406.444 1.00 83.30 185 PRO C C 1
ATOM 12190 O O . PRO C 1 185 ? 72.760 142.516 406.448 1.00 96.97 185 PRO C O 1
ATOM 12201 N N . ARG C 1 186 ? 74.150 141.138 405.343 1.00 77.19 186 ARG C N 1
ATOM 12202 C CA . ARG C 1 186 ? 73.917 141.753 404.046 1.00 70.53 186 ARG C CA 1
ATOM 12203 C C . ARG C 1 186 ? 72.806 140.990 403.336 1.00 68.46 186 ARG C C 1
ATOM 12204 O O . ARG C 1 186 ? 72.912 139.775 403.130 1.00 67.23 186 ARG C O 1
ATOM 12225 N N . LEU C 1 187 ? 71.741 141.699 402.979 1.00 70.25 187 LEU C N 1
ATOM 12226 C CA . LEU C 1 187 ? 70.513 141.080 402.502 1.00 68.01 187 LEU C CA 1
ATOM 12227 C C . LEU C 1 187 ? 70.522 141.019 400.981 1.00 65.97 187 LEU C C 1
ATOM 12228 O O . LEU C 1 187 ? 70.877 141.997 400.315 1.00 67.23 187 LEU C O 1
ATOM 12244 N N . LEU C 1 188 ? 70.144 139.865 400.442 1.00 64.66 188 LEU C N 1
ATOM 12245 C CA . LEU C 1 188 ? 70.029 139.649 399.009 1.00 64.27 188 LEU C CA 1
ATOM 12246 C C . LEU C 1 188 ? 68.626 139.154 398.683 1.00 63.13 188 LEU C C 1
ATOM 12247 O O . LEU C 1 188 ? 67.922 138.605 399.536 1.00 61.40 188 LEU C O 1
ATOM 12263 N N . ILE C 1 189 ? 68.225 139.343 397.428 1.00 62.90 189 ILE C N 1
ATOM 12264 C CA . ILE C 1 189 ? 66.907 138.923 396.965 1.00 62.24 189 ILE C CA 1
ATOM 12265 C C . ILE C 1 189 ? 67.034 138.437 395.528 1.00 62.64 189 ILE C C 1
ATOM 12266 O O . ILE C 1 189 ? 67.692 139.079 394.703 1.00 61.35 189 ILE C O 1
ATOM 12282 N N . ALA C 1 190 ? 66.423 137.293 395.237 1.00 64.61 190 ALA C N 1
ATOM 12283 C CA . ALA C 1 190 ? 66.417 136.718 393.900 1.00 68.07 190 ALA C CA 1
ATOM 12284 C C . ALA C 1 190 ? 64.976 136.555 393.441 1.00 72.41 190 ALA C C 1
ATOM 12285 O O . ALA C 1 190 ? 64.160 135.953 394.148 1.00 70.97 190 ALA C O 1
ATOM 12292 N N . PHE C 1 191 ? 64.663 137.100 392.270 1.00 77.21 191 PHE C N 1
ATOM 12293 C CA . PHE C 1 191 ? 63.319 137.035 391.713 1.00 81.63 191 PHE C CA 1
ATOM 12294 C C . PHE C 1 191 ? 63.264 135.958 390.637 1.00 88.67 191 PHE C C 1
ATOM 12295 O O . PHE C 1 191 ? 64.135 135.900 389.763 1.00 89.71 191 PHE C O 1
ATOM 12312 N N . GLN C 1 192 ? 62.240 135.113 390.701 1.00 97.70 192 GLN C N 1
ATOM 12313 C CA . GLN C 1 192 ? 62.068 134.059 389.717 1.00 105.97 192 GLN C CA 1
ATOM 12314 C C . GLN C 1 192 ? 61.340 134.590 388.488 1.00 115.60 192 GLN C C 1
ATOM 12315 O O . GLN C 1 192 ? 60.498 135.487 388.575 1.00 116.53 192 GLN C O 1
ATOM 12329 N N . ARG C 1 193 ? 61.676 134.022 387.334 1.00 124.21 193 ARG C N 1
ATOM 12330 C CA . ARG C 1 193 ? 61.083 134.445 386.071 1.00 129.13 193 ARG C CA 1
ATOM 12331 C C . ARG C 1 193 ? 60.731 133.241 385.207 1.00 132.33 193 ARG C C 1
ATOM 12332 O O . ARG C 1 193 ? 59.578 132.812 385.162 1.00 134.05 193 ARG C O 1
ATOM 12336 N N . LEU C 1 210 ? 66.072 146.377 378.079 1.00 146.12 210 LEU C N 1
ATOM 12337 C CA . LEU C 1 210 ? 67.129 145.445 378.453 1.00 145.77 210 LEU C CA 1
ATOM 12338 C C . LEU C 1 210 ? 66.922 144.936 379.878 1.00 142.39 210 LEU C C 1
ATOM 12339 O O . LEU C 1 210 ? 66.268 145.586 380.692 1.00 139.36 210 LEU C O 1
ATOM 12342 N N . TYR C 1 211 ? 67.489 143.761 380.166 1.00 143.37 211 TYR C N 1
ATOM 12343 C CA . TYR C 1 211 ? 67.377 143.184 381.502 1.00 142.81 211 TYR C CA 1
ATOM 12344 C C . TYR C 1 211 ? 68.065 144.049 382.550 1.00 143.71 211 TYR C C 1
ATOM 12345 O O . TYR C 1 211 ? 67.663 144.044 383.719 1.00 140.60 211 TYR C O 1
ATOM 12349 N N . GLU C 1 212 ? 69.098 144.796 382.155 1.00 147.48 212 GLU C N 1
ATOM 12350 C CA . GLU C 1 212 ? 69.831 145.616 383.115 1.00 148.09 212 GLU C CA 1
ATOM 12351 C C . GLU C 1 212 ? 68.982 146.776 383.619 1.00 150.08 212 GLU C C 1
ATOM 12352 O O . GLU C 1 212 ? 69.073 147.154 384.793 1.00 147.18 212 GLU C O 1
ATOM 12356 N N . LYS C 1 213 ? 68.151 147.356 382.750 1.00 153.12 213 LYS C N 1
ATOM 12357 C CA . LYS C 1 213 ? 67.311 148.472 383.172 1.00 155.29 213 LYS C CA 1
ATOM 12358 C C . LYS C 1 213 ? 66.297 148.041 384.225 1.00 152.34 213 LYS C C 1
ATOM 12359 O O . LYS C 1 213 ? 65.934 148.837 385.098 1.00 155.27 213 LYS C O 1
ATOM 12363 N N . LEU C 1 214 ? 65.831 146.791 384.161 1.00 146.59 214 LEU C N 1
ATOM 12364 C CA . LEU C 1 214 ? 64.854 146.300 385.129 1.00 144.04 214 LEU C CA 1
ATOM 12365 C C . LEU C 1 214 ? 65.508 145.940 386.459 1.00 143.35 214 LEU C C 1
ATOM 12366 O O . LEU C 1 214 ? 64.910 146.143 387.521 1.00 140.24 214 LEU C O 1
ATOM 12370 N N . GLU C 1 215 ? 66.729 145.400 386.421 1.00 145.21 215 GLU C N 1
ATOM 12371 C CA . GLU C 1 215 ? 67.427 145.065 387.658 1.00 145.25 215 GLU C CA 1
ATOM 12372 C C . GLU C 1 215 ? 67.719 146.315 388.478 1.00 143.43 215 GLU C C 1
ATOM 12373 O O . GLU C 1 215 ? 67.518 146.329 389.698 1.00 141.68 215 GLU C O 1
ATOM 12377 N N . LYS C 1 216 ? 68.191 147.377 387.822 1.00 142.98 216 LYS C N 1
ATOM 12378 C CA . LYS C 1 216 ? 68.450 148.630 388.522 1.00 142.25 216 LYS C CA 1
ATOM 12379 C C . LYS C 1 216 ? 67.180 149.195 389.143 1.00 141.76 216 LYS C C 1
ATOM 12380 O O . LYS C 1 216 ? 67.237 149.823 390.206 1.00 141.90 216 LYS C O 1
ATOM 12384 N N . ASN C 1 217 ? 66.029 148.990 388.498 1.00 140.74 217 ASN C N 1
ATOM 12385 C CA . ASN C 1 217 ? 64.782 149.538 389.021 1.00 139.51 217 ASN C CA 1
ATOM 12386 C C . ASN C 1 217 ? 64.380 148.863 390.328 1.00 134.49 217 ASN C C 1
ATOM 12387 O O . ASN C 1 217 ? 64.047 149.540 391.308 1.00 134.44 217 ASN C O 1
ATOM 12391 N N . LEU C 1 218 ? 64.401 147.527 390.368 1.00 129.56 218 LEU C N 1
ATOM 12392 C CA . LEU C 1 218 ? 64.030 146.832 391.598 1.00 124.16 218 LEU C CA 1
ATOM 12393 C C . LEU C 1 218 ? 65.079 147.002 392.689 1.00 120.88 218 LEU C C 1
ATOM 12394 O O . LEU C 1 218 ? 64.735 147.002 393.877 1.00 118.58 218 LEU C O 1
ATOM 12410 N N . ASP C 1 219 ? 66.353 147.142 392.321 1.00 120.22 219 ASP C N 1
ATOM 12411 C CA . ASP C 1 219 ? 67.367 147.422 393.331 1.00 118.25 219 ASP C CA 1
ATOM 12412 C C . ASP C 1 219 ? 67.054 148.722 394.060 1.00 118.08 219 ASP C C 1
ATOM 12413 O O . ASP C 1 219 ? 67.159 148.795 395.290 1.00 117.94 219 ASP C O 1
ATOM 12422 N N . ASN C 1 220 ? 66.662 149.759 393.317 1.00 118.17 220 ASN C N 1
ATOM 12423 C CA . ASN C 1 220 ? 66.282 151.020 393.944 1.00 117.83 220 ASN C CA 1
ATOM 12424 C C . ASN C 1 220 ? 65.032 150.849 394.798 1.00 115.16 220 ASN C C 1
ATOM 12425 O O . ASN C 1 220 ? 64.992 151.291 395.952 1.00 114.04 220 ASN C O 1
ATOM 12436 N N . GLN C 1 221 ? 63.995 150.213 394.245 1.00 115.06 221 GLN C N 1
ATOM 12437 C CA . GLN C 1 221 ? 62.807 149.909 395.037 1.00 112.25 221 GLN C CA 1
ATOM 12438 C C . GLN C 1 221 ? 63.178 149.132 396.292 1.00 107.16 221 GLN C C 1
ATOM 12439 O O . GLN C 1 221 ? 62.842 149.537 397.409 1.00 107.32 221 GLN C O 1
ATOM 12453 N N . PHE C 1 222 ? 63.895 148.019 396.126 1.00 96.71 222 PHE C N 1
ATOM 12454 C CA . PHE C 1 222 ? 64.235 147.184 397.270 1.00 84.94 222 PHE C CA 1
ATOM 12455 C C . PHE C 1 222 ? 64.808 148.032 398.397 1.00 78.65 222 PHE C C 1
ATOM 12456 O O . PHE C 1 222 ? 64.337 147.974 399.538 1.00 77.47 222 PHE C O 1
ATOM 12473 N N . SER C 1 223 ? 65.801 148.862 398.083 1.00 72.44 223 SER C N 1
ATOM 12474 C CA . SER C 1 223 ? 66.353 149.748 399.099 1.00 69.95 223 SER C CA 1
ATOM 12475 C C . SER C 1 223 ? 65.294 150.719 399.611 1.00 70.30 223 SER C C 1
ATOM 12476 O O . SER C 1 223 ? 65.189 150.954 400.821 1.00 68.92 223 SER C O 1
ATOM 12484 N N . ASP C 1 224 ? 64.482 151.279 398.709 1.00 72.01 224 ASP C N 1
ATOM 12485 C CA . ASP C 1 224 ? 63.465 152.237 399.132 1.00 76.29 224 ASP C CA 1
ATOM 12486 C C . ASP C 1 224 ? 62.435 151.591 400.056 1.00 73.85 224 ASP C C 1
ATOM 12487 O O . ASP C 1 224 ? 62.084 152.163 401.095 1.00 73.11 224 ASP C O 1
ATOM 12496 N N . ILE C 1 225 ? 61.951 150.394 399.712 1.00 73.25 225 ILE C N 1
ATOM 12497 C CA . ILE C 1 225 ? 60.978 149.723 400.574 1.00 73.26 225 ILE C CA 1
ATOM 12498 C C . ILE C 1 225 ? 61.603 149.416 401.930 1.00 71.04 225 ILE C C 1
ATOM 12499 O O . ILE C 1 225 ? 60.999 149.656 402.982 1.00 69.84 225 ILE C O 1
ATOM 12515 N N . LEU C 1 226 ? 62.825 148.879 401.926 1.00 70.05 226 LEU C N 1
ATOM 12516 C CA . LEU C 1 226 ? 63.508 148.607 403.186 1.00 70.37 226 LEU C CA 1
ATOM 12517 C C . LEU C 1 226 ? 63.647 149.875 404.020 1.00 72.13 226 LEU C C 1
ATOM 12518 O O . LEU C 1 226 ? 63.531 149.832 405.250 1.00 73.07 226 LEU C O 1
ATOM 12534 N N . LYS C 1 227 ? 63.897 151.016 403.368 1.00 72.34 227 LYS C N 1
ATOM 12535 C CA . LYS C 1 227 ? 64.031 152.271 404.101 1.00 75.23 227 LYS C CA 1
ATOM 12536 C C . LYS C 1 227 ? 62.733 152.663 404.797 1.00 75.18 227 LYS C C 1
ATOM 12537 O O . LYS C 1 227 ? 62.755 153.124 405.944 1.00 74.28 227 LYS C O 1
ATOM 12556 N N . LEU C 1 228 ? 61.588 152.494 404.128 1.00 77.12 228 LEU C N 1
ATOM 12557 C CA . LEU C 1 228 ? 60.342 152.949 404.736 1.00 82.70 228 LEU C CA 1
ATOM 12558 C C . LEU C 1 228 ? 59.991 152.128 405.968 1.00 83.04 228 LEU C C 1
ATOM 12559 O O . LEU C 1 228 ? 59.371 152.649 406.903 1.00 82.27 228 LEU C O 1
ATOM 12575 N N . TYR C 1 229 ? 60.393 150.861 406.005 1.00 85.56 229 TYR C N 1
ATOM 12576 C CA . TYR C 1 229 ? 60.209 150.041 407.191 1.00 89.41 229 TYR C CA 1
ATOM 12577 C C . TYR C 1 229 ? 61.383 150.166 408.153 1.00 95.92 229 TYR C C 1
ATOM 12578 O O . TYR C 1 229 ? 61.468 149.399 409.117 1.00 112.52 229 TYR C O 1
ATOM 12596 N N . ASP C 1 230 ? 62.283 151.120 407.907 1.00 89.04 230 ASP C N 1
ATOM 12597 C CA . ASP C 1 230 ? 63.392 151.417 408.813 1.00 84.20 230 ASP C CA 1
ATOM 12598 C C . ASP C 1 230 ? 64.244 150.177 409.070 1.00 75.63 230 ASP C C 1
ATOM 12599 O O . ASP C 1 230 ? 64.673 149.917 410.196 1.00 74.35 230 ASP C O 1
ATOM 12608 N N . LEU C 1 231 ? 64.497 149.407 408.013 1.00 70.20 231 LEU C N 1
ATOM 12609 C CA . LEU C 1 231 ? 65.302 148.200 408.125 1.00 68.96 231 LEU C CA 1
ATOM 12610 C C . LEU C 1 231 ? 66.752 148.407 407.705 1.00 68.38 231 LEU C C 1
ATOM 12611 O O . LEU C 1 231 ? 67.606 147.601 408.085 1.00 66.88 231 LEU C O 1
ATOM 12627 N N . ILE C 1 232 ? 67.052 149.464 406.942 1.00 69.07 232 ILE C N 1
ATOM 12628 C CA . ILE C 1 232 ? 68.421 149.803 406.575 1.00 68.75 232 ILE C CA 1
ATOM 12629 C C . ILE C 1 232 ? 68.630 151.304 406.722 1.00 73.25 232 ILE C C 1
ATOM 12630 O O . ILE C 1 232 ? 67.680 152.085 406.800 1.00 75.66 232 ILE C O 1
ATOM 12646 N N . ASP C 1 233 ? 69.904 151.699 406.752 1.00 74.55 233 ASP C N 1
ATOM 12647 C CA . ASP C 1 233 ? 70.296 153.104 406.900 1.00 78.57 233 ASP C CA 1
ATOM 12648 C C . ASP C 1 233 ? 69.679 153.746 408.140 1.00 78.14 233 ASP C C 1
ATOM 12649 O O . ASP C 1 233 ? 69.182 154.873 408.100 1.00 80.74 233 ASP C O 1
ATOM 12658 N N . CYS C 1 234 ? 69.722 153.022 409.261 1.00 76.31 234 CYS C N 1
ATOM 12659 C CA . CYS C 1 234 ? 69.259 153.540 410.544 1.00 78.73 234 CYS C CA 1
ATOM 12660 C C . CYS C 1 234 ? 70.291 153.316 411.644 1.00 78.84 234 CYS C C 1
ATOM 12661 O O . CYS C 1 234 ? 69.951 153.383 412.829 1.00 80.50 234 CYS C O 1
ATOM 12669 N N . GLY C 1 235 ? 71.544 153.065 411.274 1.00 77.64 235 GLY C N 1
ATOM 12670 C CA . GLY C 1 235 ? 72.586 152.877 412.268 1.00 76.06 235 GLY C CA 1
ATOM 12671 C C . GLY C 1 235 ? 72.319 151.640 413.102 1.00 73.39 235 GLY C C 1
ATOM 12672 O O . GLY C 1 235 ? 72.006 150.567 412.577 1.00 67.34 235 GLY C O 1
ATOM 12676 N N . ALA C 1 236 ? 72.437 151.784 414.425 1.00 76.97 236 ALA C N 1
ATOM 12677 C CA . ALA C 1 236 ? 72.257 150.645 415.317 1.00 78.13 236 ALA C CA 1
ATOM 12678 C C . ALA C 1 236 ? 70.830 150.118 415.311 1.00 76.81 236 ALA C C 1
ATOM 12679 O O . ALA C 1 236 ? 70.603 148.980 415.739 1.00 72.78 236 ALA C O 1
ATOM 12686 N N . SER C 1 237 ? 69.866 150.912 414.846 1.00 78.68 237 SER C N 1
ATOM 12687 C CA . SER C 1 237 ? 68.484 150.460 414.780 1.00 79.85 237 SER C CA 1
ATOM 12688 C C . SER C 1 237 ? 68.165 149.691 413.504 1.00 76.91 237 SER C C 1
ATOM 12689 O O . SER C 1 237 ? 67.056 149.161 413.382 1.00 75.11 237 SER C O 1
ATOM 12697 N N . SER C 1 238 ? 69.105 149.598 412.570 1.00 73.61 238 SER C N 1
ATOM 12698 C CA . SER C 1 238 ? 68.866 148.856 411.343 1.00 70.02 238 SER C CA 1
ATOM 12699 C C . SER C 1 238 ? 68.810 147.359 411.624 1.00 67.27 238 SER C C 1
ATOM 12700 O O . SER C 1 238 ? 69.429 146.855 412.564 1.00 66.52 238 SER C O 1
ATOM 12708 N N . LEU C 1 239 ? 68.053 146.647 410.792 1.00 66.24 239 LEU C N 1
ATOM 12709 C CA . LEU C 1 239 ? 68.032 145.192 410.847 1.00 64.74 239 LEU C CA 1
ATOM 12710 C C . LEU C 1 239 ? 69.111 144.578 409.974 1.00 65.82 239 LEU C C 1
ATOM 12711 O O . LEU C 1 239 ? 69.656 143.522 410.318 1.00 65.84 239 LEU C O 1
ATOM 12727 N N . CYS C 1 240 ? 69.433 145.223 408.859 1.00 66.72 240 CYS C N 1
ATOM 12728 C CA . CYS C 1 240 ? 70.386 144.691 407.898 1.00 65.71 240 CYS C CA 1
ATOM 12729 C C . CYS C 1 240 ? 70.948 145.853 407.087 1.00 66.26 240 CYS C C 1
ATOM 12730 O O . CYS C 1 240 ? 70.734 147.025 407.416 1.00 66.58 240 CYS C O 1
ATOM 12738 N N . GLN C 1 241 ? 71.676 145.524 406.021 1.00 70.50 241 GLN C N 1
ATOM 12739 C CA . GLN C 1 241 ? 72.231 146.528 405.126 1.00 68.67 241 GLN C CA 1
ATOM 12740 C C . GLN C 1 241 ? 72.335 145.914 403.739 1.00 66.52 241 GLN C C 1
ATOM 12741 O O . GLN C 1 241 ? 72.108 144.717 403.549 1.00 67.56 241 GLN C O 1
ATOM 12755 N N . LEU C 1 242 ? 72.667 146.753 402.765 1.00 67.63 242 LEU C N 1
ATOM 12756 C CA . LEU C 1 242 ? 72.848 146.323 401.389 1.00 67.50 242 LEU C CA 1
ATOM 12757 C C . LEU C 1 242 ? 74.282 146.589 400.954 1.00 69.68 242 LEU C C 1
ATOM 12758 O O . LEU C 1 242 ? 74.950 147.486 401.476 1.00 72.15 242 LEU C O 1
ATOM 12774 N N . ASN C 1 243 ? 74.755 145.798 399.994 1.00 71.33 243 ASN C N 1
ATOM 12775 C CA . ASN C 1 243 ? 76.086 146.017 399.453 1.00 72.29 243 ASN C CA 1
ATOM 12776 C C . ASN C 1 243 ? 76.197 147.434 398.897 1.00 73.54 243 ASN C C 1
ATOM 12777 O O . ASN C 1 243 ? 75.199 148.097 398.601 1.00 73.78 243 ASN C O 1
ATOM 12788 N N . GLU C 1 244 ? 77.439 147.900 398.764 1.00 72.91 244 GLU C N 1
ATOM 12789 C CA . GLU C 1 244 ? 77.679 149.232 398.221 1.00 74.75 244 GLU C CA 1
ATOM 12790 C C . GLU C 1 244 ? 77.697 149.218 396.699 1.00 75.15 244 GLU C C 1
ATOM 12791 O O . GLU C 1 244 ? 77.198 150.152 396.062 1.00 77.09 244 GLU C O 1
ATOM 12803 N N . THR C 1 245 ? 78.280 148.180 396.102 1.00 73.48 245 THR C N 1
ATOM 12804 C CA . THR C 1 245 ? 78.384 148.090 394.652 1.00 74.23 245 THR C CA 1
ATOM 12805 C C . THR C 1 245 ? 78.008 146.699 394.167 1.00 72.11 245 THR C C 1
ATOM 12806 O O . THR C 1 245 ? 77.474 146.544 393.065 1.00 73.62 245 THR C O 1
ATOM 12817 N N . ILE C 1 246 ? 78.288 145.684 394.974 1.00 70.06 246 ILE C N 1
ATOM 12818 C CA . ILE C 1 246 ? 78.045 144.303 394.539 1.00 69.72 246 ILE C CA 1
ATOM 12819 C C . ILE C 1 246 ? 76.546 144.092 394.368 1.00 67.56 246 ILE C C 1
ATOM 12820 O O . ILE C 1 246 ? 75.764 144.537 395.228 1.00 63.91 246 ILE C O 1
ATOM 12836 N N . PRO C 1 247 ? 76.096 143.441 393.293 1.00 71.31 247 PRO C N 1
ATOM 12837 C CA . PRO C 1 247 ? 74.653 143.288 393.070 1.00 72.12 247 PRO C CA 1
ATOM 12838 C C . PRO C 1 247 ? 73.925 142.806 394.316 1.00 71.23 247 PRO C C 1
ATOM 12839 O O . PRO C 1 247 ? 74.430 141.975 395.073 1.00 68.96 247 PRO C O 1
ATOM 12850 N N . VAL C 1 248 ? 72.724 143.347 394.525 1.00 74.19 248 VAL C N 1
ATOM 12851 C CA . VAL C 1 248 ? 71.861 142.910 395.608 1.00 72.12 248 VAL C CA 1
ATOM 12852 C C . VAL C 1 248 ? 70.674 142.094 395.110 1.00 71.72 248 VAL C C 1
ATOM 12853 O O . VAL C 1 248 ? 70.252 141.157 395.799 1.00 69.91 248 VAL C O 1
ATOM 12866 N N . VAL C 1 249 ? 70.139 142.402 393.932 1.00 73.11 249 VAL C N 1
ATOM 12867 C CA . VAL C 1 249 ? 68.982 141.708 393.380 1.00 73.80 249 VAL C CA 1
ATOM 12868 C C . VAL C 1 249 ? 69.446 140.865 392.204 1.00 74.79 249 VAL C C 1
ATOM 12869 O O . VAL C 1 249 ? 70.336 141.272 391.448 1.00 76.31 249 VAL C O 1
ATOM 12882 N N . HIS C 1 250 ? 68.841 139.690 392.050 1.00 74.24 250 HIS C N 1
ATOM 12883 C CA . HIS C 1 250 ? 69.134 138.803 390.935 1.00 75.34 250 HIS C CA 1
ATOM 12884 C C . HIS C 1 250 ? 67.831 138.311 390.327 1.00 75.90 250 HIS C C 1
ATOM 12885 O O . HIS C 1 250 ? 66.863 138.041 391.043 1.00 73.86 250 HIS C O 1
ATOM 12899 N N . LEU C 1 251 ? 67.818 138.189 389.003 1.00 79.34 251 LEU C N 1
ATOM 12900 C CA . LEU C 1 251 ? 66.671 137.677 388.263 1.00 82.12 251 LEU C CA 1
ATOM 12901 C C . LEU C 1 251 ? 67.017 136.270 387.797 1.00 85.66 251 LEU C C 1
ATOM 12902 O O . LEU C 1 251 ? 67.838 136.093 386.891 1.00 88.05 251 LEU C O 1
ATOM 12918 N N . LEU C 1 252 ? 66.389 135.275 388.415 1.00 87.50 252 LEU C N 1
ATOM 12919 C CA . LEU C 1 252 ? 66.675 133.888 388.083 1.00 92.63 252 LEU C CA 1
ATOM 12920 C C . LEU C 1 252 ? 66.137 133.543 386.700 1.00 102.89 252 LEU C C 1
ATOM 12921 O O . LEU C 1 252 ? 65.067 134.004 386.294 1.00 102.90 252 LEU C O 1
ATOM 12937 N N . ASN C 1 253 ? 66.897 132.729 385.975 1.00 114.04 253 ASN C N 1
ATOM 12938 C CA . ASN C 1 253 ? 66.490 132.241 384.670 1.00 120.59 253 ASN C CA 1
ATOM 12939 C C . ASN C 1 253 ? 65.463 131.122 384.809 1.00 122.06 253 ASN C C 1
ATOM 12940 O O . ASN C 1 253 ? 65.333 130.512 385.873 1.00 121.26 253 ASN C O 1
ATOM 12951 N N . PRO C 1 254 ? 64.700 130.848 383.739 1.00 125.10 254 PRO C N 1
ATOM 12952 C CA . PRO C 1 254 ? 63.652 129.837 383.553 1.00 127.00 254 PRO C CA 1
ATOM 12953 C C . PRO C 1 254 ? 62.317 130.262 384.153 1.00 126.06 254 PRO C C 1
ATOM 12954 O O . PRO C 1 254 ? 61.636 131.083 383.539 1.00 128.25 254 PRO C O 1
ATOM 12957 N N . ASN C 1 289 ? 76.730 129.784 385.056 1.00 114.49 289 ASN C N 1
ATOM 12958 C CA . ASN C 1 289 ? 75.423 129.955 385.680 1.00 110.96 289 ASN C CA 1
ATOM 12959 C C . ASN C 1 289 ? 75.333 131.326 386.349 1.00 105.96 289 ASN C C 1
ATOM 12960 O O . ASN C 1 289 ? 76.092 131.628 387.271 1.00 102.93 289 ASN C O 1
ATOM 12970 N N . SER C 1 290 ? 74.392 132.147 385.875 1.00 104.47 290 SER C N 1
ATOM 12971 C CA . SER C 1 290 ? 74.295 133.527 386.346 1.00 99.45 290 SER C CA 1
ATOM 12972 C C . SER C 1 290 ? 74.088 133.593 387.854 1.00 92.20 290 SER C C 1
ATOM 12973 O O . SER C 1 290 ? 74.649 134.467 388.526 1.00 90.47 290 SER C O 1
ATOM 12981 N N . PHE C 1 291 ? 73.293 132.675 388.408 1.00 88.07 291 PHE C N 1
ATOM 12982 C CA . PHE C 1 291 ? 72.969 132.742 389.829 1.00 81.51 291 PHE C CA 1
ATOM 12983 C C . PHE C 1 291 ? 74.128 132.294 390.707 1.00 81.98 291 PHE C C 1
ATOM 12984 O O . PHE C 1 291 ? 74.313 132.836 391.803 1.00 80.09 291 PHE C O 1
ATOM 13001 N N . VAL C 1 292 ? 74.916 131.318 390.254 1.00 84.30 292 VAL C N 1
ATOM 13002 C CA . VAL C 1 292 ? 76.081 130.903 391.027 1.00 84.53 292 VAL C CA 1
ATOM 13003 C C . VAL C 1 292 ? 77.076 132.053 391.124 1.00 84.01 292 VAL C C 1
ATOM 13004 O O . VAL C 1 292 ? 77.652 132.310 392.188 1.00 81.49 292 VAL C O 1
ATOM 13017 N N . LYS C 1 293 ? 77.287 132.769 390.018 1.00 86.71 293 LYS C N 1
ATOM 13018 C CA . LYS C 1 293 ? 78.164 133.934 390.050 1.00 87.73 293 LYS C CA 1
ATOM 13019 C C . LYS C 1 293 ? 77.603 135.023 390.955 1.00 84.47 293 LYS C C 1
ATOM 13020 O O . LYS C 1 293 ? 78.360 135.729 391.631 1.00 83.78 293 LYS C O 1
ATOM 13039 N N . PHE C 1 294 ? 76.278 135.176 390.980 1.00 82.77 294 PHE C N 1
ATOM 13040 C CA . PHE C 1 294 ? 75.669 136.178 391.847 1.00 79.31 294 PHE C CA 1
ATOM 13041 C C . PHE C 1 294 ? 76.035 135.925 393.303 1.00 76.87 294 PHE C C 1
ATOM 13042 O O . PHE C 1 294 ? 76.307 136.866 394.057 1.00 75.87 294 PHE C O 1
ATOM 13059 N N . LEU C 1 295 ? 76.061 134.656 393.713 1.00 76.96 295 LEU C N 1
ATOM 13060 C CA . LEU C 1 295 ? 76.411 134.320 395.088 1.00 74.90 295 LEU C CA 1
ATOM 13061 C C . LEU C 1 295 ? 77.918 134.381 395.317 1.00 75.91 295 LEU C C 1
ATOM 13062 O O . LEU C 1 295 ? 78.366 134.794 396.393 1.00 73.11 295 LEU C O 1
ATOM 13078 N N . GLU C 1 296 ? 78.716 133.970 394.328 1.00 79.10 296 GLU C N 1
ATOM 13079 C CA . GLU C 1 296 ? 80.166 133.977 394.505 1.00 82.19 296 GLU C CA 1
ATOM 13080 C C . GLU C 1 296 ? 80.707 135.397 394.623 1.00 82.52 296 GLU C C 1
ATOM 13081 O O . GLU C 1 296 ? 81.528 135.683 395.502 1.00 82.07 296 GLU C O 1
ATOM 13085 N N . ASP C 1 297 ? 80.244 136.308 393.761 1.00 82.38 297 ASP C N 1
ATOM 13086 C CA . ASP C 1 297 ? 80.679 137.698 393.851 1.00 82.37 297 ASP C CA 1
ATOM 13087 C C . ASP C 1 297 ? 80.379 138.272 395.227 1.00 81.36 297 ASP C C 1
ATOM 13088 O O . ASP C 1 297 ? 81.152 139.078 395.757 1.00 80.89 297 ASP C O 1
ATOM 13097 N N . ASN C 1 298 ? 79.255 137.871 395.816 1.00 81.56 298 ASN C N 1
ATOM 13098 C CA . ASN C 1 298 ? 78.912 138.323 397.157 1.00 81.24 298 ASN C CA 1
ATOM 13099 C C . ASN C 1 298 ? 79.758 137.611 398.207 1.00 75.25 298 ASN C C 1
ATOM 13100 O O . ASN C 1 298 ? 80.396 138.256 399.046 1.00 73.83 298 ASN C O 1
ATOM 13111 N N . PHE C 1 299 ? 79.773 136.275 398.178 1.00 72.83 299 PHE C N 1
ATOM 13112 C CA . PHE C 1 299 ? 80.495 135.522 399.199 1.00 72.05 299 PHE C CA 1
ATOM 13113 C C . PHE C 1 299 ? 81.988 135.824 399.160 1.00 73.92 299 PHE C C 1
ATOM 13114 O O . PHE C 1 299 ? 82.615 136.022 400.207 1.00 76.63 299 PHE C O 1
ATOM 13131 N N . ARG C 1 300 ? 82.580 135.863 397.972 1.00 74.65 300 ARG C N 1
ATOM 13132 C CA . ARG C 1 300 ? 84.016 136.089 397.873 1.00 76.42 300 ARG C CA 1
ATOM 13133 C C . ARG C 1 300 ? 84.410 137.548 398.078 1.00 76.58 300 ARG C C 1
ATOM 13134 O O . ARG C 1 300 ? 85.598 137.870 397.974 1.00 78.08 300 ARG C O 1
ATOM 13155 N N . SER C 1 301 ? 83.458 138.438 398.363 1.00 74.14 301 SER C N 1
ATOM 13156 C CA . SER C 1 301 ? 83.801 139.806 398.734 1.00 75.24 301 SER C CA 1
ATOM 13157 C C . SER C 1 301 ? 84.151 139.937 400.209 1.00 74.81 301 SER C C 1
ATOM 13158 O O . SER C 1 301 ? 84.455 141.044 400.663 1.00 75.07 301 SER C O 1
ATOM 13166 N N . GLU C 1 302 ? 84.122 138.838 400.958 1.00 74.73 302 GLU C N 1
ATOM 13167 C CA . GLU C 1 302 ? 84.322 138.863 402.400 1.00 74.68 302 GLU C CA 1
ATOM 13168 C C . GLU C 1 302 ? 85.180 137.665 402.773 1.00 75.97 302 GLU C C 1
ATOM 13169 O O . GLU C 1 302 ? 84.808 136.524 402.485 1.00 75.68 302 GLU C O 1
ATOM 13181 N N . LYS C 1 303 ? 86.321 137.920 403.405 1.00 76.87 303 LYS C N 1
ATOM 13182 C CA . LYS C 1 303 ? 87.222 136.846 403.793 1.00 77.01 303 LYS C CA 1
ATOM 13183 C C . LYS C 1 303 ? 86.653 136.124 405.005 1.00 74.78 303 LYS C C 1
ATOM 13184 O O . LYS C 1 303 ? 86.276 136.758 405.995 1.00 73.98 303 LYS C O 1
ATOM 13188 N N . ASN C 1 304 ? 86.572 134.798 404.919 1.00 73.92 304 ASN C N 1
ATOM 13189 C CA . ASN C 1 304 ? 86.064 134.015 406.035 1.00 71.70 304 ASN C CA 1
ATOM 13190 C C . ASN C 1 304 ? 86.867 134.320 407.292 1.00 68.75 304 ASN C C 1
ATOM 13191 O O . ASN C 1 304 ? 88.096 134.421 407.257 1.00 68.32 304 ASN C O 1
ATOM 13202 N N . GLU C 1 305 ? 86.158 134.444 408.412 1.00 67.17 305 GLU C N 1
ATOM 13203 C CA . GLU C 1 305 ? 86.746 134.962 409.639 1.00 68.95 305 GLU C CA 1
ATOM 13204 C C . GLU C 1 305 ? 86.402 134.074 410.828 1.00 67.58 305 GLU C C 1
ATOM 13205 O O . GLU C 1 305 ? 87.300 133.606 411.534 1.00 69.17 305 GLU C O 1
ATOM 13217 N N . ILE C 1 306 ? 85.114 133.839 411.056 1.00 65.20 306 ILE C N 1
ATOM 13218 C CA . ILE C 1 306 ? 84.670 133.130 412.250 1.00 67.62 306 ILE C CA 1
ATOM 13219 C C . ILE C 1 306 ? 84.837 131.630 412.045 1.00 70.32 306 ILE C C 1
ATOM 13220 O O . ILE C 1 306 ? 84.511 131.086 410.981 1.00 69.65 306 ILE C O 1
ATOM 13236 N N . SER C 1 307 ? 85.325 130.953 413.080 1.00 72.15 307 SER C N 1
ATOM 13237 C CA . SER C 1 307 ? 85.575 129.523 413.005 1.00 73.87 307 SER C CA 1
ATOM 13238 C C . SER C 1 307 ? 84.283 128.732 413.156 1.00 72.61 307 SER C C 1
ATOM 13239 O O . SER C 1 307 ? 83.314 129.184 413.775 1.00 70.02 307 SER C O 1
ATOM 13247 N N . LEU C 1 308 ? 84.279 127.532 412.573 1.00 73.79 308 LEU C N 1
ATOM 13248 C CA . LEU C 1 308 ? 83.150 126.627 412.745 1.00 74.41 308 LEU C CA 1
ATOM 13249 C C . LEU C 1 308 ? 82.880 126.368 414.219 1.00 76.89 308 LEU C C 1
ATOM 13250 O O . LEU C 1 308 ? 81.721 126.211 414.622 1.00 75.89 308 LEU C O 1
ATOM 13266 N N . GLU C 1 309 ? 83.934 126.324 415.037 1.00 80.22 309 GLU C N 1
ATOM 13267 C CA . GLU C 1 309 ? 83.763 126.078 416.464 1.00 83.42 309 GLU C CA 1
ATOM 13268 C C . GLU C 1 309 ? 82.929 127.170 417.119 1.00 80.26 309 GLU C C 1
ATOM 13269 O O . GLU C 1 309 ? 82.059 126.882 417.949 1.00 81.20 309 GLU C O 1
ATOM 13281 N N . ASN C 1 310 ? 83.189 128.432 416.773 1.00 76.68 310 ASN C N 1
ATOM 13282 C CA . ASN C 1 310 ? 82.419 129.522 417.359 1.00 73.06 310 ASN C CA 1
ATOM 13283 C C . ASN C 1 310 ? 81.017 129.601 416.769 1.00 68.28 310 ASN C C 1
ATOM 13284 O O . ASN C 1 310 ? 80.071 129.965 417.475 1.00 66.72 310 ASN C O 1
ATOM 13295 N N . VAL C 1 311 ? 80.858 129.266 415.486 1.00 67.21 311 VAL C N 1
ATOM 13296 C CA . VAL C 1 311 ? 79.518 129.198 414.909 1.00 65.49 311 VAL C CA 1
ATOM 13297 C C . VAL C 1 311 ? 78.685 128.153 415.639 1.00 67.83 311 VAL C C 1
ATOM 13298 O O . VAL C 1 311 ? 77.509 128.380 415.948 1.00 69.15 311 VAL C O 1
ATOM 13311 N N . ILE C 1 312 ? 79.277 126.995 415.932 1.00 70.53 312 ILE C N 1
ATOM 13312 C CA . ILE C 1 312 ? 78.558 125.959 416.669 1.00 72.45 312 ILE C CA 1
ATOM 13313 C C . ILE C 1 312 ? 78.103 126.497 418.020 1.00 73.48 312 ILE C C 1
ATOM 13314 O O . ILE C 1 312 ? 76.937 126.355 418.405 1.00 72.64 312 ILE C O 1
ATOM 13330 N N . GLU C 1 313 ? 79.021 127.122 418.761 1.00 75.90 313 GLU C N 1
ATOM 13331 C CA . GLU C 1 313 ? 78.664 127.692 420.055 1.00 78.65 313 GLU C CA 1
ATOM 13332 C C . GLU C 1 313 ? 77.618 128.790 419.910 1.00 77.04 313 GLU C C 1
ATOM 13333 O O . GLU C 1 313 ? 76.828 129.019 420.832 1.00 77.68 313 GLU C O 1
ATOM 13345 N N . LEU C 1 314 ? 77.601 129.479 418.766 1.00 75.35 314 LEU C N 1
ATOM 13346 C CA . LEU C 1 314 ? 76.617 130.533 418.547 1.00 74.32 314 LEU C CA 1
ATOM 13347 C C . LEU C 1 314 ? 75.229 129.946 418.318 1.00 74.42 314 LEU C C 1
ATOM 13348 O O . LEU C 1 314 ? 74.231 130.483 418.816 1.00 73.47 314 LEU C O 1
ATOM 13381 N N . ASN C 1 316 ? 74.194 127.107 419.471 1.00 76.61 316 ASN C N 1
ATOM 13382 C CA . ASN C 1 316 ? 73.775 126.644 420.788 1.00 78.91 316 ASN C CA 1
ATOM 13383 C C . ASN C 1 316 ? 73.355 127.809 421.671 1.00 78.51 316 ASN C C 1
ATOM 13384 O O . ASN C 1 316 ? 72.333 127.735 422.364 1.00 79.93 316 ASN C O 1
ATOM 13395 N N . CYS C 1 317 ? 74.131 128.895 421.657 1.00 76.97 317 CYS C N 1
ATOM 13396 C CA . CYS C 1 317 ? 73.821 130.042 422.502 1.00 76.28 317 CYS C CA 1
ATOM 13397 C C . CYS C 1 317 ? 72.491 130.672 422.111 1.00 72.92 317 CYS C C 1
ATOM 13398 O O . CYS C 1 317 ? 71.688 131.031 422.980 1.00 72.87 317 CYS C O 1
ATOM 13406 N N . LEU C 1 318 ? 72.238 130.810 420.812 1.00 70.34 318 LEU C N 1
ATOM 13407 C CA . LEU C 1 318 ? 71.061 131.518 420.326 1.00 68.88 318 LEU C CA 1
ATOM 13408 C C . LEU C 1 318 ? 69.805 130.654 420.312 1.00 70.10 318 LEU C C 1
ATOM 13409 O O . LEU C 1 318 ? 68.786 131.084 419.759 1.00 67.94 318 LEU C O 1
ATOM 13425 N N . GLN C 1 319 ? 69.845 129.457 420.901 1.00 72.56 319 GLN C N 1
ATOM 13426 C CA . GLN C 1 319 ? 68.637 128.645 420.988 1.00 73.60 319 GLN C CA 1
ATOM 13427 C C . GLN C 1 319 ? 67.601 129.289 421.900 1.00 75.67 319 GLN C C 1
ATOM 13428 O O . GLN C 1 319 ? 66.399 129.049 421.734 1.00 76.27 319 GLN C O 1
ATOM 13442 N N . CYS C 1 320 ? 68.041 130.113 422.856 1.00 77.33 320 CYS C N 1
ATOM 13443 C CA . CYS C 1 320 ? 67.099 130.802 423.732 1.00 79.91 320 CYS C CA 1
ATOM 13444 C C . CYS C 1 320 ? 66.203 131.749 422.945 1.00 78.15 320 CYS C C 1
ATOM 13445 O O . CYS C 1 320 ? 65.085 132.054 423.379 1.00 79.84 320 CYS C O 1
ATOM 13453 N N . VAL C 1 321 ? 66.674 132.224 421.792 1.00 74.90 321 VAL C N 1
ATOM 13454 C CA . VAL C 1 321 ? 65.841 133.068 420.942 1.00 73.41 321 VAL C CA 1
ATOM 13455 C C . VAL C 1 321 ? 64.672 132.265 420.386 1.00 73.61 321 VAL C C 1
ATOM 13456 O O . VAL C 1 321 ? 63.519 132.714 420.411 1.00 74.76 321 VAL C O 1
ATOM 13469 N N . LEU C 1 322 ? 64.950 131.060 419.880 1.00 72.11 322 LEU C N 1
ATOM 13470 C CA . LEU C 1 322 ? 63.896 130.233 419.304 1.00 72.86 322 LEU C CA 1
ATOM 13471 C C . LEU C 1 322 ? 62.954 129.692 420.371 1.00 75.13 322 LEU C C 1
ATOM 13472 O O . LEU C 1 322 ? 61.766 129.488 420.099 1.00 75.88 322 LEU C O 1
ATOM 13488 N N . ASP C 1 323 ? 63.456 129.461 421.584 1.00 76.77 323 ASP C N 1
ATOM 13489 C CA . ASP C 1 323 ? 62.622 128.956 422.667 1.00 81.30 323 ASP C CA 1
ATOM 13490 C C . ASP C 1 323 ? 61.849 130.055 423.385 1.00 84.86 323 ASP C C 1
ATOM 13491 O O . ASP C 1 323 ? 60.978 129.741 424.203 1.00 85.45 323 ASP C O 1
ATOM 13500 N N . GLY C 1 324 ? 62.139 131.322 423.101 1.00 88.30 324 GLY C N 1
ATOM 13501 C CA . GLY C 1 324 ? 61.469 132.415 423.780 1.00 93.63 324 GLY C CA 1
ATOM 13502 C C . GLY C 1 324 ? 61.780 132.502 425.257 1.00 95.80 324 GLY C C 1
ATOM 13503 O O . GLY C 1 324 ? 60.960 133.010 426.028 1.00 98.54 324 GLY C O 1
ATOM 13507 N N . ASP C 1 325 ? 62.952 132.017 425.675 1.00 95.26 325 ASP C N 1
ATOM 13508 C CA . ASP C 1 325 ? 63.311 132.026 427.088 1.00 101.73 325 ASP C CA 1
ATOM 13509 C C . ASP C 1 325 ? 63.563 133.433 427.614 1.00 103.41 325 ASP C C 1
ATOM 13510 O O . ASP C 1 325 ? 63.595 133.627 428.833 1.00 107.59 325 ASP C O 1
ATOM 13519 N N . LEU C 1 326 ? 63.744 134.412 426.730 1.00 98.23 326 LEU C N 1
ATOM 13520 C CA . LEU C 1 326 ? 64.039 135.783 427.123 1.00 97.47 326 LEU C CA 1
ATOM 13521 C C . LEU C 1 326 ? 62.837 136.709 426.996 1.00 98.05 326 LEU C C 1
ATOM 13522 O O . LEU C 1 326 ? 62.966 137.909 427.257 1.00 99.48 326 LEU C O 1
ATOM 13538 N N . GLU C 1 327 ? 61.677 136.186 426.610 1.00 97.75 327 GLU C N 1
ATOM 13539 C CA . GLU C 1 327 ? 60.498 137.007 426.384 1.00 98.30 327 GLU C CA 1
ATOM 13540 C C . GLU C 1 327 ? 59.661 137.115 427.651 1.00 106.19 327 GLU C C 1
ATOM 13541 O O . GLU C 1 327 ? 59.702 136.245 428.525 1.00 106.62 327 GLU C O 1
ATOM 13553 N N . GLU C 1 328 ? 58.901 138.203 427.742 1.00 113.37 328 GLU C N 1
ATOM 13554 C CA . GLU C 1 328 ? 57.936 138.353 428.820 1.00 123.25 328 GLU C CA 1
ATOM 13555 C C . GLU C 1 328 ? 56.782 137.381 428.613 1.00 127.57 328 GLU C C 1
ATOM 13556 O O . GLU C 1 328 ? 56.284 137.210 427.496 1.00 125.33 328 GLU C O 1
ATOM 13560 N N . LYS C 1 329 ? 56.355 136.741 429.697 1.00 133.31 329 LYS C N 1
ATOM 13561 C CA . LYS C 1 329 ? 55.336 135.707 429.597 1.00 133.97 329 LYS C CA 1
ATOM 13562 C C . LYS C 1 329 ? 54.021 136.283 429.085 1.00 133.78 329 LYS C C 1
ATOM 13563 O O . LYS C 1 329 ? 53.628 137.397 429.442 1.00 137.28 329 LYS C O 1
ATOM 13567 N N . HIS C 1 330 ? 53.344 135.511 428.235 1.00 141.71 330 HIS C N 1
ATOM 13568 C CA . HIS C 1 330 ? 51.998 135.842 427.780 1.00 135.63 330 HIS C CA 1
ATOM 13569 C C . HIS C 1 330 ? 51.969 137.059 426.862 1.00 131.13 330 HIS C C 1
ATOM 13570 O O . HIS C 1 330 ? 51.324 138.064 427.179 1.00 131.23 330 HIS C O 1
ATOM 13574 N N . GLU C 1 331 ? 52.662 136.981 425.729 1.00 127.68 331 GLU C N 1
ATOM 13575 C CA . GLU C 1 331 ? 52.602 138.009 424.698 1.00 122.61 331 GLU C CA 1
ATOM 13576 C C . GLU C 1 331 ? 51.734 137.516 423.547 1.00 114.85 331 GLU C C 1
ATOM 13577 O O . GLU C 1 331 ? 51.896 136.383 423.083 1.00 114.57 331 GLU C O 1
ATOM 13581 N N . LYS C 1 332 ? 50.819 138.367 423.090 1.00 108.03 332 LYS C N 1
ATOM 13582 C CA . LYS C 1 332 ? 49.891 138.035 422.019 1.00 99.36 332 LYS C CA 1
ATOM 13583 C C . LYS C 1 332 ? 50.244 138.819 420.762 1.00 95.80 332 LYS C C 1
ATOM 13584 O O . LYS C 1 332 ? 50.844 139.896 420.832 1.00 97.33 332 LYS C O 1
ATOM 13588 N N . THR C 1 333 ? 49.862 138.276 419.609 1.00 90.88 333 THR C N 1
ATOM 13589 C CA . THR C 1 333 ? 50.117 138.972 418.358 1.00 87.88 333 THR C CA 1
ATOM 13590 C C . THR C 1 333 ? 49.192 140.183 418.235 1.00 86.92 333 THR C C 1
ATOM 13591 O O . THR C 1 333 ? 48.281 140.393 419.043 1.00 86.85 333 THR C O 1
ATOM 13602 N N . ALA C 1 334 ? 49.439 140.993 417.203 1.00 84.16 334 ALA C N 1
ATOM 13603 C CA . ALA C 1 334 ? 48.638 142.197 417.003 1.00 81.39 334 ALA C CA 1
ATOM 13604 C C . ALA C 1 334 ? 47.185 141.852 416.701 1.00 77.69 334 ALA C C 1
ATOM 13605 O O . ALA C 1 334 ? 46.265 142.506 417.208 1.00 76.99 334 ALA C O 1
ATOM 13612 N N . ILE C 1 335 ? 46.955 140.826 415.878 1.00 75.84 335 ILE C N 1
ATOM 13613 C CA . ILE C 1 335 ? 45.589 140.446 415.532 1.00 74.17 335 ILE C CA 1
ATOM 13614 C C . ILE C 1 335 ? 44.869 139.900 416.757 1.00 79.10 335 ILE C C 1
ATOM 13615 O O . ILE C 1 335 ? 43.687 140.190 416.981 1.00 80.82 335 ILE C O 1
ATOM 13631 N N . GLN C 1 336 ? 45.564 139.104 417.572 1.00 80.81 336 GLN C N 1
ATOM 13632 C CA . GLN C 1 336 ? 44.965 138.622 418.812 1.00 80.68 336 GLN C CA 1
ATOM 13633 C C . GLN C 1 336 ? 44.631 139.784 419.736 1.00 83.35 336 GLN C C 1
ATOM 13634 O O . GLN C 1 336 ? 43.580 139.787 420.389 1.00 84.07 336 GLN C O 1
ATOM 13648 N N . THR C 1 337 ? 45.520 140.777 419.811 1.00 86.97 337 THR C N 1
ATOM 13649 C CA . THR C 1 337 ? 45.248 141.955 420.628 1.00 91.75 337 THR C CA 1
ATOM 13650 C C . THR C 1 337 ? 44.079 142.750 420.061 1.00 88.84 337 THR C C 1
ATOM 13651 O O . THR C 1 337 ? 43.276 143.308 420.818 1.00 87.95 337 THR C O 1
ATOM 13662 N N . PHE C 1 338 ? 43.968 142.813 418.733 1.00 87.03 338 PHE C N 1
ATOM 13663 C CA . PHE C 1 338 ? 42.810 143.452 418.119 1.00 86.74 338 PHE C CA 1
ATOM 13664 C C . PHE C 1 338 ? 41.532 142.714 418.487 1.00 84.13 338 PHE C C 1
ATOM 13665 O O . PHE C 1 338 ? 40.538 143.328 418.892 1.00 85.22 338 PHE C O 1
ATOM 13682 N N . ILE C 1 339 ? 41.543 141.386 418.352 1.00 79.26 339 ILE C N 1
ATOM 13683 C CA . ILE C 1 339 ? 40.370 140.587 418.698 1.00 78.18 339 ILE C CA 1
ATOM 13684 C C . ILE C 1 339 ? 39.996 140.799 420.160 1.00 81.65 339 ILE C C 1
ATOM 13685 O O . ILE C 1 339 ? 38.856 141.148 420.482 1.00 82.15 339 ILE C O 1
ATOM 13701 N N . LYS C 1 340 ? 40.956 140.609 421.067 1.00 84.49 340 LYS C N 1
ATOM 13702 C CA . LYS C 1 340 ? 40.632 140.656 422.490 1.00 88.40 340 LYS C CA 1
ATOM 13703 C C . LYS C 1 340 ? 40.058 142.008 422.898 1.00 88.95 340 LYS C C 1
ATOM 13704 O O . LYS C 1 340 ? 39.220 142.076 423.803 1.00 90.65 340 LYS C O 1
ATOM 13708 N N . ARG C 1 341 ? 40.489 143.090 422.250 1.00 86.50 341 ARG C N 1
ATOM 13709 C CA . ARG C 1 341 ? 40.009 144.414 422.630 1.00 89.95 341 ARG C CA 1
ATOM 13710 C C . ARG C 1 341 ? 38.580 144.641 422.148 1.00 89.65 341 ARG C C 1
ATOM 13711 O O . ARG C 1 341 ? 37.709 145.049 422.925 1.00 89.93 341 ARG C O 1
ATOM 13732 N N . ILE C 1 342 ? 38.313 144.359 420.870 1.00 90.46 342 ILE C N 1
ATOM 13733 C CA . ILE C 1 342 ? 36.986 144.605 420.317 1.00 91.04 342 ILE C CA 1
ATOM 13734 C C . ILE C 1 342 ? 35.955 143.691 420.959 1.00 94.89 342 ILE C C 1
ATOM 13735 O O . ILE C 1 342 ? 34.788 144.070 421.113 1.00 97.18 342 ILE C O 1
ATOM 13751 N N . GLN C 1 343 ? 36.357 142.479 421.342 1.00 95.29 343 GLN C N 1
ATOM 13752 C CA . GLN C 1 343 ? 35.421 141.574 421.993 1.00 98.75 343 GLN C CA 1
ATOM 13753 C C . GLN C 1 343 ? 35.105 142.052 423.403 1.00 103.74 343 GLN C C 1
ATOM 13754 O O . GLN C 1 343 ? 33.981 141.872 423.884 1.00 104.47 343 GLN C O 1
ATOM 13768 N N . ASN C 1 344 ? 36.080 142.672 424.071 1.00 106.87 344 ASN C N 1
ATOM 13769 C CA . ASN C 1 344 ? 35.825 143.282 425.371 1.00 111.38 344 ASN C CA 1
ATOM 13770 C C . ASN C 1 344 ? 34.881 144.472 425.248 1.00 110.82 344 ASN C C 1
ATOM 13771 O O . ASN C 1 344 ? 34.041 144.697 426.126 1.00 113.60 344 ASN C O 1
ATOM 13782 N N . ASP C 1 345 ? 35.003 145.246 424.165 1.00 106.89 345 ASP C N 1
ATOM 13783 C CA . ASP C 1 345 ? 34.091 146.366 423.950 1.00 105.59 345 ASP C CA 1
ATOM 13784 C C . ASP C 1 345 ? 32.694 145.884 423.579 1.00 101.92 345 ASP C C 1
ATOM 13785 O O . ASP C 1 345 ? 31.697 146.398 424.101 1.00 103.47 345 ASP C O 1
ATOM 13794 N N . HIS C 1 346 ? 32.596 144.901 422.681 1.00 96.93 346 HIS C N 1
ATOM 13795 C CA . HIS C 1 346 ? 31.285 144.404 422.275 1.00 94.61 346 HIS C CA 1
ATOM 13796 C C . HIS C 1 346 ? 30.492 143.907 423.475 1.00 97.29 346 HIS C C 1
ATOM 13797 O O . HIS C 1 346 ? 29.292 144.181 423.594 1.00 100.33 346 HIS C O 1
ATOM 13828 N N . GLU C 1 348 ? 31.027 144.845 426.580 1.00 104.54 348 GLU C N 1
ATOM 13829 C CA . GLU C 1 348 ? 30.760 146.024 427.398 1.00 110.26 348 GLU C CA 1
ATOM 13830 C C . GLU C 1 348 ? 29.533 146.782 426.907 1.00 109.90 348 GLU C C 1
ATOM 13831 O O . GLU C 1 348 ? 28.812 147.379 427.713 1.00 112.07 348 GLU C O 1
ATOM 13843 N N . GLU C 1 349 ? 29.277 146.772 425.597 1.00 108.07 349 GLU C N 1
ATOM 13844 C CA . GLU C 1 349 ? 28.074 147.417 425.082 1.00 110.49 349 GLU C CA 1
ATOM 13845 C C . GLU C 1 349 ? 26.836 146.581 425.372 1.00 113.65 349 GLU C C 1
ATOM 13846 O O . GLU C 1 349 ? 25.798 147.124 425.766 1.00 113.27 349 GLU C O 1
ATOM 13858 N N . ALA C 1 350 ? 26.925 145.262 425.195 1.00 118.05 350 ALA C N 1
ATOM 13859 C CA . ALA C 1 350 ? 25.798 144.406 425.541 1.00 124.19 350 ALA C CA 1
ATOM 13860 C C . ALA C 1 350 ? 25.467 144.524 427.019 1.00 128.64 350 ALA C C 1
ATOM 13861 O O . ALA C 1 350 ? 24.298 144.425 427.406 1.00 133.15 350 ALA C O 1
ATOM 13868 N N . ARG C 1 351 ? 26.485 144.724 427.859 1.00 128.51 351 ARG C N 1
ATOM 13869 C CA . ARG C 1 351 ? 26.243 145.008 429.267 1.00 136.81 351 ARG C CA 1
ATOM 13870 C C . ARG C 1 351 ? 25.583 146.369 429.453 1.00 144.62 351 ARG C C 1
ATOM 13871 O O . ARG C 1 351 ? 24.775 146.542 430.372 1.00 150.84 351 ARG C O 1
ATOM 13892 N N . ARG C 1 352 ? 25.907 147.343 428.598 1.00 141.48 352 ARG C N 1
ATOM 13893 C CA . ARG C 1 352 ? 25.218 148.627 428.658 1.00 141.53 352 ARG C CA 1
ATOM 13894 C C . ARG C 1 352 ? 23.777 148.495 428.184 1.00 142.68 352 ARG C C 1
ATOM 13895 O O . ARG C 1 352 ? 22.873 149.137 428.734 1.00 143.51 352 ARG C O 1
ATOM 13899 N N . LEU C 1 353 ? 23.546 147.679 427.159 1.00 141.07 353 LEU C N 1
ATOM 13900 C CA . LEU C 1 353 ? 22.190 147.408 426.712 1.00 143.54 353 LEU C CA 1
ATOM 13901 C C . LEU C 1 353 ? 21.498 146.504 427.725 1.00 154.51 353 LEU C C 1
ATOM 13902 O O . LEU C 1 353 ? 22.139 145.714 428.423 1.00 153.40 353 LEU C O 1
ATOM 13918 N N . TYR C 1 354 ? 20.175 146.643 427.814 1.00 163.33 354 TYR C N 1
ATOM 13919 C CA . TYR C 1 354 ? 19.373 145.926 428.801 1.00 164.17 354 TYR C CA 1
ATOM 13920 C C . TYR C 1 354 ? 19.423 146.667 430.130 1.00 166.42 354 TYR C C 1
ATOM 13921 O O . TYR C 1 354 ? 18.443 146.681 430.883 1.00 171.73 354 TYR C O 1
ATOM 13925 N N . THR C 1 355 ? 20.569 147.283 430.425 1.00 158.91 355 THR C N 1
ATOM 13926 C CA . THR C 1 355 ? 20.702 148.086 431.634 1.00 154.01 355 THR C CA 1
ATOM 13927 C C . THR C 1 355 ? 19.912 149.383 431.509 1.00 150.94 355 THR C C 1
ATOM 13928 O O . THR C 1 355 ? 19.118 149.728 432.393 1.00 155.40 355 THR C O 1
ATOM 13939 N N . ASN C 1 356 ? 20.112 150.109 430.414 1.00 143.03 356 ASN C N 1
ATOM 13940 C CA . ASN C 1 356 ? 19.412 151.367 430.177 1.00 139.80 356 ASN C CA 1
ATOM 13941 C C . ASN C 1 356 ? 18.326 151.191 429.120 1.00 136.87 356 ASN C C 1
ATOM 13942 O O . ASN C 1 356 ? 17.369 150.443 429.316 1.00 136.73 356 ASN C O 1
ATOM 13946 N N . SER C 1 380 ? 10.080 146.113 436.355 1.00 168.88 380 SER C N 1
ATOM 13947 C CA . SER C 1 380 ? 11.505 145.867 436.168 1.00 165.27 380 SER C CA 1
ATOM 13948 C C . SER C 1 380 ? 11.765 144.376 435.980 1.00 166.02 380 SER C C 1
ATOM 13949 O O . SER C 1 380 ? 12.408 143.963 435.016 1.00 158.77 380 SER C O 1
ATOM 13956 N N . LYS C 1 381 ? 11.267 143.581 436.928 1.00 170.85 381 LYS C N 1
ATOM 13957 C CA . LYS C 1 381 ? 11.288 142.126 436.837 1.00 172.81 381 LYS C CA 1
ATOM 13958 C C . LYS C 1 381 ? 11.013 141.656 435.414 1.00 167.81 381 LYS C C 1
ATOM 13959 O O . LYS C 1 381 ? 11.893 141.090 434.758 1.00 166.94 381 LYS C O 1
ATOM 13963 N N . GLU C 1 382 ? 9.788 141.880 434.934 1.00 165.03 382 GLU C N 1
ATOM 13964 C CA . GLU C 1 382 ? 9.395 141.375 433.622 1.00 161.62 382 GLU C CA 1
ATOM 13965 C C . GLU C 1 382 ? 10.312 141.890 432.518 1.00 159.18 382 GLU C C 1
ATOM 13966 O O . GLU C 1 382 ? 10.687 141.132 431.616 1.00 156.10 382 GLU C O 1
ATOM 13970 N N . GLU C 1 383 ? 10.686 143.169 432.560 1.00 161.52 383 GLU C N 1
ATOM 13971 C CA . GLU C 1 383 ? 11.527 143.711 431.499 1.00 158.93 383 GLU C CA 1
ATOM 13972 C C . GLU C 1 383 ? 12.985 143.276 431.618 1.00 157.06 383 GLU C C 1
ATOM 13973 O O . GLU C 1 383 ? 13.833 143.799 430.888 1.00 153.95 383 GLU C O 1
ATOM 13977 N N . HIS C 1 384 ? 13.291 142.339 432.518 1.00 159.30 384 HIS C N 1
ATOM 13978 C CA . HIS C 1 384 ? 14.615 141.729 432.570 1.00 157.18 384 HIS C CA 1
ATOM 13979 C C . HIS C 1 384 ? 14.754 140.595 431.565 1.00 156.84 384 HIS C C 1
ATOM 13980 O O . HIS C 1 384 ? 15.841 140.384 431.015 1.00 150.38 384 HIS C O 1
ATOM 13984 N N . LEU C 1 385 ? 13.669 139.859 431.317 1.00 195.03 385 LEU C N 1
ATOM 13985 C CA . LEU C 1 385 ? 13.709 138.760 430.358 1.00 197.81 385 LEU C CA 1
ATOM 13986 C C . LEU C 1 385 ? 13.939 139.267 428.941 1.00 196.58 385 LEU C C 1
ATOM 13987 O O . LEU C 1 385 ? 14.803 138.751 428.222 1.00 193.24 385 LEU C O 1
ATOM 14008 N N . ARG C 1 387 ? 14.893 142.333 428.139 1.00 187.01 387 ARG C N 1
ATOM 14009 C CA . ARG C 1 387 ? 16.145 143.078 428.163 1.00 176.48 387 ARG C CA 1
ATOM 14010 C C . ARG C 1 387 ? 17.349 142.159 428.012 1.00 164.49 387 ARG C C 1
ATOM 14011 O O . ARG C 1 387 ? 18.436 142.627 427.664 1.00 163.70 387 ARG C O 1
ATOM 14015 N N . PHE C 1 388 ? 17.185 140.863 428.270 1.00 157.22 388 PHE C N 1
ATOM 14016 C CA . PHE C 1 388 ? 18.278 139.925 428.052 1.00 146.01 388 PHE C CA 1
ATOM 14017 C C . PHE C 1 388 ? 18.424 139.557 426.580 1.00 143.48 388 PHE C C 1
ATOM 14018 O O . PHE C 1 388 ? 19.545 139.333 426.112 1.00 140.40 388 PHE C O 1
ATOM 14022 N N . ASN C 1 389 ? 17.314 139.496 425.840 1.00 147.94 389 ASN C N 1
ATOM 14023 C CA . ASN C 1 389 ? 17.342 138.954 424.485 1.00 147.64 389 ASN C CA 1
ATOM 14024 C C . ASN C 1 389 ? 17.857 139.955 423.453 1.00 147.22 389 ASN C C 1
ATOM 14025 O O . ASN C 1 389 ? 18.584 139.565 422.533 1.00 144.11 389 ASN C O 1
ATOM 14036 N N . GLU C 1 390 ? 17.496 141.238 423.561 1.00 150.06 390 GLU C N 1
ATOM 14037 C CA . GLU C 1 390 ? 17.979 142.197 422.569 1.00 150.32 390 GLU C CA 1
ATOM 14038 C C . GLU C 1 390 ? 19.497 142.303 422.608 1.00 145.00 390 GLU C C 1
ATOM 14039 O O . GLU C 1 390 ? 20.130 142.541 421.573 1.00 141.75 390 GLU C O 1
ATOM 14051 N N . ALA C 1 391 ? 20.096 142.139 423.790 1.00 140.21 391 ALA C N 1
ATOM 14052 C CA . ALA C 1 391 ? 21.550 142.142 423.890 1.00 131.51 391 ALA C CA 1
ATOM 14053 C C . ALA C 1 391 ? 22.146 140.936 423.176 1.00 124.39 391 ALA C C 1
ATOM 14054 O O . ALA C 1 391 ? 23.158 141.060 422.478 1.00 120.83 391 ALA C O 1
ATOM 14061 N N . THR C 1 392 ? 21.537 139.758 423.341 1.00 121.46 392 THR C N 1
ATOM 14062 C CA . THR C 1 392 ? 21.997 138.590 422.597 1.00 114.66 392 THR C CA 1
ATOM 14063 C C . THR C 1 392 ? 21.907 138.842 421.100 1.00 111.50 392 THR C C 1
ATOM 14064 O O . THR C 1 392 ? 22.804 138.457 420.342 1.00 106.66 392 THR C O 1
ATOM 14075 N N . HIS C 1 393 ? 20.836 139.505 420.654 1.00 115.27 393 HIS C N 1
ATOM 14076 C CA . HIS C 1 393 ? 20.725 139.844 419.241 1.00 115.71 393 HIS C CA 1
ATOM 14077 C C . HIS C 1 393 ? 21.880 140.732 418.801 1.00 113.67 393 HIS C C 1
ATOM 14078 O O . HIS C 1 393 ? 22.314 140.658 417.646 1.00 112.30 393 HIS C O 1
ATOM 14092 N N . TYR C 1 394 ? 22.396 141.568 419.704 1.00 121.42 394 TYR C N 1
ATOM 14093 C CA . TYR C 1 394 ? 23.567 142.377 419.385 1.00 115.35 394 TYR C CA 1
ATOM 14094 C C . TYR C 1 394 ? 24.812 141.508 419.250 1.00 110.54 394 TYR C C 1
ATOM 14095 O O . TYR C 1 394 ? 25.453 141.479 418.193 1.00 103.81 394 TYR C O 1
ATOM 14113 N N . ILE C 1 395 ? 25.154 140.769 420.307 1.00 113.83 395 ILE C N 1
ATOM 14114 C CA . ILE C 1 395 ? 26.361 139.952 420.280 1.00 110.99 395 ILE C CA 1
ATOM 14115 C C . ILE C 1 395 ? 26.251 138.852 419.237 1.00 108.63 395 ILE C C 1
ATOM 14116 O O . ILE C 1 395 ? 27.254 138.461 418.628 1.00 103.53 395 ILE C O 1
ATOM 14132 N N . ASP C 1 396 ? 25.046 138.341 418.998 1.00 113.27 396 ASP C N 1
ATOM 14133 C CA . ASP C 1 396 ? 24.863 137.385 417.919 1.00 112.36 396 ASP C CA 1
ATOM 14134 C C . ASP C 1 396 ? 24.918 138.064 416.558 1.00 105.92 396 ASP C C 1
ATOM 14135 O O . ASP C 1 396 ? 24.947 137.373 415.534 1.00 103.79 396 ASP C O 1
ATOM 14144 N N . SER C 1 397 ? 24.931 139.399 416.533 1.00 103.19 397 SER C N 1
ATOM 14145 C CA . SER C 1 397 ? 25.009 140.186 415.309 1.00 97.46 397 SER C CA 1
ATOM 14146 C C . SER C 1 397 ? 26.429 140.588 414.943 1.00 89.64 397 SER C C 1
ATOM 14147 O O . SER C 1 397 ? 26.712 140.833 413.764 1.00 83.47 397 SER C O 1
ATOM 14150 N N . VAL C 1 398 ? 27.323 140.678 415.921 1.00 90.90 398 VAL C N 1
ATOM 14151 C CA . VAL C 1 398 ? 28.615 141.315 415.713 1.00 87.32 398 VAL C CA 1
ATOM 14152 C C . VAL C 1 398 ? 29.798 140.406 416.014 1.00 86.91 398 VAL C C 1
ATOM 14153 O O . VAL C 1 398 ? 30.882 140.643 415.466 1.00 81.82 398 VAL C O 1
ATOM 14166 N N . VAL C 1 399 ? 29.652 139.372 416.837 1.00 93.05 399 VAL C N 1
ATOM 14167 C CA . VAL C 1 399 ? 30.785 138.547 417.250 1.00 95.03 399 VAL C CA 1
ATOM 14168 C C . VAL C 1 399 ? 30.978 137.403 416.264 1.00 95.13 399 VAL C C 1
ATOM 14169 O O . VAL C 1 399 ? 30.041 136.651 415.975 1.00 96.48 399 VAL C O 1
ATOM 14182 N N . GLY C 1 400 ? 32.200 137.279 415.748 1.00 95.04 400 GLY C N 1
ATOM 14183 C CA . GLY C 1 400 ? 32.541 136.278 414.757 1.00 94.36 400 GLY C CA 1
ATOM 14184 C C . GLY C 1 400 ? 33.220 135.074 415.373 1.00 96.72 400 GLY C C 1
ATOM 14185 O O . GLY C 1 400 ? 32.816 133.932 415.127 1.00 100.13 400 GLY C O 1
ATOM 14189 N N . VAL C 1 401 ? 34.261 135.312 416.166 1.00 96.21 401 VAL C N 1
ATOM 14190 C CA . VAL C 1 401 ? 34.996 134.240 416.826 1.00 99.78 401 VAL C CA 1
ATOM 14191 C C . VAL C 1 401 ? 34.573 134.189 418.285 1.00 106.97 401 VAL C C 1
ATOM 14192 O O . VAL C 1 401 ? 34.205 135.207 418.886 1.00 109.29 401 VAL C O 1
ATOM 14205 N N . ASN C 1 402 ? 34.625 132.990 418.865 1.00 112.01 402 ASN C N 1
ATOM 14206 C CA . ASN C 1 402 ? 34.266 132.785 420.266 1.00 120.60 402 ASN C CA 1
ATOM 14207 C C . ASN C 1 402 ? 32.831 133.212 420.555 1.00 123.29 402 ASN C C 1
ATOM 14208 O O . ASN C 1 402 ? 32.492 133.554 421.691 1.00 127.41 402 ASN C O 1
ATOM 14219 N N . SER C 1 403 ? 31.970 133.196 419.534 1.00 112.99 403 SER C N 1
ATOM 14220 C CA . SER C 1 403 ? 30.602 133.670 419.721 1.00 112.93 403 SER C CA 1
ATOM 14221 C C . SER C 1 403 ? 29.855 132.815 420.738 1.00 117.34 403 SER C C 1
ATOM 14222 O O . SER C 1 403 ? 29.122 133.342 421.583 1.00 122.32 403 SER C O 1
ATOM 14230 N N . ARG C 1 404 ? 30.027 131.493 420.673 1.00 119.35 404 ARG C N 1
ATOM 14231 C CA . ARG C 1 404 ? 29.363 130.609 421.626 1.00 127.74 404 ARG C CA 1
ATOM 14232 C C . ARG C 1 404 ? 29.772 130.949 423.054 1.00 128.84 404 ARG C C 1
ATOM 14233 O O . ARG C 1 404 ? 28.924 131.077 423.945 1.00 135.46 404 ARG C O 1
ATOM 14237 N N . GLU C 1 405 ? 31.077 131.101 423.288 1.00 124.13 405 GLU C N 1
ATOM 14238 C CA . GLU C 1 405 ? 31.561 131.471 424.613 1.00 126.27 405 GLU C CA 1
ATOM 14239 C C . GLU C 1 405 ? 31.146 132.889 424.982 1.00 128.82 405 GLU C C 1
ATOM 14240 O O . GLU C 1 405 ? 30.978 133.198 426.168 1.00 132.01 405 GLU C O 1
ATOM 14244 N N . ALA C 1 406 ? 30.977 133.760 423.987 1.00 126.41 406 ALA C N 1
ATOM 14245 C CA . ALA C 1 406 ? 30.643 135.155 424.258 1.00 110.74 406 ALA C CA 1
ATOM 14246 C C . ALA C 1 406 ? 29.264 135.278 424.890 1.00 144.20 406 ALA C C 1
ATOM 14247 O O . ALA C 1 406 ? 29.072 136.028 425.855 1.00 122.33 406 ALA C O 1
ATOM 14254 N N . LEU C 1 407 ? 28.285 134.545 424.355 1.00 144.36 407 LEU C N 1
ATOM 14255 C CA . LEU C 1 407 ? 26.929 134.622 424.890 1.00 135.81 407 LEU C CA 1
ATOM 14256 C C . LEU C 1 407 ? 26.871 134.142 426.336 1.00 140.35 407 LEU C C 1
ATOM 14257 O O . LEU C 1 407 ? 26.196 134.753 427.173 1.00 137.37 407 LEU C O 1
ATOM 14273 N N . SER C 1 408 ? 27.573 133.053 426.650 1.00 145.97 408 SER C N 1
ATOM 14274 C CA . SER C 1 408 ? 27.527 132.504 428.002 1.00 149.48 408 SER C CA 1
ATOM 14275 C C . SER C 1 408 ? 28.123 133.461 429.028 1.00 147.47 408 SER C C 1
ATOM 14276 O O . SER C 1 408 ? 27.647 133.531 430.167 1.00 152.31 408 SER C O 1
ATOM 14284 N N . GLN C 1 409 ? 29.166 134.202 428.652 1.00 141.26 409 GLN C N 1
ATOM 14285 C CA . GLN C 1 409 ? 29.808 135.097 429.612 1.00 140.53 409 GLN C CA 1
ATOM 14286 C C . GLN C 1 409 ? 28.936 136.309 429.928 1.00 137.11 409 GLN C C 1
ATOM 14287 O O . GLN C 1 409 ? 28.801 136.696 431.095 1.00 137.27 409 GLN C O 1
ATOM 14291 N N . LEU C 1 410 ? 28.330 136.919 428.908 1.00 134.72 410 LEU C N 1
ATOM 14292 C CA . LEU C 1 410 ? 27.521 138.113 429.134 1.00 131.42 410 LEU C CA 1
ATOM 14293 C C . LEU C 1 410 ? 26.245 137.773 429.892 1.00 133.35 410 LEU C C 1
ATOM 14294 O O . LEU C 1 410 ? 25.911 138.418 430.892 1.00 133.54 410 LEU C O 1
ATOM 14298 N N . GLN C 1 411 ? 25.516 136.759 429.422 1.00 133.34 411 GLN C N 1
ATOM 14299 C CA . GLN C 1 411 ? 24.239 136.403 430.029 1.00 134.72 411 GLN C CA 1
ATOM 14300 C C . GLN C 1 411 ? 24.405 136.007 431.493 1.00 138.46 411 GLN C C 1
ATOM 14301 O O . GLN C 1 411 ? 23.532 136.290 432.322 1.00 137.34 411 GLN C O 1
ATOM 14315 N N . ALA C 1 412 ? 25.513 135.344 431.832 1.00 142.28 412 ALA C N 1
ATOM 14316 C CA . ALA C 1 412 ? 25.818 135.094 433.237 1.00 148.03 412 ALA C CA 1
ATOM 14317 C C . ALA C 1 412 ? 26.081 136.395 433.984 1.00 143.61 412 ALA C C 1
ATOM 14318 O O . ALA C 1 412 ? 25.708 136.535 435.155 1.00 147.95 412 ALA C O 1
ATOM 14325 N N . GLN C 1 413 ? 26.720 137.361 433.320 1.00 135.38 413 GLN C N 1
ATOM 14326 C CA . GLN C 1 413 ? 26.999 138.642 433.961 1.00 131.66 413 GLN C CA 1
ATOM 14327 C C . GLN C 1 413 ? 25.727 139.464 434.140 1.00 131.11 413 GLN C C 1
ATOM 14328 O O . GLN C 1 413 ? 25.544 140.114 435.176 1.00 130.46 413 GLN C O 1
ATOM 14332 N N . CYS C 1 414 ? 24.836 139.448 433.144 1.00 130.11 414 CYS C N 1
ATOM 14333 C CA . CYS C 1 414 ? 23.615 140.245 433.230 1.00 129.03 414 CYS C CA 1
ATOM 14334 C C . CYS C 1 414 ? 22.643 139.672 434.254 1.00 133.54 414 CYS C C 1
ATOM 14335 O O . CYS C 1 414 ? 22.012 140.428 435.003 1.00 134.02 414 CYS C O 1
ATOM 14343 N N . ASN C 1 415 ? 22.495 138.346 434.301 1.00 137.03 415 ASN C N 1
ATOM 14344 C CA . ASN C 1 415 ? 21.622 137.760 435.313 1.00 142.98 415 ASN C CA 1
ATOM 14345 C C . ASN C 1 415 ? 22.124 138.083 436.712 1.00 147.62 415 ASN C C 1
ATOM 14346 O O . ASN C 1 415 ? 21.321 138.272 437.633 1.00 151.39 415 ASN C O 1
ATOM 14357 N N . GLU C 1 416 ? 23.444 138.150 436.893 1.00 146.33 416 GLU C N 1
ATOM 14358 C CA . GLU C 1 416 ? 23.995 138.615 438.158 1.00 147.34 416 GLU C CA 1
ATOM 14359 C C . GLU C 1 416 ? 23.719 140.096 438.376 1.00 144.12 416 GLU C C 1
ATOM 14360 O O . GLU C 1 416 ? 23.753 140.562 439.520 1.00 145.37 416 GLU C O 1
ATOM 14371 N N . TRP C 1 418 ? 20.786 142.392 437.562 1.00 146.15 418 TRP C N 1
ATOM 14372 C CA . TRP C 1 418 ? 19.544 142.699 438.262 1.00 149.64 418 TRP C CA 1
ATOM 14373 C C . TRP C 1 418 ? 19.260 141.723 439.396 1.00 154.53 418 TRP C C 1
ATOM 14374 O O . TRP C 1 418 ? 18.304 141.940 440.149 1.00 157.28 418 TRP C O 1
ATOM 14395 N N . GLN C 1 419 ? 20.055 140.659 439.532 1.00 155.70 419 GLN C N 1
ATOM 14396 C CA . GLN C 1 419 ? 20.008 139.834 440.732 1.00 161.52 419 GLN C CA 1
ATOM 14397 C C . GLN C 1 419 ? 20.675 140.514 441.921 1.00 161.77 419 GLN C C 1
ATOM 14398 O O . GLN C 1 419 ? 20.627 139.974 443.031 1.00 169.03 419 GLN C O 1
ATOM 14402 N N . SER C 1 420 ? 21.296 141.673 441.712 1.00 154.56 420 SER C N 1
ATOM 14403 C CA . SER C 1 420 ? 21.914 142.438 442.789 1.00 153.03 420 SER C CA 1
ATOM 14404 C C . SER C 1 420 ? 22.161 143.877 442.347 1.00 146.60 420 SER C C 1
ATOM 14405 O O . SER C 1 420 ? 21.379 144.448 441.586 1.00 143.70 420 SER C O 1
ATOM 14429 N N . LYS D 3 2 ? 27.558 152.695 379.611 1.00 120.24 60 LYS D N 1
ATOM 14430 C CA . LYS D 3 2 ? 28.655 152.496 378.671 1.00 120.48 60 LYS D CA 1
ATOM 14431 C C . LYS D 3 2 ? 29.875 151.897 379.361 1.00 113.51 60 LYS D C 1
ATOM 14432 O O . LYS D 3 2 ? 30.519 150.995 378.815 1.00 115.23 60 LYS D O 1
ATOM 14436 N N . GLU D 3 3 ? 30.202 152.384 380.555 1.00 105.95 61 GLU D N 1
ATOM 14437 C CA . GLU D 3 3 ? 31.373 151.927 381.287 1.00 100.76 61 GLU D CA 1
ATOM 14438 C C . GLU D 3 3 ? 31.083 152.038 382.778 1.00 94.19 61 GLU D C 1
ATOM 14439 O O . GLU D 3 3 ? 30.000 152.463 383.191 1.00 92.74 61 GLU D O 1
ATOM 14451 N N . SER D 3 4 ? 32.066 151.658 383.587 1.00 91.30 62 SER D N 1
ATOM 14452 C CA . SER D 3 4 ? 31.931 151.773 385.029 1.00 87.66 62 SER D CA 1
ATOM 14453 C C . SER D 3 4 ? 31.938 153.239 385.451 1.00 87.13 62 SER D C 1
ATOM 14454 O O . SER D 3 4 ? 32.341 154.134 384.702 1.00 88.91 62 SER D O 1
ATOM 14462 N N . VAL D 3 5 ? 31.466 153.476 386.675 1.00 85.07 63 VAL D N 1
ATOM 14463 C CA . VAL D 3 5 ? 31.463 154.798 387.285 1.00 83.92 63 VAL D CA 1
ATOM 14464 C C . VAL D 3 5 ? 31.950 154.645 388.721 1.00 81.35 63 VAL D C 1
ATOM 14465 O O . VAL D 3 5 ? 31.948 153.553 389.292 1.00 79.66 63 VAL D O 1
ATOM 14478 N N . ARG D 3 6 ? 32.409 155.754 389.287 1.00 81.73 64 ARG D N 1
ATOM 14479 C CA . ARG D 3 6 ? 32.964 155.749 390.632 1.00 81.11 64 ARG D CA 1
ATOM 14480 C C . ARG D 3 6 ? 31.847 155.607 391.661 1.00 77.48 64 ARG D C 1
ATOM 14481 O O . ARG D 3 6 ? 30.887 156.384 391.665 1.00 77.96 64 ARG D O 1
ATOM 14502 N N . PHE D 3 7 ? 31.976 154.606 392.535 1.00 74.68 65 PHE D N 1
ATOM 14503 C CA . PHE D 3 7 ? 30.959 154.335 393.545 1.00 72.09 65 PHE D CA 1
ATOM 14504 C C . PHE D 3 7 ? 31.056 155.295 394.720 1.00 69.84 65 PHE D C 1
ATOM 14505 O O . PHE D 3 7 ? 30.039 155.603 395.349 1.00 69.48 65 PHE D O 1
ATOM 14522 N N . LEU D 3 8 ? 32.260 155.768 395.034 1.00 68.28 66 LEU D N 1
ATOM 14523 C CA . LEU D 3 8 ? 32.480 156.695 396.131 1.00 66.28 66 LEU D CA 1
ATOM 14524 C C . LEU D 3 8 ? 32.972 158.030 395.595 1.00 66.27 66 LEU D C 1
ATOM 14525 O O . LEU D 3 8 ? 33.554 158.106 394.510 1.00 67.53 66 LEU D O 1
ATOM 14541 N N . THR D 3 9 ? 32.728 159.082 396.373 1.00 65.33 67 THR D N 1
ATOM 14542 C CA . THR D 3 9 ? 33.305 160.395 396.153 1.00 65.50 67 THR D CA 1
ATOM 14543 C C . THR D 3 9 ? 34.303 160.677 397.281 1.00 62.72 67 THR D C 1
ATOM 14544 O O . THR D 3 9 ? 34.820 159.746 397.911 1.00 63.00 67 THR D O 1
ATOM 14555 N N . ASP D 3 10 ? 34.563 161.954 397.547 1.00 62.62 68 ASP D N 1
ATOM 14556 C CA . ASP D 3 10 ? 35.602 162.310 398.505 1.00 63.46 68 ASP D CA 1
ATOM 14557 C C . ASP D 3 10 ? 35.307 161.726 399.883 1.00 62.89 68 ASP D C 1
ATOM 14558 O O . ASP D 3 10 ? 34.154 161.593 400.297 1.00 61.67 68 ASP D O 1
ATOM 14567 N N . PHE D 3 11 ? 36.381 161.364 400.588 1.00 64.58 69 PHE D N 1
ATOM 14568 C CA . PHE D 3 11 ? 36.313 160.887 401.970 1.00 65.60 69 PHE D CA 1
ATOM 14569 C C . PHE D 3 11 ? 35.460 159.631 402.112 1.00 67.48 69 PHE D C 1
ATOM 14570 O O . PHE D 3 11 ? 34.837 159.404 403.153 1.00 69.27 69 PHE D O 1
ATOM 14587 N N . GLY D 3 12 ? 35.433 158.798 401.077 1.00 68.66 70 GLY D N 1
ATOM 14588 C CA . GLY D 3 12 ? 34.761 157.518 401.182 1.00 69.87 70 GLY D CA 1
ATOM 14589 C C . GLY D 3 12 ? 33.257 157.581 401.303 1.00 69.15 70 GLY D C 1
ATOM 14590 O O . GLY D 3 12 ? 32.647 156.624 401.783 1.00 70.23 70 GLY D O 1
ATOM 14594 N N . GLU D 3 13 ? 32.637 158.679 400.889 1.00 67.97 71 GLU D N 1
ATOM 14595 C CA . GLU D 3 13 ? 31.182 158.756 400.848 1.00 66.07 71 GLU D CA 1
ATOM 14596 C C . GLU D 3 13 ? 30.660 158.136 399.560 1.00 65.98 71 GLU D C 1
ATOM 14597 O O . GLU D 3 13 ? 31.301 158.203 398.507 1.00 65.55 71 GLU D O 1
ATOM 14609 N N . ILE D 3 14 ? 29.492 157.501 399.658 1.00 66.69 72 ILE D N 1
ATOM 14610 C CA . ILE D 3 14 ? 28.863 156.943 398.472 1.00 68.52 72 ILE D CA 1
ATOM 14611 C C . ILE D 3 14 ? 28.539 158.078 397.513 1.00 70.39 72 ILE D C 1
ATOM 14612 O O . ILE D 3 14 ? 27.968 159.102 397.907 1.00 72.64 72 ILE D O 1
ATOM 14628 N N . SER D 3 15 ? 28.911 157.905 396.247 1.00 70.81 73 SER D N 1
ATOM 14629 C CA . SER D 3 15 ? 28.645 158.936 395.253 1.00 72.90 73 SER D CA 1
ATOM 14630 C C . SER D 3 15 ? 27.154 159.240 395.187 1.00 75.27 73 SER D C 1
ATOM 14631 O O . SER D 3 15 ? 26.310 158.353 395.342 1.00 74.61 73 SER D O 1
ATOM 14639 N N . ASP D 3 16 ? 26.834 160.511 394.955 1.00 78.71 74 ASP D N 1
ATOM 14640 C CA . ASP D 3 16 ? 25.450 160.947 394.837 1.00 82.85 74 ASP D CA 1
ATOM 14641 C C . ASP D 3 16 ? 24.791 160.474 393.546 1.00 85.14 74 ASP D C 1
ATOM 14642 O O . ASP D 3 16 ? 23.563 160.554 393.435 1.00 88.29 74 ASP D O 1
ATOM 14651 N N . ALA D 3 17 ? 25.564 159.979 392.580 1.00 83.98 75 ALA D N 1
ATOM 14652 C CA . ALA D 3 17 ? 25.051 159.640 391.258 1.00 86.88 75 ALA D CA 1
ATOM 14653 C C . ALA D 3 17 ? 24.609 158.186 391.129 1.00 87.36 75 ALA D C 1
ATOM 14654 O O . ALA D 3 17 ? 24.120 157.799 390.062 1.00 90.63 75 ALA D O 1
ATOM 14661 N N . ILE D 3 18 ? 24.753 157.377 392.178 1.00 84.31 76 ILE D N 1
ATOM 14662 C CA . ILE D 3 18 ? 24.516 155.942 392.038 1.00 84.26 76 ILE D CA 1
ATOM 14663 C C . ILE D 3 18 ? 23.032 155.616 392.132 1.00 88.02 76 ILE D C 1
ATOM 14664 O O . ILE D 3 18 ? 22.532 154.744 391.412 1.00 90.48 76 ILE D O 1
ATOM 14680 N N . SER D 3 19 ? 22.304 156.297 393.020 1.00 88.89 77 SER D N 1
ATOM 14681 C CA . SER D 3 19 ? 20.894 155.975 393.213 1.00 91.89 77 SER D CA 1
ATOM 14682 C C . SER D 3 19 ? 20.106 156.105 391.917 1.00 95.68 77 SER D C 1
ATOM 14683 O O . SER D 3 19 ? 19.157 155.346 391.689 1.00 99.30 77 SER D O 1
ATOM 14691 N N . ASP D 3 20 ? 20.478 157.054 391.057 1.00 96.44 78 ASP D N 1
ATOM 14692 C CA . ASP D 3 20 ? 19.777 157.228 389.790 1.00 103.60 78 ASP D CA 1
ATOM 14693 C C . ASP D 3 20 ? 20.063 156.100 388.809 1.00 104.20 78 ASP D C 1
ATOM 14694 O O . ASP D 3 20 ? 19.342 155.964 387.815 1.00 110.19 78 ASP D O 1
ATOM 14703 N N . LEU D 3 21 ? 21.095 155.300 389.058 1.00 98.76 79 LEU D N 1
ATOM 14704 C CA . LEU D 3 21 ? 21.440 154.184 388.189 1.00 99.06 79 LEU D CA 1
ATOM 14705 C C . LEU D 3 21 ? 20.757 152.884 388.594 1.00 100.79 79 LEU D C 1
ATOM 14706 O O . LEU D 3 21 ? 20.924 151.874 387.903 1.00 103.12 79 LEU D O 1
ATOM 14722 N N . LEU D 3 22 ? 19.987 152.885 389.679 1.00 100.27 80 LEU D N 1
ATOM 14723 C CA . LEU D 3 22 ? 19.377 151.677 390.216 1.00 102.14 80 LEU D CA 1
ATOM 14724 C C . LEU D 3 22 ? 17.884 151.645 389.917 1.00 110.48 80 LEU D C 1
ATOM 14725 O O . LEU D 3 22 ? 17.183 152.649 390.082 1.00 112.80 80 LEU D O 1
ATOM 14741 N N . THR D 3 23 ? 17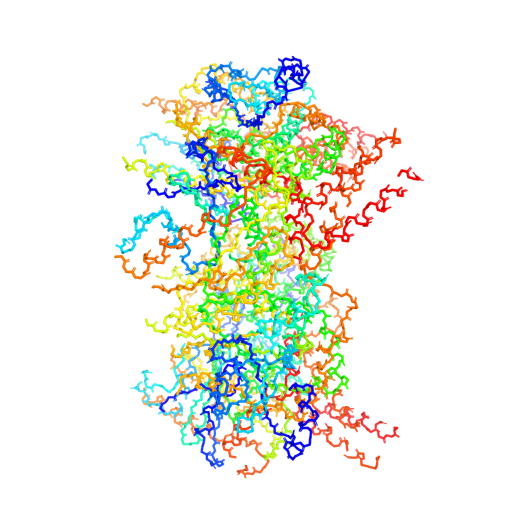.406 150.483 389.473 1.00 114.81 81 THR D N 1
ATOM 14742 C CA . THR D 3 23 ? 15.987 150.282 389.213 1.00 120.95 81 THR D CA 1
ATOM 14743 C C . THR D 3 23 ? 15.290 149.879 390.508 1.00 122.47 81 THR D C 1
ATOM 14744 O O . THR D 3 23 ? 15.709 150.299 391.591 1.00 117.67 81 THR D O 1
ATOM 14755 N N . SER D 3 24 ? 14.225 149.075 390.421 1.00 128.30 82 SER D N 1
ATOM 14756 C CA . SER D 3 24 ? 13.435 148.751 391.604 1.00 129.29 82 SER D CA 1
ATOM 14757 C C . SER D 3 24 ? 13.069 147.268 391.672 1.00 131.39 82 SER D C 1
ATOM 14758 O O . SER D 3 24 ? 12.037 146.912 392.250 1.00 134.76 82 SER D O 1
ATOM 14766 N N . SER D 3 25 ? 13.919 146.362 391.090 1.00 127.83 83 SER D N 1
ATOM 14767 C CA . SER D 3 25 ? 13.530 144.956 391.092 1.00 132.47 83 SER D CA 1
ATOM 14768 C C . SER D 3 25 ? 14.006 144.243 392.357 1.00 129.17 83 SER D C 1
ATOM 14769 O O . SER D 3 25 ? 15.051 144.589 392.916 1.00 116.16 83 SER D O 1
ATOM 14773 N N . PRO D 3 26 ? 13.259 143.238 392.832 1.00 140.23 84 PRO D N 1
ATOM 14774 C CA . PRO D 3 26 ? 13.748 142.424 393.955 1.00 143.34 84 PRO D CA 1
ATOM 14775 C C . PRO D 3 26 ? 14.758 141.363 393.553 1.00 146.10 84 PRO D C 1
ATOM 14776 O O . PRO D 3 26 ? 15.346 140.726 394.438 1.00 143.75 84 PRO D O 1
ATOM 14781 N N . ASN D 3 27 ? 14.962 141.144 392.256 1.00 145.80 85 ASN D N 1
ATOM 14782 C CA . ASN D 3 27 ? 15.904 140.144 391.756 1.00 141.47 85 ASN D CA 1
ATOM 14783 C C . ASN D 3 27 ? 17.146 140.881 391.265 1.00 133.14 85 ASN D C 1
ATOM 14784 O O . ASN D 3 27 ? 17.209 141.337 390.122 1.00 136.97 85 ASN D O 1
ATOM 14795 N N . PHE D 3 28 ? 18.144 140.998 392.137 1.00 120.47 86 PHE D N 1
ATOM 14796 C CA . PHE D 3 28 ? 19.400 141.633 391.776 1.00 110.00 86 PHE D CA 1
ATOM 14797 C C . PHE D 3 28 ? 20.540 140.880 392.442 1.00 103.15 86 PHE D C 1
ATOM 14798 O O . PHE D 3 28 ? 20.364 140.255 393.491 1.00 103.30 86 PHE D O 1
ATOM 14815 N N . ASN D 3 29 ? 21.712 140.950 391.819 1.00 98.01 87 ASN D N 1
ATOM 14816 C CA . ASN D 3 29 ? 22.876 140.192 392.251 1.00 91.87 87 ASN D CA 1
ATOM 14817 C C . ASN D 3 29 ? 24.075 141.124 392.331 1.00 85.61 87 ASN D C 1
ATOM 14818 O O . ASN D 3 29 ? 24.374 141.836 391.367 1.00 85.10 87 ASN D O 1
ATOM 14829 N N . VAL D 3 30 ? 24.759 141.113 393.472 1.00 83.50 88 VAL D N 1
ATOM 14830 C CA . VAL D 3 30 ? 25.894 141.995 393.731 1.00 81.78 88 VAL D CA 1
ATOM 14831 C C . VAL D 3 30 ? 27.146 141.134 393.815 1.00 80.15 88 VAL D C 1
ATOM 14832 O O . VAL D 3 30 ? 27.268 140.289 394.711 1.00 78.71 88 VAL D O 1
ATOM 14845 N N . ILE D 3 31 ? 28.080 141.356 392.894 1.00 82.01 89 ILE D N 1
ATOM 14846 C CA . ILE D 3 31 ? 29.351 140.643 392.862 1.00 82.35 89 ILE D CA 1
ATOM 14847 C C . ILE D 3 31 ? 30.471 141.663 392.994 1.00 79.75 89 ILE D C 1
ATOM 14848 O O . ILE D 3 31 ? 30.521 142.638 392.234 1.00 80.04 89 ILE D O 1
ATOM 14864 N N . SER D 3 32 ? 31.365 141.439 393.953 1.00 77.67 90 SER D N 1
ATOM 14865 C CA . SER D 3 32 ? 32.521 142.296 394.162 1.00 74.95 90 SER D CA 1
ATOM 14866 C C . SER D 3 32 ? 33.802 141.522 393.886 1.00 73.52 90 SER D C 1
ATOM 14867 O O . SER D 3 32 ? 33.835 140.290 393.943 1.00 74.27 90 SER D O 1
ATOM 14875 N N . ALA D 3 33 ? 34.864 142.268 393.586 1.00 71.61 91 ALA D N 1
ATOM 14876 C CA . ALA D 3 33 ? 36.172 141.694 393.298 1.00 70.77 91 ALA D CA 1
ATOM 14877 C C . ALA D 3 33 ? 37.235 142.429 394.100 1.00 69.89 91 ALA D C 1
ATOM 14878 O O . ALA D 3 33 ? 37.274 143.665 394.103 1.00 68.03 91 ALA D O 1
ATOM 14885 N N . ILE D 3 34 ? 38.097 141.664 394.774 1.00 69.34 92 ILE D N 1
ATOM 14886 C CA . ILE D 3 34 ? 39.188 142.205 395.571 1.00 67.84 92 ILE D CA 1
ATOM 14887 C C . ILE D 3 34 ? 40.454 141.428 395.238 1.00 70.74 92 ILE D C 1
ATOM 14888 O O . ILE D 3 34 ? 40.408 140.296 394.752 1.00 72.83 92 ILE D O 1
ATOM 14904 N N . GLY D 3 35 ? 41.598 142.057 395.506 1.00 69.91 93 GLY D N 1
ATOM 14905 C CA . GLY D 3 35 ? 42.873 141.415 395.307 1.00 71.87 93 GLY D CA 1
ATOM 14906 C C . GLY D 3 35 ? 43.993 142.392 395.011 1.00 77.06 93 GLY D C 1
ATOM 14907 O O . GLY D 3 35 ? 43.774 143.594 394.840 1.00 75.95 93 GLY D O 1
ATOM 14911 N N . PRO D 3 36 ? 45.225 141.885 394.944 1.00 83.71 94 PRO D N 1
ATOM 14912 C CA . PRO D 3 36 ? 46.372 142.753 394.639 1.00 90.30 94 PRO D CA 1
ATOM 14913 C C . PRO D 3 36 ? 46.278 143.397 393.264 1.00 94.79 94 PRO D C 1
ATOM 14914 O O . PRO D 3 36 ? 45.349 143.117 392.499 1.00 94.50 94 PRO D O 1
ATOM 14925 N N . GLN D 3 37 ? 47.253 144.253 392.940 1.00 100.61 95 GLN D N 1
ATOM 14926 C CA . GLN D 3 37 ? 47.158 145.094 391.750 1.00 103.89 95 GLN D CA 1
ATOM 14927 C C . GLN D 3 37 ? 47.349 144.286 390.472 1.00 105.79 95 GLN D C 1
ATOM 14928 O O . GLN D 3 37 ? 46.612 144.474 389.496 1.00 106.58 95 GLN D O 1
ATOM 14942 N N . GLY D 3 38 ? 48.317 143.365 390.464 1.00 104.17 96 GLY D N 1
ATOM 14943 C CA . GLY D 3 38 ? 48.746 142.748 389.221 1.00 104.25 96 GLY D CA 1
ATOM 14944 C C . GLY D 3 38 ? 47.844 141.650 388.707 1.00 100.02 96 GLY D C 1
ATOM 14945 O O . GLY D 3 38 ? 47.947 141.281 387.533 1.00 101.89 96 GLY D O 1
ATOM 14949 N N . ALA D 3 39 ? 46.957 141.124 389.552 1.00 94.54 97 ALA D N 1
ATOM 14950 C CA . ALA D 3 39 ? 46.193 139.939 389.182 1.00 91.64 97 ALA D CA 1
ATOM 14951 C C . ALA D 3 39 ? 45.274 140.188 387.995 1.00 88.61 97 ALA D C 1
ATOM 14952 O O . ALA D 3 39 ? 44.885 139.232 387.316 1.00 89.99 97 ALA D O 1
ATOM 14959 N N . GLY D 3 40 ? 44.915 141.438 387.731 1.00 86.06 98 GLY D N 1
ATOM 14960 C CA . GLY D 3 40 ? 44.046 141.734 386.610 1.00 85.36 98 GLY D CA 1
ATOM 14961 C C . GLY D 3 40 ? 42.589 141.415 386.858 1.00 82.72 98 GLY D C 1
ATOM 14962 O O . GLY D 3 40 ? 41.908 140.903 385.960 1.00 82.78 98 GLY D O 1
ATOM 14966 N N . LYS D 3 41 ? 42.085 141.703 388.060 1.00 80.92 99 LYS D N 1
ATOM 14967 C CA . LYS D 3 41 ? 40.676 141.455 388.344 1.00 80.50 99 LYS D CA 1
ATOM 14968 C C . LYS D 3 41 ? 39.777 142.393 387.553 1.00 81.43 99 LYS D C 1
ATOM 14969 O O . LYS D 3 41 ? 38.659 142.014 387.185 1.00 82.76 99 LYS D O 1
ATOM 14988 N N . SER D 3 42 ? 40.243 143.613 387.281 1.00 81.44 100 SER D N 1
ATOM 14989 C CA . SER D 3 42 ? 39.435 144.563 386.526 1.00 83.05 100 SER D CA 1
ATOM 14990 C C . SER D 3 42 ? 39.067 144.004 385.159 1.00 85.86 100 SER D C 1
ATOM 14991 O O . SER D 3 42 ? 37.928 144.158 384.702 1.00 87.18 100 SER D O 1
ATOM 14999 N N . THR D 3 43 ? 40.018 143.352 384.487 1.00 87.38 101 THR D N 1
ATOM 15000 C CA . THR D 3 43 ? 39.723 142.765 383.185 1.00 91.35 101 THR D CA 1
ATOM 15001 C C . THR D 3 43 ? 38.798 141.560 383.314 1.00 91.56 101 THR D C 1
ATOM 15002 O O . THR D 3 43 ? 37.878 141.392 382.506 1.00 94.29 101 THR D O 1
ATOM 15013 N N . LEU D 3 44 ? 39.006 140.723 384.332 1.00 89.27 102 LEU D N 1
ATOM 15014 C CA . LEU D 3 44 ? 38.173 139.533 384.482 1.00 90.52 102 LEU D CA 1
ATOM 15015 C C . LEU D 3 44 ? 36.750 139.907 384.872 1.00 89.46 102 LEU D C 1
ATOM 15016 O O . LEU D 3 44 ? 35.782 139.383 384.308 1.00 92.67 102 LEU D O 1
ATOM 15032 N N . LEU D 3 45 ? 36.602 140.814 385.839 1.00 85.38 103 LEU D N 1
ATOM 15033 C CA . LEU D 3 45 ? 35.267 141.213 386.266 1.00 84.32 103 LEU D CA 1
ATOM 15034 C C . LEU D 3 45 ? 34.514 141.884 385.126 1.00 87.04 103 LEU D C 1
ATOM 15035 O O . LEU D 3 45 ? 33.284 141.789 385.051 1.00 87.77 103 LEU D O 1
ATOM 15051 N N . SER D 3 46 ? 35.235 142.567 384.233 1.00 89.19 104 SER D N 1
ATOM 15052 C CA . SER D 3 46 ? 34.598 143.207 383.086 1.00 93.97 104 SER D CA 1
ATOM 15053 C C . SER D 3 46 ? 33.971 142.178 382.156 1.00 98.04 104 SER D C 1
ATOM 15054 O O . SER D 3 46 ? 32.921 142.432 381.555 1.00 101.30 104 SER D O 1
ATOM 15079 N N . LEU D 3 48 ? 32.884 139.213 383.012 1.00 101.33 106 LEU D N 1
ATOM 15080 C CA . LEU D 3 48 ? 31.674 138.736 383.668 1.00 103.76 106 LEU D CA 1
ATOM 15081 C C . LEU D 3 48 ? 30.543 139.745 383.547 1.00 107.27 106 LEU D C 1
ATOM 15082 O O . LEU D 3 48 ? 29.371 139.364 383.641 1.00 110.40 106 LEU D O 1
ATOM 15098 N N . ALA D 3 49 ? 30.871 141.023 383.346 1.00 106.29 107 ALA D N 1
ATOM 15099 C CA . ALA D 3 49 ? 29.847 142.042 383.164 1.00 109.02 107 ALA D CA 1
ATOM 15100 C C . ALA D 3 49 ? 29.244 141.998 381.766 1.00 117.65 107 ALA D C 1
ATOM 15101 O O . ALA D 3 49 ? 28.064 142.324 381.599 1.00 119.54 107 ALA D O 1
ATOM 15108 N N . GLY D 3 50 ? 30.022 141.612 380.754 1.00 131.77 108 GLY D N 1
ATOM 15109 C CA . GLY D 3 50 ? 29.474 141.464 379.420 1.00 142.11 108 GLY D CA 1
ATOM 15110 C C . GLY D 3 50 ? 30.473 141.378 378.281 1.00 138.37 108 GLY D C 1
ATOM 15111 O O . GLY D 3 50 ? 30.167 140.774 377.249 1.00 147.92 108 GLY D O 1
ATOM 15115 N N . ASN D 3 51 ? 31.656 141.969 378.432 1.00 125.13 109 ASN D N 1
ATOM 15116 C CA . ASN D 3 51 ? 32.623 141.964 377.341 1.00 124.17 109 ASN D CA 1
ATOM 15117 C C . ASN D 3 51 ? 33.117 140.543 377.076 1.00 126.96 109 ASN D C 1
ATOM 15118 O O . ASN D 3 51 ? 33.150 139.697 377.974 1.00 124.04 109 ASN D O 1
ATOM 15129 N N . ASN D 3 52 ? 33.512 140.284 375.829 1.00 169.56 110 ASN D N 1
ATOM 15130 C CA . ASN D 3 52 ? 33.675 138.916 375.343 1.00 174.65 110 ASN D CA 1
ATOM 15131 C C . ASN D 3 52 ? 34.951 138.768 374.526 1.00 177.77 110 ASN D C 1
ATOM 15132 O O . ASN D 3 52 ? 35.105 139.414 373.486 1.00 180.57 110 ASN D O 1
ATOM 15136 N N . SER D 3 53 ? 35.851 137.912 374.996 1.00 180.76 111 SER D N 1
ATOM 15137 C CA . SER D 3 53 ? 37.014 137.437 374.221 1.00 187.83 111 SER D CA 1
ATOM 15138 C C . SER D 3 53 ? 37.883 138.633 373.813 1.00 184.03 111 SER D C 1
ATOM 15139 O O . SER D 3 53 ? 38.068 139.567 374.606 1.00 175.69 111 SER D O 1
ATOM 15143 N N . ARG D 3 54 ? 38.439 138.632 372.602 1.00 191.56 112 ARG D N 1
ATOM 15144 C CA . ARG D 3 54 ? 39.427 139.624 372.178 1.00 191.72 112 ARG D CA 1
ATOM 15145 C C . ARG D 3 54 ? 38.732 140.918 371.778 1.00 193.56 112 ARG D C 1
ATOM 15146 O O . ARG D 3 54 ? 38.281 141.087 370.643 1.00 199.21 112 ARG D O 1
ATOM 15150 N N . GLN D 3 55 ? 38.640 141.847 372.726 1.00 191.23 113 GLN D N 1
ATOM 15151 C CA . GLN D 3 55 ? 38.142 143.185 372.455 1.00 187.81 113 GLN D CA 1
ATOM 15152 C C . GLN D 3 55 ? 39.099 144.194 373.075 1.00 180.14 113 GLN D C 1
ATOM 15153 O O . GLN D 3 55 ? 39.878 143.869 373.975 1.00 175.65 113 GLN D O 1
ATOM 15184 N N . TYR D 3 57 ? 41.028 147.102 375.092 1.00 153.75 115 TYR D N 1
ATOM 15185 C CA . TYR D 3 57 ? 41.040 147.516 376.490 1.00 140.97 115 TYR D CA 1
ATOM 15186 C C . TYR D 3 57 ? 40.247 148.800 376.691 1.00 131.28 115 TYR D C 1
ATOM 15187 O O . TYR D 3 57 ? 39.647 148.997 377.753 1.00 125.72 115 TYR D O 1
ATOM 15191 N N . ARG D 3 58 ? 40.231 149.680 375.685 1.00 128.46 116 ARG D N 1
ATOM 15192 C CA . ARG D 3 58 ? 39.458 150.913 375.787 1.00 121.23 116 ARG D CA 1
ATOM 15193 C C . ARG D 3 58 ? 37.968 150.627 375.917 1.00 121.63 116 ARG D C 1
ATOM 15194 O O . ARG D 3 58 ? 37.223 151.454 376.455 1.00 116.66 116 ARG D O 1
ATOM 15198 N N . GLU D 3 59 ? 37.517 149.470 375.434 1.00 128.78 117 GLU D N 1
ATOM 15199 C CA . GLU D 3 59 ? 36.107 149.110 375.487 1.00 131.30 117 GLU D CA 1
ATOM 15200 C C . GLU D 3 59 ? 35.735 148.359 376.758 1.00 124.68 117 GLU D C 1
ATOM 15201 O O . GLU D 3 59 ? 34.549 148.086 376.972 1.00 125.32 117 GLU D O 1
ATOM 15205 N N . TYR D 3 60 ? 36.710 148.022 377.600 1.00 118.69 118 TYR D N 1
ATOM 15206 C CA . TYR D 3 60 ? 36.421 147.344 378.854 1.00 113.39 118 TYR D CA 1
ATOM 15207 C C . TYR D 3 60 ? 35.642 148.258 379.792 1.00 106.98 118 TYR D C 1
ATOM 15208 O O . TYR D 3 60 ? 35.819 149.478 379.800 1.00 104.02 118 TYR D O 1
ATOM 15226 N N . VAL D 3 61 ? 34.774 147.645 380.596 1.00 92.08 119 VAL D N 1
ATOM 15227 C CA . VAL D 3 61 ? 33.916 148.420 381.484 1.00 91.16 119 VAL D CA 1
ATOM 15228 C C . VAL D 3 61 ? 34.675 148.845 382.737 1.00 88.10 119 VAL D C 1
ATOM 15229 O O . VAL D 3 61 ? 34.417 149.924 383.283 1.00 86.21 119 VAL D O 1
ATOM 15242 N N . PHE D 3 62 ? 35.607 148.018 383.216 1.00 88.70 120 PHE D N 1
ATOM 15243 C CA . PHE D 3 62 ? 36.458 148.352 384.356 1.00 87.73 120 PHE D CA 1
ATOM 15244 C C . PHE D 3 62 ? 37.881 148.549 383.846 1.00 93.67 120 PHE D C 1
ATOM 15245 O O . PHE D 3 62 ? 38.546 147.580 383.463 1.00 94.44 120 PHE D O 1
ATOM 15262 N N . ARG D 3 63 ? 38.343 149.795 383.835 1.00 98.70 121 ARG D N 1
ATOM 15263 C CA . ARG D 3 63 ? 39.717 150.120 383.450 1.00 104.45 121 ARG D CA 1
ATOM 15264 C C . ARG D 3 63 ? 40.379 150.878 384.593 1.00 107.87 121 ARG D C 1
ATOM 15265 O O . ARG D 3 63 ? 40.054 152.062 384.808 1.00 107.64 121 ARG D O 1
ATOM 15286 N N . PRO D 3 64 ? 41.295 150.278 385.354 1.00 112.35 122 PRO D N 1
ATOM 15287 C CA . PRO D 3 64 ? 41.950 151.036 386.428 1.00 112.91 122 PRO D CA 1
ATOM 15288 C C . PRO D 3 64 ? 42.753 152.204 385.876 1.00 115.52 122 PRO D C 1
ATOM 15289 O O . PRO D 3 64 ? 43.340 152.131 384.794 1.00 117.43 122 PRO D O 1
ATOM 15300 N N . VAL D 3 65 ? 42.770 153.292 386.639 1.00 114.11 123 VAL D N 1
ATOM 15301 C CA . VAL D 3 65 ? 43.486 154.498 386.244 1.00 115.97 123 VAL D CA 1
ATOM 15302 C C . VAL D 3 65 ? 44.839 154.550 386.942 1.00 114.66 123 VAL D C 1
ATOM 15303 O O . VAL D 3 65 ? 45.751 153.794 386.607 1.00 115.13 123 VAL D O 1
ATOM 15307 N N . ARG D 3 74 ? 46.321 166.839 395.730 1.00 106.00 132 ARG D N 1
ATOM 15308 C CA . ARG D 3 74 ? 45.371 166.043 396.500 1.00 103.78 132 ARG D CA 1
ATOM 15309 C C . ARG D 3 74 ? 44.682 165.013 395.610 1.00 102.52 132 ARG D C 1
ATOM 15310 O O . ARG D 3 74 ? 44.470 165.250 394.421 1.00 104.78 132 ARG D O 1
ATOM 15330 N N . HIS D 3 75 ? 44.340 163.866 396.191 1.00 98.83 133 HIS D N 1
ATOM 15331 C CA . HIS D 3 75 ? 43.721 162.781 395.442 1.00 98.56 133 HIS D CA 1
ATOM 15332 C C . HIS D 3 75 ? 42.902 161.937 396.408 1.00 94.19 133 HIS D C 1
ATOM 15333 O O . HIS D 3 75 ? 42.995 162.087 397.629 1.00 92.51 133 HIS D O 1
ATOM 15337 N N . GLN D 3 76 ? 42.096 161.039 395.844 1.00 91.60 134 GLN D N 1
ATOM 15338 C CA . GLN D 3 76 ? 41.219 160.201 396.650 1.00 87.39 134 GLN D CA 1
ATOM 15339 C C . GLN D 3 76 ? 41.960 158.972 397.158 1.00 85.10 134 GLN D C 1
ATOM 15340 O O . GLN D 3 76 ? 42.685 158.307 396.412 1.00 86.69 134 GLN D O 1
ATOM 15354 N N . THR D 3 77 ? 41.766 158.672 398.442 1.00 81.31 135 THR D N 1
ATOM 15355 C CA . THR D 3 77 ? 42.463 157.555 399.071 1.00 78.23 135 THR D CA 1
ATOM 15356 C C . THR D 3 77 ? 41.843 156.213 398.693 1.00 75.63 135 THR D C 1
ATOM 15357 O O . THR D 3 77 ? 42.546 155.301 398.243 1.00 74.99 135 THR D O 1
ATOM 15368 N N . ILE D 3 78 ? 40.527 156.079 398.861 1.00 72.14 136 ILE D N 1
ATOM 15369 C CA . ILE D 3 78 ? 39.826 154.818 398.661 1.00 69.80 136 ILE D CA 1
ATOM 15370 C C . ILE D 3 78 ? 38.765 154.995 397.585 1.00 68.20 136 ILE D C 1
ATOM 15371 O O . ILE D 3 78 ? 38.157 156.062 397.457 1.00 68.17 136 ILE D O 1
ATOM 15387 N N . GLN D 3 79 ? 38.536 153.935 396.812 1.00 66.52 137 GLN D N 1
ATOM 15388 C CA . GLN D 3 79 ? 37.589 154.025 395.711 1.00 65.33 137 GLN D CA 1
ATOM 15389 C C . GLN D 3 79 ? 37.077 152.639 395.339 1.00 63.41 137 GLN D C 1
ATOM 15390 O O . GLN D 3 79 ? 37.787 151.639 395.470 1.00 61.06 137 GLN D O 1
ATOM 15404 N N . ILE D 3 80 ? 35.824 152.600 394.887 1.00 64.15 138 ILE D N 1
ATOM 15405 C CA . ILE D 3 80 ? 35.195 151.401 394.350 1.00 63.15 138 ILE D CA 1
ATOM 15406 C C . ILE D 3 80 ? 34.503 151.792 393.054 1.00 66.76 138 ILE D C 1
ATOM 15407 O O . ILE D 3 80 ? 33.875 152.853 392.976 1.00 69.43 138 ILE D O 1
ATOM 15423 N N . ASP D 3 81 ? 34.611 150.941 392.041 1.00 68.29 139 ASP D N 1
ATOM 15424 C CA . ASP D 3 81 ? 33.947 151.173 390.766 1.00 73.40 139 ASP D CA 1
ATOM 15425 C C . ASP D 3 81 ? 32.669 150.348 390.681 1.00 74.15 139 ASP D C 1
ATOM 15426 O O . ASP D 3 81 ? 32.641 149.178 391.073 1.00 72.78 139 ASP D O 1
ATOM 15435 N N . ILE D 3 82 ? 31.614 150.970 390.159 1.00 75.80 140 ILE D N 1
ATOM 15436 C CA . ILE D 3 82 ? 30.280 150.386 390.094 1.00 77.29 140 ILE D CA 1
ATOM 15437 C C . ILE D 3 82 ? 29.875 150.276 388.633 1.00 80.51 140 ILE D C 1
ATOM 15438 O O . ILE D 3 82 ? 30.087 151.205 387.845 1.00 81.90 140 ILE D O 1
ATOM 15454 N N . TYR D 3 83 ? 29.278 149.143 388.277 1.00 81.78 141 TYR D N 1
ATOM 15455 C CA . TYR D 3 83 ? 28.756 148.936 386.935 1.00 85.92 141 TYR D CA 1
ATOM 15456 C C . TYR D 3 83 ? 27.616 147.934 387.024 1.00 91.23 141 TYR D C 1
ATOM 15457 O O . TYR D 3 83 ? 27.695 146.969 387.789 1.00 89.00 141 TYR D O 1
ATOM 15475 N N . ILE D 3 84 ? 26.560 148.164 386.247 1.00 99.30 142 ILE D N 1
ATOM 15476 C CA . ILE D 3 84 ? 25.331 147.387 386.366 1.00 106.14 142 ILE D CA 1
ATOM 15477 C C . ILE D 3 84 ? 24.798 147.094 384.973 1.00 116.34 142 ILE D C 1
ATOM 15478 O O . ILE D 3 84 ? 24.700 147.998 384.137 1.00 128.66 142 ILE D O 1
ATOM 15494 N N . VAL D 3 85 ? 24.461 145.830 384.720 1.00 114.77 143 VAL D N 1
ATOM 15495 C CA . VAL D 3 85 ? 23.715 145.432 383.533 1.00 117.43 143 VAL D CA 1
ATOM 15496 C C . VAL D 3 85 ? 22.617 144.478 383.977 1.00 117.45 143 VAL D C 1
ATOM 15497 O O . VAL D 3 85 ? 22.876 143.548 384.749 1.00 114.77 143 VAL D O 1
ATOM 15510 N N . ASN D 3 86 ? 21.405 144.700 383.483 1.00 120.78 144 ASN D N 1
ATOM 15511 C CA . ASN D 3 86 ? 20.272 143.807 383.717 1.00 122.94 144 ASN D CA 1
ATOM 15512 C C . ASN D 3 86 ? 20.205 143.376 385.182 1.00 118.45 144 ASN D C 1
ATOM 15513 O O . ASN D 3 86 ? 20.207 142.191 385.518 1.00 118.16 144 ASN D O 1
ATOM 15524 N N . HIS D 3 87 ? 20.150 144.373 386.061 1.00 115.00 145 HIS D N 1
ATOM 15525 C CA . HIS D 3 87 ? 20.012 144.144 387.497 1.00 111.33 145 HIS D CA 1
ATOM 15526 C C . HIS D 3 87 ? 21.174 143.342 388.083 1.00 104.31 145 HIS D C 1
ATOM 15527 O O . HIS D 3 87 ? 21.023 142.703 389.129 1.00 101.61 145 HIS D O 1
ATOM 15541 N N . GLN D 3 88 ? 22.337 143.371 387.435 1.00 101.46 146 GLN D N 1
ATOM 15542 C CA . GLN D 3 88 ? 23.543 142.708 387.925 1.00 98.01 146 GLN D CA 1
ATOM 15543 C C . GLN D 3 88 ? 24.528 143.791 388.345 1.00 93.65 146 GLN D C 1
ATOM 15544 O O . GLN D 3 88 ? 25.013 144.552 387.504 1.00 93.83 146 GLN D O 1
ATOM 15558 N N . ILE D 3 89 ? 24.826 143.855 389.639 1.00 90.20 147 ILE D N 1
ATOM 15559 C CA . ILE D 3 89 ? 25.675 144.898 390.204 1.00 87.77 147 ILE D CA 1
ATOM 15560 C C . ILE D 3 89 ? 27.083 144.341 390.369 1.00 84.90 147 ILE D C 1
ATOM 15561 O O . ILE D 3 89 ? 27.284 143.324 391.043 1.00 83.65 147 ILE D O 1
ATOM 15577 N N . PHE D 3 90 ? 28.059 145.010 389.758 1.00 83.98 148 PHE D N 1
ATOM 15578 C CA . PHE D 3 90 ? 29.460 144.616 389.825 1.00 82.25 148 PHE D CA 1
ATOM 15579 C C . PHE D 3 90 ? 30.257 145.717 390.510 1.00 81.18 148 PHE D C 1
ATOM 15580 O O . PHE D 3 90 ? 30.199 146.880 390.097 1.00 82.57 148 PHE D O 1
ATOM 15597 N N . LEU D 3 91 ? 30.997 145.349 391.554 1.00 77.88 149 LEU D N 1
ATOM 15598 C CA . LEU D 3 91 ? 31.796 146.288 392.333 1.00 76.20 149 LEU D CA 1
ATOM 15599 C C . LEU D 3 91 ? 33.258 145.885 392.231 1.00 74.56 149 LEU D C 1
ATOM 15600 O O . LEU D 3 91 ? 33.617 144.753 392.571 1.00 74.65 149 LEU D O 1
ATOM 15616 N N . ASP D 3 92 ? 34.097 146.803 391.761 1.00 74.42 150 ASP D N 1
ATOM 15617 C CA . ASP D 3 92 ? 35.524 146.549 391.585 1.00 74.19 150 ASP D CA 1
ATOM 15618 C C . ASP D 3 92 ? 36.281 147.361 392.630 1.00 70.84 150 ASP D C 1
ATOM 15619 O O . ASP D 3 92 ? 36.496 148.564 392.460 1.00 69.10 150 ASP D O 1
ATOM 15628 N N . CYS D 3 93 ? 36.711 146.691 393.694 1.00 70.96 151 CYS D N 1
ATOM 15629 C CA . CYS D 3 93 ? 37.445 147.361 394.753 1.00 69.97 151 CYS D CA 1
ATOM 15630 C C . CYS D 3 93 ? 38.805 147.807 394.242 1.00 72.93 151 CYS D C 1
ATOM 15631 O O . CYS D 3 93 ? 39.396 147.181 393.358 1.00 74.27 151 CYS D O 1
ATOM 15639 N N . GLN D 3 94 ? 39.311 148.894 394.813 1.00 73.81 152 GLN D N 1
ATOM 15640 C CA . GLN D 3 94 ? 40.662 149.300 394.477 1.00 77.14 152 GLN D CA 1
ATOM 15641 C C . GLN D 3 94 ? 41.623 148.190 394.891 1.00 77.21 152 GLN D C 1
ATOM 15642 O O . GLN D 3 94 ? 41.399 147.525 395.909 1.00 75.27 152 GLN D O 1
ATOM 15656 N N . PRO D 3 95 ? 42.692 147.959 394.135 1.00 81.08 153 PRO D N 1
ATOM 15657 C CA . PRO D 3 95 ? 43.568 146.822 394.440 1.00 83.19 153 PRO D CA 1
ATOM 15658 C C . PRO D 3 95 ? 44.107 146.886 395.859 1.00 82.62 153 PRO D C 1
ATOM 15659 O O . PRO D 3 95 ? 44.254 147.958 396.447 1.00 79.84 153 PRO D O 1
ATOM 15687 N N . TYR D 3 97 ? 46.617 147.066 398.723 1.00 135.63 155 TYR D N 1
ATOM 15688 C CA . TYR D 3 97 ? 47.950 147.587 398.992 1.00 139.32 155 TYR D CA 1
ATOM 15689 C C . TYR D 3 97 ? 48.439 147.205 400.380 1.00 136.06 155 TYR D C 1
ATOM 15690 O O . TYR D 3 97 ? 49.510 147.663 400.795 1.00 136.73 155 TYR D O 1
ATOM 15708 N N . SER D 3 98 ? 47.694 146.374 401.101 1.00 129.71 156 SER D N 1
ATOM 15709 C CA . SER D 3 98 ? 48.065 145.997 402.456 1.00 123.82 156 SER D CA 1
ATOM 15710 C C . SER D 3 98 ? 47.136 144.912 402.995 1.00 120.03 156 SER D C 1
ATOM 15711 O O . SER D 3 98 ? 46.772 144.921 404.172 1.00 117.11 156 SER D O 1
ATOM 15715 N N . PHE D 3 113 ? 55.153 155.966 408.466 1.00 134.91 171 PHE D N 1
ATOM 15716 C CA . PHE D 3 113 ? 53.966 155.941 409.312 1.00 133.54 171 PHE D CA 1
ATOM 15717 C C . PHE D 3 113 ? 52.709 155.668 408.489 1.00 130.86 171 PHE D C 1
ATOM 15718 O O . PHE D 3 113 ? 51.591 155.776 408.994 1.00 130.75 171 PHE D O 1
ATOM 15721 N N . ASP D 3 114 ? 52.899 155.305 407.221 1.00 128.38 172 ASP D N 1
ATOM 15722 C CA . ASP D 3 114 ? 51.792 155.116 406.295 1.00 126.21 172 ASP D CA 1
ATOM 15723 C C . ASP D 3 114 ? 51.386 153.658 406.123 1.00 120.63 172 ASP D C 1
ATOM 15724 O O . ASP D 3 114 ? 50.375 153.389 405.465 1.00 119.54 172 ASP D O 1
ATOM 15733 N N . ASP D 3 115 ? 52.138 152.714 406.693 1.00 115.05 173 ASP D N 1
ATOM 15734 C CA . ASP D 3 115 ? 51.760 151.309 406.578 1.00 107.83 173 ASP D CA 1
ATOM 15735 C C . ASP D 3 115 ? 50.413 151.042 407.239 1.00 102.63 173 ASP D C 1
ATOM 15736 O O . ASP D 3 115 ? 49.590 150.293 406.702 1.00 95.76 173 ASP D O 1
ATOM 15745 N N . SER D 3 116 ? 50.156 151.670 408.389 1.00 106.70 174 SER D N 1
ATOM 15746 C CA . SER D 3 116 ? 48.921 151.405 409.120 1.00 105.29 174 SER D CA 1
ATOM 15747 C C . SER D 3 116 ? 47.693 151.860 408.338 1.00 104.47 174 SER D C 1
ATOM 15748 O O . SER D 3 116 ? 46.680 151.152 408.297 1.00 101.23 174 SER D O 1
ATOM 15756 N N . THR D 3 117 ? 47.757 153.040 407.716 1.00 77.77 175 THR D N 1
ATOM 15757 C CA . THR D 3 117 ? 46.585 153.572 407.029 1.00 75.65 175 THR D CA 1
ATOM 15758 C C . THR D 3 117 ? 46.265 152.787 405.763 1.00 70.86 175 THR D C 1
ATOM 15759 O O . THR D 3 117 ? 45.091 152.656 405.402 1.00 67.29 175 THR D O 1
ATOM 15770 N N . ALA D 3 118 ? 47.281 152.268 405.072 1.00 71.68 176 ALA D N 1
ATOM 15771 C CA . ALA D 3 118 ? 47.019 151.447 403.895 1.00 69.48 176 ALA D CA 1
ATOM 15772 C C . ALA D 3 118 ? 46.308 150.156 404.279 1.00 66.75 176 ALA D C 1
ATOM 15773 O O . ALA D 3 118 ? 45.441 149.673 403.540 1.00 63.80 176 ALA D O 1
ATOM 15797 N N . SER D 3 120 ? 44.380 149.660 407.115 1.00 63.76 178 SER D N 1
ATOM 15798 C CA . SER D 3 120 ? 43.031 149.979 407.574 1.00 63.68 178 SER D CA 1
ATOM 15799 C C . SER D 3 120 ? 42.116 150.302 406.400 1.00 60.29 178 SER D C 1
ATOM 15800 O O . SER D 3 120 ? 40.924 149.972 406.424 1.00 59.09 178 SER D O 1
ATOM 15808 N N . ASP D 3 121 ? 42.652 150.943 405.359 1.00 59.58 179 ASP D N 1
ATOM 15809 C CA . ASP D 3 121 ? 41.831 151.247 404.193 1.00 61.00 179 ASP D CA 1
ATOM 15810 C C . ASP D 3 121 ? 41.490 149.978 403.423 1.00 61.50 179 ASP D C 1
ATOM 15811 O O . ASP D 3 121 ? 40.341 149.789 403.005 1.00 60.00 179 ASP D O 1
ATOM 15820 N N . THR D 3 122 ? 42.475 149.102 403.213 1.00 61.39 180 THR D N 1
ATOM 15821 C CA . THR D 3 122 ? 42.192 147.820 402.578 1.00 60.23 180 THR D CA 1
ATOM 15822 C C . THR D 3 122 ? 41.180 147.025 403.393 1.00 58.56 180 THR D C 1
ATOM 15823 O O . THR D 3 122 ? 40.278 146.391 402.833 1.00 56.68 180 THR D O 1
ATOM 15834 N N . LEU D 3 123 ? 41.299 147.065 404.721 1.00 59.44 181 LEU D N 1
ATOM 15835 C CA . LEU D 3 123 ? 40.395 146.292 405.564 1.00 61.08 181 LEU D CA 1
ATOM 15836 C C . LEU D 3 123 ? 39.000 146.903 405.572 1.00 61.89 181 LEU D C 1
ATOM 15837 O O . LEU D 3 123 ? 37.996 146.181 405.582 1.00 61.31 181 LEU D O 1
ATOM 15853 N N . ARG D 3 124 ? 38.922 148.236 405.566 1.00 63.04 182 ARG D N 1
ATOM 15854 C CA . ARG D 3 124 ? 37.631 148.916 405.565 1.00 64.51 182 ARG D CA 1
ATOM 15855 C C . ARG D 3 124 ? 36.846 148.608 404.296 1.00 61.07 182 ARG D C 1
ATOM 15856 O O . ARG D 3 124 ? 35.650 148.302 404.352 1.00 60.90 182 ARG D O 1
ATOM 15877 N N . LEU D 3 125 ? 37.504 148.687 403.138 1.00 59.54 183 LEU D N 1
ATOM 15878 C CA . LEU D 3 125 ? 36.825 148.403 401.880 1.00 59.53 183 LEU D CA 1
ATOM 15879 C C . LEU D 3 125 ? 36.460 146.929 401.772 1.00 60.42 183 LEU D C 1
ATOM 15880 O O . LEU D 3 125 ? 35.393 146.583 401.250 1.00 61.58 183 LEU D O 1
ATOM 15896 N N . THR D 3 126 ? 37.336 146.044 402.249 1.00 59.31 184 THR D N 1
ATOM 15897 C CA . THR D 3 126 ? 37.060 144.613 402.164 1.00 57.97 184 THR D CA 1
ATOM 15898 C C . THR D 3 126 ? 35.869 144.239 403.034 1.00 56.77 184 THR D C 1
ATOM 15899 O O . THR D 3 126 ? 34.941 143.563 402.577 1.00 58.13 184 THR D O 1
ATOM 15910 N N . ALA D 3 127 ? 35.862 144.696 404.287 1.00 57.07 185 ALA D N 1
ATOM 15911 C CA . ALA D 3 127 ? 34.743 144.394 405.171 1.00 60.20 185 ALA D CA 1
ATOM 15912 C C . ALA D 3 127 ? 33.436 144.950 404.618 1.00 62.60 185 ALA D C 1
ATOM 15913 O O . ALA D 3 127 ? 32.379 144.326 404.764 1.00 65.43 185 ALA D O 1
ATOM 15920 N N . PHE D 3 128 ? 33.485 146.119 403.975 1.00 61.64 186 PHE D N 1
ATOM 15921 C CA . PHE D 3 128 ? 32.263 146.709 403.438 1.00 63.68 186 PHE D CA 1
ATOM 15922 C C . PHE D 3 128 ? 31.717 145.885 402.280 1.00 64.68 186 PHE D C 1
ATOM 15923 O O . PHE D 3 128 ? 30.505 145.661 402.191 1.00 67.19 186 PHE D O 1
ATOM 15940 N N . LEU D 3 129 ? 32.591 145.432 401.379 1.00 62.88 187 LEU D N 1
ATOM 15941 C CA . LEU D 3 129 ? 32.118 144.676 400.225 1.00 65.53 187 LEU D CA 1
ATOM 15942 C C . LEU D 3 129 ? 31.676 143.272 400.613 1.00 68.89 187 LEU D C 1
ATOM 15943 O O . LEU D 3 129 ? 30.806 142.695 399.951 1.00 71.73 187 LEU D O 1
ATOM 15959 N N . LEU D 3 130 ? 32.258 142.703 401.671 1.00 67.54 188 LEU D N 1
ATOM 15960 C CA . LEU D 3 130 ? 31.780 141.414 402.161 1.00 67.80 188 LEU D CA 1
ATOM 15961 C C . LEU D 3 130 ? 30.341 141.519 402.649 1.00 69.68 188 LEU D C 1
ATOM 15962 O O . LEU D 3 130 ? 29.537 140.602 402.443 1.00 72.05 188 LEU D O 1
ATOM 15978 N N . TYR D 3 131 ? 29.998 142.636 403.296 1.00 68.19 189 TYR D N 1
ATOM 15979 C CA . TYR D 3 131 ? 28.674 142.783 403.893 1.00 69.77 189 TYR D CA 1
ATOM 15980 C C . TYR D 3 131 ? 27.600 143.141 402.873 1.00 69.79 189 TYR D C 1
ATOM 15981 O O . TYR D 3 131 ? 26.429 142.813 403.083 1.00 73.67 189 TYR D O 1
ATOM 15999 N N . VAL D 3 132 ? 27.965 143.804 401.774 1.00 67.31 190 VAL D N 1
ATOM 16000 C CA . VAL D 3 132 ? 26.976 144.307 400.823 1.00 68.95 190 VAL D CA 1
ATOM 16001 C C . VAL D 3 132 ? 26.869 143.447 399.572 1.00 69.51 190 VAL D C 1
ATOM 16002 O O . VAL D 3 132 ? 25.964 143.679 398.754 1.00 73.03 190 VAL D O 1
ATOM 16015 N N . SER D 3 133 ? 27.751 142.473 399.394 1.00 68.13 191 SER D N 1
ATOM 16016 C CA . SER D 3 133 ? 27.775 141.654 398.192 1.00 69.35 191 SER D CA 1
ATOM 16017 C C . SER D 3 133 ? 27.172 140.289 398.484 1.00 73.28 191 SER D C 1
ATOM 16018 O O . SER D 3 133 ? 27.213 139.804 399.616 1.00 73.54 191 SER D O 1
ATOM 16026 N N . HIS D 3 134 ? 26.607 139.671 397.447 1.00 78.86 192 HIS D N 1
ATOM 16027 C CA . HIS D 3 134 ? 26.222 138.268 397.553 1.00 85.50 192 HIS D CA 1
ATOM 16028 C C . HIS D 3 134 ? 27.452 137.369 397.508 1.00 87.82 192 HIS D C 1
ATOM 16029 O O . HIS D 3 134 ? 27.624 136.488 398.359 1.00 89.57 192 HIS D O 1
ATOM 16043 N N . THR D 3 135 ? 28.323 137.580 396.523 1.00 88.80 193 THR D N 1
ATOM 16044 C CA . THR D 3 135 ? 29.565 136.832 396.418 1.00 86.34 193 THR D CA 1
ATOM 16045 C C . THR D 3 135 ? 30.707 137.788 396.105 1.00 80.15 193 THR D C 1
ATOM 16046 O O . THR D 3 135 ? 30.535 138.740 395.339 1.00 77.38 193 THR D O 1
ATOM 16057 N N . VAL D 3 136 ? 31.865 137.537 396.713 1.00 78.03 194 VAL D N 1
ATOM 16058 C CA . VAL D 3 136 ? 33.073 138.324 396.486 1.00 75.48 194 VAL D CA 1
ATOM 16059 C C . VAL D 3 136 ? 34.106 137.434 395.806 1.00 74.99 194 VAL D C 1
ATOM 16060 O O . VAL D 3 136 ? 34.452 136.365 396.322 1.00 74.77 194 VAL D O 1
ATOM 16073 N N . LEU D 3 137 ? 34.601 137.880 394.655 1.00 74.85 195 LEU D N 1
ATOM 16074 C CA . LEU D 3 137 ? 35.683 137.197 393.959 1.00 75.20 195 LEU D CA 1
ATOM 16075 C C . LEU D 3 137 ? 37.023 137.671 394.511 1.00 70.49 195 LEU D C 1
ATOM 16076 O O . LEU D 3 137 ? 37.299 138.874 394.539 1.00 68.36 195 LEU D O 1
ATOM 16092 N N . VAL D 3 138 ? 37.844 136.727 394.954 1.00 69.07 196 VAL D N 1
ATOM 16093 C CA . VAL D 3 138 ? 39.164 137.020 395.501 1.00 67.96 196 VAL D CA 1
ATOM 16094 C C . VAL D 3 138 ? 40.176 136.649 394.424 1.00 70.09 196 VAL D C 1
ATOM 16095 O O . VAL D 3 138 ? 40.556 135.482 394.282 1.00 71.06 196 VAL D O 1
ATOM 16108 N N . VAL D 3 139 ? 40.623 137.649 393.670 1.00 70.12 197 VAL D N 1
ATOM 16109 C CA . VAL D 3 139 ? 41.459 137.445 392.494 1.00 73.50 197 VAL D CA 1
ATOM 16110 C C . VAL D 3 139 ? 42.907 137.696 392.883 1.00 74.58 197 VAL D C 1
ATOM 16111 O O . VAL D 3 139 ? 43.231 138.735 393.470 1.00 74.56 197 VAL D O 1
ATOM 16124 N N . SER D 3 140 ? 43.780 136.752 392.548 1.00 76.64 198 SER D N 1
ATOM 16125 C CA . SER D 3 140 ? 45.188 136.861 392.896 1.00 78.00 198 SER D CA 1
ATOM 16126 C C . SER D 3 140 ? 45.976 135.888 392.032 1.00 82.05 198 SER D C 1
ATOM 16127 O O . SER D 3 140 ? 45.414 135.005 391.382 1.00 83.54 198 SER D O 1
ATOM 16135 N N . GLU D 3 141 ? 47.292 136.079 392.020 1.00 81.32 199 GLU D N 1
ATOM 16136 C CA . GLU D 3 141 ? 48.222 135.142 391.410 1.00 83.69 199 GLU D CA 1
ATOM 16137 C C . GLU D 3 141 ? 48.873 134.220 392.435 1.00 81.31 199 GLU D C 1
ATOM 16138 O O . GLU D 3 141 ? 49.805 133.488 392.087 1.00 84.34 199 GLU D O 1
ATOM 16150 N N . THR D 3 142 ? 48.399 134.224 393.685 1.00 75.73 200 THR D N 1
ATOM 16151 C CA . THR D 3 142 ? 49.151 133.637 394.787 1.00 73.99 200 THR D CA 1
ATOM 16152 C C . THR D 3 142 ? 48.328 132.722 395.691 1.00 74.00 200 THR D C 1
ATOM 16153 O O . THR D 3 142 ? 48.822 132.327 396.754 1.00 74.65 200 THR D O 1
ATOM 16164 N N . HIS D 3 143 ? 47.109 132.350 395.305 1.00 73.12 201 HIS D N 1
ATOM 16165 C CA . HIS D 3 143 ? 46.359 131.377 396.094 1.00 70.43 201 HIS D CA 1
ATOM 16166 C C . HIS D 3 143 ? 47.105 130.042 396.094 1.00 72.43 201 HIS D C 1
ATOM 16167 O O . HIS D 3 143 ? 47.555 129.582 395.040 1.00 74.41 201 HIS D O 1
ATOM 16182 N N . TYR D 3 144 ? 47.252 129.408 397.263 1.00 72.65 202 TYR D N 1
ATOM 16183 C CA . TYR D 3 144 ? 46.801 129.885 398.577 1.00 71.57 202 TYR D CA 1
ATOM 16184 C C . TYR D 3 144 ? 47.736 130.973 399.119 1.00 72.31 202 TYR D C 1
ATOM 16185 O O . TYR D 3 144 ? 48.956 130.821 399.081 1.00 71.09 202 TYR D O 1
ATOM 16203 N N . ASP D 3 145 ? 47.164 132.065 399.631 1.00 73.54 203 ASP D N 1
ATOM 16204 C CA . ASP D 3 145 ? 47.937 133.186 400.161 1.00 72.64 203 ASP D CA 1
ATOM 16205 C C . ASP D 3 145 ? 47.442 133.502 401.564 1.00 69.72 203 ASP D C 1
ATOM 16206 O O . ASP D 3 145 ? 46.309 133.966 401.729 1.00 67.97 203 ASP D O 1
ATOM 16215 N N . LYS D 3 146 ? 48.300 133.297 402.569 1.00 67.90 204 LYS D N 1
ATOM 16216 C CA . LYS D 3 146 ? 47.859 133.461 403.953 1.00 65.98 204 LYS D CA 1
ATOM 16217 C C . LYS D 3 146 ? 47.436 134.898 404.241 1.00 64.77 204 LYS D C 1
ATOM 16218 O O . LYS D 3 146 ? 46.443 135.127 404.943 1.00 63.40 204 LYS D O 1
ATOM 16237 N N . VAL D 3 147 ? 48.165 135.881 403.706 1.00 65.36 205 VAL D N 1
ATOM 16238 C CA . VAL D 3 147 ? 47.858 137.273 404.023 1.00 66.36 205 VAL D CA 1
ATOM 16239 C C . VAL D 3 147 ? 46.470 137.646 403.511 1.00 64.19 205 VAL D C 1
ATOM 16240 O O . VAL D 3 147 ? 45.739 138.403 404.160 1.00 62.24 205 VAL D O 1
ATOM 16253 N N . ILE D 3 148 ? 46.088 137.131 402.339 1.00 66.06 206 ILE D N 1
ATOM 16254 C CA . ILE D 3 148 ? 44.741 137.377 401.822 1.00 65.83 206 ILE D CA 1
ATOM 16255 C C . ILE D 3 148 ? 43.691 136.780 402.753 1.00 66.09 206 ILE D C 1
ATOM 16256 O O . ILE D 3 148 ? 42.668 137.414 403.041 1.00 65.78 206 ILE D O 1
ATOM 16272 N N . ILE D 3 149 ? 43.921 135.559 403.240 1.00 66.91 207 ILE D N 1
ATOM 16273 C CA . ILE D 3 149 ? 42.976 134.951 404.175 1.00 67.63 207 ILE D CA 1
ATOM 16274 C C . ILE D 3 149 ? 42.964 135.715 405.494 1.00 63.80 207 ILE D C 1
ATOM 16275 O O . ILE D 3 149 ? 41.904 135.905 406.102 1.00 61.77 207 ILE D O 1
ATOM 16291 N N . ASP D 3 150 ? 44.129 136.169 405.958 1.00 62.96 208 ASP D N 1
ATOM 16292 C CA . ASP D 3 150 ? 44.158 137.014 407.148 1.00 62.92 208 ASP D CA 1
ATOM 16293 C C . ASP D 3 150 ? 43.274 138.239 406.956 1.00 59.17 208 ASP D C 1
ATOM 16294 O O . ASP D 3 150 ? 42.513 138.615 407.856 1.00 56.69 208 ASP D O 1
ATOM 16303 N N . THR D 3 151 ? 43.341 138.858 405.776 1.00 57.95 209 THR D N 1
ATOM 16304 C CA . THR D 3 151 ? 42.536 140.045 405.513 1.00 56.27 209 THR D CA 1
ATOM 16305 C C . THR D 3 151 ? 41.047 139.713 405.520 1.00 55.72 209 THR D C 1
ATOM 16306 O O . THR D 3 151 ? 40.239 140.479 406.058 1.00 55.40 209 THR D O 1
ATOM 16317 N N . LEU D 3 152 ? 40.666 138.577 404.935 1.00 55.27 210 LEU D N 1
ATOM 16318 C CA . LEU D 3 152 ? 39.250 138.230 404.847 1.00 58.21 210 LEU D CA 1
ATOM 16319 C C . LEU D 3 152 ? 38.664 137.939 406.224 1.00 59.61 210 LEU D C 1
ATOM 16320 O O . LEU D 3 152 ? 37.575 138.422 406.560 1.00 58.00 210 LEU D O 1
ATOM 16336 N N . ARG D 3 153 ? 39.371 137.152 407.037 1.00 61.03 211 ARG D N 1
ATOM 16337 C CA . ARG D 3 153 ? 38.836 136.781 408.343 1.00 64.23 211 ARG D CA 1
ATOM 16338 C C . ARG D 3 153 ? 38.878 137.942 409.330 1.00 64.85 211 ARG D C 1
ATOM 16339 O O . ARG D 3 153 ? 38.068 137.986 410.263 1.00 67.26 211 ARG D O 1
ATOM 16360 N N . VAL D 3 154 ? 39.798 138.889 409.149 1.00 63.41 212 VAL D N 1
ATOM 16361 C CA . VAL D 3 154 ? 39.787 140.079 409.995 1.00 64.30 212 VAL D CA 1
ATOM 16362 C C . VAL D 3 154 ? 38.690 141.036 409.546 1.00 62.81 212 VAL D C 1
ATOM 16363 O O . VAL D 3 154 ? 37.952 141.584 410.373 1.00 61.46 212 VAL D O 1
ATOM 16376 N N . ALA D 3 155 ? 38.546 141.227 408.231 1.00 61.62 213 ALA D N 1
ATOM 16377 C CA . ALA D 3 155 ? 37.457 142.051 407.720 1.00 61.82 213 ALA D CA 1
ATOM 16378 C C . ALA D 3 155 ? 36.109 141.487 408.141 1.00 64.81 213 ALA D C 1
ATOM 16379 O O . ALA D 3 155 ? 35.149 142.242 408.329 1.00 63.54 213 ALA D O 1
ATOM 16386 N N . GLU D 3 156 ? 36.025 140.165 408.305 1.00 69.71 214 GLU D N 1
ATOM 16387 C CA . GLU D 3 156 ? 34.788 139.543 408.760 1.00 74.53 214 GLU D CA 1
ATOM 16388 C C . GLU D 3 156 ? 34.351 140.110 410.101 1.00 78.86 214 GLU D C 1
ATOM 16389 O O . GLU D 3 156 ? 33.155 140.128 410.408 1.00 81.60 214 GLU D O 1
ATOM 16401 N N . GLN D 3 157 ? 35.301 140.556 410.915 1.00 83.21 215 GLN D N 1
ATOM 16402 C CA . GLN D 3 157 ? 35.010 141.040 412.253 1.00 91.22 215 GLN D CA 1
ATOM 16403 C C . GLN D 3 157 ? 34.601 142.509 412.274 1.00 104.12 215 GLN D C 1
ATOM 16404 O O . GLN D 3 157 ? 34.203 143.011 413.329 1.00 135.25 215 GLN D O 1
ATOM 16418 N N . ILE D 3 158 ? 34.692 143.206 411.144 1.00 93.05 216 ILE D N 1
ATOM 16419 C CA . ILE D 3 158 ? 34.307 144.616 411.059 1.00 85.59 216 ILE D CA 1
ATOM 16420 C C . ILE D 3 158 ? 32.822 144.631 410.704 1.00 81.18 216 ILE D C 1
ATOM 16421 O O . ILE D 3 158 ? 32.439 144.571 409.535 1.00 80.62 216 ILE D O 1
ATOM 16437 N N . ARG D 3 159 ? 31.970 144.721 411.728 1.00 79.38 217 ARG D N 1
ATOM 16438 C CA . ARG D 3 159 ? 30.549 144.512 411.510 1.00 77.36 217 ARG D CA 1
ATOM 16439 C C . ARG D 3 159 ? 29.716 145.737 411.870 1.00 77.69 217 ARG D C 1
ATOM 16440 O O . ARG D 3 159 ? 30.000 146.422 412.858 1.00 77.31 217 ARG D O 1
ATOM 16461 N N . PRO D 3 160 ? 28.662 146.014 411.101 1.00 79.83 218 PRO D N 1
ATOM 16462 C CA . PRO D 3 160 ? 27.664 146.997 411.532 1.00 84.92 218 PRO D CA 1
ATOM 16463 C C . PRO D 3 160 ? 26.588 146.343 412.383 1.00 91.30 218 PRO D C 1
ATOM 16464 O O . PRO D 3 160 ? 26.643 145.139 412.650 1.00 93.31 218 PRO D O 1
ATOM 16475 N N . TYR D 3 161 ? 25.604 147.128 412.814 1.00 96.22 219 TYR D N 1
ATOM 16476 C CA . TYR D 3 161 ? 24.481 146.602 413.579 1.00 101.90 219 TYR D CA 1
ATOM 16477 C C . TYR D 3 161 ? 23.261 146.481 412.674 1.00 103.93 219 TYR D C 1
ATOM 16478 O O . TYR D 3 161 ? 22.981 145.402 412.142 1.00 104.75 219 TYR D O 1
ATOM 16496 N N . LEU D 3 162 ? 22.534 147.577 412.490 1.00 99.76 220 LEU D N 1
ATOM 16497 C CA . LEU D 3 162 ? 21.413 147.630 411.552 1.00 99.80 220 LEU D CA 1
ATOM 16498 C C . LEU D 3 162 ? 20.282 146.681 411.945 1.00 100.75 220 LEU D C 1
ATOM 16499 O O . LEU D 3 162 ? 19.731 145.971 411.104 1.00 101.38 220 LEU D O 1
ATOM 16515 N N . ALA D 3 163 ? 19.923 146.665 413.227 1.00 101.37 221 ALA D N 1
ATOM 16516 C CA . ALA D 3 163 ? 18.754 145.899 413.640 1.00 103.77 221 ALA D CA 1
ATOM 16517 C C . ALA D 3 163 ? 17.472 146.667 413.359 1.00 107.45 221 ALA D C 1
ATOM 16518 O O . ALA D 3 163 ? 16.421 146.058 413.130 1.00 112.19 221 ALA D O 1
ATOM 16525 N N . ILE D 3 164 ? 17.543 148.000 413.374 1.00 104.74 222 ILE D N 1
ATOM 16526 C CA . ILE D 3 164 ? 16.368 148.820 413.110 1.00 107.06 222 ILE D CA 1
ATOM 16527 C C . ILE D 3 164 ? 16.107 148.959 411.616 1.00 106.46 222 ILE D C 1
ATOM 16528 O O . ILE D 3 164 ? 15.008 149.366 411.222 1.00 112.04 222 ILE D O 1
ATOM 16544 N N . PHE D 3 165 ? 17.084 148.628 410.776 1.00 100.94 223 PHE D N 1
ATOM 16545 C CA . PHE D 3 165 ? 16.900 148.723 409.336 1.00 100.07 223 PHE D CA 1
ATOM 16546 C C . PHE D 3 165 ? 15.822 147.759 408.855 1.00 105.08 223 PHE D C 1
ATOM 16547 O O . PHE D 3 165 ? 15.734 146.614 409.306 1.00 105.14 223 PHE D O 1
ATOM 16564 N N . ARG D 3 166 ? 14.993 148.236 407.927 1.00 109.10 224 ARG D N 1
ATOM 16565 C CA . ARG D 3 166 ? 13.929 147.432 407.343 1.00 114.39 224 ARG D CA 1
ATOM 16566 C C . ARG D 3 166 ? 13.928 147.688 405.840 1.00 114.64 224 ARG D C 1
ATOM 16567 O O . ARG D 3 166 ? 13.975 148.855 405.416 1.00 115.07 224 ARG D O 1
ATOM 16588 N N . PRO D 3 167 ? 13.889 146.631 405.007 1.00 115.20 225 PRO D N 1
ATOM 16589 C CA . PRO D 3 167 ? 13.432 145.285 405.384 1.00 116.89 225 PRO D CA 1
ATOM 16590 C C . PRO D 3 167 ? 14.437 144.486 406.200 1.00 114.72 225 PRO D C 1
ATOM 16591 O O . PRO D 3 167 ? 15.632 144.502 405.913 1.00 111.33 225 PRO D O 1
ATOM 16602 N N . LYS D 3 168 ? 13.917 143.825 407.239 1.00 118.02 226 LYS D N 1
ATOM 16603 C CA . LYS D 3 168 ? 14.730 143.082 408.193 1.00 117.06 226 LYS D CA 1
ATOM 16604 C C . LYS D 3 168 ? 15.857 142.339 407.492 1.00 112.98 226 LYS D C 1
ATOM 16605 O O . LYS D 3 168 ? 15.663 141.745 406.430 1.00 114.09 226 LYS D O 1
ATOM 16609 N N . LEU D 3 169 ? 17.040 142.375 408.094 1.00 109.16 227 LEU D N 1
ATOM 16610 C CA . LEU D 3 169 ? 18.235 141.841 407.464 1.00 106.45 227 LEU D CA 1
ATOM 16611 C C . LEU D 3 169 ? 18.590 140.486 408.060 1.00 110.53 227 LEU D C 1
ATOM 16612 O O . LEU D 3 169 ? 18.401 140.239 409.254 1.00 108.27 227 LEU D O 1
ATOM 16628 N N . ALA D 3 170 ? 19.122 139.614 407.210 1.00 117.62 228 ALA D N 1
ATOM 16629 C CA . ALA D 3 170 ? 19.522 138.280 407.631 1.00 125.23 228 ALA D CA 1
ATOM 16630 C C . ALA D 3 170 ? 20.733 138.367 408.551 1.00 127.41 228 ALA D C 1
ATOM 16631 O O . ALA D 3 170 ? 21.773 138.915 408.171 1.00 123.96 228 ALA D O 1
ATOM 16638 N N . ILE D 3 171 ? 20.597 137.832 409.761 1.00 132.55 229 ILE D N 1
ATOM 16639 C CA . ILE D 3 171 ? 21.664 137.936 410.746 1.00 130.08 229 ILE D CA 1
ATOM 16640 C C . ILE D 3 171 ? 22.693 136.824 410.569 1.00 127.01 229 ILE D C 1
ATOM 16641 O O . ILE D 3 171 ? 23.879 137.030 410.844 1.00 123.00 229 ILE D O 1
ATOM 16657 N N . ASP D 3 172 ? 22.261 135.647 410.119 1.00 123.16 230 ASP D N 1
ATOM 16658 C CA . ASP D 3 172 ? 23.142 134.515 409.875 1.00 115.55 230 ASP D CA 1
ATOM 16659 C C . ASP D 3 172 ? 23.607 134.451 408.425 1.00 108.89 230 ASP D C 1
ATOM 16660 O O . ASP D 3 172 ? 24.143 133.423 407.996 1.00 109.45 230 ASP D O 1
ATOM 16669 N N . ARG D 3 173 ? 23.432 135.534 407.675 1.00 103.46 231 ARG D N 1
ATOM 16670 C CA . ARG D 3 173 ? 23.815 135.559 406.272 1.00 98.69 231 ARG D CA 1
ATOM 16671 C C . ARG D 3 173 ? 25.297 135.249 406.094 1.00 92.04 231 ARG D C 1
ATOM 16672 O O . ARG D 3 173 ? 26.150 135.739 406.839 1.00 88.05 231 ARG D O 1
ATOM 16693 N N . LYS D 3 174 ? 25.600 134.427 405.092 1.00 89.64 232 LYS D N 1
ATOM 16694 C CA . LYS D 3 174 ? 26.969 134.133 404.698 1.00 85.63 232 LYS D CA 1
ATOM 16695 C C . LYS D 3 174 ? 27.213 134.652 403.289 1.00 82.84 232 LYS D C 1
ATOM 16696 O O . LYS D 3 174 ? 26.393 134.433 402.389 1.00 84.10 232 LYS D O 1
ATOM 16715 N N . THR D 3 175 ? 28.337 135.341 403.109 1.00 77.86 233 THR D N 1
ATOM 16716 C CA . THR D 3 175 ? 28.757 135.827 401.803 1.00 76.84 233 THR D CA 1
ATOM 16717 C C . THR D 3 175 ? 29.606 134.760 401.129 1.00 75.66 233 THR D C 1
ATOM 16718 O O . THR D 3 175 ? 30.516 134.201 401.748 1.00 73.76 233 THR D O 1
ATOM 16729 N N . ASN D 3 176 ? 29.318 134.490 399.860 1.00 77.36 234 ASN D N 1
ATOM 16730 C CA . ASN D 3 176 ? 30.051 133.464 399.137 1.00 79.47 234 ASN D CA 1
ATOM 16731 C C . ASN D 3 176 ? 31.372 134.029 398.636 1.00 76.53 234 ASN D C 1
ATOM 16732 O O . ASN D 3 176 ? 31.443 135.168 398.167 1.00 75.68 234 ASN D O 1
ATOM 16743 N N . LEU D 3 177 ? 32.424 133.226 398.749 1.00 75.99 235 LEU D N 1
ATOM 16744 C CA . LEU D 3 177 ? 33.749 133.591 398.272 1.00 73.45 235 LEU D CA 1
ATOM 16745 C C . LEU D 3 177 ? 34.151 132.626 397.171 1.00 74.82 235 LEU D C 1
ATOM 16746 O O . LEU D 3 177 ? 34.027 131.408 397.333 1.00 76.83 235 LEU D O 1
ATOM 16762 N N . VAL D 3 178 ? 34.627 133.172 396.059 1.00 74.93 236 VAL D N 1
ATOM 16763 C CA . VAL D 3 178 ? 35.145 132.385 394.948 1.00 76.97 236 VAL D CA 1
ATOM 16764 C C . VAL D 3 178 ? 36.581 132.830 394.726 1.00 73.59 236 VAL D C 1
ATOM 16765 O O . VAL D 3 178 ? 36.830 133.945 394.249 1.00 71.21 236 VAL D O 1
ATOM 16778 N N . PHE D 3 179 ? 37.526 131.962 395.072 1.00 74.03 237 PHE D N 1
ATOM 16779 C CA . PHE D 3 179 ? 38.934 132.269 394.884 1.00 73.67 237 PHE D CA 1
ATOM 16780 C C . PHE D 3 179 ? 39.333 131.956 393.450 1.00 75.43 237 PHE D C 1
ATOM 16781 O O . PHE D 3 179 ? 39.099 130.849 392.958 1.00 76.99 237 PHE D O 1
ATOM 16798 N N . ILE D 3 180 ? 39.937 132.934 392.783 1.00 76.28 238 ILE D N 1
ATOM 16799 C CA . ILE D 3 180 ? 40.304 132.819 391.378 1.00 79.25 238 ILE D CA 1
ATOM 16800 C C . ILE D 3 180 ? 41.787 133.132 391.255 1.00 78.27 238 ILE D C 1
ATOM 16801 O O . ILE D 3 180 ? 42.218 134.246 391.576 1.00 75.93 238 ILE D O 1
ATOM 16817 N N . LYS D 3 181 ? 42.563 132.152 390.799 1.00 80.39 239 LYS D N 1
ATOM 16818 C CA . LYS D 3 181 ? 43.990 132.327 390.561 1.00 82.48 239 LYS D CA 1
ATOM 16819 C C . LYS D 3 181 ? 44.200 132.557 389.069 1.00 85.79 239 LYS D C 1
ATOM 16820 O O . LYS D 3 181 ? 44.001 131.645 388.260 1.00 86.15 239 LYS D O 1
ATOM 16839 N N . THR D 3 182 ? 44.589 133.776 388.708 1.00 89.37 240 THR D N 1
ATOM 16840 C CA . THR D 3 182 ? 44.728 134.172 387.315 1.00 93.80 240 THR D CA 1
ATOM 16841 C C . THR D 3 182 ? 46.190 134.116 386.882 1.00 96.65 240 THR D C 1
ATOM 16842 O O . THR D 3 182 ? 47.110 134.035 387.699 1.00 94.87 240 THR D O 1
ATOM 16853 N N . LYS D 3 183 ? 46.390 134.170 385.566 1.00 102.60 241 LYS D N 1
ATOM 16854 C CA . LYS D 3 183 ? 47.726 134.176 384.973 1.00 106.69 241 LYS D CA 1
ATOM 16855 C C . LYS D 3 183 ? 48.581 133.046 385.545 1.00 106.26 241 LYS D C 1
ATOM 16856 O O . LYS D 3 183 ? 49.746 133.225 385.908 1.00 106.19 241 LYS D O 1
ATOM 16875 N N . ALA D 3 184 ? 47.976 131.865 385.622 1.00 102.64 242 ALA D N 1
ATOM 16876 C CA . ALA D 3 184 ? 48.561 130.705 386.274 1.00 99.78 242 ALA D CA 1
ATOM 16877 C C . ALA D 3 184 ? 49.352 129.862 385.275 1.00 101.45 242 ALA D C 1
ATOM 16878 O O . ALA D 3 184 ? 49.212 130.001 384.059 1.00 103.96 242 ALA D O 1
ATOM 16885 N N . SER D 3 185 ? 50.195 128.980 385.810 1.00 100.03 243 SER D N 1
ATOM 16886 C CA . SER D 3 185 ? 51.066 128.137 385.006 1.00 101.45 243 SER D CA 1
ATOM 16887 C C . SER D 3 185 ? 50.442 126.754 384.820 1.00 100.69 243 SER D C 1
ATOM 16888 O O . SER D 3 185 ? 49.361 126.452 385.331 1.00 99.43 243 SER D O 1
ATOM 16896 N N . SER D 3 186 ? 51.148 125.895 384.079 1.00 101.62 244 SER D N 1
ATOM 16897 C CA . SER D 3 186 ? 50.615 124.571 383.771 1.00 102.77 244 SER D CA 1
ATOM 16898 C C . SER D 3 186 ? 50.439 123.733 385.032 1.00 101.32 244 SER D C 1
ATOM 16899 O O . SER D 3 186 ? 49.465 122.981 385.153 1.00 101.49 244 SER D O 1
ATOM 16907 N N . ILE D 3 187 ? 51.365 123.850 385.985 1.00 100.37 245 ILE D N 1
ATOM 16908 C CA . ILE D 3 187 ? 51.267 123.058 387.207 1.00 99.32 245 ILE D CA 1
ATOM 16909 C C . ILE D 3 187 ? 50.214 123.605 388.165 1.00 97.08 245 ILE D C 1
ATOM 16910 O O . ILE D 3 187 ? 49.743 122.867 389.040 1.00 96.47 245 ILE D O 1
ATOM 16926 N N . ASP D 3 188 ? 49.816 124.871 388.022 1.00 95.81 246 ASP D N 1
ATOM 16927 C CA . ASP D 3 188 ? 48.718 125.389 388.828 1.00 94.88 246 ASP D CA 1
ATOM 16928 C C . ASP D 3 188 ? 47.397 124.709 388.498 1.00 95.61 246 ASP D C 1
ATOM 16929 O O . ASP D 3 188 ? 46.485 124.714 389.331 1.00 94.07 246 ASP D O 1
ATOM 16938 N N . LEU D 3 189 ? 47.274 124.133 387.305 1.00 98.03 247 LEU D N 1
ATOM 16939 C CA . LEU D 3 189 ? 46.069 123.422 386.908 1.00 100.41 247 LEU D CA 1
ATOM 16940 C C . LEU D 3 189 ? 46.068 121.962 387.344 1.00 100.88 247 LEU D C 1
ATOM 16941 O O . LEU D 3 189 ? 45.041 121.291 387.194 1.00 102.10 247 LEU D O 1
ATOM 16957 N N . ALA D 3 190 ? 47.179 121.457 387.869 1.00 99.65 248 ALA D N 1
ATOM 16958 C CA . ALA D 3 190 ? 47.257 120.066 388.294 1.00 100.63 248 ALA D CA 1
ATOM 16959 C C . ALA D 3 190 ? 46.182 119.773 389.339 1.00 100.09 248 ALA D C 1
ATOM 16960 O O . ALA D 3 190 ? 46.144 120.449 390.378 1.00 98.09 248 ALA D O 1
ATOM 16967 N N . PRO D 3 191 ? 45.299 118.794 389.118 1.00 102.53 249 PRO D N 1
ATOM 16968 C CA . PRO D 3 191 ? 44.238 118.537 390.110 1.00 101.96 249 PRO D CA 1
ATOM 16969 C C . PRO D 3 191 ? 44.751 118.297 391.522 1.00 100.26 249 PRO D C 1
ATOM 16970 O O . PRO D 3 191 ? 44.095 118.709 392.487 1.00 98.32 249 PRO D O 1
ATOM 16981 N N . THR D 3 192 ? 45.910 117.649 391.675 1.00 101.30 250 THR D N 1
ATOM 16982 C CA . THR D 3 192 ? 46.404 117.335 393.013 1.00 101.12 250 THR D CA 1
ATOM 16983 C C . THR D 3 192 ? 46.806 118.585 393.788 1.00 97.24 250 THR D C 1
ATOM 16984 O O . THR D 3 192 ? 46.647 118.621 395.014 1.00 97.13 250 THR D O 1
ATOM 16995 N N . VAL D 3 193 ? 47.320 119.615 393.111 1.00 94.52 251 VAL D N 1
ATOM 16996 C CA . VAL D 3 193 ? 47.668 120.844 393.819 1.00 91.25 251 VAL D CA 1
ATOM 16997 C C . VAL D 3 193 ? 46.419 121.682 394.068 1.00 89.22 251 VAL D C 1
ATOM 16998 O O . VAL D 3 193 ? 46.286 122.318 395.119 1.00 87.33 251 VAL D O 1
ATOM 17011 N N . ILE D 3 194 ? 45.483 121.695 393.115 1.00 89.16 252 ILE D N 1
ATOM 17012 C CA . ILE D 3 194 ? 44.236 122.427 393.322 1.00 88.09 252 ILE D CA 1
ATOM 17013 C C . ILE D 3 194 ? 43.491 121.853 394.518 1.00 89.23 252 ILE D C 1
ATOM 17014 O O . ILE D 3 194 ? 42.949 122.595 395.346 1.00 88.01 252 ILE D O 1
ATOM 17030 N N . ARG D 3 195 ? 43.455 120.523 394.630 1.00 92.33 253 ARG D N 1
ATOM 17031 C CA . ARG D 3 195 ? 42.823 119.899 395.786 1.00 94.55 253 ARG D CA 1
ATOM 17032 C C . ARG D 3 195 ? 43.569 120.259 397.063 1.00 93.46 253 ARG D C 1
ATOM 17033 O O . ARG D 3 195 ? 42.952 120.590 398.082 1.00 94.37 253 ARG D O 1
ATOM 17037 N N . GLU D 3 196 ? 44.902 120.203 397.024 1.00 91.77 254 GLU D N 1
ATOM 17038 C CA . GLU D 3 196 ? 45.695 120.578 398.189 1.00 90.56 254 GLU D CA 1
ATOM 17039 C C . GLU D 3 196 ? 45.421 122.021 398.593 1.00 87.72 254 GLU D C 1
ATOM 17040 O O . GLU D 3 196 ? 45.272 122.324 399.783 1.00 88.29 254 GLU D O 1
ATOM 17052 N N . ARG D 3 197 ? 45.348 122.929 397.616 1.00 84.56 255 ARG D N 1
ATOM 17053 C CA . ARG D 3 197 ? 45.064 124.326 397.928 1.00 80.58 255 ARG D CA 1
ATOM 17054 C C . ARG D 3 197 ? 43.606 124.514 398.328 1.00 79.69 255 ARG D C 1
ATOM 17055 O O . ARG D 3 197 ? 43.304 125.281 399.249 1.00 79.01 255 ARG D O 1
ATOM 17076 N N . GLU D 3 198 ? 42.689 123.819 397.653 1.00 81.07 256 GLU D N 1
ATOM 17077 C CA . GLU D 3 198 ? 41.281 123.913 398.020 1.00 82.62 256 GLU D CA 1
ATOM 17078 C C . GLU D 3 198 ? 41.060 123.449 399.454 1.00 82.72 256 GLU D C 1
ATOM 17079 O O . GLU D 3 198 ? 40.207 123.990 400.166 1.00 81.90 256 GLU D O 1
ATOM 17091 N N . GLU D 3 199 ? 41.810 122.436 399.892 1.00 83.97 257 GLU D N 1
ATOM 17092 C CA . GLU D 3 199 ? 41.685 121.964 401.267 1.00 84.97 257 GLU D CA 1
ATOM 17093 C C . GLU D 3 199 ? 42.031 123.067 402.260 1.00 79.33 257 GLU D C 1
ATOM 17094 O O . GLU D 3 199 ? 41.302 123.297 403.232 1.00 77.51 257 GLU D O 1
ATOM 17106 N N . LEU D 3 200 ? 43.151 123.761 402.032 1.00 76.31 258 LEU D N 1
ATOM 17107 C CA . LEU D 3 200 ? 43.551 124.844 402.926 1.00 72.64 258 LEU D CA 1
ATOM 17108 C C . LEU D 3 200 ? 42.489 125.932 402.984 1.00 68.81 258 LEU D C 1
ATOM 17109 O O . LEU D 3 200 ? 42.205 126.478 404.058 1.00 65.87 258 LEU D O 1
ATOM 17125 N N . LEU D 3 201 ? 41.892 126.265 401.839 1.00 68.99 259 LEU D N 1
ATOM 17126 C CA . LEU D 3 201 ? 40.859 127.291 401.821 1.00 68.88 259 LEU D CA 1
ATOM 17127 C C . LEU D 3 201 ? 39.654 126.871 402.650 1.00 73.06 259 LEU D C 1
ATOM 17128 O O . LEU D 3 201 ? 39.116 127.671 403.424 1.00 74.06 259 LEU D O 1
ATOM 17144 N N . ARG D 3 202 ? 39.227 125.614 402.523 1.00 76.70 260 ARG D N 1
ATOM 17145 C CA . ARG D 3 202 ? 38.077 125.157 403.294 1.00 80.86 260 ARG D CA 1
ATOM 17146 C C . ARG D 3 202 ? 38.379 125.113 404.788 1.00 83.09 260 ARG D C 1
ATOM 17147 O O . ARG D 3 202 ? 37.483 125.362 405.601 1.00 85.59 260 ARG D O 1
ATOM 17168 N N . LEU D 3 203 ? 39.621 124.804 405.176 1.00 82.68 261 LEU D N 1
ATOM 17169 C CA . LEU D 3 203 ? 39.972 124.884 406.591 1.00 82.72 261 LEU D CA 1
ATOM 17170 C C . LEU D 3 203 ? 40.011 126.328 407.071 1.00 79.90 261 LEU D C 1
ATOM 17171 O O . LEU D 3 203 ? 39.774 126.594 408.254 1.00 80.98 261 LEU D O 1
ATOM 17187 N N . SER D 3 204 ? 40.333 127.267 406.178 1.00 76.89 262 SER D N 1
ATOM 17188 C CA . SER D 3 204 ? 40.460 128.665 406.569 1.00 73.94 262 SER D CA 1
ATOM 17189 C C . SER D 3 204 ? 39.112 129.317 406.850 1.00 73.69 262 SER D C 1
ATOM 17190 O O . SER D 3 204 ? 39.072 130.378 407.483 1.00 71.30 262 SER D O 1
ATOM 17198 N N . PHE D 3 205 ? 38.012 128.716 406.394 1.00 76.16 263 PHE D N 1
ATOM 17199 C CA . PHE D 3 205 ? 36.686 129.285 406.595 1.00 75.80 263 PHE D CA 1
ATOM 17200 C C . PHE D 3 205 ? 35.729 128.301 407.256 1.00 83.12 263 PHE D C 1
ATOM 17201 O O . PHE D 3 205 ? 34.523 128.569 407.312 1.00 86.09 263 PHE D O 1
ATOM 17218 N N . GLN D 3 206 ? 36.235 127.175 407.768 1.00 85.74 264 GLN D N 1
ATOM 17219 C CA . GLN D 3 206 ? 35.368 126.208 408.431 1.00 89.55 264 GLN D CA 1
ATOM 17220 C C . GLN D 3 206 ? 34.786 126.782 409.714 1.00 88.95 264 GLN D C 1
ATOM 17221 O O . GLN D 3 206 ? 33.705 126.367 410.145 1.00 93.39 264 GLN D O 1
ATOM 17235 N N . ASP D 3 207 ? 35.482 127.734 410.332 1.00 85.03 265 ASP D N 1
ATOM 17236 C CA . ASP D 3 207 ? 34.996 128.422 411.517 1.00 86.01 265 ASP D CA 1
ATOM 17237 C C . ASP D 3 207 ? 34.441 129.801 411.196 1.00 82.48 265 ASP D C 1
ATOM 17238 O O . ASP D 3 207 ? 34.047 130.525 412.115 1.00 80.17 265 ASP D O 1
ATOM 17247 N N . SER D 3 208 ? 34.414 130.185 409.922 1.00 82.26 266 SER D N 1
ATOM 17248 C CA . SER D 3 208 ? 33.888 131.488 409.549 1.00 84.38 266 SER D CA 1
ATOM 17249 C C . SER D 3 208 ? 32.387 131.536 409.795 1.00 88.36 266 SER D C 1
ATOM 17250 O O . SER D 3 208 ? 31.670 130.556 409.572 1.00 89.68 266 SER D O 1
ATOM 17258 N N . ARG D 3 209 ? 31.912 132.689 410.251 1.00 90.24 267 ARG D N 1
ATOM 17259 C CA . ARG D 3 209 ? 30.499 132.876 410.540 1.00 93.18 267 ARG D CA 1
ATOM 17260 C C . ARG D 3 209 ? 29.745 133.537 409.397 1.00 90.86 267 ARG D C 1
ATOM 17261 O O . ARG D 3 209 ? 28.594 133.175 409.135 1.00 93.76 267 ARG D O 1
ATOM 17282 N N . TRP D 3 210 ? 30.362 134.499 408.711 1.00 85.03 268 TRP D N 1
ATOM 17283 C CA . TRP D 3 210 ? 29.683 135.242 407.661 1.00 83.42 268 TRP D CA 1
ATOM 17284 C C . TRP D 3 210 ? 30.340 135.116 406.291 1.00 82.98 268 TRP D C 1
ATOM 17285 O O . TRP D 3 210 ? 29.892 135.779 405.349 1.00 83.80 268 TRP D O 1
ATOM 17306 N N . LEU D 3 211 ? 31.375 134.288 406.147 1.00 81.58 269 LEU D N 1
ATOM 17307 C CA . LEU D 3 211 ? 31.919 133.916 404.848 1.00 79.87 269 LEU D CA 1
ATOM 17308 C C . LEU D 3 211 ? 31.823 132.408 404.668 1.00 78.72 269 LEU D C 1
ATOM 17309 O O . LEU D 3 211 ? 31.682 131.652 405.633 1.00 79.33 269 LEU D O 1
ATOM 17325 N N . LYS D 3 212 ? 31.910 131.979 403.412 1.00 78.09 270 LYS D N 1
ATOM 17326 C CA . LYS D 3 212 ? 31.859 130.563 403.085 1.00 80.81 270 LYS D CA 1
ATOM 17327 C C . LYS D 3 212 ? 32.501 130.348 401.724 1.00 80.81 270 LYS D C 1
ATOM 17328 O O . LYS D 3 212 ? 32.538 131.255 400.889 1.00 78.74 270 LYS D O 1
ATOM 17347 N N . VAL D 3 213 ? 33.000 129.133 401.514 1.00 82.84 271 VAL D N 1
ATOM 17348 C CA . VAL D 3 213 ? 33.511 128.703 400.221 1.00 83.89 271 VAL D CA 1
ATOM 17349 C C . VAL D 3 213 ? 32.834 127.392 399.856 1.00 88.07 271 VAL D C 1
ATOM 17350 O O . VAL D 3 213 ? 32.384 126.640 400.725 1.00 90.20 271 VAL D O 1
ATOM 17363 N N . SER D 3 214 ? 32.761 127.123 398.557 1.00 90.15 272 SER D N 1
ATOM 17364 C CA . SER D 3 214 ? 32.156 125.885 398.092 1.00 94.65 272 SER D CA 1
ATOM 17365 C C . SER D 3 214 ? 32.935 124.689 398.623 1.00 95.90 272 SER D C 1
ATOM 17366 O O . SER D 3 214 ? 34.168 124.705 398.678 1.00 93.41 272 SER D O 1
ATOM 17374 N N . GLN D 3 215 ? 32.207 123.650 399.026 1.00 100.64 273 GLN D N 1
ATOM 17375 C CA . GLN D 3 215 ? 32.822 122.414 399.487 1.00 101.56 273 GLN D CA 1
ATOM 17376 C C . GLN D 3 215 ? 32.978 121.389 398.373 1.00 104.94 273 GLN D C 1
ATOM 17377 O O . GLN D 3 215 ? 33.426 120.269 398.639 1.00 108.03 273 GLN D O 1
ATOM 17391 N N . GLU D 3 216 ? 32.631 121.747 397.134 1.00 105.22 274 GLU D N 1
ATOM 17392 C CA . GLU D 3 216 ? 32.737 120.839 395.996 1.00 108.48 274 GLU D CA 1
ATOM 17393 C C . GLU D 3 216 ? 34.090 121.011 395.309 1.00 106.04 274 GLU D C 1
ATOM 17394 O O . GLU D 3 216 ? 34.490 122.147 395.028 1.00 103.69 274 GLU D O 1
ATOM 17406 N N . PRO D 3 217 ? 34.827 119.932 395.038 1.00 108.20 275 PRO D N 1
ATOM 17407 C CA . PRO D 3 217 ? 36.129 120.081 394.375 1.00 106.46 275 PRO D CA 1
ATOM 17408 C C . PRO D 3 217 ? 36.008 120.867 393.076 1.00 106.60 275 PRO D C 1
ATOM 17409 O O . PRO D 3 217 ? 35.018 120.757 392.350 1.00 110.29 275 PRO D O 1
ATOM 17420 N N . PHE D 3 218 ? 37.031 121.671 392.790 1.00 103.19 276 PHE D N 1
ATOM 17421 C CA . PHE D 3 218 ? 37.133 122.472 391.574 1.00 103.09 276 PHE D CA 1
ATOM 17422 C C . PHE D 3 218 ? 36.085 123.575 391.518 1.00 102.90 276 PHE D C 1
ATOM 17423 O O . PHE D 3 218 ? 35.930 124.225 390.475 1.00 102.31 276 PHE D O 1
ATOM 17440 N N . LYS D 3 219 ? 35.354 123.800 392.609 1.00 104.06 277 LYS D N 1
ATOM 17441 C CA . LYS D 3 219 ? 34.435 124.918 392.731 1.00 105.54 277 LYS D CA 1
ATOM 17442 C C . LYS D 3 219 ? 34.887 125.923 393.776 1.00 101.00 277 LYS D C 1
ATOM 17443 O O . LYS D 3 219 ? 34.268 126.986 393.902 1.00 99.63 277 LYS D O 1
ATOM 17447 N N . THR D 3 220 ? 35.942 125.612 394.527 1.00 98.04 278 THR D N 1
ATOM 17448 C CA . THR D 3 220 ? 36.463 126.491 395.564 1.00 93.77 278 THR D CA 1
ATOM 17449 C C . THR D 3 220 ? 37.575 127.386 395.031 1.00 90.06 278 THR D C 1
ATOM 17450 O O . THR D 3 220 ? 37.588 128.592 395.294 1.00 88.55 278 THR D O 1
ATOM 17461 N N . LEU D 3 221 ? 38.511 126.813 394.285 1.00 89.95 279 LEU D N 1
ATOM 17462 C CA . LEU D 3 221 ? 39.606 127.560 393.684 1.00 86.92 279 LEU D CA 1
ATOM 17463 C C . LEU D 3 221 ? 39.553 127.373 392.178 1.00 89.10 279 LEU D C 1
ATOM 17464 O O . LEU D 3 221 ? 39.712 126.252 391.686 1.00 92.62 279 LEU D O 1
ATOM 17480 N N . ILE D 3 222 ? 39.323 128.462 391.449 1.00 87.34 280 ILE D N 1
ATOM 17481 C CA . ILE D 3 222 ? 39.280 128.421 389.995 1.00 88.56 280 ILE D CA 1
ATOM 17482 C C . ILE D 3 222 ? 40.586 128.999 389.473 1.00 86.84 280 ILE D C 1
ATOM 17483 O O . ILE D 3 222 ? 41.077 130.021 389.979 1.00 83.83 280 ILE D O 1
ATOM 17499 N N . VAL D 3 223 ? 41.159 128.340 388.468 1.00 89.93 281 VAL D N 1
ATOM 17500 C CA . VAL D 3 223 ? 42.496 128.673 387.982 1.00 91.40 281 VAL D CA 1
ATOM 17501 C C . VAL D 3 223 ? 42.377 129.098 386.530 1.00 96.63 281 VAL D C 1
ATOM 17502 O O . VAL D 3 223 ? 41.830 128.358 385.704 1.00 97.96 281 VAL D O 1
ATOM 17515 N N . LEU D 3 224 ? 42.893 130.290 386.225 1.00 102.38 282 LEU D N 1
ATOM 17516 C CA . LEU D 3 224 ? 42.867 130.855 384.885 1.00 111.39 282 LEU D CA 1
ATOM 17517 C C . LEU D 3 224 ? 44.253 131.370 384.529 1.00 119.56 282 LEU D C 1
ATOM 17518 O O . LEU D 3 224 ? 45.039 131.728 385.409 1.00 119.32 282 LEU D O 1
ATOM 17534 N N . GLU D 3 225 ? 44.551 131.402 383.232 1.00 129.58 283 GLU D N 1
ATOM 17535 C CA . GLU D 3 225 ? 45.828 131.898 382.741 1.00 134.55 283 GLU D CA 1
ATOM 17536 C C . GLU D 3 225 ? 45.580 133.059 381.784 1.00 138.12 283 GLU D C 1
ATOM 17537 O O . GLU D 3 225 ? 44.477 133.236 381.261 1.00 139.35 283 GLU D O 1
ATOM 17549 N N . GLU D 3 226 ? 46.622 133.856 381.566 1.00 138.57 284 GLU D N 1
ATOM 17550 C CA . GLU D 3 226 ? 46.517 135.061 380.744 1.00 141.00 284 GLU D CA 1
ATOM 17551 C C . GLU D 3 226 ? 46.114 134.732 379.308 1.00 145.55 284 GLU D C 1
ATOM 17552 O O . GLU D 3 226 ? 45.668 133.623 379.011 1.00 145.97 284 GLU D O 1
ATOM 17564 N N . LEU D 3 247 ? 34.573 131.773 370.308 1.00 166.01 305 LEU D N 1
ATOM 17565 C CA . LEU D 3 247 ? 34.247 131.481 371.698 1.00 162.57 305 LEU D CA 1
ATOM 17566 C C . LEU D 3 247 ? 35.509 131.171 372.497 1.00 160.86 305 LEU D C 1
ATOM 17567 O O . LEU D 3 247 ? 35.808 131.840 373.484 1.00 154.75 305 LEU D O 1
ATOM 17570 N N . ASN D 3 248 ? 36.244 130.148 372.067 1.00 165.66 306 ASN D N 1
ATOM 17571 C CA . ASN D 3 248 ? 37.478 129.758 372.737 1.00 166.28 306 ASN D CA 1
ATOM 17572 C C . ASN D 3 248 ? 37.187 129.185 374.118 1.00 165.13 306 ASN D C 1
ATOM 17573 O O . ASN D 3 248 ? 36.106 129.397 374.675 1.00 164.69 306 ASN D O 1
ATOM 17577 N N . GLU D 3 249 ? 38.150 128.454 374.678 1.00 166.66 307 GLU D N 1
ATOM 17578 C CA . GLU D 3 249 ? 38.001 127.924 376.028 1.00 164.51 307 GLU D CA 1
ATOM 17579 C C . GLU D 3 249 ? 37.876 129.023 377.075 1.00 157.30 307 GLU D C 1
ATOM 17580 O O . GLU D 3 249 ? 37.292 128.785 378.136 1.00 156.31 307 GLU D O 1
ATOM 17584 N N . PHE D 3 250 ? 38.396 130.222 376.804 1.00 151.87 308 PHE D N 1
ATOM 17585 C CA . PHE D 3 250 ? 38.336 131.288 377.798 1.00 144.37 308 PHE D CA 1
ATOM 17586 C C . PHE D 3 250 ? 36.903 131.755 378.030 1.00 142.28 308 PHE D C 1
ATOM 17587 O O . PHE D 3 250 ? 36.455 131.866 379.177 1.00 138.99 308 PHE D O 1
ATOM 17591 N N . ASP D 3 251 ? 36.163 132.036 376.954 1.00 145.11 309 ASP D N 1
ATOM 17592 C CA . ASP D 3 251 ? 34.804 132.540 377.126 1.00 143.72 309 ASP D CA 1
ATOM 17593 C C . ASP D 3 251 ? 33.851 131.455 377.613 1.00 146.23 309 ASP D C 1
ATOM 17594 O O . ASP D 3 251 ? 32.918 131.750 378.369 1.00 144.17 309 ASP D O 1
ATOM 17603 N N . GLU D 3 252 ? 34.063 130.203 377.199 1.00 151.56 310 GLU D N 1
ATOM 17604 C CA . GLU D 3 252 ? 33.247 129.115 377.727 1.00 154.29 310 GLU D CA 1
ATOM 17605 C C . GLU D 3 252 ? 33.389 129.027 379.239 1.00 150.92 310 GLU D C 1
ATOM 17606 O O . GLU D 3 252 ? 32.418 128.748 379.952 1.00 151.70 310 GLU D O 1
ATOM 17610 N N . GLN D 3 253 ? 34.600 129.268 379.745 1.00 146.92 311 GLN D N 1
ATOM 17611 C CA . GLN D 3 253 ? 34.822 129.301 381.186 1.00 142.39 311 GLN D CA 1
ATOM 17612 C C . GLN D 3 253 ? 34.135 130.507 381.815 1.00 136.46 311 GLN D C 1
ATOM 17613 O O . GLN D 3 253 ? 33.525 130.395 382.885 1.00 136.52 311 GLN D O 1
ATOM 17627 N N . ILE D 3 254 ? 34.225 131.667 381.161 1.00 130.63 312 ILE D N 1
ATOM 17628 C CA . ILE D 3 254 ? 33.615 132.881 381.698 1.00 124.40 312 ILE D CA 1
ATOM 17629 C C . ILE D 3 254 ? 32.098 132.742 381.753 1.00 123.65 312 ILE D C 1
ATOM 17630 O O . ILE D 3 254 ? 31.459 133.135 382.737 1.00 121.97 312 ILE D O 1
ATOM 17646 N N . ALA D 3 255 ? 31.496 132.180 380.702 1.00 124.45 313 ALA D N 1
ATOM 17647 C CA . ALA D 3 255 ? 30.051 131.981 380.703 1.00 125.13 313 ALA D CA 1
ATOM 17648 C C . ALA D 3 255 ? 29.630 130.971 381.764 1.00 126.20 313 ALA D C 1
ATOM 17649 O O . ALA D 3 255 ? 28.643 131.187 382.477 1.00 123.06 313 ALA D O 1
ATOM 17656 N N . GLU D 3 256 ? 30.372 129.868 381.893 1.00 129.32 314 GLU D N 1
ATOM 17657 C CA . GLU D 3 256 ? 30.047 128.876 382.913 1.00 130.95 314 GLU D CA 1
ATOM 17658 C C . GLU D 3 256 ? 30.252 129.445 384.309 1.00 124.91 314 GLU D C 1
ATOM 17659 O O . GLU D 3 256 ? 29.424 129.231 385.203 1.00 128.50 314 GLU D O 1
ATOM 17663 N N . LEU D 3 257 ? 31.346 130.180 384.514 1.00 114.86 315 LEU D N 1
ATOM 17664 C CA . LEU D 3 257 ? 31.572 130.825 385.803 1.00 109.71 315 LEU D CA 1
ATOM 17665 C C . LEU D 3 257 ? 30.500 131.868 386.082 1.00 107.68 315 LEU D C 1
ATOM 17666 O O . LEU D 3 257 ? 29.968 131.942 387.196 1.00 106.89 315 LEU D O 1
ATOM 17682 N N . ARG D 3 258 ? 30.161 132.676 385.076 1.00 107.61 316 ARG D N 1
ATOM 17683 C CA . ARG D 3 258 ? 29.130 133.689 385.257 1.00 106.77 316 ARG D CA 1
ATOM 17684 C C . ARG D 3 258 ? 27.832 133.082 385.768 1.00 109.17 316 ARG D C 1
ATOM 17685 O O . ARG D 3 258 ? 27.175 133.660 386.638 1.00 108.47 316 ARG D O 1
ATOM 17706 N N . GLU D 3 259 ? 27.453 131.908 385.254 1.00 112.14 317 GLU D N 1
ATOM 17707 C CA . GLU D 3 259 ? 26.212 131.275 385.694 1.00 113.85 317 GLU D CA 1
ATOM 17708 C C . GLU D 3 259 ? 26.317 130.760 387.124 1.00 112.56 317 GLU D C 1
ATOM 17709 O O . GLU D 3 259 ? 25.340 130.813 387.880 1.00 113.48 317 GLU D O 1
ATOM 17721 N N . GLU D 3 260 ? 27.482 130.240 387.514 1.00 111.02 318 GLU D N 1
ATOM 17722 C CA . GLU D 3 260 ? 27.618 129.708 388.865 1.00 111.94 318 GLU D CA 1
ATOM 17723 C C . GLU D 3 260 ? 27.557 130.809 389.917 1.00 110.59 318 GLU D C 1
ATOM 17724 O O . GLU D 3 260 ? 27.180 130.543 391.064 1.00 110.31 318 GLU D O 1
ATOM 17736 N N . LEU D 3 261 ? 27.919 132.040 389.555 1.00 110.96 319 LEU D N 1
ATOM 17737 C CA . LEU D 3 261 ? 27.909 133.133 390.522 1.00 111.19 319 LEU D CA 1
ATOM 17738 C C . LEU D 3 261 ? 26.503 133.605 390.889 1.00 117.19 319 LEU D C 1
ATOM 17739 O O . LEU D 3 261 ? 26.383 134.489 391.746 1.00 115.51 319 LEU D O 1
ATOM 17755 N N . GLN D 3 262 ? 25.449 133.060 390.276 1.00 125.51 320 GLN D N 1
ATOM 17756 C CA . GLN D 3 262 ? 24.081 133.314 390.718 1.00 132.22 320 GLN D CA 1
ATOM 17757 C C . GLN D 3 262 ? 23.534 132.198 391.595 1.00 137.70 320 GLN D C 1
ATOM 17758 O O . GLN D 3 262 ? 22.446 132.352 392.158 1.00 140.20 320 GLN D O 1
ATOM 17772 N N . LYS D 3 263 ? 24.256 131.085 391.723 1.00 146.49 321 LYS D N 1
ATOM 17773 C CA . LYS D 3 263 ? 23.751 129.931 392.453 1.00 148.90 321 LYS D CA 1
ATOM 17774 C C . LYS D 3 263 ? 23.804 130.160 393.957 1.00 145.74 321 LYS D C 1
ATOM 17775 O O . LYS D 3 263 ? 22.791 130.504 394.574 1.00 148.70 321 LYS D O 1
ATOM 17779 N N . ASN D 3 264 ? 24.981 129.979 394.555 1.00 134.18 322 ASN D N 1
ATOM 17780 C CA . ASN D 3 264 ? 25.118 129.985 396.011 1.00 125.89 322 ASN D CA 1
ATOM 17781 C C . ASN D 3 264 ? 25.122 131.427 396.522 1.00 117.20 322 ASN D C 1
ATOM 17782 O O . ASN D 3 264 ? 26.137 131.977 396.956 1.00 114.07 322 ASN D O 1
ATOM 17793 N N . ARG D 3 265 ? 23.944 132.040 396.467 1.00 114.24 323 ARG D N 1
ATOM 17794 C CA . ARG D 3 265 ? 23.710 133.363 397.023 1.00 110.00 323 ARG D CA 1
ATOM 17795 C C . ARG D 3 265 ? 22.772 133.255 398.218 1.00 102.39 323 ARG D C 1
ATOM 17796 O O . ARG D 3 265 ? 21.966 132.324 398.312 1.00 116.72 323 ARG D O 1
ATOM 17800 N N . GLU D 3 266 ? 22.896 134.204 399.145 1.00 99.16 324 GLU D N 1
ATOM 17801 C CA . GLU D 3 266 ? 22.012 134.288 400.302 1.00 107.25 324 GLU D CA 1
ATOM 17802 C C . GLU D 3 266 ? 21.540 135.725 400.454 1.00 104.24 324 GLU D C 1
ATOM 17803 O O . GLU D 3 266 ? 22.359 136.645 400.558 1.00 99.04 324 GLU D O 1
ATOM 17815 N N . ASP D 3 267 ? 20.222 135.909 400.475 1.00 110.23 325 ASP D N 1
ATOM 17816 C CA . ASP D 3 267 ? 19.643 137.244 400.490 1.00 108.46 325 ASP D CA 1
ATOM 17817 C C . ASP D 3 267 ? 20.025 137.987 401.765 1.00 105.35 325 ASP D C 1
ATOM 17818 O O . ASP D 3 267 ? 20.243 137.386 402.822 1.00 106.08 325 ASP D O 1
ATOM 17827 N N . PHE D 3 268 ? 20.113 139.315 401.652 1.00 100.85 326 PHE D N 1
ATOM 17828 C CA . PHE D 3 268 ? 20.364 140.154 402.820 1.00 99.13 326 PHE D CA 1
ATOM 17829 C C . PHE D 3 268 ? 19.160 140.204 403.748 1.00 100.25 326 PHE D C 1
ATOM 17830 O O . PHE D 3 268 ? 19.317 140.521 404.931 1.00 91.94 326 PHE D O 1
ATOM 17847 N N . THR D 3 269 ? 17.970 139.911 403.236 1.00 101.91 327 THR D N 1
ATOM 17848 C CA . THR D 3 269 ? 16.735 140.009 403.997 1.00 104.01 327 THR D CA 1
ATOM 17849 C C . THR D 3 269 ? 16.409 138.693 404.690 1.00 107.74 327 THR D C 1
ATOM 17850 O O . THR D 3 269 ? 16.843 137.615 404.276 1.00 108.34 327 THR D O 1
ATOM 17861 N N . VAL D 3 270 ? 15.644 138.802 405.777 1.00 110.45 328 VAL D N 1
ATOM 17862 C CA . VAL D 3 270 ? 15.094 137.612 406.416 1.00 113.04 328 VAL D CA 1
ATOM 17863 C C . VAL D 3 270 ? 14.022 136.989 405.530 1.00 128.78 328 VAL D C 1
ATOM 17864 O O . VAL D 3 270 ? 13.989 135.770 405.328 1.00 133.49 328 VAL D O 1
ATOM 17877 N N . GLU D 3 271 ? 13.140 137.819 404.982 1.00 128.40 329 GLU D N 1
ATOM 17878 C CA . GLU D 3 271 ? 12.060 137.382 404.110 1.00 133.01 329 GLU D CA 1
ATOM 17879 C C . GLU D 3 271 ? 12.449 137.510 402.640 1.00 132.42 329 GLU D C 1
ATOM 17880 O O . GLU D 3 271 ? 13.193 138.411 402.246 1.00 127.22 329 GLU D O 1
ATOM 17892 N N . THR D 3 272 ? 11.926 136.588 401.835 1.00 139.09 330 THR D N 1
ATOM 17893 C CA . THR D 3 272 ? 12.246 136.527 400.415 1.00 140.27 330 THR D CA 1
ATOM 17894 C C . THR D 3 272 ? 11.818 137.784 399.665 1.00 140.20 330 THR D C 1
ATOM 17895 O O . THR D 3 272 ? 10.712 138.301 399.849 1.00 143.75 330 THR D O 1
ATOM 17906 N N . ALA D 3 273 ? 12.721 138.274 398.812 1.00 132.50 331 ALA D N 1
ATOM 17907 C CA . ALA D 3 273 ? 12.422 139.304 397.815 1.00 130.89 331 ALA D CA 1
ATOM 17908 C C . ALA D 3 273 ? 11.863 140.582 398.431 1.00 130.96 331 ALA D C 1
ATOM 17909 O O . ALA D 3 273 ? 11.110 141.312 397.783 1.00 133.38 331 ALA D O 1
ATOM 17916 N N . ALA D 3 274 ? 12.217 140.872 399.680 1.00 129.94 332 ALA D N 1
ATOM 17917 C CA . ALA D 3 274 ? 11.728 142.075 400.338 1.00 132.07 332 ALA D CA 1
ATOM 17918 C C . ALA D 3 274 ? 12.630 143.285 400.135 1.00 128.49 332 ALA D C 1
ATOM 17919 O O . ALA D 3 274 ? 12.196 144.410 400.403 1.00 129.60 332 ALA D O 1
ATOM 17943 N N . ASP D 3 276 ? 14.605 145.993 397.880 1.00 124.31 334 ASP D N 1
ATOM 17944 C CA . ASP D 3 276 ? 14.656 146.620 396.573 1.00 125.76 334 ASP D CA 1
ATOM 17945 C C . ASP D 3 276 ? 16.098 146.971 396.213 1.00 119.86 334 ASP D C 1
ATOM 17946 O O . ASP D 3 276 ? 16.986 147.015 397.068 1.00 115.45 334 ASP D O 1
ATOM 17955 N N . GLU D 3 277 ? 16.323 147.218 394.919 1.00 118.14 335 GLU D N 1
ATOM 17956 C CA . GLU D 3 277 ? 17.654 147.600 394.458 1.00 110.69 335 GLU D CA 1
ATOM 17957 C C . GLU D 3 277 ? 18.084 148.933 395.057 1.00 107.48 335 GLU D C 1
ATOM 17958 O O . GLU D 3 277 ? 19.276 149.144 395.312 1.00 102.76 335 GLU D O 1
ATOM 17970 N N . LYS D 3 278 ? 17.128 149.836 395.291 1.00 108.71 336 LYS D N 1
ATOM 17971 C CA . LYS D 3 278 ? 17.414 151.109 395.941 1.00 105.19 336 LYS D CA 1
ATOM 17972 C C . LYS D 3 278 ? 17.641 150.924 397.436 1.00 98.33 336 LYS D C 1
ATOM 17973 O O . LYS D 3 278 ? 18.483 151.605 398.032 1.00 93.14 336 LYS D O 1
ATOM 17992 N N . LYS D 3 279 ? 16.893 150.003 398.051 1.00 99.75 337 LYS D N 1
ATOM 17993 C CA . LYS D 3 279 ? 17.100 149.662 399.451 1.00 96.33 337 LYS D CA 1
ATOM 17994 C C . LYS D 3 279 ? 18.464 149.034 399.685 1.00 90.40 337 LYS D C 1
ATOM 17995 O O . LYS D 3 279 ? 18.967 149.078 400.812 1.00 81.70 337 LYS D O 1
ATOM 17999 N N . TRP D 3 280 ? 19.063 148.432 398.656 1.00 84.40 338 TRP D N 1
ATOM 18000 C CA . TRP D 3 280 ? 20.423 147.930 398.799 1.00 91.10 338 TRP D CA 1
ATOM 18001 C C . TRP D 3 280 ? 21.411 149.083 398.939 1.00 86.13 338 TRP D C 1
ATOM 18002 O O . TRP D 3 280 ? 22.343 149.016 399.749 1.00 73.11 338 TRP D O 1
ATOM 18023 N N . LEU D 3 281 ? 21.222 150.152 398.161 1.00 84.21 339 LEU D N 1
ATOM 18024 C CA . LEU D 3 281 ? 22.087 151.317 398.302 1.00 79.06 339 LEU D CA 1
ATOM 18025 C C . LEU D 3 281 ? 21.869 152.013 399.637 1.00 77.78 339 LEU D C 1
ATOM 18026 O O . LEU D 3 281 ? 22.823 152.540 400.218 1.00 75.87 339 LEU D O 1
ATOM 18042 N N . ASP D 3 282 ? 20.638 152.007 400.149 1.00 80.29 340 ASP D N 1
ATOM 18043 C CA . ASP D 3 282 ? 20.391 152.569 401.472 1.00 80.55 340 ASP D CA 1
ATOM 18044 C C . ASP D 3 282 ? 21.057 151.738 402.562 1.00 79.54 340 ASP D C 1
ATOM 18045 O O . ASP D 3 282 ? 21.490 152.289 403.580 1.00 75.99 340 ASP D O 1
ATOM 18071 N N . CYS D 3 284 ? 23.871 150.185 402.072 1.00 77.09 342 CYS D N 1
ATOM 18072 C CA . CYS D 3 284 ? 25.273 150.563 401.937 1.00 73.21 342 CYS D CA 1
ATOM 18073 C C . CYS D 3 284 ? 25.564 151.859 402.682 1.00 70.10 342 CYS D C 1
ATOM 18074 O O . CYS D 3 284 ? 26.626 152.003 403.298 1.00 65.81 342 CYS D O 1
ATOM 18082 N N . ARG D 3 285 ? 24.626 152.813 402.650 1.00 73.10 343 ARG D N 1
ATOM 18083 C CA . ARG D 3 285 ? 24.830 154.060 403.379 1.00 73.17 343 ARG D CA 1
ATOM 18084 C C . ARG D 3 285 ? 24.767 153.838 404.884 1.00 72.72 343 ARG D C 1
ATOM 18085 O O . ARG D 3 285 ? 25.444 154.539 405.643 1.00 71.64 343 ARG D O 1
ATOM 18106 N N . GLU D 3 286 ? 23.967 152.872 405.331 1.00 74.47 344 GLU D N 1
ATOM 18107 C CA . GLU D 3 286 ? 23.852 152.604 406.758 1.00 76.53 344 GLU D CA 1
ATOM 18108 C C . GLU D 3 286 ? 25.053 151.829 407.283 1.00 75.81 344 GLU D C 1
ATOM 18109 O O . GLU D 3 286 ? 25.384 151.940 408.469 1.00 75.55 344 GLU D O 1
ATOM 18121 N N . VAL D 3 287 ? 25.720 151.053 406.425 1.00 75.82 345 VAL D N 1
ATOM 18122 C CA . VAL D 3 287 ? 26.907 150.321 406.858 1.00 74.35 345 VAL D CA 1
ATOM 18123 C C . VAL D 3 287 ? 28.063 151.279 407.112 1.00 72.65 345 VAL D C 1
ATOM 18124 O O . VAL D 3 287 ? 28.652 151.295 408.198 1.00 73.26 345 VAL D O 1
ATOM 18137 N N . ILE D 3 288 ? 28.384 152.115 406.122 1.00 72.03 346 ILE D N 1
ATOM 18138 C CA . ILE D 3 288 ? 29.527 153.010 406.247 1.00 71.98 346 ILE D CA 1
ATOM 18139 C C . ILE D 3 288 ? 29.294 154.050 407.330 1.00 73.54 346 ILE D C 1
ATOM 18140 O O . ILE D 3 288 ? 30.240 154.712 407.772 1.00 72.73 346 ILE D O 1
ATOM 18156 N N . ARG D 3 289 ? 28.049 154.215 407.764 1.00 75.23 347 ARG D N 1
ATOM 18157 C CA . ARG D 3 289 ? 27.704 155.151 408.821 1.00 75.43 347 ARG D CA 1
ATOM 18158 C C . ARG D 3 289 ? 27.665 154.501 410.197 1.00 76.04 347 ARG D C 1
ATOM 18159 O O . ARG D 3 289 ? 27.751 155.210 411.205 1.00 75.09 347 ARG D O 1
ATOM 18180 N N . ASP D 3 290 ? 27.560 153.176 410.261 1.00 77.58 348 ASP D N 1
ATOM 18181 C CA . ASP D 3 290 ? 27.294 152.503 411.525 1.00 78.39 348 ASP D CA 1
ATOM 18182 C C . ASP D 3 290 ? 28.369 152.825 412.556 1.00 75.16 348 ASP D C 1
ATOM 18183 O O . ASP D 3 290 ? 29.566 152.828 412.258 1.00 71.53 348 ASP D O 1
ATOM 18192 N N . LYS D 3 291 ? 27.923 153.102 413.784 1.00 76.30 349 LYS D N 1
ATOM 18193 C CA . LYS D 3 291 ? 28.843 153.518 414.836 1.00 75.43 349 LYS D CA 1
ATOM 18194 C C . LYS D 3 291 ? 29.652 152.340 415.359 1.00 75.95 349 LYS D C 1
ATOM 18195 O O . LYS D 3 291 ? 30.849 152.479 415.638 1.00 74.43 349 LYS D O 1
ATOM 18199 N N . THR D 3 292 ? 29.021 151.172 415.500 1.00 79.42 350 THR D N 1
ATOM 18200 C CA . THR D 3 292 ? 29.756 149.994 415.949 1.00 81.22 350 THR D CA 1
ATOM 18201 C C . THR D 3 292 ? 30.858 149.639 414.960 1.00 78.88 350 THR D C 1
ATOM 18202 O O . THR D 3 292 ? 31.965 149.258 415.358 1.00 79.62 350 THR D O 1
ATOM 18213 N N . LEU D 3 293 ? 30.577 149.779 413.663 1.00 76.49 351 LEU D N 1
ATOM 18214 C CA . LEU D 3 293 ? 31.593 149.527 412.648 1.00 75.16 351 LEU D CA 1
ATOM 18215 C C . LEU D 3 293 ? 32.761 150.493 412.797 1.00 72.71 351 LEU D C 1
ATOM 18216 O O . LEU D 3 293 ? 33.926 150.092 412.691 1.00 72.85 351 LEU D O 1
ATOM 18232 N N . HIS D 3 294 ? 32.470 151.774 413.039 1.00 73.93 352 HIS D N 1
ATOM 18233 C CA . HIS D 3 294 ? 33.539 152.756 413.188 1.00 72.80 352 HIS D CA 1
ATOM 18234 C C . HIS D 3 294 ? 34.426 152.438 414.385 1.00 71.97 352 HIS D C 1
ATOM 18235 O O . HIS D 3 294 ? 35.654 152.551 414.302 1.00 71.67 352 HIS D O 1
ATOM 18249 N N . LYS D 3 295 ? 33.826 152.044 415.510 1.00 71.91 353 LYS D N 1
ATOM 18250 C CA . LYS D 3 295 ? 34.616 151.769 416.704 1.00 73.27 353 LYS D CA 1
ATOM 18251 C C . LYS D 3 295 ? 35.603 150.631 416.468 1.00 75.57 353 LYS D C 1
ATOM 18252 O O . LYS D 3 295 ? 36.753 150.693 416.919 1.00 77.37 353 LYS D O 1
ATOM 18256 N N . THR D 3 296 ? 35.173 149.581 415.763 1.00 74.81 354 THR D N 1
ATOM 18257 C CA . THR D 3 296 ? 36.061 148.447 415.519 1.00 76.87 354 THR D CA 1
ATOM 18258 C C . THR D 3 296 ? 37.125 148.771 414.476 1.00 73.65 354 THR D C 1
ATOM 18259 O O . THR D 3 296 ? 38.256 148.285 414.582 1.00 74.90 354 THR D O 1
ATOM 18270 N N . LEU D 3 297 ? 36.793 149.583 413.469 1.00 70.22 355 LEU D N 1
ATOM 18271 C CA . LEU D 3 297 ? 37.796 149.978 412.483 1.00 69.86 355 LEU D CA 1
ATOM 18272 C C . LEU D 3 297 ? 38.947 150.721 413.147 1.00 72.62 355 LEU D C 1
ATOM 18273 O O . LEU D 3 297 ? 40.121 150.452 412.866 1.00 76.23 355 LEU D O 1
ATOM 18289 N N . LYS D 3 298 ? 38.630 151.678 414.019 1.00 71.86 356 LYS D N 1
ATOM 18290 C CA . LYS D 3 298 ? 39.682 152.444 414.675 1.00 74.73 356 LYS D CA 1
ATOM 18291 C C . LYS D 3 298 ? 40.534 151.549 415.562 1.00 77.28 356 LYS D C 1
ATOM 18292 O O . LYS D 3 298 ? 41.763 151.683 415.597 1.00 80.08 356 LYS D O 1
ATOM 18311 N N . GLU D 3 299 ? 39.900 150.621 416.279 1.00 78.17 357 GLU D N 1
ATOM 18312 C CA . GLU D 3 299 ? 40.644 149.715 417.143 1.00 83.22 357 GLU D CA 1
ATOM 18313 C C . GLU D 3 299 ? 41.575 148.807 416.351 1.00 86.22 357 GLU D C 1
ATOM 18314 O O . GLU D 3 299 ? 42.586 148.345 416.895 1.00 89.39 357 GLU D O 1
ATOM 18326 N N . TYR D 3 300 ? 41.268 148.554 415.077 1.00 86.32 358 TYR D N 1
ATOM 18327 C CA . TYR D 3 300 ? 42.174 147.773 414.243 1.00 89.35 358 TYR D CA 1
ATOM 18328 C C . TYR D 3 300 ? 43.448 148.552 413.944 1.00 92.96 358 TYR D C 1
ATOM 18329 O O . TYR D 3 300 ? 44.557 148.043 414.141 1.00 95.38 358 TYR D O 1
ATOM 18347 N N . GLN D 3 301 ? 43.311 149.795 413.478 1.00 95.09 359 GLN D N 1
ATOM 18348 C CA . GLN D 3 301 ? 44.492 150.603 413.192 1.00 98.56 359 GLN D CA 1
ATOM 18349 C C . GLN D 3 301 ? 45.346 150.788 414.440 1.00 99.21 359 GLN D C 1
ATOM 18350 O O . GLN D 3 301 ? 46.580 150.774 414.363 1.00 101.50 359 GLN D O 1
ATOM 18364 N N . ARG D 3 302 ? 44.709 150.948 415.602 1.00 97.55 360 ARG D N 1
ATOM 18365 C CA . ARG D 3 302 ? 45.468 151.068 416.842 1.00 100.40 360 ARG D CA 1
ATOM 18366 C C . ARG D 3 302 ? 46.220 149.779 417.146 1.00 102.97 360 ARG D C 1
ATOM 18367 O O . ARG D 3 302 ? 47.383 149.815 417.564 1.00 108.74 360 ARG D O 1
ATOM 18371 N N . ALA D 3 303 ? 45.575 148.629 416.941 1.00 99.82 361 ALA D N 1
ATOM 18372 C CA . ALA D 3 303 ? 46.243 147.359 417.194 1.00 103.84 361 ALA D CA 1
ATOM 18373 C C . ALA D 3 303 ? 47.428 147.160 416.258 1.00 109.42 361 ALA D C 1
ATOM 18374 O O . ALA D 3 303 ? 48.430 146.547 416.647 1.00 113.59 361 ALA D O 1
ATOM 18398 N N . THR D 3 305 ? 49.364 149.578 414.975 1.00 115.60 363 THR D N 1
ATOM 18399 C CA . THR D 3 305 ? 50.436 150.472 415.395 1.00 118.19 363 THR D CA 1
ATOM 18400 C C . THR D 3 305 ? 50.861 150.156 416.824 1.00 119.95 363 THR D C 1
ATOM 18401 O O . THR D 3 305 ? 51.914 149.559 417.050 1.00 125.04 363 THR D O 1
ATOM 18431 N N . ASP E 4 2 ? 19.709 186.820 414.389 1.00 74.20 2 ASP E N 1
ATOM 18432 C CA . ASP E 4 2 ? 20.699 186.410 415.376 1.00 73.44 2 ASP E CA 1
ATOM 18433 C C . ASP E 4 2 ? 20.478 184.956 415.767 1.00 72.44 2 ASP E C 1
ATOM 18434 O O . ASP E 4 2 ? 19.353 184.546 416.061 1.00 74.81 2 ASP E O 1
ATOM 18443 N N . ILE E 4 3 ? 21.564 184.177 415.783 1.00 69.63 3 ILE E N 1
ATOM 18444 C CA . ILE E 4 3 ? 21.436 182.747 416.049 1.00 69.68 3 ILE E CA 1
ATOM 18445 C C . ILE E 4 3 ? 20.907 182.505 417.456 1.00 73.59 3 ILE E C 1
ATOM 18446 O O . ILE E 4 3 ? 20.223 181.505 417.708 1.00 73.14 3 ILE E O 1
ATOM 18462 N N . ALA E 4 4 ? 21.219 183.402 418.394 1.00 77.74 4 ALA E N 1
ATOM 18463 C CA . ALA E 4 4 ? 20.714 183.259 419.756 1.00 83.76 4 ALA E CA 1
ATOM 18464 C C . ALA E 4 4 ? 19.190 183.295 419.786 1.00 87.81 4 ALA E C 1
ATOM 18465 O O . ALA E 4 4 ? 18.559 182.554 420.549 1.00 90.40 4 ALA E O 1
ATOM 18472 N N . LYS E 4 5 ? 18.580 184.166 418.978 1.00 88.51 5 LYS E N 1
ATOM 18473 C CA . LYS E 4 5 ? 17.124 184.217 418.901 1.00 92.50 5 LYS E CA 1
ATOM 18474 C C . LYS E 4 5 ? 16.564 183.094 418.040 1.00 90.85 5 LYS E C 1
ATOM 18475 O O . LYS E 4 5 ? 15.418 182.678 418.239 1.00 93.30 5 LYS E O 1
ATOM 18494 N N . TRP E 4 6 ? 17.356 182.589 417.092 1.00 87.14 6 TRP E N 1
ATOM 18495 C CA . TRP E 4 6 ? 16.861 181.567 416.176 1.00 87.16 6 TRP E CA 1
ATOM 18496 C C . TRP E 4 6 ? 16.524 180.277 416.914 1.00 88.26 6 TRP E C 1
ATOM 18497 O O . TRP E 4 6 ? 15.537 179.608 416.588 1.00 88.84 6 TRP E O 1
ATOM 18518 N N . VAL E 4 7 ? 17.330 179.909 417.912 1.00 89.93 7 VAL E N 1
ATOM 18519 C CA . VAL E 4 7 ? 17.068 178.672 418.642 1.00 96.51 7 VAL E CA 1
ATOM 18520 C C . VAL E 4 7 ? 15.748 178.775 419.395 1.00 110.29 7 VAL E C 1
ATOM 18521 O O . VAL E 4 7 ? 14.950 177.831 419.406 1.00 104.81 7 VAL E O 1
ATOM 18534 N N . GLU E 4 8 ? 15.495 179.920 420.035 1.00 121.60 8 GLU E N 1
ATOM 18535 C CA . GLU E 4 8 ? 14.239 180.107 420.755 1.00 139.50 8 GLU E CA 1
ATOM 18536 C C . GLU E 4 8 ? 13.042 179.945 419.828 1.00 143.79 8 GLU E C 1
ATOM 18537 O O . GLU E 4 8 ? 11.949 179.587 420.280 1.00 152.91 8 GLU E O 1
ATOM 18541 N N . HIS E 4 9 ? 13.232 180.200 418.533 1.00 132.09 9 HIS E N 1
ATOM 18542 C CA . HIS E 4 9 ? 12.151 180.192 417.560 1.00 135.82 9 HIS E CA 1
ATOM 18543 C C . HIS E 4 9 ? 12.170 178.975 416.645 1.00 132.26 9 HIS E C 1
ATOM 18544 O O . HIS E 4 9 ? 11.159 178.699 415.989 1.00 136.60 9 HIS E O 1
ATOM 18558 N N . ALA E 4 10 ? 13.269 178.220 416.614 1.00 130.76 10 ALA E N 1
ATOM 18559 C CA . ALA E 4 10 ? 13.352 177.052 415.746 1.00 125.62 10 ALA E CA 1
ATOM 18560 C C . ALA E 4 10 ? 12.572 175.861 416.287 1.00 120.12 10 ALA E C 1
ATOM 18561 O O . ALA E 4 10 ? 12.052 175.062 415.500 1.00 123.70 10 ALA E O 1
ATOM 18568 N N . ARG E 4 11 ? 12.480 175.715 417.611 1.00 109.33 11 ARG E N 1
ATOM 18569 C CA . ARG E 4 11 ? 11.927 174.484 418.168 1.00 110.99 11 ARG E CA 1
ATOM 18570 C C . ARG E 4 11 ? 10.450 174.333 417.827 1.00 110.62 11 ARG E C 1
ATOM 18571 O O . ARG E 4 11 ? 9.977 173.220 417.571 1.00 113.52 11 ARG E O 1
ATOM 18592 N N . THR E 4 12 ? 9.705 175.436 417.824 1.00 113.15 12 THR E N 1
ATOM 18593 C CA . THR E 4 12 ? 8.283 175.396 417.518 1.00 114.82 12 THR E CA 1
ATOM 18594 C C . THR E 4 12 ? 7.981 175.733 416.066 1.00 109.37 12 THR E C 1
ATOM 18595 O O . THR E 4 12 ? 6.993 175.235 415.519 1.00 111.69 12 THR E O 1
ATOM 18606 N N . CYS E 4 13 ? 8.808 176.566 415.430 1.00 102.29 13 CYS E N 1
ATOM 18607 C CA . CYS E 4 13 ? 8.557 176.946 414.045 1.00 99.65 13 CYS E CA 1
ATOM 18608 C C . CYS E 4 13 ? 8.665 175.758 413.100 1.00 94.53 13 CYS E C 1
ATOM 18609 O O . CYS E 4 13 ? 7.965 175.711 412.082 1.00 93.16 13 CYS E O 1
ATOM 18617 N N . TYR E 4 14 ? 9.537 174.801 413.405 1.00 90.34 14 TYR E N 1
ATOM 18618 C CA . TYR E 4 14 ? 9.714 173.599 412.598 1.00 89.28 14 TYR E CA 1
ATOM 18619 C C . TYR E 4 14 ? 9.303 172.355 413.381 1.00 92.86 14 TYR E C 1
ATOM 18620 O O . TYR E 4 14 ? 9.905 171.288 413.257 1.00 92.50 14 TYR E O 1
ATOM 18638 N N . SER E 4 15 ? 8.255 172.495 414.195 1.00 97.52 15 SER E N 1
ATOM 18639 C CA . SER E 4 15 ? 7.814 171.414 415.068 1.00 101.98 15 SER E CA 1
ATOM 18640 C C . SER E 4 15 ? 7.536 170.123 414.307 1.00 101.53 15 SER E C 1
ATOM 18641 O O . SER E 4 15 ? 7.668 169.031 414.872 1.00 89.04 15 SER E O 1
ATOM 18649 N N . THR E 4 16 ? 7.141 170.219 413.039 1.00 98.37 16 THR E N 1
ATOM 18650 C CA . THR E 4 16 ? 6.764 169.043 412.264 1.00 96.82 16 THR E CA 1
ATOM 18651 C C . THR E 4 16 ? 7.919 168.427 411.483 1.00 90.69 16 THR E C 1
ATOM 18652 O O . THR E 4 16 ? 7.762 167.321 410.955 1.00 91.03 16 THR E O 1
ATOM 18663 N N . GLN E 4 17 ? 9.061 169.106 411.388 1.00 85.22 17 GLN E N 1
ATOM 18664 C CA . GLN E 4 17 ? 10.172 168.673 410.547 1.00 82.95 17 GLN E CA 1
ATOM 18665 C C . GLN E 4 17 ? 11.461 168.543 411.354 1.00 80.63 17 GLN E C 1
ATOM 18666 O O . GLN E 4 17 ? 12.559 168.797 410.854 1.00 77.40 17 GLN E O 1
ATOM 18680 N N . LEU E 4 18 ? 11.344 168.122 412.614 1.00 82.17 18 LEU E N 1
ATOM 18681 C CA . LEU E 4 18 ? 12.503 168.049 413.497 1.00 79.06 18 LEU E CA 1
ATOM 18682 C C . LEU E 4 18 ? 13.459 166.915 413.141 1.00 78.24 18 LEU E C 1
ATOM 18683 O O . LEU E 4 18 ? 14.617 166.943 413.573 1.00 76.09 18 LEU E O 1
ATOM 18699 N N . ASP E 4 19 ? 13.013 165.924 412.374 1.00 79.77 19 ASP E N 1
ATOM 18700 C CA . ASP E 4 19 ? 13.863 164.804 411.989 1.00 79.75 19 ASP E CA 1
ATOM 18701 C C . ASP E 4 19 ? 14.509 164.992 410.624 1.00 78.03 19 ASP E C 1
ATOM 18702 O O . ASP E 4 19 ? 15.255 164.113 410.181 1.00 78.90 19 ASP E O 1
ATOM 18711 N N . THR E 4 20 ? 14.232 166.100 409.945 1.00 76.72 20 THR E N 1
ATOM 18712 C CA . THR E 4 20 ? 14.855 166.358 408.655 1.00 73.95 20 THR E CA 1
ATOM 18713 C C . THR E 4 20 ? 16.368 166.448 408.806 1.00 71.73 20 THR E C 1
ATOM 18714 O O . THR E 4 20 ? 16.879 167.084 409.730 1.00 71.25 20 THR E O 1
ATOM 18725 N N . LYS E 4 21 ? 17.086 165.820 407.879 1.00 72.51 21 LYS E N 1
ATOM 18726 C CA . LYS E 4 21 ? 18.541 165.877 407.859 1.00 72.82 21 LYS E CA 1
ATOM 18727 C C . LYS E 4 21 ? 18.993 167.080 407.043 1.00 71.44 21 LYS E C 1
ATOM 18728 O O . LYS E 4 21 ? 18.517 167.301 405.922 1.00 71.00 21 LYS E O 1
ATOM 18747 N N . ILE E 4 22 ? 19.911 167.858 407.617 1.00 70.47 22 ILE E N 1
ATOM 18748 C CA . ILE E 4 22 ? 20.312 169.144 407.067 1.00 70.56 22 ILE E CA 1
ATOM 18749 C C . ILE E 4 22 ? 21.824 169.280 407.164 1.00 69.73 22 ILE E C 1
ATOM 18750 O O . ILE E 4 22 ? 22.510 168.470 407.789 1.00 70.39 22 ILE E O 1
ATOM 18766 N N . LYS E 4 23 ? 22.331 170.340 406.550 1.00 69.55 23 LYS E N 1
ATOM 18767 C CA . LYS E 4 23 ? 23.702 170.775 406.739 1.00 67.51 23 LYS E CA 1
ATOM 18768 C C . LYS E 4 23 ? 23.715 172.182 407.319 1.00 65.27 23 LYS E C 1
ATOM 18769 O O . LYS E 4 23 ? 22.762 172.952 407.166 1.00 65.16 23 LYS E O 1
ATOM 18788 N N . VAL E 4 24 ? 24.815 172.505 407.991 1.00 63.08 24 VAL E N 1
ATOM 18789 C CA . VAL E 4 24 ? 25.057 173.831 408.544 1.00 62.48 24 VAL E CA 1
ATOM 18790 C C . VAL E 4 24 ? 26.262 174.410 407.820 1.00 60.94 24 VAL E C 1
ATOM 18791 O O . VAL E 4 24 ? 27.344 173.808 407.824 1.00 61.87 24 VAL E O 1
ATOM 18804 N N . ILE E 4 25 ? 26.075 175.571 407.200 1.00 58.19 25 ILE E N 1
ATOM 18805 C CA . ILE E 4 25 ? 27.082 176.190 406.349 1.00 57.73 25 ILE E CA 1
ATOM 18806 C C . ILE E 4 25 ? 27.454 177.536 406.952 1.00 57.14 25 ILE E C 1
ATOM 18807 O O . ILE E 4 25 ? 26.584 178.392 407.155 1.00 55.74 25 ILE E O 1
ATOM 18823 N N . GLY E 4 26 ? 28.744 177.725 407.220 1.00 57.08 26 GLY E N 1
ATOM 18824 C CA . GLY E 4 26 ? 29.238 178.991 407.719 1.00 58.19 26 GLY E CA 1
ATOM 18825 C C . GLY E 4 26 ? 29.702 179.887 406.585 1.00 59.48 26 GLY E C 1
ATOM 18826 O O . GLY E 4 26 ? 30.104 179.417 405.523 1.00 60.03 26 GLY E O 1
ATOM 18830 N N . VAL E 4 27 ? 29.641 181.197 406.823 1.00 59.54 27 VAL E N 1
ATOM 18831 C CA . VAL E 4 27 ? 29.922 182.184 405.787 1.00 58.88 27 VAL E CA 1
ATOM 18832 C C . VAL E 4 27 ? 30.770 183.293 406.390 1.00 59.65 27 VAL E C 1
ATOM 18833 O O . VAL E 4 27 ? 30.367 183.917 407.379 1.00 57.47 27 VAL E O 1
ATOM 18846 N N . ILE E 4 28 ? 31.930 183.551 405.790 1.00 61.37 28 ILE E N 1
ATOM 18847 C CA . ILE E 4 28 ? 32.840 184.603 406.230 1.00 61.11 28 ILE E CA 1
ATOM 18848 C C . ILE E 4 28 ? 33.036 18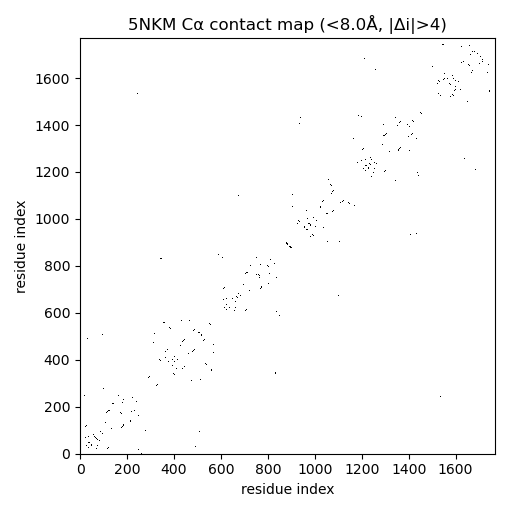5.573 405.075 1.00 63.43 28 ILE E C 1
ATOM 18849 O O . ILE E 4 28 ? 33.417 185.163 403.971 1.00 65.00 28 ILE E O 1
ATOM 18865 N N . GLY E 4 29 ? 32.774 186.850 405.327 1.00 63.12 29 GLY E N 1
ATOM 18866 C CA . GLY E 4 29 ? 32.973 187.869 404.313 1.00 65.48 29 GLY E CA 1
ATOM 18867 C C . GLY E 4 29 ? 32.904 189.244 404.936 1.00 68.33 29 GLY E C 1
ATOM 18868 O O . GLY E 4 29 ? 32.630 189.398 406.130 1.00 67.33 29 GLY E O 1
ATOM 18872 N N . LYS E 4 30 ? 33.154 190.251 404.104 1.00 72.54 30 LYS E N 1
ATOM 18873 C CA . LYS E 4 30 ? 33.067 191.644 404.516 1.00 76.86 30 LYS E CA 1
ATOM 18874 C C . LYS E 4 30 ? 32.055 192.385 403.650 1.00 79.07 30 LYS E C 1
ATOM 18875 O O . LYS E 4 30 ? 31.844 192.050 402.481 1.00 76.82 30 LYS E O 1
ATOM 18894 N N . ASP E 4 31 ? 31.432 193.397 404.246 1.00 85.85 31 ASP E N 1
ATOM 18895 C CA . ASP E 4 31 ? 30.477 194.241 403.541 1.00 95.05 31 ASP E CA 1
ATOM 18896 C C . ASP E 4 31 ? 31.187 195.214 402.609 1.00 111.31 31 ASP E C 1
ATOM 18897 O O . ASP E 4 31 ? 32.308 195.658 402.871 1.00 135.24 31 ASP E O 1
ATOM 18906 N N . TYR E 4 32 ? 30.516 195.536 401.506 1.00 99.89 32 TYR E N 1
ATOM 18907 C CA . TYR E 4 32 ? 31.013 196.526 400.561 1.00 98.38 32 TYR E CA 1
ATOM 18908 C C . TYR E 4 32 ? 29.854 197.377 400.047 1.00 90.43 32 TYR E C 1
ATOM 18909 O O . TYR E 4 32 ? 28.685 197.019 400.248 1.00 86.64 32 TYR E O 1
ATOM 18927 N N . PRO E 4 33 ? 30.122 198.515 399.405 1.00 92.06 33 PRO E N 1
ATOM 18928 C CA . PRO E 4 33 ? 29.020 199.330 398.864 1.00 92.02 33 PRO E CA 1
ATOM 18929 C C . PRO E 4 33 ? 28.206 198.552 397.841 1.00 93.60 33 PRO E C 1
ATOM 18930 O O . PRO E 4 33 ? 28.738 198.049 396.848 1.00 92.79 33 PRO E O 1
ATOM 18941 N N . ASP E 4 34 ? 26.899 198.453 398.096 1.00 91.31 34 ASP E N 1
ATOM 18942 C CA . ASP E 4 34 ? 25.968 197.753 397.209 1.00 93.97 34 ASP E CA 1
ATOM 18943 C C . ASP E 4 34 ? 26.333 196.278 397.062 1.00 92.57 34 ASP E C 1
ATOM 18944 O O . ASP E 4 34 ? 26.080 195.664 396.023 1.00 94.69 34 ASP E O 1
ATOM 18953 N N . HIS E 4 35 ? 26.917 195.689 398.110 1.00 88.25 35 HIS E N 1
ATOM 18954 C CA . HIS E 4 35 ? 27.286 194.274 398.076 1.00 86.82 35 HIS E CA 1
ATOM 18955 C C . HIS E 4 35 ? 27.561 193.819 399.510 1.00 80.43 35 HIS E C 1
ATOM 18956 O O . HIS E 4 35 ? 28.637 194.090 400.049 1.00 75.12 35 HIS E O 1
ATOM 18970 N N . GLY E 4 36 ? 26.584 193.122 400.109 1.00 79.12 36 GLY E N 1
ATOM 18971 C CA . GLY E 4 36 ? 26.762 192.560 401.432 1.00 77.61 36 GLY E CA 1
ATOM 18972 C C . GLY E 4 36 ? 27.440 191.197 401.399 1.00 73.16 36 GLY E C 1
ATOM 18973 O O . GLY E 4 36 ? 27.603 190.585 400.345 1.00 74.89 36 GLY E O 1
ATOM 18977 N N . LYS E 4 37 ? 27.834 190.728 402.587 1.00 69.71 37 LYS E N 1
ATOM 18978 C CA . LYS E 4 37 ? 28.526 189.445 402.689 1.00 69.53 37 LYS E CA 1
ATOM 18979 C C . LYS E 4 37 ? 27.751 188.347 401.975 1.00 68.53 37 LYS E C 1
ATOM 18980 O O . LYS E 4 37 ? 28.290 187.643 401.113 1.00 68.20 37 LYS E O 1
ATOM 18999 N N . GLY E 4 38 ? 26.480 188.185 402.331 1.00 67.30 38 GLY E N 1
ATOM 19000 C CA . GLY E 4 38 ? 25.692 187.064 401.864 1.00 66.59 38 GLY E CA 1
ATOM 19001 C C . GLY E 4 38 ? 24.910 187.336 400.598 1.00 67.76 38 GLY E C 1
ATOM 19002 O O . GLY E 4 38 ? 23.931 186.640 400.314 1.00 68.06 38 GLY E O 1
ATOM 19006 N N . ASP E 4 39 ? 25.328 188.338 399.823 1.00 69.54 39 ASP E N 1
ATOM 19007 C CA . ASP E 4 39 ? 24.644 188.617 398.565 1.00 72.66 39 ASP E CA 1
ATOM 19008 C C . ASP E 4 39 ? 24.765 187.451 397.598 1.00 73.31 39 ASP E C 1
ATOM 19009 O O . ASP E 4 39 ? 23.862 187.221 396.787 1.00 75.95 39 ASP E O 1
ATOM 19018 N N . ASN E 4 40 ? 25.865 186.703 397.669 1.00 71.47 40 ASN E N 1
ATOM 19019 C CA . ASN E 4 40 ? 25.992 185.514 396.839 1.00 72.85 40 ASN E CA 1
ATOM 19020 C C . ASN E 4 40 ? 25.081 184.406 397.342 1.00 71.70 40 ASN E C 1
ATOM 19021 O O . ASN E 4 40 ? 24.616 183.575 396.554 1.00 73.73 40 ASN E O 1
ATOM 19032 N N . ILE E 4 41 ? 24.813 184.388 398.645 1.00 69.10 41 ILE E N 1
ATOM 19033 C CA . ILE E 4 41 ? 23.923 183.395 399.228 1.00 69.08 41 ILE E CA 1
ATOM 19034 C C . ILE E 4 41 ? 22.470 183.763 398.973 1.00 72.54 41 ILE E C 1
ATOM 19035 O O . ILE E 4 41 ? 21.636 182.888 398.717 1.00 74.35 41 ILE E O 1
ATOM 19051 N N . ASN E 4 42 ? 22.137 185.055 399.039 1.00 73.57 42 ASN E N 1
ATOM 19052 C CA . ASN E 4 42 ? 20.789 185.468 398.675 1.00 77.32 42 ASN E CA 1
ATOM 19053 C C . ASN E 4 42 ? 20.490 185.116 397.225 1.00 80.41 42 ASN E C 1
ATOM 19054 O O . ASN E 4 42 ? 19.353 184.768 396.891 1.00 83.35 42 ASN E O 1
ATOM 19065 N N . CYS E 4 43 ? 21.505 185.169 396.359 1.00 81.50 43 CYS E N 1
ATOM 19066 C CA . CYS E 4 43 ? 21.329 184.735 394.978 1.00 86.88 43 CYS E CA 1
ATOM 19067 C C . CYS E 4 43 ? 21.150 183.225 394.884 1.00 85.83 43 CYS E C 1
ATOM 19068 O O . CYS E 4 43 ? 20.419 182.741 394.013 1.00 89.27 43 CYS E O 1
ATOM 19076 N N . TYR E 4 44 ? 21.797 182.469 395.773 1.00 81.18 44 TYR E N 1
ATOM 19077 C CA . TYR E 4 44 ? 21.603 181.024 395.797 1.00 80.90 44 TYR E CA 1
ATOM 19078 C C . TYR E 4 44 ? 20.223 180.668 396.334 1.00 80.90 44 TYR E C 1
ATOM 19079 O O . TYR E 4 44 ? 19.574 179.739 395.837 1.00 82.98 44 TYR E O 1
ATOM 19097 N N . LEU E 4 45 ? 19.750 181.410 397.336 1.00 78.42 45 LEU E N 1
ATOM 19098 C CA . LEU E 4 45 ? 18.412 181.210 397.872 1.00 78.05 45 LEU E CA 1
ATOM 19099 C C . LEU E 4 45 ? 17.331 181.849 397.016 1.00 82.47 45 LEU E C 1
ATOM 19100 O O . LEU E 4 45 ? 16.148 181.575 397.246 1.00 84.30 45 LEU E O 1
ATOM 19116 N N . ARG E 4 46 ? 17.698 182.681 396.043 1.00 84.42 46 ARG E N 1
ATOM 19117 C CA . ARG E 4 46 ? 16.711 183.448 395.293 1.00 88.06 46 ARG E CA 1
ATOM 19118 C C . ARG E 4 46 ? 15.781 184.181 396.256 1.00 88.56 46 ARG E C 1
ATOM 19119 O O . ARG E 4 46 ? 14.575 184.295 396.033 1.00 91.37 46 ARG E O 1
ATOM 19140 N N . GLU E 4 47 ? 16.364 184.688 397.342 1.00 87.41 47 GLU E N 1
ATOM 19141 C CA . GLU E 4 47 ? 15.617 185.402 398.374 1.00 91.00 47 GLU E CA 1
ATOM 19142 C C . GLU E 4 47 ? 16.577 186.312 399.124 1.00 89.71 47 GLU E C 1
ATOM 19143 O O . GLU E 4 47 ? 17.539 185.825 399.728 1.00 86.76 47 GLU E O 1
ATOM 19155 N N . ASN E 4 48 ? 16.334 187.623 399.079 1.00 92.31 48 ASN E N 1
ATOM 19156 C CA . ASN E 4 48 ? 17.201 188.581 399.758 1.00 91.69 48 ASN E CA 1
ATOM 19157 C C . ASN E 4 48 ? 17.076 188.435 401.270 1.00 88.46 48 ASN E C 1
ATOM 19158 O O . ASN E 4 48 ? 16.292 189.146 401.906 1.00 89.94 48 ASN E O 1
ATOM 19169 N N . VAL E 4 49 ? 17.851 187.523 401.851 1.00 84.28 49 VAL E N 1
ATOM 19170 C CA . VAL E 4 49 ? 17.759 187.224 403.279 1.00 80.14 49 VAL E CA 1
ATOM 19171 C C . VAL E 4 49 ? 18.639 188.149 404.107 1.00 75.16 49 VAL E C 1
ATOM 19172 O O . VAL E 4 49 ? 18.198 188.702 405.117 1.00 74.55 49 VAL E O 1
ATOM 19185 N N . PHE E 4 50 ? 19.891 188.315 403.713 1.00 72.29 50 PHE E N 1
ATOM 19186 C CA . PHE E 4 50 ? 20.820 189.082 404.526 1.00 69.80 50 PHE E CA 1
ATOM 19187 C C . PHE E 4 50 ? 20.947 190.508 404.009 1.00 70.98 50 PHE E C 1
ATOM 19188 O O . PHE E 4 50 ? 20.760 190.764 402.815 1.00 71.80 50 PHE E O 1
ATOM 19205 N N . PRO E 4 51 ? 21.268 191.458 404.883 1.00 71.86 51 PRO E N 1
ATOM 19206 C CA . PRO E 4 51 ? 21.229 192.866 404.486 1.00 74.36 51 PRO E CA 1
ATOM 19207 C C . PRO E 4 51 ? 22.430 193.258 403.640 1.00 74.16 51 PRO E C 1
ATOM 19208 O O . PRO E 4 51 ? 23.460 192.585 403.608 1.00 73.46 51 PRO E O 1
ATOM 19219 N N . VAL E 4 52 ? 22.276 194.390 402.952 1.00 77.78 52 VAL E N 1
ATOM 19220 C CA . VAL E 4 52 ? 23.390 194.971 402.213 1.00 78.84 52 VAL E CA 1
ATOM 19221 C C . VAL E 4 52 ? 24.485 195.405 403.174 1.00 78.99 52 VAL E C 1
ATOM 19222 O O . VAL E 4 52 ? 25.678 195.334 402.847 1.00 78.67 52 VAL E O 1
ATOM 19235 N N . ALA E 4 53 ? 24.107 195.844 404.372 1.00 78.31 53 ALA E N 1
ATOM 19236 C CA . ALA E 4 53 ? 25.065 196.286 405.375 1.00 76.24 53 ALA E CA 1
ATOM 19237 C C . ALA E 4 53 ? 24.510 195.953 406.750 1.00 76.66 53 ALA E C 1
ATOM 19238 O O . ALA E 4 53 ? 23.330 196.195 407.018 1.00 80.47 53 ALA E O 1
ATOM 19245 N N . ALA E 4 54 ? 25.351 195.379 407.604 1.00 73.80 54 ALA E N 1
ATOM 19246 C CA . ALA E 4 54 ? 24.922 195.030 408.950 1.00 73.75 54 ALA E CA 1
ATOM 19247 C C . ALA E 4 54 ? 24.633 196.295 409.748 1.00 77.46 54 ALA E C 1
ATOM 19248 O O . ALA E 4 54 ? 25.440 197.228 409.766 1.00 80.89 54 ALA E O 1
ATOM 19255 N N . THR E 4 55 ? 23.477 196.326 410.407 1.00 77.56 55 THR E N 1
ATOM 19256 C CA . THR E 4 55 ? 23.120 197.455 411.251 1.00 78.94 55 THR E CA 1
ATOM 19257 C C . THR E 4 55 ? 23.799 197.332 412.614 1.00 78.25 55 THR E C 1
ATOM 19258 O O . THR E 4 55 ? 24.385 196.302 412.959 1.00 75.74 55 THR E O 1
ATOM 19269 N N . GLU E 4 56 ? 23.711 198.408 413.399 1.00 82.09 56 GLU E N 1
ATOM 19270 C CA . GLU E 4 56 ? 24.367 198.426 414.703 1.00 85.74 56 GLU E CA 1
ATOM 19271 C C . GLU E 4 56 ? 23.852 197.306 415.598 1.00 86.48 56 GLU E C 1
ATOM 19272 O O . GLU E 4 56 ? 24.630 196.661 416.311 1.00 85.57 56 GLU E O 1
ATOM 19284 N N . ASP E 4 57 ? 22.542 197.054 415.570 1.00 89.04 57 ASP E N 1
ATOM 19285 C CA . ASP E 4 57 ? 21.963 196.002 416.397 1.00 90.68 57 ASP E CA 1
ATOM 19286 C C . ASP E 4 57 ? 22.398 194.609 415.959 1.00 86.63 57 ASP E C 1
ATOM 19287 O O . ASP E 4 57 ? 22.283 193.663 416.746 1.00 87.81 57 ASP E O 1
ATOM 19296 N N . GLU E 4 58 ? 22.890 194.460 414.731 1.00 82.09 58 GLU E N 1
ATOM 19297 C CA . GLU E 4 58 ? 23.290 193.164 414.198 1.00 76.39 58 GLU E CA 1
ATOM 19298 C C . GLU E 4 58 ? 24.794 192.927 414.259 1.00 74.65 58 GLU E C 1
ATOM 19299 O O . GLU E 4 58 ? 25.251 191.850 413.859 1.00 72.09 58 GLU E O 1
ATOM 19311 N N . THR E 4 59 ? 25.572 193.888 414.750 1.00 75.72 59 THR E N 1
ATOM 19312 C CA . THR E 4 59 ? 27.022 193.749 414.740 1.00 73.43 59 THR E CA 1
ATOM 19313 C C . THR E 4 59 ? 27.486 192.669 415.712 1.00 70.53 59 THR E C 1
ATOM 19314 O O . THR E 4 59 ? 26.872 192.422 416.752 1.00 71.56 59 THR E O 1
ATOM 19325 N N . CYS E 4 60 ? 28.602 192.033 415.359 1.00 67.48 60 CYS E N 1
ATOM 19326 C CA . CYS E 4 60 ? 29.242 191.026 416.202 1.00 68.07 60 CYS E CA 1
ATOM 19327 C C . CYS E 4 60 ? 28.254 189.934 416.603 1.00 67.55 60 CYS E C 1
ATOM 19328 O O . CYS E 4 60 ? 28.179 189.519 417.761 1.00 70.89 60 CYS E O 1
ATOM 19336 N N . THR E 4 61 ? 27.493 189.463 415.619 1.00 63.58 61 THR E N 1
ATOM 19337 C CA . THR E 4 61 ? 26.557 188.370 415.817 1.00 63.71 61 THR E CA 1
ATOM 19338 C C . THR E 4 61 ? 26.622 187.452 414.608 1.00 60.23 61 THR E C 1
ATOM 19339 O O . THR E 4 61 ? 26.968 187.878 413.502 1.00 57.36 61 THR E O 1
ATOM 19350 N N . ILE E 4 62 ? 26.313 186.183 414.835 1.00 62.30 62 ILE E N 1
ATOM 19351 C CA . ILE E 4 62 ? 26.126 185.223 413.756 1.00 60.88 62 ILE E CA 1
ATOM 19352 C C . ILE E 4 62 ? 24.666 185.282 413.327 1.00 62.86 62 ILE E C 1
ATOM 19353 O O . ILE E 4 62 ? 23.762 185.279 414.171 1.00 64.63 62 ILE E O 1
ATOM 19369 N N . ARG E 4 63 ? 24.435 185.368 412.021 1.00 63.24 63 ARG E N 1
ATOM 19370 C CA . ARG E 4 63 ? 23.095 185.500 411.460 1.00 65.45 63 ARG E CA 1
ATOM 19371 C C . ARG E 4 63 ? 22.696 184.186 410.800 1.00 66.31 63 ARG E C 1
ATOM 19372 O O . ARG E 4 63 ? 23.367 183.724 409.870 1.00 65.13 63 ARG E O 1
ATOM 19393 N N . GLY E 4 64 ? 21.613 183.590 411.284 1.00 67.11 64 GLY E N 1
ATOM 19394 C CA . GLY E 4 64 ? 21.147 182.296 410.808 1.00 67.17 64 GLY E CA 1
ATOM 19395 C C . GLY E 4 64 ? 19.871 182.416 409.993 1.00 69.09 64 GLY E C 1
ATOM 19396 O O . GLY E 4 64 ? 18.976 183.197 410.333 1.00 70.54 64 GLY E O 1
ATOM 19400 N N . HIS E 4 65 ? 19.801 181.640 408.911 1.00 67.58 65 HIS E N 1
ATOM 19401 C CA . HIS E 4 65 ? 18.581 181.478 408.129 1.00 65.73 65 HIS E CA 1
ATOM 19402 C C . HIS E 4 65 ? 18.499 180.031 407.672 1.00 67.61 65 HIS E C 1
ATOM 19403 O O . HIS E 4 65 ? 19.458 179.506 407.097 1.00 66.39 65 HIS E O 1
ATOM 19417 N N . PHE E 4 66 ? 17.363 179.387 407.924 1.00 70.28 66 PHE E N 1
ATOM 19418 C CA . PHE E 4 66 ? 17.161 177.994 407.547 1.00 69.69 66 PHE E CA 1
ATOM 19419 C C . PHE E 4 66 ? 16.376 177.953 406.242 1.00 70.72 66 PHE E C 1
ATOM 19420 O O . PHE E 4 66 ? 15.200 178.327 406.205 1.00 73.23 66 PHE E O 1
ATOM 19437 N N . SER E 4 67 ? 17.029 177.498 405.175 1.00 69.82 67 SER E N 1
ATOM 19438 C CA . SER E 4 67 ? 16.377 177.310 403.886 1.00 72.17 67 SER E CA 1
ATOM 19439 C C . SER E 4 67 ? 15.729 175.933 403.854 1.00 75.05 67 SER E C 1
ATOM 19440 O O . SER E 4 67 ? 16.425 174.913 403.910 1.00 73.91 67 SER E O 1
ATOM 19448 N N . GLU E 4 68 ? 14.399 175.906 403.760 1.00 87.63 68 GLU E N 1
ATOM 19449 C CA . GLU E 4 68 ? 13.681 174.639 403.749 1.00 91.79 68 GLU E CA 1
ATOM 19450 C C . GLU E 4 68 ? 13.801 173.936 402.404 1.00 94.86 68 GLU E C 1
ATOM 19451 O O . GLU E 4 68 ? 13.798 172.701 402.354 1.00 95.67 68 GLU E O 1
ATOM 19463 N N . ASP E 4 69 ? 13.925 174.695 401.313 1.00 97.71 69 ASP E N 1
ATOM 19464 C CA . ASP E 4 69 ? 14.061 174.083 399.996 1.00 102.63 69 ASP E CA 1
ATOM 19465 C C . ASP E 4 69 ? 15.398 173.365 399.854 1.00 101.82 69 ASP E C 1
ATOM 19466 O O . ASP E 4 69 ? 15.467 172.284 399.258 1.00 103.69 69 ASP E O 1
ATOM 19475 N N . ASP E 4 70 ? 16.469 173.948 400.392 1.00 94.36 70 ASP E N 1
ATOM 19476 C CA . ASP E 4 70 ? 17.801 173.371 400.273 1.00 90.23 70 ASP E CA 1
ATOM 19477 C C . ASP E 4 70 ? 18.186 172.500 401.463 1.00 84.92 70 ASP E C 1
ATOM 19478 O O . ASP E 4 70 ? 19.203 171.802 401.392 1.00 85.88 70 ASP E O 1
ATOM 19487 N N . GLN E 4 71 ? 17.406 172.515 402.545 1.00 80.23 71 GLN E N 1
ATOM 19488 C CA . GLN E 4 71 ? 17.748 171.777 403.761 1.00 77.91 71 GLN E CA 1
ATOM 19489 C C . GLN E 4 71 ? 19.136 172.181 404.260 1.00 74.55 71 GLN E C 1
ATOM 19490 O O . GLN E 4 71 ? 19.990 171.342 404.554 1.00 75.86 71 GLN E O 1
ATOM 19504 N N . ILE E 4 72 ? 19.354 173.491 404.348 1.00 69.89 72 ILE E N 1
ATOM 19505 C CA . ILE E 4 72 ? 20.627 174.063 404.766 1.00 66.33 72 ILE E CA 1
ATOM 19506 C C . ILE E 4 72 ? 20.349 175.167 405.775 1.00 63.83 72 ILE E C 1
ATOM 19507 O O . ILE E 4 72 ? 19.496 176.029 405.537 1.00 63.71 72 ILE E O 1
ATOM 19523 N N . LEU E 4 73 ? 21.080 175.154 406.884 1.00 62.94 73 LEU E N 1
ATOM 19524 C CA . LEU E 4 73 ? 21.074 176.259 407.836 1.00 62.79 73 LEU E CA 1
ATOM 19525 C C . LEU E 4 73 ? 22.317 177.103 407.573 1.00 62.15 73 LEU E C 1
ATOM 19526 O O . LEU E 4 73 ? 23.440 176.671 407.851 1.00 63.23 73 LEU E O 1
ATOM 19542 N N . PHE E 4 74 ? 22.115 178.302 407.040 1.00 60.49 74 PHE E N 1
ATOM 19543 C CA . PHE E 4 74 ? 23.214 179.204 406.731 1.00 60.38 74 PHE E CA 1
ATOM 19544 C C . PHE E 4 74 ? 23.544 180.074 407.934 1.00 60.32 74 PHE E C 1
ATOM 19545 O O . PHE E 4 74 ? 22.649 180.562 408.629 1.00 61.13 74 PHE E O 1
ATOM 19562 N N . LEU E 4 75 ? 24.839 180.270 408.166 1.00 60.67 75 LEU E N 1
ATOM 19563 C CA . LEU E 4 75 ? 25.338 181.120 409.240 1.00 61.39 75 LEU E CA 1
ATOM 19564 C C . LEU E 4 75 ? 26.253 182.161 408.617 1.00 61.59 75 LEU E C 1
ATOM 19565 O O . LEU E 4 75 ? 27.344 181.829 408.141 1.00 62.87 75 LEU E O 1
ATOM 19581 N N . VAL E 4 76 ? 25.808 183.412 408.615 1.00 62.41 76 VAL E N 1
ATOM 19582 C CA . VAL E 4 76 ? 26.593 184.527 408.103 1.00 62.95 76 VAL E CA 1
ATOM 19583 C C . VAL E 4 76 ? 27.095 185.329 409.291 1.00 65.77 76 VAL E C 1
ATOM 19584 O O . VAL E 4 76 ? 26.327 185.650 410.207 1.00 65.90 76 VAL E O 1
ATOM 19614 N N . ASN E 4 78 ? 28.814 188.553 411.202 1.00 64.83 78 ASN E N 1
ATOM 19615 C CA . ASN E 4 78 ? 29.059 189.991 411.245 1.00 63.97 78 ASN E CA 1
ATOM 19616 C C . ASN E 4 78 ? 30.276 190.245 412.127 1.00 62.47 78 ASN E C 1
ATOM 19617 O O . ASN E 4 78 ? 30.194 190.139 413.354 1.00 62.24 78 ASN E O 1
ATOM 19628 N N . GLY E 4 79 ? 31.400 190.580 411.500 1.00 62.56 79 GLY E N 1
ATOM 19629 C CA . GLY E 4 79 ? 32.676 190.660 412.170 1.00 63.42 79 GLY E CA 1
ATOM 19630 C C . GLY E 4 79 ? 33.087 192.081 412.494 1.00 64.52 79 GLY E C 1
ATOM 19631 O O . GLY E 4 79 ? 32.277 193.014 412.488 1.00 66.14 79 GLY E O 1
ATOM 19635 N N . VAL E 4 80 ? 34.382 192.246 412.776 1.00 64.75 80 VAL E N 1
ATOM 19636 C CA . VAL E 4 80 ? 34.896 193.535 413.219 1.00 65.14 80 VAL E CA 1
ATOM 19637 C C . VAL E 4 80 ? 34.936 194.547 412.086 1.00 63.64 80 VAL E C 1
ATOM 19638 O O . VAL E 4 80 ? 35.011 195.754 412.339 1.00 62.73 80 VAL E O 1
ATOM 19651 N N . ASP E 4 81 ? 34.886 194.087 410.838 1.00 63.97 81 ASP E N 1
ATOM 19652 C CA . ASP E 4 81 ? 35.073 194.969 409.696 1.00 65.52 81 ASP E CA 1
ATOM 19653 C C . ASP E 4 81 ? 33.799 195.688 409.277 1.00 64.73 81 ASP E C 1
ATOM 19654 O O . ASP E 4 81 ? 33.862 196.556 408.400 1.00 66.21 81 ASP E O 1
ATOM 19663 N N . ASP E 4 82 ? 32.657 195.362 409.877 1.00 63.13 82 ASP E N 1
ATOM 19664 C CA . ASP E 4 82 ? 31.420 196.036 409.516 1.00 64.86 82 ASP E CA 1
ATOM 19665 C C . ASP E 4 82 ? 31.516 197.513 409.875 1.00 63.06 82 ASP E C 1
ATOM 19666 O O . ASP E 4 82 ? 31.957 197.868 410.971 1.00 61.01 82 ASP E O 1
ATOM 19675 N N . VAL E 4 83 ? 31.094 198.376 408.948 1.00 64.09 83 VAL E N 1
ATOM 19676 C CA . VAL E 4 83 ? 31.117 199.817 409.197 1.00 65.90 83 VAL E CA 1
ATOM 19677 C C . VAL E 4 83 ? 30.375 200.147 410.484 1.00 67.40 83 VAL E C 1
ATOM 19678 O O . VAL E 4 83 ? 30.826 200.976 411.285 1.00 70.70 83 VAL E O 1
ATOM 19691 N N . ALA E 4 84 ? 29.233 199.493 410.710 1.00 66.74 84 ALA E N 1
ATOM 19692 C CA . ALA E 4 84 ? 28.432 199.805 411.888 1.00 68.84 84 ALA E CA 1
ATOM 19693 C C . ALA E 4 84 ? 29.154 199.410 413.169 1.00 68.96 84 ALA E C 1
ATOM 19694 O O . ALA E 4 84 ? 28.958 200.046 414.211 1.00 71.50 84 ALA E O 1
ATOM 19701 N N . ASN E 4 85 ? 30.004 198.383 413.111 1.00 67.16 85 ASN E N 1
ATOM 19702 C CA . ASN E 4 85 ? 30.750 197.982 414.298 1.00 67.49 85 ASN E CA 1
ATOM 19703 C C . ASN E 4 85 ? 31.891 198.949 414.585 1.00 67.73 85 ASN E C 1
ATOM 19704 O O . ASN E 4 85 ? 32.139 199.293 415.746 1.00 67.94 85 ASN E O 1
ATOM 19715 N N . ILE E 4 86 ? 32.594 199.401 413.546 1.00 66.77 86 ILE E N 1
ATOM 19716 C CA . ILE E 4 86 ? 33.667 200.364 413.756 1.00 68.89 86 ILE E CA 1
ATOM 19717 C C . ILE E 4 86 ? 33.095 201.686 414.247 1.00 71.88 86 ILE E C 1
ATOM 19718 O O . ILE E 4 86 ? 33.653 202.319 415.151 1.00 72.05 86 ILE E O 1
ATOM 19734 N N . ARG E 4 87 ? 31.961 202.112 413.683 1.00 75.54 87 ARG E N 1
ATOM 19735 C CA . ARG E 4 87 ? 31.290 203.307 414.183 1.00 79.32 87 ARG E CA 1
ATOM 19736 C C . ARG E 4 87 ? 30.915 203.147 415.650 1.00 79.18 87 ARG E C 1
ATOM 19737 O O . ARG E 4 87 ? 31.212 204.014 416.479 1.00 80.35 87 ARG E O 1
ATOM 19758 N N . LYS E 4 88 ? 30.277 202.027 415.993 1.00 76.65 88 LYS E N 1
ATOM 19759 C CA . LYS E 4 88 ? 29.852 201.816 417.371 1.00 78.28 88 LYS E CA 1
ATOM 19760 C C . LYS E 4 88 ? 31.043 201.814 418.321 1.00 78.87 88 LYS E C 1
ATOM 19761 O O . LYS E 4 88 ? 30.984 202.413 419.402 1.00 82.79 88 LYS E O 1
ATOM 19780 N N . CYS E 4 89 ? 32.140 201.162 417.929 1.00 74.26 89 CYS E N 1
ATOM 19781 C CA . CYS E 4 89 ? 33.273 201.008 418.837 1.00 74.08 89 CYS E CA 1
ATOM 19782 C C . CYS E 4 89 ? 33.932 202.349 419.133 1.00 74.74 89 CYS E C 1
ATOM 19783 O O . CYS E 4 89 ? 34.161 202.695 420.298 1.00 76.53 89 CYS E O 1
ATOM 19791 N N . LEU E 4 90 ? 34.234 203.127 418.096 1.00 73.08 90 LEU E N 1
ATOM 19792 C CA . LEU E 4 90 ? 34.989 204.358 418.287 1.00 75.59 90 LEU E CA 1
ATOM 19793 C C . LEU E 4 90 ? 34.122 205.516 418.763 1.00 79.38 90 LEU E C 1
ATOM 19794 O O . LEU E 4 90 ? 34.657 206.601 419.014 1.00 80.72 90 LEU E O 1
ATOM 19810 N N . LYS E 4 91 ? 32.811 205.314 418.901 1.00 83.02 91 LYS E N 1
ATOM 19811 C CA . LYS E 4 91 ? 31.919 206.317 419.465 1.00 89.46 91 LYS E CA 1
ATOM 19812 C C . LYS E 4 91 ? 31.303 205.889 420.788 1.00 96.33 91 LYS E C 1
ATOM 19813 O O . LYS E 4 91 ? 30.713 206.728 421.477 1.00 99.00 91 LYS E O 1
ATOM 19832 N N . SER E 4 92 ? 31.428 204.613 421.161 1.00 100.58 92 SER E N 1
ATOM 19833 C CA . SER E 4 92 ? 30.777 204.117 422.369 1.00 110.80 92 SER E CA 1
ATOM 19834 C C . SER E 4 92 ? 31.199 204.909 423.600 1.00 120.96 92 SER E C 1
ATOM 19835 O O . SER E 4 92 ? 30.364 205.240 424.449 1.00 126.97 92 SER E O 1
ATOM 19843 N N . ASN E 4 93 ? 32.485 205.219 423.718 1.00 126.07 93 ASN E N 1
ATOM 19844 C CA . ASN E 4 93 ? 32.994 205.982 424.857 1.00 133.43 93 ASN E CA 1
ATOM 19845 C C . ASN E 4 93 ? 34.253 206.721 424.421 1.00 135.97 93 ASN E C 1
ATOM 19846 O O . ASN E 4 93 ? 35.336 206.123 424.342 1.00 132.22 93 ASN E O 1
ATOM 19857 N N . PRO E 4 94 ? 34.151 208.021 424.129 1.00 143.36 94 PRO E N 1
ATOM 19858 C CA . PRO E 4 94 ? 35.365 208.787 423.794 1.00 144.24 94 PRO E CA 1
ATOM 19859 C C . PRO E 4 94 ? 36.349 208.898 424.945 1.00 145.50 94 PRO E C 1
ATOM 19860 O O . PRO E 4 94 ? 37.467 209.384 424.730 1.00 144.68 94 PRO E O 1
ATOM 19871 N N . LYS E 4 95 ? 35.981 208.465 426.150 1.00 144.63 95 LYS E N 1
ATOM 19872 C CA . LYS E 4 95 ? 36.925 208.409 427.258 1.00 142.58 95 LYS E CA 1
ATOM 19873 C C . LYS E 4 95 ? 37.842 207.194 427.185 1.00 135.34 95 LYS E C 1
ATOM 19874 O O . LYS E 4 95 ? 38.729 207.058 428.034 1.00 136.04 95 LYS E O 1
ATOM 19878 N N . SER E 4 96 ? 37.651 206.316 426.204 1.00 128.42 96 SER E N 1
ATOM 19879 C CA . SER E 4 96 ? 38.519 205.172 425.989 1.00 120.08 96 SER E CA 1
ATOM 19880 C C . SER E 4 96 ? 39.580 205.524 424.941 1.00 112.53 96 SER E C 1
ATOM 19881 O O . SER E 4 96 ? 39.880 206.702 424.712 1.00 115.14 96 SER E O 1
ATOM 19889 N N . ASN E 4 97 ? 40.152 204.507 424.299 1.00 100.87 97 ASN E N 1
ATOM 19890 C CA . ASN E 4 97 ? 41.137 204.701 423.245 1.00 92.10 97 ASN E CA 1
ATOM 19891 C C . ASN E 4 97 ? 40.861 203.711 422.122 1.00 85.64 97 ASN E C 1
ATOM 19892 O O . ASN E 4 97 ? 40.039 202.799 422.253 1.00 85.59 97 ASN E O 1
ATOM 19903 N N . TYR E 4 98 ? 41.574 203.891 421.009 1.00 79.61 98 TYR E N 1
ATOM 19904 C CA . TYR E 4 98 ? 41.322 203.072 419.829 1.00 74.04 98 TYR E CA 1
ATOM 19905 C C . TYR E 4 98 ? 41.524 201.590 420.124 1.00 72.77 98 TYR E C 1
ATOM 19906 O O . TYR E 4 98 ? 40.720 200.753 419.698 1.00 71.85 98 TYR E O 1
ATOM 19924 N N . PHE E 4 99 ? 42.590 201.241 420.847 1.00 72.95 99 PHE E N 1
ATOM 19925 C CA . PHE E 4 99 ? 42.906 199.830 421.047 1.00 73.02 99 PHE E CA 1
ATOM 19926 C C . PHE E 4 99 ? 41.856 199.148 421.917 1.00 75.02 99 PHE E C 1
ATOM 19927 O O . PHE E 4 99 ? 41.299 198.112 421.537 1.00 73.47 99 PHE E O 1
ATOM 19944 N N . ASP E 4 100 ? 41.561 199.720 423.085 1.00 78.85 100 ASP E N 1
ATOM 19945 C CA . ASP E 4 100 ? 40.552 199.131 423.956 1.00 81.33 100 ASP E CA 1
ATOM 19946 C C . ASP E 4 100 ? 39.159 199.187 423.345 1.00 82.91 100 ASP E C 1
ATOM 19947 O O . ASP E 4 100 ? 38.299 198.386 423.724 1.00 83.92 100 ASP E O 1
ATOM 19956 N N . ALA E 4 101 ? 38.919 200.101 422.402 1.00 84.46 101 ALA E N 1
ATOM 19957 C CA . ALA E 4 101 ? 37.597 200.213 421.797 1.00 86.25 101 ALA E CA 1
ATOM 19958 C C . ALA E 4 101 ? 37.319 199.071 420.828 1.00 84.08 101 ALA E C 1
ATOM 19959 O O . ALA E 4 101 ? 36.167 198.646 420.690 1.00 85.61 101 ALA E O 1
ATOM 19983 N N . ALA E 4 103 ? 38.908 196.071 420.975 1.00 79.12 103 ALA E N 1
ATOM 19984 C CA . ALA E 4 103 ? 39.400 194.809 421.518 1.00 77.42 103 ALA E CA 1
ATOM 19985 C C . ALA E 4 103 ? 38.274 193.797 421.683 1.00 77.09 103 ALA E C 1
ATOM 19986 O O . ALA E 4 103 ? 38.413 192.629 421.302 1.00 75.52 103 ALA E O 1
ATOM 19993 N N . GLU E 4 104 ? 37.147 194.223 422.255 1.00 79.11 104 GLU E N 1
ATOM 19994 C CA . GLU E 4 104 ? 36.071 193.278 422.535 1.00 80.45 104 GLU E CA 1
ATOM 19995 C C . GLU E 4 104 ? 35.494 192.698 421.249 1.00 77.51 104 GLU E C 1
ATOM 19996 O O . GLU E 4 104 ? 35.174 191.505 421.188 1.00 75.98 104 GLU E O 1
ATOM 20008 N N . SER E 4 105 ? 35.343 193.523 420.210 1.00 77.41 105 SER E N 1
ATOM 20009 C CA . SER E 4 105 ? 34.810 193.016 418.950 1.00 77.36 105 SER E CA 1
ATOM 20010 C C . SER E 4 105 ? 35.782 192.041 418.295 1.00 73.85 105 SER E C 1
ATOM 20011 O O . SER E 4 105 ? 35.360 191.056 417.678 1.00 72.52 105 SER E O 1
ATOM 20019 N N . GLU E 4 106 ? 37.086 192.298 418.418 1.00 72.34 106 GLU E N 1
ATOM 20020 C CA . GLU E 4 106 ? 38.073 191.329 417.952 1.00 71.10 106 GLU E CA 1
ATOM 20021 C C . GLU E 4 106 ? 37.931 190.011 418.702 1.00 69.30 106 GLU E C 1
ATOM 20022 O O . GLU E 4 106 ? 37.975 188.934 418.096 1.00 67.55 106 GLU E O 1
ATOM 20034 N N . CYS E 4 107 ? 37.764 190.077 420.025 1.00 69.92 107 CYS E N 1
ATOM 20035 C CA . CYS E 4 107 ? 37.582 188.859 420.805 1.00 70.42 107 CYS E CA 1
ATOM 20036 C C . CYS E 4 107 ? 36.319 188.126 420.380 1.00 70.30 107 CYS E C 1
ATOM 20037 O O . CYS E 4 107 ? 36.311 186.893 420.279 1.00 70.27 107 CYS E O 1
ATOM 20045 N N . GLN E 4 108 ? 35.237 188.866 420.126 1.00 70.25 108 GLN E N 1
ATOM 20046 C CA . GLN E 4 108 ? 33.991 188.225 419.726 1.00 69.83 108 GLN E CA 1
ATOM 20047 C C . GLN E 4 108 ? 34.123 187.559 418.362 1.00 67.59 108 GLN E C 1
ATOM 20048 O O . GLN E 4 108 ? 33.486 186.529 418.112 1.00 67.28 108 GLN E O 1
ATOM 20062 N N . GLN E 4 109 ? 34.938 188.132 417.473 1.00 65.44 109 GLN E N 1
ATOM 20063 C CA . GLN E 4 109 ? 35.185 187.509 416.176 1.00 63.01 109 GLN E CA 1
ATOM 20064 C C . GLN E 4 109 ? 35.952 186.205 416.324 1.00 61.96 109 GLN E C 1
ATOM 20065 O O . GLN E 4 109 ? 35.792 185.294 415.503 1.00 61.20 109 GLN E O 1
ATOM 20079 N N . ILE E 4 110 ? 36.792 186.096 417.352 1.00 61.66 110 ILE E N 1
ATOM 20080 C CA . ILE E 4 110 ? 37.440 184.824 417.642 1.00 60.26 110 ILE E CA 1
ATOM 20081 C C . ILE E 4 110 ? 36.416 183.807 418.133 1.00 62.29 110 ILE E C 1
ATOM 20082 O O . ILE E 4 110 ? 36.420 182.647 417.705 1.00 64.42 110 ILE E O 1
ATOM 20098 N N . ARG E 4 111 ? 35.518 184.223 419.028 1.00 62.53 111 ARG E N 1
ATOM 20099 C CA . ARG E 4 111 ? 34.498 183.312 419.539 1.00 65.62 111 ARG E CA 1
ATOM 20100 C C . ARG E 4 111 ? 33.586 182.817 418.421 1.00 66.71 111 ARG E C 1
ATOM 20101 O O . ARG E 4 111 ? 33.312 181.617 418.309 1.00 67.53 111 ARG E O 1
ATOM 20139 N N . LEU E 4 113 ? 34.044 182.762 415.092 1.00 59.50 113 LEU E N 1
ATOM 20140 C CA . LEU E 4 113 ? 34.745 181.876 414.170 1.00 58.44 113 LEU E CA 1
ATOM 20141 C C . LEU E 4 113 ? 34.969 180.508 414.800 1.00 58.68 113 LEU E C 1
ATOM 20142 O O . LEU E 4 113 ? 34.785 179.475 414.146 1.00 58.01 113 LEU E O 1
ATOM 20158 N N . HIS E 4 114 ? 35.355 180.486 416.079 1.00 58.78 114 HIS E N 1
ATOM 20159 C CA . HIS E 4 114 ? 35.435 179.232 416.818 1.00 58.54 114 HIS E CA 1
ATOM 20160 C C . HIS E 4 114 ? 34.095 178.510 416.805 1.00 60.12 114 HIS E C 1
ATOM 20161 O O . HIS E 4 114 ? 34.040 177.285 416.640 1.00 60.97 114 HIS E O 1
ATOM 20175 N N . PHE E 4 115 ? 33.004 179.259 416.976 1.00 58.50 115 PHE E N 1
ATOM 20176 C CA . PHE E 4 115 ? 31.668 178.676 416.924 1.00 57.08 115 PHE E CA 1
ATOM 20177 C C . PHE E 4 115 ? 31.429 177.981 415.589 1.00 54.90 115 PHE E C 1
ATOM 20178 O O . PHE E 4 115 ? 30.971 176.833 415.545 1.00 57.06 115 PHE E O 1
ATOM 20195 N N . LEU E 4 116 ? 31.741 178.662 414.484 1.00 52.38 116 LEU E N 1
ATOM 20196 C CA . LEU E 4 116 ? 31.470 178.108 413.160 1.00 52.21 116 LEU E CA 1
ATOM 20197 C C . LEU E 4 116 ? 32.337 176.888 412.875 1.00 53.08 116 LEU E C 1
ATOM 20198 O O . LEU E 4 116 ? 31.838 175.857 412.409 1.00 52.15 116 LEU E O 1
ATOM 20214 N N . PHE E 4 117 ? 33.640 176.985 413.140 1.00 54.56 117 PHE E N 1
ATOM 20215 C CA . PHE E 4 117 ? 34.567 175.940 412.718 1.00 56.99 117 PHE E CA 1
ATOM 20216 C C . PHE E 4 117 ? 34.426 174.651 413.514 1.00 58.47 117 PHE E C 1
ATOM 20217 O O . PHE E 4 117 ? 35.153 173.697 413.223 1.00 62.73 117 PHE E O 1
ATOM 20234 N N . ILE E 4 118 ? 33.519 174.586 414.488 1.00 57.19 118 ILE E N 1
ATOM 20235 C CA . ILE E 4 118 ? 33.242 173.353 415.209 1.00 59.55 118 ILE E CA 1
ATOM 20236 C C . ILE E 4 118 ? 31.807 172.881 415.002 1.00 59.33 118 ILE E C 1
ATOM 20237 O O . ILE E 4 118 ? 31.367 171.944 415.670 1.00 60.01 118 ILE E O 1
ATOM 20253 N N . SER E 4 119 ? 31.068 173.503 414.071 1.00 57.46 119 SER E N 1
ATOM 20254 C CA . SER E 4 119 ? 29.651 173.189 413.923 1.00 57.58 119 SER E CA 1
ATOM 20255 C C . SER E 4 119 ? 29.125 173.327 412.496 1.00 56.34 119 SER E C 1
ATOM 20256 O O . SER E 4 119 ? 27.900 173.327 412.318 1.00 56.19 119 SER E O 1
ATOM 20264 N N . CYS E 4 120 ? 29.976 173.460 411.483 1.00 56.66 120 CYS E N 1
ATOM 20265 C CA . CYS E 4 120 ? 29.531 173.585 410.101 1.00 58.03 120 CYS E CA 1
ATOM 20266 C C . CYS E 4 120 ? 30.118 172.458 409.261 1.00 60.59 120 CYS E C 1
ATOM 20267 O O . CYS E 4 120 ? 31.282 172.091 409.431 1.00 61.22 120 CYS E O 1
ATOM 20275 N N . HIS E 4 121 ? 29.305 171.900 408.359 1.00 61.59 121 HIS E N 1
ATOM 20276 C CA . HIS E 4 121 ? 29.836 170.935 407.401 1.00 60.54 121 HIS E CA 1
ATOM 20277 C C . HIS E 4 121 ? 30.810 171.604 406.444 1.00 60.21 121 HIS E C 1
ATOM 20278 O O . HIS E 4 121 ? 31.867 171.045 406.129 1.00 61.68 121 HIS E O 1
ATOM 20292 N N . PHE E 4 122 ? 30.469 172.797 405.971 1.00 60.55 122 PHE E N 1
ATOM 20293 C CA . PHE E 4 122 ? 31.335 173.589 405.115 1.00 60.20 122 PHE E CA 1
ATOM 20294 C C . PHE E 4 122 ? 31.350 175.026 405.612 1.00 58.31 122 PHE E C 1
ATOM 20295 O O . PHE E 4 122 ? 30.359 175.526 406.152 1.00 57.61 122 PHE E O 1
ATOM 20312 N N . ILE E 4 123 ? 32.486 175.686 405.410 1.00 56.65 123 ILE E N 1
ATOM 20313 C CA . ILE E 4 123 ? 32.624 177.121 405.620 1.00 54.98 123 ILE E CA 1
ATOM 20314 C C . ILE E 4 123 ? 33.194 177.711 404.343 1.00 55.27 123 ILE E C 1
ATOM 20315 O O . ILE E 4 123 ? 34.179 177.194 403.804 1.00 55.37 123 ILE E O 1
ATOM 20331 N N . ILE E 4 124 ? 32.575 178.780 403.854 1.00 56.36 124 ILE E N 1
ATOM 20332 C CA . ILE E 4 124 ? 32.998 179.431 402.621 1.00 59.91 124 ILE E CA 1
ATOM 20333 C C . ILE E 4 124 ? 33.467 180.840 402.945 1.00 58.78 124 ILE E C 1
ATOM 20334 O O . ILE E 4 124 ? 32.766 181.596 403.628 1.00 57.18 124 ILE E O 1
ATOM 20350 N N . ILE E 4 125 ? 34.652 181.182 402.460 1.00 59.85 125 ILE E N 1
ATOM 20351 C CA . ILE E 4 125 ? 35.194 182.529 402.560 1.00 57.95 125 ILE E CA 1
ATOM 20352 C C . ILE E 4 125 ? 34.932 183.231 401.237 1.00 60.08 125 ILE E C 1
ATOM 20353 O O . ILE E 4 125 ? 35.284 182.711 400.171 1.00 61.56 125 ILE E O 1
ATOM 20369 N N . PHE E 4 126 ? 34.297 184.397 401.298 1.00 59.59 126 PHE E N 1
ATOM 20370 C CA . PHE E 4 126 ? 34.150 185.265 400.138 1.00 58.94 126 PHE E CA 1
ATOM 20371 C C . PHE E 4 126 ? 35.240 186.325 400.191 1.00 58.16 126 PHE E C 1
ATOM 20372 O O . PHE E 4 126 ? 35.442 186.959 401.231 1.00 55.95 126 PHE E O 1
ATOM 20389 N N . GLU E 4 127 ? 35.948 186.504 399.076 1.00 61.79 127 GLU E N 1
ATOM 20390 C CA . GLU E 4 127 ? 37.069 187.430 399.010 1.00 68.26 127 GLU E CA 1
ATOM 20391 C C . GLU E 4 127 ? 37.004 188.226 397.717 1.00 76.12 127 GLU E C 1
ATOM 20392 O O . GLU E 4 127 ? 36.765 187.666 396.644 1.00 65.09 127 GLU E O 1
ATOM 20404 N N . GLN E 4 128 ? 37.231 189.537 397.828 1.00 81.33 128 GLN E N 1
ATOM 20405 C CA . GLN E 4 128 ? 37.157 190.442 396.691 1.00 91.23 128 GLN E CA 1
ATOM 20406 C C . GLN E 4 128 ? 38.502 191.031 396.291 1.00 99.17 128 GLN E C 1
ATOM 20407 O O . GLN E 4 128 ? 38.596 191.630 395.215 1.00 104.34 128 GLN E O 1
ATOM 20411 N N . THR E 4 129 ? 39.541 190.872 397.114 1.00 101.92 129 THR E N 1
ATOM 20412 C CA . THR E 4 129 ? 40.788 191.598 396.897 1.00 108.67 129 THR E CA 1
ATOM 20413 C C . THR E 4 129 ? 41.628 191.011 395.770 1.00 114.00 129 THR E C 1
ATOM 20414 O O . THR E 4 129 ? 42.400 191.743 395.142 1.00 118.70 129 THR E O 1
ATOM 20425 N N . SER E 4 130 ? 41.502 189.712 395.506 1.00 105.20 130 SER E N 1
ATOM 20426 C CA . SER E 4 130 ? 42.305 188.928 394.568 1.00 107.32 130 SER E CA 1
ATOM 20427 C C . SER E 4 130 ? 43.505 188.300 395.268 1.00 106.07 130 SER E C 1
ATOM 20428 O O . SER E 4 130 ? 44.132 187.407 394.702 1.00 108.53 130 SER E O 1
ATOM 20436 N N . ARG E 4 131 ? 43.845 188.749 396.474 1.00 103.40 131 ARG E N 1
ATOM 20437 C CA . ARG E 4 131 ? 44.850 188.120 397.314 1.00 101.61 131 ARG E CA 1
ATOM 20438 C C . ARG E 4 131 ? 44.179 187.488 398.526 1.00 95.74 131 ARG E C 1
ATOM 20439 O O . ARG E 4 131 ? 43.148 187.966 399.005 1.00 94.36 131 ARG E O 1
ATOM 20460 N N . ILE E 4 132 ? 44.777 186.407 399.024 1.00 91.40 132 ILE E N 1
ATOM 20461 C CA . ILE E 4 132 ? 44.224 185.717 400.181 1.00 86.62 132 ILE E CA 1
ATOM 20462 C C . ILE E 4 132 ? 44.411 186.596 401.409 1.00 83.40 132 ILE E C 1
ATOM 20463 O O . ILE E 4 132 ? 45.503 187.124 401.656 1.00 85.69 132 ILE E O 1
ATOM 20479 N N . ASP E 4 133 ? 43.346 186.754 402.191 1.00 78.82 133 ASP E N 1
ATOM 20480 C CA . ASP E 4 133 ? 43.368 187.661 403.336 1.00 75.78 133 ASP E CA 1
ATOM 20481 C C . ASP E 4 133 ? 44.201 187.049 404.453 1.00 72.76 133 ASP E C 1
ATOM 20482 O O . ASP E 4 133 ? 43.768 186.102 405.118 1.00 71.58 133 ASP E O 1
ATOM 20491 N N . LEU E 4 134 ? 45.401 187.591 404.663 1.00 72.97 134 LEU E N 1
ATOM 20492 C CA . LEU E 4 134 ? 46.290 187.072 405.693 1.00 70.88 134 LEU E CA 1
ATOM 20493 C C . LEU E 4 134 ? 45.853 187.484 407.093 1.00 69.71 134 LEU E C 1
ATOM 20494 O O . LEU E 4 134 ? 46.156 186.778 408.060 1.00 68.75 134 LEU E O 1
ATOM 20510 N N . GLU E 4 135 ? 45.147 188.609 407.232 1.00 69.62 135 GLU E N 1
ATOM 20511 C CA . GLU E 4 135 ? 44.604 188.963 408.540 1.00 69.38 135 GLU E CA 1
ATOM 20512 C C . GLU E 4 135 ? 43.594 187.923 409.010 1.00 66.20 135 GLU E C 1
ATOM 20513 O O . GLU E 4 135 ? 43.567 187.561 410.193 1.00 66.84 135 GLU E O 1
ATOM 20525 N N . LEU E 4 136 ? 42.769 187.410 408.097 1.00 61.20 136 LEU E N 1
ATOM 20526 C CA . LEU E 4 136 ? 41.858 186.333 408.467 1.00 61.42 136 LEU E CA 1
ATOM 20527 C C . LEU E 4 136 ? 42.631 185.087 408.878 1.00 60.80 136 LEU E C 1
ATOM 20528 O O . LEU E 4 136 ? 42.261 184.406 409.842 1.00 59.26 136 LEU E O 1
ATOM 20561 N N . ARG E 4 138 ? 45.487 185.098 410.266 1.00 60.85 138 ARG E N 1
ATOM 20562 C CA . ARG E 4 138 ? 45.946 185.385 411.620 1.00 64.33 138 ARG E CA 1
ATOM 20563 C C . ARG E 4 138 ? 44.823 185.171 412.623 1.00 62.72 138 ARG E C 1
ATOM 20564 O O . ARG E 4 138 ? 45.044 184.624 413.710 1.00 63.55 138 ARG E O 1
ATOM 20585 N N . PHE E 4 139 ? 43.604 185.577 412.265 1.00 60.78 139 PHE E N 1
ATOM 20586 C CA . PHE E 4 139 ? 42.452 185.321 413.120 1.00 58.80 139 PHE E CA 1
ATOM 20587 C C . PHE E 4 139 ? 42.215 183.825 413.279 1.00 56.96 139 PHE E C 1
ATOM 20588 O O . PHE E 4 139 ? 42.019 183.332 414.395 1.00 57.35 139 PHE E O 1
ATOM 20605 N N . LEU E 4 140 ? 42.231 183.085 412.167 1.00 55.94 140 LEU E N 1
ATOM 20606 C CA . LEU E 4 140 ? 41.983 181.648 412.228 1.00 56.43 140 LEU E CA 1
ATOM 20607 C C . LEU E 4 140 ? 43.018 180.936 413.091 1.00 58.01 140 LEU E C 1
ATOM 20608 O O . LEU E 4 140 ? 42.695 179.959 413.776 1.00 56.54 140 LEU E O 1
ATOM 20624 N N . LYS E 4 141 ? 44.269 181.402 413.069 1.00 61.20 141 LYS E N 1
ATOM 20625 C CA . LYS E 4 141 ? 45.283 180.783 413.917 1.00 65.22 141 LYS E CA 1
ATOM 20626 C C . LYS E 4 141 ? 45.011 181.066 415.388 1.00 66.59 141 LYS E C 1
ATOM 20627 O O . LYS E 4 141 ? 45.202 180.190 416.239 1.00 66.85 141 LYS E O 1
ATOM 20646 N N . LYS E 4 142 ? 44.565 182.283 415.707 1.00 67.07 142 LYS E N 1
ATOM 20647 C CA . LYS E 4 142 ? 44.154 182.578 417.074 1.00 68.31 142 LYS E CA 1
ATOM 20648 C C . LYS E 4 142 ? 42.917 181.774 417.449 1.00 67.26 142 LYS E C 1
ATOM 20649 O O . LYS E 4 142 ? 42.768 181.353 418.603 1.00 68.44 142 LYS E O 1
ATOM 20668 N N . VAL E 4 143 ? 42.018 181.557 416.487 1.00 65.24 143 VAL E N 1
ATOM 20669 C CA . VAL E 4 143 ? 40.847 180.716 416.725 1.00 64.00 143 VAL E CA 1
ATOM 20670 C C . VAL E 4 143 ? 41.274 179.281 417.007 1.00 64.43 143 VAL E C 1
ATOM 20671 O O . VAL E 4 143 ? 40.878 178.682 418.014 1.00 64.97 143 VAL E O 1
ATOM 20684 N N . ASN E 4 144 ? 42.085 178.706 416.115 1.00 63.05 144 ASN E N 1
ATOM 20685 C CA . ASN E 4 144 ? 42.513 177.324 416.296 1.00 63.16 144 ASN E CA 1
ATOM 20686 C C . ASN E 4 144 ? 43.236 177.146 417.622 1.00 65.63 144 ASN E C 1
ATOM 20687 O O . ASN E 4 144 ? 43.159 176.076 418.235 1.00 68.63 144 ASN E O 1
ATOM 20698 N N . SER E 4 145 ? 43.947 178.178 418.078 1.00 64.22 145 SER E N 1
ATOM 20699 C CA . SER E 4 145 ? 44.617 178.103 419.370 1.00 64.51 145 SER E CA 1
ATOM 20700 C C . SER E 4 145 ? 43.605 178.108 420.510 1.00 63.43 145 SER E C 1
ATOM 20701 O O . SER E 4 145 ? 43.684 177.283 421.426 1.00 64.48 145 SER E O 1
ATOM 20709 N N . ALA E 4 146 ? 42.646 179.035 420.473 1.00 62.69 146 ALA E N 1
ATOM 20710 C CA . ALA E 4 146 ? 41.591 179.051 421.482 1.00 63.89 146 ALA E CA 1
ATOM 20711 C C . ALA E 4 146 ? 40.798 177.749 421.472 1.00 63.30 146 ALA E C 1
ATOM 20712 O O . ALA E 4 146 ? 40.406 177.242 422.530 1.00 63.94 146 ALA E O 1
ATOM 20719 N N . ARG E 4 147 ? 40.551 177.194 420.282 1.00 61.76 147 ARG E N 1
ATOM 20720 C CA . ARG E 4 147 ? 39.838 175.925 420.187 1.00 62.27 147 ARG E CA 1
ATOM 20721 C C . ARG E 4 147 ? 40.555 174.839 420.976 1.00 66.64 147 ARG E C 1
ATOM 20722 O O . ARG E 4 147 ? 39.920 174.050 421.687 1.00 67.96 147 ARG E O 1
ATOM 20743 N N . ILE E 4 148 ? 41.882 174.783 420.864 1.00 68.82 148 ILE E N 1
ATOM 20744 C CA . ILE E 4 148 ? 42.637 173.724 421.521 1.00 71.69 148 ILE E CA 1
ATOM 20745 C C . ILE E 4 148 ? 42.598 173.898 423.032 1.00 76.98 148 ILE E C 1
ATOM 20746 O O . ILE E 4 148 ? 42.678 172.916 423.780 1.00 80.94 148 ILE E O 1
ATOM 20762 N N . GLN E 4 149 ? 42.452 175.133 423.508 1.00 77.45 149 GLN E N 1
ATOM 20763 C CA . GLN E 4 149 ? 42.508 175.411 424.935 1.00 80.74 149 GLN E CA 1
ATOM 20764 C C . GLN E 4 149 ? 41.160 175.256 425.632 1.00 79.10 149 GLN E C 1
ATOM 20765 O O . GLN E 4 149 ? 41.126 175.105 426.858 1.00 80.93 149 GLN E O 1
ATOM 20779 N N . LEU E 4 150 ? 40.058 175.274 424.884 1.00 76.35 150 LEU E N 1
ATOM 20780 C CA . LEU E 4 150 ? 38.724 175.013 425.415 1.00 77.64 150 LEU E CA 1
ATOM 20781 C C . LEU E 4 150 ? 38.134 173.725 424.858 1.00 75.58 150 LEU E C 1
ATOM 20782 O O . LEU E 4 150 ? 36.958 173.433 425.091 1.00 75.40 150 LEU E O 1
ATOM 20798 N N . ARG E 4 151 ? 38.933 172.964 424.112 1.00 73.92 151 ARG E N 1
ATOM 20799 C CA . ARG E 4 151 ? 38.455 171.757 423.449 1.00 71.79 151 ARG E CA 1
ATOM 20800 C C . ARG E 4 151 ? 37.831 170.786 424.440 1.00 72.57 151 ARG E C 1
ATOM 20801 O O . ARG E 4 151 ? 36.758 170.226 424.187 1.00 71.55 151 ARG E O 1
ATOM 20822 N N . LYS E 4 152 ? 38.510 170.554 425.563 1.00 75.24 152 LYS E N 1
ATOM 20823 C CA . LYS E 4 152 ? 38.032 169.599 426.559 1.00 78.84 152 LYS E CA 1
ATOM 20824 C C . LYS E 4 152 ? 36.780 170.099 427.270 1.00 78.18 152 LYS E C 1
ATOM 20825 O O . LYS E 4 152 ? 35.836 169.335 427.492 1.00 76.81 152 LYS E O 1
ATOM 20844 N N . LYS E 4 153 ? 36.753 171.382 427.624 1.00 78.36 153 LYS E N 1
ATOM 20845 C CA . LYS E 4 153 ? 35.621 171.942 428.354 1.00 78.83 153 LYS E CA 1
ATOM 20846 C C . LYS E 4 153 ? 34.381 172.024 427.474 1.00 75.12 153 LYS E C 1
ATOM 20847 O O . LYS E 4 153 ? 33.262 171.766 427.940 1.00 74.46 153 LYS E O 1
ATOM 20866 N N . ILE E 4 154 ? 34.558 172.380 426.198 1.00 72.74 154 ILE E N 1
ATOM 20867 C CA . ILE E 4 154 ? 33.435 172.375 425.267 1.00 71.63 154 ILE E CA 1
ATOM 20868 C C . ILE E 4 154 ? 32.918 170.955 425.088 1.00 72.77 154 ILE E C 1
ATOM 20869 O O . ILE E 4 154 ? 31.708 170.723 424.990 1.00 71.72 154 ILE E O 1
ATOM 20885 N N . ASN E 4 155 ? 33.829 169.983 425.040 1.00 75.46 155 ASN E N 1
ATOM 20886 C CA . ASN E 4 155 ? 33.424 168.592 424.872 1.00 77.06 155 ASN E CA 1
ATOM 20887 C C . ASN E 4 155 ? 32.553 168.133 426.036 1.00 80.71 155 ASN E C 1
ATOM 20888 O O . ASN E 4 155 ? 31.616 167.348 425.849 1.00 82.03 155 ASN E O 1
ATOM 20899 N N . GLN E 4 156 ? 32.855 168.604 427.249 1.00 83.33 156 GLN E N 1
ATOM 20900 C CA . GLN E 4 156 ? 32.000 168.304 428.392 1.00 87.02 156 GLN E CA 1
ATOM 20901 C C . GLN E 4 156 ? 30.584 168.827 428.185 1.00 87.15 156 GLN E C 1
ATOM 20902 O O . GLN E 4 156 ? 29.621 168.202 428.644 1.00 88.54 156 GLN E O 1
ATOM 20916 N N . ARG E 4 157 ? 30.436 169.966 427.503 1.00 85.20 157 ARG E N 1
ATOM 20917 C CA . ARG E 4 157 ? 29.108 170.521 427.266 1.00 84.44 157 ARG E CA 1
ATOM 20918 C C . ARG E 4 157 ? 28.368 169.771 426.166 1.00 81.63 157 ARG E C 1
ATOM 20919 O O . ARG E 4 157 ? 27.136 169.688 426.202 1.00 82.78 157 ARG E O 1
ATOM 20940 N N . LEU E 4 158 ? 29.092 169.224 425.186 1.00 78.34 158 LEU E N 1
ATOM 20941 C CA . LEU E 4 158 ? 28.462 168.351 424.202 1.00 77.15 158 LEU E CA 1
ATOM 20942 C C . LEU E 4 158 ? 28.001 167.044 424.832 1.00 79.31 158 LEU E C 1
ATOM 20943 O O . LEU E 4 158 ? 27.001 166.464 424.393 1.00 79.63 158 LEU E O 1
ATOM 20959 N N . VAL E 4 159 ? 28.718 166.562 425.849 1.00 79.89 159 VAL E N 1
ATOM 20960 C CA . VAL E 4 159 ? 28.321 165.334 426.529 1.00 80.75 159 VAL E CA 1
ATOM 20961 C C . VAL E 4 159 ? 27.090 165.574 427.395 1.00 81.38 159 VAL E C 1
ATOM 20962 O O . VAL E 4 159 ? 26.169 164.749 427.430 1.00 82.27 159 VAL E O 1
ATOM 20975 N N . ALA E 4 160 ? 27.054 166.700 428.112 1.00 82.15 160 ALA E N 1
ATOM 20976 C CA . ALA E 4 160 ? 25.912 166.990 428.972 1.00 83.78 160 ALA E CA 1
ATOM 20977 C C . ALA E 4 160 ? 24.654 167.223 428.148 1.00 82.57 160 ALA E C 1
ATOM 20978 O O . ALA E 4 160 ? 23.566 166.768 428.520 1.00 82.90 160 ALA E O 1
ATOM 20985 N N . SER E 4 161 ? 24.783 167.922 427.022 1.00 81.28 161 SER E N 1
ATOM 20986 C CA . SER E 4 161 ? 23.663 168.136 426.117 1.00 81.94 161 SER E CA 1
ATOM 20987 C C . SER E 4 161 ? 23.335 166.899 425.293 1.00 83.25 161 SER E C 1
ATOM 20988 O O . SER E 4 161 ? 22.376 166.928 424.515 1.00 83.62 161 SER E O 1
ATOM 20996 N N . ASP E 4 162 ? 24.114 165.824 425.431 1.00 84.71 162 ASP E N 1
ATOM 20997 C CA . ASP E 4 162 ? 23.826 164.555 424.765 1.00 86.78 162 ASP E CA 1
ATOM 20998 C C . ASP E 4 162 ? 23.964 164.702 423.249 1.00 84.60 162 ASP E C 1
ATOM 20999 O O . ASP E 4 162 ? 23.123 164.238 422.479 1.00 86.21 162 ASP E O 1
ATOM 21008 N N . LEU E 4 163 ? 25.052 165.344 422.825 1.00 80.50 163 LEU E N 1
ATOM 21009 C CA . LEU E 4 163 ? 25.337 165.536 421.413 1.00 77.69 163 LEU E CA 1
ATOM 21010 C C . LEU E 4 163 ? 26.643 164.887 420.985 1.00 75.43 163 LEU E C 1
ATOM 21011 O O . LEU E 4 163 ? 26.957 164.890 419.788 1.00 74.16 163 LEU E O 1
ATOM 21027 N N . ARG E 4 164 ? 27.410 164.321 421.919 1.00 74.95 164 ARG E N 1
ATOM 21028 C CA . ARG E 4 164 ? 28.746 163.845 421.583 1.00 74.72 164 ARG E CA 1
ATOM 21029 C C . ARG E 4 164 ? 28.695 162.631 420.664 1.00 75.82 164 ARG E C 1
ATOM 21030 O O . ARG E 4 164 ? 29.615 162.424 419.865 1.00 74.91 164 ARG E O 1
ATOM 21051 N N . ASP E 4 165 ? 27.642 161.821 420.756 1.00 77.44 165 ASP E N 1
ATOM 21052 C CA . ASP E 4 165 ? 27.500 160.645 419.911 1.00 78.68 165 ASP E CA 1
ATOM 21053 C C . ASP E 4 165 ? 26.608 160.905 418.702 1.00 76.95 165 ASP E C 1
ATOM 21054 O O . ASP E 4 165 ? 26.106 159.953 418.096 1.00 76.82 165 ASP E O 1
ATOM 21063 N N . VAL E 4 166 ? 26.410 162.168 418.332 1.00 74.73 166 VAL E N 1
ATOM 21064 C CA . VAL E 4 166 ? 25.602 162.524 417.171 1.00 74.61 166 VAL E CA 1
ATOM 21065 C C . VAL E 4 166 ? 26.551 162.820 416.020 1.00 71.78 166 VAL E C 1
ATOM 21066 O O . VAL E 4 166 ? 27.390 163.725 416.106 1.00 68.97 166 VAL E O 1
ATOM 21079 N N . SER E 4 167 ? 26.420 162.048 414.949 1.00 73.37 167 SER E N 1
ATOM 21080 C CA . SER E 4 167 ? 27.273 162.189 413.781 1.00 74.00 167 SER E CA 1
ATOM 21081 C C . SER E 4 167 ? 26.842 163.373 412.925 1.00 71.66 167 SER E C 1
ATOM 21082 O O . SER E 4 167 ? 25.651 163.673 412.801 1.00 73.86 167 SER E O 1
ATOM 21090 N N . PHE E 4 168 ? 27.827 164.050 412.345 1.00 68.21 168 PHE E N 1
ATOM 21091 C CA . PHE E 4 168 ? 27.576 165.095 411.363 1.00 68.30 168 PHE E CA 1
ATOM 21092 C C . PHE E 4 168 ? 27.596 164.526 409.953 1.00 66.26 168 PHE E C 1
ATOM 21093 O O . PHE E 4 168 ? 26.967 165.087 409.047 1.00 64.55 168 PHE E O 1
ATOM 21110 N N . ASN E 4 169 ? 28.298 163.417 409.764 1.00 66.59 169 ASN E N 1
ATOM 21111 C CA . ASN E 4 169 ? 28.344 162.679 408.505 1.00 67.66 169 ASN E CA 1
ATOM 21112 C C . ASN E 4 169 ? 28.977 161.323 408.809 1.00 68.79 169 ASN E C 1
ATOM 21113 O O . ASN E 4 169 ? 29.222 160.985 409.973 1.00 71.55 169 ASN E O 1
ATOM 21124 N N . ASN E 4 170 ? 29.259 160.547 407.762 1.00 67.42 170 ASN E N 1
ATOM 21125 C CA . ASN E 4 170 ? 29.771 159.191 407.931 1.00 69.48 170 ASN E CA 1
ATOM 21126 C C . ASN E 4 170 ? 31.287 159.121 408.120 1.00 71.55 170 ASN E C 1
ATOM 21127 O O . ASN E 4 170 ? 31.810 158.025 408.354 1.00 74.44 170 ASN E O 1
ATOM 21138 N N . ARG E 4 171 ? 32.004 160.239 408.019 1.00 69.68 171 ARG E N 1
ATOM 21139 C CA . ARG E 4 171 ? 33.462 160.207 408.074 1.00 72.75 171 ARG E CA 1
ATOM 21140 C C . ARG E 4 171 ? 33.937 159.836 409.476 1.00 75.57 171 ARG E C 1
ATOM 21141 O O . ARG E 4 171 ? 33.283 160.134 410.479 1.00 75.04 171 ARG E O 1
ATOM 21162 N N . ILE E 4 172 ? 35.098 159.179 409.536 1.00 78.51 172 ILE E N 1
ATOM 21163 C CA . ILE E 4 172 ? 35.627 158.644 410.785 1.00 81.98 172 ILE E CA 1
ATOM 21164 C C . ILE E 4 172 ? 36.509 159.690 411.446 1.00 81.12 172 ILE E C 1
ATOM 21165 O O . ILE E 4 172 ? 37.328 160.340 410.788 1.00 81.99 172 ILE E O 1
ATOM 21181 N N . LEU E 4 173 ? 36.351 159.844 412.760 1.00 77.83 173 LEU E N 1
ATOM 21182 C CA . LEU E 4 173 ? 37.192 160.721 413.564 1.00 77.33 173 LEU E CA 1
ATOM 21183 C C . LEU E 4 173 ? 37.681 159.995 414.804 1.00 78.29 173 LEU E C 1
ATOM 21184 O O . LEU E 4 173 ? 36.914 159.292 415.468 1.00 78.63 173 LEU E O 1
ATOM 21200 N N . SER E 4 174 ? 38.958 160.188 415.119 1.00 79.28 174 SER E N 1
ATOM 21201 C CA . SER E 4 174 ? 39.501 159.697 416.372 1.00 80.33 174 SER E CA 1
ATOM 21202 C C . SER E 4 174 ? 38.906 160.486 417.537 1.00 78.65 174 SER E C 1
ATOM 21203 O O . SER E 4 174 ? 38.303 161.550 417.364 1.00 73.65 174 SER E O 1
ATOM 21211 N N . SER E 4 175 ? 39.089 159.952 418.745 1.00 81.38 175 SER E N 1
ATOM 21212 C CA . SER E 4 175 ? 38.619 160.654 419.934 1.00 82.24 175 SER E CA 1
ATOM 21213 C C . SER E 4 175 ? 39.295 162.012 420.081 1.00 80.19 175 SER E C 1
ATOM 21214 O O . SER E 4 175 ? 38.687 162.954 420.602 1.00 77.27 175 SER E O 1
ATOM 21222 N N . ALA E 4 176 ? 40.544 162.131 419.622 1.00 81.62 176 ALA E N 1
ATOM 21223 C CA . ALA E 4 176 ? 41.281 163.387 419.724 1.00 82.46 176 ALA E CA 1
ATOM 21224 C C . ALA E 4 176 ? 40.894 164.364 418.618 1.00 79.27 176 ALA E C 1
ATOM 21225 O O . ALA E 4 176 ? 40.798 165.572 418.860 1.00 77.33 176 ALA E O 1
ATOM 21232 N N . GLU E 4 177 ? 40.682 163.863 417.398 1.00 77.46 177 GLU E N 1
ATOM 21233 C CA . GLU E 4 177 ? 40.276 164.733 416.299 1.00 75.32 177 GLU E CA 1
ATOM 21234 C C . GLU E 4 177 ? 38.915 165.369 416.555 1.00 70.30 177 GLU E C 1
ATOM 21235 O O . GLU E 4 177 ? 38.667 166.501 416.125 1.00 66.93 177 GLU E O 1
ATOM 21247 N N . SER E 4 178 ? 38.023 164.664 417.247 1.00 70.12 178 SER E N 1
ATOM 21248 C CA . SER E 4 178 ? 36.653 165.123 417.432 1.00 67.76 178 SER E CA 1
ATOM 21249 C C . SER E 4 178 ? 36.450 165.879 418.738 1.00 66.43 178 SER E C 1
ATOM 21250 O O . SER E 4 178 ? 35.371 166.443 418.949 1.00 63.04 178 SER E O 1
ATOM 21258 N N . GLU E 4 179 ? 37.454 165.907 419.609 1.00 67.45 179 GLU E N 1
ATOM 21259 C CA . GLU E 4 179 ? 37.304 166.536 420.912 1.00 68.47 179 GLU E CA 1
ATOM 21260 C C . GLU E 4 179 ? 36.918 168.002 420.754 1.00 67.21 179 GLU E C 1
ATOM 21261 O O . GLU E 4 179 ? 37.574 168.758 420.034 1.00 66.94 179 GLU E O 1
ATOM 21273 N N . GLY E 4 180 ? 35.823 168.390 421.404 1.00 66.63 180 GLY E N 1
ATOM 21274 C CA . GLY E 4 180 ? 35.398 169.771 421.436 1.00 64.20 180 GLY E CA 1
ATOM 21275 C C . GLY E 4 180 ? 34.626 170.250 420.227 1.00 61.57 180 GLY E C 1
ATOM 21276 O O . GLY E 4 180 ? 34.104 171.372 420.257 1.00 62.52 180 GLY E O 1
ATOM 21280 N N . ARG E 4 181 ? 34.535 169.456 419.163 1.00 60.60 181 ARG E N 1
ATOM 21281 C CA . ARG E 4 181 ? 33.824 169.859 417.961 1.00 60.90 181 ARG E CA 1
ATOM 21282 C C . ARG E 4 181 ? 32.949 168.711 417.477 1.00 61.35 181 ARG E C 1
ATOM 21283 O O . ARG E 4 181 ? 33.076 167.568 417.921 1.00 63.59 181 ARG E O 1
ATOM 21321 N N . VAL E 4 183 ? 32.501 168.413 414.022 1.00 59.04 183 VAL E N 1
ATOM 21322 C CA . VAL E 4 183 ? 32.949 168.163 412.659 1.00 57.95 183 VAL E CA 1
ATOM 21323 C C . VAL E 4 183 ? 34.254 168.910 412.447 1.00 55.64 183 VAL E C 1
ATOM 21324 O O . VAL E 4 183 ? 34.525 169.912 413.112 1.00 55.59 183 VAL E O 1
ATOM 21337 N N . VAL E 4 184 ? 35.065 168.420 411.515 1.00 55.70 184 VAL E N 1
ATOM 21338 C CA . VAL E 4 184 ? 36.176 169.215 410.996 1.00 57.95 184 VAL E CA 1
ATOM 21339 C C . VAL E 4 184 ? 35.678 169.775 409.668 1.00 58.84 184 VAL E C 1
ATOM 21340 O O . VAL E 4 184 ? 35.628 169.043 408.668 1.00 58.41 184 VAL E O 1
ATOM 21353 N N . PRO E 4 185 ? 35.261 171.043 409.621 1.00 57.92 185 PRO E N 1
ATOM 21354 C CA . PRO E 4 185 ? 34.588 171.562 408.423 1.00 55.26 185 PRO E CA 1
ATOM 21355 C C . PRO E 4 185 ? 35.493 171.579 407.203 1.00 53.38 185 PRO E C 1
ATOM 21356 O O . PRO E 4 185 ? 36.721 171.648 407.305 1.00 54.84 185 PRO E O 1
ATOM 21367 N N . ARG E 4 186 ? 34.860 171.483 406.037 1.00 50.96 186 ARG E N 1
ATOM 21368 C CA . ARG E 4 186 ? 35.546 171.585 404.757 1.00 52.86 186 ARG E CA 1
ATOM 21369 C C . ARG E 4 186 ? 35.475 173.032 404.282 1.00 54.02 186 ARG E C 1
ATOM 21370 O O . ARG E 4 186 ? 34.381 173.580 404.109 1.00 54.70 186 ARG E O 1
ATOM 21391 N N . LEU E 4 187 ? 36.636 173.644 404.067 1.00 54.36 187 LEU E N 1
ATOM 21392 C CA . LEU E 4 187 ? 36.739 175.078 403.836 1.00 52.91 187 LEU E CA 1
ATOM 21393 C C . LEU E 4 187 ? 36.759 175.364 402.340 1.00 53.64 187 LEU E C 1
ATOM 21394 O O . LEU E 4 187 ? 37.480 174.702 401.586 1.00 56.65 187 LEU E O 1
ATOM 21410 N N . LEU E 4 188 ? 35.966 176.347 401.921 1.00 52.14 188 LEU E N 1
ATOM 21411 C CA . LEU E 4 188 ? 35.899 176.783 400.535 1.00 54.37 188 LEU E CA 1
ATOM 21412 C C . LEU E 4 188 ? 36.172 178.279 400.475 1.00 55.60 188 LEU E C 1
ATOM 21413 O O . LEU E 4 188 ? 36.028 178.999 401.467 1.00 54.64 188 LEU E O 1
ATOM 21429 N N . ILE E 4 189 ? 36.570 178.750 399.297 1.00 56.27 189 ILE E N 1
ATOM 21430 C CA . ILE E 4 189 ? 36.871 180.163 399.099 1.00 56.64 189 ILE E CA 1
ATOM 21431 C C . ILE E 4 189 ? 36.423 180.565 397.702 1.00 59.38 189 ILE E C 1
ATOM 21432 O O . ILE E 4 189 ? 36.671 179.841 396.731 1.00 61.44 189 ILE E O 1
ATOM 21448 N N . ALA E 4 190 ? 35.751 181.709 397.605 1.00 59.63 190 ALA E N 1
ATOM 21449 C CA . ALA E 4 190 ? 35.290 182.254 396.335 1.00 62.74 190 ALA E CA 1
ATOM 21450 C C . ALA E 4 190 ? 35.898 183.633 396.126 1.00 63.69 190 ALA E C 1
ATOM 21451 O O . ALA E 4 190 ? 35.755 184.516 396.980 1.00 61.14 190 ALA E O 1
ATOM 21458 N N . PHE E 4 191 ? 36.567 183.814 394.991 1.00 66.39 191 PHE E N 1
ATOM 21459 C CA . PHE E 4 191 ? 37.215 185.072 394.646 1.00 66.99 191 PHE E CA 1
ATOM 21460 C C . PHE E 4 191 ? 36.357 185.832 393.644 1.00 70.08 191 PHE E C 1
ATOM 21461 O O . PHE E 4 191 ? 35.907 185.259 392.646 1.00 70.36 191 PHE E O 1
ATOM 21478 N N . GLN E 4 192 ? 36.146 187.119 393.902 1.00 100.43 192 GLN E N 1
ATOM 21479 C CA . GLN E 4 192 ? 35.382 187.959 392.993 1.00 108.21 192 GLN E CA 1
ATOM 21480 C C . GLN E 4 192 ? 36.288 188.487 391.887 1.00 115.39 192 GLN E C 1
ATOM 21481 O O . GLN E 4 192 ? 37.488 188.698 392.084 1.00 117.78 192 GLN E O 1
ATOM 21495 N N . ARG E 4 193 ? 35.701 188.698 390.710 1.00 119.31 193 ARG E N 1
ATOM 21496 C CA . ARG E 4 193 ? 36.447 189.144 389.544 1.00 123.93 193 ARG E CA 1
ATOM 21497 C C . ARG E 4 193 ? 35.669 190.244 388.836 1.00 128.65 193 ARG E C 1
ATOM 21498 O O . ARG E 4 193 ? 34.448 190.357 388.972 1.00 129.26 193 ARG E O 1
ATOM 21519 N N . ASN E 4 194 ? 36.398 191.058 388.077 1.00 132.19 194 ASN E N 1
ATOM 21520 C CA . ASN E 4 194 ? 35.809 192.181 387.355 1.00 136.73 194 ASN E CA 1
ATOM 21521 C C . ASN E 4 194 ? 35.916 191.979 385.847 1.00 140.04 194 ASN E C 1
ATOM 21522 O O . ASN E 4 194 ? 35.581 190.915 385.327 1.00 139.25 194 ASN E O 1
ATOM 21526 N N . LYS E 4 205 ? 38.367 178.964 373.568 1.00 151.30 205 LYS E N 1
ATOM 21527 C CA . LYS E 4 205 ? 38.762 177.721 374.221 1.00 147.86 205 LYS E CA 1
ATOM 21528 C C . LYS E 4 205 ? 40.093 177.891 374.947 1.00 147.13 205 LYS E C 1
ATOM 21529 O O . LYS E 4 205 ? 40.277 177.374 376.050 1.00 141.52 205 LYS E O 1
ATOM 21532 N N . LEU E 4 206 ? 41.022 178.618 374.321 1.00 153.92 206 LEU E N 1
ATOM 21533 C CA . LEU E 4 206 ? 42.316 178.866 374.950 1.00 155.27 206 LEU E CA 1
ATOM 21534 C C . LEU E 4 206 ? 42.157 179.675 376.230 1.00 152.41 206 LEU E C 1
ATOM 21535 O O . LEU E 4 206 ? 42.889 179.462 377.203 1.00 148.38 206 LEU E O 1
ATOM 21539 N N . GLN E 4 207 ? 41.206 180.613 376.248 1.00 155.67 207 GLN E N 1
ATOM 21540 C CA . GLN E 4 207 ? 40.927 181.368 377.463 1.00 155.08 207 GLN E CA 1
ATOM 21541 C C . GLN E 4 207 ? 40.402 180.476 378.580 1.00 157.24 207 GLN E C 1
ATOM 21542 O O . GLN E 4 207 ? 40.500 180.850 379.754 1.00 150.23 207 GLN E O 1
ATOM 21546 N N . ARG E 4 208 ? 39.844 179.311 378.243 1.00 159.32 208 ARG E N 1
ATOM 21547 C CA . ARG E 4 208 ? 39.425 178.349 379.255 1.00 161.54 208 ARG E CA 1
ATOM 21548 C C . ARG E 4 208 ? 40.601 177.582 379.843 1.00 163.84 208 ARG E C 1
ATOM 21549 O O . ARG E 4 208 ? 40.466 177.001 380.926 1.00 155.03 208 ARG E O 1
ATOM 21553 N N . GLU E 4 209 ? 41.743 177.560 379.152 1.00 175.11 209 GLU E N 1
ATOM 21554 C CA . GLU E 4 209 ? 42.949 176.965 379.712 1.00 171.14 209 GLU E CA 1
ATOM 21555 C C . GLU E 4 209 ? 43.641 177.911 380.683 1.00 166.25 209 GLU E C 1
ATOM 21556 O O . GLU E 4 209 ? 44.282 177.455 381.637 1.00 162.15 209 GLU E O 1
ATOM 21560 N N . LEU E 4 210 ? 43.526 179.222 380.459 1.00 167.00 210 LEU E N 1
ATOM 21561 C CA . LEU E 4 210 ? 44.083 180.187 381.400 1.00 163.29 210 LEU E CA 1
ATOM 21562 C C . LEU E 4 210 ? 43.286 180.209 382.698 1.00 152.90 210 LEU E C 1
ATOM 21563 O O . LEU E 4 210 ? 43.865 180.305 383.786 1.00 150.32 210 LEU E O 1
ATOM 21567 N N . TYR E 4 211 ? 41.956 180.123 382.605 1.00 146.59 211 TYR E N 1
ATOM 21568 C CA . TYR E 4 211 ? 41.138 180.098 383.813 1.00 136.66 211 TYR E CA 1
ATOM 21569 C C . TYR E 4 211 ? 41.429 178.859 384.647 1.00 130.76 211 TYR E C 1
ATOM 21570 O O . TYR E 4 211 ? 41.369 178.912 385.881 1.00 124.22 211 TYR E O 1
ATOM 21588 N N . GLU E 4 212 ? 41.748 177.739 383.995 1.00 134.22 212 GLU E N 1
ATOM 21589 C CA . GLU E 4 212 ? 42.056 176.516 384.728 1.00 132.38 212 GLU E CA 1
ATOM 21590 C C . GLU E 4 212 ? 43.426 176.604 385.388 1.00 132.58 212 GLU E C 1
ATOM 21591 O O . GLU E 4 212 ? 43.611 176.131 386.516 1.00 128.51 212 GLU E O 1
ATOM 21595 N N . LYS E 4 213 ? 44.400 177.208 384.700 1.00 136.65 213 LYS E N 1
ATOM 21596 C CA . LYS E 4 213 ? 45.740 177.330 385.263 1.00 136.16 213 LYS E CA 1
ATOM 21597 C C . LYS E 4 213 ? 45.750 178.238 386.484 1.00 130.23 213 LYS E C 1
ATOM 21598 O O . LYS E 4 213 ? 46.534 178.016 387.414 1.00 129.38 213 LYS E O 1
ATOM 21602 N N . LEU E 4 214 ? 44.890 179.257 386.505 1.00 124.04 214 LEU E N 1
ATOM 21603 C CA . LEU E 4 214 ? 44.836 180.158 387.649 1.00 116.82 214 LEU E CA 1
ATOM 21604 C C . LEU E 4 214 ? 44.082 179.525 388.811 1.00 108.47 214 LEU E C 1
ATOM 21605 O O . LEU E 4 214 ? 44.440 179.737 389.975 1.00 104.37 214 LEU E O 1
ATOM 21621 N N . GLU E 4 215 ? 43.039 178.745 388.515 1.00 106.41 215 GLU E N 1
ATOM 21622 C CA . GLU E 4 215 ? 42.305 178.064 389.575 1.00 99.97 215 GLU E CA 1
ATOM 21623 C C . GLU E 4 215 ? 43.202 177.061 390.288 1.00 97.65 215 GLU E C 1
ATOM 21624 O O . GLU E 4 215 ? 43.223 176.994 391.523 1.00 95.42 215 GLU E O 1
ATOM 21628 N N . LYS E 4 216 ? 43.961 176.275 389.522 1.00 98.68 216 LYS E N 1
ATOM 21629 C CA . LYS E 4 216 ? 44.900 175.338 390.130 1.00 96.99 216 LYS E CA 1
ATOM 21630 C C . LYS E 4 216 ? 45.962 176.077 390.932 1.00 97.14 216 LYS E C 1
ATOM 21631 O O . LYS E 4 216 ? 46.388 175.607 391.994 1.00 96.14 216 LYS E O 1
ATOM 21635 N N . ASN E 4 217 ? 46.393 177.244 390.446 1.00 99.69 217 ASN E N 1
ATOM 21636 C CA . ASN E 4 217 ? 47.408 178.016 391.153 1.00 101.13 217 ASN E CA 1
ATOM 21637 C C . ASN E 4 217 ? 46.865 178.577 392.461 1.00 94.30 217 ASN E C 1
ATOM 21638 O O . ASN E 4 217 ? 47.541 178.521 393.495 1.00 91.52 217 ASN E O 1
ATOM 21649 N N . LEU E 4 218 ? 45.649 179.129 392.436 1.00 92.05 218 LEU E N 1
ATOM 21650 C CA . LEU E 4 218 ? 45.070 179.686 393.653 1.00 87.81 218 LEU E CA 1
ATOM 21651 C C . LEU E 4 218 ? 44.781 178.599 394.678 1.00 83.00 218 LEU E C 1
ATOM 21652 O O . LEU E 4 218 ? 44.893 178.840 395.886 1.00 79.87 218 LEU E O 1
ATOM 21668 N N . ASP E 4 219 ? 44.421 177.400 394.219 1.00 82.54 219 ASP E N 1
ATOM 21669 C CA . ASP E 4 219 ? 44.260 176.275 395.132 1.00 80.42 219 ASP E CA 1
ATOM 21670 C C . ASP E 4 219 ? 45.576 175.943 395.825 1.00 78.18 219 ASP E C 1
ATOM 21671 O O . ASP E 4 219 ? 45.608 175.718 397.041 1.00 73.60 219 ASP E O 1
ATOM 21680 N N . ASN E 4 220 ? 46.676 175.930 395.071 1.00 81.37 220 ASN E N 1
ATOM 21681 C CA . ASN E 4 220 ? 47.980 175.638 395.659 1.00 84.50 220 ASN E CA 1
ATOM 21682 C C . ASN E 4 220 ? 48.364 176.694 396.688 1.00 84.25 220 ASN E C 1
ATOM 21683 O O . ASN E 4 220 ? 48.805 176.365 397.796 1.00 82.27 220 ASN E O 1
ATOM 21694 N N . GLN E 4 221 ? 48.222 177.972 396.334 1.00 84.90 221 GLN E N 1
ATOM 21695 C CA . GLN E 4 221 ? 48.453 179.033 397.307 1.00 85.27 221 GLN E CA 1
ATOM 21696 C C . GLN E 4 221 ? 47.583 178.831 398.542 1.00 81.11 221 GLN E C 1
ATOM 21697 O O . GLN E 4 221 ? 48.086 178.749 399.667 1.00 80.97 221 GLN E O 1
ATOM 21711 N N . PHE E 4 222 ? 46.266 178.725 398.344 1.00 77.06 222 PHE E N 1
ATOM 21712 C CA . PHE E 4 222 ? 45.346 178.593 399.470 1.00 72.80 222 PHE E CA 1
ATOM 21713 C C . PHE E 4 222 ? 45.777 177.471 400.403 1.00 69.65 222 PHE E C 1
ATOM 21714 O O . PHE E 4 222 ? 45.861 177.655 401.622 1.00 69.04 222 PHE E O 1
ATOM 21731 N N . SER E 4 223 ? 46.049 176.292 399.844 1.00 69.50 223 SER E N 1
ATOM 21732 C CA . SER E 4 223 ? 46.499 175.175 400.668 1.00 70.13 223 SER E CA 1
ATOM 21733 C C . SER E 4 223 ? 47.818 175.496 401.361 1.00 69.52 223 SER E C 1
ATOM 21734 O O . SER E 4 223 ? 47.997 175.180 402.544 1.00 66.60 223 SER E O 1
ATOM 21742 N N . ASP E 4 224 ? 48.753 176.130 400.646 1.00 72.23 224 ASP E N 1
ATOM 21743 C CA . ASP E 4 224 ? 50.046 176.457 401.242 1.00 75.20 224 ASP E CA 1
ATOM 21744 C C . ASP E 4 224 ? 49.897 177.422 402.414 1.00 72.73 224 ASP E C 1
ATOM 21745 O O . ASP E 4 224 ? 50.534 177.237 403.459 1.00 70.55 224 ASP E O 1
ATOM 21754 N N . ILE E 4 225 ? 49.066 178.460 402.264 1.00 72.30 225 ILE E N 1
ATOM 21755 C CA . ILE E 4 225 ? 48.869 179.412 403.358 1.00 71.85 225 ILE E CA 1
ATOM 21756 C C . ILE E 4 225 ? 48.255 178.715 404.566 1.00 67.70 225 ILE E C 1
ATOM 21757 O O . ILE E 4 225 ? 48.705 178.893 405.704 1.00 67.86 225 ILE E O 1
ATOM 21773 N N . LEU E 4 226 ? 47.212 177.914 404.340 1.00 65.12 226 LEU E N 1
ATOM 21774 C CA . LEU E 4 226 ? 46.594 177.188 405.445 1.00 64.37 226 LEU E CA 1
ATOM 21775 C C . LEU E 4 226 ? 47.603 176.281 406.139 1.00 68.44 226 LEU E C 1
ATOM 21776 O O . LEU E 4 226 ? 47.596 176.157 407.369 1.00 69.82 226 LEU E O 1
ATOM 21792 N N . LYS E 4 227 ? 48.481 175.641 405.366 1.00 70.41 227 LYS E N 1
ATOM 21793 C CA . LYS E 4 227 ? 49.519 174.809 405.963 1.00 73.58 227 LYS E CA 1
ATOM 21794 C C . LYS E 4 227 ? 50.472 175.652 406.799 1.00 73.13 227 LYS E C 1
ATOM 21795 O O . LYS E 4 227 ? 50.887 175.241 407.889 1.00 72.26 227 LYS E O 1
ATOM 21814 N N . LEU E 4 228 ? 50.821 176.842 406.310 1.00 74.23 228 LEU E N 1
ATOM 21815 C CA . LEU E 4 228 ? 51.780 177.678 407.020 1.00 78.47 228 LEU E CA 1
ATOM 21816 C C . LEU E 4 228 ? 51.234 178.159 408.358 1.00 76.93 228 LEU E C 1
ATOM 21817 O O . LEU E 4 228 ? 51.997 178.301 409.320 1.00 78.74 228 LEU E O 1
ATOM 21833 N N . TYR E 4 229 ? 49.926 178.383 408.453 1.00 74.55 229 TYR E N 1
ATOM 21834 C CA . TYR E 4 229 ? 49.292 178.760 409.709 1.00 73.49 229 TYR E CA 1
ATOM 21835 C C . TYR E 4 229 ? 48.803 177.558 410.512 1.00 72.07 229 TYR E C 1
ATOM 21836 O O . TYR E 4 229 ? 48.070 177.739 411.491 1.00 70.39 229 TYR E O 1
ATOM 21853 N N . ASP E 4 230 ? 49.197 176.342 410.127 1.00 72.58 230 ASP E N 1
ATOM 21854 C CA . ASP E 4 230 ? 48.851 175.130 410.871 1.00 72.88 230 ASP E CA 1
ATOM 21855 C C . ASP E 4 230 ? 47.339 174.960 410.987 1.00 69.64 230 ASP E C 1
ATOM 21856 O O . ASP E 4 230 ? 46.821 174.555 412.029 1.00 69.80 230 ASP E O 1
ATOM 21865 N N . LEU E 4 231 ? 46.625 175.261 409.902 1.00 68.61 231 LEU E N 1
ATOM 21866 C CA . LEU E 4 231 ? 45.172 175.147 409.879 1.00 66.33 231 LEU E CA 1
ATOM 21867 C C . LEU E 4 231 ? 44.672 173.881 409.198 1.00 65.05 231 LEU E C 1
ATOM 21868 O O . LEU E 4 231 ? 43.528 173.480 409.437 1.00 64.48 231 LEU E O 1
ATOM 21884 N N . ILE E 4 232 ? 45.501 173.229 408.385 1.00 67.29 232 ILE E N 1
ATOM 21885 C CA . ILE E 4 232 ? 45.150 171.972 407.741 1.00 69.58 232 ILE E CA 1
ATOM 21886 C C . ILE E 4 232 ? 46.314 171.009 407.936 1.00 74.95 232 ILE E C 1
ATOM 21887 O O . ILE E 4 232 ? 47.406 171.395 408.353 1.00 76.62 232 ILE E O 1
ATOM 21903 N N . ASP E 4 233 ? 46.064 169.742 407.630 1.00 80.28 233 ASP E N 1
ATOM 21904 C CA . ASP E 4 233 ? 46.989 168.667 408.016 1.00 87.16 233 ASP E CA 1
ATOM 21905 C C . ASP E 4 233 ? 47.060 168.752 409.543 1.00 87.45 233 ASP E C 1
ATOM 21906 O O . ASP E 4 233 ? 46.028 168.979 410.187 1.00 85.87 233 ASP E O 1
ATOM 21915 N N . CYS E 4 234 ? 48.217 168.577 410.162 1.00 83.16 234 CYS E N 1
ATOM 21916 C CA . CYS E 4 234 ? 48.369 168.738 411.606 1.00 80.65 234 CYS E CA 1
ATOM 21917 C C . CYS E 4 234 ? 47.445 167.831 412.415 1.00 75.25 234 CYS E C 1
ATOM 21918 O O . CYS E 4 234 ? 47.261 168.063 413.616 1.00 75.02 234 CYS E O 1
ATOM 21926 N N . GLY E 4 235 ? 46.835 166.824 411.795 1.00 70.73 235 GLY E N 1
ATOM 21927 C CA . GLY E 4 235 ? 46.067 165.850 412.556 1.00 68.96 235 GLY E CA 1
ATOM 21928 C C . GLY E 4 235 ? 44.935 166.478 413.344 1.00 64.55 235 GLY E C 1
ATOM 21929 O O . GLY E 4 235 ? 44.164 167.300 412.836 1.00 62.75 235 GLY E O 1
ATOM 21933 N N . ALA E 4 236 ? 44.840 166.082 414.617 1.00 65.53 236 ALA E N 1
ATOM 21934 C CA . ALA E 4 236 ? 43.795 166.575 415.505 1.00 66.46 236 ALA E CA 1
ATOM 21935 C C . ALA E 4 236 ? 43.940 168.061 415.797 1.00 67.51 236 ALA E C 1
ATOM 21936 O O . ALA E 4 236 ? 42.983 168.684 416.271 1.00 65.12 236 ALA E O 1
ATOM 21943 N N . SER E 4 237 ? 45.109 168.638 415.527 1.00 68.91 237 SER E N 1
ATOM 21944 C CA . SER E 4 237 ? 45.343 170.058 415.749 1.00 69.40 237 SER E CA 1
ATOM 21945 C C . SER E 4 237 ? 44.833 170.925 414.605 1.00 68.89 237 SER E C 1
ATOM 21946 O O . SER E 4 237 ? 44.969 172.151 414.673 1.00 67.83 237 SER E O 1
ATOM 21954 N N . SER E 4 238 ? 44.266 170.326 413.560 1.00 69.97 238 SER E N 1
ATOM 21955 C CA . SER E 4 238 ? 43.730 171.102 412.452 1.00 71.37 238 SER E CA 1
ATOM 21956 C C . SER E 4 238 ? 42.484 171.864 412.873 1.00 67.34 238 SER E C 1
ATOM 21957 O O . SER E 4 238 ? 41.729 171.439 413.751 1.00 68.33 238 SER E O 1
ATOM 21965 N N . LEU E 4 239 ? 42.267 173.000 412.217 1.00 64.13 239 LEU E N 1
ATOM 21966 C CA . LEU E 4 239 ? 41.023 173.736 412.369 1.00 61.95 239 LEU E CA 1
ATOM 21967 C C . LEU E 4 239 ? 39.978 173.273 411.364 1.00 58.29 239 LEU E C 1
ATOM 21968 O O . LEU E 4 239 ? 38.783 173.257 411.682 1.00 57.59 239 LEU E O 1
ATOM 21984 N N . CYS E 4 240 ? 40.414 172.865 410.176 1.00 56.86 240 CYS E N 1
ATOM 21985 C CA . CYS E 4 240 ? 39.520 172.468 409.096 1.00 55.72 240 CYS E CA 1
ATOM 21986 C C . CYS E 4 240 ? 40.290 171.538 408.164 1.00 55.88 240 CYS E C 1
ATOM 21987 O O . CYS E 4 240 ? 41.400 171.097 408.478 1.00 58.19 240 CYS E O 1
ATOM 21995 N N . GLN E 4 241 ? 39.703 171.254 407.004 1.00 54.94 241 GLN E N 1
ATOM 21996 C CA . GLN E 4 241 ? 40.328 170.411 405.998 1.00 53.86 241 GLN E CA 1
ATOM 21997 C C . GLN E 4 241 ? 39.838 170.841 404.624 1.00 55.26 241 GLN E C 1
ATOM 21998 O O . GLN E 4 241 ? 38.901 171.634 404.494 1.00 58.18 241 GLN E O 1
ATOM 22012 N N . LEU E 4 242 ? 40.476 170.296 403.592 1.00 55.41 242 LEU E N 1
ATOM 22013 C CA . LEU E 4 242 ? 40.123 170.587 402.212 1.00 57.06 242 LEU E CA 1
ATOM 22014 C C . LEU E 4 242 ? 39.673 169.314 401.508 1.00 59.02 242 LEU E C 1
ATOM 22015 O O . LEU E 4 242 ? 40.101 168.209 401.853 1.00 60.22 242 LEU E O 1
ATOM 22031 N N . ASN E 4 243 ? 38.811 169.484 400.507 1.00 58.81 243 ASN E N 1
ATOM 22032 C CA . ASN E 4 243 ? 38.362 168.358 399.705 1.00 60.74 243 ASN E CA 1
ATOM 22033 C C . ASN E 4 243 ? 39.550 167.662 399.050 1.00 62.95 243 ASN E C 1
ATOM 22034 O O . ASN E 4 243 ? 40.624 168.239 398.873 1.00 63.17 243 ASN E O 1
ATOM 22045 N N . GLU E 4 244 ? 39.333 166.404 398.668 1.00 64.65 244 GLU E N 1
ATOM 22046 C CA . GLU E 4 244 ? 40.362 165.618 398.000 1.00 70.12 244 GLU E CA 1
ATOM 22047 C C . GLU E 4 244 ? 40.388 165.860 396.496 1.00 73.36 244 GLU E C 1
ATOM 22048 O O . GLU E 4 244 ? 41.468 165.940 395.902 1.00 77.34 244 GLU E O 1
ATOM 22060 N N . THR E 4 245 ? 39.220 165.981 395.868 1.00 72.48 245 THR E N 1
ATOM 22061 C CA . THR E 4 245 ? 39.145 166.182 394.426 1.00 74.98 245 THR E CA 1
ATOM 22062 C C . THR E 4 245 ? 38.155 167.286 394.087 1.00 73.08 245 THR E C 1
ATOM 22063 O O . THR E 4 245 ? 38.325 167.996 393.092 1.00 76.01 245 THR E O 1
ATOM 22074 N N . ILE E 4 246 ? 37.113 167.426 394.895 1.00 69.63 246 ILE E N 1
ATOM 22075 C CA . ILE E 4 246 ? 36.058 168.402 394.600 1.00 69.12 246 ILE E CA 1
ATOM 22076 C C . ILE E 4 246 ? 36.627 169.812 394.722 1.00 68.15 246 ILE E C 1
ATOM 22077 O O . ILE E 4 246 ? 37.350 170.100 395.693 1.00 66.49 246 ILE E O 1
ATOM 22093 N N . PRO E 4 247 ? 36.338 170.716 393.785 1.00 69.50 247 PRO E N 1
ATOM 22094 C CA . PRO E 4 247 ? 36.933 172.057 393.839 1.00 70.28 247 PRO E CA 1
ATOM 22095 C C . PRO E 4 247 ? 36.807 172.710 395.209 1.00 68.62 247 PRO E C 1
ATOM 22096 O O . PRO E 4 247 ? 35.791 172.584 395.895 1.00 65.85 247 PRO E O 1
ATOM 22107 N N . VAL E 4 248 ? 37.866 173.418 395.594 1.00 70.70 248 VAL E N 1
ATOM 22108 C CA . VAL E 4 248 ? 37.871 174.226 396.800 1.00 69.89 248 VAL E CA 1
ATOM 22109 C C . VAL E 4 248 ? 37.804 175.715 396.482 1.00 69.15 248 VAL E C 1
ATOM 22110 O O . VAL E 4 248 ? 37.253 176.483 397.280 1.00 68.18 248 VAL E O 1
ATOM 22123 N N . VAL E 4 249 ? 38.344 176.139 395.345 1.00 69.07 249 VAL E N 1
ATOM 22124 C CA . VAL E 4 249 ? 38.389 177.539 394.948 1.00 69.33 249 VAL E CA 1
ATOM 22125 C C . VAL E 4 249 ? 37.390 177.762 393.824 1.00 70.44 249 VAL E C 1
ATOM 22126 O O . VAL E 4 249 ? 37.226 176.906 392.946 1.00 72.26 249 VAL E O 1
ATOM 22139 N N . HIS E 4 250 ? 36.721 178.912 393.855 1.00 69.76 250 HIS E N 1
ATOM 22140 C CA . HIS E 4 250 ? 35.807 179.307 392.794 1.00 70.64 250 HIS E CA 1
ATOM 22141 C C . HIS E 4 250 ? 36.049 180.765 392.441 1.00 71.97 250 HIS E C 1
ATOM 22142 O O . HIS E 4 250 ? 36.346 181.586 393.314 1.00 70.17 250 HIS E O 1
ATOM 22156 N N . LEU E 4 251 ? 35.929 181.077 391.156 1.00 75.01 251 LEU E N 1
ATOM 22157 C CA . LEU E 4 251 ? 36.044 182.442 390.659 1.00 77.77 251 LEU E CA 1
ATOM 22158 C C . LEU E 4 251 ? 34.645 182.909 390.269 1.00 78.11 251 LEU E C 1
ATOM 22159 O O . LEU E 4 251 ? 34.085 182.446 389.270 1.00 78.83 251 LEU E O 1
ATOM 22175 N N . LEU E 4 252 ? 34.084 183.813 391.067 1.00 78.00 252 LEU E N 1
ATOM 22176 C CA . LEU E 4 252 ? 32.738 184.311 390.819 1.00 79.95 252 LEU E CA 1
ATOM 22177 C C . LEU E 4 252 ? 32.699 185.212 389.594 1.00 87.36 252 LEU E C 1
ATOM 22178 O O . LEU E 4 252 ? 33.619 185.996 389.347 1.00 87.70 252 LEU E O 1
ATOM 22194 N N . ASN E 4 253 ? 31.625 185.093 388.823 1.00 95.51 253 ASN E N 1
ATOM 22195 C CA . ASN E 4 253 ? 31.397 186.003 387.718 1.00 106.32 253 ASN E CA 1
ATOM 22196 C C . ASN E 4 253 ? 30.857 187.323 388.258 1.00 112.39 253 ASN E C 1
ATOM 22197 O O . ASN E 4 253 ? 30.298 187.371 389.357 1.00 109.76 253 ASN E O 1
ATOM 22201 N N . PRO E 4 254 ? 31.007 188.423 387.507 1.00 120.65 254 PRO E N 1
ATOM 22202 C CA . PRO E 4 254 ? 30.460 189.680 388.030 1.00 124.27 254 PRO E CA 1
ATOM 22203 C C . PRO E 4 254 ? 28.933 189.697 388.055 1.00 125.92 254 PRO E C 1
ATOM 22204 O O . PRO E 4 254 ? 28.356 190.423 388.865 1.00 127.31 254 PRO E O 1
ATOM 22215 N N . ASN E 4 289 ? 24.140 178.395 386.416 1.00 97.12 289 ASN E N 1
ATOM 22216 C CA . ASN E 4 289 ? 24.957 179.302 387.214 1.00 94.42 289 ASN E CA 1
ATOM 22217 C C . ASN E 4 289 ? 26.210 178.588 387.722 1.00 89.97 289 ASN E C 1
ATOM 22218 O O . ASN E 4 289 ? 26.122 177.612 388.468 1.00 87.40 289 ASN E O 1
ATOM 22228 N N . SER E 4 290 ? 27.378 179.089 387.309 1.00 88.99 290 SER E N 1
ATOM 22229 C CA . SER E 4 290 ? 28.634 178.426 387.647 1.00 84.35 290 SER E CA 1
ATOM 22230 C C . SER E 4 290 ? 28.803 178.299 389.154 1.00 77.63 290 SER E C 1
ATOM 22231 O O . SER E 4 290 ? 29.323 177.290 389.645 1.00 75.46 290 SER E O 1
ATOM 22239 N N . PHE E 4 291 ? 28.371 179.311 389.907 1.00 74.88 291 PHE E N 1
ATOM 22240 C CA . PHE E 4 291 ? 28.595 179.304 391.347 1.00 70.32 291 PHE E CA 1
ATOM 22241 C C . PHE E 4 291 ? 27.666 178.340 392.073 1.00 69.11 291 PHE E C 1
ATOM 22242 O O . PHE E 4 291 ? 28.077 177.722 393.062 1.00 65.89 291 PHE E O 1
ATOM 22259 N N . VAL E 4 292 ? 26.425 178.189 391.606 1.00 71.50 292 VAL E N 1
ATOM 22260 C CA . VAL E 4 292 ? 25.521 177.224 392.225 1.00 71.12 292 VAL E CA 1
ATOM 22261 C C . VAL E 4 292 ? 26.057 175.811 392.045 1.00 70.31 292 VAL E C 1
ATOM 22262 O O . VAL E 4 292 ? 26.026 174.996 392.974 1.00 68.23 292 VAL E O 1
ATOM 22275 N N . LYS E 4 293 ? 26.575 175.502 390.855 1.00 72.53 293 LYS E N 1
ATOM 22276 C CA . LYS E 4 293 ? 27.167 174.188 390.639 1.00 74.34 293 LYS E CA 1
ATOM 22277 C C . LYS E 4 293 ? 28.366 173.981 391.553 1.00 71.93 293 LYS E C 1
ATOM 22278 O O . LYS E 4 293 ? 28.604 172.868 392.038 1.00 70.60 293 LYS E O 1
ATOM 22297 N N . PHE E 4 294 ? 29.133 175.044 391.803 1.00 71.65 294 PHE E N 1
ATOM 22298 C CA . PHE E 4 294 ? 30.271 174.940 392.709 1.00 68.84 294 PHE E CA 1
ATOM 22299 C C . PHE E 4 294 ? 29.828 174.515 394.102 1.00 67.43 294 PHE E C 1
ATOM 22300 O O . PHE E 4 294 ? 30.480 173.681 394.740 1.00 66.07 294 PHE E O 1
ATOM 22317 N N . LEU E 4 295 ? 28.713 175.065 394.584 1.00 68.22 295 LEU E N 1
ATOM 22318 C CA . LEU E 4 295 ? 28.227 174.709 395.912 1.00 67.86 295 LEU E CA 1
ATOM 22319 C C . LEU E 4 295 ? 27.518 173.361 395.905 1.00 68.20 295 LEU E C 1
ATOM 22320 O O . LEU E 4 295 ? 27.620 172.600 396.874 1.00 66.42 295 LEU E O 1
ATOM 22336 N N . GLU E 4 296 ? 26.783 173.056 394.833 1.00 71.18 296 GLU E N 1
ATOM 22337 C CA . GLU E 4 296 ? 26.071 171.784 394.769 1.00 73.81 296 GLU E CA 1
ATOM 22338 C C . GLU E 4 296 ? 27.047 170.616 394.716 1.00 71.13 296 GLU E C 1
ATOM 22339 O O . GLU E 4 296 ? 26.834 169.593 395.378 1.00 69.66 296 GLU E O 1
ATOM 22351 N N . ASP E 4 297 ? 28.121 170.747 393.932 1.00 71.07 297 ASP E N 1
ATOM 22352 C CA . ASP E 4 297 ? 29.131 169.695 393.880 1.00 71.48 297 ASP E CA 1
ATOM 22353 C C . ASP E 4 297 ? 29.691 169.400 395.266 1.00 68.86 297 ASP E C 1
ATOM 22354 O O . ASP E 4 297 ? 29.988 168.244 395.589 1.00 69.60 297 ASP E O 1
ATOM 22363 N N . ASN E 4 298 ? 29.842 170.430 396.101 1.00 65.80 298 ASN E N 1
ATOM 22364 C CA . ASN E 4 298 ? 30.302 170.210 397.469 1.00 65.83 298 ASN E CA 1
ATOM 22365 C C . ASN E 4 298 ? 29.200 169.612 398.333 1.00 67.30 298 ASN E C 1
ATOM 22366 O O . ASN E 4 298 ? 29.392 168.568 398.968 1.00 66.97 298 ASN E O 1
ATOM 22377 N N . PHE E 4 299 ? 28.033 170.259 398.369 1.00 69.31 299 PHE E N 1
ATOM 22378 C CA . PHE E 4 299 ? 26.969 169.817 399.263 1.00 71.01 299 PHE E CA 1
ATOM 22379 C C . PHE E 4 299 ? 26.507 168.409 398.911 1.00 73.71 299 PHE E C 1
ATOM 22380 O O . PHE E 4 299 ? 26.341 167.558 399.793 1.00 76.28 299 PHE E O 1
ATOM 22397 N N . ARG E 4 300 ? 26.299 168.137 397.626 1.00 74.49 300 ARG E N 1
ATOM 22398 C CA . ARG E 4 300 ? 25.818 166.825 397.220 1.00 77.50 300 ARG E CA 1
ATOM 22399 C C . ARG E 4 300 ? 26.913 165.765 397.232 1.00 75.06 300 ARG E C 1
ATOM 22400 O O . ARG E 4 300 ? 26.637 164.613 396.888 1.00 76.34 300 ARG E O 1
ATOM 22421 N N . SER E 4 301 ? 28.138 166.120 397.618 1.00 71.52 301 SER E N 1
ATOM 22422 C CA . SER E 4 301 ? 29.189 165.134 397.835 1.00 70.17 301 SER E CA 1
ATOM 22423 C C . SER E 4 301 ? 29.111 164.507 399.218 1.00 68.92 301 SER E C 1
ATOM 22424 O O . SER E 4 301 ? 29.960 163.675 399.557 1.00 69.64 301 SER E O 1
ATOM 22432 N N . GLU E 4 302 ? 28.126 164.901 400.021 1.00 67.13 302 GLU E N 1
ATOM 22433 C CA . GLU E 4 302 ? 27.998 164.455 401.401 1.00 66.36 302 GLU E CA 1
ATOM 22434 C C . GLU E 4 302 ? 26.523 164.211 401.672 1.00 68.53 302 GLU E C 1
ATOM 22435 O O . GLU E 4 302 ? 25.703 165.116 401.485 1.00 67.71 302 GLU E O 1
ATOM 22447 N N . LYS E 4 303 ? 26.185 162.999 402.103 1.00 80.54 303 LYS E N 1
ATOM 22448 C CA . LYS E 4 303 ? 24.796 162.650 402.368 1.00 78.92 303 LYS E CA 1
ATOM 22449 C C . LYS E 4 303 ? 24.348 163.303 403.668 1.00 75.10 303 LYS E C 1
ATOM 22450 O O . LYS E 4 303 ? 25.031 163.200 404.692 1.00 72.57 303 LYS E O 1
ATOM 22469 N N . ASN E 4 304 ? 23.210 163.992 403.619 1.00 74.61 304 ASN E N 1
ATOM 22470 C CA . ASN E 4 304 ? 22.680 164.643 404.808 1.00 74.84 304 ASN E CA 1
ATOM 22471 C C . ASN E 4 304 ? 22.526 163.629 405.933 1.00 72.47 304 ASN E C 1
ATOM 22472 O O . ASN E 4 304 ? 22.085 162.499 405.714 1.00 75.57 304 ASN E O 1
ATOM 22483 N N . GLU E 4 305 ? 22.893 164.042 407.145 1.00 67.94 305 GLU E N 1
ATOM 22484 C CA . GLU E 4 305 ? 22.983 163.117 408.269 1.00 67.20 305 GLU E CA 1
ATOM 22485 C C . GLU E 4 305 ? 22.336 163.641 409.543 1.00 64.49 305 GLU E C 1
ATOM 22486 O O . GLU E 4 305 ? 21.458 162.984 410.110 1.00 65.14 305 GLU E O 1
ATOM 22498 N N . ILE E 4 306 ? 22.760 164.808 410.007 1.00 62.56 306 ILE E N 1
ATOM 22499 C CA . ILE E 4 306 ? 22.330 165.294 411.311 1.00 62.21 306 ILE E CA 1
ATOM 22500 C C . ILE E 4 306 ? 20.942 165.904 411.194 1.00 63.58 306 ILE E C 1
ATOM 22501 O O . ILE E 4 306 ? 20.637 166.621 410.233 1.00 63.44 306 ILE E O 1
ATOM 22517 N N . SER E 4 307 ? 20.096 165.616 412.177 1.00 66.67 307 SER E N 1
ATOM 22518 C CA . SER E 4 307 ? 18.731 166.115 412.173 1.00 68.05 307 SER E CA 1
ATOM 22519 C C . SER E 4 307 ? 18.690 167.568 412.630 1.00 67.16 307 SER E C 1
ATOM 22520 O O . SER E 4 307 ? 19.534 168.024 413.405 1.00 65.10 307 SER E O 1
ATOM 22528 N N . LEU E 4 308 ? 17.680 168.293 412.143 1.00 70.78 308 LEU E N 1
ATOM 22529 C CA . LEU E 4 308 ? 17.482 169.679 412.559 1.00 71.57 308 LEU E CA 1
ATOM 22530 C C . LEU E 4 308 ? 17.343 169.793 414.073 1.00 74.42 308 LEU E C 1
ATOM 22531 O O . LEU E 4 308 ? 17.812 170.766 414.674 1.00 72.86 308 LEU E O 1
ATOM 22547 N N . GLU E 4 309 ? 16.704 168.808 414.710 1.00 77.68 309 GLU E N 1
ATOM 22548 C CA . GLU E 4 309 ? 16.523 168.862 416.157 1.00 79.52 309 GLU E CA 1
ATOM 22549 C C . GLU E 4 309 ? 17.861 168.866 416.882 1.00 74.73 309 GLU E C 1
ATOM 22550 O O . GLU E 4 309 ? 18.052 169.620 417.844 1.00 73.73 309 GLU E O 1
ATOM 22562 N N . ASN E 4 310 ? 18.804 168.032 416.438 1.00 72.11 310 ASN E N 1
ATOM 22563 C CA . ASN E 4 310 ? 20.112 168.010 417.080 1.00 69.29 310 ASN E CA 1
ATOM 22564 C C . ASN E 4 310 ? 20.913 169.260 416.736 1.00 64.34 310 ASN E C 1
ATOM 22565 O O . ASN E 4 310 ? 21.676 169.757 417.571 1.00 62.98 310 ASN E O 1
ATOM 22576 N N . VAL E 4 311 ? 20.745 169.787 415.523 1.00 62.63 311 VAL E N 1
ATOM 22577 C CA . VAL E 4 311 ? 21.385 171.049 415.169 1.00 61.90 311 VAL E CA 1
ATOM 22578 C C . VAL E 4 311 ? 20.891 172.166 416.078 1.00 63.92 311 VAL E C 1
ATOM 22579 O O . VAL E 4 311 ? 21.679 172.986 416.562 1.00 63.69 311 VAL E O 1
ATOM 22592 N N . ILE E 4 312 ? 19.582 172.211 416.333 1.00 67.10 312 ILE E N 1
ATOM 22593 C CA . ILE E 4 312 ? 19.031 173.234 417.219 1.00 70.60 312 ILE E CA 1
ATOM 22594 C C . ILE E 4 312 ? 19.651 173.121 418.606 1.00 70.99 312 ILE E C 1
ATOM 22595 O O . ILE E 4 312 ? 20.111 174.113 419.183 1.00 71.10 312 ILE E O 1
ATOM 22611 N N . GLU E 4 313 ? 19.675 171.909 419.165 1.00 74.33 313 GLU E N 1
ATOM 22612 C CA . GLU E 4 313 ? 20.285 171.718 420.476 1.00 77.74 313 GLU E CA 1
ATOM 22613 C C . GLU E 4 313 ? 21.766 172.068 420.458 1.00 73.34 313 GLU E C 1
ATOM 22614 O O . GLU E 4 313 ? 22.318 172.483 421.483 1.00 73.43 313 GLU E O 1
ATOM 22626 N N . LEU E 4 314 ? 22.423 171.919 419.308 1.00 70.50 314 LEU E N 1
ATOM 22627 C CA . LEU E 4 314 ? 23.842 172.245 419.229 1.00 69.33 314 LEU E CA 1
ATOM 22628 C C . LEU E 4 314 ? 24.060 173.752 419.286 1.00 68.41 314 LEU E C 1
ATOM 22629 O O . LEU E 4 314 ? 24.988 174.227 419.952 1.00 65.72 314 LEU E O 1
ATOM 22662 N N . ASN E 4 316 ? 22.117 175.916 420.732 1.00 72.47 316 ASN E N 1
ATOM 22663 C CA . ASN E 4 316 ? 21.876 176.295 422.117 1.00 75.25 316 ASN E CA 1
ATOM 22664 C C . ASN E 4 316 ? 23.049 175.893 423.001 1.00 74.84 316 ASN E C 1
ATOM 22665 O O . ASN E 4 316 ? 23.471 176.665 423.870 1.00 75.81 316 ASN E O 1
ATOM 22676 N N . CYS E 4 317 ? 23.590 174.691 422.790 1.00 74.61 317 CYS E N 1
ATOM 22677 C CA . CYS E 4 317 ? 24.689 174.214 423.621 1.00 75.23 317 CYS E CA 1
ATOM 22678 C C . CYS E 4 317 ? 25.921 175.097 423.467 1.00 72.22 317 CYS E C 1
ATOM 22679 O O . CYS E 4 317 ? 26.574 175.441 424.459 1.00 72.20 317 CYS E O 1
ATOM 22687 N N . LEU E 4 318 ? 26.252 175.479 422.235 1.00 70.83 318 LEU E N 1
ATOM 22688 C CA . LEU E 4 318 ? 27.468 176.235 421.955 1.00 70.05 318 LEU E CA 1
ATOM 22689 C C . LEU E 4 318 ? 27.314 177.737 422.174 1.00 71.27 318 LEU E C 1
ATOM 22690 O O . LEU E 4 318 ? 28.207 178.495 421.779 1.00 70.65 318 LEU E O 1
ATOM 22706 N N . GLN E 4 319 ? 26.219 178.189 422.788 1.00 73.92 319 GLN E N 1
ATOM 22707 C CA . GLN E 4 319 ? 26.112 179.605 423.122 1.00 75.73 319 GLN E CA 1
ATOM 22708 C C . GLN E 4 319 ? 27.157 180.003 424.155 1.00 76.02 319 GLN E C 1
ATOM 22709 O O . GLN E 4 319 ? 27.548 181.174 424.221 1.00 76.70 319 GLN E O 1
ATOM 22723 N N . CYS E 4 320 ? 27.624 179.046 424.961 1.00 75.60 320 CYS E N 1
ATOM 22724 C CA . CYS E 4 320 ? 28.664 179.342 425.938 1.00 76.26 320 CYS E CA 1
ATOM 22725 C C . CYS E 4 320 ? 29.954 179.787 425.262 1.00 73.95 320 CYS E C 1
ATOM 22726 O O . CYS E 4 320 ? 30.751 180.513 425.867 1.00 75.52 320 CYS E O 1
ATOM 22734 N N . VAL E 4 321 ? 30.183 179.364 424.017 1.00 71.00 321 VAL E N 1
ATOM 22735 C CA . VAL E 4 321 ? 31.352 179.835 423.280 1.00 70.38 321 VAL E CA 1
ATOM 22736 C C . VAL E 4 321 ? 31.212 181.320 422.965 1.00 71.82 321 VAL E C 1
ATOM 22737 O O . VAL E 4 321 ? 32.141 182.108 423.177 1.00 72.31 321 VAL E O 1
ATOM 22750 N N . LEU E 4 322 ? 30.041 181.729 422.473 1.00 71.33 322 LEU E N 1
ATOM 22751 C CA . LEU E 4 322 ? 29.843 183.133 422.133 1.00 70.24 322 LEU E CA 1
ATOM 22752 C C . LEU E 4 322 ? 29.795 184.003 423.380 1.00 71.14 322 LEU E C 1
ATOM 22753 O O . LEU E 4 322 ? 30.188 185.173 423.334 1.00 72.90 322 LEU E O 1
ATOM 22769 N N . ASP E 4 323 ? 29.321 183.454 424.497 1.00 70.94 323 ASP E N 1
ATOM 22770 C CA . ASP E 4 323 ? 29.269 184.191 425.751 1.00 74.70 323 ASP E CA 1
ATOM 22771 C C . ASP E 4 323 ? 30.584 184.147 426.520 1.00 75.86 323 ASP E C 1
ATOM 22772 O O . ASP E 4 323 ? 30.729 184.882 427.504 1.00 76.37 323 ASP E O 1
ATOM 22781 N N . GLY E 4 324 ? 31.538 183.314 426.105 1.00 76.29 324 GLY E N 1
ATOM 22782 C CA . GLY E 4 324 ? 32.796 183.201 426.819 1.00 78.72 324 GLY E CA 1
ATOM 22783 C C . GLY E 4 324 ? 32.668 182.634 428.216 1.00 80.67 324 GLY E C 1
ATOM 22784 O O . GLY E 4 324 ? 33.497 182.939 429.078 1.00 84.28 324 GLY E O 1
ATOM 22788 N N . ASP E 4 325 ? 31.652 181.803 428.462 1.00 81.41 325 ASP E N 1
ATOM 22789 C CA . ASP E 4 325 ? 31.417 181.275 429.801 1.00 84.59 325 ASP E CA 1
ATOM 22790 C C . ASP E 4 325 ? 32.503 180.307 430.254 1.00 86.34 325 ASP E C 1
ATOM 22791 O O . ASP E 4 325 ? 32.589 180.014 431.451 1.00 89.74 325 ASP E O 1
ATOM 22800 N N . LEU E 4 326 ? 33.327 179.805 429.335 1.00 84.39 326 LEU E N 1
ATOM 22801 C CA . LEU E 4 326 ? 34.358 178.827 429.661 1.00 86.44 326 LEU E CA 1
ATOM 22802 C C . LEU E 4 326 ? 35.758 179.426 429.703 1.00 87.80 326 LEU E C 1
ATOM 22803 O O . LEU E 4 326 ? 36.725 178.690 429.925 1.00 87.72 326 LEU E O 1
ATOM 22819 N N . GLU E 4 327 ? 35.891 180.731 429.500 1.00 88.98 327 GLU E N 1
ATOM 22820 C CA . GLU E 4 327 ? 37.188 181.386 429.446 1.00 91.20 327 GLU E CA 1
ATOM 22821 C C . GLU E 4 327 ? 37.593 181.907 430.821 1.00 95.46 327 GLU E C 1
ATOM 22822 O O . GLU E 4 327 ? 36.758 182.148 431.696 1.00 96.79 327 GLU E O 1
ATOM 22834 N N . GLU E 4 328 ? 38.902 182.070 431.006 1.00 96.33 328 GLU E N 1
ATOM 22835 C CA . GLU E 4 328 ? 39.411 182.683 432.225 1.00 101.38 328 GLU E CA 1
ATOM 22836 C C . GLU E 4 328 ? 39.048 184.163 432.257 1.00 101.39 328 GLU E C 1
ATOM 22837 O O . GLU E 4 328 ? 39.166 184.873 431.254 1.00 98.51 328 GLU E O 1
ATOM 22841 N N . LYS E 4 329 ? 38.605 184.628 433.423 1.00 143.75 329 LYS E N 1
ATOM 22842 C CA . LYS E 4 329 ? 38.118 185.994 433.551 1.00 143.33 329 LYS E CA 1
ATOM 22843 C C . LYS E 4 329 ? 39.230 187.001 433.281 1.00 137.78 329 LYS E C 1
ATOM 22844 O O . LYS E 4 329 ? 40.381 186.807 433.683 1.00 138.00 329 LYS E O 1
ATOM 22848 N N . HIS E 4 330 ? 38.876 188.086 432.591 1.00 134.15 330 HIS E N 1
ATOM 22849 C CA . HIS E 4 330 ? 39.789 189.205 432.388 1.00 130.64 330 HIS E CA 1
ATOM 22850 C C . HIS E 4 330 ? 40.952 188.819 431.482 1.00 130.63 330 HIS E C 1
ATOM 22851 O O . HIS E 4 330 ? 42.115 188.888 431.893 1.00 130.13 330 HIS E O 1
ATOM 22855 N N . GLU E 4 331 ? 40.650 188.422 430.249 1.00 133.89 331 GLU E N 1
ATOM 22856 C CA . GLU E 4 331 ? 41.665 188.121 429.248 1.00 130.27 331 GLU E CA 1
ATOM 22857 C C . GLU E 4 331 ? 41.770 189.276 428.260 1.00 126.86 331 GLU E C 1
ATOM 22858 O O . GLU E 4 331 ? 40.752 189.783 427.778 1.00 127.75 331 GLU E O 1
ATOM 22862 N N . LYS E 4 332 ? 43.001 189.683 427.963 1.00 118.47 332 LYS E N 1
ATOM 22863 C CA . LYS E 4 332 ? 43.273 190.796 427.067 1.00 109.58 332 LYS E CA 1
ATOM 22864 C C . LYS E 4 332 ? 43.865 190.279 425.763 1.00 102.97 332 LYS E C 1
ATOM 22865 O O . LYS E 4 332 ? 44.471 189.205 425.719 1.00 104.04 332 LYS E O 1
ATOM 22884 N N . THR E 4 333 ? 43.678 191.052 424.695 1.00 95.00 333 THR E N 1
ATOM 22885 C CA . THR E 4 333 ? 44.244 190.693 423.405 1.00 90.67 333 THR E CA 1
ATOM 22886 C C . THR E 4 333 ? 45.756 190.917 423.415 1.00 87.60 333 THR E C 1
ATOM 22887 O O . THR E 4 333 ? 46.330 191.462 424.363 1.00 85.99 333 THR E O 1
ATOM 22898 N N . ALA E 4 334 ? 46.408 190.483 422.334 1.00 85.05 334 ALA E N 1
ATOM 22899 C CA . ALA E 4 334 ? 47.857 190.628 422.242 1.00 84.64 334 ALA E CA 1
ATOM 22900 C C . ALA E 4 334 ? 48.268 192.097 422.194 1.00 81.78 334 ALA E C 1
ATOM 22901 O O . ALA E 4 334 ? 49.245 192.493 422.841 1.00 81.70 334 ALA E O 1
ATOM 22908 N N . ILE E 4 335 ? 47.534 192.922 421.445 1.00 78.90 335 ILE E N 1
ATOM 22909 C CA . ILE E 4 335 ? 47.883 194.336 421.338 1.00 76.20 335 ILE E CA 1
ATOM 22910 C C . ILE E 4 335 ? 47.681 195.042 422.674 1.00 74.47 335 ILE E C 1
ATOM 22911 O O . ILE E 4 335 ? 48.482 195.900 423.064 1.00 71.47 335 ILE E O 1
ATOM 22927 N N . GLN E 4 336 ? 46.612 194.700 423.396 1.00 75.53 336 GLN E N 1
ATOM 22928 C CA . GLN E 4 336 ? 46.407 195.286 424.716 1.00 76.19 336 GLN E CA 1
ATOM 22929 C C . GLN E 4 336 ? 47.552 194.926 425.653 1.00 77.99 336 GLN E C 1
ATOM 22930 O O . GLN E 4 336 ? 48.011 195.764 426.438 1.00 79.55 336 GLN E O 1
ATOM 22944 N N . THR E 4 337 ? 48.026 193.679 425.587 1.00 78.72 337 THR E N 1
ATOM 22945 C CA . THR E 4 337 ? 49.156 193.273 426.416 1.00 80.03 337 THR E CA 1
ATOM 22946 C C . THR E 4 337 ? 50.427 194.011 426.012 1.00 78.52 337 THR E C 1
ATOM 22947 O O . THR E 4 337 ? 51.251 194.352 426.867 1.00 79.03 337 THR E O 1
ATOM 22958 N N . PHE E 4 338 ? 50.602 194.268 424.714 1.00 76.78 338 PHE E N 1
ATOM 22959 C CA . PHE E 4 338 ? 51.752 195.043 424.261 1.00 75.06 338 PHE E CA 1
ATOM 22960 C C . PHE E 4 338 ? 51.722 196.453 424.839 1.00 74.92 338 PHE E C 1
ATOM 22961 O O . PHE E 4 338 ? 52.731 196.945 425.358 1.00 73.91 338 PHE E O 1
ATOM 22978 N N . ILE E 4 339 ? 50.568 197.119 424.759 1.00 76.15 339 ILE E N 1
ATOM 22979 C CA . ILE E 4 339 ? 50.440 198.464 425.318 1.00 77.34 339 ILE E CA 1
ATOM 22980 C C . ILE E 4 339 ? 50.758 198.449 426.808 1.00 79.87 339 ILE E C 1
ATOM 22981 O O . ILE E 4 339 ? 51.585 199.230 427.293 1.00 80.11 339 ILE E O 1
ATOM 22997 N N . LYS E 4 340 ? 50.105 197.560 427.558 1.00 81.96 340 LYS E N 1
ATOM 22998 C CA . LYS E 4 340 ? 50.264 197.563 429.008 1.00 83.52 340 LYS E CA 1
ATOM 22999 C C . LYS E 4 340 ? 51.714 197.339 429.417 1.00 83.89 340 LYS E C 1
ATOM 23000 O O . LYS E 4 340 ? 52.153 197.857 430.450 1.00 84.67 340 LYS E O 1
ATOM 23004 N N . ARG E 4 341 ? 52.473 196.579 428.625 1.00 83.92 341 ARG E N 1
ATOM 23005 C CA . ARG E 4 341 ? 53.856 196.282 428.986 1.00 84.99 341 ARG E CA 1
ATOM 23006 C C . ARG E 4 341 ? 54.764 197.487 428.772 1.00 82.22 341 ARG E C 1
ATOM 23007 O O . ARG E 4 341 ? 55.547 197.849 429.658 1.00 81.86 341 ARG E O 1
ATOM 23028 N N . ILE E 4 342 ? 54.682 198.115 427.597 1.00 80.54 342 ILE E N 1
ATOM 23029 C CA . ILE E 4 342 ? 55.599 199.209 427.292 1.00 79.88 342 ILE E CA 1
ATOM 23030 C C . ILE E 4 342 ? 55.327 200.414 428.184 1.00 82.35 342 ILE E C 1
ATOM 23031 O O . ILE E 4 342 ? 56.257 201.139 428.557 1.00 83.79 342 ILE E O 1
ATOM 23047 N N . GLN E 4 343 ? 54.065 200.649 428.551 1.00 83.96 343 GLN E N 1
ATOM 23048 C CA . GLN E 4 343 ? 53.766 201.767 429.438 1.00 85.65 343 GLN E CA 1
ATOM 23049 C C . GLN E 4 343 ? 54.197 201.478 430.870 1.00 88.21 343 GLN E C 1
ATOM 23050 O O . GLN E 4 343 ? 54.625 202.394 431.580 1.00 88.95 343 GLN E O 1
ATOM 23064 N N . ASN E 4 344 ? 54.111 200.221 431.311 1.00 90.95 344 ASN E N 1
ATOM 23065 C CA . ASN E 4 344 ? 54.660 199.873 432.617 1.00 94.02 344 ASN E CA 1
ATOM 23066 C C . ASN E 4 344 ? 56.175 200.025 432.623 1.00 93.72 344 ASN E C 1
ATOM 23067 O O . ASN E 4 344 ? 56.761 200.431 433.634 1.00 95.33 344 ASN E O 1
ATOM 23078 N N . ASP E 4 345 ? 56.823 199.714 431.499 1.00 91.54 345 ASP E N 1
ATOM 23079 C CA . ASP E 4 345 ? 58.264 199.917 431.392 1.00 90.71 345 ASP E CA 1
ATOM 23080 C C . ASP E 4 345 ? 58.604 201.399 431.334 1.00 89.88 345 ASP E C 1
ATOM 23081 O O . ASP E 4 345 ? 59.548 201.852 431.993 1.00 89.12 345 ASP E O 1
ATOM 23090 N N . HIS E 4 346 ? 57.844 202.170 430.552 1.00 89.36 346 HIS E N 1
ATOM 23091 C CA . HIS E 4 346 ? 58.106 203.601 430.437 1.00 89.00 346 HIS E CA 1
ATOM 23092 C C . HIS E 4 346 ? 58.053 204.273 431.801 1.00 92.60 346 HIS E C 1
ATOM 23093 O O . HIS E 4 346 ? 58.956 205.033 432.170 1.00 91.16 346 HIS E O 1
ATOM 23124 N N . GLU E 4 348 ? 58.225 202.840 434.786 1.00 109.21 348 GLU E N 1
ATOM 23125 C CA . GLU E 4 348 ? 59.321 202.333 435.605 1.00 113.02 348 GLU E CA 1
ATOM 23126 C C . GLU E 4 348 ? 60.638 202.995 435.226 1.00 113.08 348 GLU E C 1
ATOM 23127 O O . GLU E 4 348 ? 61.504 203.194 436.086 1.00 115.60 348 GLU E O 1
ATOM 23139 N N . GLU E 4 349 ? 60.807 203.348 433.950 1.00 108.08 349 GLU E N 1
ATOM 23140 C CA . GLU E 4 349 ? 61.992 204.086 433.530 1.00 105.42 349 GLU E CA 1
ATOM 23141 C C . GLU E 4 349 ? 61.898 205.546 433.954 1.00 104.75 349 GLU E C 1
ATOM 23142 O O . GLU E 4 349 ? 62.899 206.143 434.367 1.00 102.40 349 GLU E O 1
ATOM 23154 N N . ALA E 4 350 ? 60.706 206.137 433.848 1.00 108.23 350 ALA E N 1
ATOM 23155 C CA . ALA E 4 350 ? 60.521 207.514 434.287 1.00 109.31 350 ALA E CA 1
ATOM 23156 C C . ALA E 4 350 ? 60.854 207.676 435.764 1.00 108.34 350 ALA E C 1
ATOM 23157 O O . ALA E 4 350 ? 61.374 208.722 436.169 1.00 112.15 350 ALA E O 1
ATOM 23164 N N . ARG E 4 351 ? 60.571 206.660 436.585 1.00 104.17 351 ARG E N 1
ATOM 23165 C CA . ARG E 4 351 ? 60.987 206.707 437.983 1.00 105.90 351 ARG E CA 1
ATOM 23166 C C . ARG E 4 351 ? 62.503 206.631 438.102 1.00 105.76 351 ARG E C 1
ATOM 23167 O O . ARG E 4 351 ? 63.084 207.198 439.035 1.00 107.33 351 ARG E O 1
ATOM 23188 N N . ARG E 4 352 ? 63.158 205.946 437.159 1.00 105.14 352 ARG E N 1
ATOM 23189 C CA . ARG E 4 352 ? 64.615 205.896 437.146 1.00 104.07 352 ARG E CA 1
ATOM 23190 C C . ARG E 4 352 ? 65.212 207.269 436.873 1.00 103.32 352 ARG E C 1
ATOM 23191 O O . ARG E 4 352 ? 66.291 207.587 437.385 1.00 103.42 352 ARG E O 1
ATOM 23195 N N . LEU E 4 353 ? 64.527 208.093 436.077 1.00 104.33 353 LEU E N 1
ATOM 23196 C CA . LEU E 4 353 ? 65.015 209.440 435.811 1.00 103.88 353 LEU E CA 1
ATOM 23197 C C . LEU E 4 353 ? 64.941 210.314 437.056 1.00 107.02 353 LEU E C 1
ATOM 23198 O O . LEU E 4 353 ? 65.782 211.201 437.238 1.00 108.85 353 LEU E O 1
ATOM 23214 N N . TYR E 4 354 ? 63.952 210.081 437.922 1.00 108.39 354 TYR E N 1
ATOM 23215 C CA . TYR E 4 354 ? 63.819 210.901 439.121 1.00 112.05 354 TYR E CA 1
ATOM 23216 C C . TYR E 4 354 ? 64.967 210.654 440.090 1.00 113.60 354 TYR E C 1
ATOM 23217 O O . TYR E 4 354 ? 65.375 211.571 440.812 1.00 114.84 354 TYR E O 1
ATOM 23235 N N . THR E 4 355 ? 65.500 209.437 440.114 1.00 113.26 355 THR E N 1
ATOM 23236 C CA . THR E 4 355 ? 66.622 209.104 440.981 1.00 113.51 355 THR E CA 1
ATOM 23237 C C . THR E 4 355 ? 67.896 209.793 440.500 1.00 110.44 355 THR E C 1
ATOM 23238 O O . THR E 4 355 ? 68.678 209.219 439.743 1.00 107.88 355 THR E O 1
ATOM 23249 N N . SER E 4 380 ? 66.870 217.707 448.752 1.00 139.02 380 SER E N 1
ATOM 23250 C CA . SER E 4 380 ? 66.070 217.798 447.536 1.00 137.13 380 SER E CA 1
ATOM 23251 C C . SER E 4 380 ? 65.907 219.255 447.101 1.00 137.23 380 SER E C 1
ATOM 23252 O O . SER E 4 380 ? 66.798 219.821 446.468 1.00 135.12 380 SER E O 1
ATOM 23255 N N . LYS E 4 381 ? 64.770 219.861 447.449 1.00 139.33 381 LYS E N 1
ATOM 23256 C CA . LYS E 4 381 ? 64.485 221.243 447.079 1.00 138.40 381 LYS E CA 1
ATOM 23257 C C . LYS E 4 381 ? 64.610 221.437 445.571 1.00 132.63 381 LYS E C 1
ATOM 23258 O O . LYS E 4 381 ? 63.730 221.017 444.812 1.00 129.78 381 LYS E O 1
ATOM 23262 N N . GLU E 4 382 ? 65.694 222.080 445.129 1.00 131.37 382 GLU E N 1
ATOM 23263 C CA . GLU E 4 382 ? 65.879 222.343 443.705 1.00 128.45 382 GLU E CA 1
ATOM 23264 C C . GLU E 4 382 ? 65.934 221.047 442.906 1.00 123.33 382 GLU E C 1
ATOM 23265 O O . GLU E 4 382 ? 65.396 220.970 441.795 1.00 125.04 382 GLU E O 1
ATOM 23269 N N . GLU E 4 383 ? 66.580 220.016 443.456 1.00 117.27 383 GLU E N 1
ATOM 23270 C CA . GLU E 4 383 ? 66.760 218.766 442.727 1.00 112.97 383 GLU E CA 1
ATOM 23271 C C . GLU E 4 383 ? 65.468 217.969 442.602 1.00 115.60 383 GLU E C 1
ATOM 23272 O O . GLU E 4 383 ? 65.371 217.112 441.719 1.00 113.26 383 GLU E O 1
ATOM 23276 N N . HIS E 4 384 ? 64.472 218.229 443.451 1.00 119.79 384 HIS E N 1
ATOM 23277 C CA . HIS E 4 384 ? 63.168 217.608 443.256 1.00 121.30 384 HIS E CA 1
ATOM 23278 C C . HIS E 4 384 ? 62.402 218.292 442.133 1.00 118.37 384 HIS E C 1
ATOM 23279 O O . HIS E 4 384 ? 61.669 217.629 441.391 1.00 121.46 384 HIS E O 1
ATOM 23283 N N . LEU E 4 385 ? 62.561 219.609 441.997 1.00 115.25 385 LEU E N 1
ATOM 23284 C CA . LEU E 4 385 ? 61.964 220.319 440.871 1.00 113.17 385 LEU E CA 1
ATOM 23285 C C . LEU E 4 385 ? 62.644 219.922 439.566 1.00 112.12 385 LEU E C 1
ATOM 23286 O O . LEU E 4 385 ? 61.976 219.637 438.565 1.00 111.96 385 LEU E O 1
ATOM 23297 N N . ARG E 4 387 ? 64.499 217.178 439.034 1.00 165.62 387 ARG E N 1
ATOM 23298 C CA . ARG E 4 387 ? 64.255 215.757 438.812 1.00 157.64 387 ARG E CA 1
ATOM 23299 C C . ARG E 4 387 ? 62.808 215.469 438.435 1.00 149.60 387 ARG E C 1
ATOM 23300 O O . ARG E 4 387 ? 62.522 214.397 437.892 1.00 144.27 387 ARG E O 1
ATOM 23304 N N . PHE E 4 388 ? 61.896 216.401 438.704 1.00 148.33 388 PHE E N 1
ATOM 23305 C CA . PHE E 4 388 ? 60.495 216.221 438.343 1.00 140.95 388 PHE E CA 1
ATOM 23306 C C . PHE E 4 388 ? 60.233 216.474 436.863 1.00 134.83 388 PHE E C 1
ATOM 23307 O O . PHE E 4 388 ? 59.364 215.821 436.277 1.00 129.45 388 PHE E O 1
ATOM 23324 N N . ASN E 4 389 ? 60.963 217.401 436.240 1.00 136.13 389 ASN E N 1
ATOM 23325 C CA . ASN E 4 389 ? 60.594 217.838 434.897 1.00 130.92 389 ASN E CA 1
ATOM 23326 C C . ASN E 4 389 ? 61.034 216.859 433.811 1.00 125.26 389 ASN E C 1
ATOM 23327 O O . ASN E 4 389 ? 60.262 216.578 432.889 1.00 120.32 389 ASN E O 1
ATOM 23331 N N . GLU E 4 390 ? 62.259 216.329 433.886 1.00 125.84 390 GLU E N 1
ATOM 23332 C CA . GLU E 4 390 ? 62.702 215.407 432.842 1.00 121.30 390 GLU E CA 1
ATOM 23333 C C . GLU E 4 390 ? 61.900 214.113 432.852 1.00 116.84 390 GLU E C 1
ATOM 23334 O O . GLU E 4 390 ? 61.669 213.523 431.791 1.00 111.39 390 GLU E O 1
ATOM 23346 N N . ALA E 4 391 ? 61.468 213.653 434.029 1.00 119.42 391 ALA E N 1
ATOM 23347 C CA . ALA E 4 391 ? 60.656 212.443 434.080 1.00 116.59 391 ALA E CA 1
ATOM 23348 C C . ALA E 4 391 ? 59.312 212.667 433.403 1.00 113.82 391 ALA E C 1
ATOM 23349 O O . ALA E 4 391 ? 58.856 211.824 432.621 1.00 110.65 391 ALA E O 1
ATOM 23356 N N . THR E 4 392 ? 58.663 213.798 433.685 1.00 114.47 392 THR E N 1
ATOM 23357 C CA . THR E 4 392 ? 57.450 214.142 432.954 1.00 111.93 392 THR E CA 1
ATOM 23358 C C . THR E 4 392 ? 57.751 214.294 431.471 1.00 108.11 392 THR E C 1
ATOM 23359 O O . THR E 4 392 ? 56.961 213.869 430.620 1.00 104.16 392 THR E O 1
ATOM 23370 N N . HIS E 4 393 ? 58.897 214.896 431.143 1.00 108.20 393 HIS E N 1
ATOM 23371 C CA . HIS E 4 393 ? 59.293 215.029 429.746 1.00 103.76 393 HIS E CA 1
ATOM 23372 C C . HIS E 4 393 ? 59.473 213.674 429.078 1.00 98.13 393 HIS E C 1
ATOM 23373 O O . HIS E 4 393 ? 59.223 213.542 427.875 1.00 95.27 393 HIS E O 1
ATOM 23387 N N . TYR E 4 394 ? 59.894 212.655 429.829 1.00 96.67 394 TYR E N 1
ATOM 23388 C CA . TYR E 4 394 ? 60.015 211.324 429.244 1.00 92.26 394 TYR E CA 1
ATOM 23389 C C . TYR E 4 394 ? 58.642 210.760 428.902 1.00 88.62 394 TYR E C 1
ATOM 23390 O O . TYR E 4 394 ? 58.385 210.378 427.754 1.00 85.93 394 TYR E O 1
ATOM 23408 N N . ILE E 4 395 ? 57.743 210.707 429.889 1.00 89.29 395 ILE E N 1
ATOM 23409 C CA . ILE E 4 395 ? 56.415 210.151 429.653 1.00 88.04 395 ILE E CA 1
ATOM 23410 C C . ILE E 4 395 ? 55.670 210.975 428.616 1.00 86.33 395 ILE E C 1
ATOM 23411 O O . ILE E 4 395 ? 54.870 210.437 427.840 1.00 85.51 395 ILE E O 1
ATOM 23427 N N . ASP E 4 396 ? 55.925 212.280 428.571 1.00 86.90 396 ASP E N 1
ATOM 23428 C CA . ASP E 4 396 ? 55.320 213.114 427.546 1.00 86.48 396 ASP E CA 1
ATOM 23429 C C . ASP E 4 396 ? 55.953 212.905 426.177 1.00 82.24 396 ASP E C 1
ATOM 23430 O O . ASP E 4 396 ? 55.390 213.366 425.179 1.00 80.20 396 ASP E O 1
ATOM 23439 N N . SER E 4 397 ? 57.084 212.204 426.099 1.00 82.09 397 SER E N 1
ATOM 23440 C CA . SER E 4 397 ? 57.744 211.966 424.823 1.00 81.30 397 SER E CA 1
ATOM 23441 C C . SER E 4 397 ? 57.364 210.639 424.184 1.00 77.89 397 SER E C 1
ATOM 23442 O O . SER E 4 397 ? 57.417 210.527 422.953 1.00 76.07 397 SER E O 1
ATOM 23450 N N . VAL E 4 398 ? 56.960 209.648 424.979 1.00 77.35 398 VAL E N 1
ATOM 23451 C CA . VAL E 4 398 ? 56.922 208.270 424.502 1.00 76.53 398 VAL E CA 1
ATOM 23452 C C . VAL E 4 398 ? 55.540 207.640 424.640 1.00 76.42 398 VAL E C 1
ATOM 23453 O O . VAL E 4 398 ? 55.204 206.711 423.898 1.00 75.11 398 VAL E O 1
ATOM 23466 N N . VAL E 4 399 ? 54.729 208.128 425.575 1.00 78.74 399 VAL E N 1
ATOM 23467 C CA . VAL E 4 399 ? 53.442 207.504 425.873 1.00 80.93 399 VAL E CA 1
ATOM 23468 C C . VAL E 4 399 ? 52.379 208.123 424.973 1.00 80.87 399 VAL E C 1
ATOM 23469 O O . VAL E 4 399 ? 52.186 209.344 424.971 1.00 82.47 399 VAL E O 1
ATOM 23482 N N . GLY E 4 400 ? 51.679 207.278 424.219 1.00 79.25 400 GLY E N 1
ATOM 23483 C CA . GLY E 4 400 ? 50.681 207.741 423.272 1.00 79.07 400 GLY E CA 1
ATOM 23484 C C . GLY E 4 400 ? 49.259 207.657 423.786 1.00 83.75 400 GLY E C 1
ATOM 23485 O O . GLY E 4 400 ? 48.517 208.641 423.738 1.00 84.01 400 GLY E O 1
ATOM 23489 N N . VAL E 4 401 ? 48.870 206.488 424.281 1.00 87.66 401 VAL E N 1
ATOM 23490 C CA . VAL E 4 401 ? 47.527 206.261 424.798 1.00 93.15 401 VAL E CA 1
ATOM 23491 C C . VAL E 4 401 ? 47.586 206.320 426.315 1.00 98.30 401 VAL E C 1
ATOM 23492 O O . VAL E 4 401 ? 48.616 206.021 426.931 1.00 98.72 401 VAL E O 1
ATOM 23505 N N . ASN E 4 402 ? 46.472 206.714 426.927 1.00 103.47 402 ASN E N 1
ATOM 23506 C CA . ASN E 4 402 ? 46.395 206.890 428.373 1.00 108.07 402 ASN E CA 1
ATOM 23507 C C . ASN E 4 402 ? 47.393 207.933 428.860 1.00 108.64 402 ASN E C 1
ATOM 23508 O O . ASN E 4 402 ? 47.806 207.911 430.023 1.00 110.54 402 ASN E O 1
ATOM 23519 N N . SER E 4 403 ? 47.779 208.856 427.975 1.00 105.09 403 SER E N 1
ATOM 23520 C CA . SER E 4 403 ? 48.811 209.829 428.314 1.00 102.96 403 SER E CA 1
ATOM 23521 C C . SER E 4 403 ? 48.378 210.730 429.461 1.00 106.28 403 SER E C 1
ATOM 23522 O O . SER E 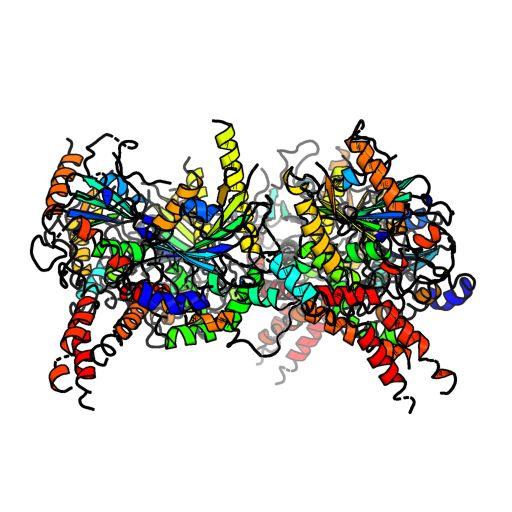4 403 ? 49.159 210.991 430.383 1.00 109.40 403 SER E O 1
ATOM 23530 N N . ARG E 4 404 ? 47.134 211.212 429.429 1.00 105.96 404 ARG E N 1
ATOM 23531 C CA . ARG E 4 404 ? 46.658 212.084 430.497 1.00 108.62 404 ARG E CA 1
ATOM 23532 C C . ARG E 4 404 ? 46.706 211.372 431.843 1.00 112.71 404 ARG E C 1
ATOM 23533 O O . ARG E 4 404 ? 47.250 211.900 432.820 1.00 112.39 404 ARG E O 1
ATOM 23537 N N . GLU E 4 405 ? 46.148 210.161 431.909 1.00 118.46 405 GLU E N 1
ATOM 23538 C CA . GLU E 4 405 ? 46.172 209.404 433.155 1.00 126.48 405 GLU E CA 1
ATOM 23539 C C . GLU E 4 405 ? 47.576 208.927 433.499 1.00 127.42 405 GLU E C 1
ATOM 23540 O O . GLU E 4 405 ? 47.916 208.811 434.681 1.00 131.34 405 GLU E O 1
ATOM 23544 N N . ALA E 4 406 ? 48.401 208.646 432.490 1.00 123.49 406 ALA E N 1
ATOM 23545 C CA . ALA E 4 406 ? 49.741 208.137 432.759 1.00 122.86 406 ALA E CA 1
ATOM 23546 C C . ALA E 4 406 ? 50.609 209.195 433.420 1.00 121.79 406 ALA E C 1
ATOM 23547 O O . ALA E 4 406 ? 51.286 208.923 434.419 1.00 123.38 406 ALA E O 1
ATOM 23554 N N . LEU E 4 407 ? 50.607 210.413 432.876 1.00 116.23 407 LEU E N 1
ATOM 23555 C CA . LEU E 4 407 ? 51.422 211.470 433.462 1.00 114.51 407 LEU E CA 1
ATOM 23556 C C . LEU E 4 407 ? 50.910 211.839 434.847 1.00 118.70 407 LEU E C 1
ATOM 23557 O O . LEU E 4 407 ? 51.701 212.078 435.768 1.00 119.96 407 LEU E O 1
ATOM 23573 N N . SER E 4 408 ? 49.586 211.896 435.009 1.00 123.51 408 SER E N 1
ATOM 23574 C CA . SER E 4 408 ? 49.012 212.230 436.307 1.00 131.37 408 SER E CA 1
ATOM 23575 C C . SER E 4 408 ? 49.392 211.195 437.354 1.00 132.95 408 SER E C 1
ATOM 23576 O O . SER E 4 408 ? 49.555 211.533 438.533 1.00 139.85 408 SER E O 1
ATOM 23580 N N . GLN E 4 409 ? 49.527 209.931 436.949 1.00 126.73 409 GLN E N 1
ATOM 23581 C CA . GLN E 4 409 ? 49.922 208.892 437.893 1.00 129.35 409 GLN E CA 1
ATOM 23582 C C . GLN E 4 409 ? 51.379 209.061 438.307 1.00 130.39 409 GLN E C 1
ATOM 23583 O O . GLN E 4 409 ? 51.720 208.896 439.485 1.00 133.71 409 GLN E O 1
ATOM 23587 N N . LEU E 4 410 ? 52.255 209.387 437.353 1.00 127.41 410 LEU E N 1
ATOM 23588 C CA . LEU E 4 410 ? 53.671 209.543 437.668 1.00 128.30 410 LEU E CA 1
ATOM 23589 C C . LEU E 4 410 ? 53.907 210.771 438.537 1.00 135.91 410 LEU E C 1
ATOM 23590 O O . LEU E 4 410 ? 54.556 210.686 439.586 1.00 139.72 410 LEU E O 1
ATOM 23606 N N . GLN E 4 411 ? 53.389 211.926 438.113 1.00 140.06 411 GLN E N 1
ATOM 23607 C CA . GLN E 4 411 ? 53.649 213.159 438.848 1.00 145.56 411 GLN E CA 1
ATOM 23608 C C . GLN E 4 411 ? 53.117 213.065 440.272 1.00 150.65 411 GLN E C 1
ATOM 23609 O O . GLN E 4 411 ? 53.724 213.599 441.208 1.00 157.03 411 GLN E O 1
ATOM 23623 N N . ALA E 4 412 ? 51.980 212.392 440.455 1.00 148.98 412 ALA E N 1
ATOM 23624 C CA . ALA E 4 412 ? 51.511 212.084 441.800 1.00 153.89 412 ALA E CA 1
ATOM 23625 C C . ALA E 4 412 ? 52.466 211.141 442.519 1.00 154.19 412 ALA E C 1
ATOM 23626 O O . ALA E 4 412 ? 52.644 211.247 443.738 1.00 162.78 412 ALA E O 1
ATOM 23633 N N . GLN E 4 413 ? 53.088 210.212 441.787 1.00 145.46 413 GLN E N 1
ATOM 23634 C CA . GLN E 4 413 ? 54.023 209.281 442.410 1.00 144.96 413 GLN E CA 1
ATOM 23635 C C . GLN E 4 413 ? 55.310 209.983 442.831 1.00 148.83 413 GLN E C 1
ATOM 23636 O O . GLN E 4 413 ? 55.846 209.708 443.911 1.00 155.95 413 GLN E O 1
ATOM 23640 N N . CYS E 4 414 ? 55.822 210.893 441.997 1.00 171.45 414 CYS E N 1
ATOM 23641 C CA . CYS E 4 414 ? 57.063 211.582 442.337 1.00 168.58 414 CYS E CA 1
ATOM 23642 C C . CYS E 4 414 ? 56.847 212.575 443.472 1.00 156.06 414 CYS E C 1
ATOM 23643 O O . CYS E 4 414 ? 57.672 212.670 444.388 1.00 153.97 414 CYS E O 1
ATOM 23651 N N . ASN E 4 415 ? 55.744 213.327 443.426 1.00 151.56 415 ASN E N 1
ATOM 23652 C CA . ASN E 4 415 ? 55.425 214.252 444.509 1.00 143.67 415 ASN E CA 1
ATOM 23653 C C . ASN E 4 415 ? 55.182 213.518 445.821 1.00 146.18 415 ASN E C 1
ATOM 23654 O O . ASN E 4 415 ? 55.463 214.061 446.896 1.00 139.68 415 ASN E O 1
ATOM 23665 N N . GLU E 4 416 ? 54.664 212.289 445.757 1.00 158.06 416 GLU E N 1
ATOM 23666 C CA . GLU E 4 416 ? 54.435 211.513 446.972 1.00 161.31 416 GLU E CA 1
ATOM 23667 C C . GLU E 4 416 ? 55.747 211.184 447.676 1.00 164.68 416 GLU E C 1
ATOM 23668 O O . GLU E 4 416 ? 55.911 211.465 448.868 1.00 159.89 416 GLU E O 1
ATOM 23689 N N . TRP E 4 418 ? 58.450 212.563 447.466 1.00 168.13 418 TRP E N 1
ATOM 23690 C CA . TRP E 4 418 ? 59.069 213.798 447.930 1.00 161.51 418 TRP E CA 1
ATOM 23691 C C . TRP E 4 418 ? 58.465 214.298 449.236 1.00 153.23 418 TRP E C 1
ATOM 23692 O O . TRP E 4 418 ? 58.998 215.246 449.823 1.00 148.04 418 TRP E O 1
ATOM 23696 N N . GLN E 4 419 ? 57.377 213.686 449.698 1.00 152.07 419 GLN E N 1
ATOM 23697 C CA . GLN E 4 419 ? 56.851 213.938 451.034 1.00 145.85 419 GLN E CA 1
ATOM 23698 C C . GLN E 4 419 ? 56.521 215.414 451.235 1.00 138.02 419 GLN E C 1
ATOM 23699 O O . GLN E 4 419 ? 55.782 216.009 450.450 1.00 136.86 419 GLN E O 1
ATOM 23729 N N . LYS F 3 2 ? 68.666 212.279 388.793 1.00 149.64 60 LYS F N 1
ATOM 23730 C CA . LYS F 3 2 ? 68.004 211.604 387.685 1.00 147.71 60 LYS F CA 1
ATOM 23731 C C . LYS F 3 2 ? 66.926 210.636 388.158 1.00 137.19 60 LYS F C 1
ATOM 23732 O O . LYS F 3 2 ? 65.845 210.579 387.563 1.00 146.01 60 LYS F O 1
ATOM 23736 N N . GLU F 3 3 ? 67.197 209.874 389.215 1.00 119.02 61 GLU F N 1
ATOM 23737 C CA . GLU F 3 3 ? 66.257 208.881 389.711 1.00 109.73 61 GLU F CA 1
ATOM 23738 C C . GLU F 3 3 ? 66.421 208.763 391.220 1.00 103.07 61 GLU F C 1
ATOM 23739 O O . GLU F 3 3 ? 67.251 209.442 391.833 1.00 103.55 61 GLU F O 1
ATOM 23751 N N . SER F 3 4 ? 65.623 207.882 391.816 1.00 98.53 62 SER F N 1
ATOM 23752 C CA . SER F 3 4 ? 65.733 207.621 393.240 1.00 94.44 62 SER F CA 1
ATOM 23753 C C . SER F 3 4 ? 67.037 206.886 393.543 1.00 91.36 62 SER F C 1
ATOM 23754 O O . SER F 3 4 ? 67.670 206.289 392.668 1.00 91.59 62 SER F O 1
ATOM 23762 N N . VAL F 3 5 ? 67.435 206.941 394.814 1.00 90.29 63 VAL F N 1
ATOM 23763 C CA . VAL F 3 5 ? 68.610 206.241 395.313 1.00 89.37 63 VAL F CA 1
ATOM 23764 C C . VAL F 3 5 ? 68.201 205.592 396.628 1.00 87.34 63 VAL F C 1
ATOM 23765 O O . VAL F 3 5 ? 67.234 206.003 397.270 1.00 87.54 63 VAL F O 1
ATOM 23778 N N . ARG F 3 6 ? 68.927 204.549 397.020 1.00 85.05 64 ARG F N 1
ATOM 23779 C CA . ARG F 3 6 ? 68.570 203.837 398.238 1.00 82.93 64 ARG F CA 1
ATOM 23780 C C . ARG F 3 6 ? 68.970 204.657 399.456 1.00 80.06 64 ARG F C 1
ATOM 23781 O O . ARG F 3 6 ? 70.108 205.121 399.564 1.00 81.27 64 ARG F O 1
ATOM 23802 N N . PHE F 3 7 ? 68.017 204.840 400.367 1.00 77.03 65 PHE F N 1
ATOM 23803 C CA . PHE F 3 7 ? 68.237 205.651 401.556 1.00 74.68 65 PHE F CA 1
ATOM 23804 C C . PHE F 3 7 ? 69.056 204.910 402.605 1.00 71.68 65 PHE F C 1
ATOM 23805 O O . PHE F 3 7 ? 69.798 205.540 403.366 1.00 71.05 65 PHE F O 1
ATOM 23822 N N . LEU F 3 8 ? 68.935 203.586 402.661 1.00 71.47 66 LEU F N 1
ATOM 23823 C CA . LEU F 3 8 ? 69.654 202.760 403.618 1.00 71.56 66 LEU F CA 1
ATOM 23824 C C . LEU F 3 8 ? 70.618 201.827 402.899 1.00 71.58 66 LEU F C 1
ATOM 23825 O O . LEU F 3 8 ? 70.448 201.506 401.721 1.00 71.38 66 LEU F O 1
ATOM 23841 N N . THR F 3 9 ? 71.641 201.395 403.632 1.00 73.58 67 THR F N 1
ATOM 23842 C CA . THR F 3 9 ? 72.511 200.318 403.200 1.00 75.97 67 THR F CA 1
ATOM 23843 C C . THR F 3 9 ? 72.244 199.106 404.099 1.00 76.57 67 THR F C 1
ATOM 23844 O O . THR F 3 9 ? 71.169 198.999 404.708 1.00 78.11 67 THR F O 1
ATOM 23855 N N . ASP F 3 10 ? 73.210 198.197 404.186 1.00 76.36 68 ASP F N 1
ATOM 23856 C CA . ASP F 3 10 ? 72.992 196.965 404.933 1.00 74.48 68 ASP F CA 1
ATOM 23857 C C . ASP F 3 10 ? 72.703 197.255 406.402 1.00 72.63 68 ASP F C 1
ATOM 23858 O O . ASP F 3 10 ? 73.208 198.219 406.984 1.00 73.59 68 ASP F O 1
ATOM 23867 N N . PHE F 3 11 ? 71.874 196.399 406.998 1.00 70.06 69 PHE F N 1
ATOM 23868 C CA . PHE F 3 11 ? 71.558 196.460 408.425 1.00 71.50 69 PHE F CA 1
ATOM 23869 C C . PHE F 3 11 ? 70.890 197.778 408.808 1.00 75.14 69 PHE F C 1
ATOM 23870 O O . PHE F 3 11 ? 71.054 198.269 409.928 1.00 76.09 69 PHE F O 1
ATOM 23887 N N . GLY F 3 12 ? 70.138 198.365 407.879 1.00 78.05 70 GLY F N 1
ATOM 23888 C CA . GLY F 3 12 ? 69.317 199.520 408.183 1.00 81.00 70 GLY F CA 1
ATOM 23889 C C . GLY F 3 12 ? 70.054 200.795 408.525 1.00 84.17 70 GLY F C 1
ATOM 23890 O O . GLY F 3 12 ? 69.463 201.682 409.146 1.00 86.45 70 GLY F O 1
ATOM 23894 N N . GLU F 3 13 ? 71.323 200.923 408.147 1.00 85.34 71 GLU F N 1
ATOM 23895 C CA . GLU F 3 13 ? 72.025 202.183 408.345 1.00 87.15 71 GLU F CA 1
ATOM 23896 C C . GLU F 3 13 ? 71.745 203.127 407.186 1.00 85.07 71 GLU F C 1
ATOM 23897 O O . GLU F 3 13 ? 71.592 202.707 406.036 1.00 83.21 71 GLU F O 1
ATOM 23909 N N . ILE F 3 14 ? 71.692 204.421 407.500 1.00 85.05 72 ILE F N 1
ATOM 23910 C CA . ILE F 3 14 ? 71.506 205.428 406.466 1.00 84.83 72 ILE F CA 1
ATOM 23911 C C . ILE F 3 14 ? 72.672 205.360 405.492 1.00 84.26 72 ILE F C 1
ATOM 23912 O O . ILE F 3 14 ? 73.842 205.314 405.893 1.00 84.05 72 ILE F O 1
ATOM 23928 N N . SER F 3 15 ? 72.352 205.355 404.200 1.00 83.38 73 SER F N 1
ATOM 23929 C CA . SER F 3 15 ? 73.378 205.285 403.171 1.00 83.10 73 SER F CA 1
ATOM 23930 C C . SER F 3 15 ? 74.386 206.416 403.337 1.00 85.18 73 SER F C 1
ATOM 23931 O O . SER F 3 15 ? 74.049 207.535 403.734 1.00 85.00 73 SER F O 1
ATOM 23939 N N . ASP F 3 16 ? 75.643 206.107 403.025 1.00 86.54 74 ASP F N 1
ATOM 23940 C CA . ASP F 3 16 ? 76.715 207.087 403.122 1.00 90.46 74 ASP F CA 1
ATOM 23941 C C . ASP F 3 16 ? 76.611 208.173 402.061 1.00 91.19 74 ASP F C 1
ATOM 23942 O O . ASP F 3 16 ? 77.295 209.196 402.176 1.00 92.09 74 ASP F O 1
ATOM 23951 N N . ALA F 3 17 ? 75.782 207.978 401.037 1.00 90.67 75 ALA F N 1
ATOM 23952 C CA . ALA F 3 17 ? 75.693 208.894 399.909 1.00 92.15 75 ALA F CA 1
ATOM 23953 C C . ALA F 3 17 ? 74.608 209.951 400.079 1.00 92.65 75 ALA F C 1
ATOM 23954 O O . ALA F 3 17 ? 74.448 210.796 399.194 1.00 94.45 75 ALA F O 1
ATOM 23961 N N . ILE F 3 18 ? 73.861 209.928 401.183 1.00 91.00 76 ILE F N 1
ATOM 23962 C CA . ILE F 3 18 ? 72.695 210.797 401.304 1.00 91.52 76 ILE F CA 1
ATOM 23963 C C . ILE F 3 18 ? 73.101 212.201 401.736 1.00 95.05 76 ILE F C 1
ATOM 23964 O O . ILE F 3 18 ? 72.533 213.193 401.265 1.00 95.59 76 ILE F O 1
ATOM 23980 N N . SER F 3 19 ? 74.077 212.312 402.640 1.00 99.18 77 SER F N 1
ATOM 23981 C CA . SER F 3 19 ? 74.457 213.625 403.154 1.00 105.16 77 SER F CA 1
ATOM 23982 C C . SER F 3 19 ? 74.894 214.554 402.028 1.00 111.35 77 SER F C 1
ATOM 23983 O O . SER F 3 19 ? 74.627 215.761 402.070 1.00 114.99 77 SER F O 1
ATOM 23991 N N . ASP F 3 20 ? 75.554 214.009 401.004 1.00 114.32 78 ASP F N 1
ATOM 23992 C CA . ASP F 3 20 ? 75.982 214.830 399.878 1.00 119.68 78 ASP F CA 1
ATOM 23993 C C . ASP F 3 20 ? 74.811 215.275 399.018 1.00 119.91 78 ASP F C 1
ATOM 23994 O O . ASP F 3 20 ? 74.968 216.191 398.205 1.00 123.76 78 ASP F O 1
ATOM 24003 N N . LEU F 3 21 ? 73.651 214.648 399.175 1.00 115.05 79 LEU F N 1
ATOM 24004 C CA . LEU F 3 21 ? 72.469 214.998 398.404 1.00 114.18 79 LEU F CA 1
ATOM 24005 C C . LEU F 3 21 ? 71.611 216.054 399.088 1.00 112.88 79 LEU F C 1
ATOM 24006 O O . LEU F 3 21 ? 70.637 216.521 398.490 1.00 114.24 79 LEU F O 1
ATOM 24022 N N . LEU F 3 22 ? 71.961 216.461 400.306 1.00 110.28 80 LEU F N 1
ATOM 24023 C CA . LEU F 3 22 ? 71.157 217.391 401.087 1.00 110.20 80 LEU F CA 1
ATOM 24024 C C . LEU F 3 22 ? 71.824 218.757 401.117 1.00 114.77 80 LEU F C 1
ATOM 24025 O O . LEU F 3 22 ? 73.033 218.861 401.348 1.00 118.74 80 LEU F O 1
ATOM 24041 N N . THR F 3 23 ? 71.030 219.800 400.885 1.00 114.41 81 THR F N 1
ATOM 24042 C CA . THR F 3 23 ? 71.521 221.171 400.935 1.00 116.04 81 THR F CA 1
ATOM 24043 C C . THR F 3 23 ? 71.450 221.703 402.362 1.00 112.90 81 THR F C 1
ATOM 24044 O O . THR F 3 23 ? 71.581 220.931 403.319 1.00 108.30 81 THR F O 1
ATOM 24055 N N . SER F 3 24 ? 71.231 223.018 402.522 1.00 114.48 82 SER F N 1
ATOM 24056 C CA . SER F 3 24 ? 71.277 223.624 403.848 1.00 113.40 82 SER F CA 1
ATOM 24057 C C . SER F 3 24 ? 70.113 224.569 404.126 1.00 114.16 82 SER F C 1
ATOM 24058 O O . SER F 3 24 ? 70.246 225.452 404.981 1.00 117.37 82 SER F O 1
ATOM 24066 N N . SER F 3 25 ? 68.973 224.407 403.456 1.00 112.66 83 SER F N 1
ATOM 24067 C CA . SER F 3 25 ? 67.916 225.359 403.763 1.00 118.03 83 SER F CA 1
ATOM 24068 C C . SER F 3 25 ? 67.047 224.847 404.906 1.00 120.51 83 SER F C 1
ATOM 24069 O O . SER F 3 25 ? 66.873 223.635 405.065 1.00 112.44 83 SER F O 1
ATOM 24073 N N . PRO F 3 26 ? 66.487 225.744 405.724 1.00 132.85 84 PRO F N 1
ATOM 24074 C CA . PRO F 3 26 ? 65.511 225.306 406.730 1.00 137.19 84 PRO F CA 1
ATOM 24075 C C . PRO F 3 26 ? 64.123 225.059 406.164 1.00 143.18 84 PRO F C 1
ATOM 24076 O O . PRO F 3 26 ? 63.254 224.568 406.898 1.00 141.29 84 PRO F O 1
ATOM 24081 N N . ASN F 3 27 ? 63.887 225.383 404.895 1.00 131.48 85 ASN F N 1
ATOM 24082 C CA . ASN F 3 27 ? 62.578 225.214 404.267 1.00 129.08 85 ASN F CA 1
ATOM 24083 C C . ASN F 3 27 ? 62.639 223.951 403.415 1.00 124.01 85 ASN F C 1
ATOM 24084 O O . ASN F 3 27 ? 63.055 223.978 402.257 1.00 125.23 85 ASN F O 1
ATOM 24088 N N . PHE F 3 28 ? 62.224 222.832 404.004 1.00 112.77 86 PHE F N 1
ATOM 24089 C CA . PHE F 3 28 ? 62.189 221.552 403.314 1.00 103.18 86 PHE F CA 1
ATOM 24090 C C . PHE F 3 28 ? 60.964 220.773 403.769 1.00 98.15 86 PHE F C 1
ATOM 24091 O O . PHE F 3 28 ? 60.450 220.987 404.871 1.00 98.83 86 PHE F O 1
ATOM 24108 N N . ASN F 3 29 ? 60.500 219.866 402.909 1.00 92.69 87 ASN F N 1
ATOM 24109 C CA . ASN F 3 29 ? 59.264 219.125 403.135 1.00 89.22 87 ASN F CA 1
ATOM 24110 C C . ASN F 3 29 ? 59.509 217.638 402.916 1.00 84.69 87 ASN F C 1
ATOM 24111 O O . ASN F 3 29 ? 60.002 217.236 401.856 1.00 83.23 87 ASN F O 1
ATOM 24122 N N . VAL F 3 30 ? 59.145 216.826 403.908 1.00 82.39 88 VAL F N 1
ATOM 24123 C CA . VAL F 3 30 ? 59.377 215.384 403.894 1.00 78.82 88 VAL F CA 1
ATOM 24124 C C . VAL F 3 30 ? 58.022 214.689 403.844 1.00 77.21 88 VAL F C 1
ATOM 24125 O O . VAL F 3 30 ? 57.243 214.757 404.803 1.00 76.15 88 VAL F O 1
ATOM 24138 N N . ILE F 3 31 ? 57.739 214.006 402.738 1.00 77.50 89 ILE F N 1
ATOM 24139 C CA . ILE F 3 31 ? 56.527 213.208 402.597 1.00 79.40 89 ILE F CA 1
ATOM 24140 C C . ILE F 3 31 ? 56.941 211.786 402.238 1.00 75.80 89 ILE F C 1
ATOM 24141 O O . ILE F 3 31 ? 57.760 211.582 401.333 1.00 74.58 89 ILE F O 1
ATOM 24157 N N . SER F 3 32 ? 56.400 210.813 402.963 1.00 74.54 90 SER F N 1
ATOM 24158 C CA . SER F 3 32 ? 56.688 209.404 402.745 1.00 70.71 90 SER F CA 1
ATOM 24159 C C . SER F 3 32 ? 55.450 208.683 402.232 1.00 69.56 90 SER F C 1
ATOM 24160 O O . SER F 3 32 ? 54.319 209.158 402.372 1.00 69.73 90 SER F O 1
ATOM 24168 N N . ALA F 3 33 ? 55.683 207.520 401.629 1.00 67.85 91 ALA F N 1
ATOM 24169 C CA . ALA F 3 33 ? 54.622 206.700 401.063 1.00 65.51 91 ALA F CA 1
ATOM 24170 C C . ALA F 3 33 ? 54.750 205.281 401.596 1.00 63.46 91 ALA F C 1
ATOM 24171 O O . ALA F 3 33 ? 55.841 204.702 401.576 1.00 61.81 91 ALA F O 1
ATOM 24178 N N . ILE F 3 34 ? 53.633 204.736 402.084 1.00 63.68 92 ILE F N 1
ATOM 24179 C CA . ILE F 3 34 ? 53.567 203.388 402.628 1.00 60.24 92 ILE F CA 1
ATOM 24180 C C . ILE F 3 34 ? 52.328 202.699 402.072 1.00 62.04 92 ILE F C 1
ATOM 24181 O O . ILE F 3 34 ? 51.378 203.345 401.623 1.00 62.20 92 ILE F O 1
ATOM 24197 N N . GLY F 3 35 ? 52.347 201.367 402.105 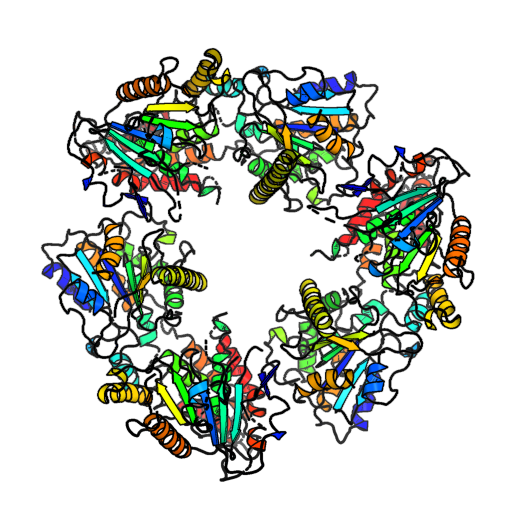1.00 61.46 93 GLY F N 1
ATOM 24198 C CA . GLY F 3 35 ? 51.201 200.589 401.697 1.00 62.78 93 GLY F CA 1
ATOM 24199 C C . GLY F 3 35 ? 51.553 199.212 401.165 1.00 66.93 93 GLY F C 1
ATOM 24200 O O . GLY F 3 35 ? 52.724 198.870 400.985 1.00 64.90 93 GLY F O 1
ATOM 24204 N N . PRO F 3 36 ? 50.531 198.389 400.904 1.00 74.43 94 PRO F N 1
ATOM 24205 C CA . PRO F 3 36 ? 50.785 197.050 400.347 1.00 81.35 94 PRO F CA 1
ATOM 24206 C C . PRO F 3 36 ? 51.444 197.099 398.976 1.00 86.19 94 PRO F C 1
ATOM 24207 O O . PRO F 3 36 ? 51.628 198.177 398.405 1.00 86.92 94 PRO F O 1
ATOM 24218 N N . GLN F 3 37 ? 51.779 195.926 398.433 1.00 92.07 95 GLN F N 1
ATOM 24219 C CA . GLN F 3 37 ? 52.621 195.861 397.240 1.00 94.84 95 GLN F CA 1
ATOM 24220 C C . GLN F 3 37 ? 51.878 196.313 395.988 1.00 96.16 95 GLN F C 1
ATOM 24221 O O . GLN F 3 37 ? 52.454 196.997 395.135 1.00 96.02 95 GLN F O 1
ATOM 24225 N N . GLY F 3 38 ? 50.607 195.935 395.849 1.00 99.10 96 GLY F N 1
ATOM 24226 C CA . GLY F 3 38 ? 49.919 196.117 394.582 1.00 101.45 96 GLY F CA 1
ATOM 24227 C C . GLY F 3 38 ? 49.410 197.518 394.316 1.00 95.86 96 GLY F C 1
ATOM 24228 O O . GLY F 3 38 ? 49.080 197.836 393.169 1.00 99.02 96 GLY F O 1
ATOM 24232 N N . ALA F 3 39 ? 49.339 198.365 395.345 1.00 90.66 97 ALA F N 1
ATOM 24233 C CA . ALA F 3 39 ? 48.662 199.651 395.213 1.00 87.33 97 ALA F CA 1
ATOM 24234 C C . ALA F 3 39 ? 49.337 200.588 394.218 1.00 85.39 97 ALA F C 1
ATOM 24235 O O . ALA F 3 39 ? 48.680 201.500 393.706 1.00 87.22 97 ALA F O 1
ATOM 24242 N N . GLY F 3 40 ? 50.620 200.402 393.937 1.00 83.53 98 GLY F N 1
ATOM 24243 C CA . GLY F 3 40 ? 51.298 201.276 392.997 1.00 81.66 98 GLY F CA 1
ATOM 24244 C C . GLY F 3 40 ? 51.667 202.631 393.561 1.00 80.22 98 GLY F C 1
ATOM 24245 O O . GLY F 3 40 ? 51.520 203.647 392.870 1.00 79.93 98 GLY F O 1
ATOM 24249 N N . LYS F 3 41 ? 52.139 202.678 394.809 1.00 78.23 99 LYS F N 1
ATOM 24250 C CA . LYS F 3 41 ? 52.539 203.949 395.402 1.00 77.88 99 LYS F CA 1
ATOM 24251 C C . LYS F 3 41 ? 53.798 204.507 394.750 1.00 77.30 99 LYS F C 1
ATOM 24252 O O . LYS F 3 41 ? 53.961 205.730 394.672 1.00 77.47 99 LYS F O 1
ATOM 24271 N N . SER F 3 42 ? 54.700 203.638 394.285 1.00 76.75 100 SER F N 1
ATOM 24272 C CA . SER F 3 42 ? 55.927 204.113 393.652 1.00 77.66 100 SER F CA 1
ATOM 24273 C C . SER F 3 42 ? 55.615 204.993 392.447 1.00 80.48 100 SER F C 1
ATOM 24274 O O . SER F 3 42 ? 56.253 206.033 392.246 1.00 80.53 100 SER F O 1
ATOM 24282 N N . THR F 3 43 ? 54.636 204.591 391.632 1.00 82.30 101 THR F N 1
ATOM 24283 C CA . THR F 3 43 ? 54.244 205.404 390.485 1.00 84.51 101 THR F CA 1
ATOM 24284 C C . THR F 3 43 ? 53.535 206.675 390.935 1.00 84.75 101 THR F C 1
ATOM 24285 O O . THR F 3 43 ? 53.721 207.743 390.340 1.00 84.92 101 THR F O 1
ATOM 24296 N N . LEU F 3 44 ? 52.715 206.577 391.981 1.00 83.96 102 LEU F N 1
ATOM 24297 C CA . LEU F 3 44 ? 51.993 207.745 392.469 1.00 84.36 102 LEU F CA 1
ATOM 24298 C C . LEU F 3 44 ? 52.955 208.747 393.097 1.00 83.75 102 LEU F C 1
ATOM 24299 O O . LEU F 3 44 ? 52.874 209.952 392.834 1.00 86.33 102 LEU F O 1
ATOM 24315 N N . LEU F 3 45 ? 53.877 208.264 393.932 1.00 81.05 103 LEU F N 1
ATOM 24316 C CA . LEU F 3 45 ? 54.862 209.146 394.546 1.00 80.43 103 LEU F CA 1
ATOM 24317 C C . LEU F 3 45 ? 55.776 209.773 393.502 1.00 82.82 103 LEU F C 1
ATOM 24318 O O . LEU F 3 45 ? 56.250 210.900 393.687 1.00 83.92 103 LEU F O 1
ATOM 24334 N N . SER F 3 46 ? 56.039 209.063 392.403 1.00 83.17 104 SER F N 1
ATOM 24335 C CA . SER F 3 46 ? 56.904 209.604 391.358 1.00 84.28 104 SER F CA 1
ATOM 24336 C C . SER F 3 46 ? 56.292 210.839 390.711 1.00 87.54 104 SER F C 1
ATOM 24337 O O . SER F 3 46 ? 57.008 211.784 390.361 1.00 90.45 104 SER F O 1
ATOM 24362 N N . LEU F 3 48 ? 54.088 213.007 392.058 1.00 93.97 106 LEU F N 1
ATOM 24363 C CA . LEU F 3 48 ? 54.273 214.088 393.017 1.00 98.72 106 LEU F CA 1
ATOM 24364 C C . LEU F 3 48 ? 55.705 214.595 393.016 1.00 105.64 106 LEU F C 1
ATOM 24365 O O . LEU F 3 48 ? 55.947 215.747 393.392 1.00 109.87 106 LEU F O 1
ATOM 24381 N N . ALA F 3 49 ? 56.657 213.759 392.599 1.00 107.02 107 ALA F N 1
ATOM 24382 C CA . ALA F 3 49 ? 58.050 214.176 392.535 1.00 108.38 107 ALA F CA 1
ATOM 24383 C C . ALA F 3 49 ? 58.346 215.037 391.316 1.00 115.92 107 ALA F C 1
ATOM 24384 O O . ALA F 3 49 ? 59.209 215.919 391.386 1.00 119.88 107 ALA F O 1
ATOM 24391 N N . GLY F 3 50 ? 57.662 214.805 390.200 1.00 118.63 108 GLY F N 1
ATOM 24392 C CA . GLY F 3 50 ? 57.877 215.626 389.027 1.00 121.64 108 GLY F CA 1
ATOM 24393 C C . GLY F 3 50 ? 57.340 215.016 387.752 1.00 118.23 108 GLY F C 1
ATOM 24394 O O . GLY F 3 50 ? 57.039 215.732 386.793 1.00 122.23 108 GLY F O 1
ATOM 24398 N N . ASN F 3 51 ? 57.218 213.693 387.725 1.00 111.72 109 ASN F N 1
ATOM 24399 C CA . ASN F 3 51 ? 56.804 213.013 386.509 1.00 110.12 109 ASN F CA 1
ATOM 24400 C C . ASN F 3 51 ? 55.389 213.425 386.124 1.00 114.80 109 ASN F C 1
ATOM 24401 O O . ASN F 3 51 ? 54.586 213.838 386.964 1.00 114.06 109 ASN F O 1
ATOM 24412 N N . ASN F 3 52 ? 55.093 213.326 384.830 1.00 123.09 110 ASN F N 1
ATOM 24413 C CA . ASN F 3 52 ? 53.940 214.002 384.243 1.00 132.69 110 ASN F CA 1
ATOM 24414 C C . ASN F 3 52 ? 53.172 213.083 383.294 1.00 138.50 110 ASN F C 1
ATOM 24415 O O . ASN F 3 52 ? 52.849 213.455 382.166 1.00 143.14 110 ASN F O 1
ATOM 24426 N N . SER F 3 53 ? 52.850 211.870 383.740 1.00 138.23 111 SER F N 1
ATOM 24427 C CA . SER F 3 53 ? 51.952 210.995 382.987 1.00 137.71 111 SER F CA 1
ATOM 24428 C C . SER F 3 53 ? 52.481 210.635 381.598 1.00 139.10 111 SER F C 1
ATOM 24429 O O . SER F 3 53 ? 52.354 209.485 381.169 1.00 137.32 111 SER F O 1
ATOM 24437 N N . ARG F 3 54 ? 53.066 211.603 380.885 1.00 140.71 112 ARG F N 1
ATOM 24438 C CA . ARG F 3 54 ? 53.483 211.392 379.502 1.00 141.23 112 ARG F CA 1
ATOM 24439 C C . ARG F 3 54 ? 54.807 210.643 379.379 1.00 136.80 112 ARG F C 1
ATOM 24440 O O . ARG F 3 54 ? 55.096 210.093 378.311 1.00 139.23 112 ARG F O 1
ATOM 24442 N N . GLN F 3 55 ? 55.601 210.602 380.444 1.00 131.19 113 GLN F N 1
ATOM 24443 C CA . GLN F 3 55 ? 56.863 209.878 380.449 1.00 126.89 113 GLN F CA 1
ATOM 24444 C C . GLN F 3 55 ? 56.647 208.370 380.491 1.00 125.37 113 GLN F C 1
ATOM 24445 O O . GLN F 3 55 ? 55.570 207.869 380.831 1.00 123.80 113 GLN F O 1
ATOM 24466 N N . TYR F 3 57 ? 57.929 204.421 381.793 1.00 117.67 115 TYR F N 1
ATOM 24467 C CA . TYR F 3 57 ? 58.353 203.862 383.074 1.00 113.69 115 TYR F CA 1
ATOM 24468 C C . TYR F 3 57 ? 59.855 204.004 383.302 1.00 112.95 115 TYR F C 1
ATOM 24469 O O . TYR F 3 57 ? 60.295 204.170 384.444 1.00 110.43 115 TYR F O 1
ATOM 24473 N N . ARG F 3 58 ? 60.658 203.948 382.237 1.00 115.77 116 ARG F N 1
ATOM 24474 C CA . ARG F 3 58 ? 62.100 204.110 382.396 1.00 116.32 116 ARG F CA 1
ATOM 24475 C C . ARG F 3 58 ? 62.458 205.492 382.927 1.00 116.79 116 ARG F C 1
ATOM 24476 O O . ARG F 3 58 ? 63.516 205.664 383.545 1.00 117.59 116 ARG F O 1
ATOM 24480 N N . GLU F 3 59 ? 61.603 206.488 382.692 1.00 116.36 117 GLU F N 1
ATOM 24481 C CA . GLU F 3 59 ? 61.875 207.849 383.131 1.00 116.53 117 GLU F CA 1
ATOM 24482 C C . GLU F 3 59 ? 61.315 208.161 384.512 1.00 112.78 117 GLU F C 1
ATOM 24483 O O . GLU F 3 59 ? 61.591 209.244 385.041 1.00 112.11 117 GLU F O 1
ATOM 24487 N N . TYR F 3 60 ? 60.542 207.256 385.108 1.00 110.46 118 TYR F N 1
ATOM 24488 C CA . TYR F 3 60 ? 60.018 207.493 386.444 1.00 106.35 118 TYR F CA 1
ATOM 24489 C C . TYR F 3 60 ? 61.152 207.488 387.463 1.00 102.46 118 TYR F C 1
ATOM 24490 O O . TYR F 3 60 ? 62.139 206.762 387.325 1.00 101.98 118 TYR F O 1
ATOM 24508 N N . VAL F 3 61 ? 60.993 208.303 388.505 1.00 100.02 119 VAL F N 1
ATOM 24509 C CA . VAL F 3 61 ? 62.056 208.457 389.492 1.00 97.58 119 VAL F CA 1
ATOM 24510 C C . VAL F 3 61 ? 62.059 207.298 390.483 1.00 94.88 119 VAL F C 1
ATOM 24511 O O . VAL F 3 61 ? 63.125 206.893 390.962 1.00 95.93 119 VAL F O 1
ATOM 24524 N N . PHE F 3 62 ? 60.890 206.751 390.814 1.00 91.90 120 PHE F N 1
ATOM 24525 C CA . PHE F 3 62 ? 60.774 205.596 391.700 1.00 89.16 120 PHE F CA 1
ATOM 24526 C C . PHE F 3 62 ? 60.320 204.394 390.878 1.00 92.28 120 PHE F C 1
ATOM 24527 O O . PHE F 3 62 ? 59.179 204.351 390.407 1.00 91.02 120 PHE F O 1
ATOM 24544 N N . ARG F 3 63 ? 61.217 203.426 390.705 1.00 96.45 121 ARG F N 1
ATOM 24545 C CA . ARG F 3 63 ? 60.906 202.172 390.017 1.00 100.08 121 ARG F CA 1
ATOM 24546 C C . ARG F 3 63 ? 61.128 200.999 390.959 1.00 103.79 121 ARG F C 1
ATOM 24547 O O . ARG F 3 63 ? 62.283 200.616 391.218 1.00 101.84 121 ARG F O 1
ATOM 24568 N N . PRO F 3 64 ? 60.067 200.400 391.497 1.00 110.12 122 PRO F N 1
ATOM 24569 C CA . PRO F 3 64 ? 60.253 199.215 392.337 1.00 116.84 122 PRO F CA 1
ATOM 24570 C C . PRO F 3 64 ? 60.820 198.064 391.520 1.00 121.71 122 PRO F C 1
ATOM 24571 O O . PRO F 3 64 ? 60.516 197.905 390.336 1.00 124.15 122 PRO F O 1
ATOM 24574 N N . VAL F 3 65 ? 61.656 197.257 392.166 1.00 123.43 123 VAL F N 1
ATOM 24575 C CA . VAL F 3 65 ? 62.290 196.122 391.503 1.00 128.93 123 VAL F CA 1
ATOM 24576 C C . VAL F 3 65 ? 61.536 194.836 391.819 1.00 132.83 123 VAL F C 1
ATOM 24577 O O . VAL F 3 65 ? 61.458 193.929 390.987 1.00 136.00 123 VAL F O 1
ATOM 24581 N N . HIS F 3 75 ? 68.665 189.287 400.654 1.00 147.91 133 HIS F N 1
ATOM 24582 C CA . HIS F 3 75 ? 69.012 190.567 400.047 1.00 144.87 133 HIS F CA 1
ATOM 24583 C C . HIS F 3 75 ? 69.163 191.643 401.122 1.00 141.03 133 HIS F C 1
ATOM 24584 O O . HIS F 3 75 ? 70.207 191.744 401.752 1.00 145.28 133 HIS F O 1
ATOM 24587 N N . GLN F 3 76 ? 68.123 192.449 401.318 1.00 131.51 134 GLN F N 1
ATOM 24588 C CA . GLN F 3 76 ? 68.064 193.438 402.386 1.00 123.54 134 GLN F CA 1
ATOM 24589 C C . GLN F 3 76 ? 66.716 193.333 403.079 1.00 119.61 134 GLN F C 1
ATOM 24590 O O . GLN F 3 76 ? 65.686 193.159 402.421 1.00 120.51 134 GLN F O 1
ATOM 24604 N N . THR F 3 77 ? 66.724 193.437 404.409 1.00 114.16 135 THR F N 1
ATOM 24605 C CA . THR F 3 77 ? 65.480 193.294 405.158 1.00 109.88 135 THR F CA 1
ATOM 24606 C C . THR F 3 77 ? 64.586 194.513 404.958 1.00 101.07 135 THR F C 1
ATOM 24607 O O . THR F 3 77 ? 63.413 194.378 404.592 1.00 100.77 135 THR F O 1
ATOM 24618 N N . ILE F 3 78 ? 65.122 195.710 405.191 1.00 94.27 136 ILE F N 1
ATOM 24619 C CA . ILE F 3 78 ? 64.358 196.945 405.068 1.00 87.65 136 ILE F CA 1
ATOM 24620 C C . ILE F 3 78 ? 65.065 197.871 404.089 1.00 83.24 136 ILE F C 1
ATOM 24621 O O . ILE F 3 78 ? 66.297 197.890 404.000 1.00 84.14 136 ILE F O 1
ATOM 24637 N N . GLN F 3 79 ? 64.278 198.654 403.355 1.00 78.53 137 GLN F N 1
ATOM 24638 C CA . GLN F 3 79 ? 64.844 199.563 402.369 1.00 75.88 137 GLN F CA 1
ATOM 24639 C C . GLN F 3 79 ? 63.868 200.699 402.110 1.00 71.30 137 GLN F C 1
ATOM 24640 O O . GLN F 3 79 ? 62.647 200.511 402.140 1.00 69.37 137 GLN F O 1
ATOM 24654 N N . ILE F 3 80 ? 64.428 201.881 401.869 1.00 70.35 138 ILE F N 1
ATOM 24655 C CA . ILE F 3 80 ? 63.660 203.065 401.502 1.00 68.39 138 ILE F CA 1
ATOM 24656 C C . ILE F 3 80 ? 64.379 203.761 400.355 1.00 68.85 138 ILE F C 1
ATOM 24657 O O . ILE F 3 80 ? 65.612 203.838 400.339 1.00 70.18 138 ILE F O 1
ATOM 24673 N N . ASP F 3 81 ? 63.610 204.261 399.391 1.00 69.32 139 ASP F N 1
ATOM 24674 C CA . ASP F 3 81 ? 64.158 205.029 398.281 1.00 73.31 139 ASP F CA 1
ATOM 24675 C C . ASP F 3 81 ? 63.977 206.518 398.552 1.00 73.79 139 ASP F C 1
ATOM 24676 O O . ASP F 3 81 ? 62.929 206.947 399.040 1.00 73.14 139 ASP F O 1
ATOM 24685 N N . ILE F 3 82 ? 65.013 207.296 398.240 1.00 75.72 140 ILE F N 1
ATOM 24686 C CA . ILE F 3 82 ? 65.072 208.723 398.540 1.00 76.94 140 ILE F CA 1
ATOM 24687 C C . ILE F 3 82 ? 65.213 209.499 397.238 1.00 79.57 140 ILE F C 1
ATOM 24688 O O . ILE F 3 82 ? 65.974 209.107 396.347 1.00 80.97 140 ILE F O 1
ATOM 24704 N N . TYR F 3 83 ? 64.479 210.607 397.136 1.00 80.17 141 TYR F N 1
ATOM 24705 C CA . TYR F 3 83 ? 64.562 211.505 395.991 1.00 81.53 141 TYR F CA 1
ATOM 24706 C C . TYR F 3 83 ? 64.164 212.905 396.438 1.00 82.80 141 TYR F C 1
ATOM 24707 O O . TYR F 3 83 ? 63.260 213.059 397.263 1.00 81.63 141 TYR F O 1
ATOM 24725 N N . ILE F 3 84 ? 64.844 213.921 395.899 1.00 85.65 142 ILE F N 1
ATOM 24726 C CA . ILE F 3 84 ? 64.702 215.293 396.381 1.00 89.07 142 ILE F CA 1
ATOM 24727 C C . ILE F 3 84 ? 64.681 216.262 395.204 1.00 93.91 142 ILE F C 1
ATOM 24728 O O . ILE F 3 84 ? 65.537 216.189 394.315 1.00 95.85 142 ILE F O 1
ATOM 24744 N N . VAL F 3 85 ? 63.700 217.169 395.201 1.00 95.96 143 VAL F N 1
ATOM 24745 C CA . VAL F 3 85 ? 63.663 218.321 394.303 1.00 100.41 143 VAL F CA 1
ATOM 24746 C C . VAL F 3 85 ? 63.286 219.554 395.110 1.00 101.98 143 VAL F C 1
ATOM 24747 O O . VAL F 3 85 ? 62.350 219.507 395.915 1.00 100.55 143 VAL F O 1
ATOM 24760 N N . ASN F 3 86 ? 64.010 220.649 394.893 1.00 105.13 144 ASN F N 1
ATOM 24761 C CA . ASN F 3 86 ? 63.686 221.956 395.468 1.00 107.99 144 ASN F CA 1
ATOM 24762 C C . ASN F 3 86 ? 63.271 221.823 396.934 1.00 103.08 144 ASN F C 1
ATOM 24763 O O . ASN F 3 86 ? 62.187 222.228 397.354 1.00 103.89 144 ASN F O 1
ATOM 24774 N N . HIS F 3 87 ? 64.172 221.228 397.711 1.00 97.91 145 HIS F N 1
ATOM 24775 C CA . HIS F 3 87 ? 64.008 221.031 399.149 1.00 94.21 145 HIS F CA 1
ATOM 24776 C C . HIS F 3 87 ? 62.792 220.168 399.487 1.00 88.47 145 HIS F C 1
ATOM 24777 O O . HIS F 3 87 ? 62.259 220.252 400.596 1.00 86.80 145 HIS F O 1
ATOM 24791 N N . GLN F 3 88 ? 62.349 219.322 398.562 1.00 85.13 146 GLN F N 1
ATOM 24792 C CA . GLN F 3 88 ? 61.235 218.411 398.802 1.00 83.36 146 GLN F CA 1
ATOM 24793 C C . GLN F 3 88 ? 61.790 216.997 398.875 1.00 79.89 146 GLN F C 1
ATOM 24794 O O . GLN F 3 88 ? 62.278 216.464 397.875 1.00 77.96 146 GLN F O 1
ATOM 24808 N N . ILE F 3 89 ? 61.696 216.388 400.051 1.00 80.47 147 ILE F N 1
ATOM 24809 C CA . ILE F 3 89 ? 62.261 215.071 400.306 1.00 79.63 147 ILE F CA 1
ATOM 24810 C C . ILE F 3 89 ? 61.140 214.050 400.177 1.00 80.05 147 ILE F C 1
ATOM 24811 O O . ILE F 3 89 ? 60.113 214.152 400.858 1.00 79.39 147 ILE F O 1
ATOM 24827 N N . PHE F 3 90 ? 61.332 213.072 399.293 1.00 84.67 148 PHE F N 1
ATOM 24828 C CA . PHE F 3 90 ? 60.345 212.034 399.025 1.00 85.43 148 PHE F CA 1
ATOM 24829 C C . PHE F 3 90 ? 60.925 210.674 399.387 1.00 83.70 148 PHE F C 1
ATOM 24830 O O . PHE F 3 90 ? 61.993 210.298 398.892 1.00 84.16 148 PHE F O 1
ATOM 24847 N N . LEU F 3 91 ? 60.216 209.938 400.240 1.00 80.30 149 LEU F N 1
ATOM 24848 C CA . LEU F 3 91 ? 60.662 208.639 400.734 1.00 75.68 149 LEU F CA 1
ATOM 24849 C C . LEU F 3 91 ? 59.664 207.568 400.319 1.00 74.60 149 LEU F C 1
ATOM 24850 O O . LEU F 3 91 ? 58.472 207.673 400.628 1.00 75.56 149 LEU F O 1
ATOM 24866 N N . ASP F 3 92 ? 60.151 206.539 399.625 1.00 73.41 150 ASP F N 1
ATOM 24867 C CA . ASP F 3 92 ? 59.322 205.436 399.142 1.00 72.41 150 ASP F CA 1
ATOM 24868 C C . ASP F 3 92 ? 59.651 204.194 399.964 1.00 71.02 150 ASP F C 1
ATOM 24869 O O . ASP F 3 92 ? 60.656 203.523 399.716 1.00 72.60 150 ASP F O 1
ATOM 24878 N N . CYS F 3 93 ? 58.796 203.889 400.936 1.00 68.74 151 CYS F N 1
ATOM 24879 C CA . CYS F 3 93 ? 58.999 202.725 401.786 1.00 65.89 151 CYS F CA 1
ATOM 24880 C C . CYS F 3 93 ? 58.727 201.438 401.018 1.00 64.83 151 CYS F C 1
ATOM 24881 O O . CYS F 3 93 ? 57.921 201.404 400.083 1.00 64.09 151 CYS F O 1
ATOM 24889 N N . GLN F 3 94 ? 59.414 200.370 401.418 1.00 78.38 152 GLN F N 1
ATOM 24890 C CA . GLN F 3 94 ? 59.116 199.058 400.867 1.00 84.28 152 GLN F CA 1
ATOM 24891 C C . GLN F 3 94 ? 57.695 198.649 401.256 1.00 85.86 152 GLN F C 1
ATOM 24892 O O . GLN F 3 94 ? 57.230 198.974 402.353 1.00 85.01 152 GLN F O 1
ATOM 24906 N N . PRO F 3 95 ? 56.985 197.929 400.388 1.00 89.36 153 PRO F N 1
ATOM 24907 C CA . PRO F 3 95 ? 55.592 197.572 400.691 1.00 92.99 153 PRO F CA 1
ATOM 24908 C C . PRO F 3 95 ? 55.470 196.806 402.001 1.00 97.83 153 PRO F C 1
ATOM 24909 O O . PRO F 3 95 ? 56.446 196.314 402.574 1.00 99.54 153 PRO F O 1
ATOM 24937 N N . TYR F 3 97 ? 53.340 193.741 404.449 1.00 122.72 155 TYR F N 1
ATOM 24938 C CA . TYR F 3 97 ? 52.927 192.350 404.279 1.00 132.49 155 TYR F CA 1
ATOM 24939 C C . TYR F 3 97 ? 51.987 191.924 405.404 1.00 136.96 155 TYR F C 1
ATOM 24940 O O . TYR F 3 97 ? 52.432 191.509 406.474 1.00 139.92 155 TYR F O 1
ATOM 24958 N N . ASP F 3 114 ? 59.610 184.418 409.627 1.00 146.05 172 ASP F N 1
ATOM 24959 C CA . ASP F 3 114 ? 58.404 184.253 410.430 1.00 147.38 172 ASP F CA 1
ATOM 24960 C C . ASP F 3 114 ? 57.416 185.377 410.140 1.00 143.02 172 ASP F C 1
ATOM 24961 O O . ASP F 3 114 ? 57.790 186.433 409.629 1.00 135.76 172 ASP F O 1
ATOM 24969 N N . ASP F 3 115 ? 56.142 185.137 410.452 1.00 149.80 173 ASP F N 1
ATOM 24970 C CA . ASP F 3 115 ? 55.143 186.189 410.306 1.00 148.91 173 ASP F CA 1
ATOM 24971 C C . ASP F 3 115 ? 55.467 187.364 411.217 1.00 145.72 173 ASP F C 1
ATOM 24972 O O . ASP F 3 115 ? 55.253 188.524 410.850 1.00 143.10 173 ASP F O 1
ATOM 24976 N N . SER F 3 116 ? 55.984 187.077 412.415 1.00 88.93 174 SER F N 1
ATOM 24977 C CA . SER F 3 116 ? 56.276 188.131 413.381 1.00 89.68 174 SER F CA 1
ATOM 24978 C C . SER F 3 116 ? 57.366 189.066 412.869 1.00 91.72 174 SER F C 1
ATOM 24979 O O . SER F 3 116 ? 57.264 190.289 413.019 1.00 91.60 174 SER F O 1
ATOM 24983 N N . THR F 3 117 ? 58.423 188.511 412.269 1.00 94.91 175 THR F N 1
ATOM 24984 C CA . THR F 3 117 ? 59.531 189.348 411.818 1.00 93.88 175 THR F CA 1
ATOM 24985 C C . THR F 3 117 ? 59.138 190.207 410.622 1.00 90.56 175 THR F C 1
ATOM 24986 O O . THR F 3 117 ? 59.616 191.339 410.495 1.00 89.28 175 THR F O 1
ATOM 24997 N N . ALA F 3 118 ? 58.278 189.697 409.738 1.00 89.97 176 ALA F N 1
ATOM 24998 C CA . ALA F 3 118 ? 57.808 190.509 408.620 1.00 87.09 176 ALA F CA 1
ATOM 24999 C C . ALA F 3 118 ? 56.960 191.672 409.118 1.00 83.29 176 ALA F C 1
ATOM 25000 O O . ALA F 3 118 ? 57.154 192.821 408.703 1.00 81.13 176 ALA F O 1
ATOM 25024 N N . SER F 3 120 ? 57.091 192.827 412.065 1.00 76.40 178 SER F N 1
ATOM 25025 C CA . SER F 3 120 ? 57.975 193.647 412.885 1.00 76.08 178 SER F CA 1
ATOM 25026 C C . SER F 3 120 ? 58.804 194.591 412.023 1.00 74.01 178 SER F C 1
ATOM 25027 O O . SER F 3 120 ? 59.063 195.733 412.418 1.00 73.48 178 SER F O 1
ATOM 25035 N N . ASP F 3 121 ? 59.220 194.136 410.837 1.00 73.48 179 ASP F N 1
ATOM 25036 C CA . ASP F 3 121 ? 59.990 194.998 409.946 1.00 73.21 179 ASP F CA 1
ATOM 25037 C C . ASP F 3 121 ? 59.115 196.096 409.352 1.00 70.80 179 ASP F C 1
ATOM 25038 O O . ASP F 3 121 ? 59.523 197.263 409.308 1.00 69.91 179 ASP F O 1
ATOM 25047 N N . THR F 3 122 ? 57.911 195.747 408.893 1.00 70.12 180 THR F N 1
ATOM 25048 C CA . THR F 3 122 ? 56.983 196.766 408.412 1.00 70.16 180 THR F CA 1
ATOM 25049 C C . THR F 3 122 ? 56.672 197.772 409.511 1.00 68.78 180 THR F C 1
ATOM 25050 O O . THR F 3 122 ? 56.539 198.973 409.249 1.00 67.26 180 THR F O 1
ATOM 25061 N N . LEU F 3 123 ? 56.558 197.299 410.753 1.00 69.64 181 LEU F N 1
ATOM 25062 C CA . LEU F 3 123 ? 56.225 198.195 411.853 1.00 70.61 181 LEU F CA 1
ATOM 25063 C C . LEU F 3 123 ? 57.393 199.118 412.171 1.00 71.84 181 LEU F C 1
ATOM 25064 O O . LEU F 3 123 ? 57.192 200.286 412.523 1.00 71.89 181 LEU F O 1
ATOM 25080 N N . ARG F 3 124 ? 58.622 198.608 412.063 1.00 73.15 182 ARG F N 1
ATOM 25081 C CA . ARG F 3 124 ? 59.797 199.439 412.307 1.00 72.37 182 ARG F CA 1
ATOM 25082 C C . ARG F 3 124 ? 59.888 200.564 411.283 1.00 68.90 182 ARG F C 1
ATOM 25083 O O . ARG F 3 124 ? 60.145 201.721 411.639 1.00 67.82 182 ARG F O 1
ATOM 25104 N N . LEU F 3 125 ? 59.675 200.244 410.005 1.00 67.73 183 LEU F N 1
ATOM 25105 C CA . LEU F 3 125 ? 59.724 201.263 408.962 1.00 67.48 183 LEU F CA 1
ATOM 25106 C C . LEU F 3 125 ? 58.594 202.267 409.111 1.00 64.88 183 LEU F C 1
ATOM 25107 O O . LEU F 3 125 ? 58.777 203.459 408.844 1.00 64.79 183 LEU F O 1
ATOM 25123 N N . THR F 3 126 ? 57.415 201.804 409.517 1.00 63.86 184 THR F N 1
ATOM 25124 C CA . THR F 3 126 ? 56.281 202.707 409.669 1.00 60.56 184 THR F CA 1
ATOM 25125 C C . THR F 3 126 ? 56.540 203.714 410.783 1.00 61.53 184 THR F C 1
ATOM 25126 O O . THR F 3 126 ? 56.342 204.920 410.601 1.00 62.12 184 THR F O 1
ATOM 25137 N N . ALA F 3 127 ? 57.006 203.240 411.941 1.00 62.26 185 ALA F N 1
ATOM 25138 C CA . ALA F 3 127 ? 57.309 204.148 413.042 1.00 63.98 185 ALA F CA 1
ATOM 25139 C C . ALA F 3 127 ? 58.398 205.141 412.656 1.00 65.57 185 ALA F C 1
ATOM 25140 O O . ALA F 3 127 ? 58.374 206.302 413.081 1.00 67.76 185 ALA F O 1
ATOM 25147 N N . PHE F 3 128 ? 59.365 204.701 411.849 1.00 65.70 186 PHE F N 1
ATOM 25148 C CA . PHE F 3 128 ? 60.463 205.580 411.460 1.00 66.41 186 PHE F CA 1
ATOM 25149 C C . PHE F 3 128 ? 59.973 206.709 410.561 1.00 67.29 186 PHE F C 1
ATOM 25150 O O . PHE F 3 128 ? 60.360 207.869 410.749 1.00 68.37 186 PHE F O 1
ATOM 25167 N N . LEU F 3 129 ? 59.127 206.393 409.578 1.00 65.33 187 LEU F N 1
ATOM 25168 C CA . LEU F 3 129 ? 58.651 207.413 408.650 1.00 65.77 187 LEU F CA 1
ATOM 25169 C C . LEU F 3 129 ? 57.602 208.321 409.275 1.00 64.85 187 LEU F C 1
ATOM 25170 O O . LEU F 3 129 ? 57.498 209.490 408.888 1.00 66.86 187 LEU F O 1
ATOM 25186 N N . LEU F 3 130 ? 56.820 207.818 410.233 1.00 62.96 188 LEU F N 1
ATOM 25187 C CA . LEU F 3 130 ? 55.878 208.686 410.933 1.00 62.60 188 LEU F CA 1
ATOM 25188 C C . LEU F 3 130 ? 56.616 209.773 411.700 1.00 64.10 188 LEU F C 1
ATOM 25189 O O . LEU F 3 130 ? 56.188 210.932 411.722 1.00 66.41 188 LEU F O 1
ATOM 25205 N N . TYR F 3 131 ? 57.740 209.420 412.317 1.00 64.62 189 TYR F N 1
ATOM 25206 C CA . TYR F 3 131 ? 58.503 210.366 413.116 1.00 64.94 189 TYR F CA 1
ATOM 25207 C C . TYR F 3 131 ? 59.339 211.292 412.245 1.00 67.08 189 TYR F C 1
ATOM 25208 O O . TYR F 3 131 ? 59.674 212.399 412.677 1.00 70.40 189 TYR F O 1
ATOM 25226 N N . VAL F 3 132 ? 59.671 210.859 411.026 1.00 66.84 190 VAL F N 1
ATOM 25227 C CA . VAL F 3 132 ? 60.609 211.574 410.167 1.00 70.40 190 VAL F CA 1
ATOM 25228 C C . VAL F 3 132 ? 59.926 212.383 409.066 1.00 71.39 190 VAL F C 1
ATOM 25229 O O . VAL F 3 132 ? 60.584 213.234 408.444 1.00 73.63 190 VAL F O 1
ATOM 25242 N N . SER F 3 133 ? 58.633 212.187 408.836 1.00 71.09 191 SER F N 1
ATOM 25243 C CA . SER F 3 133 ? 57.923 212.835 407.743 1.00 73.27 191 SER F CA 1
ATOM 25244 C C . SER F 3 133 ? 57.004 213.937 408.257 1.00 76.42 191 SER F C 1
ATOM 25245 O O . SER F 3 133 ? 56.541 213.901 409.400 1.00 79.05 191 SER F O 1
ATOM 25253 N N . HIS F 3 134 ? 56.752 214.928 407.397 1.00 77.18 192 HIS F N 1
ATOM 25254 C CA . HIS F 3 134 ? 55.683 215.884 407.668 1.00 78.44 192 HIS F CA 1
ATOM 25255 C C . HIS F 3 134 ? 54.321 215.242 407.430 1.00 76.71 192 HIS F C 1
ATOM 25256 O O . HIS F 3 134 ? 53.432 215.308 408.287 1.00 76.01 192 HIS F O 1
ATOM 25270 N N . THR F 3 135 ? 54.142 214.612 406.272 1.00 74.89 193 THR F N 1
ATOM 25271 C CA . THR F 3 135 ? 52.927 213.872 405.972 1.00 74.17 193 THR F CA 1
ATOM 25272 C C . THR F 3 135 ? 53.297 212.535 405.346 1.00 71.53 193 THR F C 1
ATOM 25273 O O . THR F 3 135 ? 54.231 212.453 404.544 1.00 70.73 193 THR F O 1
ATOM 25284 N N . VAL F 3 136 ? 52.556 211.491 405.709 1.00 69.43 194 VAL F N 1
ATOM 25285 C CA . VAL F 3 136 ? 52.760 210.152 405.170 1.00 67.30 194 VAL F CA 1
ATOM 25286 C C . VAL F 3 136 ? 51.544 209.810 404.325 1.00 66.14 194 VAL F C 1
ATOM 25287 O O . VAL F 3 136 ? 50.405 209.887 404.801 1.00 66.01 194 VAL F O 1
ATOM 25300 N N . LEU F 3 137 ? 51.784 209.447 403.069 1.00 66.76 195 LEU F N 1
ATOM 25301 C CA . LEU F 3 137 ? 50.718 208.980 402.194 1.00 67.44 195 LEU F CA 1
ATOM 25302 C C . LEU F 3 137 ? 50.507 207.490 402.435 1.00 66.54 195 LEU F C 1
ATOM 25303 O O . LEU F 3 137 ? 51.450 206.700 402.327 1.00 66.49 195 LEU F O 1
ATOM 25319 N N . VAL F 3 138 ? 49.277 207.106 402.758 1.00 65.62 196 VAL F N 1
ATOM 25320 C CA . VAL F 3 138 ? 48.929 205.714 403.016 1.00 64.40 196 VAL F CA 1
ATOM 25321 C C . VAL F 3 138 ? 48.207 205.216 401.769 1.00 67.04 196 VAL F C 1
ATOM 25322 O O . VAL F 3 138 ? 47.003 205.435 401.599 1.00 67.10 196 VAL F O 1
ATOM 25335 N N . VAL F 3 139 ? 48.951 204.545 400.892 1.00 67.35 197 VAL F N 1
ATOM 25336 C CA . VAL F 3 139 ? 48.472 204.156 399.572 1.00 69.56 197 VAL F CA 1
ATOM 25337 C C . VAL F 3 139 ? 48.060 202.692 399.612 1.00 71.27 197 VAL F C 1
ATOM 25338 O O . VAL F 3 139 ? 48.823 201.833 400.068 1.00 72.08 197 VAL F O 1
ATOM 25351 N N . SER F 3 140 ? 46.856 202.407 399.135 1.00 72.93 198 SER F N 1
ATOM 25352 C CA . SER F 3 140 ? 46.331 201.050 399.159 1.00 75.08 198 SER F CA 1
ATOM 25353 C C . SER F 3 140 ? 45.153 200.974 398.200 1.00 76.14 198 SER F C 1
ATOM 25354 O O . SER F 3 140 ? 44.639 201.992 397.733 1.00 76.28 198 SER F O 1
ATOM 25362 N N . GLU F 3 141 ? 44.743 199.744 397.899 1.00 74.39 199 GLU F N 1
ATOM 25363 C CA . GLU F 3 141 ? 43.499 199.495 397.189 1.00 73.99 199 GLU F CA 1
ATOM 25364 C C . GLU F 3 141 ? 42.378 199.167 398.158 1.00 72.21 199 GLU F C 1
ATOM 25365 O O . GLU F 3 141 ? 41.279 198.805 397.728 1.00 71.41 199 GLU F O 1
ATOM 25377 N N . THR F 3 142 ? 42.639 199.290 399.459 1.00 74.14 200 THR F N 1
ATOM 25378 C CA . THR F 3 142 ? 41.739 198.804 400.503 1.00 78.43 200 THR F CA 1
ATOM 25379 C C . THR F 3 142 ? 41.637 199.892 401.569 1.00 80.55 200 THR F C 1
ATOM 25380 O O . THR F 3 142 ? 42.472 199.972 402.473 1.00 84.75 200 THR F O 1
ATOM 25391 N N . HIS F 3 143 ? 40.638 200.753 401.428 1.00 77.62 201 HIS F N 1
ATOM 25392 C CA . HIS F 3 143 ? 40.274 201.706 402.464 1.00 73.88 201 HIS F CA 1
ATOM 25393 C C . HIS F 3 143 ? 38.757 201.736 402.489 1.00 71.16 201 HIS F C 1
ATOM 25394 O O . HIS F 3 143 ? 38.140 201.803 401.424 1.00 71.96 201 HIS F O 1
ATOM 25408 N N . TYR F 3 144 ? 38.144 201.678 403.669 1.00 69.59 202 TYR F N 1
ATOM 25409 C CA . TYR F 3 144 ? 38.792 201.565 404.969 1.00 67.76 202 TYR F CA 1
ATOM 25410 C C . TYR F 3 144 ? 39.305 200.144 405.242 1.00 67.97 202 TYR F C 1
ATOM 25411 O O . TYR F 3 144 ? 38.598 199.166 404.996 1.00 67.03 202 TYR F O 1
ATOM 25429 N N . ASP F 3 145 ? 40.537 200.034 405.745 1.00 67.69 203 ASP F N 1
ATOM 25430 C CA . ASP F 3 145 ? 41.151 198.744 406.058 1.00 65.48 203 ASP F CA 1
ATOM 25431 C C . ASP F 3 145 ? 41.622 198.759 407.506 1.00 62.12 203 ASP F C 1
ATOM 25432 O O . ASP F 3 145 ? 42.555 199.490 407.853 1.00 60.69 203 ASP F O 1
ATOM 25441 N N . LYS F 3 146 ? 41.006 197.917 408.337 1.00 62.39 204 LYS F N 1
ATOM 25442 C CA . LYS F 3 146 ? 41.304 197.927 409.765 1.00 63.27 204 LYS F CA 1
ATOM 25443 C C . LYS F 3 146 ? 42.755 197.548 410.046 1.00 62.77 204 LYS F C 1
ATOM 25444 O O . LYS F 3 146 ? 43.387 198.129 410.936 1.00 63.71 204 LYS F O 1
ATOM 25463 N N . VAL F 3 147 ? 43.303 196.572 409.318 1.00 61.76 205 VAL F N 1
ATOM 25464 C CA . VAL F 3 147 ? 44.668 196.140 409.614 1.00 63.38 205 VAL F CA 1
ATOM 25465 C C . VAL F 3 147 ? 45.652 197.268 409.336 1.00 59.15 205 VAL F C 1
ATOM 25466 O O . VAL F 3 147 ? 46.596 197.492 410.102 1.00 58.13 205 VAL F O 1
ATOM 25479 N N . ILE F 3 148 ? 45.432 198.015 408.255 1.00 59.08 206 ILE F N 1
ATOM 25480 C CA . ILE F 3 148 ? 46.293 199.155 407.959 1.00 59.56 206 ILE F CA 1
ATOM 25481 C C . ILE F 3 148 ? 46.214 200.181 409.079 1.00 60.36 206 ILE F C 1
ATOM 25482 O O . ILE F 3 148 ? 47.228 200.764 409.481 1.00 62.23 206 ILE F O 1
ATOM 25498 N N . ILE F 3 149 ? 45.011 200.430 409.595 1.00 60.34 207 ILE F N 1
ATOM 25499 C CA . ILE F 3 149 ? 44.876 201.364 410.705 1.00 61.19 207 ILE F CA 1
ATOM 25500 C C . ILE F 3 149 ? 45.518 200.785 411.960 1.00 61.79 207 ILE F C 1
ATOM 25501 O O . ILE F 3 149 ? 46.155 201.506 412.737 1.00 61.72 207 ILE F O 1
ATOM 25517 N N . ASP F 3 150 ? 45.369 199.475 412.174 1.00 62.92 208 ASP F N 1
ATOM 25518 C CA . ASP F 3 150 ? 46.040 198.831 413.298 1.00 63.27 208 ASP F CA 1
ATOM 25519 C C . ASP F 3 150 ? 47.544 199.061 413.244 1.00 61.89 208 ASP F C 1
ATOM 25520 O O . ASP F 3 150 ? 48.171 199.360 414.267 1.00 61.87 208 ASP F O 1
ATOM 25529 N N . THR F 3 151 ? 48.141 198.941 412.058 1.00 60.77 209 THR F N 1
ATOM 25530 C CA . THR F 3 151 ? 49.584 199.125 411.947 1.00 60.32 209 THR F CA 1
ATOM 25531 C C . THR F 3 151 ? 49.983 200.557 412.275 1.00 57.85 209 THR F C 1
ATOM 25532 O O . THR F 3 151 ? 50.990 200.785 412.956 1.00 56.43 209 THR F O 1
ATOM 25543 N N . LEU F 3 152 ? 49.209 201.535 411.800 1.00 56.90 210 LEU F N 1
ATOM 25544 C CA . LEU F 3 152 ? 49.563 202.933 412.019 1.00 56.60 210 LEU F CA 1
ATOM 25545 C C . LEU F 3 152 ? 49.456 203.303 413.492 1.00 56.39 210 LEU F C 1
ATOM 25546 O O . LEU F 3 152 ? 50.351 203.953 414.043 1.00 57.97 210 LEU F O 1
ATOM 25562 N N . ARG F 3 153 ? 48.367 202.905 414.149 1.00 56.06 211 ARG F N 1
ATOM 25563 C CA . ARG F 3 153 ? 48.194 203.279 415.546 1.00 58.61 211 ARG F CA 1
ATOM 25564 C C . ARG F 3 153 ? 49.148 202.521 416.457 1.00 60.77 211 ARG F C 1
ATOM 25565 O O . ARG F 3 153 ? 49.458 203.009 417.548 1.00 62.96 211 ARG F O 1
ATOM 25586 N N . VAL F 3 154 ? 49.611 201.342 416.039 1.00 61.69 212 VAL F N 1
ATOM 25587 C CA . VAL F 3 154 ? 50.644 200.640 416.793 1.00 63.32 212 VAL F CA 1
ATOM 25588 C C . VAL F 3 154 ? 52.011 201.259 416.534 1.00 64.22 212 VAL F C 1
ATOM 25589 O O . VAL F 3 154 ? 52.804 201.446 417.463 1.00 66.03 212 VAL F O 1
ATOM 25602 N N . ALA F 3 155 ? 52.310 201.587 415.273 1.00 64.68 213 ALA F N 1
ATOM 25603 C CA . ALA F 3 155 ? 53.576 202.239 414.954 1.00 66.33 213 ALA F CA 1
ATOM 25604 C C . ALA F 3 155 ? 53.715 203.576 415.668 1.00 69.63 213 ALA F C 1
ATOM 25605 O O . ALA F 3 155 ? 54.830 203.983 416.016 1.00 71.20 213 ALA F O 1
ATOM 25612 N N . GLU F 3 156 ? 52.598 204.271 415.897 1.00 70.13 214 GLU F N 1
ATOM 25613 C CA . GLU F 3 156 ? 52.640 205.542 416.612 1.00 71.09 214 GLU F CA 1
ATOM 25614 C C . GLU F 3 156 ? 53.248 205.382 417.999 1.00 71.54 214 GLU F C 1
ATOM 25615 O O . GLU F 3 156 ? 53.867 206.319 418.516 1.00 72.93 214 GLU F O 1
ATOM 25627 N N . GLN F 3 157 ? 53.082 204.211 418.616 1.00 70.94 215 GLN F N 1
ATOM 25628 C CA . GLN F 3 157 ? 53.566 203.980 419.970 1.00 70.78 215 GLN F CA 1
ATOM 25629 C C . GLN F 3 157 ? 55.029 203.561 420.005 1.00 70.92 215 GLN F C 1
ATOM 25630 O O . GLN F 3 157 ? 55.598 203.443 421.096 1.00 71.91 215 GLN F O 1
ATOM 25644 N N . ILE F 3 158 ? 55.641 203.325 418.847 1.00 69.31 216 ILE F N 1
ATOM 25645 C CA . ILE F 3 158 ? 57.049 202.936 418.765 1.00 71.58 216 ILE F CA 1
ATOM 25646 C C . ILE F 3 158 ? 57.841 204.239 418.699 1.00 70.47 216 ILE F C 1
ATOM 25647 O O . ILE F 3 158 ? 58.056 204.811 417.628 1.00 67.59 216 ILE F O 1
ATOM 25663 N N . ARG F 3 159 ? 58.288 204.711 419.861 1.00 72.25 217 ARG F N 1
ATOM 25664 C CA . ARG F 3 159 ? 58.824 206.056 419.936 1.00 74.17 217 ARG F CA 1
ATOM 25665 C C . ARG F 3 159 ? 60.274 206.074 420.405 1.00 76.56 217 ARG F C 1
ATOM 25666 O O . ARG F 3 159 ? 60.669 205.261 421.249 1.00 77.16 217 ARG F O 1
ATOM 25687 N N . PRO F 3 160 ? 61.088 206.992 419.873 1.00 77.56 218 PRO F N 1
ATOM 25688 C CA . PRO F 3 160 ? 62.405 207.249 420.465 1.00 80.48 218 PRO F CA 1
ATOM 25689 C C . PRO F 3 160 ? 62.300 208.300 421.556 1.00 83.48 218 PRO F C 1
ATOM 25690 O O . PRO F 3 160 ? 61.206 208.816 421.807 1.00 82.93 218 PRO F O 1
ATOM 25701 N N . TYR F 3 161 ? 63.413 208.636 422.207 1.00 86.94 219 TYR F N 1
ATOM 25702 C CA . TYR F 3 161 ? 63.390 209.703 423.201 1.00 91.59 219 TYR F CA 1
ATOM 25703 C C . TYR F 3 161 ? 64.040 210.957 422.623 1.00 94.70 219 TYR F C 1
ATOM 25704 O O . TYR F 3 161 ? 63.339 211.916 422.282 1.00 93.04 219 TYR F O 1
ATOM 25722 N N . LEU F 3 162 ? 65.367 210.965 422.497 1.00 99.81 220 LEU F N 1
ATOM 25723 C CA . LEU F 3 162 ? 66.083 212.068 421.853 1.00 104.58 220 LEU F CA 1
ATOM 25724 C C . LEU F 3 162 ? 65.887 213.384 422.604 1.00 110.81 220 LEU F C 1
ATOM 25725 O O . LEU F 3 162 ? 65.572 214.419 422.014 1.00 108.23 220 LEU F O 1
ATOM 25741 N N . ALA F 3 163 ? 66.081 213.348 423.920 1.00 120.62 221 ALA F N 1
ATOM 25742 C CA . ALA F 3 163 ? 65.977 214.576 424.699 1.00 121.86 221 ALA F CA 1
ATOM 25743 C C . ALA F 3 163 ? 67.217 215.450 424.556 1.00 123.46 221 ALA F C 1
ATOM 25744 O O . ALA F 3 163 ? 67.121 216.677 424.671 1.00 125.44 221 ALA F O 1
ATOM 25751 N N . ILE F 3 164 ? 68.381 214.843 424.306 1.00 118.41 222 ILE F N 1
ATOM 25752 C CA . ILE F 3 164 ? 69.625 215.598 424.159 1.00 116.31 222 ILE F CA 1
ATOM 25753 C C . ILE F 3 164 ? 69.824 216.189 422.772 1.00 112.00 222 ILE F C 1
ATOM 25754 O O . ILE F 3 164 ? 70.728 217.012 422.594 1.00 114.65 222 ILE F O 1
ATOM 25770 N N . PHE F 3 165 ? 69.037 215.776 421.779 1.00 105.81 223 PHE F N 1
ATOM 25771 C CA . PHE F 3 165 ? 69.192 216.305 420.427 1.00 102.93 223 PHE F CA 1
ATOM 25772 C C . PHE F 3 165 ? 68.934 217.809 420.443 1.00 107.02 223 PHE F C 1
ATOM 25773 O O . PHE F 3 165 ? 68.036 218.285 421.143 1.00 106.56 223 PHE F O 1
ATOM 25790 N N . ARG F 3 166 ? 69.715 218.573 419.668 1.00 111.06 224 ARG F N 1
ATOM 25791 C CA . ARG F 3 166 ? 69.701 220.035 419.783 1.00 118.19 224 ARG F CA 1
ATOM 25792 C C . ARG F 3 166 ? 69.646 220.831 418.484 1.00 123.17 224 ARG F C 1
ATOM 25793 O O . ARG F 3 166 ? 70.643 221.441 418.080 1.00 127.79 224 ARG F O 1
ATOM 25814 N N . PRO F 3 167 ? 68.511 220.822 417.779 1.00 122.99 225 PRO F N 1
ATOM 25815 C CA . PRO F 3 167 ? 67.929 222.167 417.832 1.00 124.98 225 PRO F CA 1
ATOM 25816 C C . PRO F 3 167 ? 66.739 222.129 418.794 1.00 122.91 225 PRO F C 1
ATOM 25817 O O . PRO F 3 167 ? 66.005 223.106 418.929 1.00 125.67 225 PRO F O 1
ATOM 25828 N N . LYS F 3 168 ? 66.565 220.976 419.446 1.00 116.96 226 LYS F N 1
ATOM 25829 C CA . LYS F 3 168 ? 65.410 220.678 420.284 1.00 112.52 226 LYS F CA 1
ATOM 25830 C C . LYS F 3 168 ? 64.235 220.341 419.375 1.00 105.70 226 LYS F C 1
ATOM 25831 O O . LYS F 3 168 ? 63.968 221.059 418.405 1.00 106.60 226 LYS F O 1
ATOM 25835 N N . LEU F 3 169 ? 63.531 219.256 419.675 1.00 98.40 227 LEU F N 1
ATOM 25836 C CA . LEU F 3 169 ? 62.498 218.732 418.796 1.00 93.15 227 LEU F CA 1
ATOM 25837 C C . LEU F 3 169 ? 61.109 219.001 419.358 1.00 94.27 227 LEU F C 1
ATOM 25838 O O . LEU F 3 169 ? 60.906 219.043 420.575 1.00 93.86 227 LEU F O 1
ATOM 25854 N N . ALA F 3 170 ? 60.155 219.188 418.448 1.00 96.80 228 ALA F N 1
ATOM 25855 C CA . ALA F 3 170 ? 58.765 219.399 418.831 1.00 100.73 228 ALA F CA 1
ATOM 25856 C C . ALA F 3 170 ? 58.214 218.113 419.435 1.00 99.51 228 ALA F C 1
ATOM 25857 O O . ALA F 3 170 ? 58.225 217.060 418.787 1.00 93.12 228 ALA F O 1
ATOM 25864 N N . ILE F 3 171 ? 57.732 218.197 420.672 1.00 105.14 229 ILE F N 1
ATOM 25865 C CA . ILE F 3 171 ? 57.314 217.001 421.390 1.00 106.31 229 ILE F CA 1
ATOM 25866 C C . ILE F 3 171 ? 55.874 216.601 421.073 1.00 107.45 229 ILE F C 1
ATOM 25867 O O . ILE F 3 171 ? 55.560 215.408 421.035 1.00 105.74 229 ILE F O 1
ATOM 25883 N N . ASP F 3 172 ? 54.991 217.573 420.845 1.00 110.78 230 ASP F N 1
ATOM 25884 C CA . ASP F 3 172 ? 53.597 217.313 420.510 1.00 109.50 230 ASP F CA 1
ATOM 25885 C C . ASP F 3 172 ? 53.347 217.343 419.006 1.00 104.24 230 ASP F C 1
ATOM 25886 O O . ASP F 3 172 ? 52.190 217.418 418.578 1.00 103.79 230 ASP F O 1
ATOM 25895 N N . ARG F 3 173 ? 54.403 217.279 418.199 1.00 99.53 231 ARG F N 1
ATOM 25896 C CA . ARG F 3 173 ? 54.247 217.364 416.755 1.00 95.61 231 ARG F CA 1
ATOM 25897 C C . ARG F 3 173 ? 53.354 216.232 416.263 1.00 91.11 231 ARG F C 1
ATOM 25898 O O . ARG F 3 173 ? 53.447 215.096 416.735 1.00 90.14 231 ARG F O 1
ATOM 25919 N N . LYS F 3 174 ? 52.482 216.545 415.309 1.00 88.13 232 LYS F N 1
ATOM 25920 C CA . LYS F 3 174 ? 51.611 215.555 414.689 1.00 84.43 232 LYS F CA 1
ATOM 25921 C C . LYS F 3 174 ? 52.012 215.376 413.232 1.00 80.99 232 LYS F C 1
ATOM 25922 O O . LYS F 3 174 ? 52.195 216.362 412.510 1.00 83.08 232 LYS F O 1
ATOM 25941 N N . THR F 3 175 ? 52.142 214.122 412.806 1.00 74.62 233 THR F N 1
ATOM 25942 C CA . THR F 3 175 ? 52.426 213.804 411.415 1.00 74.57 233 THR F CA 1
ATOM 25943 C C . THR F 3 175 ? 51.108 213.650 410.667 1.00 75.97 233 THR F C 1
ATOM 25944 O O . THR F 3 175 ? 50.195 212.963 411.138 1.00 77.24 233 THR F O 1
ATOM 25955 N N . ASN F 3 176 ? 51.012 214.286 409.505 1.00 75.36 234 ASN F N 1
ATOM 25956 C CA . ASN F 3 176 ? 49.785 214.259 408.723 1.00 73.70 234 ASN F CA 1
ATOM 25957 C C . ASN F 3 176 ? 49.698 212.985 407.893 1.00 67.75 234 ASN F C 1
ATOM 25958 O O . ASN F 3 176 ? 50.691 212.529 407.324 1.00 63.99 234 ASN F O 1
ATOM 25969 N N . LEU F 3 177 ? 48.499 212.408 407.828 1.00 68.57 235 LEU F N 1
ATOM 25970 C CA . LEU F 3 177 ? 48.241 211.211 407.037 1.00 67.23 235 LEU F CA 1
ATOM 25971 C C . LEU F 3 177 ? 47.225 211.528 405.950 1.00 69.61 235 LEU F C 1
ATOM 25972 O O . LEU F 3 177 ? 46.183 212.132 406.224 1.00 71.70 235 LEU F O 1
ATOM 25988 N N . VAL F 3 178 ? 47.531 211.117 404.723 1.00 69.54 236 VAL F N 1
ATOM 25989 C CA . VAL F 3 178 ? 46.623 211.246 403.590 1.00 69.99 236 VAL F CA 1
ATOM 25990 C C . VAL F 3 178 ? 46.414 209.846 403.033 1.00 68.16 236 VAL F C 1
ATOM 25991 O O . VAL F 3 178 ? 47.338 209.250 402.463 1.00 66.54 236 VAL F O 1
ATOM 26004 N N . PHE F 3 179 ? 45.211 209.312 403.216 1.00 67.83 237 PHE F N 1
ATOM 26005 C CA . PHE F 3 179 ? 44.883 207.985 402.721 1.00 67.08 237 PHE F CA 1
ATOM 26006 C C . PHE F 3 179 ? 44.463 208.065 401.259 1.00 67.22 237 PHE F C 1
ATOM 26007 O O . PHE F 3 179 ? 43.629 208.895 400.888 1.00 67.61 237 PHE F O 1
ATOM 26024 N N . ILE F 3 180 ? 45.060 207.216 400.427 1.00 67.51 238 ILE F N 1
ATOM 26025 C CA . ILE F 3 180 ? 44.822 207.220 398.988 1.00 69.84 238 ILE F CA 1
ATOM 26026 C C . ILE F 3 180 ? 44.389 205.821 398.576 1.00 69.83 238 ILE F C 1
ATOM 26027 O O . ILE F 3 180 ? 45.146 204.858 398.748 1.00 68.95 238 ILE F O 1
ATOM 26043 N N . LYS F 3 181 ? 43.175 205.708 398.036 1.00 70.86 239 LYS F N 1
ATOM 26044 C CA . LYS F 3 181 ? 42.663 204.443 397.524 1.00 69.14 239 LYS F CA 1
ATOM 26045 C C . LYS F 3 181 ? 42.861 204.454 396.014 1.00 70.95 239 LYS F C 1
ATOM 26046 O O . LYS F 3 181 ? 42.159 205.171 395.294 1.00 71.71 239 LYS F O 1
ATOM 26065 N N . THR F 3 182 ? 43.806 203.651 395.539 1.00 72.69 240 THR F N 1
ATOM 26066 C CA . THR F 3 182 ? 44.206 203.647 394.142 1.00 76.59 240 THR F CA 1
ATOM 26067 C C . THR F 3 182 ? 43.548 202.491 393.401 1.00 79.37 240 THR F C 1
ATOM 26068 O O . THR F 3 182 ? 42.978 201.575 393.998 1.00 77.19 240 THR F O 1
ATOM 26079 N N . LYS F 3 183 ? 43.635 202.547 392.073 1.00 86.49 241 LYS F N 1
ATOM 26080 C CA . LYS F 3 183 ? 43.074 201.504 391.219 1.00 89.44 241 LYS F CA 1
ATOM 26081 C C . LYS F 3 183 ? 41.626 201.232 391.614 1.00 89.09 241 LYS F C 1
ATOM 26082 O O . LYS F 3 183 ? 41.179 200.086 391.692 1.00 90.15 241 LYS F O 1
ATOM 26101 N N . ALA F 3 184 ? 40.888 202.308 391.860 1.00 86.32 242 ALA F N 1
ATOM 26102 C CA . ALA F 3 184 ? 39.553 202.230 392.429 1.00 84.30 242 ALA F CA 1
ATOM 26103 C C . ALA F 3 184 ? 38.496 202.164 391.334 1.00 86.39 242 ALA F C 1
ATOM 26104 O O . ALA F 3 184 ? 38.747 202.475 390.168 1.00 88.47 242 ALA F O 1
ATOM 26111 N N . SER F 3 185 ? 37.296 201.752 391.733 1.00 86.03 243 SER F N 1
ATOM 26112 C CA . SER F 3 185 ? 36.181 201.575 390.820 1.00 87.56 243 SER F CA 1
ATOM 26113 C C . SER F 3 185 ? 35.279 202.807 390.841 1.00 88.68 243 SER F C 1
ATOM 26114 O O . SER F 3 185 ? 35.495 203.761 391.593 1.00 88.73 243 SER F O 1
ATOM 26122 N N . SER F 3 186 ? 34.243 202.777 390.001 1.00 89.55 244 SER F N 1
ATOM 26123 C CA . SER F 3 186 ? 33.339 203.918 389.900 1.00 91.60 244 SER F CA 1
ATOM 26124 C C . SER F 3 186 ? 32.556 204.127 391.192 1.00 91.79 244 SER F C 1
ATOM 26125 O O . SER F 3 186 ? 32.302 205.271 391.588 1.00 92.23 244 SER F O 1
ATOM 26133 N N . ILE F 3 187 ? 32.162 203.043 391.865 1.00 92.77 245 ILE F N 1
ATOM 26134 C CA . ILE F 3 187 ? 31.373 203.197 393.082 1.00 93.97 245 ILE F CA 1
ATOM 26135 C C . ILE F 3 187 ? 32.241 203.642 394.251 1.00 92.86 245 ILE F C 1
ATOM 26136 O O . ILE F 3 187 ? 31.719 204.199 395.225 1.00 94.17 245 ILE F O 1
ATOM 26152 N N . ASP F 3 188 ? 33.556 203.419 394.181 1.00 92.90 246 ASP F N 1
ATOM 26153 C CA . ASP F 3 188 ? 34.459 203.959 395.189 1.00 91.39 246 ASP F CA 1
ATOM 26154 C C . ASP F 3 188 ? 34.526 205.477 395.131 1.00 90.93 246 ASP F C 1
ATOM 26155 O O . ASP F 3 188 ? 34.877 206.110 396.132 1.00 89.66 246 ASP F O 1
ATOM 26164 N N . LEU F 3 189 ? 34.195 206.071 393.985 1.00 90.60 247 LEU F N 1
ATOM 26165 C CA . LEU F 3 189 ? 34.197 207.517 393.826 1.00 90.41 247 LEU F CA 1
ATOM 26166 C C . LEU F 3 189 ? 32.891 208.165 394.260 1.00 92.11 247 LEU F C 1
ATOM 26167 O O . LEU F 3 189 ? 32.826 209.396 394.331 1.00 93.98 247 LEU F O 1
ATOM 26183 N N . ALA F 3 190 ? 31.860 207.380 394.550 1.00 90.79 248 ALA F N 1
ATOM 26184 C CA . ALA F 3 190 ? 30.582 207.939 394.962 1.00 91.64 248 ALA F CA 1
ATOM 26185 C C . ALA F 3 190 ? 30.792 208.812 396.195 1.00 92.55 248 ALA F C 1
ATOM 26186 O O . ALA F 3 190 ? 31.319 208.320 397.205 1.00 88.58 248 ALA F O 1
ATOM 26193 N N . PRO F 3 191 ? 30.406 210.091 396.166 1.00 99.67 249 PRO F N 1
ATOM 26194 C CA . PRO F 3 191 ? 30.656 210.951 397.337 1.00 101.31 249 PRO F CA 1
ATOM 26195 C C . PRO F 3 191 ? 30.134 210.367 398.635 1.00 101.20 249 PRO F C 1
ATOM 26196 O O . PRO F 3 191 ? 30.754 210.560 399.689 1.00 99.10 249 PRO F O 1
ATOM 26207 N N . THR F 3 192 ? 29.010 209.652 398.592 1.00 105.73 250 THR F N 1
ATOM 26208 C CA . THR F 3 192 ? 28.460 209.062 399.807 1.00 105.24 250 THR F CA 1
ATOM 26209 C C . THR F 3 192 ? 29.371 207.975 400.364 1.00 99.76 250 THR F C 1
ATOM 26210 O O . THR F 3 192 ? 29.424 207.778 401.584 1.00 101.59 250 THR F O 1
ATOM 26221 N N . VAL F 3 193 ? 30.102 207.271 399.497 1.00 93.87 251 VAL F N 1
ATOM 26222 C CA . VAL F 3 193 ? 31.003 206.220 399.959 1.00 85.54 251 VAL F CA 1
ATOM 26223 C C . VAL F 3 193 ? 32.287 206.815 400.524 1.00 81.97 251 VAL F C 1
ATOM 26224 O O . VAL F 3 193 ? 32.807 206.345 401.542 1.00 81.74 251 VAL F O 1
ATOM 26237 N N . ILE F 3 194 ? 32.810 207.864 399.890 1.00 80.96 252 ILE F N 1
ATOM 26238 C CA . ILE F 3 194 ? 34.027 208.496 400.388 1.00 76.94 252 ILE F CA 1
ATOM 26239 C C . ILE F 3 194 ? 33.795 209.078 401.777 1.00 76.79 252 ILE F C 1
ATOM 26240 O O . ILE F 3 194 ? 34.642 208.947 402.669 1.00 74.28 252 ILE F O 1
ATOM 26256 N N . ARG F 3 195 ? 32.642 209.715 401.993 1.00 80.49 253 ARG F N 1
ATOM 26257 C CA . ARG F 3 195 ? 32.346 210.272 403.310 1.00 82.47 253 ARG F CA 1
ATOM 26258 C C . ARG F 3 195 ? 32.244 209.182 404.367 1.00 80.68 253 ARG F C 1
ATOM 26259 O O . ARG F 3 195 ? 32.776 209.327 405.474 1.00 78.67 253 ARG F O 1
ATOM 26280 N N . GLU F 3 196 ? 31.560 208.083 404.047 1.00 81.76 254 GLU F N 1
ATOM 26281 C CA . GLU F 3 196 ? 31.442 206.985 405.001 1.00 80.00 254 GLU F CA 1
ATOM 26282 C C . GLU F 3 196 ? 32.816 206.469 405.407 1.00 73.68 254 GLU F C 1
ATOM 26283 O O . GLU F 3 196 ? 33.076 206.235 406.593 1.00 71.04 254 GLU F O 1
ATOM 26295 N N . ARG F 3 197 ? 33.720 206.312 404.440 1.00 73.18 255 ARG F N 1
ATOM 26296 C CA . ARG F 3 197 ? 35.057 205.819 404.752 1.00 73.04 255 ARG F CA 1
ATOM 26297 C C . ARG F 3 197 ? 35.876 206.875 405.483 1.00 73.86 255 ARG F C 1
ATOM 26298 O O . ARG F 3 197 ? 36.632 206.551 406.407 1.00 72.17 255 ARG F O 1
ATOM 26319 N N . GLU F 3 198 ? 35.738 208.144 405.092 1.00 76.60 256 GLU F N 1
ATOM 26320 C CA . GLU F 3 198 ? 36.459 209.205 405.784 1.00 78.94 256 GLU F CA 1
ATOM 26321 C C . GLU F 3 198 ? 36.059 209.280 407.252 1.00 78.75 256 GLU F C 1
ATOM 26322 O O . GLU F 3 198 ? 36.908 209.510 408.121 1.00 78.31 256 GLU F O 1
ATOM 26334 N N . GLU F 3 199 ? 34.776 209.064 407.553 1.00 78.04 257 GLU F N 1
ATOM 26335 C CA . GLU F 3 199 ? 34.332 209.103 408.943 1.00 77.33 257 GLU F CA 1
ATOM 26336 C C . GLU F 3 199 ? 35.075 208.067 409.777 1.00 72.13 257 GLU F C 1
ATOM 26337 O O . GLU F 3 199 ? 35.556 208.366 410.875 1.00 68.01 257 GLU F O 1
ATOM 26349 N N . LEU F 3 200 ? 35.173 206.836 409.271 1.00 71.95 258 LEU F N 1
ATOM 26350 C CA . LEU F 3 200 ? 35.922 205.812 409.990 1.00 69.35 258 LEU F CA 1
ATOM 26351 C C . LEU F 3 200 ? 37.371 206.238 410.179 1.00 66.03 258 LEU F C 1
ATOM 26352 O O . LEU F 3 200 ? 37.947 206.046 411.256 1.00 64.99 258 LEU F O 1
ATOM 26368 N N . LEU F 3 201 ? 37.971 206.838 409.147 1.00 65.13 259 LEU F N 1
ATOM 26369 C CA . LEU F 3 201 ? 39.353 207.292 409.252 1.00 65.43 259 LEU F CA 1
ATOM 26370 C C . LEU F 3 201 ? 39.497 208.388 410.301 1.00 68.38 259 LEU F C 1
ATOM 26371 O O . LEU F 3 201 ? 40.447 208.376 411.094 1.00 68.48 259 LEU F O 1
ATOM 26387 N N . ARG F 3 202 ? 38.572 209.352 410.316 1.00 69.74 260 ARG F N 1
ATOM 26388 C CA . ARG F 3 202 ? 38.641 210.411 411.315 1.00 72.37 260 ARG F CA 1
ATOM 26389 C C . ARG F 3 202 ? 38.374 209.868 412.712 1.00 72.02 260 ARG F C 1
ATOM 26390 O O . ARG F 3 202 ? 38.958 210.354 413.687 1.00 72.78 260 ARG F O 1
ATOM 26411 N N . LEU F 3 203 ? 37.503 208.862 412.827 1.00 71.67 261 LEU F N 1
ATOM 26412 C CA . LEU F 3 203 ? 37.275 208.207 414.111 1.00 71.41 261 LEU F CA 1
ATOM 26413 C C . LEU F 3 203 ? 38.489 207.403 414.556 1.00 69.05 261 LEU F C 1
ATOM 26414 O O . LEU F 3 203 ? 38.727 207.261 415.761 1.00 69.47 261 LEU F O 1
ATOM 26430 N N . SER F 3 204 ? 39.263 206.869 413.606 1.00 67.42 262 SER F N 1
ATOM 26431 C CA . SER F 3 204 ? 40.404 206.026 413.948 1.00 67.33 262 SER F CA 1
ATOM 26432 C C . SER F 3 204 ? 41.570 206.819 414.520 1.00 70.54 262 SER F C 1
ATOM 26433 O O . SER F 3 204 ? 42.460 206.224 415.135 1.00 71.13 262 SER F O 1
ATOM 26441 N N . PHE F 3 205 ? 41.592 208.141 414.333 1.00 73.28 263 PHE F N 1
ATOM 26442 C CA . PHE F 3 205 ? 42.700 208.960 414.804 1.00 76.65 263 PHE F CA 1
ATOM 26443 C C . PHE F 3 205 ? 42.251 210.108 415.700 1.00 79.23 263 PHE F C 1
ATOM 26444 O O . PHE F 3 205 ? 43.066 210.982 416.014 1.00 80.50 263 PHE F O 1
ATOM 26461 N N . GLN F 3 206 ? 40.989 210.124 416.137 1.00 80.89 264 GLN F N 1
ATOM 26462 C CA . GLN F 3 206 ? 40.519 211.216 416.983 1.00 83.69 264 GLN F CA 1
ATOM 26463 C C . GLN F 3 206 ? 41.214 211.213 418.338 1.00 80.37 264 GLN F C 1
ATOM 26464 O O . GLN F 3 206 ? 41.316 212.262 418.982 1.00 80.96 264 GLN F O 1
ATOM 26478 N N . ASP F 3 207 ? 41.690 210.053 418.787 1.00 77.82 265 ASP F N 1
ATOM 26479 C CA . ASP F 3 207 ? 42.444 209.948 420.028 1.00 77.94 265 ASP F CA 1
ATOM 26480 C C . ASP F 3 207 ? 43.943 209.853 419.794 1.00 73.94 265 ASP F C 1
ATOM 26481 O O . ASP F 3 207 ? 44.700 209.721 420.760 1.00 73.96 265 ASP F O 1
ATOM 26490 N N . SER F 3 208 ? 44.388 209.931 418.543 1.00 72.28 266 SER F N 1
ATOM 26491 C CA . SER F 3 208 ? 45.808 209.828 418.246 1.00 73.72 266 SER F CA 1
ATOM 26492 C C . SER F 3 208 ? 46.555 211.035 418.796 1.00 76.39 266 SER F C 1
ATOM 26493 O O . SER F 3 208 ? 46.052 212.162 418.778 1.00 77.52 266 SER F O 1
ATOM 26501 N N . ARG F 3 209 ? 47.770 210.794 419.284 1.00 78.23 267 ARG F N 1
ATOM 26502 C CA . ARG F 3 209 ? 48.589 211.851 419.863 1.00 79.80 267 ARG F CA 1
ATOM 26503 C C . ARG F 3 209 ? 49.591 212.439 418.880 1.00 78.19 267 ARG F C 1
ATOM 26504 O O . ARG F 3 209 ? 49.818 213.652 418.892 1.00 79.27 267 ARG F O 1
ATOM 26525 N N . TRP F 3 210 ? 50.201 211.613 418.030 1.00 77.15 268 TRP F N 1
ATOM 26526 C CA . TRP F 3 210 ? 51.232 212.073 417.108 1.00 77.90 268 TRP F CA 1
ATOM 26527 C C . TRP F 3 210 ? 50.853 211.852 415.650 1.00 76.19 268 TRP F C 1
ATOM 26528 O O . TRP F 3 210 ? 51.674 212.109 414.762 1.00 78.22 268 TRP F O 1
ATOM 26549 N N . LEU F 3 211 ? 49.635 211.392 415.379 1.00 72.59 269 LEU F N 1
ATOM 26550 C CA . LEU F 3 211 ? 49.115 211.312 414.025 1.00 72.03 269 LEU F CA 1
ATOM 26551 C C . LEU F 3 211 ? 47.855 212.159 413.921 1.00 73.82 269 LEU F C 1
ATOM 26552 O O . LEU F 3 211 ? 47.206 212.469 414.923 1.00 75.29 269 LEU F O 1
ATOM 26568 N N . LYS F 3 212 ? 47.508 212.522 412.690 1.00 72.42 270 LYS F N 1
ATOM 26569 C CA . LYS F 3 212 ? 46.314 213.314 412.442 1.00 74.80 270 LYS F CA 1
ATOM 26570 C C . LYS F 3 212 ? 45.891 213.120 410.995 1.00 74.02 270 LYS F C 1
ATOM 26571 O O . LYS F 3 212 ? 46.708 212.779 410.136 1.00 72.16 270 LYS F O 1
ATOM 26575 N N . VAL F 3 213 ? 44.602 213.334 410.741 1.00 73.64 271 VAL F N 1
ATOM 26576 C CA . VAL F 3 213 ? 44.059 213.334 409.390 1.00 74.86 271 VAL F CA 1
ATOM 26577 C C . VAL F 3 213 ? 43.282 214.625 409.188 1.00 77.75 271 VAL F C 1
ATOM 26578 O O . VAL F 3 213 ? 42.765 215.216 410.141 1.00 79.07 271 VAL F O 1
ATOM 26591 N N . SER F 3 214 ? 43.195 215.059 407.934 1.00 78.77 272 SER F N 1
ATOM 26592 C CA . SER F 3 214 ? 42.472 216.285 407.627 1.00 82.13 272 SER F CA 1
ATOM 26593 C C . SER F 3 214 ? 40.999 216.141 407.990 1.00 81.95 272 SER F C 1
ATOM 26594 O O . SER F 3 214 ? 40.383 215.098 407.759 1.00 80.41 272 SER F O 1
ATOM 26602 N N . GLN F 3 215 ? 40.433 217.202 408.562 1.00 83.99 273 GLN F N 1
ATOM 26603 C CA . GLN F 3 215 ? 39.018 217.230 408.904 1.00 86.00 273 GLN F CA 1
ATOM 26604 C C . GLN F 3 215 ? 38.159 217.852 407.809 1.00 88.47 273 GLN F C 1
ATOM 26605 O O . GLN F 3 215 ? 36.944 217.976 407.993 1.00 86.21 273 GLN F O 1
ATOM 26619 N N . GLU F 3 216 ? 38.749 218.206 406.662 1.00 87.75 274 GLU F N 1
ATOM 26620 C CA . GLU F 3 216 ? 38.017 218.814 405.556 1.00 89.22 274 GLU F CA 1
ATOM 26621 C C . GLU F 3 216 ? 37.498 217.725 404.623 1.00 94.13 274 GLU F C 1
ATOM 26622 O O . GLU F 3 216 ? 38.265 216.830 404.248 1.00 92.99 274 GLU F O 1
ATOM 26626 N N . PRO F 3 217 ? 36.222 217.749 404.235 1.00 95.11 275 PRO F N 1
ATOM 26627 C CA . PRO F 3 217 ? 35.696 216.674 403.384 1.00 92.50 275 PRO F CA 1
ATOM 26628 C C . PRO F 3 217 ? 36.550 216.473 402.140 1.00 92.11 275 PRO F C 1
ATOM 26629 O O . PRO F 3 217 ? 37.039 217.431 401.536 1.00 95.01 275 PRO F O 1
ATOM 26640 N N . PHE F 3 218 ? 36.723 215.208 401.756 1.00 88.82 276 PHE F N 1
ATOM 26641 C CA . PHE F 3 218 ? 37.442 214.813 400.548 1.00 90.41 276 PHE F CA 1
ATOM 26642 C C . PHE F 3 218 ? 38.925 215.161 400.596 1.00 89.20 276 PHE F C 1
ATOM 26643 O O . PHE F 3 218 ? 39.595 215.127 399.556 1.00 90.03 276 PHE F O 1
ATOM 26660 N N . LYS F 3 219 ? 39.458 215.506 401.768 1.00 88.56 277 LYS F N 1
ATOM 26661 C CA . LYS F 3 219 ? 40.887 215.717 401.938 1.00 90.13 277 LYS F CA 1
ATOM 26662 C C . LYS F 3 219 ? 41.542 214.621 402.763 1.00 87.11 277 LYS F C 1
ATOM 26663 O O . LYS F 3 219 ? 42.773 214.601 402.872 1.00 86.73 277 LYS F O 1
ATOM 26682 N N . THR F 3 220 ? 40.755 213.714 403.342 1.00 79.82 278 THR F N 1
ATOM 26683 C CA . THR F 3 220 ? 41.268 212.610 404.142 1.00 79.40 278 THR F CA 1
ATOM 26684 C C . THR F 3 220 ? 41.456 211.344 403.316 1.00 77.72 278 THR F C 1
ATOM 26685 O O . THR F 3 220 ? 42.477 210.663 403.451 1.00 74.97 278 THR F O 1
ATOM 26696 N N . LEU F 3 221 ? 40.483 211.014 402.469 1.00 79.07 279 LEU F N 1
ATOM 26697 C CA . LEU F 3 221 ? 40.543 209.838 401.607 1.00 77.25 279 LEU F CA 1
ATOM 26698 C C . LEU F 3 221 ? 40.450 210.303 400.162 1.00 78.17 279 LEU F C 1
ATOM 26699 O O . LEU F 3 221 ? 39.403 210.794 399.729 1.00 81.50 279 LEU F O 1
ATOM 26715 N N . ILE F 3 222 ? 41.536 210.130 399.419 1.00 76.40 280 ILE F N 1
ATOM 26716 C CA . ILE F 3 222 ? 41.604 210.504 398.013 1.00 77.44 280 ILE F CA 1
ATOM 26717 C C . ILE F 3 222 ? 41.486 209.244 397.168 1.00 78.02 280 ILE F C 1
ATOM 26718 O O . ILE F 3 222 ? 42.155 208.239 397.438 1.00 77.04 280 ILE F O 1
ATOM 26734 N N . VAL F 3 223 ? 40.635 209.298 396.147 1.00 79.82 281 VAL F N 1
ATOM 26735 C CA . VAL F 3 223 ? 40.321 208.147 395.310 1.00 82.28 281 VAL F CA 1
ATOM 26736 C C . VAL F 3 223 ? 40.720 208.475 393.880 1.00 86.69 281 VAL F C 1
ATOM 26737 O O . VAL F 3 223 ? 40.328 209.518 393.345 1.00 89.24 281 VAL F O 1
ATOM 26750 N N . LEU F 3 224 ? 41.485 207.579 393.258 1.00 90.31 282 LEU F N 1
ATOM 26751 C CA . LEU F 3 224 ? 41.962 207.772 391.897 1.00 98.17 282 LEU F CA 1
ATOM 26752 C C . LEU F 3 224 ? 41.645 206.544 391.057 1.00 106.31 282 LEU F C 1
ATOM 26753 O O . LEU F 3 224 ? 41.556 205.425 391.569 1.00 104.80 282 LEU F O 1
ATOM 26769 N N . GLU F 3 225 ? 41.488 206.767 389.756 1.00 116.68 283 GLU F N 1
ATOM 26770 C CA . GLU F 3 225 ? 41.145 205.700 388.821 1.00 124.89 283 GLU F CA 1
ATOM 26771 C C . GLU F 3 225 ? 39.865 204.997 389.256 1.00 126.12 283 GLU F C 1
ATOM 26772 O O . GLU F 3 225 ? 38.777 205.323 388.783 1.00 130.91 283 GLU F O 1
ATOM 26784 N N . ASN F 3 248 ? 44.555 215.319 380.376 1.00 156.67 306 ASN F N 1
ATOM 26785 C CA . ASN F 3 248 ? 45.459 215.706 381.453 1.00 150.48 306 ASN F CA 1
ATOM 26786 C C . ASN F 3 248 ? 44.696 216.021 382.736 1.00 147.05 306 ASN F C 1
ATOM 26787 O O . ASN F 3 248 ? 45.251 216.601 383.670 1.00 143.10 306 ASN F O 1
ATOM 26797 N N . GLU F 3 249 ? 43.420 215.629 382.784 1.00 149.41 307 GLU F N 1
ATOM 26798 C CA . GLU F 3 249 ? 42.655 215.785 384.014 1.00 145.99 307 GLU F CA 1
ATOM 26799 C C . GLU F 3 249 ? 43.274 214.975 385.142 1.00 142.71 307 GLU F C 1
ATOM 26800 O O . GLU F 3 249 ? 43.077 215.303 386.317 1.00 138.48 307 GLU F O 1
ATOM 26804 N N . PHE F 3 250 ? 44.015 213.922 384.798 1.00 143.37 308 PHE F N 1
ATOM 26805 C CA . PHE F 3 250 ? 44.680 213.096 385.798 1.00 138.55 308 PHE F CA 1
ATOM 26806 C C . PHE F 3 250 ? 45.793 213.875 386.491 1.00 134.06 308 PHE F C 1
ATOM 26807 O O . PHE F 3 250 ? 45.904 213.856 387.722 1.00 129.97 308 PHE F O 1
ATOM 26824 N N . ASP F 3 251 ? 46.620 214.582 385.715 1.00 134.39 309 ASP F N 1
ATOM 26825 C CA . ASP F 3 251 ? 47.736 215.320 386.299 1.00 129.99 309 ASP F CA 1
ATOM 26826 C C . ASP F 3 251 ? 47.261 216.523 387.105 1.00 127.56 309 ASP F C 1
ATOM 26827 O O . ASP F 3 251 ? 47.910 216.904 388.086 1.00 122.04 309 ASP F O 1
ATOM 26836 N N . GLU F 3 252 ? 46.145 217.134 386.706 1.00 133.64 310 GLU F N 1
ATOM 26837 C CA . GLU F 3 252 ? 45.595 218.248 387.471 1.00 133.45 310 GLU F CA 1
ATOM 26838 C C . GLU F 3 252 ? 45.284 217.836 388.904 1.00 126.49 310 GLU F C 1
ATOM 26839 O O . GLU F 3 252 ? 45.455 218.629 389.837 1.00 125.07 310 GLU F O 1
ATOM 26843 N N . GLN F 3 253 ? 44.828 216.597 389.101 1.00 122.48 311 GLN F N 1
ATOM 26844 C CA . GLN F 3 253 ? 44.536 216.127 390.452 1.00 118.50 311 GLN F CA 1
ATOM 26845 C C . GLN F 3 253 ? 45.808 215.989 391.282 1.00 113.85 311 GLN F C 1
ATOM 26846 O O . GLN F 3 253 ? 45.834 216.391 392.452 1.00 112.44 311 GLN F O 1
ATOM 26860 N N . ILE F 3 254 ? 46.872 215.425 390.704 1.00 112.22 312 ILE F N 1
ATOM 26861 C CA . ILE F 3 254 ? 48.133 215.319 391.437 1.00 107.44 312 ILE F CA 1
ATOM 26862 C C . ILE F 3 254 ? 48.687 216.706 391.732 1.00 106.02 312 ILE F C 1
ATOM 26863 O O . ILE F 3 254 ? 49.240 216.954 392.811 1.00 103.32 312 ILE F O 1
ATOM 26879 N N . ALA F 3 255 ? 48.553 217.631 390.781 1.00 108.48 313 ALA F N 1
ATOM 26880 C CA . ALA F 3 255 ? 49.006 218.995 391.020 1.00 108.11 313 ALA F CA 1
ATOM 26881 C C . ALA F 3 255 ? 48.234 219.626 392.170 1.00 107.40 313 ALA F C 1
ATOM 26882 O O . ALA F 3 255 ? 48.815 220.322 393.011 1.00 106.89 313 ALA F O 1
ATOM 26889 N N . GLU F 3 256 ? 46.920 219.394 392.227 1.00 107.95 314 GLU F N 1
ATOM 26890 C CA . GLU F 3 256 ? 46.132 219.910 393.340 1.00 107.03 314 GLU F CA 1
ATOM 26891 C C . GLU F 3 256 ? 46.524 219.227 394.644 1.00 103.20 314 GLU F C 1
ATOM 26892 O O . GLU F 3 256 ? 46.680 219.888 395.677 1.00 102.60 314 GLU F O 1
ATOM 26896 N N . LEU F 3 257 ? 46.710 217.907 394.612 1.00 101.94 315 LEU F N 1
ATOM 26897 C CA . LEU F 3 257 ? 47.149 217.195 395.807 1.00 99.74 315 LEU F CA 1
ATOM 26898 C C . LEU F 3 257 ? 48.544 217.641 396.226 1.00 98.49 315 LEU F C 1
ATOM 26899 O O . LEU F 3 257 ? 48.797 217.876 397.414 1.00 96.36 315 LEU F O 1
ATOM 26915 N N . ARG F 3 258 ? 49.458 217.774 395.263 1.00 99.81 316 ARG F N 1
ATOM 26916 C CA . ARG F 3 258 ? 50.808 218.234 395.572 1.00 100.03 316 ARG F CA 1
ATOM 26917 C C . ARG F 3 258 ? 50.776 219.563 396.316 1.00 100.70 316 ARG F C 1
ATOM 26918 O O . ARG F 3 258 ? 51.570 219.788 397.235 1.00 97.72 316 ARG F O 1
ATOM 26939 N N . GLU F 3 259 ? 49.864 220.457 395.931 1.00 104.05 317 GLU F N 1
ATOM 26940 C CA . GLU F 3 259 ? 49.746 221.734 396.627 1.00 106.16 317 GLU F CA 1
ATOM 26941 C C . GLU F 3 259 ? 49.190 221.541 398.033 1.00 105.68 317 GLU F C 1
ATOM 26942 O O . GLU F 3 259 ? 49.597 222.238 398.970 1.00 106.68 317 GLU F O 1
ATOM 26946 N N . GLU F 3 260 ? 48.260 220.598 398.201 1.00 103.75 318 GLU F N 1
ATOM 26947 C CA . GLU F 3 260 ? 47.654 220.375 399.509 1.00 104.07 318 GLU F CA 1
ATOM 26948 C C . GLU F 3 260 ? 48.655 219.806 400.508 1.00 102.57 318 GLU F C 1
ATOM 26949 O O . GLU F 3 260 ? 48.499 220.008 401.718 1.00 103.00 318 GLU F O 1
ATOM 26953 N N . LEU F 3 261 ? 49.679 219.099 400.031 1.00 101.01 319 LEU F N 1
ATOM 26954 C CA . LEU F 3 261 ? 50.668 218.495 400.919 1.00 100.61 319 LEU F CA 1
ATOM 26955 C C . LEU F 3 261 ? 51.619 219.512 401.543 1.00 106.92 319 LEU F C 1
ATOM 26956 O O . LEU F 3 261 ? 52.474 219.111 402.342 1.00 106.77 319 LEU F O 1
ATOM 26972 N N . GLN F 3 262 ? 51.506 220.799 401.210 1.00 113.77 320 GLN F N 1
ATOM 26973 C CA . GLN F 3 262 ? 52.266 221.845 401.883 1.00 120.38 320 GLN F CA 1
ATOM 26974 C C . GLN F 3 262 ? 51.480 222.541 402.984 1.00 131.70 320 GLN F C 1
ATOM 26975 O O . GLN F 3 262 ? 52.060 223.342 403.723 1.00 130.66 320 GLN F O 1
ATOM 26989 N N . LYS F 3 263 ? 50.188 222.253 403.120 1.00 144.10 321 LYS F N 1
ATOM 26990 C CA . LYS F 3 263 ? 49.355 222.961 404.081 1.00 148.30 321 LYS F CA 1
ATOM 26991 C C . LYS F 3 263 ? 49.666 222.503 405.498 1.00 149.57 321 LYS F C 1
ATOM 26992 O O . LYS F 3 263 ? 50.398 223.178 406.229 1.00 156.08 321 LYS F O 1
ATOM 26996 N N . ASN F 3 264 ? 49.119 221.354 405.893 1.00 137.02 322 ASN F N 1
ATOM 26997 C CA . ASN F 3 264 ? 49.208 220.889 407.276 1.00 129.98 322 ASN F CA 1
ATOM 26998 C C . ASN F 3 264 ? 50.589 220.284 407.533 1.00 122.89 322 ASN F C 1
ATOM 26999 O O . ASN F 3 264 ? 50.775 219.070 407.631 1.00 122.57 322 ASN F O 1
ATOM 27010 N N . ARG F 3 265 ? 51.574 221.170 407.642 1.00 134.20 323 ARG F N 1
ATOM 27011 C CA . ARG F 3 265 ? 52.918 220.792 408.044 1.00 124.20 323 ARG F CA 1
ATOM 27012 C C . ARG F 3 265 ? 53.180 221.332 409.441 1.00 119.20 323 ARG F C 1
ATOM 27013 O O . ARG F 3 265 ? 52.673 222.391 409.822 1.00 121.75 323 ARG F O 1
ATOM 27034 N N . GLU F 3 266 ? 53.985 220.596 410.200 1.00 111.39 324 GLU F N 1
ATOM 27035 C CA . GLU F 3 266 ? 54.395 221.019 411.533 1.00 108.18 324 GLU F CA 1
ATOM 27036 C C . GLU F 3 266 ? 55.887 220.762 411.663 1.00 102.46 324 GLU F C 1
ATOM 27037 O O . GLU F 3 266 ? 56.337 219.631 411.465 1.00 97.98 324 GLU F O 1
ATOM 27049 N N . ASP F 3 267 ? 56.651 221.803 411.985 1.00 103.11 325 ASP F N 1
ATOM 27050 C CA . ASP F 3 267 ? 58.100 221.676 411.999 1.00 101.36 325 ASP F CA 1
ATOM 27051 C C . ASP F 3 267 ? 58.538 220.674 413.059 1.00 98.84 325 ASP F C 1
ATOM 27052 O O . ASP F 3 267 ? 57.899 220.518 414.103 1.00 98.69 325 ASP F O 1
ATOM 27061 N N . PHE F 3 268 ? 59.650 219.992 412.780 1.00 97.25 326 PHE F N 1
ATOM 27062 C CA . PHE F 3 268 ? 60.225 219.077 413.757 1.00 96.04 326 PHE F CA 1
ATOM 27063 C C . PHE F 3 268 ? 60.848 219.821 414.926 1.00 99.46 326 PHE F C 1
ATOM 27064 O O . PHE F 3 268 ? 60.958 219.257 416.019 1.00 99.61 326 PHE F O 1
ATOM 27081 N N . THR F 3 269 ? 61.238 221.074 414.728 1.00 103.73 327 THR F N 1
ATOM 27082 C CA . THR F 3 269 ? 61.926 221.835 415.755 1.00 109.70 327 THR F CA 1
ATOM 27083 C C . THR F 3 269 ? 60.919 222.607 416.595 1.00 111.15 327 THR F C 1
ATOM 27084 O O . THR F 3 269 ? 59.840 222.976 416.123 1.00 109.82 327 THR F O 1
ATOM 27095 N N . VAL F 3 270 ? 61.284 222.856 417.853 1.00 113.37 328 VAL F N 1
ATOM 27096 C CA . VAL F 3 270 ? 60.492 223.766 418.673 1.00 117.56 328 VAL F CA 1
ATOM 27097 C C . VAL F 3 270 ? 60.654 225.194 418.177 1.00 121.36 328 VAL F C 1
ATOM 27098 O O . VAL F 3 270 ? 59.680 225.952 418.096 1.00 124.57 328 VAL F O 1
ATOM 27111 N N . GLU F 3 271 ? 61.877 225.585 417.836 1.00 121.47 329 GLU F N 1
ATOM 27112 C CA . GLU F 3 271 ? 62.131 226.924 417.332 1.00 125.28 329 GLU F CA 1
ATOM 27113 C C . GLU F 3 271 ? 62.073 226.917 415.811 1.00 120.65 329 GLU F C 1
ATOM 27114 O O . GLU F 3 271 ? 62.517 225.967 415.159 1.00 115.94 329 GLU F O 1
ATOM 27126 N N . THR F 3 272 ? 61.526 227.992 415.255 1.00 122.34 330 THR F N 1
ATOM 27127 C CA . THR F 3 272 ? 61.345 228.095 413.815 1.00 119.60 330 THR F CA 1
ATOM 27128 C C . THR F 3 272 ? 62.682 228.097 413.084 1.00 118.42 330 THR F C 1
ATOM 27129 O O . THR F 3 272 ? 63.636 228.764 413.493 1.00 121.38 330 THR F O 1
ATOM 27140 N N . ALA F 3 273 ? 62.738 227.344 411.984 1.00 115.21 331 ALA F N 1
ATOM 27141 C CA . ALA F 3 273 ? 63.875 227.371 411.066 1.00 117.81 331 ALA F CA 1
ATOM 27142 C C . ALA F 3 273 ? 65.174 226.976 411.761 1.00 118.54 331 ALA F C 1
ATOM 27143 O O . ALA F 3 273 ? 66.259 227.407 411.366 1.00 122.98 331 ALA F O 1
ATOM 27150 N N . ALA F 3 274 ? 65.076 226.142 412.794 1.00 114.97 332 ALA F N 1
ATOM 27151 C CA . ALA F 3 274 ? 66.247 225.701 413.539 1.00 115.10 332 ALA F CA 1
ATOM 27152 C C . ALA F 3 274 ? 66.897 224.456 412.952 1.00 111.47 332 ALA F C 1
ATOM 27153 O O . ALA F 3 274 ? 67.992 224.087 413.390 1.00 112.75 332 ALA F O 1
ATOM 27177 N N . ASP F 3 276 ? 68.174 222.791 409.443 1.00 104.05 334 ASP F N 1
ATOM 27178 C CA . ASP F 3 276 ? 68.496 222.575 408.043 1.00 104.32 334 ASP F CA 1
ATOM 27179 C C . ASP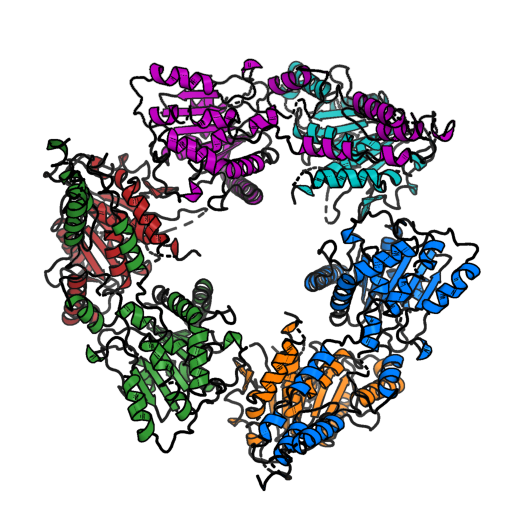 F 3 276 ? 68.258 221.107 407.677 1.00 99.04 334 ASP F C 1
ATOM 27180 O O . ASP F 3 276 ? 68.079 220.242 408.537 1.00 95.75 334 ASP F O 1
ATOM 27189 N N . GLU F 3 277 ? 68.261 220.831 406.370 1.00 97.66 335 GLU F N 1
ATOM 27190 C CA . GLU F 3 277 ? 68.015 219.470 405.901 1.00 92.35 335 GLU F CA 1
ATOM 27191 C C . GLU F 3 277 ? 69.057 218.486 406.422 1.00 89.51 335 GLU F C 1
ATOM 27192 O O . GLU F 3 277 ? 68.751 217.301 406.600 1.00 85.89 335 GLU F O 1
ATOM 27204 N N . LYS F 3 278 ? 70.286 218.945 406.669 1.00 90.99 336 LYS F N 1
ATOM 27205 C CA . LYS F 3 278 ? 71.310 218.038 407.179 1.00 88.38 336 LYS F CA 1
ATOM 27206 C C . LYS F 3 278 ? 71.065 217.686 408.641 1.00 86.96 336 LYS F C 1
ATOM 27207 O O . LYS F 3 278 ? 71.327 216.553 409.060 1.00 81.93 336 LYS F O 1
ATOM 27226 N N . LYS F 3 279 ? 70.573 218.639 409.436 1.00 89.70 337 LYS F N 1
ATOM 27227 C CA . LYS F 3 279 ? 70.206 218.311 410.808 1.00 91.40 337 LYS F CA 1
ATOM 27228 C C . LYS F 3 279 ? 69.032 217.338 410.843 1.00 88.19 337 LYS F C 1
ATOM 27229 O O . LYS F 3 279 ? 68.898 216.562 411.796 1.00 80.41 337 LYS F O 1
ATOM 27237 N N . TRP F 3 280 ? 68.189 217.350 409.806 1.00 85.24 338 TRP F N 1
ATOM 27238 C CA . TRP F 3 280 ? 67.113 216.370 409.710 1.00 80.33 338 TRP F CA 1
ATOM 27239 C C . TRP F 3 280 ? 67.660 214.969 409.467 1.00 78.14 338 TRP F C 1
ATOM 27240 O O . TRP F 3 280 ? 67.175 213.998 410.058 1.00 73.91 338 TRP F O 1
ATOM 27261 N N . LEU F 3 281 ? 68.672 214.841 408.605 1.00 78.50 339 LEU F N 1
ATOM 27262 C CA . LEU F 3 281 ? 69.264 213.527 408.384 1.00 75.86 339 LEU F CA 1
ATOM 27263 C C . LEU F 3 281 ? 69.994 213.041 409.627 1.00 76.48 339 LEU F C 1
ATOM 27264 O O . LEU F 3 281 ? 70.036 211.834 409.885 1.00 75.50 339 LEU F O 1
ATOM 27280 N N . ASP F 3 282 ? 70.575 213.957 410.405 1.00 87.25 340 ASP F N 1
ATOM 27281 C CA . ASP F 3 282 ? 71.172 213.560 411.673 1.00 89.94 340 ASP F CA 1
ATOM 27282 C C . ASP F 3 282 ? 70.110 213.110 412.666 1.00 87.79 340 ASP F C 1
ATOM 27283 O O . ASP F 3 282 ? 70.377 212.245 413.508 1.00 88.14 340 ASP F O 1
ATOM 27309 N N . CYS F 3 284 ? 67.493 211.527 411.680 1.00 84.76 342 CYS F N 1
ATOM 27310 C CA . CYS F 3 284 ? 67.164 210.198 411.177 1.00 83.13 342 CYS F CA 1
ATOM 27311 C C . CYS F 3 284 ? 68.134 209.148 411.708 1.00 84.20 342 CYS F C 1
ATOM 27312 O O . CYS F 3 284 ? 67.736 208.012 411.988 1.00 82.23 342 CYS F O 1
ATOM 27320 N N . ARG F 3 285 ? 69.415 209.499 411.841 1.00 87.75 343 ARG F N 1
ATOM 27321 C CA . ARG F 3 285 ? 70.373 208.543 412.386 1.00 90.51 343 ARG F CA 1
ATOM 27322 C C . ARG F 3 285 ? 70.136 208.288 413.867 1.00 90.13 343 ARG F C 1
ATOM 27323 O O . ARG F 3 285 ? 70.399 207.182 414.352 1.00 92.56 343 ARG F O 1
ATOM 27344 N N . GLU F 3 286 ? 69.641 209.284 414.601 1.00 88.30 344 GLU F N 1
ATOM 27345 C CA . GLU F 3 286 ? 69.443 209.104 416.034 1.00 88.51 344 GLU F CA 1
ATOM 27346 C C . GLU F 3 286 ? 68.192 208.293 416.346 1.00 85.79 344 GLU F C 1
ATOM 27347 O O . GLU F 3 286 ? 68.150 207.608 417.374 1.00 86.24 344 GLU F O 1
ATOM 27359 N N . VAL F 3 287 ? 67.180 208.338 415.479 1.00 82.63 345 VAL F N 1
ATOM 27360 C CA . VAL F 3 287 ? 65.989 207.520 415.693 1.00 80.72 345 VAL F CA 1
ATOM 27361 C C . VAL F 3 287 ? 66.319 206.048 415.476 1.00 79.51 345 VAL F C 1
ATOM 27362 O O . VAL F 3 287 ? 65.924 205.184 416.268 1.00 78.48 345 VAL F O 1
ATOM 27375 N N . ILE F 3 288 ? 67.034 205.735 414.392 1.00 80.16 346 ILE F N 1
ATOM 27376 C CA . ILE F 3 288 ? 67.363 204.346 414.090 1.00 83.53 346 ILE F CA 1
ATOM 27377 C C . ILE F 3 288 ? 68.291 203.753 415.140 1.00 86.71 346 ILE F C 1
ATOM 27378 O O . ILE F 3 288 ? 68.381 202.528 415.264 1.00 89.12 346 ILE F O 1
ATOM 27394 N N . ARG F 3 289 ? 68.979 204.595 415.911 1.00 88.29 347 ARG F N 1
ATOM 27395 C CA . ARG F 3 289 ? 69.878 204.129 416.959 1.00 91.93 347 ARG F CA 1
ATOM 27396 C C . ARG F 3 289 ? 69.229 204.103 418.334 1.00 89.05 347 ARG F C 1
ATOM 27397 O O . ARG F 3 289 ? 69.768 203.463 419.244 1.00 90.68 347 ARG F O 1
ATOM 27418 N N . ASP F 3 290 ? 68.100 204.787 418.508 1.00 84.64 348 ASP F N 1
ATOM 27419 C CA . ASP F 3 290 ? 67.540 204.990 419.838 1.00 83.97 348 ASP F CA 1
ATOM 27420 C C . ASP F 3 290 ? 67.258 203.663 420.528 1.00 83.53 348 ASP F C 1
ATOM 27421 O O . ASP F 3 290 ? 66.687 202.744 419.934 1.00 80.74 348 ASP F O 1
ATOM 27430 N N . LYS F 3 291 ? 67.651 203.578 421.799 1.00 87.35 349 LYS F N 1
ATOM 27431 C CA . LYS F 3 291 ? 67.492 202.345 422.559 1.00 90.09 349 LYS F CA 1
ATOM 27432 C C . LYS F 3 291 ? 66.044 202.146 422.989 1.00 88.20 349 LYS F C 1
ATOM 27433 O O . LYS F 3 291 ? 65.539 201.018 422.979 1.00 88.47 349 LYS F O 1
ATOM 27437 N N . THR F 3 292 ? 65.368 203.229 423.379 1.00 87.85 350 THR F N 1
ATOM 27438 C CA . THR F 3 292 ? 63.971 203.126 423.784 1.00 87.22 350 THR F CA 1
ATOM 27439 C C . THR F 3 292 ? 63.097 202.643 422.635 1.00 86.08 350 THR F C 1
ATOM 27440 O O . THR F 3 292 ? 62.161 201.862 422.843 1.00 87.49 350 THR F O 1
ATOM 27451 N N . LEU F 3 293 ? 63.377 203.102 421.415 1.00 84.27 351 LEU F N 1
ATOM 27452 C CA . LEU F 3 293 ? 62.598 202.653 420.267 1.00 84.13 351 LEU F CA 1
ATOM 27453 C C . LEU F 3 293 ? 62.772 201.156 420.040 1.00 86.89 351 LEU F C 1
ATOM 27454 O O . LEU F 3 293 ? 61.793 200.431 419.827 1.00 86.78 351 LEU F O 1
ATOM 27470 N N . HIS F 3 294 ? 64.015 200.670 420.087 1.00 91.06 352 HIS F N 1
ATOM 27471 C CA . HIS F 3 294 ? 64.258 199.245 419.883 1.00 95.33 352 HIS F CA 1
ATOM 27472 C C . HIS F 3 294 ? 63.628 198.413 420.991 1.00 98.51 352 HIS F C 1
ATOM 27473 O O . HIS F 3 294 ? 63.044 197.356 420.728 1.00 100.78 352 HIS F O 1
ATOM 27487 N N . LYS F 3 295 ? 63.742 198.868 422.241 1.00 100.60 353 LYS F N 1
ATOM 27488 C CA . LYS F 3 295 ? 63.176 198.111 423.351 1.00 105.28 353 LYS F CA 1
ATOM 27489 C C . LYS F 3 295 ? 61.672 197.949 423.181 1.00 108.61 353 LYS F C 1
ATOM 27490 O O . LYS F 3 295 ? 61.117 196.882 423.475 1.00 110.93 353 LYS F O 1
ATOM 27494 N N . THR F 3 296 ? 60.996 198.995 422.697 1.00 81.53 354 THR F N 1
ATOM 27495 C CA . THR F 3 296 ? 59.553 198.923 422.494 1.00 84.00 354 THR F CA 1
ATOM 27496 C C . THR F 3 296 ? 59.216 198.023 421.312 1.00 82.26 354 THR F C 1
ATOM 27497 O O . THR F 3 296 ? 58.207 197.309 421.335 1.00 85.20 354 THR F O 1
ATOM 27508 N N . LEU F 3 297 ? 60.053 198.037 420.273 1.00 78.96 355 LEU F N 1
ATOM 27509 C CA . LEU F 3 297 ? 59.855 197.139 419.140 1.00 81.57 355 LEU F CA 1
ATOM 27510 C C . LEU F 3 297 ? 59.919 195.680 419.575 1.00 82.09 355 LEU F C 1
ATOM 27511 O O . LEU F 3 297 ? 59.088 194.861 419.167 1.00 86.83 355 LEU F O 1
ATOM 27527 N N . LYS F 3 298 ? 60.910 195.333 420.398 1.00 77.32 356 LYS F N 1
ATOM 27528 C CA . LYS F 3 298 ? 61.059 193.945 420.820 1.00 78.82 356 LYS F CA 1
ATOM 27529 C C . LYS F 3 298 ? 59.839 193.480 421.602 1.00 81.21 356 LYS F C 1
ATOM 27530 O O . LYS F 3 298 ? 59.380 192.344 421.432 1.00 85.59 356 LYS F O 1
ATOM 27534 N N . GLU F 3 299 ? 59.294 194.345 422.460 1.00 77.89 357 GLU F N 1
ATOM 27535 C CA . GLU F 3 299 ? 58.112 193.967 423.224 1.00 79.31 357 GLU F CA 1
ATOM 27536 C C . GLU F 3 299 ? 56.913 193.726 422.314 1.00 85.29 357 GLU F C 1
ATOM 27537 O O . GLU F 3 299 ? 56.022 192.941 422.660 1.00 88.57 357 GLU F O 1
ATOM 27541 N N . TYR F 3 300 ? 56.878 194.373 421.145 1.00 86.42 358 TYR F N 1
ATOM 27542 C CA . TYR F 3 300 ? 55.814 194.106 420.183 1.00 91.90 358 TYR F CA 1
ATOM 27543 C C . TYR F 3 300 ? 55.982 192.734 419.545 1.00 97.54 358 TYR F C 1
ATOM 27544 O O . TYR F 3 300 ? 55.043 191.931 419.517 1.00 101.31 358 TYR F O 1
ATOM 27562 N N . GLN F 3 301 ? 57.176 192.450 419.022 1.00 98.45 359 GLN F N 1
ATOM 27563 C CA . GLN F 3 301 ? 57.422 191.158 418.391 1.00 105.26 359 GLN F CA 1
ATOM 27564 C C . GLN F 3 301 ? 57.193 190.019 419.375 1.00 107.05 359 GLN F C 1
ATOM 27565 O O . GLN F 3 301 ? 56.668 188.961 419.005 1.00 112.00 359 GLN F O 1
ATOM 27579 N N . ARG F 3 302 ? 57.578 190.218 420.636 1.00 103.29 360 ARG F N 1
ATOM 27580 C CA . ARG F 3 302 ? 57.316 189.214 421.660 1.00 106.03 360 ARG F CA 1
ATOM 27581 C C . ARG F 3 302 ? 55.820 189.066 421.916 1.00 110.21 360 ARG F C 1
ATOM 27582 O O . ARG F 3 302 ? 55.319 187.946 422.071 1.00 110.30 360 ARG F O 1
ATOM 27603 N N . ALA F 3 303 ? 55.091 190.184 421.959 1.00 113.18 361 ALA F N 1
ATOM 27604 C CA . ALA F 3 303 ? 53.656 190.129 422.215 1.00 120.61 361 ALA F CA 1
ATOM 27605 C C . ALA F 3 303 ? 52.911 189.387 421.112 1.00 129.52 361 ALA F C 1
ATOM 27606 O O . ALA F 3 303 ? 51.906 188.721 421.385 1.00 133.41 361 ALA F O 1
ATOM 27630 N N . THR F 3 305 ? 53.775 186.839 419.804 1.00 133.24 363 THR F N 1
ATOM 27631 C CA . THR F 3 305 ? 53.954 185.425 420.106 1.00 134.67 363 THR F CA 1
ATOM 27632 C C . THR F 3 305 ? 53.646 185.147 421.573 1.00 131.25 363 THR F C 1
ATOM 27633 O O . THR F 3 305 ? 53.309 184.023 421.944 1.00 134.24 363 THR F O 1
#

B-factor: mean 96.49, std 26.39, range [49.12, 264.81]

Solvent-accessible surface area: 76848 Å² total

Organism: Caenorhabditis elegans (NCBI:txid6239)

Secondary structure (DSSP, 8-state):
-HHHHHHHHHHHTGGGTT-B-EEEEEE---BTTB-TTHHHHHHHTS--S-SS--GGGTT---EEEETTTTEEEE---TT-HHHHHHHHHS-TTS-TTT--HHHHHHH--HHHHTT-SEEEEEESSSS--S---HHHHHHHHHHHHHHHHHHHHHHTT-TT--SSS----HHHHTT---PEEEEEE---HHHHHHHHHHHHHHHHHHTT-SS-GGG-S-B--SSS--EEE----HHHHHHHHHHTTS---SBHHHHHH--TTHHHHHTTTSPSS---HHHHHHHHHHHH--HHHHHH---TT--HHHHHHHHHHH--SSHHHHHHHHHHHHH----/---EESB-GGGPBPTTSGGG----S--EEEEEE--STT-HHHHH---S--S---TT-S------S-EEEEEETTEEEEEE----TTT--HHHHHHHHHHHH-SEEEEEESSSS-HHHHHHHHHHTT-----SS-SSPBPSS--EEEEEEE-S--TGGG-HHHHHHHHHHHHHHTTT-SSEEE--STTSSEEE----HHHHHHHHHHHHHTTTS---SBSSTT--HHHHH--HHHHH-HHHHHHHHHHHH---/-HHHHHHHHHHHTTT-TT-B-EEEEEE---BTTB-TTHHHHHHHTS--S-SS--GGGTTS--EEEETTTTEEEE---TT-HHHHHHHHHH-TTS-TTT--HHHHHHH--HHHHTT-SEEEEEESSSS--S---HHHHHHHHHHHHHHHHHHHHHHTT-TT--SSS----HHHHTT---PEEEEEE---HHHHHHHHHHHHHHHHHHTT-SSSGGG-S-B--SSS--EEE----HHHHHHHHHHTTS---SBHHHHHH--TTHHHHHTTTSPSS---HHHHHHHHHHHH--HHHHTTT---GGG--HHHHHHHHHHH--SSHHHHHHHHHHHHH----/---EESB-GGGPBPTTSGGG----S--EEEEEE--STT-HHHHH---S--S---TT-S-------S--EEEEEETTEEEEEE------TTT--HHHHHHHHHHHH-SEEEEEESSSS-HHHHHHHHHHTT-----SS-SS-B-SS--EEEEEEE-S--TGGG-HHHHHHHHHHHHHHSTT-SSEEE--STTSSEEE----HHHHHHHHHHHHHTTTS---SBSSTT--HHHHH--HHHHH-HHHHHHHHHHHH--/-HHHHHHHHHHHTTT-TT-B-EEEEEE---BTTB-TTHHHHHHHTS--S-SS--GGGTT---EEEETTTTEEEE---TT-HHHHHHHHHH-TTS-TTT--HHHHHHH--HHHHTT-SEEEEEE-SSS--S---HHHHHHHHHHHHHHHHHHHHHHTT-TT--SSS----TTTSTT---PEEEEEEE---HHHHHHHHHHHHHHHHHHHHHHHTT-SSSGGG-S-B--SSS--EEEE---HHHHHHHHHHTTS---SBHHHHHH--TTHHHHHTTTSPSS---HHHHHHHHHHHH--HHHHHH--GGGT--HHHHHHHHHHH--SSHHHHHHHHHHHHH---/---EESB-GGGPBPTTSGGG----S--EEEEEE--STT-HHHHH---S--S---TT-S------S--EEEEEETTEEEEEE----TTT--HHHHHHHHHHHH-SEEEEEES-SS-HHHHHHHHHHTT-----SS-SS-B-SS--EEEEEEE-S--TGGG-HHHHHHHHHHHHHHTTT-SSEEE--STTSSEEE---HHHHHHHHHHHHTTTS---SBSSTT--HHHHH--HHHHH-HHHHHHHHHHHH--

Radius of gyration: 42.77 Å; Cα contacts (8 Å, |Δi|>4): 2857; chains: 6; bounding box: 113×113×79 Å

Sequence (1770 aa):
DIAKWVEHARTCYSTQLDTKIKVIGVIGKDYPDHGKGDNINCYLRENVFPVAATEDETCTIRGHFSEDDQILFLVNGVDDVANIRKCLKSNPKSNYFDAAESECQQIRLHFLFISCHFIIIFEQTSRIDLELRFLKKVNSARIQLRKKINQRLVASDLRDVSFNNRILSSAESEGRVVPRLLIAFQRLYEKLEKNLDNQFSDILKLYDLIDCGASSLCQLNETIPVVHLLNPNSFVKFLEDNFRSEKNEISLENVIELNCLQCVLDGDLEEKHEKTAIQTFIKRIQNDHEEARRLYTKEEHLRFNEATHYIDSVVGVNSREALSQLQAQCNEWQSKESVRFLTDFGEISDAISDLLTSSPNFNVISAIGPQGAGKSTLLSLAGNNSRQYREYVFRPVQTIQIDIYIVNHQIFLDCQPYDDSTASDTLRLTAFLLYVSHTVLVVSETHYDKVIIDTLRVAEQIRPYLAIFRPKLAIDRKTNLVFIKTKASSIDLAPTVIREREELLRLSFQDSRWLKVSQEPFKTLIVLEELNEFDEQIAELREELQKNREDFTVETAADEKKWLDCREVIRDKTLHKTLKEYQRATDDIAKWVEHARTCYSTQLDTKIKVIGVIGKDYPDHGKGDNINCYLRENVFPVAATEDETCTIRGHFSEDDQILFLVNGVDDVANIRKCLKSNPKSNYFDAAESECQQIRLHFLFISCHFIIIFEQTSRIDLELRFLKKVNSARIQLRKKINQRLVASDLRDVSFNNRILSSAESEGRVVPRLLIAFQRLYEKLEKNLDNQFSDILKLYDLIDCGASSLCQLNETIPVVHLLNPNSFVKFLEDNFRSEKNEISLENVIELNCLQCVLDGDLEEKHEKTAIQTFIKRIQNDHEEARRLYTNSKEEHLRFNEATHYIDSVVGVNSREALSQLQAQCNEWQSKESVRFLTDFGEISDAISDLLTSSPNFNVISAIGPQGAGKSTLLSLAGNNSRQYREYVFRPVRHQTIQIDIYIVNHQIFLDCQPYSFDDSTASDTLRLTAFLLYVSHTVLVVSETHYDKVIIDTLRVAEQIRPYLAIFRPKLAIDRKTNLVFIKTKASSIDLAPTVIREREELLRLSFQDSRWLKVSQEPFKTLIVLEELNEFDEQIAELREELQKNREDFTVETAADEKKWLDCREVIRDKTLHKTLKEYQRATDIAKWVEHARTCYSTQLDTKIKVIGVIGKDYPDHGKGDNINCYLRENVFPVAATEDETCTIRGHFSEDDQILFLVNGVDDVANIRKCLKSNPKSNYFDAAESECQQIRLHFLFISCHFIIIFEQTSRIDLELRFLKKVNSARIQLRKKINQRLVASDLRDVSFNNRILSSAESEGRVVPRLLIAFQRNKLQRELYEKLEKNLDNQFSDILKLYDLIDCGASSLCQLNETIPVVHLLNPNSFVKFLEDNFRSEKNEISLENVIELNCLQCVLDGDLEEKHEKTAIQTFIKRIQNDHEEARRLYTSKEEHLRFNEATHYIDSVVGVNSREALSQLQAQCNEWQKESVRFLTDFGEISDAISDLLTSSPNFNVISAIGPQGAGKSTLLSLAGNNSRQYREYVFRPVHQTIQIDIYIVNHQIFLDCQPYDDSTASDTLRLTAFLLYVSHTVLVVSETHYDKVIIDTLRVAEQIRPYLAIFRPKLAIDRKTNLVFIKTKASSIDLAPTVIREREELLRLSFQDSRWLKVSQEPFKTLIVLENEFDEQIAELREELQKNREDFTVETAADEKKWLDCREVIRDKTLHKTLKEYQRAT

GO terms:
  GO:0000184 nuclear-transcribed mRNA catabolic process, nonsense-mediated decay (P, IMP)
  GO:0055120 striated muscle dense body (C, HDA)
  GO:0005737 cytoplasm (C, HDA)

Foldseek 3Di:
DLVVCLVCVCPVVVVFQFPFAFEEEFAECADVQAHRCPVVVVVVVHCDDDSAAALVRALDWDWDQDPVRRYIYTYHACRGPSNQVCLCPVDVLADDQVSQPRLLSRLLLLLDLFGGQEYEYEEEPLDDDPVVCSVLVSLVVCVVCLQVLQVLCVVLVNNPADQFDDDADCLLNRNGPAHAYAYEYEDVVVVSQVVVVVVVVVSCVVSPQPPNRSSHSHHHDPPQRRYHYPYVVVVSVSVCSVVVVTDGGGGNNSSSSSCSSVCSSVVVRPDPDDGDPVVVVLVVVLVVLCVLVVQCVAPVLCSNVVSLVSLVVPRDGCSVVSSVVVSVVSVVSPD/DAWDWQADAPRHGDPPVLVVFDWFLDAAEEEEEEADPLPVQQVLLLVDDAFPDVVPRRRDDDHPWIWIWDDDPRYIYIYTDYQVVLVVLRSLVVLLLSLLLHQEYEYTYQDFVDVVSLVSNQVSLPLFFDPCVDPPGFDPQAAHEYAYENEQYDPVCPPLVNQVVRVVVVQVSCVVPRHYHYDPDRCRRYHYYHPGNVVVVVSVVNSVVSVPRGDDGGPDRSSTVSSSVCSNCGVVGPSSVVVSVVVSVCCD/DLVVVLVVVCPVCVPQQFDFAFEEEFEEAADVVAGRCPVVCVLVVHCDDDSAAALVRALDWDWDQDPVHRYIYTYHACRGPNNQVCLCPVDVLADDQVSQPRLLSRLLLLLDLFQGQEYEYEEEPLDDDPVVCSVLVSLVVQVVCLQVLQVLCVVLPNLPFDQFDDDADCLLNRNGPQHAYAYEYEDVPVVVQVVVVVVVVVSQVVSPQEPNHSSHSHYHDPPQRRYHYPPCVVVSVSVCSVVVVTDRGGGNNSSSSSCSSVCSSVVVRPDPDDGDPVVVVLVVVLVVLCVLLVQLVVPVVSNVSLVVSLVSLVVPPDGCSVVSSVVVSVVSVVVVD/DAWDWQADAPGHGDPPVLVVFDWFLDAAEEEEEEADPLPVQQLLLLQDDADPDQVPRRRDDDVPHDWIWIWDDDPRYIYIYGDYACLCNLVVLRSLLVLLLSLLLHQEYEYGEQDAVDVSSLVSNQLSLPLFFDCCVPPPGFDPQAAHEYAYENEQYDPVVPPQVVQVVRLVVVQVSCVVPRHYHADPDRCRRYPYYRPVPPVVVVSVVVSVVSSPNGDDGHPDRSRTRSSSVCSNCTVVGPSSVVVSVVSSVVD/DLVVCLVVVCPVPVPFQFDFAFEEEFAECADVVAGRCPVVCVLLVHPDDDNAAALVRALDWDWDQRPVRRYIYTYHACRGPNNQVCLCPVDVVADDQVSQVRLVSRLLLLLDLFGGQEYEYEEEPLDDDLVVCSVLVSLVVCVVCQQVLQVLCVVLPNLPFDQADDDADPLLNRNGPQHAYAYEYEDPVVVVVVVVVVQVVVVVVVVVSCVVSQQEDVHSSHSHYHDDPQRRYHYPYCVVVSVSVCSVVVVTDRGGGNNSSSSSCSSVCSSVVVPPDPDDGDPVVVVLVVVLVVLCVLVVCCPVVPSLCSLPVSLVSLVVPRDGCSVVSSVVVSVVSVVCD/DAWDKQADAPGHGDPCVLVVFDWFLDAAEEEEEEADPLPVQQLLLLVDDQVPDQVPRRGDDDNHLWIWIWDDDPRYIYIYTDYCVVLVVLRSLLVLLLSLLQHQEYEYTEQDFPDVVSLVSNLLSLPLDFDCCVQPVAFDPQAAREYAYENELYDPVCPVLVNQVVRVVVVQVSCVVPRRYHYDPDRCRRYPYDNNVRVVVSVVNSVVSPPRGDDGGPDRSSTPSSSVCSNCGVVGPSSVVSSVVSSVVD

InterPro domains:
  IPR019354 Nonsense-mediated mRNA decay factor SMG8-like [PF10220] (17-859)
  IPR019354 Nonsense-mediated mRNA decay factor SMG8-like [PTHR13091] (331-867)

Nearest PDB structures (foldseek):
  5nkm-assembly2_D  TM=1.004E+00  e=6.614E-52  Caenorhabditis elegans
  5nkm-assembly1_B  TM=9.808E-01  e=2.007E-46  Caenorhabditis elegans
  5nkm-assembly3_F  TM=9.791E-01  e=2.417E-45  Caenorhabditis elegans
  5nkk-assembly2_D  TM=9.629E-01  e=9.793E-44  Caenorhabditis elegans
  5nkk-assembly1_B  TM=9.708E-01  e=3.969E-42  Caenorhabditis elegans